Protein 2K3W (pdb70)

InterPro domains:
  IPR003593 AAA+ ATPase domain [SM00382] (159-295)
  IPR003959 ATPase, AAA-type, core [PF00004] (163-293)
  IPR003960 ATPase, AAA-type, conserved site [PS00674] (265-284)
  IPR007330 MIT domain [PF04212] (6-71)
  IPR007330 MIT domain [SM00745] (2-80)
  IPR015415 Spastin/Vps4, C-terminal [PF09336] (374-434)
  IPR027417 P-loop containing nucleoside triphosphate hydrolase [G3DSA:3.40.50.300] (122-426)
  IPR027417 P-loop containing nucleoside triphosphate hydrolase [SSF52540] (122-348)
  IPR036181 MIT domain superfamily [SSF116846] (2-92)
  IPR041569 AAA ATPase, AAA+ lid domain [PF17862] (316-354)
  IPR045253 Vacuolar protein sorting-associated protein 4, MIT domain [cd02678] (4-79)
  IPR050304 Microtubule-severing AAA ATPase [PTHR23074] (19-435)

GO terms:
  GO:0000916 actomyosin contractile ring contraction (P, TAS)
  GO:0030496 midbody (C, TAS)
  GO:0031468 nuclear membrane reassembly (P, TAS)
  GO:0006998 nuclear envelope organization (P, TAS)
  GO:0061640 cytoskeleton-dependent cytokinesis (P, TAS)
  GO:0030496 midbody (C, IDA)
  GO:0044878 mitotic cytokinesis checkpoint signaling (P, IMP)
  GO:0032466 negative regulation of cytokinesis (P, IMP)
  GO:0061952 midbody abscission (P, IMP)
  GO:0005515 protein binding (F, IPI)
  GO:0090148 membrane fission (P, IDA)
  GO:0140545 ATP-dependent protein disaggregase activity (F, IDA)
  GO:0016887 ATP hydrolysis activity (F, TAS)
  GO:0005829 cytosol (C, TAS)
  GO:0007084 mitotic nuclear membrane reassembly (P, TAS)
  GO:0046761 viral budding from plasma membrane (P, IMP)
  GO:0048471 perinuclear region of cytoplasm (C, IDA)
  GO:0090543 Flemming body (C, IDA)
  GO:0000922 spindle pole (C, IDA)
  GO:0005634 nucleus (C, IDA)

Radius of gyration: 12.52 Å; Cα contacts (8 Å, |Δi|>4): 95; chains: 2; bounding box: 37×22×20 Å

CATH classification: 1.20.58.80

Nearest PDB structures (foldseek):
  2k3w-assembly1_A  TM=1.014E+00  e=8.158E-10  Homo sapiens
  1yxr-assembly1_A  TM=9.457E-01  e=1.184E-08  Homo sapiens
  4u7y-assembly1_A  TM=9.764E-01  e=7.129E-07  Homo sapiens
  2cpt-assembly1_A  TM=9.613E-01  e=1.411E-06  Homo sapiens
  2jqk-assembly1_A  TM=9.575E-01  e=1.062E-06  Homo sapiens

Structure (mmCIF, N/CA/C/O backbone):
data_2K3W
#
_entry.id   2K3W
#
loop_
_entity.id
_entity.type
_entity.pdbx_description
1 polymer 'Vacuolar protein sorting-associating protein 4A'
2 polymer 'Charged multivesicular body protein 6'
#
loop_
_atom_site.group_PDB
_atom_site.id
_atom_site.type_symbol
_atom_site.label_atom_id
_atom_site.label_alt_id
_atom_site.label_comp_id
_atom_site.label_asym_id
_atom_site.label_entity_id
_atom_site.label_seq_id
_atom_site.pdbx_PDB_ins_code
_atom_site.Cartn_x
_atom_site.Cartn_y
_atom_site.Cartn_z
_atom_site.occupancy
_atom_site.B_iso_or_equiv
_atom_site.auth_seq_id
_atom_site.auth_comp_id
_atom_site.auth_asym_id
_atom_site.auth_atom_id
_atom_site.pdbx_PDB_model_num
ATOM 1 N N . THR A 1 3 ? 15.575 -12.740 -0.987 1.00 1.00 3 THR A N 1
ATOM 2 C CA . THR A 1 3 ? 15.034 -11.510 -1.568 1.00 1.00 3 THR A CA 1
ATOM 3 C C . THR A 1 3 ? 15.201 -10.340 -0.605 1.00 1.00 3 THR A C 1
ATOM 4 O O . THR A 1 3 ? 14.892 -10.450 0.582 1.00 1.00 3 THR A O 1
ATOM 15 N N . SER A 1 4 ? 15.694 -9.225 -1.126 1.00 1.00 4 SER A N 1
ATOM 16 C CA . SER A 1 4 ? 15.900 -8.035 -0.309 1.00 1.00 4 SER A CA 1
ATOM 17 C C . SER A 1 4 ? 14.576 -7.554 0.273 1.00 1.00 4 SER A C 1
ATOM 18 O O . SER A 1 4 ? 13.508 -7.793 -0.296 1.00 1.00 4 SER A O 1
ATOM 26 N N . THR A 1 5 ? 14.651 -6.881 1.415 1.00 1.00 5 THR A N 1
ATOM 27 C CA . THR A 1 5 ? 13.452 -6.382 2.073 1.00 1.00 5 THR A CA 1
ATOM 28 C C . THR A 1 5 ? 12.735 -5.387 1.174 1.00 1.00 5 THR A C 1
ATOM 29 O O . THR A 1 5 ? 11.510 -5.421 1.043 1.00 1.00 5 THR A O 1
ATOM 40 N N . LEU A 1 6 ? 13.500 -4.495 0.559 1.00 1.00 6 LEU A N 1
ATOM 41 C CA . LEU A 1 6 ? 12.912 -3.498 -0.316 1.00 1.00 6 LEU A CA 1
ATOM 42 C C . LEU A 1 6 ? 12.268 -4.165 -1.526 1.00 1.00 6 LEU A C 1
ATOM 43 O O . LEU A 1 6 ? 11.165 -3.802 -1.935 1.00 1.00 6 LEU A O 1
ATOM 59 N N . GLN A 1 7 ? 12.962 -5.145 -2.094 1.00 1.00 7 GLN A N 1
ATOM 60 C CA . GLN A 1 7 ? 12.444 -5.848 -3.257 1.00 1.00 7 GLN A CA 1
ATOM 61 C C . GLN A 1 7 ? 11.077 -6.430 -2.932 1.00 1.00 7 GLN A C 1
ATOM 62 O O . GLN A 1 7 ? 10.141 -6.333 -3.726 1.00 1.00 7 GLN A O 1
ATOM 76 N N . LYS A 1 8 ? 10.968 -7.018 -1.752 1.00 1.00 8 LYS A N 1
ATOM 77 C CA . LYS A 1 8 ? 9.703 -7.590 -1.317 1.00 1.00 8 LYS A CA 1
ATOM 78 C C . LYS A 1 8 ? 8.661 -6.482 -1.196 1.00 1.00 8 LYS A C 1
ATOM 79 O O . LYS A 1 8 ? 7.505 -6.662 -1.580 1.00 1.00 8 LYS A O 1
ATOM 98 N N . ALA A 1 9 ? 9.074 -5.338 -0.652 1.00 1.00 9 ALA A N 1
ATOM 99 C CA . ALA A 1 9 ? 8.155 -4.226 -0.482 1.00 1.00 9 ALA A CA 1
ATOM 100 C C . ALA A 1 9 ? 7.539 -3.837 -1.824 1.00 1.00 9 ALA A C 1
ATOM 101 O O . ALA A 1 9 ? 6.323 -3.680 -1.941 1.00 1.00 9 ALA A O 1
ATOM 108 N N . ILE A 1 10 ? 8.391 -3.697 -2.832 1.00 1.00 10 ILE A N 1
ATOM 109 C CA . ILE A 1 10 ? 7.930 -3.340 -4.166 1.00 1.00 10 ILE A CA 1
ATOM 110 C C . ILE A 1 10 ? 7.031 -4.452 -4.717 1.00 1.00 10 ILE A C 1
ATOM 111 O O . ILE A 1 10 ? 6.019 -4.210 -5.358 1.00 1.00 10 ILE A O 1
ATOM 127 N N . ASP A 1 11 ? 7.429 -5.684 -4.511 1.00 1.00 11 ASP A N 1
ATOM 128 C CA . ASP A 1 11 ? 6.647 -6.797 -5.025 1.00 1.00 11 ASP A CA 1
ATOM 129 C C . ASP A 1 11 ? 5.233 -6.765 -4.458 1.00 1.00 11 ASP A C 1
ATOM 130 O O . ASP A 1 11 ? 4.245 -6.898 -5.194 1.00 1.00 11 ASP A O 1
ATOM 139 N N . LEU A 1 12 ? 5.131 -6.605 -3.142 1.00 1.00 12 LEU A N 1
ATOM 140 C CA . LEU A 1 12 ? 3.835 -6.585 -2.485 1.00 1.00 12 LEU A CA 1
ATOM 141 C C . LEU A 1 12 ? 2.999 -5.399 -2.940 1.00 1.00 12 LEU A C 1
ATOM 142 O O . LEU A 1 12 ? 1.801 -5.535 -3.191 1.00 1.00 12 LEU A O 1
ATOM 158 N N . VAL A 1 13 ? 3.632 -4.238 -3.052 1.00 1.00 13 VAL A N 1
ATOM 159 C CA . VAL A 1 13 ? 2.922 -3.043 -3.479 1.00 1.00 13 VAL A CA 1
ATOM 160 C C . VAL A 1 13 ? 2.471 -3.176 -4.933 1.00 1.00 13 VAL A C 1
ATOM 161 O O . VAL A 1 13 ? 1.373 -2.755 -5.296 1.00 1.00 13 VAL A O 1
ATOM 174 N N . THR A 1 14 ? 3.339 -3.749 -5.767 1.00 1.00 14 THR A N 1
ATOM 175 C CA . THR A 1 14 ? 3.020 -3.907 -7.178 1.00 1.00 14 THR A CA 1
ATOM 176 C C . THR A 1 14 ? 1.715 -4.692 -7.311 1.00 1.00 14 THR A C 1
ATOM 177 O O . THR A 1 14 ? 0.768 -4.268 -7.986 1.00 1.00 14 THR A O 1
ATOM 188 N N . LYS A 1 15 ? 1.662 -5.832 -6.647 1.00 1.00 15 LYS A N 1
ATOM 189 C CA . LYS A 1 15 ? 0.457 -6.641 -6.691 1.00 1.00 15 LYS A CA 1
ATOM 190 C C . LYS A 1 15 ? -0.706 -5.840 -6.114 1.00 1.00 15 LYS A C 1
ATOM 191 O O . LYS A 1 15 ? -1.810 -5.863 -6.635 1.00 1.00 15 LYS A O 1
ATOM 210 N N . ALA A 1 16 ? -0.455 -5.125 -5.030 1.00 1.00 16 ALA A N 1
ATOM 211 C CA . ALA A 1 16 ? -1.504 -4.332 -4.408 1.00 1.00 16 ALA A CA 1
ATOM 212 C C . ALA A 1 16 ? -2.186 -3.436 -5.438 1.00 1.00 16 ALA A C 1
ATOM 213 O O . ALA A 1 16 ? -3.412 -3.318 -5.460 1.00 1.00 16 ALA A O 1
ATOM 220 N N . THR A 1 17 ? -1.386 -2.803 -6.286 1.00 1.00 17 THR A N 1
ATOM 221 C CA . THR A 1 17 ? -1.928 -1.915 -7.302 1.00 1.00 17 THR A CA 1
ATOM 222 C C . THR A 1 17 ? -2.773 -2.693 -8.299 1.00 1.00 17 THR A C 1
ATOM 223 O O . THR A 1 17 ? -3.836 -2.231 -8.724 1.00 1.00 17 THR A O 1
ATOM 234 N N . GLU A 1 18 ? -2.312 -3.883 -8.660 1.00 1.00 18 GLU A N 1
ATOM 235 C CA . GLU A 1 18 ? -3.062 -4.706 -9.604 1.00 1.00 18 GLU A CA 1
ATOM 236 C C . GLU A 1 18 ? -4.423 -5.088 -9.003 1.00 1.00 18 GLU A C 1
ATOM 237 O O . GLU A 1 18 ? -5.437 -5.139 -9.702 1.00 1.00 18 GLU A O 1
ATOM 249 N N . GLU A 1 19 ? -4.424 -5.377 -7.706 1.00 1.00 19 GLU A N 1
ATOM 250 C CA . GLU A 1 19 ? -5.643 -5.766 -7.026 1.00 1.00 19 GLU A CA 1
ATOM 251 C C . GLU A 1 19 ? -6.599 -4.586 -6.965 1.00 1.00 19 GLU A C 1
ATOM 252 O O . GLU A 1 19 ? -7.803 -4.735 -7.166 1.00 1.00 19 GLU A O 1
ATOM 264 N N . ASP A 1 20 ? -6.050 -3.409 -6.702 1.00 1.00 20 ASP A N 1
ATOM 265 C CA . ASP A 1 20 ? -6.866 -2.207 -6.627 1.00 1.00 20 ASP A CA 1
ATOM 266 C C . ASP A 1 20 ? -7.592 -1.994 -7.952 1.00 1.00 20 ASP A C 1
ATOM 267 O O . ASP A 1 20 ? -8.771 -1.639 -7.974 1.00 1.00 20 ASP A O 1
ATOM 276 N N . LYS A 1 21 ? -6.885 -2.225 -9.054 1.00 1.00 21 LYS A N 1
ATOM 277 C CA . LYS A 1 21 ? -7.484 -2.070 -10.370 1.00 1.00 21 LYS A CA 1
ATOM 278 C C . LYS A 1 21 ? -8.570 -3.118 -10.570 1.00 1.00 21 LYS A C 1
ATOM 279 O O . LYS A 1 21 ? -9.622 -2.837 -11.150 1.00 1.00 21 LYS A O 1
ATOM 298 N N . ALA A 1 22 ? -8.301 -4.333 -10.090 1.00 1.00 22 ALA A N 1
ATOM 299 C CA . ALA A 1 22 ? -9.261 -5.420 -10.220 1.00 1.00 22 ALA A CA 1
ATOM 300 C C . ALA A 1 22 ? -10.420 -5.217 -9.275 1.00 1.00 22 ALA A C 1
ATOM 301 O O . ALA A 1 22 ? -11.260 -6.101 -9.120 1.00 1.00 22 ALA A O 1
ATOM 308 N N . LYS A 1 23 ? -10.460 -4.047 -8.641 1.00 1.00 23 LYS A N 1
ATOM 309 C CA . LYS A 1 23 ? -11.520 -3.713 -7.698 1.00 1.00 23 LYS A CA 1
ATOM 310 C C . LYS A 1 23 ? -11.420 -4.566 -6.444 1.00 1.00 23 LYS A C 1
ATOM 311 O O . LYS A 1 23 ? -12.420 -4.843 -5.784 1.00 1.00 23 LYS A O 1
ATOM 330 N N . ASN A 1 24 ? -10.190 -4.972 -6.107 1.00 1.00 24 ASN A N 1
ATOM 331 C CA . ASN A 1 24 ? -9.969 -5.785 -4.913 1.00 1.00 24 ASN A CA 1
ATOM 332 C C . ASN A 1 24 ? -9.416 -4.908 -3.784 1.00 1.00 24 ASN A C 1
ATOM 333 O O . ASN A 1 24 ? -8.257 -5.026 -3.396 1.00 1.00 24 ASN A O 1
ATOM 344 N N . TYR A 1 25 ? -10.250 -4.027 -3.268 1.00 1.00 25 TYR A N 1
ATOM 345 C CA . TYR A 1 25 ? -9.828 -3.137 -2.198 1.00 1.00 25 TYR A CA 1
ATOM 346 C C . TYR A 1 25 ? -9.330 -3.940 -1.004 1.00 1.00 25 TYR A C 1
ATOM 347 O O . TYR A 1 25 ? -8.353 -3.567 -0.365 1.00 1.00 25 TYR A O 1
ATOM 365 N N . GLU A 1 26 ? -10.010 -5.036 -0.695 1.00 1.00 26 GLU A N 1
ATOM 366 C CA . GLU A 1 26 ? -9.612 -5.854 0.443 1.00 1.00 26 GLU A CA 1
ATOM 367 C C . GLU A 1 26 ? -8.210 -6.428 0.241 1.00 1.00 26 GLU A C 1
ATOM 368 O O . GLU A 1 26 ? -7.328 -6.257 1.089 1.00 1.00 26 GLU A O 1
ATOM 380 N N . GLU A 1 27 ? -8.013 -7.106 -0.880 1.00 1.00 27 GLU A N 1
ATOM 381 C CA . GLU A 1 27 ? -6.719 -7.702 -1.161 1.00 1.00 27 GLU A CA 1
ATOM 382 C C . GLU A 1 27 ? -5.666 -6.607 -1.303 1.00 1.00 27 GLU A C 1
ATOM 383 O O . GLU A 1 27 ? -4.569 -6.707 -0.750 1.00 1.00 27 GLU A O 1
ATOM 395 N N . ALA A 1 28 ? -6.013 -5.558 -2.043 1.00 1.00 28 ALA A N 1
ATOM 396 C CA . ALA A 1 28 ? -5.098 -4.450 -2.251 1.00 1.00 28 ALA A CA 1
ATOM 397 C C . ALA A 1 28 ? -4.707 -3.836 -0.920 1.00 1.00 28 ALA A C 1
ATOM 398 O O . ALA A 1 28 ? -3.537 -3.534 -0.691 1.00 1.00 28 ALA A O 1
ATOM 405 N N . LEU A 1 29 ? -5.682 -3.651 -0.033 1.00 1.00 29 LEU A N 1
ATOM 406 C CA . LEU A 1 29 ? -5.409 -3.062 1.263 1.00 1.00 29 LEU A CA 1
ATOM 407 C C . LEU A 1 29 ? -4.409 -3.891 2.046 1.00 1.00 29 LEU A C 1
ATOM 408 O O . LEU A 1 29 ? -3.473 -3.351 2.640 1.00 1.00 29 LEU A O 1
ATOM 424 N N . ARG A 1 30 ? -4.612 -5.198 2.060 1.00 1.00 30 ARG A N 1
ATOM 425 C CA . ARG A 1 30 ? -3.712 -6.073 2.796 1.00 1.00 30 ARG A CA 1
ATOM 426 C C . ARG A 1 30 ? -2.287 -5.956 2.259 1.00 1.00 30 ARG A C 1
ATOM 427 O O . ARG A 1 30 ? -1.319 -5.882 3.027 1.00 1.00 30 ARG A O 1
ATOM 448 N N . LEU A 1 31 ? -2.163 -5.937 0.940 1.00 1.00 31 LEU A N 1
ATOM 449 C CA . LEU A 1 31 ? -0.854 -5.828 0.311 1.00 1.00 31 LEU A CA 1
ATOM 450 C C . LEU A 1 31 ? -0.240 -4.461 0.584 1.00 1.00 31 LEU A C 1
ATOM 451 O O . LEU A 1 31 ? 0.965 -4.346 0.804 1.00 1.00 31 LEU A O 1
ATOM 467 N N . TYR A 1 32 ? -1.070 -3.426 0.560 1.00 1.00 32 TYR A N 1
ATOM 468 C CA . TYR A 1 32 ? -0.581 -2.075 0.795 1.00 1.00 32 TYR A CA 1
ATOM 469 C C . TYR A 1 32 ? 0.073 -1.972 2.171 1.00 1.00 32 TYR A C 1
ATOM 470 O O . TYR A 1 32 ? 1.177 -1.434 2.311 1.00 1.00 32 TYR A O 1
ATOM 488 N N . GLN A 1 33 ? -0.612 -2.485 3.178 1.00 1.00 33 GLN A N 1
ATOM 489 C CA . GLN A 1 33 ? -0.090 -2.435 4.534 1.00 1.00 33 GLN A CA 1
ATOM 490 C C . GLN A 1 33 ? 1.201 -3.242 4.636 1.00 1.00 33 GLN A C 1
ATOM 491 O O . GLN A 1 33 ? 2.163 -2.826 5.294 1.00 1.00 33 GLN A O 1
ATOM 505 N N . HIS A 1 34 ? 1.225 -4.391 3.973 1.00 1.00 34 HIS A N 1
ATOM 506 C CA . HIS A 1 34 ? 2.415 -5.239 4.002 1.00 1.00 34 HIS A CA 1
ATOM 507 C C . HIS A 1 34 ? 3.592 -4.540 3.314 1.00 1.00 34 HIS A C 1
ATOM 508 O O . HIS A 1 34 ? 4.687 -4.441 3.874 1.00 1.00 34 HIS A O 1
ATOM 523 N N . ALA A 1 35 ? 3.356 -4.055 2.103 1.00 1.00 35 ALA A N 1
ATOM 524 C CA . ALA A 1 35 ? 4.401 -3.376 1.353 1.00 1.00 35 ALA A CA 1
ATOM 525 C C . ALA A 1 35 ? 5.047 -2.291 2.211 1.00 1.00 35 ALA A C 1
ATOM 526 O O . ALA A 1 35 ? 6.271 -2.213 2.311 1.00 1.00 35 ALA A O 1
ATOM 533 N N . VAL A 1 36 ? 4.214 -1.462 2.825 1.00 1.00 36 VAL A N 1
ATOM 534 C CA . VAL A 1 36 ? 4.718 -0.380 3.663 1.00 1.00 36 VAL A CA 1
ATOM 535 C C . VAL A 1 36 ? 5.606 -0.928 4.769 1.00 1.00 36 VAL A C 1
ATOM 536 O O . VAL A 1 36 ? 6.667 -0.372 5.057 1.00 1.00 36 VAL A O 1
ATOM 549 N N . GLU A 1 37 ? 5.170 -2.011 5.385 1.00 1.00 37 GLU A N 1
ATOM 550 C CA . GLU A 1 37 ? 5.947 -2.612 6.463 1.00 1.00 37 GLU A CA 1
ATOM 551 C C . GLU A 1 37 ? 7.370 -2.923 6.004 1.00 1.00 37 GLU A C 1
ATOM 552 O O . GLU A 1 37 ? 8.342 -2.579 6.679 1.00 1.00 37 GLU A O 1
ATOM 564 N N . TYR A 1 38 ? 7.485 -3.577 4.857 1.00 1.00 38 TYR A N 1
ATOM 565 C CA . TYR A 1 38 ? 8.799 -3.930 4.328 1.00 1.00 38 TYR A CA 1
ATOM 566 C C . TYR A 1 38 ? 9.604 -2.677 3.983 1.00 1.00 38 TYR A C 1
ATOM 567 O O . TYR A 1 38 ? 10.814 -2.625 4.202 1.00 1.00 38 TYR A O 1
ATOM 585 N N . PHE A 1 39 ? 8.927 -1.676 3.443 1.00 1.00 39 PHE A N 1
ATOM 586 C CA . PHE A 1 39 ? 9.601 -0.438 3.067 1.00 1.00 39 PHE A CA 1
ATOM 587 C C . PHE A 1 39 ? 10.237 0.225 4.296 1.00 1.00 39 PHE A C 1
ATOM 588 O O . PHE A 1 39 ? 11.415 0.618 4.276 1.00 1.00 39 PHE A O 1
ATOM 605 N N . LEU A 1 40 ? 9.455 0.341 5.358 1.00 1.00 40 LEU A N 1
ATOM 606 C CA . LEU A 1 40 ? 9.930 0.958 6.586 1.00 1.00 40 LEU A CA 1
ATOM 607 C C . LEU A 1 40 ? 11.071 0.140 7.174 1.00 1.00 40 LEU A C 1
ATOM 608 O O . LEU A 1 40 ? 12.045 0.680 7.702 1.00 1.00 40 LEU A O 1
ATOM 624 N N . HIS A 1 41 ? 10.953 -1.171 7.068 1.00 1.00 41 HIS A N 1
ATOM 625 C CA . HIS A 1 41 ? 11.987 -2.056 7.587 1.00 1.00 41 HIS A CA 1
ATOM 626 C C . HIS A 1 41 ? 13.275 -1.911 6.776 1.00 1.00 41 HIS A C 1
ATOM 627 O O . HIS A 1 41 ? 14.369 -2.086 7.291 1.00 1.00 41 HIS A O 1
ATOM 642 N N . ALA A 1 42 ? 13.143 -1.605 5.500 1.00 1.00 42 ALA A N 1
ATOM 643 C CA . ALA A 1 42 ? 14.314 -1.460 4.652 1.00 1.00 42 ALA A CA 1
ATOM 644 C C . ALA A 1 42 ? 15.137 -0.235 5.033 1.00 1.00 42 ALA A C 1
ATOM 645 O O . ALA A 1 42 ? 16.340 -0.302 5.212 1.00 1.00 42 ALA A O 1
ATOM 652 N N . ILE A 1 43 ? 14.474 0.884 5.211 1.00 1.00 43 ILE A N 1
ATOM 653 C CA . ILE A 1 43 ? 15.185 2.101 5.591 1.00 1.00 43 ILE A CA 1
ATOM 654 C C . ILE A 1 43 ? 15.793 1.990 6.986 1.00 1.00 43 ILE A C 1
ATOM 655 O O . ILE A 1 43 ? 16.849 2.563 7.257 1.00 1.00 43 ILE A O 1
ATOM 671 N N . LYS A 1 44 ? 15.124 1.264 7.872 1.00 1.00 44 LYS A N 1
ATOM 672 C CA . LYS A 1 44 ? 15.626 1.104 9.237 1.00 1.00 44 LYS A CA 1
ATOM 673 C C . LYS A 1 44 ? 16.678 0.021 9.352 1.00 1.00 44 LYS A C 1
ATOM 674 O O . LYS A 1 44 ? 17.741 0.223 9.938 1.00 1.00 44 LYS A O 1
ATOM 693 N N . TYR A 1 45 ? 16.358 -1.142 8.807 1.00 1.00 45 TYR A N 1
ATOM 694 C CA . TYR A 1 45 ? 17.272 -2.283 8.884 1.00 1.00 45 TYR A CA 1
ATOM 695 C C . TYR A 1 45 ? 18.293 -2.281 7.751 1.00 1.00 45 TYR A C 1
ATOM 696 O O . TYR A 1 45 ? 19.302 -2.986 7.816 1.00 1.00 45 TYR A O 1
ATOM 714 N N . GLU A 1 46 ? 18.030 -1.493 6.709 1.00 1.00 46 GLU A N 1
ATOM 715 C CA . GLU A 1 46 ? 18.948 -1.407 5.565 1.00 1.00 46 GLU A CA 1
ATOM 716 C C . GLU A 1 46 ? 19.412 0.030 5.401 1.00 1.00 46 GLU A C 1
ATOM 717 O O . GLU A 1 46 ? 18.694 0.970 5.739 1.00 1.00 46 GLU A O 1
ATOM 729 N N . ALA A 1 47 ? 20.625 0.195 4.895 1.00 1.00 47 ALA A N 1
ATOM 730 C CA . ALA A 1 47 ? 21.206 1.526 4.702 1.00 1.00 47 ALA A CA 1
ATOM 731 C C . ALA A 1 47 ? 20.979 2.012 3.278 1.00 1.00 47 ALA A C 1
ATOM 732 O O . ALA A 1 47 ? 21.071 1.237 2.327 1.00 1.00 47 ALA A O 1
ATOM 739 N N . HIS A 1 48 ? 20.682 3.298 3.143 1.00 1.00 48 HIS A N 1
ATOM 740 C CA . HIS A 1 48 ? 20.439 3.888 1.832 1.00 1.00 48 HIS A CA 1
ATOM 741 C C . HIS A 1 48 ? 20.628 5.403 1.882 1.00 1.00 48 HIS A C 1
ATOM 742 O O . HIS A 1 48 ? 20.514 6.019 2.942 1.00 1.00 48 HIS A O 1
ATOM 757 N N . SER A 1 49 ? 20.935 5.998 0.734 1.00 1.00 49 SER A N 1
ATOM 758 C CA . SER A 1 49 ? 21.164 7.440 0.667 1.00 1.00 49 SER A CA 1
ATOM 759 C C . SER A 1 49 ? 19.950 8.211 1.184 1.00 1.00 49 SER A C 1
ATOM 760 O O . SER A 1 49 ? 18.878 7.651 1.381 1.00 1.00 49 SER A O 1
ATOM 768 N N . ASP A 1 50 ? 20.129 9.502 1.424 1.00 1.00 50 ASP A N 1
ATOM 769 C CA . ASP A 1 50 ? 19.033 10.314 1.934 1.00 1.00 50 ASP A CA 1
ATOM 770 C C . ASP A 1 50 ? 17.884 10.322 0.931 1.00 1.00 50 ASP A C 1
ATOM 771 O O . ASP A 1 50 ? 16.737 10.047 1.285 1.00 1.00 50 ASP A O 1
ATOM 780 N N . LYS A 1 51 ? 18.194 10.654 -0.319 1.00 1.00 51 LYS A N 1
ATOM 781 C CA . LYS A 1 51 ? 17.167 10.710 -1.351 1.00 1.00 51 LYS A CA 1
ATOM 782 C C . LYS A 1 51 ? 16.385 9.404 -1.369 1.00 1.00 51 LYS A C 1
ATOM 783 O O . LYS A 1 51 ? 15.177 9.392 -1.624 1.00 1.00 51 LYS A O 1
ATOM 802 N N . ALA A 1 52 ? 17.072 8.307 -1.077 1.00 1.00 52 ALA A N 1
ATOM 803 C CA . ALA A 1 52 ? 16.414 7.010 -1.041 1.00 1.00 52 ALA A CA 1
ATOM 804 C C . ALA A 1 52 ? 15.391 6.982 0.093 1.00 1.00 52 ALA A C 1
ATOM 805 O O . ALA A 1 52 ? 14.226 6.712 -0.132 1.00 1.00 52 ALA A O 1
ATOM 812 N N . LYS A 1 53 ? 15.839 7.287 1.308 1.00 1.00 53 LYS A N 1
ATOM 813 C CA . LYS A 1 53 ? 14.935 7.283 2.462 1.00 1.00 53 LYS A CA 1
ATOM 814 C C . LYS A 1 53 ? 13.721 8.167 2.192 1.00 1.00 53 LYS A C 1
ATOM 815 O O . LYS A 1 53 ? 12.581 7.745 2.385 1.00 1.00 53 LYS A O 1
ATOM 834 N N . GLU A 1 54 ? 13.971 9.386 1.744 1.00 1.00 54 GLU A N 1
ATOM 835 C CA . GLU A 1 54 ? 12.887 10.309 1.458 1.00 1.00 54 GLU A CA 1
ATOM 836 C C . GLU A 1 54 ? 11.913 9.671 0.482 1.00 1.00 54 GLU A C 1
ATOM 837 O O . GLU A 1 54 ? 10.700 9.834 0.608 1.00 1.00 54 GLU A O 1
ATOM 849 N N . SER A 1 55 ? 12.445 8.946 -0.490 1.00 1.00 55 SER A N 1
ATOM 850 C CA . SER A 1 55 ? 11.594 8.295 -1.468 1.00 1.00 55 SER A CA 1
ATOM 851 C C . SER A 1 55 ? 10.689 7.278 -0.778 1.00 1.00 55 SER A C 1
ATOM 852 O O . SER A 1 55 ? 9.501 7.193 -1.070 1.00 1.00 55 SER A O 1
ATOM 860 N N . ILE A 1 56 ? 11.262 6.495 0.128 1.00 1.00 56 ILE A N 1
ATOM 861 C CA . ILE A 1 56 ? 10.493 5.476 0.823 1.00 1.00 56 ILE A CA 1
ATOM 862 C C . ILE A 1 56 ? 9.466 6.125 1.744 1.00 1.00 56 ILE A C 1
ATOM 863 O O . ILE A 1 56 ? 8.317 5.714 1.790 1.00 1.00 56 ILE A O 1
ATOM 879 N N . ARG A 1 57 ? 9.909 7.137 2.480 1.00 1.00 57 ARG A N 1
ATOM 880 C CA . ARG A 1 57 ? 9.029 7.838 3.408 1.00 1.00 57 ARG A CA 1
ATOM 881 C C . ARG A 1 57 ? 7.878 8.513 2.662 1.00 1.00 57 ARG A C 1
ATOM 882 O O . ARG A 1 57 ? 6.744 8.541 3.147 1.00 1.00 57 ARG A O 1
ATOM 903 N N . ALA A 1 58 ? 8.175 9.032 1.470 1.00 1.00 58 ALA A N 1
ATOM 904 C CA . ALA A 1 58 ? 7.155 9.691 0.654 1.00 1.00 58 ALA A CA 1
ATOM 905 C C . ALA A 1 58 ? 6.152 8.667 0.105 1.00 1.00 58 ALA A C 1
ATOM 906 O O . ALA A 1 58 ? 4.935 8.813 0.228 1.00 1.00 58 ALA A O 1
ATOM 913 N N . LYS A 1 59 ? 6.666 7.619 -0.499 1.00 1.00 59 LYS A N 1
ATOM 914 C CA . LYS A 1 59 ? 5.801 6.586 -1.043 1.00 1.00 59 LYS A CA 1
ATOM 915 C C . LYS A 1 59 ? 5.078 5.856 0.080 1.00 1.00 59 LYS A C 1
ATOM 916 O O . LYS A 1 59 ? 3.923 5.457 -0.062 1.00 1.00 59 LYS A O 1
ATOM 935 N N . CYS A 1 60 ? 5.772 5.669 1.188 1.00 1.00 60 CYS A N 1
ATOM 936 C CA . CYS A 1 60 ? 5.193 4.977 2.328 1.00 1.00 60 CYS A CA 1
ATOM 937 C C . CYS A 1 60 ? 3.908 5.669 2.767 1.00 1.00 60 CYS A C 1
ATOM 938 O O . CYS A 1 60 ? 2.868 5.025 2.920 1.00 1.00 60 CYS A O 1
ATOM 946 N N . VAL A 1 61 ? 3.982 6.984 2.960 1.00 1.00 61 VAL A N 1
ATOM 947 C CA . VAL A 1 61 ? 2.808 7.745 3.374 1.00 1.00 61 VAL A CA 1
ATOM 948 C C . VAL A 1 61 ? 1.722 7.685 2.303 1.00 1.00 61 VAL A C 1
ATOM 949 O O . VAL A 1 61 ? 0.531 7.753 2.609 1.00 1.00 61 VAL A O 1
ATOM 962 N N . GLN A 1 62 ? 2.143 7.538 1.047 1.00 1.00 62 GLN A N 1
ATOM 963 C CA . GLN A 1 62 ? 1.187 7.444 -0.054 1.00 1.00 62 GLN A CA 1
ATOM 964 C C . GLN A 1 62 ? 0.451 6.106 -0.011 1.00 1.00 62 GLN A C 1
ATOM 965 O O . GLN A 1 62 ? -0.778 6.049 -0.140 1.00 1.00 62 GLN A O 1
ATOM 979 N N . TYR A 1 63 ? 1.208 5.030 0.177 1.00 1.00 63 TYR A N 1
ATOM 980 C CA . TYR A 1 63 ? 0.617 3.702 0.237 1.00 1.00 63 TYR A CA 1
ATOM 981 C C . TYR A 1 63 ? -0.329 3.592 1.418 1.00 1.00 63 TYR A C 1
ATOM 982 O O . TYR A 1 63 ? -1.456 3.117 1.274 1.00 1.00 63 TYR A O 1
ATOM 1000 N N . LEU A 1 64 ? 0.129 4.025 2.585 1.00 1.00 64 LEU A N 1
ATOM 1001 C CA . LEU A 1 64 ? -0.709 3.949 3.769 1.00 1.00 64 LEU A CA 1
ATOM 1002 C C . LEU A 1 64 ? -1.974 4.760 3.575 1.00 1.00 64 LEU A C 1
ATOM 1003 O O . LEU A 1 64 ? -3.070 4.263 3.814 1.00 1.00 64 LEU A O 1
ATOM 1019 N N . ASP A 1 65 ? -1.838 6.006 3.138 1.00 1.00 65 ASP A N 1
ATOM 1020 C CA . ASP A 1 65 ? -3.002 6.848 2.938 1.00 1.00 65 ASP A CA 1
ATOM 1021 C C . ASP A 1 65 ? -4.041 6.105 2.116 1.00 1.00 65 ASP A C 1
ATOM 1022 O O . ASP A 1 65 ? -5.228 6.097 2.455 1.00 1.00 65 ASP A O 1
ATOM 1031 N N . ARG A 1 66 ? -3.595 5.467 1.042 1.00 1.00 66 ARG A N 1
ATOM 1032 C CA . ARG A 1 66 ? -4.514 4.712 0.204 1.00 1.00 66 ARG A CA 1
ATOM 1033 C C . ARG A 1 66 ? -5.154 3.591 1.024 1.00 1.00 66 ARG A C 1
ATOM 1034 O O . ARG A 1 66 ? -6.354 3.339 0.938 1.00 1.00 66 ARG A O 1
ATOM 1055 N N . ALA A 1 67 ? -4.341 2.903 1.805 1.00 1.00 67 ALA A N 1
ATOM 1056 C CA . ALA A 1 67 ? -4.842 1.808 2.625 1.00 1.00 67 ALA A CA 1
ATOM 1057 C C . ALA A 1 67 ? -5.873 2.328 3.628 1.00 1.00 67 ALA A C 1
ATOM 1058 O O . ALA A 1 67 ? -6.855 1.651 3.933 1.00 1.00 67 ALA A O 1
ATOM 1065 N N . GLU A 1 68 ? -5.634 3.531 4.145 1.00 1.00 68 GLU A N 1
ATOM 1066 C CA . GLU A 1 68 ? -6.532 4.129 5.120 1.00 1.00 68 GLU A CA 1
ATOM 1067 C C . GLU A 1 68 ? -7.908 4.377 4.525 1.00 1.00 68 GLU A C 1
ATOM 1068 O O . GLU A 1 68 ? -8.912 3.910 5.058 1.00 1.00 68 GLU A O 1
ATOM 1080 N N . LYS A 1 69 ? -7.952 5.113 3.422 1.00 1.00 69 LYS A N 1
ATOM 1081 C CA . LYS A 1 69 ? -9.226 5.413 2.787 1.00 1.00 69 LYS A CA 1
ATOM 1082 C C . LYS A 1 69 ? -9.918 4.125 2.344 1.00 1.00 69 LYS A C 1
ATOM 1083 O O . LYS A 1 69 ? -11.140 4.005 2.419 1.00 1.00 69 LYS A O 1
ATOM 1102 N N . LEU A 1 70 ? -9.119 3.166 1.875 1.00 1.00 70 LEU A N 1
ATOM 1103 C CA . LEU A 1 70 ? -9.665 1.901 1.405 1.00 1.00 70 LEU A CA 1
ATOM 1104 C C . LEU A 1 70 ? -10.410 1.201 2.520 1.00 1.00 70 LEU A C 1
ATOM 1105 O O . LEU A 1 70 ? -11.550 0.774 2.354 1.00 1.00 70 LEU A O 1
ATOM 1121 N N . LYS A 1 71 ? -9.771 1.133 3.660 1.00 1.00 71 LYS A N 1
ATOM 1122 C CA . LYS A 1 71 ? -10.360 0.525 4.838 1.00 1.00 71 LYS A CA 1
ATOM 1123 C C . LYS A 1 71 ? -11.450 1.418 5.417 1.00 1.00 71 LYS A C 1
ATOM 1124 O O . LYS A 1 71 ? -12.330 0.947 6.150 1.00 1.00 71 LYS A O 1
ATOM 1143 N N . ASP A 1 72 ? -11.390 2.715 5.118 1.00 1.00 72 ASP A N 1
ATOM 1144 C CA . ASP A 1 72 ? -12.360 3.664 5.654 1.00 1.00 72 ASP A CA 1
ATOM 1145 C C . ASP A 1 72 ? -13.770 3.433 5.114 1.00 1.00 72 ASP A C 1
ATOM 1146 O O . ASP A 1 72 ? -14.720 3.215 5.874 1.00 1.00 72 ASP A O 1
ATOM 1155 N N . TYR A 1 73 ? -13.890 3.463 3.797 1.00 1.00 73 TYR A N 1
ATOM 1156 C CA . TYR A 1 73 ? -15.190 3.261 3.176 1.00 1.00 73 TYR A CA 1
ATOM 1157 C C . TYR A 1 73 ? -15.560 1.785 3.194 1.00 1.00 73 TYR A C 1
ATOM 1158 O O . TYR A 1 73 ? -16.730 1.435 3.244 1.00 1.00 73 TYR A O 1
ATOM 1176 N N . LEU A 1 74 ? -14.550 0.921 3.161 1.00 1.00 74 LEU A N 1
ATOM 1177 C CA . LEU A 1 74 ? -14.810 -0.512 3.191 1.00 1.00 74 LEU A CA 1
ATOM 1178 C C . LEU A 1 74 ? -15.530 -0.870 4.486 1.00 1.00 74 LEU A C 1
ATOM 1179 O O . LEU A 1 74 ? -16.530 -1.587 4.470 1.00 1.00 74 LEU A O 1
ATOM 1195 N N . ARG A 1 75 ? -15.020 -0.357 5.601 1.00 1.00 75 ARG A N 1
ATOM 1196 C CA . ARG A 1 75 ? -15.640 -0.619 6.886 1.00 1.00 75 ARG A CA 1
ATOM 1197 C C . ARG A 1 75 ? -17.050 -0.029 6.901 1.00 1.00 75 ARG A C 1
ATOM 1198 O O . ARG A 1 75 ? -18.000 -0.669 7.353 1.00 1.00 75 ARG A O 1
ATOM 1219 N N . ILE B 2 3 ? 16.872 3.537 -7.396 1.00 1.00 168 ILE B N 1
ATOM 1220 C CA . ILE B 2 3 ? 15.623 3.237 -6.689 1.00 1.00 168 ILE B CA 1
ATOM 1221 C C . ILE B 2 3 ? 14.433 3.680 -7.516 1.00 1.00 168 ILE B C 1
ATOM 1222 O O . ILE B 2 3 ? 14.235 4.874 -7.749 1.00 1.00 168 ILE B O 1
ATOM 1238 N N . GLU B 2 4 ? 13.632 2.711 -7.952 1.00 1.00 169 GLU B N 1
ATOM 1239 C CA . GLU B 2 4 ? 12.445 3.008 -8.754 1.00 1.00 169 GLU B CA 1
ATOM 1240 C C . GLU B 2 4 ? 11.216 2.386 -8.123 1.00 1.00 169 GLU B C 1
ATOM 1241 O O . GLU B 2 4 ? 11.058 1.163 -8.123 1.00 1.00 169 GLU B O 1
ATOM 1253 N N . LEU B 2 5 ? 10.342 3.229 -7.577 1.00 1.00 170 LEU B N 1
ATOM 1254 C CA . LEU B 2 5 ? 9.128 2.742 -6.932 1.00 1.00 170 LEU B CA 1
ATOM 1255 C C . LEU B 2 5 ? 7.906 2.966 -7.823 1.00 1.00 170 LEU B C 1
ATOM 1256 O O . LEU B 2 5 ? 7.941 3.786 -8.739 1.00 1.00 170 LEU B O 1
ATOM 1272 N N . PRO B 2 6 ? 6.833 2.263 -7.561 1.00 1.00 171 PRO B N 1
ATOM 1273 C CA . PRO B 2 6 ? 5.571 2.406 -8.352 1.00 1.00 171 PRO B CA 1
ATOM 1274 C C . PRO B 2 6 ? 4.656 3.481 -7.774 1.00 1.00 171 PRO B C 1
ATOM 1275 O O . PRO B 2 6 ? 4.851 3.938 -6.649 1.00 1.00 171 PRO B O 1
ATOM 1286 N N . GLU B 2 7 ? 3.649 3.874 -8.556 1.00 1.00 172 GLU B N 1
ATOM 1287 C CA . GLU B 2 7 ? 2.692 4.892 -8.118 1.00 1.00 172 GLU B CA 1
ATOM 1288 C C . GLU B 2 7 ? 1.301 4.288 -7.989 1.00 1.00 172 GLU B C 1
ATOM 1289 O O . GLU B 2 7 ? 0.789 3.670 -8.922 1.00 1.00 172 GLU B O 1
ATOM 1301 N N . VAL B 2 8 ? 0.702 4.463 -6.820 1.00 1.00 173 VAL B N 1
ATOM 1302 C CA . VAL B 2 8 ? -0.621 3.916 -6.572 1.00 1.00 173 VAL B CA 1
ATOM 1303 C C . VAL B 2 8 ? -1.594 4.319 -7.687 1.00 1.00 173 VAL B C 1
ATOM 1304 O O . VAL B 2 8 ? -1.536 5.440 -8.194 1.00 1.00 173 VAL B O 1
ATOM 1317 N N . PRO B 2 9 ? -2.489 3.435 -8.057 1.00 1.00 174 PRO B N 1
ATOM 1318 C CA . PRO B 2 9 ? -3.495 3.722 -9.121 1.00 1.00 174 PRO B CA 1
ATOM 1319 C C . PRO B 2 9 ? -4.610 4.633 -8.616 1.00 1.00 174 PRO B C 1
ATOM 1320 O O . PRO B 2 9 ? -5.321 4.294 -7.669 1.00 1.00 174 PRO B O 1
ATOM 1331 N N . SER B 2 10 ? -4.764 5.790 -9.256 1.00 1.00 175 SER B N 1
ATOM 1332 C CA . SER B 2 10 ? -5.800 6.731 -8.858 1.00 1.00 175 SER B CA 1
ATOM 1333 C C . SER B 2 10 ? -7.134 6.324 -9.461 1.00 1.00 175 SER B C 1
ATOM 1334 O O . SER B 2 10 ? -7.532 6.825 -10.510 1.00 1.00 175 SER B O 1
ATOM 1342 N N . GLU B 2 11 ? -7.827 5.412 -8.784 1.00 1.00 176 GLU B N 1
ATOM 1343 C CA . GLU B 2 11 ? -9.123 4.946 -9.261 1.00 1.00 176 GLU B CA 1
ATOM 1344 C C . GLU B 2 11 ? -10.240 5.856 -8.749 1.00 1.00 176 GLU B C 1
ATOM 1345 O O . GLU B 2 11 ? -10.040 6.649 -7.830 1.00 1.00 176 GLU B O 1
ATOM 1357 N N . PRO B 2 12 ? -11.430 5.740 -9.312 1.00 1.00 177 PRO B N 1
ATOM 1358 C CA . PRO B 2 12 ? -12.610 6.559 -8.885 1.00 1.00 177 PRO B CA 1
ATOM 1359 C C . PRO B 2 12 ? -13.440 5.850 -7.815 1.00 1.00 177 PRO B C 1
ATOM 1360 O O . PRO B 2 12 ? -14.660 5.732 -7.926 1.00 1.00 177 PRO B O 1
ATOM 1371 N N . LEU B 2 13 ? -12.770 5.364 -6.786 1.00 1.00 178 LEU B N 1
ATOM 1372 C CA . LEU B 2 13 ? -13.440 4.648 -5.707 1.00 1.00 178 LEU B CA 1
ATOM 1373 C C . LEU B 2 13 ? -13.900 5.631 -4.629 1.00 1.00 178 LEU B C 1
ATOM 1374 O O . LEU B 2 13 ? -13.330 6.716 -4.495 1.00 1.00 178 LEU B O 1
ATOM 1390 N N . PRO B 2 14 ? -14.890 5.259 -3.862 1.00 1.00 179 PRO B N 1
ATOM 1391 C CA . PRO B 2 14 ? -15.420 6.126 -2.770 1.00 1.00 179 PRO B CA 1
ATOM 1392 C C . PRO B 2 14 ? -14.330 6.962 -2.115 1.00 1.00 179 PRO B C 1
ATOM 1393 O O . PRO B 2 14 ? -13.250 6.459 -1.815 1.00 1.00 179 PRO B O 1
ATOM 1404 N N . THR A 1 3 ? 16.055 -11.900 -0.446 1.00 1.00 3 THR A N 2
ATOM 1405 C CA . THR A 1 3 ? 15.712 -10.700 -1.212 1.00 1.00 3 THR A CA 2
ATOM 1406 C C . THR A 1 3 ? 15.750 -9.470 -0.318 1.00 1.00 3 THR A C 2
ATOM 1407 O O . THR A 1 3 ? 15.289 -9.503 0.823 1.00 1.00 3 THR A O 2
ATOM 1418 N N . SER A 1 4 ? 16.297 -8.382 -0.848 1.00 1.00 4 SER A N 2
ATOM 1419 C CA . SER A 1 4 ? 16.385 -7.137 -0.092 1.00 1.00 4 SER A CA 2
ATOM 1420 C C . SER A 1 4 ? 15.002 -6.704 0.382 1.00 1.00 4 SER A C 2
ATOM 1421 O O . SER A 1 4 ? 13.994 -6.973 -0.273 1.00 1.00 4 SER A O 2
ATOM 1429 N N . THR A 1 5 ? 14.962 -6.039 1.531 1.00 1.00 5 THR A N 2
ATOM 1430 C CA . THR A 1 5 ? 13.697 -5.581 2.094 1.00 1.00 5 THR A CA 2
ATOM 1431 C C . THR A 1 5 ? 13.017 -4.614 1.135 1.00 1.00 5 THR A C 2
ATOM 1432 O O . THR A 1 5 ? 11.799 -4.660 0.956 1.00 1.00 5 THR A O 2
ATOM 1443 N N . LEU A 1 6 ? 13.805 -3.733 0.521 1.00 1.00 6 LEU A N 2
ATOM 1444 C CA . LEU A 1 6 ? 13.255 -2.764 -0.403 1.00 1.00 6 LEU A CA 2
ATOM 1445 C C . LEU A 1 6 ? 12.672 -3.460 -1.635 1.00 1.00 6 LEU A C 2
ATOM 1446 O O . LEU A 1 6 ? 11.573 -3.137 -2.087 1.00 1.00 6 LEU A O 2
ATOM 1462 N N . GLN A 1 7 ? 13.424 -4.408 -2.175 1.00 1.00 7 GLN A N 2
ATOM 1463 C CA . GLN A 1 7 ? 12.981 -5.127 -3.359 1.00 1.00 7 GLN A CA 2
ATOM 1464 C C . GLN A 1 7 ? 11.652 -5.824 -3.090 1.00 1.00 7 GLN A C 2
ATOM 1465 O O . GLN A 1 7 ? 10.743 -5.792 -3.921 1.00 1.00 7 GLN A O 2
ATOM 1479 N N . LYS A 1 8 ? 11.544 -6.448 -1.925 1.00 1.00 8 LYS A N 2
ATOM 1480 C CA . LYS A 1 8 ? 10.314 -7.136 -1.559 1.00 1.00 8 LYS A CA 2
ATOM 1481 C C . LYS A 1 8 ? 9.164 -6.147 -1.428 1.00 1.00 8 LYS A C 2
ATOM 1482 O O . LYS A 1 8 ? 8.058 -6.406 -1.902 1.00 1.00 8 LYS A O 2
ATOM 1501 N N . ALA A 1 9 ? 9.429 -5.025 -0.776 1.00 1.00 9 ALA A N 2
ATOM 1502 C CA . ALA A 1 9 ? 8.402 -4.011 -0.582 1.00 1.00 9 ALA A CA 2
ATOM 1503 C C . ALA A 1 9 ? 7.826 -3.577 -1.930 1.00 1.00 9 ALA A C 2
ATOM 1504 O O . ALA A 1 9 ? 6.608 -3.486 -2.098 1.00 1.00 9 ALA A O 2
ATOM 1511 N N . ILE A 1 10 ? 8.710 -3.313 -2.885 1.00 1.00 10 ILE A N 2
ATOM 1512 C CA . ILE A 1 10 ? 8.286 -2.895 -4.216 1.00 1.00 10 ILE A CA 2
ATOM 1513 C C . ILE A 1 10 ? 7.493 -4.022 -4.885 1.00 1.00 10 ILE A C 2
ATOM 1514 O O . ILE A 1 10 ? 6.491 -3.802 -5.545 1.00 1.00 10 ILE A O 2
ATOM 1530 N N . ASP A 1 11 ? 7.972 -5.241 -4.744 1.00 1.00 11 ASP A N 2
ATOM 1531 C CA . ASP A 1 11 ? 7.294 -6.380 -5.353 1.00 1.00 11 ASP A CA 2
ATOM 1532 C C . ASP A 1 11 ? 5.854 -6.484 -4.849 1.00 1.00 11 ASP A C 2
ATOM 1533 O O . ASP A 1 11 ? 4.922 -6.666 -5.638 1.00 1.00 11 ASP A O 2
ATOM 1542 N N . LEU A 1 12 ? 5.687 -6.394 -3.533 1.00 1.00 12 LEU A N 2
ATOM 1543 C CA . LEU A 1 12 ? 4.359 -6.514 -2.939 1.00 1.00 12 LEU A CA 2
ATOM 1544 C C . LEU A 1 12 ? 3.444 -5.387 -3.396 1.00 1.00 12 LEU A C 2
ATOM 1545 O O . LEU A 1 12 ? 2.283 -5.624 -3.739 1.00 1.00 12 LEU A O 2
ATOM 1561 N N . VAL A 1 13 ? 3.969 -4.170 -3.404 1.00 1.00 13 VAL A N 2
ATOM 1562 C CA . VAL A 1 13 ? 3.180 -3.016 -3.816 1.00 1.00 13 VAL A CA 2
ATOM 1563 C C . VAL A 1 13 ? 2.840 -3.095 -5.304 1.00 1.00 13 VAL A C 2
ATOM 1564 O O . VAL A 1 13 ? 1.738 -2.737 -5.719 1.00 1.00 13 VAL A O 2
ATOM 1577 N N . THR A 1 14 ? 3.805 -3.547 -6.102 1.00 1.00 14 THR A N 2
ATOM 1578 C CA . THR A 1 14 ? 3.595 -3.650 -7.542 1.00 1.00 14 THR A CA 2
ATOM 1579 C C . THR A 1 14 ? 2.376 -4.534 -7.816 1.00 1.00 14 THR A C 2
ATOM 1580 O O . THR A 1 14 ? 1.450 -4.149 -8.540 1.00 1.00 14 THR A O 2
ATOM 1591 N N . LYS A 1 15 ? 2.372 -5.718 -7.216 1.00 1.00 15 LYS A N 2
ATOM 1592 C CA . LYS A 1 15 ? 1.250 -6.629 -7.392 1.00 1.00 15 LYS A CA 2
ATOM 1593 C C . LYS A 1 15 ? -0.017 -5.989 -6.831 1.00 1.00 15 LYS A C 2
ATOM 1594 O O . LYS A 1 15 ? -1.085 -6.078 -7.418 1.00 1.00 15 LYS A O 2
ATOM 1613 N N . ALA A 1 16 ? 0.108 -5.336 -5.688 1.00 1.00 16 ALA A N 2
ATOM 1614 C CA . ALA A 1 16 ? -1.042 -4.683 -5.069 1.00 1.00 16 ALA A CA 2
ATOM 1615 C C . ALA A 1 16 ? -1.739 -3.769 -6.073 1.00 1.00 16 ALA A C 2
ATOM 1616 O O . ALA A 1 16 ? -2.967 -3.743 -6.152 1.00 1.00 16 ALA A O 2
ATOM 1623 N N . THR A 1 17 ? -0.948 -3.014 -6.827 1.00 1.00 17 THR A N 2
ATOM 1624 C CA . THR A 1 17 ? -1.506 -2.095 -7.809 1.00 1.00 17 THR A CA 2
ATOM 1625 C C . THR A 1 17 ? -2.220 -2.857 -8.915 1.00 1.00 17 THR A C 2
ATOM 1626 O O . THR A 1 17 ? -3.280 -2.436 -9.388 1.00 1.00 17 THR A O 2
ATOM 1637 N N . GLU A 1 18 ? -1.646 -3.980 -9.317 1.00 1.00 18 GLU A N 2
ATOM 1638 C CA . GLU A 1 18 ? -2.260 -4.793 -10.360 1.00 1.00 18 GLU A CA 2
ATOM 1639 C C . GLU A 1 18 ? -3.595 -5.367 -9.870 1.00 1.00 18 GLU A C 2
ATOM 1640 O O . GLU A 1 18 ? -4.555 -5.502 -10.630 1.00 1.00 18 GLU A O 2
ATOM 1652 N N . GLU A 1 19 ? -3.633 -5.738 -8.591 1.00 1.00 19 GLU A N 2
ATOM 1653 C CA . GLU A 1 19 ? -4.836 -6.304 -8.011 1.00 1.00 19 GLU A CA 2
ATOM 1654 C C . GLU A 1 19 ? -5.903 -5.228 -7.900 1.00 1.00 19 GLU A C 2
ATOM 1655 O O . GLU A 1 19 ? -7.074 -5.469 -8.181 1.00 1.00 19 GLU A O 2
ATOM 1667 N N . ASP A 1 20 ? -5.486 -4.031 -7.510 1.00 1.00 20 ASP A N 2
ATOM 1668 C CA . ASP A 1 20 ? -6.420 -2.915 -7.384 1.00 1.00 20 ASP A CA 2
ATOM 1669 C C . ASP A 1 20 ? -7.094 -2.638 -8.727 1.00 1.00 20 ASP A C 2
ATOM 1670 O O . ASP A 1 20 ? -8.300 -2.400 -8.789 1.00 1.00 20 ASP A O 2
ATOM 1679 N N . LYS A 1 21 ? -6.312 -2.697 -9.801 1.00 1.00 21 LYS A N 2
ATOM 1680 C CA . LYS A 1 21 ? -6.854 -2.480 -11.140 1.00 1.00 21 LYS A CA 2
ATOM 1681 C C . LYS A 1 21 ? -7.820 -3.601 -11.500 1.00 1.00 21 LYS A C 2
ATOM 1682 O O . LYS A 1 21 ? -8.860 -3.366 -12.120 1.00 1.00 21 LYS A O 2
ATOM 1701 N N . ALA A 1 22 ? -7.469 -4.827 -11.100 1.00 1.00 22 ALA A N 2
ATOM 1702 C CA . ALA A 1 22 ? -8.318 -5.979 -11.380 1.00 1.00 22 ALA A CA 2
ATOM 1703 C C . ALA A 1 22 ? -9.543 -5.971 -10.480 1.00 1.00 22 ALA A C 2
ATOM 1704 O O . ALA A 1 22 ? -10.290 -6.945 -10.430 1.00 1.00 22 ALA A O 2
ATOM 1711 N N . LYS A 1 23 ? -9.737 -4.864 -9.774 1.00 1.00 23 LYS A N 2
ATOM 1712 C CA . LYS A 1 23 ? -10.870 -4.728 -8.873 1.00 1.00 23 LYS A CA 2
ATOM 1713 C C . LYS A 1 23 ? -10.740 -5.682 -7.695 1.00 1.00 23 LYS A C 2
ATOM 1714 O O . LYS A 1 23 ? -11.740 -6.094 -7.108 1.00 1.00 23 LYS A O 2
ATOM 1733 N N . ASN A 1 24 ? -9.511 -6.021 -7.342 1.00 1.00 24 ASN A N 2
ATOM 1734 C CA . ASN A 1 24 ? -9.266 -6.918 -6.214 1.00 1.00 24 ASN A CA 2
ATOM 1735 C C . ASN A 1 24 ? -8.872 -6.106 -4.979 1.00 1.00 24 ASN A C 2
ATOM 1736 O O . ASN A 1 24 ? -7.741 -6.161 -4.517 1.00 1.00 24 ASN A O 2
ATOM 1747 N N . TYR A 1 25 ? -9.818 -5.354 -4.449 1.00 1.00 25 TYR A N 2
ATOM 1748 C CA . TYR A 1 25 ? -9.550 -4.536 -3.274 1.00 1.00 25 TYR A CA 2
ATOM 1749 C C . TYR A 1 25 ? -9.040 -5.393 -2.122 1.00 1.00 25 TYR A C 2
ATOM 1750 O O . TYR A 1 25 ? -8.105 -5.007 -1.427 1.00 1.00 25 TYR A O 2
ATOM 1768 N N . GLU A 1 26 ? -9.659 -6.549 -1.922 1.00 1.00 26 GLU A N 2
ATOM 1769 C CA . GLU A 1 26 ? -9.246 -7.433 -0.836 1.00 1.00 26 GLU A CA 2
ATOM 1770 C C . GLU A 1 26 ? -7.787 -7.855 -0.990 1.00 1.00 26 GLU A C 2
ATOM 1771 O O . GLU A 1 26 ? -6.968 -7.648 -0.084 1.00 1.00 26 GLU A O 2
ATOM 1783 N N . GLU A 1 27 ? -7.458 -8.428 -2.143 1.00 1.00 27 GLU A N 2
ATOM 1784 C CA . GLU A 1 27 ? -6.095 -8.870 -2.393 1.00 1.00 27 GLU A CA 2
ATOM 1785 C C . GLU A 1 27 ? -5.141 -7.675 -2.396 1.00 1.00 27 GLU A C 2
ATOM 1786 O O . GLU A 1 27 ? -4.068 -7.719 -1.790 1.00 1.00 27 GLU A O 2
ATOM 1798 N N . ALA A 1 28 ? -5.542 -6.608 -3.079 1.00 1.00 28 ALA A N 2
ATOM 1799 C CA . ALA A 1 28 ? -4.721 -5.408 -3.154 1.00 1.00 28 ALA A CA 2
ATOM 1800 C C . ALA A 1 28 ? -4.454 -4.864 -1.758 1.00 1.00 28 ALA A C 2
ATOM 1801 O O . ALA A 1 28 ? -3.325 -4.493 -1.444 1.00 1.00 28 ALA A O 2
ATOM 1808 N N . LEU A 1 29 ? -5.491 -4.818 -0.915 1.00 1.00 29 LEU A N 2
ATOM 1809 C CA . LEU A 1 29 ? -5.338 -4.306 0.423 1.00 1.00 29 LEU A CA 2
ATOM 1810 C C . LEU A 1 29 ? -4.288 -5.088 1.192 1.00 1.00 29 LEU A C 2
ATOM 1811 O O . LEU A 1 29 ? -3.427 -4.502 1.852 1.00 1.00 29 LEU A O 2
ATOM 1827 N N . ARG A 1 30 ? -4.362 -6.408 1.115 1.00 1.00 30 ARG A N 2
ATOM 1828 C CA . ARG A 1 30 ? -3.410 -7.244 1.840 1.00 1.00 30 ARG A CA 2
ATOM 1829 C C . ARG A 1 30 ? -1.985 -6.938 1.395 1.00 1.00 30 ARG A C 2
ATOM 1830 O O . ARG A 1 30 ? -1.068 -6.854 2.222 1.00 1.00 30 ARG A O 2
ATOM 1851 N N . LEU A 1 31 ? -1.802 -6.790 0.091 1.00 1.00 31 LEU A N 2
ATOM 1852 C CA . LEU A 1 31 ? -0.479 -6.506 -0.452 1.00 1.00 31 LEU A CA 2
ATOM 1853 C C . LEU A 1 31 ? -0.024 -5.113 -0.043 1.00 1.00 31 LEU A C 2
ATOM 1854 O O . LEU A 1 31 ? 1.151 -4.897 0.261 1.00 1.00 31 LEU A O 2
ATOM 1870 N N . TYR A 1 32 ? -0.955 -4.166 -0.043 1.00 1.00 32 TYR A N 2
ATOM 1871 C CA . TYR A 1 32 ? -0.624 -2.797 0.324 1.00 1.00 32 TYR A CA 2
ATOM 1872 C C . TYR A 1 32 ? -0.066 -2.730 1.741 1.00 1.00 32 TYR A C 2
ATOM 1873 O O . TYR A 1 32 ? 0.978 -2.117 1.979 1.00 1.00 32 TYR A O 2
ATOM 1891 N N . GLN A 1 33 ? -0.768 -3.358 2.675 1.00 1.00 33 GLN A N 2
ATOM 1892 C CA . GLN A 1 33 ? -0.336 -3.353 4.064 1.00 1.00 33 GLN A CA 2
ATOM 1893 C C . GLN A 1 33 ? 1.005 -4.063 4.213 1.00 1.00 33 GLN A C 2
ATOM 1894 O O . GLN A 1 33 ? 1.896 -3.597 4.936 1.00 1.00 33 GLN A O 2
ATOM 1908 N N . HIS A 1 34 ? 1.149 -5.188 3.524 1.00 1.00 34 HIS A N 2
ATOM 1909 C CA . HIS A 1 34 ? 2.394 -5.949 3.593 1.00 1.00 34 HIS A CA 2
ATOM 1910 C C . HIS A 1 34 ? 3.556 -5.138 3.021 1.00 1.00 34 HIS A C 2
ATOM 1911 O O . HIS A 1 34 ? 4.607 -5.011 3.648 1.00 1.00 34 HIS A O 2
ATOM 1926 N N . ALA A 1 35 ? 3.359 -4.596 1.827 1.00 1.00 35 ALA A N 2
ATOM 1927 C CA . ALA A 1 35 ? 4.399 -3.813 1.177 1.00 1.00 35 ALA A CA 2
ATOM 1928 C C . ALA A 1 35 ? 4.884 -2.698 2.095 1.00 1.00 35 ALA A C 2
ATOM 1929 O O . ALA A 1 35 ? 6.088 -2.494 2.258 1.00 1.00 35 ALA A O 2
ATOM 1936 N N . VAL A 1 36 ? 3.939 -1.986 2.696 1.00 1.00 36 VAL A N 2
ATOM 1937 C CA . VAL A 1 36 ? 4.278 -0.898 3.603 1.00 1.00 36 VAL A CA 2
ATOM 1938 C C . VAL A 1 36 ? 5.158 -1.409 4.738 1.00 1.00 36 VAL A C 2
ATOM 1939 O O . VAL A 1 36 ? 6.133 -0.761 5.121 1.00 1.00 36 VAL A O 2
ATOM 1952 N N . GLU A 1 37 ? 4.802 -2.568 5.275 1.00 1.00 37 GLU A N 2
ATOM 1953 C CA . GLU A 1 37 ? 5.570 -3.154 6.370 1.00 1.00 37 GLU A CA 2
ATOM 1954 C C . GLU A 1 37 ? 7.033 -3.310 5.970 1.00 1.00 37 GLU A C 2
ATOM 1955 O O . GLU A 1 37 ? 7.937 -2.916 6.708 1.00 1.00 37 GLU A O 2
ATOM 1967 N N . TYR A 1 38 ? 7.260 -3.880 4.793 1.00 1.00 38 TYR A N 2
ATOM 1968 C CA . TYR A 1 38 ? 8.625 -4.074 4.303 1.00 1.00 38 TYR A CA 2
ATOM 1969 C C . TYR A 1 38 ? 9.322 -2.729 4.110 1.00 1.00 38 TYR A C 2
ATOM 1970 O O . TYR A 1 38 ? 10.511 -2.585 4.401 1.00 1.00 38 TYR A O 2
ATOM 1988 N N . PHE A 1 39 ? 8.579 -1.748 3.618 1.00 1.00 39 PHE A N 2
ATOM 1989 C CA . PHE A 1 39 ? 9.149 -0.422 3.396 1.00 1.00 39 PHE A CA 2
ATOM 1990 C C . PHE A 1 39 ? 9.632 0.191 4.712 1.00 1.00 39 PHE A C 2
ATOM 1991 O O . PHE A 1 39 ? 10.782 0.642 4.825 1.00 1.00 39 PHE A O 2
ATOM 2008 N N . LEU A 1 40 ? 8.754 0.191 5.705 1.00 1.00 40 LEU A N 2
ATOM 2009 C CA . LEU A 1 40 ? 9.091 0.745 7.009 1.00 1.00 40 LEU A CA 2
ATOM 2010 C C . LEU A 1 40 ? 10.258 -0.028 7.616 1.00 1.00 40 LEU A C 2
ATOM 2011 O O . LEU A 1 40 ? 11.147 0.545 8.243 1.00 1.00 40 LEU A O 2
ATOM 2027 N N . HIS A 1 41 ? 10.252 -1.334 7.421 1.00 1.00 41 HIS A N 2
ATOM 2028 C CA . HIS A 1 41 ? 11.315 -2.173 7.954 1.00 1.00 41 HIS A CA 2
ATOM 2029 C C . HIS A 1 41 ? 12.647 -1.852 7.273 1.00 1.00 41 HIS A C 2
ATOM 2030 O O . HIS A 1 41 ? 13.707 -1.937 7.873 1.00 1.00 41 HIS A O 2
ATOM 2045 N N . ALA A 1 42 ? 12.582 -1.506 6.004 1.00 1.00 42 ALA A N 2
ATOM 2046 C CA . ALA A 1 42 ? 13.794 -1.203 5.249 1.00 1.00 42 ALA A CA 2
ATOM 2047 C C . ALA A 1 42 ? 14.493 0.046 5.786 1.00 1.00 42 ALA A C 2
ATOM 2048 O O . ALA A 1 42 ? 15.689 0.061 6.024 1.00 1.00 42 ALA A O 2
ATOM 2055 N N . ILE A 1 43 ? 13.727 1.086 6.013 1.00 1.00 43 ILE A N 2
ATOM 2056 C CA . ILE A 1 43 ? 14.299 2.334 6.515 1.00 1.00 43 ILE A CA 2
ATOM 2057 C C . ILE A 1 43 ? 14.835 2.175 7.935 1.00 1.00 43 ILE A C 2
ATOM 2058 O O . ILE A 1 43 ? 15.823 2.811 8.311 1.00 1.00 43 ILE A O 2
ATOM 2074 N N . LYS A 1 44 ? 14.173 1.334 8.722 1.00 1.00 44 LYS A N 2
ATOM 2075 C CA . LYS A 1 44 ? 14.599 1.115 10.099 1.00 1.00 44 LYS A CA 2
ATOM 2076 C C . LYS A 1 44 ? 15.714 0.083 10.197 1.00 1.00 44 LYS A C 2
ATOM 2077 O O . LYS A 1 44 ? 16.755 0.322 10.817 1.00 1.00 44 LYS A O 2
ATOM 2096 N N . TYR A 1 45 ? 15.491 -1.069 9.574 1.00 1.00 45 TYR A N 2
ATOM 2097 C CA . TYR A 1 45 ? 16.463 -2.155 9.630 1.00 1.00 45 TYR A CA 2
ATOM 2098 C C . TYR A 1 45 ? 17.541 -2.024 8.559 1.00 1.00 45 TYR A C 2
ATOM 2099 O O . TYR A 1 45 ? 18.601 -2.657 8.650 1.00 1.00 45 TYR A O 2
ATOM 2117 N N . GLU A 1 46 ? 17.273 -1.202 7.551 1.00 1.00 46 GLU A N 2
ATOM 2118 C CA . GLU A 1 46 ? 18.229 -0.982 6.466 1.00 1.00 46 GLU A CA 2
ATOM 2119 C C . GLU A 1 46 ? 18.576 0.496 6.378 1.00 1.00 46 GLU A C 2
ATOM 2120 O O . GLU A 1 46 ? 17.729 1.359 6.595 1.00 1.00 46 GLU A O 2
ATOM 2132 N N . ALA A 1 47 ? 19.830 0.779 6.070 1.00 1.00 47 ALA A N 2
ATOM 2133 C CA . ALA A 1 47 ? 20.299 2.164 5.972 1.00 1.00 47 ALA A CA 2
ATOM 2134 C C . ALA A 1 47 ? 20.108 2.698 4.558 1.00 1.00 47 ALA A C 2
ATOM 2135 O O . ALA A 1 47 ? 20.198 1.951 3.584 1.00 1.00 47 ALA A O 2
ATOM 2142 N N . HIS A 1 48 ? 19.846 3.997 4.453 1.00 1.00 48 HIS A N 2
ATOM 2143 C CA . HIS A 1 48 ? 19.645 4.625 3.154 1.00 1.00 48 HIS A CA 2
ATOM 2144 C C . HIS A 1 48 ? 19.932 6.119 3.229 1.00 1.00 48 HIS A C 2
ATOM 2145 O O . HIS A 1 48 ? 20.440 6.614 4.234 1.00 1.00 48 HIS A O 2
ATOM 2160 N N . SER A 1 49 ? 19.601 6.837 2.159 1.00 1.00 49 SER A N 2
ATOM 2161 C CA . SER A 1 49 ? 19.834 8.279 2.110 1.00 1.00 49 SER A CA 2
ATOM 2162 C C . SER A 1 49 ? 18.599 9.044 2.573 1.00 1.00 49 SER A C 2
ATOM 2163 O O . SER A 1 49 ? 17.467 8.610 2.363 1.00 1.00 49 SER A O 2
ATOM 2171 N N . ASP A 1 50 ? 18.822 10.193 3.203 1.00 1.00 50 ASP A N 2
ATOM 2172 C CA . ASP A 1 50 ? 17.718 11.012 3.688 1.00 1.00 50 ASP A CA 2
ATOM 2173 C C . ASP A 1 50 ? 16.659 11.173 2.599 1.00 1.00 50 ASP A C 2
ATOM 2174 O O . ASP A 1 50 ? 15.455 11.199 2.881 1.00 1.00 50 ASP A O 2
ATOM 2183 N N . LYS A 1 51 ? 17.113 11.252 1.352 1.00 1.00 51 LYS A N 2
ATOM 2184 C CA . LYS A 1 51 ? 16.197 11.379 0.224 1.00 1.00 51 LYS A CA 2
ATOM 2185 C C . LYS A 1 51 ? 15.377 10.097 0.073 1.00 1.00 51 LYS A C 2
ATOM 2186 O O . LYS A 1 51 ? 14.178 10.136 -0.234 1.00 1.00 51 LYS A O 2
ATOM 2205 N N . ALA A 1 52 ? 16.032 8.956 0.291 1.00 1.00 52 ALA A N 2
ATOM 2206 C CA . ALA A 1 52 ? 15.348 7.673 0.176 1.00 1.00 52 ALA A CA 2
ATOM 2207 C C . ALA A 1 52 ? 14.279 7.558 1.252 1.00 1.00 52 ALA A C 2
ATOM 2208 O O . ALA A 1 52 ? 13.115 7.368 0.948 1.00 1.00 52 ALA A O 2
ATOM 2215 N N . LYS A 1 53 ? 14.674 7.706 2.513 1.00 1.00 53 LYS A N 2
ATOM 2216 C CA . LYS A 1 53 ? 13.721 7.612 3.613 1.00 1.00 53 LYS A CA 2
ATOM 2217 C C . LYS A 1 53 ? 12.492 8.457 3.329 1.00 1.00 53 LYS A C 2
ATOM 2218 O O . LYS A 1 53 ? 11.367 7.962 3.391 1.00 1.00 53 LYS A O 2
ATOM 2237 N N . GLU A 1 54 ? 12.709 9.729 3.033 1.00 1.00 54 GLU A N 2
ATOM 2238 C CA . GLU A 1 54 ? 11.594 10.622 2.750 1.00 1.00 54 GLU A CA 2
ATOM 2239 C C . GLU A 1 54 ? 10.689 10.007 1.690 1.00 1.00 54 GLU A C 2
ATOM 2240 O O . GLU A 1 54 ? 9.462 10.093 1.785 1.00 1.00 54 GLU A O 2
ATOM 2252 N N . SER A 1 55 ? 11.298 9.390 0.683 1.00 1.00 55 SER A N 2
ATOM 2253 C CA . SER A 1 55 ? 10.523 8.760 -0.377 1.00 1.00 55 SER A CA 2
ATOM 2254 C C . SER A 1 55 ? 9.696 7.609 0.188 1.00 1.00 55 SER A C 2
ATOM 2255 O O . SER A 1 55 ? 8.531 7.433 -0.166 1.00 1.00 55 SER A O 2
ATOM 2263 N N . ILE A 1 56 ? 10.310 6.815 1.057 1.00 1.00 56 ILE A N 2
ATOM 2264 C CA . ILE A 1 56 ? 9.622 5.671 1.635 1.00 1.00 56 ILE A CA 2
ATOM 2265 C C . ILE A 1 56 ? 8.489 6.132 2.540 1.00 1.00 56 ILE A C 2
ATOM 2266 O O . ILE A 1 56 ? 7.388 5.605 2.476 1.00 1.00 56 ILE A O 2
ATOM 2282 N N . ARG A 1 57 ? 8.777 7.103 3.398 1.00 1.00 57 ARG A N 2
ATOM 2283 C CA . ARG A 1 57 ? 7.768 7.606 4.326 1.00 1.00 57 ARG A CA 2
ATOM 2284 C C . ARG A 1 57 ? 6.570 8.162 3.555 1.00 1.00 57 ARG A C 2
ATOM 2285 O O . ARG A 1 57 ? 5.438 7.713 3.731 1.00 1.00 57 ARG A O 2
ATOM 2306 N N . ALA A 1 58 ? 6.821 9.156 2.713 1.00 1.00 58 ALA A N 2
ATOM 2307 C CA . ALA A 1 58 ? 5.749 9.766 1.933 1.00 1.00 58 ALA A CA 2
ATOM 2308 C C . ALA A 1 58 ? 4.937 8.696 1.204 1.00 1.00 58 ALA A C 2
ATOM 2309 O O . ALA A 1 58 ? 3.704 8.645 1.316 1.00 1.00 58 ALA A O 2
ATOM 2316 N N . LYS A 1 59 ? 5.632 7.836 0.469 1.00 1.00 59 LYS A N 2
ATOM 2317 C CA . LYS A 1 59 ? 4.967 6.775 -0.267 1.00 1.00 59 LYS A CA 2
ATOM 2318 C C . LYS A 1 59 ? 4.241 5.828 0.673 1.00 1.00 59 LYS A C 2
ATOM 2319 O O . LYS A 1 59 ? 3.119 5.405 0.394 1.00 1.00 59 LYS A O 2
ATOM 2338 N N . CYS A 1 60 ? 4.885 5.501 1.777 1.00 1.00 60 CYS A N 2
ATOM 2339 C CA . CYS A 1 60 ? 4.295 4.605 2.761 1.00 1.00 60 CYS A CA 2
ATOM 2340 C C . CYS A 1 60 ? 2.909 5.106 3.147 1.00 1.00 60 CYS A C 2
ATOM 2341 O O . CYS A 1 60 ? 1.974 4.318 3.292 1.00 1.00 60 CYS A O 2
ATOM 2349 N N . VAL A 1 61 ? 2.782 6.418 3.299 1.00 1.00 61 VAL A N 2
ATOM 2350 C CA . VAL A 1 61 ? 1.494 7.010 3.648 1.00 1.00 61 VAL A CA 2
ATOM 2351 C C . VAL A 1 61 ? 0.500 6.790 2.515 1.00 1.00 61 VAL A C 2
ATOM 2352 O O . VAL A 1 61 ? -0.634 6.372 2.741 1.00 1.00 61 VAL A O 2
ATOM 2365 N N . GLN A 1 62 ? 0.928 7.097 1.290 1.00 1.00 62 GLN A N 2
ATOM 2366 C CA . GLN A 1 62 ? 0.051 6.937 0.128 1.00 1.00 62 GLN A CA 2
ATOM 2367 C C . GLN A 1 62 ? -0.489 5.510 0.058 1.00 1.00 62 GLN A C 2
ATOM 2368 O O . GLN A 1 62 ? -1.691 5.293 -0.137 1.00 1.00 62 GLN A O 2
ATOM 2382 N N . TYR A 1 63 ? 0.400 4.540 0.234 1.00 1.00 63 TYR A N 2
ATOM 2383 C CA . TYR A 1 63 ? -0.002 3.142 0.198 1.00 1.00 63 TYR A CA 2
ATOM 2384 C C . TYR A 1 63 ? -0.984 2.830 1.311 1.00 1.00 63 TYR A C 2
ATOM 2385 O O . TYR A 1 63 ? -2.048 2.252 1.064 1.00 1.00 63 TYR A O 2
ATOM 2403 N N . LEU A 1 64 ? -0.627 3.202 2.531 1.00 1.00 64 LEU A N 2
ATOM 2404 C CA . LEU A 1 64 ? -1.499 2.945 3.666 1.00 1.00 64 LEU A CA 2
ATOM 2405 C C . LEU A 1 64 ? -2.847 3.616 3.457 1.00 1.00 64 LEU A C 2
ATOM 2406 O O . LEU A 1 64 ? -3.886 2.979 3.617 1.00 1.00 64 LEU A O 2
ATOM 2422 N N . ASP A 1 65 ? -2.836 4.903 3.135 1.00 1.00 65 ASP A N 2
ATOM 2423 C CA . ASP A 1 65 ? -4.072 5.630 2.915 1.00 1.00 65 ASP A CA 2
ATOM 2424 C C . ASP A 1 65 ? -4.995 4.835 2.003 1.00 1.00 65 ASP A C 2
ATOM 2425 O O . ASP A 1 65 ? -6.175 4.652 2.308 1.00 1.00 65 ASP A O 2
ATOM 2434 N N . ARG A 1 66 ? -4.445 4.340 0.897 1.00 1.00 66 ARG A N 2
ATOM 2435 C CA . ARG A 1 66 ? -5.235 3.541 -0.030 1.00 1.00 66 ARG A CA 2
ATOM 2436 C C . ARG A 1 66 ? -5.784 2.305 0.679 1.00 1.00 66 ARG A C 2
ATOM 2437 O O . ARG A 1 66 ? -6.947 1.937 0.518 1.00 1.00 66 ARG A O 2
ATOM 2458 N N . ALA A 1 67 ? -4.932 1.651 1.451 1.00 1.00 67 ALA A N 2
ATOM 2459 C CA . ALA A 1 67 ? -5.347 0.459 2.178 1.00 1.00 67 ALA A CA 2
ATOM 2460 C C . ALA A 1 67 ? -6.476 0.793 3.153 1.00 1.00 67 ALA A C 2
ATOM 2461 O O . ALA A 1 67 ? -7.388 -0.004 3.364 1.00 1.00 67 ALA A O 2
ATOM 2468 N N . GLU A 1 68 ? -6.398 1.971 3.759 1.00 1.00 68 GLU A N 2
ATOM 2469 C CA . GLU A 1 68 ? -7.406 2.389 4.724 1.00 1.00 68 GLU A CA 2
ATOM 2470 C C . GLU A 1 68 ? -8.767 2.551 4.061 1.00 1.00 68 GLU A C 2
ATOM 2471 O O . GLU A 1 68 ? -9.741 1.928 4.479 1.00 1.00 68 GLU A O 2
ATOM 2483 N N . LYS A 1 69 ? -8.827 3.383 3.029 1.00 1.00 69 LYS A N 2
ATOM 2484 C CA . LYS A 1 69 ? -10.080 3.616 2.325 1.00 1.00 69 LYS A CA 2
ATOM 2485 C C . LYS A 1 69 ? -10.620 2.307 1.758 1.00 1.00 69 LYS A C 2
ATOM 2486 O O . LYS A 1 69 ? -11.840 2.072 1.749 1.00 1.00 69 LYS A O 2
ATOM 2505 N N . LEU A 1 70 ? -9.714 1.452 1.292 1.00 1.00 70 LEU A N 2
ATOM 2506 C CA . LEU A 1 70 ? -10.100 0.170 0.734 1.00 1.00 70 LEU A CA 2
ATOM 2507 C C . LEU A 1 70 ? -10.830 -0.663 1.769 1.00 1.00 70 LEU A C 2
ATOM 2508 O O . LEU A 1 70 ? -11.900 -1.210 1.500 1.00 1.00 70 LEU A O 2
ATOM 2524 N N . LYS A 1 71 ? -10.260 -0.722 2.948 1.00 1.00 71 LYS A N 2
ATOM 2525 C CA . LYS A 1 71 ? -10.850 -1.458 4.058 1.00 1.00 71 LYS A CA 2
ATOM 2526 C C . LYS A 1 71 ? -12.080 -0.718 4.588 1.00 1.00 71 LYS A C 2
ATOM 2527 O O . LYS A 1 71 ? -12.950 -1.295 5.239 1.00 1.00 71 LYS A O 2
ATOM 2546 N N . ASP A 1 72 ? -12.130 0.588 4.343 1.00 1.00 72 ASP A N 2
ATOM 2547 C CA . ASP A 1 72 ? -13.220 1.395 4.863 1.00 1.00 72 ASP A CA 2
ATOM 2548 C C . ASP A 1 72 ? -14.570 1.037 4.238 1.00 1.00 72 ASP A C 2
ATOM 2549 O O . ASP A 1 72 ? -15.530 0.663 4.936 1.00 1.00 72 ASP A O 2
ATOM 2558 N N . TYR A 1 73 ? -14.630 1.131 2.917 1.00 1.00 73 TYR A N 2
ATOM 2559 C CA . TYR A 1 73 ? -15.870 0.827 2.207 1.00 1.00 73 TYR A CA 2
ATOM 2560 C C . TYR A 1 73 ? -16.060 -0.677 2.092 1.00 1.00 73 TYR A C 2
ATOM 2561 O O . TYR A 1 73 ? -17.180 -1.157 2.017 1.00 1.00 73 TYR A O 2
ATOM 2579 N N . LEU A 1 74 ? -14.950 -1.411 2.078 1.00 1.00 74 LEU A N 2
ATOM 2580 C CA . LEU A 1 74 ? -15.020 -2.870 2.001 1.00 1.00 74 LEU A CA 2
ATOM 2581 C C . LEU A 1 74 ? -15.750 -3.411 3.223 1.00 1.00 74 LEU A C 2
ATOM 2582 O O . LEU A 1 74 ? -16.670 -4.215 3.096 1.00 1.00 74 LEU A O 2
ATOM 2598 N N . ARG A 1 75 ? -15.330 -2.959 4.403 1.00 1.00 75 ARG A N 2
ATOM 2599 C CA . ARG A 1 75 ? -15.960 -3.399 5.643 1.00 1.00 75 ARG A CA 2
ATOM 2600 C C . ARG A 1 75 ? -17.400 -2.925 5.697 1.00 1.00 75 ARG A C 2
ATOM 2601 O O . ARG A 1 75 ? -18.300 -3.675 6.089 1.00 1.00 75 ARG A O 2
ATOM 2622 N N . ILE B 2 3 ? 16.253 5.299 -6.373 1.00 1.00 168 ILE B N 2
ATOM 2623 C CA . ILE B 2 3 ? 15.046 4.671 -5.837 1.00 1.00 168 ILE B CA 2
ATOM 2624 C C . ILE B 2 3 ? 13.823 5.124 -6.617 1.00 1.00 168 ILE B C 2
ATOM 2625 O O . ILE B 2 3 ? 13.397 6.273 -6.510 1.00 1.00 168 ILE B O 2
ATOM 2641 N N . GLU B 2 4 ? 13.251 4.205 -7.390 1.00 1.00 169 GLU B N 2
ATOM 2642 C CA . GLU B 2 4 ? 12.060 4.512 -8.181 1.00 1.00 169 GLU B CA 2
ATOM 2643 C C . GLU B 2 4 ? 10.887 3.650 -7.739 1.00 1.00 169 GLU B C 2
ATOM 2644 O O . GLU B 2 4 ? 10.854 2.447 -7.999 1.00 1.00 169 GLU B O 2
ATOM 2656 N N . LEU B 2 5 ? 9.920 4.273 -7.066 1.00 1.00 170 LEU B N 2
ATOM 2657 C CA . LEU B 2 5 ? 8.753 3.549 -6.589 1.00 1.00 170 LEU B CA 2
ATOM 2658 C C . LEU B 2 5 ? 7.573 3.737 -7.541 1.00 1.00 170 LEU B C 2
ATOM 2659 O O . LEU B 2 5 ? 7.569 4.651 -8.365 1.00 1.00 170 LEU B O 2
ATOM 2675 N N . PRO B 2 6 ? 6.575 2.899 -7.431 1.00 1.00 171 PRO B N 2
ATOM 2676 C CA . PRO B 2 6 ? 5.359 2.988 -8.293 1.00 1.00 171 PRO B CA 2
ATOM 2677 C C . PRO B 2 6 ? 4.301 3.912 -7.703 1.00 1.00 171 PRO B C 2
ATOM 2678 O O . PRO B 2 6 ? 4.262 4.134 -6.494 1.00 1.00 171 PRO B O 2
ATOM 2689 N N . GLU B 2 7 ? 3.428 4.432 -8.563 1.00 1.00 172 GLU B N 2
ATOM 2690 C CA . GLU B 2 7 ? 2.359 5.314 -8.114 1.00 1.00 172 GLU B CA 2
ATOM 2691 C C . GLU B 2 7 ? 1.044 4.553 -8.006 1.00 1.00 172 GLU B C 2
ATOM 2692 O O . GLU B 2 7 ? 0.603 3.911 -8.959 1.00 1.00 172 GLU B O 2
ATOM 2704 N N . VAL B 2 8 ? 0.428 4.623 -6.836 1.00 1.00 173 VAL B N 2
ATOM 2705 C CA . VAL B 2 8 ? -0.824 3.930 -6.606 1.00 1.00 173 VAL B CA 2
ATOM 2706 C C . VAL B 2 8 ? -1.857 4.296 -7.677 1.00 1.00 173 VAL B C 2
ATOM 2707 O O . VAL B 2 8 ? -2.034 5.471 -7.998 1.00 1.00 173 VAL B O 2
ATOM 2720 N N . PRO B 2 9 ? -2.543 3.320 -8.217 1.00 1.00 174 PRO B N 2
ATOM 2721 C CA . PRO B 2 9 ? -3.579 3.555 -9.260 1.00 1.00 174 PRO B CA 2
ATOM 2722 C C . PRO B 2 9 ? -4.828 4.220 -8.696 1.00 1.00 174 PRO B C 2
ATOM 2723 O O . PRO B 2 9 ? -5.158 4.050 -7.523 1.00 1.00 174 PRO B O 2
ATOM 2734 N N . SER B 2 10 ? -5.527 4.968 -9.547 1.00 1.00 175 SER B N 2
ATOM 2735 C CA . SER B 2 10 ? -6.752 5.650 -9.130 1.00 1.00 175 SER B CA 2
ATOM 2736 C C . SER B 2 10 ? -7.962 5.053 -9.835 1.00 1.00 175 SER B C 2
ATOM 2737 O O . SER B 2 10 ? -8.388 5.539 -10.880 1.00 1.00 175 SER B O 2
ATOM 2745 N N . GLU B 2 11 ? -8.522 3.999 -9.247 1.00 1.00 176 GLU B N 2
ATOM 2746 C CA . GLU B 2 11 ? -9.691 3.354 -9.826 1.00 1.00 176 GLU B CA 2
ATOM 2747 C C . GLU B 2 11 ? -10.970 4.054 -9.369 1.00 1.00 176 GLU B C 2
ATOM 2748 O O . GLU B 2 11 ? -10.940 4.900 -8.475 1.00 1.00 176 GLU B O 2
ATOM 2760 N N . PRO B 2 12 ? -12.080 3.701 -9.959 1.00 1.00 177 PRO B N 2
ATOM 2761 C CA . PRO B 2 12 ? -13.400 4.296 -9.601 1.00 1.00 177 PRO B CA 2
ATOM 2762 C C . PRO B 2 12 ? -14.060 3.580 -8.422 1.00 1.00 177 PRO B C 2
ATOM 2763 O O . PRO B 2 12 ? -15.270 3.677 -8.224 1.00 1.00 177 PRO B O 2
ATOM 2774 N N . LEU B 2 13 ? -13.250 2.862 -7.657 1.00 1.00 178 LEU B N 2
ATOM 2775 C CA . LEU B 2 13 ? -13.770 2.126 -6.511 1.00 1.00 178 LEU B CA 2
ATOM 2776 C C . LEU B 2 13 ? -14.720 3.006 -5.696 1.00 1.00 178 LEU B C 2
ATOM 2777 O O . LEU B 2 13 ? -14.430 4.185 -5.473 1.00 1.00 178 LEU B O 2
ATOM 2793 N N . PRO B 2 14 ? -15.830 2.460 -5.253 1.00 1.00 179 PRO B N 2
ATOM 2794 C CA . PRO B 2 14 ? -16.830 3.217 -4.454 1.00 1.00 179 PRO B CA 2
ATOM 2795 C C . PRO B 2 14 ? -16.190 4.312 -3.606 1.00 1.00 179 PRO B C 2
ATOM 2796 O O . PRO B 2 14 ? -15.230 4.068 -2.889 1.00 1.00 179 PRO B O 2
ATOM 2807 N N . THR A 1 3 ? 15.904 -12.220 -0.610 1.00 1.00 3 THR A N 3
ATOM 2808 C CA . THR A 1 3 ? 15.600 -11.010 -1.382 1.00 1.00 3 THR A CA 3
ATOM 2809 C C . THR A 1 3 ? 15.754 -9.771 -0.516 1.00 1.00 3 THR A C 3
ATOM 2810 O O . THR A 1 3 ? 15.473 -9.796 0.683 1.00 1.00 3 THR A O 3
ATOM 2821 N N . SER A 1 4 ? 16.202 -8.685 -1.135 1.00 1.00 4 SER A N 3
ATOM 2822 C CA . SER A 1 4 ? 16.392 -7.429 -0.418 1.00 1.00 4 SER A CA 3
ATOM 2823 C C . SER A 1 4 ? 15.061 -6.928 0.129 1.00 1.00 4 SER A C 3
ATOM 2824 O O . SER A 1 4 ? 14.003 -7.197 -0.438 1.00 1.00 4 SER A O 3
ATOM 2832 N N . THR A 1 5 ? 15.123 -6.207 1.242 1.00 1.00 5 THR A N 3
ATOM 2833 C CA . THR A 1 5 ? 13.916 -5.687 1.864 1.00 1.00 5 THR A CA 3
ATOM 2834 C C . THR A 1 5 ? 13.207 -4.736 0.911 1.00 1.00 5 THR A C 3
ATOM 2835 O O . THR A 1 5 ? 11.983 -4.764 0.788 1.00 1.00 5 THR A O 3
ATOM 2846 N N . LEU A 1 6 ? 13.978 -3.876 0.251 1.00 1.00 6 LEU A N 3
ATOM 2847 C CA . LEU A 1 6 ? 13.396 -2.917 -0.669 1.00 1.00 6 LEU A CA 3
ATOM 2848 C C . LEU A 1 6 ? 12.754 -3.629 -1.858 1.00 1.00 6 LEU A C 3
ATOM 2849 O O . LEU A 1 6 ? 11.638 -3.306 -2.270 1.00 1.00 6 LEU A O 3
ATOM 2865 N N . GLN A 1 7 ? 13.469 -4.594 -2.412 1.00 1.00 7 GLN A N 3
ATOM 2866 C CA . GLN A 1 7 ? 12.961 -5.321 -3.560 1.00 1.00 7 GLN A CA 3
ATOM 2867 C C . GLN A 1 7 ? 11.645 -5.999 -3.217 1.00 1.00 7 GLN A C 3
ATOM 2868 O O . GLN A 1 7 ? 10.703 -5.993 -4.012 1.00 1.00 7 GLN A O 3
ATOM 2882 N N . LYS A 1 8 ? 11.583 -6.579 -2.032 1.00 1.00 8 LYS A N 3
ATOM 2883 C CA . LYS A 1 8 ? 10.376 -7.253 -1.597 1.00 1.00 8 LYS A CA 3
ATOM 2884 C C . LYS A 1 8 ? 9.233 -6.258 -1.444 1.00 1.00 8 LYS A C 3
ATOM 2885 O O . LYS A 1 8 ? 8.102 -6.530 -1.850 1.00 1.00 8 LYS A O 3
ATOM 2904 N N . ALA A 1 9 ? 9.528 -5.115 -0.844 1.00 1.00 9 ALA A N 3
ATOM 2905 C CA . ALA A 1 9 ? 8.504 -4.109 -0.633 1.00 1.00 9 ALA A CA 3
ATOM 2906 C C . ALA A 1 9 ? 7.879 -3.701 -1.967 1.00 1.00 9 ALA A C 3
ATOM 2907 O O . ALA A 1 9 ? 6.655 -3.619 -2.094 1.00 1.00 9 ALA A O 3
ATOM 2914 N N . ILE A 1 10 ? 8.731 -3.455 -2.957 1.00 1.00 10 ILE A N 3
ATOM 2915 C CA . ILE A 1 10 ? 8.262 -3.063 -4.278 1.00 1.00 10 ILE A CA 3
ATOM 2916 C C . ILE A 1 10 ? 7.428 -4.198 -4.886 1.00 1.00 10 ILE A C 3
ATOM 2917 O O . ILE A 1 10 ? 6.415 -3.982 -5.530 1.00 1.00 10 ILE A O 3
ATOM 2933 N N . ASP A 1 11 ? 7.884 -5.413 -4.728 1.00 1.00 11 ASP A N 3
ATOM 2934 C CA . ASP A 1 11 ? 7.162 -6.535 -5.302 1.00 1.00 11 ASP A CA 3
ATOM 2935 C C . ASP A 1 11 ? 5.739 -6.600 -4.748 1.00 1.00 11 ASP A C 3
ATOM 2936 O O . ASP A 1 11 ? 4.769 -6.751 -5.503 1.00 1.00 11 ASP A O 3
ATOM 2945 N N . LEU A 1 12 ? 5.622 -6.508 -3.426 1.00 1.00 12 LEU A N 3
ATOM 2946 C CA . LEU A 1 12 ? 4.324 -6.586 -2.771 1.00 1.00 12 LEU A CA 3
ATOM 2947 C C . LEU A 1 12 ? 3.424 -5.432 -3.188 1.00 1.00 12 LEU A C 3
ATOM 2948 O O . LEU A 1 12 ? 2.235 -5.622 -3.453 1.00 1.00 12 LEU A O 3
ATOM 2964 N N . VAL A 1 13 ? 3.993 -4.234 -3.246 1.00 1.00 13 VAL A N 3
ATOM 2965 C CA . VAL A 1 13 ? 3.218 -3.065 -3.630 1.00 1.00 13 VAL A CA 3
ATOM 2966 C C . VAL A 1 13 ? 2.778 -3.167 -5.090 1.00 1.00 13 VAL A C 3
ATOM 2967 O O . VAL A 1 13 ? 1.657 -2.792 -5.444 1.00 1.00 13 VAL A O 3
ATOM 2980 N N . THR A 1 14 ? 3.674 -3.663 -5.939 1.00 1.00 14 THR A N 3
ATOM 2981 C CA . THR A 1 14 ? 3.370 -3.786 -7.359 1.00 1.00 14 THR A CA 3
ATOM 2982 C C . THR A 1 14 ? 2.119 -4.641 -7.536 1.00 1.00 14 THR A C 3
ATOM 2983 O O . THR A 1 14 ? 1.154 -4.249 -8.203 1.00 1.00 14 THR A O 3
ATOM 2994 N N . LYS A 1 15 ? 2.132 -5.808 -6.920 1.00 1.00 15 LYS A N 3
ATOM 2995 C CA . LYS A 1 15 ? 0.983 -6.683 -7.017 1.00 1.00 15 LYS A CA 3
ATOM 2996 C C . LYS A 1 15 ? -0.230 -5.975 -6.424 1.00 1.00 15 LYS A C 3
ATOM 2997 O O . LYS A 1 15 ? -1.327 -6.056 -6.953 1.00 1.00 15 LYS A O 3
ATOM 3016 N N . ALA A 1 16 ? -0.035 -5.280 -5.318 1.00 1.00 16 ALA A N 3
ATOM 3017 C CA . ALA A 1 16 ? -1.139 -4.576 -4.688 1.00 1.00 16 ALA A CA 3
ATOM 3018 C C . ALA A 1 16 ? -1.858 -3.686 -5.694 1.00 1.00 16 ALA A C 3
ATOM 3019 O O . ALA A 1 16 ? -3.089 -3.633 -5.727 1.00 1.00 16 ALA A O 3
ATOM 3026 N N . THR A 1 17 ? -1.082 -2.971 -6.497 1.00 1.00 17 THR A N 3
ATOM 3027 C CA . THR A 1 17 ? -1.659 -2.073 -7.480 1.00 1.00 17 THR A CA 3
ATOM 3028 C C . THR A 1 17 ? -2.449 -2.846 -8.523 1.00 1.00 17 THR A C 3
ATOM 3029 O O . THR A 1 17 ? -3.543 -2.437 -8.916 1.00 1.00 17 THR A O 3
ATOM 3040 N N . GLU A 1 18 ? -1.911 -3.978 -8.958 1.00 1.00 18 GLU A N 3
ATOM 3041 C CA . GLU A 1 18 ? -2.612 -4.783 -9.955 1.00 1.00 18 GLU A CA 3
ATOM 3042 C C . GLU A 1 18 ? -3.957 -5.265 -9.398 1.00 1.00 18 GLU A C 3
ATOM 3043 O O . GLU A 1 18 ? -4.969 -5.293 -10.100 1.00 1.00 18 GLU A O 3
ATOM 3055 N N . GLU A 1 19 ? -3.953 -5.662 -8.130 1.00 1.00 19 GLU A N 3
ATOM 3056 C CA . GLU A 1 19 ? -5.158 -6.154 -7.493 1.00 1.00 19 GLU A CA 3
ATOM 3057 C C . GLU A 1 19 ? -6.183 -5.038 -7.400 1.00 1.00 19 GLU A C 3
ATOM 3058 O O . GLU A 1 19 ? -7.372 -5.251 -7.612 1.00 1.00 19 GLU A O 3
ATOM 3070 N N . ASP A 1 20 ? -5.709 -3.839 -7.107 1.00 1.00 20 ASP A N 3
ATOM 3071 C CA . ASP A 1 20 ? -6.599 -2.698 -7.011 1.00 1.00 20 ASP A CA 3
ATOM 3072 C C . ASP A 1 20 ? -7.309 -2.479 -8.344 1.00 1.00 20 ASP A C 3
ATOM 3073 O O . ASP A 1 20 ? -8.499 -2.165 -8.381 1.00 1.00 20 ASP A O 3
ATOM 3082 N N . LYS A 1 21 ? -6.575 -2.664 -9.439 1.00 1.00 21 LYS A N 3
ATOM 3083 C CA . LYS A 1 21 ? -7.158 -2.498 -10.760 1.00 1.00 21 LYS A CA 3
ATOM 3084 C C . LYS A 1 21 ? -8.211 -3.573 -11.000 1.00 1.00 21 LYS A C 3
ATOM 3085 O O . LYS A 1 21 ? -9.265 -3.311 -11.580 1.00 1.00 21 LYS A O 3
ATOM 3104 N N . ALA A 1 22 ? -7.909 -4.792 -10.550 1.00 1.00 22 ALA A N 3
ATOM 3105 C CA . ALA A 1 22 ? -8.832 -5.907 -10.720 1.00 1.00 22 ALA A CA 3
ATOM 3106 C C . ALA A 1 22 ? -10.000 -5.787 -9.765 1.00 1.00 22 ALA A C 3
ATOM 3107 O O . ALA A 1 22 ? -10.790 -6.719 -9.619 1.00 1.00 22 ALA A O 3
ATOM 3114 N N . LYS A 1 23 ? -10.100 -4.633 -9.109 1.00 1.00 23 LYS A N 3
ATOM 3115 C CA . LYS A 1 23 ? -11.170 -4.376 -8.151 1.00 1.00 23 LYS A CA 3
ATOM 3116 C C . LYS A 1 23 ? -11.030 -5.278 -6.935 1.00 1.00 23 LYS A C 3
ATOM 3117 O O . LYS A 1 23 ? -12.020 -5.604 -6.278 1.00 1.00 23 LYS A O 3
ATOM 3136 N N . ASN A 1 24 ? -9.801 -5.667 -6.629 1.00 1.00 24 ASN A N 3
ATOM 3137 C CA . ASN A 1 24 ? -9.540 -6.523 -5.473 1.00 1.00 24 ASN A CA 3
ATOM 3138 C C . ASN A 1 24 ? -9.048 -5.673 -4.296 1.00 1.00 24 ASN A C 3
ATOM 3139 O O . ASN A 1 24 ? -7.889 -5.736 -3.906 1.00 1.00 24 ASN A O 3
ATOM 3150 N N . TYR A 1 25 ? -9.938 -4.871 -3.745 1.00 1.00 25 TYR A N 3
ATOM 3151 C CA . TYR A 1 25 ? -9.579 -4.014 -2.624 1.00 1.00 25 TYR A CA 3
ATOM 3152 C C . TYR A 1 25 ? -9.071 -4.848 -1.454 1.00 1.00 25 TYR A C 3
ATOM 3153 O O . TYR A 1 25 ? -8.114 -4.469 -0.789 1.00 1.00 25 TYR A O 3
ATOM 3171 N N . GLU A 1 26 ? -9.714 -5.980 -1.201 1.00 1.00 26 GLU A N 3
ATOM 3172 C CA . GLU A 1 26 ? -9.295 -6.837 -0.097 1.00 1.00 26 GLU A CA 3
ATOM 3173 C C . GLU A 1 26 ? -7.862 -7.330 -0.292 1.00 1.00 26 GLU A C 3
ATOM 3174 O O . GLU A 1 26 ? -7.008 -7.170 0.591 1.00 1.00 26 GLU A O 3
ATOM 3186 N N . GLU A 1 27 ? -7.598 -7.921 -1.452 1.00 1.00 27 GLU A N 3
ATOM 3187 C CA . GLU A 1 27 ? -6.264 -8.431 -1.731 1.00 1.00 27 GLU A CA 3
ATOM 3188 C C . GLU A 1 27 ? -5.267 -7.277 -1.820 1.00 1.00 27 GLU A C 3
ATOM 3189 O O . GLU A 1 27 ? -4.179 -7.337 -1.250 1.00 1.00 27 GLU A O 3
ATOM 3201 N N . ALA A 1 28 ? -5.655 -6.225 -2.535 1.00 1.00 28 ALA A N 3
ATOM 3202 C CA . ALA A 1 28 ? -4.797 -5.066 -2.693 1.00 1.00 28 ALA A CA 3
ATOM 3203 C C . ALA A 1 28 ? -4.456 -4.470 -1.336 1.00 1.00 28 ALA A C 3
ATOM 3204 O O . ALA A 1 28 ? -3.307 -4.131 -1.084 1.00 1.00 28 ALA A O 3
ATOM 3211 N N . LEU A 1 29 ? -5.453 -4.352 -0.460 1.00 1.00 29 LEU A N 3
ATOM 3212 C CA . LEU A 1 29 ? -5.227 -3.786 0.856 1.00 1.00 29 LEU A CA 3
ATOM 3213 C C . LEU A 1 29 ? -4.196 -4.587 1.624 1.00 1.00 29 LEU A C 3
ATOM 3214 O O . LEU A 1 29 ? -3.294 -4.018 2.242 1.00 1.00 29 LEU A O 3
ATOM 3230 N N . ARG A 1 30 ? -4.331 -5.902 1.595 1.00 1.00 30 ARG A N 3
ATOM 3231 C CA . ARG A 1 30 ? -3.390 -6.739 2.321 1.00 1.00 30 ARG A CA 3
ATOM 3232 C C . ARG A 1 30 ? -1.969 -6.514 1.811 1.00 1.00 30 ARG A C 3
ATOM 3233 O O . ARG A 1 30 ? -1.022 -6.389 2.596 1.00 1.00 30 ARG A O 3
ATOM 3254 N N . LEU A 1 31 ? -1.827 -6.462 0.495 1.00 1.00 31 LEU A N 3
ATOM 3255 C CA . LEU A 1 31 ? -0.519 -6.255 -0.108 1.00 1.00 31 LEU A CA 3
ATOM 3256 C C . LEU A 1 31 ? 0.013 -4.865 0.219 1.00 1.00 31 LEU A C 3
ATOM 3257 O O . LEU A 1 31 ? 1.209 -4.691 0.462 1.00 1.00 31 LEU A O 3
ATOM 3273 N N . TYR A 1 32 ? -0.874 -3.874 0.216 1.00 1.00 32 TYR A N 3
ATOM 3274 C CA . TYR A 1 32 ? -0.463 -2.505 0.507 1.00 1.00 32 TYR A CA 3
ATOM 3275 C C . TYR A 1 32 ? 0.160 -2.412 1.897 1.00 1.00 32 TYR A C 3
ATOM 3276 O O . TYR A 1 32 ? 1.234 -1.825 2.072 1.00 1.00 32 TYR A O 3
ATOM 3294 N N . GLN A 1 33 ? -0.517 -2.986 2.878 1.00 1.00 33 GLN A N 3
ATOM 3295 C CA . GLN A 1 33 ? -0.021 -2.951 4.243 1.00 1.00 33 GLN A CA 3
ATOM 3296 C C . GLN A 1 33 ? 1.306 -3.696 4.350 1.00 1.00 33 GLN A C 3
ATOM 3297 O O . GLN A 1 33 ? 2.236 -3.247 5.030 1.00 1.00 33 GLN A O 3
ATOM 3311 N N . HIS A 1 34 ? 1.393 -4.833 3.672 1.00 1.00 34 HIS A N 3
ATOM 3312 C CA . HIS A 1 34 ? 2.620 -5.624 3.703 1.00 1.00 34 HIS A CA 3
ATOM 3313 C C . HIS A 1 34 ? 3.773 -4.848 3.062 1.00 1.00 34 HIS A C 3
ATOM 3314 O O . HIS A 1 34 ? 4.854 -4.729 3.637 1.00 1.00 34 HIS A O 3
ATOM 3329 N N . ALA A 1 35 ? 3.530 -4.316 1.874 1.00 1.00 35 ALA A N 3
ATOM 3330 C CA . ALA A 1 35 ? 4.551 -3.557 1.166 1.00 1.00 35 ALA A CA 3
ATOM 3331 C C . ALA A 1 35 ? 5.122 -2.471 2.075 1.00 1.00 35 ALA A C 3
ATOM 3332 O O . ALA A 1 35 ? 6.339 -2.327 2.196 1.00 1.00 35 ALA A O 3
ATOM 3339 N N . VAL A 1 36 ? 4.233 -1.709 2.704 1.00 1.00 36 VAL A N 3
ATOM 3340 C CA . VAL A 1 36 ? 4.663 -0.633 3.585 1.00 1.00 36 VAL A CA 3
ATOM 3341 C C . VAL A 1 36 ? 5.553 -1.180 4.696 1.00 1.00 36 VAL A C 3
ATOM 3342 O O . VAL A 1 36 ? 6.584 -0.591 5.028 1.00 1.00 36 VAL A O 3
ATOM 3355 N N . GLU A 1 37 ? 5.152 -2.303 5.265 1.00 1.00 37 GLU A N 3
ATOM 3356 C CA . GLU A 1 37 ? 5.927 -2.910 6.340 1.00 1.00 37 GLU A CA 3
ATOM 3357 C C . GLU A 1 37 ? 7.371 -3.136 5.904 1.00 1.00 37 GLU A C 3
ATOM 3358 O O . GLU A 1 37 ? 8.311 -2.763 6.607 1.00 1.00 37 GLU A O 3
ATOM 3370 N N . TYR A 1 38 ? 7.540 -3.745 4.738 1.00 1.00 38 TYR A N 3
ATOM 3371 C CA . TYR A 1 38 ? 8.882 -4.012 4.222 1.00 1.00 38 TYR A CA 3
ATOM 3372 C C . TYR A 1 38 ? 9.630 -2.709 3.955 1.00 1.00 38 TYR A C 3
ATOM 3373 O O . TYR A 1 38 ? 10.836 -2.615 4.187 1.00 1.00 38 TYR A O 3
ATOM 3391 N N . PHE A 1 39 ? 8.913 -1.711 3.460 1.00 1.00 39 PHE A N 3
ATOM 3392 C CA . PHE A 1 39 ? 9.533 -0.426 3.162 1.00 1.00 39 PHE A CA 3
ATOM 3393 C C . PHE A 1 39 ? 10.111 0.203 4.433 1.00 1.00 39 PHE A C 3
ATOM 3394 O O . PHE A 1 39 ? 11.270 0.652 4.465 1.00 1.00 39 PHE A O 3
ATOM 3411 N N . LEU A 1 40 ? 9.299 0.228 5.477 1.00 1.00 40 LEU A N 3
ATOM 3412 C CA . LEU A 1 40 ? 9.713 0.797 6.736 1.00 1.00 40 LEU A CA 3
ATOM 3413 C C . LEU A 1 40 ? 10.877 0.004 7.295 1.00 1.00 40 LEU A C 3
ATOM 3414 O O . LEU A 1 40 ? 11.823 0.565 7.802 1.00 1.00 40 LEU A O 3
ATOM 3430 N N . HIS A 1 41 ? 10.821 -1.304 7.163 1.00 1.00 41 HIS A N 3
ATOM 3431 C CA . HIS A 1 41 ? 11.901 -2.146 7.662 1.00 1.00 41 HIS A CA 3
ATOM 3432 C C . HIS A 1 41 ? 13.198 -1.867 6.905 1.00 1.00 41 HIS A C 3
ATOM 3433 O O . HIS A 1 41 ? 14.284 -1.916 7.467 1.00 1.00 41 HIS A O 3
ATOM 3448 N N . ALA A 1 42 ? 13.088 -1.601 5.623 1.00 1.00 42 ALA A N 3
ATOM 3449 C CA . ALA A 1 42 ? 14.280 -1.347 4.818 1.00 1.00 42 ALA A CA 3
ATOM 3450 C C . ALA A 1 42 ? 15.020 -0.085 5.253 1.00 1.00 42 ALA A C 3
ATOM 3451 O O . ALA A 1 42 ? 16.228 -0.090 5.443 1.00 1.00 42 ALA A O 3
ATOM 3458 N N . ILE A 1 43 ? 14.297 0.992 5.455 1.00 1.00 43 ILE A N 3
ATOM 3459 C CA . ILE A 1 43 ? 14.934 2.222 5.880 1.00 1.00 43 ILE A CA 3
ATOM 3460 C C . ILE A 1 43 ? 15.587 2.077 7.257 1.00 1.00 43 ILE A C 3
ATOM 3461 O O . ILE A 1 43 ? 16.626 2.688 7.520 1.00 1.00 43 ILE A O 3
ATOM 3477 N N . LYS A 1 44 ? 14.990 1.262 8.128 1.00 1.00 44 LYS A N 3
ATOM 3478 C CA . LYS A 1 44 ? 15.560 1.055 9.472 1.00 1.00 44 LYS A CA 3
ATOM 3479 C C . LYS A 1 44 ? 16.637 -0.025 9.498 1.00 1.00 44 LYS A C 3
ATOM 3480 O O . LYS A 1 44 ? 17.691 0.148 10.114 1.00 1.00 44 LYS A O 3
ATOM 3499 N N . TYR A 1 45 ? 16.344 -1.157 8.851 1.00 1.00 45 TYR A N 3
ATOM 3500 C CA . TYR A 1 45 ? 17.267 -2.286 8.839 1.00 1.00 45 TYR A CA 3
ATOM 3501 C C . TYR A 1 45 ? 18.218 -2.224 7.654 1.00 1.00 45 TYR A C 3
ATOM 3502 O O . TYR A 1 45 ? 19.257 -2.888 7.656 1.00 1.00 45 TYR A O 3
ATOM 3520 N N . GLU A 1 46 ? 17.871 -1.417 6.648 1.00 1.00 46 GLU A N 3
ATOM 3521 C CA . GLU A 1 46 ? 18.722 -1.267 5.459 1.00 1.00 46 GLU A CA 3
ATOM 3522 C C . GLU A 1 46 ? 19.106 0.196 5.304 1.00 1.00 46 GLU A C 3
ATOM 3523 O O . GLU A 1 46 ? 18.261 1.085 5.378 1.00 1.00 46 GLU A O 3
ATOM 3535 N N . ALA A 1 47 ? 20.390 0.436 5.114 1.00 1.00 47 ALA A N 3
ATOM 3536 C CA . ALA A 1 47 ? 20.900 1.796 4.972 1.00 1.00 47 ALA A CA 3
ATOM 3537 C C . ALA A 1 47 ? 20.678 2.317 3.562 1.00 1.00 47 ALA A C 3
ATOM 3538 O O . ALA A 1 47 ? 20.865 1.592 2.585 1.00 1.00 47 ALA A O 3
ATOM 3545 N N . HIS A 1 48 ? 20.293 3.584 3.463 1.00 1.00 48 HIS A N 3
ATOM 3546 C CA . HIS A 1 48 ? 20.061 4.203 2.163 1.00 1.00 48 HIS A CA 3
ATOM 3547 C C . HIS A 1 48 ? 20.197 5.719 2.260 1.00 1.00 48 HIS A C 3
ATOM 3548 O O . HIS A 1 48 ? 20.090 6.294 3.343 1.00 1.00 48 HIS A O 3
ATOM 3563 N N . SER A 1 49 ? 20.457 6.363 1.126 1.00 1.00 49 SER A N 3
ATOM 3564 C CA . SER A 1 49 ? 20.634 7.808 1.109 1.00 1.00 49 SER A CA 3
ATOM 3565 C C . SER A 1 49 ? 19.403 8.499 1.690 1.00 1.00 49 SER A C 3
ATOM 3566 O O . SER A 1 49 ? 18.278 8.001 1.583 1.00 1.00 49 SER A O 3
ATOM 3574 N N . ASP A 1 50 ? 19.630 9.641 2.322 1.00 1.00 50 ASP A N 3
ATOM 3575 C CA . ASP A 1 50 ? 18.543 10.384 2.944 1.00 1.00 50 ASP A CA 3
ATOM 3576 C C . ASP A 1 50 ? 17.450 10.663 1.914 1.00 1.00 50 ASP A C 3
ATOM 3577 O O . ASP A 1 50 ? 16.265 10.745 2.250 1.00 1.00 50 ASP A O 3
ATOM 3586 N N . LYS A 1 51 ? 17.858 10.786 0.656 1.00 1.00 51 LYS A N 3
ATOM 3587 C CA . LYS A 1 51 ? 16.903 11.027 -0.415 1.00 1.00 51 LYS A CA 3
ATOM 3588 C C . LYS A 1 51 ? 15.978 9.826 -0.559 1.00 1.00 51 LYS A C 3
ATOM 3589 O O . LYS A 1 51 ? 14.764 9.969 -0.736 1.00 1.00 51 LYS A O 3
ATOM 3608 N N . ALA A 1 52 ? 16.558 8.633 -0.460 1.00 1.00 52 ALA A N 3
ATOM 3609 C CA . ALA A 1 52 ? 15.769 7.420 -0.565 1.00 1.00 52 ALA A CA 3
ATOM 3610 C C . ALA A 1 52 ? 14.772 7.358 0.578 1.00 1.00 52 ALA A C 3
ATOM 3611 O O . ALA A 1 52 ? 13.580 7.224 0.354 1.00 1.00 52 ALA A O 3
ATOM 3618 N N . LYS A 1 53 ? 15.254 7.487 1.814 1.00 1.00 53 LYS A N 3
ATOM 3619 C CA . LYS A 1 53 ? 14.349 7.437 2.953 1.00 1.00 53 LYS A CA 3
ATOM 3620 C C . LYS A 1 53 ? 13.146 8.330 2.722 1.00 1.00 53 LYS A C 3
ATOM 3621 O O . LYS A 1 53 ? 12.007 7.885 2.849 1.00 1.00 53 LYS A O 3
ATOM 3640 N N . GLU A 1 54 ? 13.392 9.582 2.391 1.00 1.00 54 GLU A N 3
ATOM 3641 C CA . GLU A 1 54 ? 12.295 10.494 2.159 1.00 1.00 54 GLU A CA 3
ATOM 3642 C C . GLU A 1 54 ? 11.341 9.897 1.140 1.00 1.00 54 GLU A C 3
ATOM 3643 O O . GLU A 1 54 ? 10.121 10.000 1.282 1.00 1.00 54 GLU A O 3
ATOM 3655 N N . SER A 1 55 ? 11.897 9.256 0.122 1.00 1.00 55 SER A N 3
ATOM 3656 C CA . SER A 1 55 ? 11.063 8.638 -0.890 1.00 1.00 55 SER A CA 3
ATOM 3657 C C . SER A 1 55 ? 10.224 7.516 -0.280 1.00 1.00 55 SER A C 3
ATOM 3658 O O . SER A 1 55 ? 9.042 7.371 -0.591 1.00 1.00 55 SER A O 3
ATOM 3666 N N . ILE A 1 56 ? 10.849 6.705 0.570 1.00 1.00 56 ILE A N 3
ATOM 3667 C CA . ILE A 1 56 ? 10.149 5.588 1.181 1.00 1.00 56 ILE A CA 3
ATOM 3668 C C . ILE A 1 56 ? 9.080 6.091 2.144 1.00 1.00 56 ILE A C 3
ATOM 3669 O O . ILE A 1 56 ? 7.957 5.612 2.137 1.00 1.00 56 ILE A O 3
ATOM 3685 N N . ARG A 1 57 ? 9.452 7.049 2.982 1.00 1.00 57 ARG A N 3
ATOM 3686 C CA . ARG A 1 57 ? 8.512 7.597 3.955 1.00 1.00 57 ARG A CA 3
ATOM 3687 C C . ARG A 1 57 ? 7.314 8.218 3.234 1.00 1.00 57 ARG A C 3
ATOM 3688 O O . ARG A 1 57 ? 6.169 7.832 3.458 1.00 1.00 57 ARG A O 3
ATOM 3709 N N . ALA A 1 58 ? 7.581 9.186 2.371 1.00 1.00 58 ALA A N 3
ATOM 3710 C CA . ALA A 1 58 ? 6.509 9.851 1.637 1.00 1.00 58 ALA A CA 3
ATOM 3711 C C . ALA A 1 58 ? 5.617 8.820 0.945 1.00 1.00 58 ALA A C 3
ATOM 3712 O O . ALA A 1 58 ? 4.382 8.845 1.067 1.00 1.00 58 ALA A O 3
ATOM 3719 N N . LYS A 1 59 ? 6.246 7.906 0.222 1.00 1.00 59 LYS A N 3
ATOM 3720 C CA . LYS A 1 59 ? 5.500 6.875 -0.477 1.00 1.00 59 LYS A CA 3
ATOM 3721 C C . LYS A 1 59 ? 4.752 5.982 0.500 1.00 1.00 59 LYS A C 3
ATOM 3722 O O . LYS A 1 59 ? 3.602 5.617 0.262 1.00 1.00 59 LYS A O 3
ATOM 3741 N N . CYS A 1 60 ? 5.410 5.633 1.587 1.00 1.00 60 CYS A N 3
ATOM 3742 C CA . CYS A 1 60 ? 4.800 4.779 2.591 1.00 1.00 60 CYS A CA 3
ATOM 3743 C C . CYS A 1 60 ? 3.456 5.369 2.993 1.00 1.00 60 CYS A C 3
ATOM 3744 O O . CYS A 1 60 ? 2.480 4.645 3.183 1.00 1.00 60 CYS A O 3
ATOM 3752 N N . VAL A 1 61 ? 3.405 6.692 3.089 1.00 1.00 61 VAL A N 3
ATOM 3753 C CA . VAL A 1 61 ? 2.159 7.360 3.438 1.00 1.00 61 VAL A CA 3
ATOM 3754 C C . VAL A 1 61 ? 1.140 7.152 2.327 1.00 1.00 61 VAL A C 3
ATOM 3755 O O . VAL A 1 61 ? -0.008 6.805 2.587 1.00 1.00 61 VAL A O 3
ATOM 3768 N N . GLN A 1 62 ? 1.565 7.379 1.084 1.00 1.00 62 GLN A N 3
ATOM 3769 C CA . GLN A 1 62 ? 0.658 7.217 -0.053 1.00 1.00 62 GLN A CA 3
ATOM 3770 C C . GLN A 1 62 ? 0.059 5.813 -0.056 1.00 1.00 62 GLN A C 3
ATOM 3771 O O . GLN A 1 62 ? -1.159 5.641 -0.201 1.00 1.00 62 GLN A O 3
ATOM 3785 N N . TYR A 1 63 ? 0.916 4.811 0.115 1.00 1.00 63 TYR A N 3
ATOM 3786 C CA . TYR A 1 63 ? 0.452 3.430 0.136 1.00 1.00 63 TYR A CA 3
ATOM 3787 C C . TYR A 1 63 ? -0.504 3.202 1.294 1.00 1.00 63 TYR A C 3
ATOM 3788 O O . TYR A 1 63 ? -1.596 2.657 1.111 1.00 1.00 63 TYR A O 3
ATOM 3806 N N . LEU A 1 64 ? -0.094 3.612 2.484 1.00 1.00 64 LEU A N 3
ATOM 3807 C CA . LEU A 1 64 ? -0.944 3.428 3.648 1.00 1.00 64 LEU A CA 3
ATOM 3808 C C . LEU A 1 64 ? -2.266 4.150 3.458 1.00 1.00 64 LEU A C 3
ATOM 3809 O O . LEU A 1 64 ? -3.323 3.576 3.696 1.00 1.00 64 LEU A O 3
ATOM 3825 N N . ASP A 1 65 ? -2.218 5.403 3.035 1.00 1.00 65 ASP A N 3
ATOM 3826 C CA . ASP A 1 65 ? -3.435 6.168 2.839 1.00 1.00 65 ASP A CA 3
ATOM 3827 C C . ASP A 1 65 ? -4.405 5.379 1.981 1.00 1.00 65 ASP A C 3
ATOM 3828 O O . ASP A 1 65 ? -5.591 5.279 2.297 1.00 1.00 65 ASP A O 3
ATOM 3837 N N . ARG A 1 66 ? -3.895 4.792 0.906 1.00 1.00 66 ARG A N 3
ATOM 3838 C CA . ARG A 1 66 ? -4.745 3.994 0.042 1.00 1.00 66 ARG A CA 3
ATOM 3839 C C . ARG A 1 66 ? -5.331 2.822 0.830 1.00 1.00 66 ARG A C 3
ATOM 3840 O O . ARG A 1 66 ? -6.514 2.510 0.722 1.00 1.00 66 ARG A O 3
ATOM 3861 N N . ALA A 1 67 ? -4.493 2.170 1.612 1.00 1.00 67 ALA A N 3
ATOM 3862 C CA . ALA A 1 67 ? -4.946 1.037 2.404 1.00 1.00 67 ALA A CA 3
ATOM 3863 C C . ALA A 1 67 ? -6.024 1.476 3.398 1.00 1.00 67 ALA A C 3
ATOM 3864 O O . ALA A 1 67 ? -6.969 0.738 3.675 1.00 1.00 67 ALA A O 3
ATOM 3871 N N . GLU A 1 68 ? -5.870 2.676 3.937 1.00 1.00 68 GLU A N 3
ATOM 3872 C CA . GLU A 1 68 ? -6.824 3.204 4.903 1.00 1.00 68 GLU A CA 3
ATOM 3873 C C . GLU A 1 68 ? -8.195 3.392 4.278 1.00 1.00 68 GLU A C 3
ATOM 3874 O O . GLU A 1 68 ? -9.188 2.877 4.786 1.00 1.00 68 GLU A O 3
ATOM 3886 N N . LYS A 1 69 ? -8.250 4.136 3.181 1.00 1.00 69 LYS A N 3
ATOM 3887 C CA . LYS A 1 69 ? -9.523 4.380 2.522 1.00 1.00 69 LYS A CA 3
ATOM 3888 C C . LYS A 1 69 ? -10.130 3.060 2.042 1.00 1.00 69 LYS A C 3
ATOM 3889 O O . LYS A 1 69 ? -11.350 2.873 2.078 1.00 1.00 69 LYS A O 3
ATOM 3908 N N . LEU A 1 70 ? -9.265 2.148 1.583 1.00 1.00 70 LEU A N 3
ATOM 3909 C CA . LEU A 1 70 ? -9.730 0.863 1.085 1.00 1.00 70 LEU A CA 3
ATOM 3910 C C . LEU A 1 70 ? -10.460 0.106 2.171 1.00 1.00 70 LEU A C 3
ATOM 3911 O O . LEU A 1 70 ? -11.580 -0.369 1.975 1.00 1.00 70 LEU A O 3
ATOM 3927 N N . LYS A 1 71 ? -9.836 0.050 3.320 1.00 1.00 71 LYS A N 3
ATOM 3928 C CA . LYS A 1 71 ? -10.400 -0.605 4.479 1.00 1.00 71 LYS A CA 3
ATOM 3929 C C . LYS A 1 71 ? -11.560 0.214 5.058 1.00 1.00 71 LYS A C 3
ATOM 3930 O O . LYS A 1 71 ? -12.420 -0.319 5.762 1.00 1.00 71 LYS A O 3
ATOM 3949 N N . ASP A 1 72 ? -11.560 1.520 4.782 1.00 1.00 72 ASP A N 3
ATOM 3950 C CA . ASP A 1 72 ? -12.590 2.409 5.311 1.00 1.00 72 ASP A CA 3
ATOM 3951 C C . ASP A 1 72 ? -13.970 2.101 4.755 1.00 1.00 72 ASP A C 3
ATOM 3952 O O . ASP A 1 72 ? -14.920 1.847 5.508 1.00 1.00 72 ASP A O 3
ATOM 3961 N N . TYR A 1 73 ? -14.080 2.122 3.432 1.00 1.00 73 TYR A N 3
ATOM 3962 C CA . TYR A 1 73 ? -15.370 1.845 2.810 1.00 1.00 73 TYR A CA 3
ATOM 3963 C C . TYR A 1 73 ? -15.640 0.354 2.803 1.00 1.00 73 TYR A C 3
ATOM 3964 O O . TYR A 1 73 ? -16.800 -0.065 2.850 1.00 1.00 73 TYR A O 3
ATOM 3982 N N . LEU A 1 74 ? -14.580 -0.448 2.755 1.00 1.00 74 LEU A N 3
ATOM 3983 C CA . LEU A 1 74 ? -14.750 -1.903 2.750 1.00 1.00 74 LEU A CA 3
ATOM 3984 C C . LEU A 1 74 ? -15.450 -2.352 4.024 1.00 1.00 74 LEU A C 3
ATOM 3985 O O . LEU A 1 74 ? -16.420 -3.111 3.977 1.00 1.00 74 LEU A O 3
ATOM 4001 N N . ARG A 1 75 ? -14.970 -1.870 5.162 1.00 1.00 75 ARG A N 3
ATOM 4002 C CA . ARG A 1 75 ? -15.580 -2.223 6.429 1.00 1.00 75 ARG A CA 3
ATOM 4003 C C . ARG A 1 75 ? -16.950 -1.565 6.559 1.00 1.00 75 ARG A C 3
ATOM 4004 O O . ARG A 1 75 ? -17.910 -2.191 7.006 1.00 1.00 75 ARG A O 3
ATOM 4025 N N . ILE B 2 3 ? 16.920 4.535 -6.509 1.00 1.00 168 ILE B N 3
ATOM 4026 C CA . ILE B 2 3 ? 15.670 3.946 -6.018 1.00 1.00 168 ILE B CA 3
ATOM 4027 C C . ILE B 2 3 ? 14.565 4.160 -7.017 1.00 1.00 168 ILE B C 3
ATOM 4028 O O . ILE B 2 3 ? 14.397 5.250 -7.564 1.00 1.00 168 ILE B O 3
ATOM 4044 N N . GLU B 2 4 ? 13.805 3.103 -7.238 1.00 1.00 169 GLU B N 3
ATOM 4045 C CA . GLU B 2 4 ? 12.685 3.159 -8.172 1.00 1.00 169 GLU B CA 3
ATOM 4046 C C . GLU B 2 4 ? 11.435 2.577 -7.540 1.00 1.00 169 GLU B C 3
ATOM 4047 O O . GLU B 2 4 ? 11.402 1.396 -7.193 1.00 1.00 169 GLU B O 3
ATOM 4059 N N . LEU B 2 5 ? 10.406 3.412 -7.385 1.00 1.00 170 LEU B N 3
ATOM 4060 C CA . LEU B 2 5 ? 9.154 2.965 -6.779 1.00 1.00 170 LEU B CA 3
ATOM 4061 C C . LEU B 2 5 ? 7.981 3.143 -7.751 1.00 1.00 170 LEU B C 3
ATOM 4062 O O . LEU B 2 5 ? 8.056 3.942 -8.685 1.00 1.00 170 LEU B O 3
ATOM 4078 N N . PRO B 2 6 ? 6.897 2.429 -7.540 1.00 1.00 171 PRO B N 3
ATOM 4079 C CA . PRO B 2 6 ? 5.683 2.537 -8.412 1.00 1.00 171 PRO B CA 3
ATOM 4080 C C . PRO B 2 6 ? 4.685 3.556 -7.875 1.00 1.00 171 PRO B C 3
ATOM 4081 O O . PRO B 2 6 ? 4.810 4.017 -6.744 1.00 1.00 171 PRO B O 3
ATOM 4092 N N . GLU B 2 7 ? 3.682 3.886 -8.690 1.00 1.00 172 GLU B N 3
ATOM 4093 C CA . GLU B 2 7 ? 2.653 4.840 -8.287 1.00 1.00 172 GLU B CA 3
ATOM 4094 C C . GLU B 2 7 ? 1.328 4.124 -8.076 1.00 1.00 172 GLU B C 3
ATOM 4095 O O . GLU B 2 7 ? 0.948 3.248 -8.857 1.00 1.00 172 GLU B O 3
ATOM 4107 N N . VAL B 2 8 ? 0.636 4.493 -7.008 1.00 1.00 173 VAL B N 3
ATOM 4108 C CA . VAL B 2 8 ? -0.637 3.871 -6.692 1.00 1.00 173 VAL B CA 3
ATOM 4109 C C . VAL B 2 8 ? -1.701 4.237 -7.743 1.00 1.00 173 VAL B C 3
ATOM 4110 O O . VAL B 2 8 ? -1.790 5.387 -8.169 1.00 1.00 173 VAL B O 3
ATOM 4123 N N . PRO B 2 9 ? -2.516 3.285 -8.147 1.00 1.00 174 PRO B N 3
ATOM 4124 C CA . PRO B 2 9 ? -3.598 3.533 -9.144 1.00 1.00 174 PRO B CA 3
ATOM 4125 C C . PRO B 2 9 ? -4.758 4.323 -8.540 1.00 1.00 174 PRO B C 3
ATOM 4126 O O . PRO B 2 9 ? -4.947 4.332 -7.324 1.00 1.00 174 PRO B O 3
ATOM 4137 N N . SER B 2 10 ? -5.539 4.972 -9.401 1.00 1.00 175 SER B N 3
ATOM 4138 C CA . SER B 2 10 ? -6.694 5.751 -8.949 1.00 1.00 175 SER B CA 3
ATOM 4139 C C . SER B 2 10 ? -7.943 5.285 -9.676 1.00 1.00 175 SER B C 3
ATOM 4140 O O . SER B 2 10 ? -8.337 5.863 -10.680 1.00 1.00 175 SER B O 3
ATOM 4148 N N . GLU B 2 11 ? -8.569 4.234 -9.152 1.00 1.00 176 GLU B N 3
ATOM 4149 C CA . GLU B 2 11 ? -9.778 3.699 -9.763 1.00 1.00 176 GLU B CA 3
ATOM 4150 C C . GLU B 2 11 ? -11.010 4.436 -9.237 1.00 1.00 176 GLU B C 3
ATOM 4151 O O . GLU B 2 11 ? -10.930 5.177 -8.258 1.00 1.00 176 GLU B O 3
ATOM 4163 N N . PRO B 2 12 ? -12.160 4.226 -9.849 1.00 1.00 177 PRO B N 3
ATOM 4164 C CA . PRO B 2 12 ? -13.430 4.866 -9.394 1.00 1.00 177 PRO B CA 3
ATOM 4165 C C . PRO B 2 12 ? -13.890 4.315 -8.046 1.00 1.00 177 PRO B C 3
ATOM 4166 O O . PRO B 2 12 ? -15.050 3.940 -7.878 1.00 1.00 177 PRO B O 3
ATOM 4177 N N . LEU B 2 13 ? -12.970 4.243 -7.102 1.00 1.00 178 LEU B N 3
ATOM 4178 C CA . LEU B 2 13 ? -13.280 3.709 -5.792 1.00 1.00 178 LEU B CA 3
ATOM 4179 C C . LEU B 2 13 ? -14.370 4.543 -5.119 1.00 1.00 178 LEU B C 3
ATOM 4180 O O . LEU B 2 13 ? -14.350 5.772 -5.202 1.00 1.00 178 LEU B O 3
ATOM 4196 N N . PRO B 2 14 ? -15.320 3.905 -4.461 1.00 1.00 179 PRO B N 3
ATOM 4197 C CA . PRO B 2 14 ? -16.430 4.624 -3.777 1.00 1.00 179 PRO B CA 3
ATOM 4198 C C . PRO B 2 14 ? -16.010 5.991 -3.242 1.00 1.00 179 PRO B C 3
ATOM 4199 O O . PRO B 2 14 ? -14.900 6.148 -2.729 1.00 1.00 179 PRO B O 3
ATOM 4210 N N . THR A 1 3 ? 16.005 -12.340 -1.210 1.00 1.00 3 THR A N 4
ATOM 4211 C CA . THR A 1 3 ? 15.482 -11.120 -1.824 1.00 1.00 3 THR A CA 4
ATOM 4212 C C . THR A 1 3 ? 15.722 -9.922 -0.921 1.00 1.00 3 THR A C 4
ATOM 4213 O O . THR A 1 3 ? 15.486 -9.982 0.286 1.00 1.00 3 THR A O 4
ATOM 4224 N N . SER A 1 4 ? 16.189 -8.828 -1.513 1.00 1.00 4 SER A N 4
ATOM 4225 C CA . SER A 1 4 ? 16.458 -7.612 -0.752 1.00 1.00 4 SER A CA 4
ATOM 4226 C C . SER A 1 4 ? 15.166 -7.062 -0.156 1.00 1.00 4 SER A C 4
ATOM 4227 O O . SER A 1 4 ? 14.079 -7.285 -0.690 1.00 1.00 4 SER A O 4
ATOM 4235 N N . THR A 1 5 ? 15.291 -6.353 0.961 1.00 1.00 5 THR A N 4
ATOM 4236 C CA . THR A 1 5 ? 14.125 -5.789 1.626 1.00 1.00 5 THR A CA 4
ATOM 4237 C C . THR A 1 5 ? 13.412 -4.809 0.704 1.00 1.00 5 THR A C 4
ATOM 4238 O O . THR A 1 5 ? 12.183 -4.820 0.603 1.00 1.00 5 THR A O 4
ATOM 4249 N N . LEU A 1 6 ? 14.184 -3.956 0.040 1.00 1.00 6 LEU A N 4
ATOM 4250 C CA . LEU A 1 6 ? 13.602 -2.976 -0.855 1.00 1.00 6 LEU A CA 4
ATOM 4251 C C . LEU A 1 6 ? 12.938 -3.651 -2.056 1.00 1.00 6 LEU A C 4
ATOM 4252 O O . LEU A 1 6 ? 11.820 -3.307 -2.450 1.00 1.00 6 LEU A O 4
ATOM 4268 N N . GLN A 1 7 ? 13.638 -4.611 -2.636 1.00 1.00 7 GLN A N 4
ATOM 4269 C CA . GLN A 1 7 ? 13.116 -5.310 -3.795 1.00 1.00 7 GLN A CA 4
ATOM 4270 C C . GLN A 1 7 ? 11.792 -5.990 -3.466 1.00 1.00 7 GLN A C 4
ATOM 4271 O O . GLN A 1 7 ? 10.826 -5.895 -4.227 1.00 1.00 7 GLN A O 4
ATOM 4285 N N . LYS A 1 8 ? 11.756 -6.686 -2.337 1.00 1.00 8 LYS A N 4
ATOM 4286 C CA . LYS A 1 8 ? 10.549 -7.388 -1.931 1.00 1.00 8 LYS A CA 4
ATOM 4287 C C . LYS A 1 8 ? 9.413 -6.400 -1.689 1.00 1.00 8 LYS A C 4
ATOM 4288 O O . LYS A 1 8 ? 8.277 -6.631 -2.107 1.00 1.00 8 LYS A O 4
ATOM 4307 N N . ALA A 1 9 ? 9.726 -5.300 -1.008 1.00 1.00 9 ALA A N 4
ATOM 4308 C CA . ALA A 1 9 ? 8.719 -4.287 -0.716 1.00 1.00 9 ALA A CA 4
ATOM 4309 C C . ALA A 1 9 ? 8.051 -3.812 -2.008 1.00 1.00 9 ALA A C 4
ATOM 4310 O O . ALA A 1 9 ? 6.824 -3.676 -2.078 1.00 1.00 9 ALA A O 4
ATOM 4317 N N . ILE A 1 10 ? 8.868 -3.578 -3.028 1.00 1.00 10 ILE A N 4
ATOM 4318 C CA . ILE A 1 10 ? 8.357 -3.134 -4.324 1.00 1.00 10 ILE A CA 4
ATOM 4319 C C . ILE A 1 10 ? 7.483 -4.238 -4.934 1.00 1.00 10 ILE A C 4
ATOM 4320 O O . ILE A 1 10 ? 6.455 -3.988 -5.539 1.00 1.00 10 ILE A O 4
ATOM 4336 N N . ASP A 1 11 ? 7.928 -5.472 -4.813 1.00 1.00 11 ASP A N 4
ATOM 4337 C CA . ASP A 1 11 ? 7.175 -6.586 -5.376 1.00 1.00 11 ASP A CA 4
ATOM 4338 C C . ASP A 1 11 ? 5.766 -6.638 -4.783 1.00 1.00 11 ASP A C 4
ATOM 4339 O O . ASP A 1 11 ? 4.783 -6.799 -5.512 1.00 1.00 11 ASP A O 4
ATOM 4348 N N . LEU A 1 12 ? 5.673 -6.530 -3.457 1.00 1.00 12 LEU A N 4
ATOM 4349 C CA . LEU A 1 12 ? 4.385 -6.599 -2.791 1.00 1.00 12 LEU A CA 4
ATOM 4350 C C . LEU A 1 12 ? 3.484 -5.446 -3.204 1.00 1.00 12 LEU A C 4
ATOM 4351 O O . LEU A 1 12 ? 2.306 -5.647 -3.502 1.00 1.00 12 LEU A O 4
ATOM 4367 N N . VAL A 1 13 ? 4.044 -4.246 -3.242 1.00 1.00 13 VAL A N 4
ATOM 4368 C CA . VAL A 1 13 ? 3.271 -3.073 -3.626 1.00 1.00 13 VAL A CA 4
ATOM 4369 C C . VAL A 1 13 ? 2.816 -3.163 -5.085 1.00 1.00 13 VAL A C 4
ATOM 4370 O O . VAL A 1 13 ? 1.698 -2.752 -5.436 1.00 1.00 13 VAL A O 4
ATOM 4383 N N . THR A 1 14 ? 3.696 -3.692 -5.934 1.00 1.00 14 THR A N 4
ATOM 4384 C CA . THR A 1 14 ? 3.378 -3.832 -7.350 1.00 1.00 14 THR A CA 4
ATOM 4385 C C . THR A 1 14 ? 2.131 -4.706 -7.503 1.00 1.00 14 THR A C 4
ATOM 4386 O O . THR A 1 14 ? 1.177 -4.352 -8.213 1.00 1.00 14 THR A O 4
ATOM 4397 N N . LYS A 1 15 ? 2.134 -5.843 -6.812 1.00 1.00 15 LYS A N 4
ATOM 4398 C CA . LYS A 1 15 ? 0.997 -6.737 -6.868 1.00 1.00 15 LYS A CA 4
ATOM 4399 C C . LYS A 1 15 ? -0.244 -6.008 -6.357 1.00 1.00 15 LYS A C 4
ATOM 4400 O O . LYS A 1 15 ? -1.330 -6.148 -6.894 1.00 1.00 15 LYS A O 4
ATOM 4419 N N . ALA A 1 16 ? -0.074 -5.231 -5.301 1.00 1.00 16 ALA A N 4
ATOM 4420 C CA . ALA A 1 16 ? -1.200 -4.500 -4.726 1.00 1.00 16 ALA A CA 4
ATOM 4421 C C . ALA A 1 16 ? -1.916 -3.692 -5.800 1.00 1.00 16 ALA A C 4
ATOM 4422 O O . ALA A 1 16 ? -3.147 -3.681 -5.865 1.00 1.00 16 ALA A O 4
ATOM 4429 N N . THR A 1 17 ? -1.138 -2.996 -6.621 1.00 1.00 17 THR A N 4
ATOM 4430 C CA . THR A 1 17 ? -1.717 -2.170 -7.665 1.00 1.00 17 THR A CA 4
ATOM 4431 C C . THR A 1 17 ? -2.482 -3.011 -8.672 1.00 1.00 17 THR A C 4
ATOM 4432 O O . THR A 1 17 ? -3.555 -2.612 -9.147 1.00 1.00 17 THR A O 4
ATOM 4443 N N . GLU A 1 18 ? -1.936 -4.176 -8.988 1.00 1.00 18 GLU A N 4
ATOM 4444 C CA . GLU A 1 18 ? -2.598 -5.070 -9.931 1.00 1.00 18 GLU A CA 4
ATOM 4445 C C . GLU A 1 18 ? -3.909 -5.593 -9.324 1.00 1.00 18 GLU A C 4
ATOM 4446 O O . GLU A 1 18 ? -4.902 -5.787 -10.030 1.00 1.00 18 GLU A O 4
ATOM 4458 N N . GLU A 1 19 ? -3.879 -5.872 -8.020 1.00 1.00 19 GLU A N 4
ATOM 4459 C CA . GLU A 1 19 ? -5.046 -6.399 -7.343 1.00 1.00 19 GLU A CA 4
ATOM 4460 C C . GLU A 1 19 ? -6.103 -5.315 -7.227 1.00 1.00 19 GLU A C 4
ATOM 4461 O O . GLU A 1 19 ? -7.269 -5.533 -7.536 1.00 1.00 19 GLU A O 4
ATOM 4473 N N . ASP A 1 20 ? -5.680 -4.135 -6.793 1.00 1.00 20 ASP A N 4
ATOM 4474 C CA . ASP A 1 20 ? -6.607 -3.020 -6.639 1.00 1.00 20 ASP A CA 4
ATOM 4475 C C . ASP A 1 20 ? -7.347 -2.769 -7.956 1.00 1.00 20 ASP A C 4
ATOM 4476 O O . ASP A 1 20 ? -8.568 -2.607 -7.971 1.00 1.00 20 ASP A O 4
ATOM 4485 N N . LYS A 1 21 ? -6.599 -2.752 -9.056 1.00 1.00 21 LYS A N 4
ATOM 4486 C CA . LYS A 1 21 ? -7.195 -2.541 -10.370 1.00 1.00 21 LYS A CA 4
ATOM 4487 C C . LYS A 1 21 ? -8.102 -3.711 -10.720 1.00 1.00 21 LYS A C 4
ATOM 4488 O O . LYS A 1 21 ? -9.150 -3.533 -11.350 1.00 1.00 21 LYS A O 4
ATOM 4507 N N . ALA A 1 22 ? -7.696 -4.910 -10.310 1.00 1.00 22 ALA A N 4
ATOM 4508 C CA . ALA A 1 22 ? -8.488 -6.103 -10.570 1.00 1.00 22 ALA A CA 4
ATOM 4509 C C . ALA A 1 22 ? -9.716 -6.124 -9.678 1.00 1.00 22 ALA A C 4
ATOM 4510 O O . ALA A 1 22 ? -10.420 -7.122 -9.628 1.00 1.00 22 ALA A O 4
ATOM 4517 N N . LYS A 1 23 ? -9.944 -5.018 -8.969 1.00 1.00 23 LYS A N 4
ATOM 4518 C CA . LYS A 1 23 ? -11.080 -4.911 -8.070 1.00 1.00 23 LYS A CA 4
ATOM 4519 C C . LYS A 1 23 ? -10.900 -5.819 -6.866 1.00 1.00 23 LYS A C 4
ATOM 4520 O O . LYS A 1 23 ? -11.890 -6.311 -6.308 1.00 1.00 23 LYS A O 4
ATOM 4539 N N . ASN A 1 24 ? -9.660 -6.033 -6.455 1.00 1.00 24 ASN A N 4
ATOM 4540 C CA . ASN A 1 24 ? -9.372 -6.878 -5.296 1.00 1.00 24 ASN A CA 4
ATOM 4541 C C . ASN A 1 24 ? -8.917 -6.008 -4.121 1.00 1.00 24 ASN A C 4
ATOM 4542 O O . ASN A 1 24 ? -7.762 -6.049 -3.706 1.00 1.00 24 ASN A O 4
ATOM 4553 N N . TYR A 1 25 ? -9.832 -5.221 -3.591 1.00 1.00 25 TYR A N 4
ATOM 4554 C CA . TYR A 1 25 ? -9.506 -4.346 -2.472 1.00 1.00 25 TYR A CA 4
ATOM 4555 C C . TYR A 1 25 ? -8.904 -5.132 -1.327 1.00 1.00 25 TYR A C 4
ATOM 4556 O O . TYR A 1 25 ? -7.932 -4.693 -0.732 1.00 1.00 25 TYR A O 4
ATOM 4574 N N . GLU A 1 26 ? -9.475 -6.288 -1.028 1.00 1.00 26 GLU A N 4
ATOM 4575 C CA . GLU A 1 26 ? -8.962 -7.101 0.071 1.00 1.00 26 GLU A CA 4
ATOM 4576 C C . GLU A 1 26 ? -7.518 -7.536 -0.170 1.00 1.00 26 GLU A C 4
ATOM 4577 O O . GLU A 1 26 ? -6.632 -7.283 0.662 1.00 1.00 26 GLU A O 4
ATOM 4589 N N . GLU A 1 27 ? -7.285 -8.180 -1.305 1.00 1.00 27 GLU A N 4
ATOM 4590 C CA . GLU A 1 27 ? -5.946 -8.650 -1.628 1.00 1.00 27 GLU A CA 4
ATOM 4591 C C . GLU A 1 27 ? -4.979 -7.468 -1.701 1.00 1.00 27 GLU A C 4
ATOM 4592 O O . GLU A 1 27 ? -3.868 -7.519 -1.160 1.00 1.00 27 GLU A O 4
ATOM 4604 N N . ALA A 1 28 ? -5.412 -6.405 -2.373 1.00 1.00 28 ALA A N 4
ATOM 4605 C CA . ALA A 1 28 ? -4.584 -5.217 -2.511 1.00 1.00 28 ALA A CA 4
ATOM 4606 C C . ALA A 1 28 ? -4.216 -4.673 -1.137 1.00 1.00 28 ALA A C 4
ATOM 4607 O O . ALA A 1 28 ? -3.086 -4.239 -0.920 1.00 1.00 28 ALA A O 4
ATOM 4614 N N . LEU A 1 29 ? -5.176 -4.687 -0.212 1.00 1.00 29 LEU A N 4
ATOM 4615 C CA . LEU A 1 29 ? -4.930 -4.169 1.123 1.00 1.00 29 LEU A CA 4
ATOM 4616 C C . LEU A 1 29 ? -3.811 -4.929 1.810 1.00 1.00 29 LEU A C 4
ATOM 4617 O O . LEU A 1 29 ? -2.920 -4.323 2.411 1.00 1.00 29 LEU A O 4
ATOM 4633 N N . ARG A 1 30 ? -3.862 -6.252 1.711 1.00 1.00 30 ARG A N 4
ATOM 4634 C CA . ARG A 1 30 ? -2.827 -7.078 2.337 1.00 1.00 30 ARG A CA 4
ATOM 4635 C C . ARG A 1 30 ? -1.454 -6.728 1.756 1.00 1.00 30 ARG A C 4
ATOM 4636 O O . ARG A 1 30 ? -0.470 -6.633 2.487 1.00 1.00 30 ARG A O 4
ATOM 4657 N N . LEU A 1 31 ? -1.381 -6.560 0.440 1.00 1.00 31 LEU A N 4
ATOM 4658 C CA . LEU A 1 31 ? -0.124 -6.229 -0.211 1.00 1.00 31 LEU A CA 4
ATOM 4659 C C . LEU A 1 31 ? 0.379 -4.885 0.222 1.00 1.00 31 LEU A C 4
ATOM 4660 O O . LEU A 1 31 ? 1.574 -4.725 0.469 1.00 1.00 31 LEU A O 4
ATOM 4676 N N . TYR A 1 32 ? -0.522 -3.926 0.308 1.00 1.00 32 TYR A N 4
ATOM 4677 C CA . TYR A 1 32 ? -0.128 -2.591 0.710 1.00 1.00 32 TYR A CA 4
ATOM 4678 C C . TYR A 1 32 ? 0.487 -2.585 2.101 1.00 1.00 32 TYR A C 4
ATOM 4679 O O . TYR A 1 32 ? 1.554 -2.003 2.314 1.00 1.00 32 TYR A O 4
ATOM 4697 N N . GLN A 1 33 ? -0.191 -3.225 3.040 1.00 1.00 33 GLN A N 4
ATOM 4698 C CA . GLN A 1 33 ? 0.298 -3.276 4.410 1.00 1.00 33 GLN A CA 4
ATOM 4699 C C . GLN A 1 33 ? 1.626 -4.023 4.492 1.00 1.00 33 GLN A C 4
ATOM 4700 O O . GLN A 1 33 ? 2.571 -3.576 5.156 1.00 1.00 33 GLN A O 4
ATOM 4714 N N . HIS A 1 34 ? 1.697 -5.158 3.812 1.00 1.00 34 HIS A N 4
ATOM 4715 C CA . HIS A 1 34 ? 2.917 -5.960 3.823 1.00 1.00 34 HIS A CA 4
ATOM 4716 C C . HIS A 1 34 ? 4.080 -5.178 3.213 1.00 1.00 34 HIS A C 4
ATOM 4717 O O . HIS A 1 34 ? 5.176 -5.114 3.786 1.00 1.00 34 HIS A O 4
ATOM 4732 N N . ALA A 1 35 ? 3.837 -4.587 2.050 1.00 1.00 35 ALA A N 4
ATOM 4733 C CA . ALA A 1 35 ? 4.869 -3.821 1.367 1.00 1.00 35 ALA A CA 4
ATOM 4734 C C . ALA A 1 35 ? 5.417 -2.729 2.276 1.00 1.00 35 ALA A C 4
ATOM 4735 O O . ALA A 1 35 ? 6.631 -2.570 2.411 1.00 1.00 35 ALA A O 4
ATOM 4742 N N . VAL A 1 36 ? 4.514 -1.988 2.906 1.00 1.00 36 VAL A N 4
ATOM 4743 C CA . VAL A 1 36 ? 4.917 -0.914 3.804 1.00 1.00 36 VAL A CA 4
ATOM 4744 C C . VAL A 1 36 ? 5.854 -1.446 4.882 1.00 1.00 36 VAL A C 4
ATOM 4745 O O . VAL A 1 36 ? 6.850 -0.805 5.224 1.00 1.00 36 VAL A O 4
ATOM 4758 N N . GLU A 1 37 ? 5.519 -2.609 5.421 1.00 1.00 37 GLU A N 4
ATOM 4759 C CA . GLU A 1 37 ? 6.343 -3.206 6.472 1.00 1.00 37 GLU A CA 4
ATOM 4760 C C . GLU A 1 37 ? 7.785 -3.369 5.994 1.00 1.00 37 GLU A C 4
ATOM 4761 O O . GLU A 1 37 ? 8.726 -2.943 6.669 1.00 1.00 37 GLU A O 4
ATOM 4773 N N . TYR A 1 38 ? 7.951 -3.973 4.823 1.00 1.00 38 TYR A N 4
ATOM 4774 C CA . TYR A 1 38 ? 9.292 -4.170 4.268 1.00 1.00 38 TYR A CA 4
ATOM 4775 C C . TYR A 1 38 ? 9.968 -2.825 3.997 1.00 1.00 38 TYR A C 4
ATOM 4776 O O . TYR A 1 38 ? 11.168 -2.653 4.237 1.00 1.00 38 TYR A O 4
ATOM 4794 N N . PHE A 1 39 ? 9.194 -1.873 3.498 1.00 1.00 39 PHE A N 4
ATOM 4795 C CA . PHE A 1 39 ? 9.740 -0.553 3.200 1.00 1.00 39 PHE A CA 4
ATOM 4796 C C . PHE A 1 39 ? 10.290 0.108 4.467 1.00 1.00 39 PHE A C 4
ATOM 4797 O O . PHE A 1 39 ? 11.425 0.608 4.488 1.00 1.00 39 PHE A O 4
ATOM 4814 N N . LEU A 1 40 ? 9.488 0.094 5.520 1.00 1.00 40 LEU A N 4
ATOM 4815 C CA . LEU A 1 40 ? 9.900 0.685 6.786 1.00 1.00 40 LEU A CA 4
ATOM 4816 C C . LEU A 1 40 ? 11.108 -0.062 7.349 1.00 1.00 40 LEU A C 4
ATOM 4817 O O . LEU A 1 40 ? 12.038 0.538 7.903 1.00 1.00 40 LEU A O 4
ATOM 4833 N N . HIS A 1 41 ? 11.097 -1.377 7.198 1.00 1.00 41 HIS A N 4
ATOM 4834 C CA . HIS A 1 41 ? 12.193 -2.195 7.698 1.00 1.00 41 HIS A CA 4
ATOM 4835 C C . HIS A 1 41 ? 13.464 -1.943 6.890 1.00 1.00 41 HIS A C 4
ATOM 4836 O O . HIS A 1 41 ? 14.557 -2.212 7.340 1.00 1.00 41 HIS A O 4
ATOM 4851 N N . ALA A 1 42 ? 13.309 -1.444 5.685 1.00 1.00 42 ALA A N 4
ATOM 4852 C CA . ALA A 1 42 ? 14.452 -1.172 4.835 1.00 1.00 42 ALA A CA 4
ATOM 4853 C C . ALA A 1 42 ? 15.178 0.093 5.274 1.00 1.00 42 ALA A C 4
ATOM 4854 O O . ALA A 1 42 ? 16.371 0.097 5.472 1.00 1.00 42 ALA A O 4
ATOM 4861 N N . ILE A 1 43 ? 14.434 1.159 5.469 1.00 1.00 43 ILE A N 4
ATOM 4862 C CA . ILE A 1 43 ? 15.041 2.428 5.892 1.00 1.00 43 ILE A CA 4
ATOM 4863 C C . ILE A 1 43 ? 15.669 2.319 7.272 1.00 1.00 43 ILE A C 4
ATOM 4864 O O . ILE A 1 43 ? 16.652 3.004 7.571 1.00 1.00 43 ILE A O 4
ATOM 4880 N N . LYS A 1 44 ? 15.103 1.460 8.113 1.00 1.00 44 LYS A N 4
ATOM 4881 C CA . LYS A 1 44 ? 15.637 1.280 9.459 1.00 1.00 44 LYS A CA 4
ATOM 4882 C C . LYS A 1 44 ? 16.823 0.327 9.467 1.00 1.00 44 LYS A C 4
ATOM 4883 O O . LYS A 1 44 ? 17.875 0.618 10.047 1.00 1.00 44 LYS A O 4
ATOM 4902 N N . TYR A 1 45 ? 16.648 -0.818 8.813 1.00 1.00 45 TYR A N 4
ATOM 4903 C CA . TYR A 1 45 ? 17.705 -1.826 8.766 1.00 1.00 45 TYR A CA 4
ATOM 4904 C C . TYR A 1 45 ? 18.649 -1.613 7.589 1.00 1.00 45 TYR A C 4
ATOM 4905 O O . TYR A 1 45 ? 19.650 -2.325 7.442 1.00 1.00 45 TYR A O 4
ATOM 4923 N N . GLU A 1 46 ? 18.332 -0.628 6.755 1.00 1.00 46 GLU A N 4
ATOM 4924 C CA . GLU A 1 46 ? 19.170 -0.314 5.589 1.00 1.00 46 GLU A CA 4
ATOM 4925 C C . GLU A 1 46 ? 19.477 1.177 5.568 1.00 1.00 46 GLU A C 4
ATOM 4926 O O . GLU A 1 46 ? 18.764 1.979 6.171 1.00 1.00 46 GLU A O 4
ATOM 4938 N N . ALA A 1 47 ? 20.558 1.530 4.894 1.00 1.00 47 ALA A N 4
ATOM 4939 C CA . ALA A 1 47 ? 20.988 2.925 4.818 1.00 1.00 47 ALA A CA 4
ATOM 4940 C C . ALA A 1 47 ? 20.246 3.670 3.745 1.00 1.00 47 ALA A C 4
ATOM 4941 O O . ALA A 1 47 ? 19.142 4.123 3.989 1.00 1.00 47 ALA A O 4
ATOM 4948 N N . HIS A 1 48 ? 20.873 3.808 2.584 1.00 1.00 48 HIS A N 4
ATOM 4949 C CA . HIS A 1 48 ? 20.282 4.527 1.452 1.00 1.00 48 HIS A CA 4
ATOM 4950 C C . HIS A 1 48 ? 20.583 6.017 1.572 1.00 1.00 48 HIS A C 4
ATOM 4951 O O . HIS A 1 48 ? 21.211 6.454 2.537 1.00 1.00 48 HIS A O 4
ATOM 4966 N N . SER A 1 49 ? 20.126 6.791 0.596 1.00 1.00 49 SER A N 4
ATOM 4967 C CA . SER A 1 49 ? 20.349 8.238 0.603 1.00 1.00 49 SER A CA 4
ATOM 4968 C C . SER A 1 49 ? 19.234 8.962 1.362 1.00 1.00 49 SER A C 4
ATOM 4969 O O . SER A 1 49 ? 18.265 8.342 1.804 1.00 1.00 49 SER A O 4
ATOM 4977 N N . ASP A 1 50 ? 19.374 10.277 1.496 1.00 1.00 50 ASP A N 4
ATOM 4978 C CA . ASP A 1 50 ? 18.366 11.074 2.189 1.00 1.00 50 ASP A CA 4
ATOM 4979 C C . ASP A 1 50 ? 17.091 11.137 1.353 1.00 1.00 50 ASP A C 4
ATOM 4980 O O . ASP A 1 50 ? 16.001 10.847 1.852 1.00 1.00 50 ASP A O 4
ATOM 4989 N N . LYS A 1 51 ? 17.234 11.475 0.072 1.00 1.00 51 LYS A N 4
ATOM 4990 C CA . LYS A 1 51 ? 16.082 11.534 -0.823 1.00 1.00 51 LYS A CA 4
ATOM 4991 C C . LYS A 1 51 ? 15.450 10.146 -0.940 1.00 1.00 51 LYS A C 4
ATOM 4992 O O . LYS A 1 51 ? 14.254 10.012 -1.214 1.00 1.00 51 LYS A O 4
ATOM 5011 N N . ALA A 1 52 ? 16.265 9.116 -0.726 1.00 1.00 52 ALA A N 4
ATOM 5012 C CA . ALA A 1 52 ? 15.777 7.742 -0.792 1.00 1.00 52 ALA A CA 4
ATOM 5013 C C . ALA A 1 52 ? 14.860 7.472 0.397 1.00 1.00 52 ALA A C 4
ATOM 5014 O O . ALA A 1 52 ? 13.748 7.005 0.223 1.00 1.00 52 ALA A O 4
ATOM 5021 N N . LYS A 1 53 ? 15.329 7.799 1.599 1.00 1.00 53 LYS A N 4
ATOM 5022 C CA . LYS A 1 53 ? 14.528 7.583 2.803 1.00 1.00 53 LYS A CA 4
ATOM 5023 C C . LYS A 1 53 ? 13.211 8.337 2.707 1.00 1.00 53 LYS A C 4
ATOM 5024 O O . LYS A 1 53 ? 12.148 7.772 2.968 1.00 1.00 53 LYS A O 4
ATOM 5043 N N . GLU A 1 54 ? 13.286 9.605 2.328 1.00 1.00 54 GLU A N 4
ATOM 5044 C CA . GLU A 1 54 ? 12.084 10.418 2.196 1.00 1.00 54 GLU A CA 4
ATOM 5045 C C . GLU A 1 54 ? 11.126 9.781 1.197 1.00 1.00 54 GLU A C 4
ATOM 5046 O O . GLU A 1 54 ? 9.908 9.838 1.374 1.00 1.00 54 GLU A O 4
ATOM 5058 N N . SER A 1 55 ? 11.682 9.168 0.157 1.00 1.00 55 SER A N 4
ATOM 5059 C CA . SER A 1 55 ? 10.856 8.518 -0.849 1.00 1.00 55 SER A CA 4
ATOM 5060 C C . SER A 1 55 ? 10.063 7.377 -0.220 1.00 1.00 55 SER A C 4
ATOM 5061 O O . SER A 1 55 ? 8.889 7.171 -0.532 1.00 1.00 55 SER A O 4
ATOM 5069 N N . ILE A 1 56 ? 10.722 6.620 0.653 1.00 1.00 56 ILE A N 4
ATOM 5070 C CA . ILE A 1 56 ? 10.067 5.489 1.293 1.00 1.00 56 ILE A CA 4
ATOM 5071 C C . ILE A 1 56 ? 9.003 5.985 2.265 1.00 1.00 56 ILE A C 4
ATOM 5072 O O . ILE A 1 56 ? 7.911 5.452 2.318 1.00 1.00 56 ILE A O 4
ATOM 5088 N N . ARG A 1 57 ? 9.351 6.996 3.053 1.00 1.00 57 ARG A N 4
ATOM 5089 C CA . ARG A 1 57 ? 8.423 7.539 4.038 1.00 1.00 57 ARG A CA 4
ATOM 5090 C C . ARG A 1 57 ? 7.205 8.162 3.361 1.00 1.00 57 ARG A C 4
ATOM 5091 O O . ARG A 1 57 ? 6.067 7.973 3.806 1.00 1.00 57 ARG A O 4
ATOM 5112 N N . ALA A 1 58 ? 7.449 8.887 2.269 1.00 1.00 58 ALA A N 4
ATOM 5113 C CA . ALA A 1 58 ? 6.366 9.528 1.528 1.00 1.00 58 ALA A CA 4
ATOM 5114 C C . ALA A 1 58 ? 5.457 8.481 0.874 1.00 1.00 58 ALA A C 4
ATOM 5115 O O . ALA A 1 58 ? 4.232 8.550 0.946 1.00 1.00 58 ALA A O 4
ATOM 5122 N N . LYS A 1 59 ? 6.061 7.502 0.237 1.00 1.00 59 LYS A N 4
ATOM 5123 C CA . LYS A 1 59 ? 5.294 6.445 -0.402 1.00 1.00 59 LYS A CA 4
ATOM 5124 C C . LYS A 1 59 ? 4.658 5.535 0.639 1.00 1.00 59 LYS A C 4
ATOM 5125 O O . LYS A 1 59 ? 3.560 5.017 0.449 1.00 1.00 59 LYS A O 4
ATOM 5144 N N . CYS A 1 60 ? 5.371 5.320 1.725 1.00 1.00 60 CYS A N 4
ATOM 5145 C CA . CYS A 1 60 ? 4.880 4.458 2.791 1.00 1.00 60 CYS A CA 4
ATOM 5146 C C . CYS A 1 60 ? 3.528 4.963 3.279 1.00 1.00 60 CYS A C 4
ATOM 5147 O O . CYS A 1 60 ? 2.584 4.186 3.426 1.00 1.00 60 CYS A O 4
ATOM 5155 N N . VAL A 1 61 ? 3.440 6.269 3.527 1.00 1.00 61 VAL A N 4
ATOM 5156 C CA . VAL A 1 61 ? 2.188 6.863 3.990 1.00 1.00 61 VAL A CA 4
ATOM 5157 C C . VAL A 1 61 ? 1.115 6.773 2.910 1.00 1.00 61 VAL A C 4
ATOM 5158 O O . VAL A 1 61 ? -0.078 6.651 3.213 1.00 1.00 61 VAL A O 4
ATOM 5171 N N . GLN A 1 62 ? 1.552 6.807 1.650 1.00 1.00 62 GLN A N 4
ATOM 5172 C CA . GLN A 1 62 ? 0.611 6.697 0.534 1.00 1.00 62 GLN A CA 4
ATOM 5173 C C . GLN A 1 62 ? -0.035 5.309 0.517 1.00 1.00 62 GLN A C 4
ATOM 5174 O O . GLN A 1 62 ? -1.257 5.171 0.351 1.00 1.00 62 GLN A O 4
ATOM 5188 N N . TYR A 1 63 ? 0.790 4.281 0.698 1.00 1.00 63 TYR A N 4
ATOM 5189 C CA . TYR A 1 63 ? 0.290 2.910 0.709 1.00 1.00 63 TYR A CA 4
ATOM 5190 C C . TYR A 1 63 ? -0.593 2.669 1.920 1.00 1.00 63 TYR A C 4
ATOM 5191 O O . TYR A 1 63 ? -1.653 2.046 1.811 1.00 1.00 63 TYR A O 4
ATOM 5209 N N . LEU A 1 64 ? -0.164 3.174 3.064 1.00 1.00 64 LEU A N 4
ATOM 5210 C CA . LEU A 1 64 ? -0.935 3.024 4.287 1.00 1.00 64 LEU A CA 4
ATOM 5211 C C . LEU A 1 64 ? -2.245 3.796 4.212 1.00 1.00 64 LEU A C 4
ATOM 5212 O O . LEU A 1 64 ? -3.232 3.411 4.840 1.00 1.00 64 LEU A O 4
ATOM 5228 N N . ASP A 1 65 ? -2.252 4.866 3.435 1.00 1.00 65 ASP A N 4
ATOM 5229 C CA . ASP A 1 65 ? -3.457 5.674 3.282 1.00 1.00 65 ASP A CA 4
ATOM 5230 C C . ASP A 1 65 ? -4.518 4.900 2.502 1.00 1.00 65 ASP A C 4
ATOM 5231 O O . ASP A 1 65 ? -5.683 4.828 2.914 1.00 1.00 65 ASP A O 4
ATOM 5240 N N . ARG A 1 66 ? -4.102 4.312 1.383 1.00 1.00 66 ARG A N 4
ATOM 5241 C CA . ARG A 1 66 ? -5.022 3.529 0.563 1.00 1.00 66 ARG A CA 4
ATOM 5242 C C . ARG A 1 66 ? -5.509 2.312 1.341 1.00 1.00 66 ARG A C 4
ATOM 5243 O O . ARG A 1 66 ? -6.672 1.924 1.265 1.00 1.00 66 ARG A O 4
ATOM 5264 N N . ALA A 1 67 ? -4.602 1.696 2.080 1.00 1.00 67 ALA A N 4
ATOM 5265 C CA . ALA A 1 67 ? -4.947 0.523 2.870 1.00 1.00 67 ALA A CA 4
ATOM 5266 C C . ALA A 1 67 ? -5.983 0.881 3.935 1.00 1.00 67 ALA A C 4
ATOM 5267 O O . ALA A 1 67 ? -6.883 0.092 4.241 1.00 1.00 67 ALA A O 4
ATOM 5274 N N . GLU A 1 68 ? -5.853 2.075 4.500 1.00 1.00 68 GLU A N 4
ATOM 5275 C CA . GLU A 1 68 ? -6.786 2.520 5.532 1.00 1.00 68 GLU A CA 4
ATOM 5276 C C . GLU A 1 68 ? -8.182 2.741 4.963 1.00 1.00 68 GLU A C 4
ATOM 5277 O O . GLU A 1 68 ? -9.148 2.134 5.426 1.00 1.00 68 GLU A O 4
ATOM 5289 N N . LYS A 1 69 ? -8.278 3.595 3.954 1.00 1.00 69 LYS A N 4
ATOM 5290 C CA . LYS A 1 69 ? -9.566 3.878 3.327 1.00 1.00 69 LYS A CA 4
ATOM 5291 C C . LYS A 1 69 ? -10.150 2.597 2.741 1.00 1.00 69 LYS A C 4
ATOM 5292 O O . LYS A 1 69 ? -11.370 2.383 2.773 1.00 1.00 69 LYS A O 4
ATOM 5311 N N . LEU A 1 70 ? -9.282 1.735 2.218 1.00 1.00 70 LEU A N 4
ATOM 5312 C CA . LEU A 1 70 ? -9.724 0.472 1.646 1.00 1.00 70 LEU A CA 4
ATOM 5313 C C . LEU A 1 70 ? -10.460 -0.345 2.690 1.00 1.00 70 LEU A C 4
ATOM 5314 O O . LEU A 1 70 ? -11.540 -0.856 2.432 1.00 1.00 70 LEU A O 4
ATOM 5330 N N . LYS A 1 71 ? -9.879 -0.429 3.860 1.00 1.00 71 LYS A N 4
ATOM 5331 C CA . LYS A 1 71 ? -10.470 -1.157 4.975 1.00 1.00 71 LYS A CA 4
ATOM 5332 C C . LYS A 1 71 ? -11.660 -0.379 5.530 1.00 1.00 71 LYS A C 4
ATOM 5333 O O . LYS A 1 71 ? -12.550 -0.933 6.183 1.00 1.00 71 LYS A O 4
ATOM 5352 N N . ASP A 1 72 ? -11.670 0.929 5.294 1.00 1.00 72 ASP A N 4
ATOM 5353 C CA . ASP A 1 72 ? -12.740 1.768 5.823 1.00 1.00 72 ASP A CA 4
ATOM 5354 C C . ASP A 1 72 ? -14.100 1.472 5.196 1.00 1.00 72 ASP A C 4
ATOM 5355 O O . ASP A 1 72 ? -15.070 1.127 5.889 1.00 1.00 72 ASP A O 4
ATOM 5364 N N . TYR A 1 73 ? -14.160 1.588 3.875 1.00 1.00 73 TYR A N 4
ATOM 5365 C CA . TYR A 1 73 ? -15.400 1.334 3.161 1.00 1.00 73 TYR A CA 4
ATOM 5366 C C . TYR A 1 73 ? -15.650 -0.158 3.042 1.00 1.00 73 TYR A C 4
ATOM 5367 O O . TYR A 1 73 ? -16.790 -0.592 2.965 1.00 1.00 73 TYR A O 4
ATOM 5385 N N . LEU A 1 74 ? -14.570 -0.932 3.012 1.00 1.00 74 LEU A N 4
ATOM 5386 C CA . LEU A 1 74 ? -14.700 -2.385 2.905 1.00 1.00 74 LEU A CA 4
ATOM 5387 C C . LEU A 1 74 ? -15.440 -2.920 4.123 1.00 1.00 74 LEU A C 4
ATOM 5388 O O . LEU A 1 74 ? -16.370 -3.716 3.989 1.00 1.00 74 LEU A O 4
ATOM 5404 N N . ARG A 1 75 ? -15.030 -2.472 5.307 1.00 1.00 75 ARG A N 4
ATOM 5405 C CA . ARG A 1 75 ? -15.670 -2.905 6.540 1.00 1.00 75 ARG A CA 4
ATOM 5406 C C . ARG A 1 75 ? -17.080 -2.334 6.637 1.00 1.00 75 ARG A C 4
ATOM 5407 O O . ARG A 1 75 ? -18.020 -3.023 7.042 1.00 1.00 75 ARG A O 4
ATOM 5428 N N . ILE B 2 3 ? 16.097 4.887 -7.036 1.00 1.00 168 ILE B N 4
ATOM 5429 C CA . ILE B 2 3 ? 14.882 4.442 -6.357 1.00 1.00 168 ILE B CA 4
ATOM 5430 C C . ILE B 2 3 ? 13.653 5.020 -7.038 1.00 1.00 168 ILE B C 4
ATOM 5431 O O . ILE B 2 3 ? 13.407 6.225 -6.981 1.00 1.00 168 ILE B O 4
ATOM 5447 N N . GLU B 2 4 ? 12.863 4.148 -7.658 1.00 1.00 169 GLU B N 4
ATOM 5448 C CA . GLU B 2 4 ? 11.639 4.576 -8.332 1.00 1.00 169 GLU B CA 4
ATOM 5449 C C . GLU B 2 4 ? 10.469 3.688 -7.940 1.00 1.00 169 GLU B C 4
ATOM 5450 O O . GLU B 2 4 ? 10.343 2.561 -8.421 1.00 1.00 169 GLU B O 4
ATOM 5462 N N . LEU B 2 5 ? 9.611 4.198 -7.058 1.00 1.00 170 LEU B N 4
ATOM 5463 C CA . LEU B 2 5 ? 8.461 3.435 -6.605 1.00 1.00 170 LEU B CA 4
ATOM 5464 C C . LEU B 2 5 ? 7.251 3.699 -7.497 1.00 1.00 170 LEU B C 4
ATOM 5465 O O . LEU B 2 5 ? 7.220 4.678 -8.244 1.00 1.00 170 LEU B O 4
ATOM 5481 N N . PRO B 2 6 ? 6.253 2.857 -7.419 1.00 1.00 171 PRO B N 4
ATOM 5482 C CA . PRO B 2 6 ? 5.006 3.018 -8.227 1.00 1.00 171 PRO B CA 4
ATOM 5483 C C . PRO B 2 6 ? 3.984 3.908 -7.527 1.00 1.00 171 PRO B C 4
ATOM 5484 O O . PRO B 2 6 ? 4.075 4.150 -6.326 1.00 1.00 171 PRO B O 4
ATOM 5495 N N . GLU B 2 7 ? 2.994 4.371 -8.286 1.00 1.00 172 GLU B N 4
ATOM 5496 C CA . GLU B 2 7 ? 1.941 5.217 -7.733 1.00 1.00 172 GLU B CA 4
ATOM 5497 C C . GLU B 2 7 ? 0.654 4.420 -7.549 1.00 1.00 172 GLU B C 4
ATOM 5498 O O . GLU B 2 7 ? 0.164 3.780 -8.481 1.00 1.00 172 GLU B O 4
ATOM 5510 N N . VAL B 2 8 ? 0.120 4.455 -6.338 1.00 1.00 173 VAL B N 4
ATOM 5511 C CA . VAL B 2 8 ? -1.090 3.729 -6.038 1.00 1.00 173 VAL B CA 4
ATOM 5512 C C . VAL B 2 8 ? -2.180 4.042 -7.067 1.00 1.00 173 VAL B C 4
ATOM 5513 O O . VAL B 2 8 ? -2.298 5.172 -7.534 1.00 1.00 173 VAL B O 4
ATOM 5526 N N . PRO B 2 9 ? -2.977 3.067 -7.405 1.00 1.00 174 PRO B N 4
ATOM 5527 C CA . PRO B 2 9 ? -4.086 3.247 -8.390 1.00 1.00 174 PRO B CA 4
ATOM 5528 C C . PRO B 2 9 ? -5.234 4.078 -7.819 1.00 1.00 174 PRO B C 4
ATOM 5529 O O . PRO B 2 9 ? -5.420 4.142 -6.605 1.00 1.00 174 PRO B O 4
ATOM 5540 N N . SER B 2 10 ? -6.017 4.693 -8.706 1.00 1.00 175 SER B N 4
ATOM 5541 C CA . SER B 2 10 ? -7.162 5.501 -8.277 1.00 1.00 175 SER B CA 4
ATOM 5542 C C . SER B 2 10 ? -8.435 5.018 -8.953 1.00 1.00 175 SER B C 4
ATOM 5543 O O . SER B 2 10 ? -8.842 5.543 -9.989 1.00 1.00 175 SER B O 4
ATOM 5551 N N . GLU B 2 11 ? -9.074 4.014 -8.350 1.00 1.00 176 GLU B N 4
ATOM 5552 C CA . GLU B 2 11 ? -10.300 3.475 -8.898 1.00 1.00 176 GLU B CA 4
ATOM 5553 C C . GLU B 2 11 ? -11.510 4.267 -8.392 1.00 1.00 176 GLU B C 4
ATOM 5554 O O . GLU B 2 11 ? -11.400 5.024 -7.424 1.00 1.00 176 GLU B O 4
ATOM 5566 N N . PRO B 2 12 ? -12.660 4.078 -8.995 1.00 1.00 177 PRO B N 4
ATOM 5567 C CA . PRO B 2 12 ? -13.910 4.770 -8.569 1.00 1.00 177 PRO B CA 4
ATOM 5568 C C . PRO B 2 12 ? -14.390 4.294 -7.199 1.00 1.00 177 PRO B C 4
ATOM 5569 O O . PRO B 2 12 ? -15.510 3.810 -7.059 1.00 1.00 177 PRO B O 4
ATOM 5580 N N . LEU B 2 13 ? -13.520 4.422 -6.197 1.00 1.00 178 LEU B N 4
ATOM 5581 C CA . LEU B 2 13 ? -13.860 3.990 -4.845 1.00 1.00 178 LEU B CA 4
ATOM 5582 C C . LEU B 2 13 ? -13.630 5.131 -3.855 1.00 1.00 178 LEU B C 4
ATOM 5583 O O . LEU B 2 13 ? -12.700 5.920 -4.018 1.00 1.00 178 LEU B O 4
ATOM 5599 N N . PRO B 2 14 ? -14.450 5.227 -2.842 1.00 1.00 179 PRO B N 4
ATOM 5600 C CA . PRO B 2 14 ? -14.330 6.299 -1.811 1.00 1.00 179 PRO B CA 4
ATOM 5601 C C . PRO B 2 14 ? -12.890 6.745 -1.605 1.00 1.00 179 PRO B C 4
ATOM 5602 O O . PRO B 2 14 ? -12.000 5.926 -1.372 1.00 1.00 179 PRO B O 4
ATOM 5613 N N . THR A 1 3 ? 15.219 -12.430 -1.190 1.00 1.00 3 THR A N 5
ATOM 5614 C CA . THR A 1 3 ? 14.802 -11.140 -1.740 1.00 1.00 3 THR A CA 5
ATOM 5615 C C . THR A 1 3 ? 15.072 -10.010 -0.744 1.00 1.00 3 THR A C 5
ATOM 5616 O O . THR A 1 3 ? 14.762 -10.130 0.441 1.00 1.00 3 THR A O 5
ATOM 5627 N N . SER A 1 4 ? 15.650 -8.927 -1.237 1.00 1.00 4 SER A N 5
ATOM 5628 C CA . SER A 1 4 ? 15.957 -7.784 -0.384 1.00 1.00 4 SER A CA 5
ATOM 5629 C C . SER A 1 4 ? 14.681 -7.243 0.246 1.00 1.00 4 SER A C 5
ATOM 5630 O O . SER A 1 4 ? 13.587 -7.424 -0.288 1.00 1.00 4 SER A O 5
ATOM 5638 N N . THR A 1 5 ? 14.825 -6.589 1.393 1.00 1.00 5 THR A N 5
ATOM 5639 C CA . THR A 1 5 ? 13.671 -6.042 2.092 1.00 1.00 5 THR A CA 5
ATOM 5640 C C . THR A 1 5 ? 12.967 -5.017 1.216 1.00 1.00 5 THR A C 5
ATOM 5641 O O . THR A 1 5 ? 11.738 -5.013 1.108 1.00 1.00 5 THR A O 5
ATOM 5652 N N . LEU A 1 6 ? 13.746 -4.137 0.595 1.00 1.00 6 LEU A N 5
ATOM 5653 C CA . LEU A 1 6 ? 13.164 -3.115 -0.249 1.00 1.00 6 LEU A CA 5
ATOM 5654 C C . LEU A 1 6 ? 12.553 -3.723 -1.502 1.00 1.00 6 LEU A C 5
ATOM 5655 O O . LEU A 1 6 ? 11.458 -3.346 -1.924 1.00 1.00 6 LEU A O 5
ATOM 5671 N N . GLN A 1 7 ? 13.270 -4.662 -2.096 1.00 1.00 7 GLN A N 5
ATOM 5672 C CA . GLN A 1 7 ? 12.790 -5.307 -3.302 1.00 1.00 7 GLN A CA 5
ATOM 5673 C C . GLN A 1 7 ? 11.450 -5.964 -3.032 1.00 1.00 7 GLN A C 5
ATOM 5674 O O . GLN A 1 7 ? 10.500 -5.824 -3.807 1.00 1.00 7 GLN A O 5
ATOM 5688 N N . LYS A 1 8 ? 11.378 -6.677 -1.928 1.00 1.00 8 LYS A N 5
ATOM 5689 C CA . LYS A 1 8 ? 10.150 -7.349 -1.570 1.00 1.00 8 LYS A CA 5
ATOM 5690 C C . LYS A 1 8 ? 9.057 -6.320 -1.380 1.00 1.00 8 LYS A C 5
ATOM 5691 O O . LYS A 1 8 ? 7.904 -6.555 -1.737 1.00 1.00 8 LYS A O 5
ATOM 5710 N N . ALA A 1 9 ? 9.420 -5.173 -0.806 1.00 1.00 9 ALA A N 5
ATOM 5711 C CA . ALA A 1 9 ? 8.436 -4.129 -0.572 1.00 1.00 9 ALA A CA 5
ATOM 5712 C C . ALA A 1 9 ? 7.802 -3.697 -1.898 1.00 1.00 9 ALA A C 5
ATOM 5713 O O . ALA A 1 9 ? 6.587 -3.496 -1.997 1.00 1.00 9 ALA A O 5
ATOM 5720 N N . ILE A 1 10 ? 8.646 -3.565 -2.912 1.00 1.00 10 ILE A N 5
ATOM 5721 C CA . ILE A 1 10 ? 8.182 -3.163 -4.238 1.00 1.00 10 ILE A CA 5
ATOM 5722 C C . ILE A 1 10 ? 7.264 -4.237 -4.820 1.00 1.00 10 ILE A C 5
ATOM 5723 O O . ILE A 1 10 ? 6.262 -3.955 -5.474 1.00 1.00 10 ILE A O 5
ATOM 5739 N N . ASP A 1 11 ? 7.640 -5.481 -4.629 1.00 1.00 11 ASP A N 5
ATOM 5740 C CA . ASP A 1 11 ? 6.849 -6.577 -5.167 1.00 1.00 11 ASP A CA 5
ATOM 5741 C C . ASP A 1 11 ? 5.461 -6.604 -4.524 1.00 1.00 11 ASP A C 5
ATOM 5742 O O . ASP A 1 11 ? 4.446 -6.805 -5.203 1.00 1.00 11 ASP A O 5
ATOM 5751 N N . LEU A 1 12 ? 5.423 -6.418 -3.206 1.00 1.00 12 LEU A N 5
ATOM 5752 C CA . LEU A 1 12 ? 4.161 -6.445 -2.476 1.00 1.00 12 LEU A CA 5
ATOM 5753 C C . LEU A 1 12 ? 3.239 -5.308 -2.901 1.00 1.00 12 LEU A C 5
ATOM 5754 O O . LEU A 1 12 ? 2.044 -5.516 -3.114 1.00 1.00 12 LEU A O 5
ATOM 5770 N N . VAL A 1 13 ? 3.790 -4.111 -3.018 1.00 1.00 13 VAL A N 5
ATOM 5771 C CA . VAL A 1 13 ? 2.983 -2.966 -3.413 1.00 1.00 13 VAL A CA 5
ATOM 5772 C C . VAL A 1 13 ? 2.545 -3.094 -4.870 1.00 1.00 13 VAL A C 5
ATOM 5773 O O . VAL A 1 13 ? 1.445 -2.675 -5.237 1.00 1.00 13 VAL A O 5
ATOM 5786 N N . THR A 1 14 ? 3.404 -3.680 -5.701 1.00 1.00 14 THR A N 5
ATOM 5787 C CA . THR A 1 14 ? 3.081 -3.850 -7.109 1.00 1.00 14 THR A CA 5
ATOM 5788 C C . THR A 1 14 ? 1.801 -4.680 -7.235 1.00 1.00 14 THR A C 5
ATOM 5789 O O . THR A 1 14 ? 0.844 -4.308 -7.938 1.00 1.00 14 THR A O 5
ATOM 5800 N N . LYS A 1 15 ? 1.762 -5.790 -6.511 1.00 1.00 15 LYS A N 5
ATOM 5801 C CA . LYS A 1 15 ? 0.575 -6.629 -6.528 1.00 1.00 15 LYS A CA 5
ATOM 5802 C C . LYS A 1 15 ? -0.604 -5.852 -5.951 1.00 1.00 15 LYS A C 5
ATOM 5803 O O . LYS A 1 15 ? -1.714 -5.908 -6.461 1.00 1.00 15 LYS A O 5
ATOM 5822 N N . ALA A 1 16 ? -0.360 -5.118 -4.878 1.00 1.00 16 ALA A N 5
ATOM 5823 C CA . ALA A 1 16 ? -1.422 -4.342 -4.256 1.00 1.00 16 ALA A CA 5
ATOM 5824 C C . ALA A 1 16 ? -2.134 -3.471 -5.280 1.00 1.00 16 ALA A C 5
ATOM 5825 O O . ALA A 1 16 ? -3.358 -3.367 -5.280 1.00 1.00 16 ALA A O 5
ATOM 5832 N N . THR A 1 17 ? -1.358 -2.839 -6.146 1.00 1.00 17 THR A N 5
ATOM 5833 C CA . THR A 1 17 ? -1.934 -1.970 -7.155 1.00 1.00 17 THR A CA 5
ATOM 5834 C C . THR A 1 17 ? -2.751 -2.780 -8.150 1.00 1.00 17 THR A C 5
ATOM 5835 O O . THR A 1 17 ? -3.806 -2.334 -8.612 1.00 1.00 17 THR A O 5
ATOM 5846 N N . GLU A 1 18 ? -2.283 -3.978 -8.457 1.00 1.00 18 GLU A N 5
ATOM 5847 C CA . GLU A 1 18 ? -3.020 -4.831 -9.383 1.00 1.00 18 GLU A CA 5
ATOM 5848 C C . GLU A 1 18 ? -4.351 -5.256 -8.743 1.00 1.00 18 GLU A C 5
ATOM 5849 O O . GLU A 1 18 ? -5.393 -5.314 -9.404 1.00 1.00 18 GLU A O 5
ATOM 5861 N N . GLU A 1 19 ? -4.300 -5.558 -7.452 1.00 1.00 19 GLU A N 5
ATOM 5862 C CA . GLU A 1 19 ? -5.484 -5.990 -6.734 1.00 1.00 19 GLU A CA 5
ATOM 5863 C C . GLU A 1 19 ? -6.449 -4.832 -6.572 1.00 1.00 19 GLU A C 5
ATOM 5864 O O . GLU A 1 19 ? -7.659 -4.979 -6.755 1.00 1.00 19 GLU A O 5
ATOM 5876 N N . ASP A 1 20 ? -5.902 -3.673 -6.250 1.00 1.00 20 ASP A N 5
ATOM 5877 C CA . ASP A 1 20 ? -6.720 -2.486 -6.076 1.00 1.00 20 ASP A CA 5
ATOM 5878 C C . ASP A 1 20 ? -7.511 -2.218 -7.349 1.00 1.00 20 ASP A C 5
ATOM 5879 O O . ASP A 1 20 ? -8.707 -1.934 -7.300 1.00 1.00 20 ASP A O 5
ATOM 5888 N N . LYS A 1 21 ? -6.839 -2.334 -8.488 1.00 1.00 21 LYS A N 5
ATOM 5889 C CA . LYS A 1 21 ? -7.501 -2.124 -9.769 1.00 1.00 21 LYS A CA 5
ATOM 5890 C C . LYS A 1 21 ? -8.530 -3.215 -10.000 1.00 1.00 21 LYS A C 5
ATOM 5891 O O . LYS A 1 21 ? -9.608 -2.960 -10.540 1.00 1.00 21 LYS A O 5
ATOM 5910 N N . ALA A 1 22 ? -8.189 -4.433 -9.600 1.00 1.00 22 ALA A N 5
ATOM 5911 C CA . ALA A 1 22 ? -9.092 -5.560 -9.770 1.00 1.00 22 ALA A CA 5
ATOM 5912 C C . ALA A 1 22 ? -10.250 -5.459 -8.797 1.00 1.00 22 ALA A C 5
ATOM 5913 O O . ALA A 1 22 ? -11.020 -6.403 -8.630 1.00 1.00 22 ALA A O 5
ATOM 5920 N N . LYS A 1 23 ? -10.370 -4.294 -8.173 1.00 1.00 23 LYS A N 5
ATOM 5921 C CA . LYS A 1 23 ? -11.460 -4.057 -7.228 1.00 1.00 23 LYS A CA 5
ATOM 5922 C C . LYS A 1 23 ? -11.310 -4.949 -6.007 1.00 1.00 23 LYS A C 5
ATOM 5923 O O . LYS A 1 23 ? -12.280 -5.213 -5.294 1.00 1.00 23 LYS A O 5
ATOM 5942 N N . ASN A 1 24 ? -10.090 -5.398 -5.760 1.00 1.00 24 ASN A N 5
ATOM 5943 C CA . ASN A 1 24 ? -9.819 -6.255 -4.613 1.00 1.00 24 ASN A CA 5
ATOM 5944 C C . ASN A 1 24 ? -9.310 -5.412 -3.441 1.00 1.00 24 ASN A C 5
ATOM 5945 O O . ASN A 1 24 ? -8.148 -5.478 -3.061 1.00 1.00 24 ASN A O 5
ATOM 5956 N N . TYR A 1 25 ? -10.190 -4.614 -2.876 1.00 1.00 25 TYR A N 5
ATOM 5957 C CA . TYR A 1 25 ? -9.814 -3.765 -1.760 1.00 1.00 25 TYR A CA 5
ATOM 5958 C C . TYR A 1 25 ? -9.214 -4.591 -0.633 1.00 1.00 25 TYR A C 5
ATOM 5959 O O . TYR A 1 25 ? -8.199 -4.216 -0.078 1.00 1.00 25 TYR A O 5
ATOM 5977 N N . GLU A 1 26 ? -9.850 -5.704 -0.294 1.00 1.00 26 GLU A N 5
ATOM 5978 C CA . GLU A 1 26 ? -9.351 -6.540 0.797 1.00 1.00 26 GLU A CA 5
ATOM 5979 C C . GLU A 1 26 ? -7.919 -7.028 0.529 1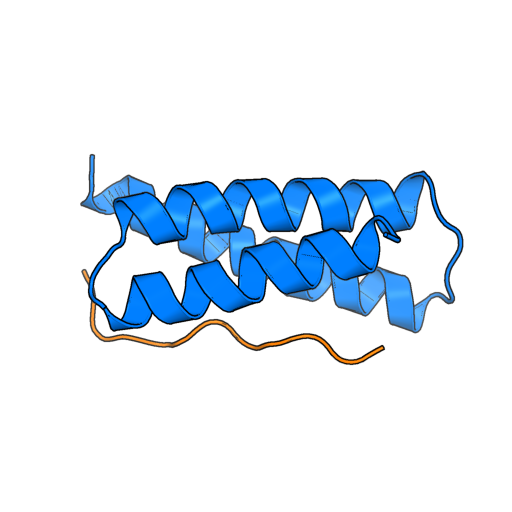.00 1.00 26 GLU A C 5
ATOM 5980 O O . GLU A 1 26 ? -7.014 -6.835 1.352 1.00 1.00 26 GLU A O 5
ATOM 5992 N N . GLU A 1 27 ? -7.720 -7.655 -0.620 1.00 1.00 27 GLU A N 5
ATOM 5993 C CA . GLU A 1 27 ? -6.404 -8.172 -0.955 1.00 1.00 27 GLU A CA 5
ATOM 5994 C C . GLU A 1 27 ? -5.409 -7.024 -1.088 1.00 1.00 27 GLU A C 5
ATOM 5995 O O . GLU A 1 27 ? -4.297 -7.077 -0.555 1.00 1.00 27 GLU A O 5
ATOM 6007 N N . ALA A 1 28 ? -5.819 -5.985 -1.804 1.00 1.00 28 ALA A N 5
ATOM 6008 C CA . ALA A 1 28 ? -4.964 -4.831 -2.010 1.00 1.00 28 ALA A CA 5
ATOM 6009 C C . ALA A 1 28 ? -4.514 -4.257 -0.677 1.00 1.00 28 ALA A C 5
ATOM 6010 O O . ALA A 1 28 ? -3.343 -3.929 -0.505 1.00 1.00 28 ALA A O 5
ATOM 6017 N N . LEU A 1 29 ? -5.443 -4.130 0.264 1.00 1.00 29 LEU A N 5
ATOM 6018 C CA . LEU A 1 29 ? -5.112 -3.571 1.573 1.00 1.00 29 LEU A CA 5
ATOM 6019 C C . LEU A 1 29 ? -4.036 -4.394 2.258 1.00 1.00 29 LEU A C 5
ATOM 6020 O O . LEU A 1 29 ? -3.080 -3.845 2.804 1.00 1.00 29 LEU A O 5
ATOM 6036 N N . ARG A 1 30 ? -4.204 -5.705 2.249 1.00 1.00 30 ARG A N 5
ATOM 6037 C CA . ARG A 1 30 ? -3.225 -6.562 2.898 1.00 1.00 30 ARG A CA 5
ATOM 6038 C C . ARG A 1 30 ? -1.842 -6.345 2.287 1.00 1.00 30 ARG A C 5
ATOM 6039 O O . ARG A 1 30 ? -0.835 -6.263 2.998 1.00 1.00 30 ARG A O 5
ATOM 6060 N N . LEU A 1 31 ? -1.800 -6.251 0.965 1.00 1.00 31 LEU A N 5
ATOM 6061 C CA . LEU A 1 31 ? -0.539 -6.046 0.269 1.00 1.00 31 LEU A CA 5
ATOM 6062 C C . LEU A 1 31 ? 0.039 -4.674 0.593 1.00 1.00 31 LEU A C 5
ATOM 6063 O O . LEU A 1 31 ? 1.248 -4.529 0.776 1.00 1.00 31 LEU A O 5
ATOM 6079 N N . TYR A 1 32 ? -0.825 -3.666 0.651 1.00 1.00 32 TYR A N 5
ATOM 6080 C CA . TYR A 1 32 ? -0.375 -2.310 0.937 1.00 1.00 32 TYR A CA 5
ATOM 6081 C C . TYR A 1 32 ? 0.311 -2.243 2.298 1.00 1.00 32 TYR A C 5
ATOM 6082 O O . TYR A 1 32 ? 1.408 -1.695 2.427 1.00 1.00 32 TYR A O 5
ATOM 6100 N N . GLN A 1 33 ? -0.341 -2.790 3.309 1.00 1.00 33 GLN A N 5
ATOM 6101 C CA . GLN A 1 33 ? 0.217 -2.771 4.651 1.00 1.00 33 GLN A CA 5
ATOM 6102 C C . GLN A 1 33 ? 1.547 -3.509 4.685 1.00 1.00 33 GLN A C 5
ATOM 6103 O O . GLN A 1 33 ? 2.525 -3.030 5.267 1.00 1.00 33 GLN A O 5
ATOM 6117 N N . HIS A 1 34 ? 1.582 -4.677 4.060 1.00 1.00 34 HIS A N 5
ATOM 6118 C CA . HIS A 1 34 ? 2.808 -5.467 4.036 1.00 1.00 34 HIS A CA 5
ATOM 6119 C C . HIS A 1 34 ? 3.934 -4.678 3.365 1.00 1.00 34 HIS A C 5
ATOM 6120 O O . HIS A 1 34 ? 5.035 -4.562 3.900 1.00 1.00 34 HIS A O 5
ATOM 6135 N N . ALA A 1 35 ? 3.644 -4.127 2.202 1.00 1.00 35 ALA A N 5
ATOM 6136 C CA . ALA A 1 35 ? 4.641 -3.351 1.474 1.00 1.00 35 ALA A CA 5
ATOM 6137 C C . ALA A 1 35 ? 5.234 -2.265 2.369 1.00 1.00 35 ALA A C 5
ATOM 6138 O O . ALA A 1 35 ? 6.453 -2.120 2.460 1.00 1.00 35 ALA A O 5
ATOM 6145 N N . VAL A 1 36 ? 4.364 -1.503 3.023 1.00 1.00 36 VAL A N 5
ATOM 6146 C CA . VAL A 1 36 ? 4.820 -0.420 3.884 1.00 1.00 36 VAL A CA 5
ATOM 6147 C C . VAL A 1 36 ? 5.777 -0.951 4.941 1.00 1.00 36 VAL A C 5
ATOM 6148 O O . VAL A 1 36 ? 6.826 -0.359 5.191 1.00 1.00 36 VAL A O 5
ATOM 6161 N N . GLU A 1 37 ? 5.411 -2.057 5.560 1.00 1.00 37 GLU A N 5
ATOM 6162 C CA . GLU A 1 37 ? 6.256 -2.637 6.594 1.00 1.00 37 GLU A CA 5
ATOM 6163 C C . GLU A 1 37 ? 7.660 -2.897 6.060 1.00 1.00 37 GLU A C 5
ATOM 6164 O O . GLU A 1 37 ? 8.656 -2.517 6.674 1.00 1.00 37 GLU A O 5
ATOM 6176 N N . TYR A 1 38 ? 7.733 -3.548 4.905 1.00 1.00 38 TYR A N 5
ATOM 6177 C CA . TYR A 1 38 ? 9.021 -3.852 4.306 1.00 1.00 38 TYR A CA 5
ATOM 6178 C C . TYR A 1 38 ? 9.763 -2.569 3.937 1.00 1.00 38 TYR A C 5
ATOM 6179 O O . TYR A 1 38 ? 10.973 -2.468 4.124 1.00 1.00 38 TYR A O 5
ATOM 6197 N N . PHE A 1 39 ? 9.036 -1.595 3.418 1.00 1.00 39 PHE A N 5
ATOM 6198 C CA . PHE A 1 39 ? 9.657 -0.333 3.031 1.00 1.00 39 PHE A CA 5
ATOM 6199 C C . PHE A 1 39 ? 10.281 0.348 4.257 1.00 1.00 39 PHE A C 5
ATOM 6200 O O . PHE A 1 39 ? 11.454 0.759 4.242 1.00 1.00 39 PHE A O 5
ATOM 6217 N N . LEU A 1 40 ? 9.492 0.465 5.315 1.00 1.00 40 LEU A N 5
ATOM 6218 C CA . LEU A 1 40 ? 9.959 1.098 6.530 1.00 1.00 40 LEU A CA 5
ATOM 6219 C C . LEU A 1 40 ? 11.106 0.303 7.118 1.00 1.00 40 LEU A C 5
ATOM 6220 O O . LEU A 1 40 ? 12.109 0.863 7.544 1.00 1.00 40 LEU A O 5
ATOM 6236 N N . HIS A 1 41 ? 10.958 -1.012 7.109 1.00 1.00 41 HIS A N 5
ATOM 6237 C CA . HIS A 1 41 ? 11.995 -1.887 7.641 1.00 1.00 41 HIS A CA 5
ATOM 6238 C C . HIS A 1 41 ? 13.280 -1.782 6.822 1.00 1.00 41 HIS A C 5
ATOM 6239 O O . HIS A 1 41 ? 14.365 -2.017 7.331 1.00 1.00 41 HIS A O 5
ATOM 6254 N N . ALA A 1 42 ? 13.144 -1.452 5.549 1.00 1.00 42 ALA A N 5
ATOM 6255 C CA . ALA A 1 42 ? 14.295 -1.339 4.670 1.00 1.00 42 ALA A CA 5
ATOM 6256 C C . ALA A 1 42 ? 15.113 -0.086 4.952 1.00 1.00 42 ALA A C 5
ATOM 6257 O O . ALA A 1 42 ? 16.316 -0.148 5.068 1.00 1.00 42 ALA A O 5
ATOM 6264 N N . ILE A 1 43 ? 14.460 1.051 5.084 1.00 1.00 43 ILE A N 5
ATOM 6265 C CA . ILE A 1 43 ? 15.183 2.279 5.356 1.00 1.00 43 ILE A CA 5
ATOM 6266 C C . ILE A 1 43 ? 15.976 2.176 6.655 1.00 1.00 43 ILE A C 5
ATOM 6267 O O . ILE A 1 43 ? 17.028 2.796 6.801 1.00 1.00 43 ILE A O 5
ATOM 6283 N N . LYS A 1 44 ? 15.477 1.374 7.588 1.00 1.00 44 LYS A N 5
ATOM 6284 C CA . LYS A 1 44 ? 16.184 1.183 8.878 1.00 1.00 44 LYS A CA 5
ATOM 6285 C C . LYS A 1 44 ? 17.281 0.121 8.789 1.00 1.00 44 LYS A C 5
ATOM 6286 O O . LYS A 1 44 ? 18.355 0.275 9.371 1.00 1.00 44 LYS A O 5
ATOM 6305 N N . TYR A 1 45 ? 16.984 -0.975 8.095 1.00 1.00 45 TYR A N 5
ATOM 6306 C CA . TYR A 1 45 ? 17.928 -2.089 7.976 1.00 1.00 45 TYR A CA 5
ATOM 6307 C C . TYR A 1 45 ? 18.737 -1.992 6.692 1.00 1.00 45 TYR A C 5
ATOM 6308 O O . TYR A 1 45 ? 19.718 -2.711 6.518 1.00 1.00 45 TYR A O 5
ATOM 6326 N N . GLU A 1 46 ? 18.324 -1.105 5.797 1.00 1.00 46 GLU A N 5
ATOM 6327 C CA . GLU A 1 46 ? 19.030 -0.925 4.525 1.00 1.00 46 GLU A CA 5
ATOM 6328 C C . GLU A 1 46 ? 19.452 0.517 4.353 1.00 1.00 46 GLU A C 5
ATOM 6329 O O . GLU A 1 46 ? 19.495 1.006 3.222 1.00 1.00 46 GLU A O 5
ATOM 6341 N N . ALA A 1 47 ? 19.771 1.178 5.477 1.00 1.00 47 ALA A N 5
ATOM 6342 C CA . ALA A 1 47 ? 20.218 2.592 5.481 1.00 1.00 47 ALA A CA 5
ATOM 6343 C C . ALA A 1 47 ? 20.671 3.029 4.089 1.00 1.00 47 ALA A C 5
ATOM 6344 O O . ALA A 1 47 ? 21.854 2.979 3.761 1.00 1.00 47 ALA A O 5
ATOM 6351 N N . HIS A 1 48 ? 19.705 3.435 3.273 1.00 1.00 48 HIS A N 5
ATOM 6352 C CA . HIS A 1 48 ? 19.979 3.859 1.907 1.00 1.00 48 HIS A CA 5
ATOM 6353 C C . HIS A 1 48 ? 20.515 5.292 1.902 1.00 1.00 48 HIS A C 5
ATOM 6354 O O . HIS A 1 48 ? 21.251 5.685 2.808 1.00 1.00 48 HIS A O 5
ATOM 6369 N N . SER A 1 49 ? 20.132 6.076 0.895 1.00 1.00 49 SER A N 5
ATOM 6370 C CA . SER A 1 49 ? 20.559 7.464 0.794 1.00 1.00 49 SER A CA 5
ATOM 6371 C C . SER A 1 49 ? 19.415 8.384 1.208 1.00 1.00 49 SER A C 5
ATOM 6372 O O . SER A 1 49 ? 18.242 8.019 1.109 1.00 1.00 49 SER A O 5
ATOM 6380 N N . ASP A 1 50 ? 19.763 9.574 1.667 1.00 1.00 50 ASP A N 5
ATOM 6381 C CA . ASP A 1 50 ? 18.761 10.539 2.093 1.00 1.00 50 ASP A CA 5
ATOM 6382 C C . ASP A 1 50 ? 17.666 10.669 1.037 1.00 1.00 50 ASP A C 5
ATOM 6383 O O . ASP A 1 50 ? 16.477 10.773 1.362 1.00 1.00 50 ASP A O 5
ATOM 6392 N N . LYS A 1 51 ? 18.070 10.648 -0.229 1.00 1.00 51 LYS A N 5
ATOM 6393 C CA . LYS A 1 51 ? 17.119 10.758 -1.325 1.00 1.00 51 LYS A CA 5
ATOM 6394 C C . LYS A 1 51 ? 16.183 9.551 -1.322 1.00 1.00 51 LYS A C 5
ATOM 6395 O O . LYS A 1 51 ? 14.964 9.678 -1.515 1.00 1.00 51 LYS A O 5
ATOM 6414 N N . ALA A 1 52 ? 16.754 8.368 -1.091 1.00 1.00 52 ALA A N 5
ATOM 6415 C CA . ALA A 1 52 ? 15.953 7.154 -1.064 1.00 1.00 52 ALA A CA 5
ATOM 6416 C C . ALA A 1 52 ? 14.948 7.207 0.074 1.00 1.00 52 ALA A C 5
ATOM 6417 O O . ALA A 1 52 ? 13.757 7.098 -0.141 1.00 1.00 52 ALA A O 5
ATOM 6424 N N . LYS A 1 53 ? 15.439 7.410 1.288 1.00 1.00 53 LYS A N 5
ATOM 6425 C CA . LYS A 1 53 ? 14.546 7.463 2.437 1.00 1.00 53 LYS A CA 5
ATOM 6426 C C . LYS A 1 53 ? 13.368 8.377 2.160 1.00 1.00 53 LYS A C 5
ATOM 6427 O O . LYS A 1 53 ? 12.221 7.973 2.310 1.00 1.00 53 LYS A O 5
ATOM 6446 N N . GLU A 1 54 ? 13.644 9.595 1.751 1.00 1.00 54 GLU A N 5
ATOM 6447 C CA . GLU A 1 54 ? 12.568 10.517 1.477 1.00 1.00 54 GLU A CA 5
ATOM 6448 C C . GLU A 1 54 ? 11.580 9.878 0.520 1.00 1.00 54 GLU A C 5
ATOM 6449 O O . GLU A 1 54 ? 10.366 10.005 0.692 1.00 1.00 54 GLU A O 5
ATOM 6461 N N . SER A 1 55 ? 12.096 9.185 -0.480 1.00 1.00 55 SER A N 5
ATOM 6462 C CA . SER A 1 55 ? 11.222 8.535 -1.434 1.00 1.00 55 SER A CA 5
ATOM 6463 C C . SER A 1 55 ? 10.377 7.465 -0.746 1.00 1.00 55 SER A C 5
ATOM 6464 O O . SER A 1 55 ? 9.187 7.342 -1.007 1.00 1.00 55 SER A O 5
ATOM 6472 N N . ILE A 1 56 ? 11.008 6.671 0.114 1.00 1.00 56 ILE A N 5
ATOM 6473 C CA . ILE A 1 56 ? 10.299 5.597 0.789 1.00 1.00 56 ILE A CA 5
ATOM 6474 C C . ILE A 1 56 ? 9.285 6.156 1.782 1.00 1.00 56 ILE A C 5
ATOM 6475 O O . ILE A 1 56 ? 8.155 5.693 1.858 1.00 1.00 56 ILE A O 5
ATOM 6491 N N . ARG A 1 57 ? 9.713 7.150 2.541 1.00 1.00 57 ARG A N 5
ATOM 6492 C CA . ARG A 1 57 ? 8.848 7.770 3.535 1.00 1.00 57 ARG A CA 5
ATOM 6493 C C . ARG A 1 57 ? 7.632 8.416 2.868 1.00 1.00 57 ARG A C 5
ATOM 6494 O O . ARG A 1 57 ? 6.512 8.335 3.387 1.00 1.00 57 ARG A O 5
ATOM 6515 N N . ALA A 1 58 ? 7.850 9.026 1.704 1.00 1.00 58 ALA A N 5
ATOM 6516 C CA . ALA A 1 58 ? 6.756 9.656 0.968 1.00 1.00 58 ALA A CA 5
ATOM 6517 C C . ALA A 1 58 ? 5.787 8.592 0.426 1.00 1.00 58 ALA A C 5
ATOM 6518 O O . ALA A 1 58 ? 4.568 8.677 0.582 1.00 1.00 58 ALA A O 5
ATOM 6525 N N . LYS A 1 59 ? 6.329 7.582 -0.209 1.00 1.00 59 LYS A N 5
ATOM 6526 C CA . LYS A 1 59 ? 5.491 6.527 -0.749 1.00 1.00 59 LYS A CA 5
ATOM 6527 C C . LYS A 1 59 ? 4.824 5.751 0.373 1.00 1.00 59 LYS A C 5
ATOM 6528 O O . LYS A 1 59 ? 3.677 5.315 0.263 1.00 1.00 59 LYS A O 5
ATOM 6547 N N . CYS A 1 60 ? 5.558 5.566 1.446 1.00 1.00 60 CYS A N 5
ATOM 6548 C CA . CYS A 1 60 ? 5.048 4.828 2.595 1.00 1.00 60 CYS A CA 5
ATOM 6549 C C . CYS A 1 60 ? 3.746 5.448 3.080 1.00 1.00 60 CYS A C 5
ATOM 6550 O O . CYS A 1 60 ? 2.739 4.753 3.238 1.00 1.00 60 CYS A O 5
ATOM 6558 N N . VAL A 1 61 ? 3.765 6.759 3.302 1.00 1.00 61 VAL A N 5
ATOM 6559 C CA . VAL A 1 61 ? 2.566 7.454 3.757 1.00 1.00 61 VAL A CA 5
ATOM 6560 C C . VAL A 1 61 ? 1.463 7.380 2.704 1.00 1.00 61 VAL A C 5
ATOM 6561 O O . VAL A 1 61 ? 0.279 7.378 3.037 1.00 1.00 61 VAL A O 5
ATOM 6574 N N . GLN A 1 62 ? 1.859 7.297 1.437 1.00 1.00 62 GLN A N 5
ATOM 6575 C CA . GLN A 1 62 ? 0.877 7.194 0.358 1.00 1.00 62 GLN A CA 5
ATOM 6576 C C . GLN A 1 62 ? 0.173 5.841 0.396 1.00 1.00 62 GLN A C 5
ATOM 6577 O O . GLN A 1 62 ? -1.058 5.758 0.292 1.00 1.00 62 GLN A O 5
ATOM 6591 N N . TYR A 1 63 ? 0.955 4.781 0.545 1.00 1.00 63 TYR A N 5
ATOM 6592 C CA . TYR A 1 63 ? 0.391 3.443 0.590 1.00 1.00 63 TYR A CA 5
ATOM 6593 C C . TYR A 1 63 ? -0.541 3.294 1.776 1.00 1.00 63 TYR A C 5
ATOM 6594 O O . TYR A 1 63 ? -1.665 2.814 1.630 1.00 1.00 63 TYR A O 5
ATOM 6612 N N . LEU A 1 64 ? -0.078 3.699 2.949 1.00 1.00 64 LEU A N 5
ATOM 6613 C CA . LEU A 1 64 ? -0.913 3.583 4.129 1.00 1.00 64 LEU A CA 5
ATOM 6614 C C . LEU A 1 64 ? -2.183 4.393 3.941 1.00 1.00 64 LEU A C 5
ATOM 6615 O O . LEU A 1 64 ? -3.279 3.886 4.163 1.00 1.00 64 LEU A O 5
ATOM 6631 N N . ASP A 1 65 ? -2.053 5.656 3.550 1.00 1.00 65 ASP A N 5
ATOM 6632 C CA . ASP A 1 65 ? -3.223 6.488 3.377 1.00 1.00 65 ASP A CA 5
ATOM 6633 C C . ASP A 1 65 ? -4.245 5.745 2.542 1.00 1.00 65 ASP A C 5
ATOM 6634 O O . ASP A 1 65 ? -5.436 5.789 2.809 1.00 1.00 65 ASP A O 5
ATOM 6643 N N . ARG A 1 66 ? -3.776 5.070 1.516 1.00 1.00 66 ARG A N 5
ATOM 6644 C CA . ARG A 1 66 ? -4.689 4.320 0.677 1.00 1.00 66 ARG A CA 5
ATOM 6645 C C . ARG A 1 66 ? -5.279 3.134 1.437 1.00 1.00 66 ARG A C 5
ATOM 6646 O O . ARG A 1 66 ? -6.477 2.855 1.378 1.00 1.00 66 ARG A O 5
ATOM 6667 N N . ALA A 1 67 ? -4.412 2.400 2.120 1.00 1.00 67 ALA A N 5
ATOM 6668 C CA . ALA A 1 67 ? -4.839 1.209 2.851 1.00 1.00 67 ALA A CA 5
ATOM 6669 C C . ALA A 1 67 ? -5.852 1.556 3.945 1.00 1.00 67 ALA A C 5
ATOM 6670 O O . ALA A 1 67 ? -6.812 0.820 4.168 1.00 1.00 67 ALA A O 5
ATOM 6677 N N . GLU A 1 68 ? -5.622 2.657 4.634 1.00 1.00 68 GLU A N 5
ATOM 6678 C CA . GLU A 1 68 ? -6.502 3.061 5.706 1.00 1.00 68 GLU A CA 5
ATOM 6679 C C . GLU A 1 68 ? -7.902 3.402 5.199 1.00 1.00 68 GLU A C 5
ATOM 6680 O O . GLU A 1 68 ? -8.893 2.942 5.765 1.00 1.00 68 GLU A O 5
ATOM 6692 N N . LYS A 1 69 ? -7.989 4.200 4.141 1.00 1.00 69 LYS A N 5
ATOM 6693 C CA . LYS A 1 69 ? -9.288 4.572 3.625 1.00 1.00 69 LYS A CA 5
ATOM 6694 C C . LYS A 1 69 ? -10.020 3.326 3.138 1.00 1.00 69 LYS A C 5
ATOM 6695 O O . LYS A 1 69 ? -11.250 3.230 3.230 1.00 1.00 69 LYS A O 5
ATOM 6714 N N . LEU A 1 70 ? -9.251 2.375 2.613 1.00 1.00 70 LEU A N 5
ATOM 6715 C CA . LEU A 1 70 ? -9.824 1.147 2.092 1.00 1.00 70 LEU A CA 5
ATOM 6716 C C . LEU A 1 70 ? -10.520 0.412 3.202 1.00 1.00 70 LEU A C 5
ATOM 6717 O O . LEU A 1 70 ? -11.660 -0.033 3.060 1.00 1.00 70 LEU A O 5
ATOM 6733 N N . LYS A 1 71 ? -9.841 0.346 4.319 1.00 1.00 71 LYS A N 5
ATOM 6734 C CA . LYS A 1 71 ? -10.360 -0.289 5.524 1.00 1.00 71 LYS A CA 5
ATOM 6735 C C . LYS A 1 71 ? -11.470 0.547 6.130 1.00 1.00 71 LYS A C 5
ATOM 6736 O O . LYS A 1 71 ? -12.310 0.045 6.871 1.00 1.00 71 LYS A O 5
ATOM 6755 N N . ASP A 1 72 ? -11.470 1.837 5.831 1.00 1.00 72 ASP A N 5
ATOM 6756 C CA . ASP A 1 72 ? -12.490 2.724 6.399 1.00 1.00 72 ASP A CA 5
ATOM 6757 C C . ASP A 1 72 ? -13.890 2.429 5.878 1.00 1.00 72 ASP A C 5
ATOM 6758 O O . ASP A 1 72 ? -14.830 2.158 6.645 1.00 1.00 72 ASP A O 5
ATOM 6767 N N . TYR A 1 73 ? -14.040 2.484 4.568 1.00 1.00 73 TYR A N 5
ATOM 6768 C CA . TYR A 1 73 ? -15.350 2.229 3.987 1.00 1.00 73 TYR A CA 5
ATOM 6769 C C . TYR A 1 73 ? -15.650 0.739 4.004 1.00 1.00 73 TYR A C 5
ATOM 6770 O O . TYR A 1 73 ? -16.800 0.345 4.127 1.00 1.00 73 TYR A O 5
ATOM 6788 N N . LEU A 1 74 ? -14.600 -0.083 3.916 1.00 1.00 74 LEU A N 5
ATOM 6789 C CA . LEU A 1 74 ? -14.790 -1.528 3.944 1.00 1.00 74 LEU A CA 5
ATOM 6790 C C . LEU A 1 74 ? -15.430 -1.949 5.254 1.00 1.00 74 LEU A C 5
ATOM 6791 O O . LEU A 1 74 ? -16.400 -2.718 5.268 1.00 1.00 74 LEU A O 5
ATOM 6807 N N . ARG A 1 75 ? -14.890 -1.444 6.352 1.00 1.00 75 ARG A N 5
ATOM 6808 C CA . ARG A 1 75 ? -15.420 -1.777 7.660 1.00 1.00 75 ARG A CA 5
ATOM 6809 C C . ARG A 1 75 ? -16.830 -1.241 7.797 1.00 1.00 75 ARG A C 5
ATOM 6810 O O . ARG A 1 75 ? -17.720 -1.930 8.294 1.00 1.00 75 ARG A O 5
ATOM 6831 N N . ILE B 2 3 ? 16.363 4.480 -7.820 1.00 1.00 168 ILE B N 5
ATOM 6832 C CA . ILE B 2 3 ? 15.163 4.042 -7.093 1.00 1.00 168 ILE B CA 5
ATOM 6833 C C . ILE B 2 3 ? 13.914 4.486 -7.828 1.00 1.00 168 ILE B C 5
ATOM 6834 O O . ILE B 2 3 ? 13.638 5.680 -7.940 1.00 1.00 168 ILE B O 5
ATOM 6850 N N . GLU B 2 4 ? 13.151 3.514 -8.316 1.00 1.00 169 GLU B N 5
ATOM 6851 C CA . GLU B 2 4 ? 11.913 3.809 -9.030 1.00 1.00 169 GLU B CA 5
ATOM 6852 C C . GLU B 2 4 ? 10.784 2.950 -8.498 1.00 1.00 169 GLU B C 5
ATOM 6853 O O . GLU B 2 4 ? 10.763 1.738 -8.711 1.00 1.00 169 GLU B O 5
ATOM 6865 N N . LEU B 2 5 ? 9.841 3.581 -7.800 1.00 1.00 170 LEU B N 5
ATOM 6866 C CA . LEU B 2 5 ? 8.708 2.852 -7.234 1.00 1.00 170 LEU B CA 5
ATOM 6867 C C . LEU B 2 5 ? 7.426 3.122 -8.019 1.00 1.00 170 LEU B C 5
ATOM 6868 O O . LEU B 2 5 ? 7.350 4.082 -8.786 1.00 1.00 170 LEU B O 5
ATOM 6884 N N . PRO B 2 6 ? 6.418 2.303 -7.825 1.00 1.00 171 PRO B N 5
ATOM 6885 C CA . PRO B 2 6 ? 5.107 2.480 -8.520 1.00 1.00 171 PRO B CA 5
ATOM 6886 C C . PRO B 2 6 ? 4.197 3.456 -7.777 1.00 1.00 171 PRO B C 5
ATOM 6887 O O . PRO B 2 6 ? 4.427 3.774 -6.611 1.00 1.00 171 PRO B O 5
ATOM 6898 N N . GLU B 2 7 ? 3.153 3.919 -8.464 1.00 1.00 172 GLU B N 5
ATOM 6899 C CA . GLU B 2 7 ? 2.193 4.850 -7.869 1.00 1.00 172 GLU B CA 5
ATOM 6900 C C . GLU B 2 7 ? 0.871 4.153 -7.615 1.00 1.00 172 GLU B C 5
ATOM 6901 O O . GLU B 2 7 ? 0.447 3.293 -8.387 1.00 1.00 172 GLU B O 5
ATOM 6913 N N . VAL B 2 8 ? 0.229 4.518 -6.516 1.00 1.00 173 VAL B N 5
ATOM 6914 C CA . VAL B 2 8 ? -1.037 3.900 -6.161 1.00 1.00 173 VAL B CA 5
ATOM 6915 C C . VAL B 2 8 ? -2.140 4.288 -7.165 1.00 1.00 173 VAL B C 5
ATOM 6916 O O . VAL B 2 8 ? -2.277 5.462 -7.517 1.00 1.00 173 VAL B O 5
ATOM 6929 N N . PRO B 2 9 ? -2.930 3.338 -7.612 1.00 1.00 174 PRO B N 5
ATOM 6930 C CA . PRO B 2 9 ? -4.040 3.617 -8.567 1.00 1.00 174 PRO B CA 5
ATOM 6931 C C . PRO B 2 9 ? -5.196 4.359 -7.893 1.00 1.00 174 PRO B C 5
ATOM 6932 O O . PRO B 2 9 ? -5.593 4.023 -6.777 1.00 1.00 174 PRO B O 5
ATOM 6943 N N . SER B 2 10 ? -5.740 5.363 -8.581 1.00 1.00 175 SER B N 5
ATOM 6944 C CA . SER B 2 10 ? -6.861 6.138 -8.038 1.00 1.00 175 SER B CA 5
ATOM 6945 C C . SER B 2 10 ? -8.128 5.839 -8.815 1.00 1.00 175 SER B C 5
ATOM 6946 O O . SER B 2 10 ? -8.481 6.560 -9.750 1.00 1.00 175 SER B O 5
ATOM 6954 N N . GLU B 2 11 ? -8.817 4.771 -8.421 1.00 1.00 176 GLU B N 5
ATOM 6955 C CA . GLU B 2 11 ? -10.050 4.391 -9.096 1.00 1.00 176 GLU B CA 5
ATOM 6956 C C . GLU B 2 11 ? -11.250 5.124 -8.478 1.00 1.00 176 GLU B C 5
ATOM 6957 O O . GLU B 2 11 ? -11.120 5.758 -7.432 1.00 1.00 176 GLU B O 5
ATOM 6969 N N . PRO B 2 12 ? -12.410 5.022 -9.089 1.00 1.00 177 PRO B N 5
ATOM 6970 C CA . PRO B 2 12 ? -13.650 5.667 -8.552 1.00 1.00 177 PRO B CA 5
ATOM 6971 C C . PRO B 2 12 ? -14.140 4.971 -7.291 1.00 1.00 177 PRO B C 5
ATOM 6972 O O . PRO B 2 12 ? -15.330 4.668 -7.170 1.00 1.00 177 PRO B O 5
ATOM 6983 N N . LEU B 2 13 ? -13.230 4.700 -6.363 1.00 1.00 178 LEU B N 5
ATOM 6984 C CA . LEU B 2 13 ? -13.580 4.016 -5.121 1.00 1.00 178 LEU B CA 5
ATOM 6985 C C . LEU B 2 13 ? -13.610 5.014 -3.957 1.00 1.00 178 LEU B C 5
ATOM 6986 O O . LEU B 2 13 ? -12.850 5.982 -3.950 1.00 1.00 178 LEU B O 5
ATOM 7002 N N . PRO B 2 14 ? -14.460 4.797 -2.985 1.00 1.00 179 PRO B N 5
ATOM 7003 C CA . PRO B 2 14 ? -14.580 5.711 -1.807 1.00 1.00 179 PRO B CA 5
ATOM 7004 C C . PRO B 2 14 ? -13.220 6.300 -1.406 1.00 1.00 179 PRO B C 5
ATOM 7005 O O . PRO B 2 14 ? -12.210 5.609 -1.434 1.00 1.00 179 PRO B O 5
ATOM 7016 N N . THR A 1 3 ? 15.208 -12.720 -0.146 1.00 1.00 3 THR A N 6
ATOM 7017 C CA . THR A 1 3 ? 14.927 -11.560 -0.988 1.00 1.00 3 THR A CA 6
ATOM 7018 C C . THR A 1 3 ? 15.110 -10.270 -0.199 1.00 1.00 3 THR A C 6
ATOM 7019 O O . THR A 1 3 ? 14.738 -10.190 0.972 1.00 1.00 3 THR A O 6
ATOM 7030 N N . SER A 1 4 ? 15.692 -9.272 -0.848 1.00 1.00 4 SER A N 6
ATOM 7031 C CA . SER A 1 4 ? 15.926 -7.990 -0.197 1.00 1.00 4 SER A CA 6
ATOM 7032 C C . SER A 1 4 ? 14.613 -7.401 0.304 1.00 1.00 4 SER A C 6
ATOM 7033 O O . SER A 1 4 ? 13.556 -7.608 -0.296 1.00 1.00 4 SER A O 6
ATOM 7041 N N . THR A 1 5 ? 14.687 -6.672 1.409 1.00 1.00 5 THR A N 6
ATOM 7042 C CA . THR A 1 5 ? 13.501 -6.063 1.987 1.00 1.00 5 THR A CA 6
ATOM 7043 C C . THR A 1 5 ? 12.877 -5.085 1.005 1.00 1.00 5 THR A C 6
ATOM 7044 O O . THR A 1 5 ? 11.657 -5.030 0.864 1.00 1.00 5 THR A O 6
ATOM 7055 N N . LEU A 1 6 ? 13.715 -4.305 0.333 1.00 1.00 6 LEU A N 6
ATOM 7056 C CA . LEU A 1 6 ? 13.213 -3.332 -0.621 1.00 1.00 6 LEU A CA 6
ATOM 7057 C C . LEU A 1 6 ? 12.526 -4.026 -1.797 1.00 1.00 6 LEU A C 6
ATOM 7058 O O . LEU A 1 6 ? 11.439 -3.636 -2.222 1.00 1.00 6 LEU A O 6
ATOM 7074 N N . GLN A 1 7 ? 13.171 -5.057 -2.322 1.00 1.00 7 GLN A N 6
ATOM 7075 C CA . GLN A 1 7 ? 12.613 -5.777 -3.453 1.00 1.00 7 GLN A CA 6
ATOM 7076 C C . GLN A 1 7 ? 11.242 -6.331 -3.105 1.00 1.00 7 GLN A C 6
ATOM 7077 O O . GLN A 1 7 ? 10.300 -6.223 -3.893 1.00 1.00 7 GLN A O 6
ATOM 7091 N N . LYS A 1 8 ? 11.132 -6.915 -1.923 1.00 1.00 8 LYS A N 6
ATOM 7092 C CA . LYS A 1 8 ? 9.865 -7.475 -1.485 1.00 1.00 8 LYS A CA 6
ATOM 7093 C C . LYS A 1 8 ? 8.813 -6.378 -1.357 1.00 1.00 8 LYS A C 6
ATOM 7094 O O . LYS A 1 8 ? 7.667 -6.554 -1.773 1.00 1.00 8 LYS A O 6
ATOM 7113 N N . ALA A 1 9 ? 9.205 -5.255 -0.774 1.00 1.00 9 ALA A N 6
ATOM 7114 C CA . ALA A 1 9 ? 8.279 -4.151 -0.593 1.00 1.00 9 ALA A CA 6
ATOM 7115 C C . ALA A 1 9 ? 7.683 -3.735 -1.938 1.00 1.00 9 ALA A C 6
ATOM 7116 O O . ALA A 1 9 ? 6.470 -3.572 -2.068 1.00 1.00 9 ALA A O 6
ATOM 7123 N N . ILE A 1 10 ? 8.548 -3.575 -2.931 1.00 1.00 10 ILE A N 6
ATOM 7124 C CA . ILE A 1 10 ? 8.106 -3.190 -4.264 1.00 1.00 10 ILE A CA 6
ATOM 7125 C C . ILE A 1 10 ? 7.215 -4.288 -4.852 1.00 1.00 10 ILE A C 6
ATOM 7126 O O . ILE A 1 10 ? 6.220 -4.030 -5.511 1.00 1.00 10 ILE A O 6
ATOM 7142 N N . ASP A 1 11 ? 7.604 -5.525 -4.667 1.00 1.00 11 ASP A N 6
ATOM 7143 C CA . ASP A 1 11 ? 6.829 -6.620 -5.222 1.00 1.00 11 ASP A CA 6
ATOM 7144 C C . ASP A 1 11 ? 5.407 -6.609 -4.672 1.00 1.00 11 ASP A C 6
ATOM 7145 O O . ASP A 1 11 ? 4.433 -6.730 -5.425 1.00 1.00 11 ASP A O 6
ATOM 7154 N N . LEU A 1 12 ? 5.290 -6.476 -3.356 1.00 1.00 12 LEU A N 6
ATOM 7155 C CA . LEU A 1 12 ? 3.989 -6.473 -2.710 1.00 1.00 12 LEU A CA 6
ATOM 7156 C C . LEU A 1 12 ? 3.164 -5.271 -3.142 1.00 1.00 12 LEU A C 6
ATOM 7157 O O . LEU A 1 12 ? 1.966 -5.385 -3.401 1.00 1.00 12 LEU A O 6
ATOM 7173 N N . VAL A 1 13 ? 3.808 -4.111 -3.213 1.00 1.00 13 VAL A N 6
ATOM 7174 C CA . VAL A 1 13 ? 3.106 -2.897 -3.606 1.00 1.00 13 VAL A CA 6
ATOM 7175 C C . VAL A 1 13 ? 2.663 -2.988 -5.066 1.00 1.00 13 VAL A C 6
ATOM 7176 O O . VAL A 1 13 ? 1.568 -2.553 -5.423 1.00 1.00 13 VAL A O 6
ATOM 7189 N N . THR A 1 14 ? 3.531 -3.553 -5.903 1.00 1.00 14 THR A N 6
ATOM 7190 C CA . THR A 1 14 ? 3.221 -3.686 -7.320 1.00 1.00 14 THR A CA 6
ATOM 7191 C C . THR A 1 14 ? 1.945 -4.508 -7.486 1.00 1.00 14 THR A C 6
ATOM 7192 O O . THR A 1 14 ? 1.014 -4.117 -8.198 1.00 1.00 14 THR A O 6
ATOM 7203 N N . LYS A 1 15 ? 1.900 -5.639 -6.808 1.00 1.00 15 LYS A N 6
ATOM 7204 C CA . LYS A 1 15 ? 0.724 -6.485 -6.873 1.00 1.00 15 LYS A CA 6
ATOM 7205 C C . LYS A 1 15 ? -0.476 -5.711 -6.343 1.00 1.00 15 LYS A C 6
ATOM 7206 O O . LYS A 1 15 ? -1.569 -5.790 -6.881 1.00 1.00 15 LYS A O 6
ATOM 7225 N N . ALA A 1 16 ? -0.274 -4.960 -5.275 1.00 1.00 16 ALA A N 6
ATOM 7226 C CA . ALA A 1 16 ? -1.367 -4.196 -4.698 1.00 1.00 16 ALA A CA 6
ATOM 7227 C C . ALA A 1 16 ? -2.007 -3.285 -5.738 1.00 1.00 16 ALA A C 6
ATOM 7228 O O . ALA A 1 16 ? -3.233 -3.159 -5.800 1.00 1.00 16 ALA A O 6
ATOM 7235 N N . THR A 1 17 ? -1.176 -2.641 -6.542 1.00 1.00 17 THR A N 6
ATOM 7236 C CA . THR A 1 17 ? -1.677 -1.734 -7.558 1.00 1.00 17 THR A CA 6
ATOM 7237 C C . THR A 1 17 ? -2.483 -2.479 -8.610 1.00 1.00 17 THR A C 6
ATOM 7238 O O . THR A 1 17 ? -3.545 -2.022 -9.028 1.00 1.00 17 THR A O 6
ATOM 7249 N N . GLU A 1 18 ? -1.996 -3.645 -9.021 1.00 1.00 18 GLU A N 6
ATOM 7250 C CA . GLU A 1 18 ? -2.714 -4.423 -10.020 1.00 1.00 18 GLU A CA 6
ATOM 7251 C C . GLU A 1 18 ? -4.081 -4.856 -9.481 1.00 1.00 18 GLU A C 6
ATOM 7252 O O . GLU A 1 18 ? -5.087 -4.841 -10.190 1.00 1.00 18 GLU A O 6
ATOM 7264 N N . GLU A 1 19 ? -4.096 -5.267 -8.219 1.00 1.00 19 GLU A N 6
ATOM 7265 C CA . GLU A 1 19 ? -5.324 -5.724 -7.594 1.00 1.00 19 GLU A CA 6
ATOM 7266 C C . GLU A 1 19 ? -6.316 -4.577 -7.532 1.00 1.00 19 GLU A C 6
ATOM 7267 O O . GLU A 1 19 ? -7.509 -4.754 -7.764 1.00 1.00 19 GLU A O 6
ATOM 7279 N N . ASP A 1 20 ? -5.810 -3.391 -7.240 1.00 1.00 20 ASP A N 6
ATOM 7280 C CA . ASP A 1 20 ? -6.664 -2.222 -7.171 1.00 1.00 20 ASP A CA 6
ATOM 7281 C C . ASP A 1 20 ? -7.341 -1.997 -8.520 1.00 1.00 20 ASP A C 6
ATOM 7282 O O . ASP A 1 20 ? -8.519 -1.645 -8.581 1.00 1.00 20 ASP A O 6
ATOM 7291 N N . LYS A 1 21 ? -6.592 -2.213 -9.600 1.00 1.00 21 LYS A N 6
ATOM 7292 C CA . LYS A 1 21 ? -7.144 -2.041 -10.940 1.00 1.00 21 LYS A CA 6
ATOM 7293 C C . LYS A 1 21 ? -8.241 -3.071 -11.180 1.00 1.00 21 LYS A C 6
ATOM 7294 O O . LYS A 1 21 ? -9.274 -2.766 -11.770 1.00 1.00 21 LYS A O 6
ATOM 7313 N N . ALA A 1 22 ? -7.999 -4.296 -10.710 1.00 1.00 22 ALA A N 6
ATOM 7314 C CA . ALA A 1 22 ? -8.967 -5.370 -10.890 1.00 1.00 22 ALA A CA 6
ATOM 7315 C C . ALA A 1 22 ? -10.140 -5.190 -9.949 1.00 1.00 22 ALA A C 6
ATOM 7316 O O . ALA A 1 22 ? -10.970 -6.091 -9.802 1.00 1.00 22 ALA A O 6
ATOM 7323 N N . LYS A 1 23 ? -10.210 -4.025 -9.312 1.00 1.00 23 LYS A N 6
ATOM 7324 C CA . LYS A 1 23 ? -11.280 -3.712 -8.375 1.00 1.00 23 LYS A CA 6
ATOM 7325 C C . LYS A 1 23 ? -11.200 -4.602 -7.146 1.00 1.00 23 LYS A C 6
ATOM 7326 O O . LYS A 1 23 ? -12.210 -4.880 -6.499 1.00 1.00 23 LYS A O 6
ATOM 7345 N N . ASN A 1 24 ? -9.990 -5.043 -6.818 1.00 1.00 24 ASN A N 6
ATOM 7346 C CA . ASN A 1 24 ? -9.784 -5.898 -5.651 1.00 1.00 24 ASN A CA 6
ATOM 7347 C C . ASN A 1 24 ? -9.286 -5.058 -4.471 1.00 1.00 24 ASN A C 6
ATOM 7348 O O . ASN A 1 24 ? -8.140 -5.158 -4.059 1.00 1.00 24 ASN A O 6
ATOM 7359 N N . TYR A 1 25 ? -10.150 -4.223 -3.938 1.00 1.00 25 TYR A N 6
ATOM 7360 C CA . TYR A 1 25 ? -9.789 -3.372 -2.816 1.00 1.00 25 TYR A CA 6
ATOM 7361 C C . TYR A 1 25 ? -9.300 -4.210 -1.642 1.00 1.00 25 TYR A C 6
ATOM 7362 O O . TYR A 1 25 ? -8.322 -3.857 -0.988 1.00 1.00 25 TYR A O 6
ATOM 7380 N N . GLU A 1 26 ? -9.983 -5.312 -1.366 1.00 1.00 26 GLU A N 6
ATOM 7381 C CA . GLU A 1 26 ? -9.588 -6.167 -0.252 1.00 1.00 26 GLU A CA 6
ATOM 7382 C C . GLU A 1 26 ? -8.162 -6.694 -0.443 1.00 1.00 26 GLU A C 6
ATOM 7383 O O . GLU A 1 26 ? -7.303 -6.545 0.440 1.00 1.00 26 GLU A O 6
ATOM 7395 N N . GLU A 1 27 ? -7.910 -7.302 -1.596 1.00 1.00 27 GLU A N 6
ATOM 7396 C CA . GLU A 1 27 ? -6.586 -7.843 -1.878 1.00 1.00 27 GLU A CA 6
ATOM 7397 C C . GLU A 1 27 ? -5.575 -6.705 -1.994 1.00 1.00 27 GLU A C 6
ATOM 7398 O O . GLU A 1 27 ? -4.463 -6.776 -1.494 1.00 1.00 27 GLU A O 6
ATOM 7410 N N . ALA A 1 28 ? -5.951 -5.654 -2.681 1.00 1.00 28 ALA A N 6
ATOM 7411 C CA . ALA A 1 28 ? -5.046 -4.538 -2.850 1.00 1.00 28 ALA A CA 6
ATOM 7412 C C . ALA A 1 28 ? -4.673 -3.945 -1.503 1.00 1.00 28 ALA A C 6
ATOM 7413 O O . ALA A 1 28 ? -3.506 -3.640 -1.257 1.00 1.00 28 ALA A O 6
ATOM 7420 N N . LEU A 1 29 ? -5.660 -3.774 -0.629 1.00 1.00 29 LEU A N 6
ATOM 7421 C CA . LEU A 1 29 ? -5.416 -3.191 0.679 1.00 1.00 29 LEU A CA 6
ATOM 7422 C C . LEU A 1 29 ? -4.412 -3.986 1.493 1.00 1.00 29 LEU A C 6
ATOM 7423 O O . LEU A 1 29 ? -3.486 -3.411 2.075 1.00 1.00 29 LEU A O 6
ATOM 7439 N N . ARG A 1 30 ? -4.602 -5.293 1.567 1.00 1.00 30 ARG A N 6
ATOM 7440 C CA . ARG A 1 30 ? -3.700 -6.105 2.367 1.00 1.00 30 ARG A CA 6
ATOM 7441 C C . ARG A 1 30 ? -2.281 -5.990 1.833 1.00 1.00 30 ARG A C 6
ATOM 7442 O O . ARG A 1 30 ? -1.314 -5.909 2.596 1.00 1.00 30 ARG A O 6
ATOM 7463 N N . LEU A 1 31 ? -2.167 -5.989 0.514 1.00 1.00 31 LEU A N 6
ATOM 7464 C CA . LEU A 1 31 ? -0.858 -5.885 -0.113 1.00 1.00 31 LEU A CA 6
ATOM 7465 C C . LEU A 1 31 ? -0.229 -4.534 0.200 1.00 1.00 31 LEU A C 6
ATOM 7466 O O . LEU A 1 31 ? 0.975 -4.437 0.440 1.00 1.00 31 LEU A O 6
ATOM 7482 N N . TYR A 1 32 ? -1.052 -3.491 0.188 1.00 1.00 32 TYR A N 6
ATOM 7483 C CA . TYR A 1 32 ? -0.557 -2.145 0.464 1.00 1.00 32 TYR A CA 6
ATOM 7484 C C . TYR A 1 32 ? 0.059 -2.072 1.859 1.00 1.00 32 TYR A C 6
ATOM 7485 O O . TYR A 1 32 ? 1.164 -1.550 2.037 1.00 1.00 32 TYR A O 6
ATOM 7503 N N . GLN A 1 33 ? -0.659 -2.595 2.838 1.00 1.00 33 GLN A N 6
ATOM 7504 C CA . GLN A 1 33 ? -0.176 -2.574 4.207 1.00 1.00 33 GLN A CA 6
ATOM 7505 C C . GLN A 1 33 ? 1.120 -3.370 4.329 1.00 1.00 33 GLN A C 6
ATOM 7506 O O . GLN A 1 33 ? 2.070 -2.940 4.993 1.00 1.00 33 GLN A O 6
ATOM 7520 N N . HIS A 1 34 ? 1.160 -4.527 3.681 1.00 1.00 34 HIS A N 6
ATOM 7521 C CA . HIS A 1 34 ? 2.353 -5.368 3.730 1.00 1.00 34 HIS A CA 6
ATOM 7522 C C . HIS A 1 34 ? 3.540 -4.648 3.085 1.00 1.00 34 HIS A C 6
ATOM 7523 O O . HIS A 1 34 ? 4.626 -4.570 3.664 1.00 1.00 34 HIS A O 6
ATOM 7538 N N . ALA A 1 35 ? 3.323 -4.120 1.890 1.00 1.00 35 ALA A N 6
ATOM 7539 C CA . ALA A 1 35 ? 4.378 -3.414 1.176 1.00 1.00 35 ALA A CA 6
ATOM 7540 C C . ALA A 1 35 ? 4.992 -2.347 2.072 1.00 1.00 35 ALA A C 6
ATOM 7541 O O . ALA A 1 35 ? 6.215 -2.257 2.202 1.00 1.00 35 ALA A O 6
ATOM 7548 N N . VAL A 1 36 ? 4.138 -1.542 2.683 1.00 1.00 36 VAL A N 6
ATOM 7549 C CA . VAL A 1 36 ? 4.614 -0.481 3.555 1.00 1.00 36 VAL A CA 6
ATOM 7550 C C . VAL A 1 36 ? 5.464 -1.061 4.674 1.00 1.00 36 VAL A C 6
ATOM 7551 O O . VAL A 1 36 ? 6.535 -0.564 4.967 1.00 1.00 36 VAL A O 6
ATOM 7564 N N . GLU A 1 37 ? 4.998 -2.125 5.280 1.00 1.00 37 GLU A N 6
ATOM 7565 C CA . GLU A 1 37 ? 5.753 -2.736 6.365 1.00 1.00 37 GLU A CA 6
ATOM 7566 C C . GLU A 1 37 ? 7.186 -3.041 5.933 1.00 1.00 37 GLU A C 6
ATOM 7567 O O . GLU A 1 37 ? 8.142 -2.699 6.629 1.00 1.00 37 GLU A O 6
ATOM 7579 N N . TYR A 1 38 ? 7.323 -3.686 4.786 1.00 1.00 38 TYR A N 6
ATOM 7580 C CA . TYR A 1 38 ? 8.649 -4.030 4.282 1.00 1.00 38 TYR A CA 6
ATOM 7581 C C . TYR A 1 38 ? 9.469 -2.766 4.026 1.00 1.00 38 TYR A C 6
ATOM 7582 O O . TYR A 1 38 ? 10.675 -2.738 4.271 1.00 1.00 38 TYR A O 6
ATOM 7600 N N . PHE A 1 39 ? 8.811 -1.729 3.529 1.00 1.00 39 PHE A N 6
ATOM 7601 C CA . PHE A 1 39 ? 9.501 -0.475 3.245 1.00 1.00 39 PHE A CA 6
ATOM 7602 C C . PHE A 1 39 ? 10.091 0.131 4.525 1.00 1.00 39 PHE A C 6
ATOM 7603 O O . PHE A 1 39 ? 11.276 0.480 4.571 1.00 1.00 39 PHE A O 6
ATOM 7620 N N . LEU A 1 40 ? 9.268 0.235 5.561 1.00 1.00 40 LEU A N 6
ATOM 7621 C CA . LEU A 1 40 ? 9.716 0.777 6.824 1.00 1.00 40 LEU A CA 6
ATOM 7622 C C . LEU A 1 40 ? 10.832 -0.081 7.399 1.00 1.00 40 LEU A C 6
ATOM 7623 O O . LEU A 1 40 ? 11.812 0.427 7.948 1.00 1.00 40 LEU A O 6
ATOM 7639 N N . HIS A 1 41 ? 10.693 -1.384 7.252 1.00 1.00 41 HIS A N 6
ATOM 7640 C CA . HIS A 1 41 ? 11.704 -2.294 7.751 1.00 1.00 41 HIS A CA 6
ATOM 7641 C C . HIS A 1 41 ? 13.000 -2.124 6.958 1.00 1.00 41 HIS A C 6
ATOM 7642 O O . HIS A 1 41 ? 14.086 -2.338 7.466 1.00 1.00 41 HIS A O 6
ATOM 7657 N N . ALA A 1 42 ? 12.887 -1.754 5.704 1.00 1.00 42 ALA A N 6
ATOM 7658 C CA . ALA A 1 42 ? 14.068 -1.580 4.882 1.00 1.00 42 ALA A CA 6
ATOM 7659 C C . ALA A 1 42 ? 14.871 -0.358 5.316 1.00 1.00 42 ALA A C 6
ATOM 7660 O O . ALA A 1 42 ? 16.070 -0.427 5.533 1.00 1.00 42 ALA A O 6
ATOM 7667 N N . ILE A 1 43 ? 14.198 0.756 5.501 1.00 1.00 43 ILE A N 6
ATOM 7668 C CA . ILE A 1 43 ? 14.891 1.961 5.934 1.00 1.00 43 ILE A CA 6
ATOM 7669 C C . ILE A 1 43 ? 15.491 1.784 7.326 1.00 1.00 43 ILE A C 6
ATOM 7670 O O . ILE A 1 43 ? 16.533 2.353 7.630 1.00 1.00 43 ILE A O 6
ATOM 7686 N N . LYS A 1 44 ? 14.837 0.997 8.176 1.00 1.00 44 LYS A N 6
ATOM 7687 C CA . LYS A 1 44 ? 15.355 0.773 9.530 1.00 1.00 44 LYS A CA 6
ATOM 7688 C C . LYS A 1 44 ? 16.422 -0.298 9.566 1.00 1.00 44 LYS A C 6
ATOM 7689 O O . LYS A 1 44 ? 17.471 -0.132 10.190 1.00 1.00 44 LYS A O 6
ATOM 7708 N N . TYR A 1 45 ? 16.128 -1.423 8.921 1.00 1.00 45 TYR A N 6
ATOM 7709 C CA . TYR A 1 45 ? 17.062 -2.549 8.924 1.00 1.00 45 TYR A CA 6
ATOM 7710 C C . TYR A 1 45 ? 18.040 -2.481 7.761 1.00 1.00 45 TYR A C 6
ATOM 7711 O O . TYR A 1 45 ? 19.007 -3.245 7.716 1.00 1.00 45 TYR A O 6
ATOM 7729 N N . GLU A 1 46 ? 17.792 -1.569 6.817 1.00 1.00 46 GLU A N 6
ATOM 7730 C CA . GLU A 1 46 ? 18.687 -1.428 5.661 1.00 1.00 46 GLU A CA 6
ATOM 7731 C C . GLU A 1 46 ? 19.084 0.022 5.471 1.00 1.00 46 GLU A C 6
ATOM 7732 O O . GLU A 1 46 ? 19.388 0.430 4.357 1.00 1.00 46 GLU A O 6
ATOM 7744 N N . ALA A 1 47 ? 19.088 0.783 6.579 1.00 1.00 47 ALA A N 6
ATOM 7745 C CA . ALA A 1 47 ? 19.461 2.211 6.574 1.00 1.00 47 ALA A CA 6
ATOM 7746 C C . ALA A 1 47 ? 20.013 2.638 5.222 1.00 1.00 47 ALA A C 6
ATOM 7747 O O . ALA A 1 47 ? 21.167 2.366 4.899 1.00 1.00 47 ALA A O 6
ATOM 7754 N N . HIS A 1 48 ? 19.169 3.276 4.421 1.00 1.00 48 HIS A N 6
ATOM 7755 C CA . HIS A 1 48 ? 19.564 3.710 3.087 1.00 1.00 48 HIS A CA 6
ATOM 7756 C C . HIS A 1 48 ? 19.898 5.196 3.098 1.00 1.00 48 HIS A C 6
ATOM 7757 O O . HIS A 1 48 ? 19.664 5.886 4.091 1.00 1.00 48 HIS A O 6
ATOM 7772 N N . SER A 1 49 ? 20.463 5.682 2.000 1.00 1.00 49 SER A N 6
ATOM 7773 C CA . SER A 1 49 ? 20.846 7.084 1.918 1.00 1.00 49 SER A CA 6
ATOM 7774 C C . SER A 1 49 ? 19.640 7.970 2.202 1.00 1.00 49 SER A C 6
ATOM 7775 O O . SER A 1 49 ? 18.498 7.527 2.113 1.00 1.00 49 SER A O 6
ATOM 7783 N N . ASP A 1 50 ? 19.907 9.216 2.571 1.00 1.00 50 ASP A N 6
ATOM 7784 C CA . ASP A 1 50 ? 18.833 10.145 2.898 1.00 1.00 50 ASP A CA 6
ATOM 7785 C C . ASP A 1 50 ? 17.899 10.322 1.706 1.00 1.00 50 ASP A C 6
ATOM 7786 O O . ASP A 1 50 ? 16.684 10.420 1.865 1.00 1.00 50 ASP A O 6
ATOM 7795 N N . LYS A 1 51 ? 18.475 10.340 0.511 1.00 1.00 51 LYS A N 6
ATOM 7796 C CA . LYS A 1 51 ? 17.676 10.489 -0.697 1.00 1.00 51 LYS A CA 6
ATOM 7797 C C . LYS A 1 51 ? 16.749 9.283 -0.861 1.00 1.00 51 LYS A C 6
ATOM 7798 O O . LYS A 1 51 ? 15.541 9.427 -1.088 1.00 1.00 51 LYS A O 6
ATOM 7817 N N . ALA A 1 52 ? 17.318 8.094 -0.710 1.00 1.00 52 ALA A N 6
ATOM 7818 C CA . ALA A 1 52 ? 16.535 6.875 -0.816 1.00 1.00 52 ALA A CA 6
ATOM 7819 C C . ALA A 1 52 ? 15.487 6.840 0.289 1.00 1.00 52 ALA A C 6
ATOM 7820 O O . ALA A 1 52 ? 14.316 6.639 0.033 1.00 1.00 52 ALA A O 6
ATOM 7827 N N . LYS A 1 53 ? 15.923 7.035 1.524 1.00 1.00 53 LYS A N 6
ATOM 7828 C CA . LYS A 1 53 ? 15.003 6.997 2.646 1.00 1.00 53 LYS A CA 6
ATOM 7829 C C . LYS A 1 53 ? 13.818 7.923 2.404 1.00 1.00 53 LYS A C 6
ATOM 7830 O O . LYS A 1 53 ? 12.664 7.514 2.522 1.00 1.00 53 LYS A O 6
ATOM 7849 N N . GLU A 1 54 ? 14.110 9.170 2.073 1.00 1.00 54 GLU A N 6
ATOM 7850 C CA . GLU A 1 54 ? 13.059 10.137 1.833 1.00 1.00 54 GLU A CA 6
ATOM 7851 C C . GLU A 1 54 ? 12.077 9.587 0.816 1.00 1.00 54 GLU A C 6
ATOM 7852 O O . GLU A 1 54 ? 10.863 9.764 0.953 1.00 1.00 54 GLU A O 6
ATOM 7864 N N . SER A 1 55 ? 12.597 8.908 -0.194 1.00 1.00 55 SER A N 6
ATOM 7865 C CA . SER A 1 55 ? 11.727 8.337 -1.203 1.00 1.00 55 SER A CA 6
ATOM 7866 C C . SER A 1 55 ? 10.793 7.304 -0.578 1.00 1.00 55 SER A C 6
ATOM 7867 O O . SER A 1 55 ? 9.601 7.268 -0.884 1.00 1.00 55 SER A O 6
ATOM 7875 N N . ILE A 1 56 ? 11.342 6.451 0.285 1.00 1.00 56 ILE A N 6
ATOM 7876 C CA . ILE A 1 56 ? 10.543 5.411 0.915 1.00 1.00 56 ILE A CA 6
ATOM 7877 C C . ILE A 1 56 ? 9.475 6.020 1.821 1.00 1.00 56 ILE A C 6
ATOM 7878 O O . ILE A 1 56 ? 8.311 5.656 1.750 1.00 1.00 56 ILE A O 6
ATOM 7894 N N . ARG A 1 57 ? 9.893 6.945 2.676 1.00 1.00 57 ARG A N 6
ATOM 7895 C CA . ARG A 1 57 ? 8.957 7.584 3.597 1.00 1.00 57 ARG A CA 6
ATOM 7896 C C . ARG A 1 57 ? 7.780 8.180 2.826 1.00 1.00 57 ARG A C 6
ATOM 7897 O O . ARG A 1 57 ? 6.620 7.847 3.084 1.00 1.00 57 ARG A O 6
ATOM 7918 N N . ALA A 1 58 ? 8.073 9.076 1.897 1.00 1.00 58 ALA A N 6
ATOM 7919 C CA . ALA A 1 58 ? 7.020 9.714 1.124 1.00 1.00 58 ALA A CA 6
ATOM 7920 C C . ALA A 1 58 ? 6.088 8.666 0.515 1.00 1.00 58 ALA A C 6
ATOM 7921 O O . ALA A 1 58 ? 4.861 8.742 0.659 1.00 1.00 58 ALA A O 6
ATOM 7928 N N . LYS A 1 59 ? 6.673 7.686 -0.166 1.00 1.00 59 LYS A N 6
ATOM 7929 C CA . LYS A 1 59 ? 5.880 6.640 -0.804 1.00 1.00 59 LYS A CA 6
ATOM 7930 C C . LYS A 1 59 ? 5.065 5.868 0.228 1.00 1.00 59 LYS A C 6
ATOM 7931 O O . LYS A 1 59 ? 3.899 5.545 0.008 1.00 1.00 59 LYS A O 6
ATOM 7950 N N . CYS A 1 60 ? 5.700 5.570 1.342 1.00 1.00 60 CYS A N 6
ATOM 7951 C CA . CYS A 1 60 ? 5.044 4.822 2.409 1.00 1.00 60 CYS A CA 6
ATOM 7952 C C . CYS A 1 60 ? 3.735 5.491 2.782 1.00 1.00 60 CYS A C 6
ATOM 7953 O O . CYS A 1 60 ? 2.717 4.823 2.959 1.00 1.00 60 CYS A O 6
ATOM 7961 N N . VAL A 1 61 ? 3.760 6.812 2.882 1.00 1.00 61 VAL A N 6
ATOM 7962 C CA . VAL A 1 61 ? 2.550 7.546 3.214 1.00 1.00 61 VAL A CA 6
ATOM 7963 C C . VAL A 1 61 ? 1.515 7.361 2.112 1.00 1.00 61 VAL A C 6
ATOM 7964 O O . VAL A 1 61 ? 0.352 7.067 2.381 1.00 1.00 61 VAL A O 6
ATOM 7977 N N . GLN A 1 62 ? 1.940 7.557 0.864 1.00 1.00 62 GLN A N 6
ATOM 7978 C CA . GLN A 1 62 ? 1.021 7.422 -0.266 1.00 1.00 62 GLN A CA 6
ATOM 7979 C C . GLN A 1 62 ? 0.341 6.056 -0.237 1.00 1.00 62 GLN A C 6
ATOM 7980 O O . GLN A 1 62 ? -0.882 5.950 -0.389 1.00 1.00 62 GLN A O 6
ATOM 7994 N N . TYR A 1 63 ? 1.136 5.012 -0.031 1.00 1.00 63 TYR A N 6
ATOM 7995 C CA . TYR A 1 63 ? 0.594 3.661 0.021 1.00 1.00 63 TYR A CA 6
ATOM 7996 C C . TYR A 1 63 ? -0.379 3.516 1.179 1.00 1.00 63 TYR A C 6
ATOM 7997 O O . TYR A 1 63 ? -1.498 3.026 1.002 1.00 1.00 63 TYR A O 6
ATOM 8015 N N . LEU A 1 64 ? 0.045 3.930 2.361 1.00 1.00 64 LEU A N 6
ATOM 8016 C CA . LEU A 1 64 ? -0.821 3.818 3.522 1.00 1.00 64 LEU A CA 6
ATOM 8017 C C . LEU A 1 64 ? -2.100 4.605 3.309 1.00 1.00 64 LEU A C 6
ATOM 8018 O O . LEU A 1 64 ? -3.190 4.087 3.540 1.00 1.00 64 LEU A O 6
ATOM 8034 N N . ASP A 1 65 ? -1.983 5.849 2.872 1.00 1.00 65 ASP A N 6
ATOM 8035 C CA . ASP A 1 65 ? -3.159 6.667 2.661 1.00 1.00 65 ASP A CA 6
ATOM 8036 C C . ASP A 1 65 ? -4.164 5.917 1.810 1.00 1.00 65 ASP A C 6
ATOM 8037 O O . ASP A 1 65 ? -5.354 5.870 2.132 1.00 1.00 65 ASP A O 6
ATOM 8046 N N . ARG A 1 66 ? -3.680 5.305 0.739 1.00 1.00 66 ARG A N 6
ATOM 8047 C CA . ARG A 1 66 ? -4.563 4.545 -0.121 1.00 1.00 66 ARG A CA 6
ATOM 8048 C C . ARG A 1 66 ? -5.221 3.420 0.667 1.00 1.00 66 ARG A C 6
ATOM 8049 O O . ARG A 1 66 ? -6.428 3.199 0.567 1.00 1.00 66 ARG A O 6
ATOM 8070 N N . ALA A 1 67 ? -4.421 2.711 1.444 1.00 1.00 67 ALA A N 6
ATOM 8071 C CA . ALA A 1 67 ? -4.934 1.604 2.241 1.00 1.00 67 ALA A CA 6
ATOM 8072 C C . ALA A 1 67 ? -5.993 2.094 3.230 1.00 1.00 67 ALA A C 6
ATOM 8073 O O . ALA A 1 67 ? -6.973 1.402 3.503 1.00 1.00 67 ALA A O 6
ATOM 8080 N N . GLU A 1 68 ? -5.782 3.282 3.774 1.00 1.00 68 GLU A N 6
ATOM 8081 C CA . GLU A 1 68 ? -6.714 3.853 4.739 1.00 1.00 68 GLU A CA 6
ATOM 8082 C C . GLU A 1 68 ? -8.078 4.085 4.116 1.00 1.00 68 GLU A C 6
ATOM 8083 O O . GLU A 1 68 ? -9.084 3.610 4.630 1.00 1.00 68 GLU A O 6
ATOM 8095 N N . LYS A 1 69 ? -8.113 4.816 3.009 1.00 1.00 69 LYS A N 6
ATOM 8096 C CA . LYS A 1 69 ? -9.382 5.091 2.353 1.00 1.00 69 LYS A CA 6
ATOM 8097 C C . LYS A 1 69 ? -10.040 3.789 1.888 1.00 1.00 69 LYS A C 6
ATOM 8098 O O . LYS A 1 69 ? -11.270 3.651 1.925 1.00 1.00 69 LYS A O 6
ATOM 8117 N N . LEU A 1 70 ? -9.211 2.843 1.437 1.00 1.00 70 LEU A N 6
ATOM 8118 C CA . LEU A 1 70 ? -9.718 1.574 0.945 1.00 1.00 70 LEU A CA 6
ATOM 8119 C C . LEU A 1 70 ? -10.470 0.855 2.038 1.00 1.00 70 LEU A C 6
ATOM 8120 O O . LEU A 1 70 ? -11.620 0.435 1.855 1.00 1.00 70 LEU A O 6
ATOM 8136 N N . LYS A 1 71 ? -9.847 0.777 3.182 1.00 1.00 71 LYS A N 6
ATOM 8137 C CA . LYS A 1 71 ? -10.450 0.159 4.345 1.00 1.00 71 LYS A CA 6
ATOM 8138 C C . LYS A 1 71 ? -11.580 1.030 4.884 1.00 1.00 71 LYS A C 6
ATOM 8139 O O . LYS A 1 71 ? -12.490 0.544 5.559 1.00 1.00 71 LYS A O 6
ATOM 8158 N N . ASP A 1 72 ? -11.510 2.329 4.631 1.00 1.00 72 ASP A N 6
ATOM 8159 C CA . ASP A 1 72 ? -12.520 3.248 5.154 1.00 1.00 72 ASP A CA 6
ATOM 8160 C C . ASP A 1 72 ? -13.910 2.990 4.589 1.00 1.00 72 ASP A C 6
ATOM 8161 O O . ASP A 1 72 ? -14.870 2.785 5.336 1.00 1.00 72 ASP A O 6
ATOM 8170 N N . TYR A 1 73 ? -14.000 2.999 3.270 1.00 1.00 73 TYR A N 6
ATOM 8171 C CA . TYR A 1 73 ? -15.290 2.765 2.636 1.00 1.00 73 TYR A CA 6
ATOM 8172 C C . TYR A 1 73 ? -15.620 1.284 2.626 1.00 1.00 73 TYR A C 6
ATOM 8173 O O . TYR A 1 73 ? -16.780 0.916 2.658 1.00 1.00 73 TYR A O 6
ATOM 8191 N N . LEU A 1 74 ? -14.590 0.444 2.566 1.00 1.00 74 LEU A N 6
ATOM 8192 C CA . LEU A 1 74 ? -14.810 -1.000 2.540 1.00 1.00 74 LEU A CA 6
ATOM 8193 C C . LEU A 1 74 ? -15.520 -1.446 3.809 1.00 1.00 74 LEU A C 6
ATOM 8194 O O . LEU A 1 74 ? -16.520 -2.162 3.758 1.00 1.00 74 LEU A O 6
ATOM 8210 N N . ARG A 1 75 ? -15.000 -1.016 4.948 1.00 1.00 75 ARG A N 6
ATOM 8211 C CA . ARG A 1 75 ? -15.600 -1.367 6.223 1.00 1.00 75 ARG A CA 6
ATOM 8212 C C . ARG A 1 75 ? -16.870 -0.560 6.456 1.00 1.00 75 ARG A C 6
ATOM 8213 O O . ARG A 1 75 ? -17.860 -1.073 6.983 1.00 1.00 75 ARG A O 6
ATOM 8234 N N . ILE B 2 3 ? 16.642 4.201 -7.236 1.00 1.00 168 ILE B N 6
ATOM 8235 C CA . ILE B 2 3 ? 15.410 3.708 -6.616 1.00 1.00 168 ILE B CA 6
ATOM 8236 C C . ILE B 2 3 ? 14.204 4.273 -7.336 1.00 1.00 168 ILE B C 6
ATOM 8237 O O . ILE B 2 3 ? 13.929 5.470 -7.260 1.00 1.00 168 ILE B O 6
ATOM 8253 N N . GLU B 2 4 ? 13.472 3.399 -8.020 1.00 1.00 169 GLU B N 6
ATOM 8254 C CA . GLU B 2 4 ? 12.273 3.811 -8.745 1.00 1.00 169 GLU B CA 6
ATOM 8255 C C . GLU B 2 4 ? 11.060 3.059 -8.228 1.00 1.00 169 GLU B C 6
ATOM 8256 O O . GLU B 2 4 ? 10.922 1.856 -8.450 1.00 1.00 169 GLU B O 6
ATOM 8268 N N . LEU B 2 5 ? 10.183 3.770 -7.530 1.00 1.00 170 LEU B N 6
ATOM 8269 C CA . LEU B 2 5 ? 8.984 3.151 -6.975 1.00 1.00 170 LEU B CA 6
ATOM 8270 C C . LEU B 2 5 ? 7.789 3.330 -7.911 1.00 1.00 170 LEU B C 6
ATOM 8271 O O . LEU B 2 5 ? 7.815 4.172 -8.807 1.00 1.00 170 LEU B O 6
ATOM 8287 N N . PRO B 2 6 ? 6.744 2.567 -7.706 1.00 1.00 171 PRO B N 6
ATOM 8288 C CA . PRO B 2 6 ? 5.507 2.669 -8.544 1.00 1.00 171 PRO B CA 6
ATOM 8289 C C . PRO B 2 6 ? 4.549 3.738 -8.022 1.00 1.00 171 PRO B C 6
ATOM 8290 O O . PRO B 2 6 ? 4.631 4.147 -6.863 1.00 1.00 171 PRO B O 6
ATOM 8301 N N . GLU B 2 7 ? 3.629 4.173 -8.881 1.00 1.00 172 GLU B N 6
ATOM 8302 C CA . GLU B 2 7 ? 2.643 5.182 -8.498 1.00 1.00 172 GLU B CA 6
ATOM 8303 C C . GLU B 2 7 ? 1.284 4.534 -8.298 1.00 1.00 172 GLU B C 6
ATOM 8304 O O . GLU B 2 7 ? 0.734 3.917 -9.211 1.00 1.00 172 GLU B O 6
ATOM 8316 N N . VAL B 2 8 ? 0.750 4.673 -7.095 1.00 1.00 173 VAL B N 6
ATOM 8317 C CA . VAL B 2 8 ? -0.540 4.085 -6.777 1.00 1.00 173 VAL B CA 6
ATOM 8318 C C . VAL B 2 8 ? -1.596 4.487 -7.824 1.00 1.00 173 VAL B C 6
ATOM 8319 O O . VAL B 2 8 ? -1.696 5.659 -8.188 1.00 1.00 173 VAL B O 6
ATOM 8332 N N . PRO B 2 9 ? -2.387 3.545 -8.291 1.00 1.00 174 PRO B N 6
ATOM 8333 C CA . PRO B 2 9 ? -3.456 3.828 -9.293 1.00 1.00 174 PRO B CA 6
ATOM 8334 C C . PRO B 2 9 ? -4.636 4.573 -8.677 1.00 1.00 174 PRO B C 6
ATOM 8335 O O . PRO B 2 9 ? -4.812 4.582 -7.457 1.00 1.00 174 PRO B O 6
ATOM 8346 N N . SER B 2 10 ? -5.449 5.191 -9.529 1.00 1.00 175 SER B N 6
ATOM 8347 C CA . SER B 2 10 ? -6.624 5.929 -9.065 1.00 1.00 175 SER B CA 6
ATOM 8348 C C . SER B 2 10 ? -7.841 5.524 -9.880 1.00 1.00 175 SER B C 6
ATOM 8349 O O . SER B 2 10 ? -8.182 6.171 -10.870 1.00 1.00 175 SER B O 6
ATOM 8357 N N . GLU B 2 11 ? -8.499 4.449 -9.457 1.00 1.00 176 GLU B N 6
ATOM 8358 C CA . GLU B 2 11 ? -9.682 3.969 -10.160 1.00 1.00 176 GLU B CA 6
ATOM 8359 C C . GLU B 2 11 ? -10.930 4.708 -9.674 1.00 1.00 176 GLU B C 6
ATOM 8360 O O . GLU B 2 11 ? -10.890 5.419 -8.672 1.00 1.00 176 GLU B O 6
ATOM 8372 N N . PRO B 2 12 ? -12.050 4.526 -10.340 1.00 1.00 177 PRO B N 6
ATOM 8373 C CA . PRO B 2 12 ? -13.340 5.170 -9.940 1.00 1.00 177 PRO B CA 6
ATOM 8374 C C . PRO B 2 12 ? -13.870 4.643 -8.605 1.00 1.00 177 PRO B C 6
ATOM 8375 O O . PRO B 2 12 ? -15.060 4.750 -8.305 1.00 1.00 177 PRO B O 6
ATOM 8386 N N . LEU B 2 13 ? -12.980 4.066 -7.828 1.00 1.00 178 LEU B N 6
ATOM 8387 C CA . LEU B 2 13 ? -13.340 3.502 -6.533 1.00 1.00 178 LEU B CA 6
ATOM 8388 C C . LEU B 2 13 ? -13.690 4.620 -5.545 1.00 1.00 178 LEU B C 6
ATOM 8389 O O . LEU B 2 13 ? -13.100 5.696 -5.571 1.00 1.00 178 LEU B O 6
ATOM 8405 N N . PRO B 2 14 ? -14.650 4.383 -4.683 1.00 1.00 179 PRO B N 6
ATOM 8406 C CA . PRO B 2 14 ? -15.080 5.406 -3.680 1.00 1.00 179 PRO B CA 6
ATOM 8407 C C . PRO B 2 14 ? -13.900 5.918 -2.841 1.00 1.00 179 PRO B C 6
ATOM 8408 O O . PRO B 2 14 ? -13.310 5.168 -2.068 1.00 1.00 179 PRO B O 6
ATOM 8419 N N . THR A 1 3 ? 14.611 -12.740 1.026 1.00 1.00 3 THR A N 7
ATOM 8420 C CA . THR A 1 3 ? 14.261 -11.590 0.189 1.00 1.00 3 THR A CA 7
ATOM 8421 C C . THR A 1 3 ? 14.486 -10.290 0.948 1.00 1.00 3 THR A C 7
ATOM 8422 O O . THR A 1 3 ? 14.057 -10.140 2.093 1.00 1.00 3 THR A O 7
ATOM 8433 N N . SER A 1 4 ? 15.162 -9.349 0.302 1.00 1.00 4 SER A N 7
ATOM 8434 C CA . SER A 1 4 ? 15.439 -8.059 0.924 1.00 1.00 4 SER A CA 7
ATOM 8435 C C . SER A 1 4 ? 14.137 -7.371 1.317 1.00 1.00 4 SER A C 7
ATOM 8436 O O . SER A 1 4 ? 13.102 -7.567 0.679 1.00 1.00 4 SER A O 7
ATOM 8444 N N . THR A 1 5 ? 14.195 -6.571 2.375 1.00 1.00 5 THR A N 7
ATOM 8445 C CA . THR A 1 5 ? 13.011 -5.868 2.849 1.00 1.00 5 THR A CA 7
ATOM 8446 C C . THR A 1 5 ? 12.480 -4.945 1.765 1.00 1.00 5 THR A C 7
ATOM 8447 O O . THR A 1 5 ? 11.273 -4.872 1.534 1.00 1.00 5 THR A O 7
ATOM 8458 N N . LEU A 1 6 ? 13.382 -4.227 1.104 1.00 1.00 6 LEU A N 7
ATOM 8459 C CA . LEU A 1 6 ? 12.975 -3.308 0.057 1.00 1.00 6 LEU A CA 7
ATOM 8460 C C . LEU A 1 6 ? 12.378 -4.066 -1.131 1.00 1.00 6 LEU A C 7
ATOM 8461 O O . LEU A 1 6 ? 11.347 -3.686 -1.687 1.00 1.00 6 LEU A O 7
ATOM 8477 N N . GLN A 1 7 ? 13.039 -5.146 -1.513 1.00 1.00 7 GLN A N 7
ATOM 8478 C CA . GLN A 1 7 ? 12.573 -5.937 -2.637 1.00 1.00 7 GLN A CA 7
ATOM 8479 C C . GLN A 1 7 ? 11.190 -6.501 -2.354 1.00 1.00 7 GLN A C 7
ATOM 8480 O O . GLN A 1 7 ? 10.316 -6.495 -3.222 1.00 1.00 7 GLN A O 7
ATOM 8494 N N . LYS A 1 8 ? 10.998 -6.997 -1.142 1.00 1.00 8 LYS A N 7
ATOM 8495 C CA . LYS A 1 8 ? 9.717 -7.572 -0.770 1.00 1.00 8 LYS A CA 7
ATOM 8496 C C . LYS A 1 8 ? 8.633 -6.504 -0.759 1.00 1.00 8 LYS A C 7
ATOM 8497 O O . LYS A 1 8 ? 7.525 -6.726 -1.245 1.00 1.00 8 LYS A O 7
ATOM 8516 N N . ALA A 1 9 ? 8.957 -5.350 -0.188 1.00 1.00 9 ALA A N 7
ATOM 8517 C CA . ALA A 1 9 ? 7.995 -4.258 -0.107 1.00 1.00 9 ALA A CA 7
ATOM 8518 C C . ALA A 1 9 ? 7.498 -3.887 -1.505 1.00 1.00 9 ALA A C 7
ATOM 8519 O O . ALA A 1 9 ? 6.299 -3.687 -1.725 1.00 1.00 9 ALA A O 7
ATOM 8526 N N . ILE A 1 10 ? 8.431 -3.818 -2.447 1.00 1.00 10 ILE A N 7
ATOM 8527 C CA . ILE A 1 10 ? 8.090 -3.494 -3.830 1.00 1.00 10 ILE A CA 7
ATOM 8528 C C . ILE A 1 10 ? 7.217 -4.607 -4.418 1.00 1.00 10 ILE A C 7
ATOM 8529 O O . ILE A 1 10 ? 6.290 -4.371 -5.177 1.00 1.00 10 ILE A O 7
ATOM 8545 N N . ASP A 1 11 ? 7.552 -5.840 -4.104 1.00 1.00 11 ASP A N 7
ATOM 8546 C CA . ASP A 1 11 ? 6.795 -6.962 -4.634 1.00 1.00 11 ASP A CA 7
ATOM 8547 C C . ASP A 1 11 ? 5.338 -6.883 -4.181 1.00 1.00 11 ASP A C 7
ATOM 8548 O O . ASP A 1 11 ? 4.408 -7.101 -4.972 1.00 1.00 11 ASP A O 7
ATOM 8557 N N . LEU A 1 12 ? 5.138 -6.588 -2.896 1.00 1.00 12 LEU A N 7
ATOM 8558 C CA . LEU A 1 12 ? 3.787 -6.508 -2.347 1.00 1.00 12 LEU A CA 7
ATOM 8559 C C . LEU A 1 12 ? 3.000 -5.363 -2.968 1.00 1.00 12 LEU A C 7
ATOM 8560 O O . LEU A 1 12 ? 1.830 -5.521 -3.323 1.00 1.00 12 LEU A O 7
ATOM 8576 N N . VAL A 1 13 ? 3.645 -4.211 -3.102 1.00 1.00 13 VAL A N 7
ATOM 8577 C CA . VAL A 1 13 ? 2.983 -3.051 -3.684 1.00 1.00 13 VAL A CA 7
ATOM 8578 C C . VAL A 1 13 ? 2.720 -3.265 -5.173 1.00 1.00 13 VAL A C 7
ATOM 8579 O O . VAL A 1 13 ? 1.694 -2.837 -5.697 1.00 1.00 13 VAL A O 7
ATOM 8592 N N . THR A 1 14 ? 3.659 -3.919 -5.848 1.00 1.00 14 THR A N 7
ATOM 8593 C CA . THR A 1 14 ? 3.515 -4.167 -7.276 1.00 1.00 14 THR A CA 7
ATOM 8594 C C . THR A 1 14 ? 2.212 -4.932 -7.524 1.00 1.00 14 THR A C 7
ATOM 8595 O O . THR A 1 14 ? 1.375 -4.540 -8.353 1.00 1.00 14 THR A O 7
ATOM 8606 N N . LYS A 1 15 ? 2.028 -6.016 -6.782 1.00 1.00 15 LYS A N 7
ATOM 8607 C CA . LYS A 1 15 ? 0.809 -6.796 -6.920 1.00 1.00 15 LYS A CA 7
ATOM 8608 C C . LYS A 1 15 ? -0.387 -5.950 -6.492 1.00 1.00 15 LYS A C 7
ATOM 8609 O O . LYS A 1 15 ? -1.435 -5.969 -7.116 1.00 1.00 15 LYS A O 7
ATOM 8628 N N . ALA A 1 16 ? -0.229 -5.201 -5.413 1.00 1.00 16 ALA A N 7
ATOM 8629 C CA . ALA A 1 16 ? -1.315 -4.364 -4.925 1.00 1.00 16 ALA A CA 7
ATOM 8630 C C . ALA A 1 16 ? -1.862 -3.488 -6.046 1.00 1.00 16 ALA A C 7
ATOM 8631 O O . ALA A 1 16 ? -3.076 -3.343 -6.201 1.00 1.00 16 ALA A O 7
ATOM 8638 N N . THR A 1 17 ? -0.962 -2.895 -6.818 1.00 1.00 17 THR A N 7
ATOM 8639 C CA . THR A 1 17 ? -1.369 -2.026 -7.909 1.00 1.00 17 THR A CA 7
ATOM 8640 C C . THR A 1 17 ? -2.119 -2.811 -8.972 1.00 1.00 17 THR A C 7
ATOM 8641 O O . THR A 1 17 ? -3.108 -2.330 -9.527 1.00 1.00 17 THR A O 7
ATOM 8652 N N . GLU A 1 18 ? -1.672 -4.030 -9.229 1.00 1.00 18 GLU A N 7
ATOM 8653 C CA . GLU A 1 18 ? -2.348 -4.863 -10.220 1.00 1.00 18 GLU A CA 7
ATOM 8654 C C . GLU A 1 18 ? -3.765 -5.225 -9.740 1.00 1.00 18 GLU A C 7
ATOM 8655 O O . GLU A 1 18 ? -4.711 -5.288 -10.530 1.00 1.00 18 GLU A O 7
ATOM 8667 N N . GLU A 1 19 ? -3.888 -5.490 -8.442 1.00 1.00 19 GLU A N 7
ATOM 8668 C CA . GLU A 1 19 ? -5.167 -5.863 -7.873 1.00 1.00 19 GLU A CA 7
ATOM 8669 C C . GLU A 1 19 ? -6.121 -4.681 -7.943 1.00 1.00 19 GLU A C 7
ATOM 8670 O O . GLU A 1 19 ? -7.300 -4.836 -8.249 1.00 1.00 19 GLU A O 7
ATOM 8682 N N . ASP A 1 20 ? -5.592 -3.494 -7.677 1.00 1.00 20 ASP A N 7
ATOM 8683 C CA . ASP A 1 20 ? -6.406 -2.289 -7.724 1.00 1.00 20 ASP A CA 7
ATOM 8684 C C . ASP A 1 20 ? -7.017 -2.132 -9.114 1.00 1.00 20 ASP A C 7
ATOM 8685 O O . ASP A 1 20 ? -8.189 -1.778 -9.250 1.00 1.00 20 ASP A O 7
ATOM 8694 N N . LYS A 1 21 ? -6.220 -2.410 -10.140 1.00 1.00 21 LYS A N 7
ATOM 8695 C CA . LYS A 1 21 ? -6.709 -2.305 -11.520 1.00 1.00 21 LYS A CA 7
ATOM 8696 C C . LYS A 1 21 ? -7.794 -3.353 -11.750 1.00 1.00 21 LYS A C 7
ATOM 8697 O O . LYS A 1 21 ? -8.795 -3.085 -12.420 1.00 1.00 21 LYS A O 7
ATOM 8716 N N . ALA A 1 22 ? -7.579 -4.555 -11.210 1.00 1.00 22 ALA A N 7
ATOM 8717 C CA . ALA A 1 22 ? -8.542 -5.638 -11.380 1.00 1.00 22 ALA A CA 7
ATOM 8718 C C . ALA A 1 22 ? -9.774 -5.401 -10.510 1.00 1.00 22 ALA A C 7
ATOM 8719 O O . ALA A 1 22 ? -10.590 -6.295 -10.340 1.00 1.00 22 ALA A O 7
ATOM 8726 N N . LYS A 1 23 ? -9.885 -4.190 -9.981 1.00 1.00 23 LYS A N 7
ATOM 8727 C CA . LYS A 1 23 ? -11.010 -3.828 -9.138 1.00 1.00 23 LYS A CA 7
ATOM 8728 C C . LYS A 1 23 ? -11.010 -4.645 -7.854 1.00 1.00 23 LYS A C 7
ATOM 8729 O O . LYS A 1 23 ? -12.070 -4.899 -7.268 1.00 1.00 23 LYS A O 7
ATOM 8748 N N . ASN A 1 24 ? -9.829 -5.046 -7.412 1.00 1.00 24 ASN A N 7
ATOM 8749 C CA . ASN A 1 24 ? -9.701 -5.826 -6.181 1.00 1.00 24 ASN A CA 7
ATOM 8750 C C . ASN A 1 24 ? -9.261 -4.915 -5.031 1.00 1.00 24 ASN A C 7
ATOM 8751 O O . ASN A 1 24 ? -8.159 -5.035 -4.510 1.00 1.00 24 ASN A O 7
ATOM 8762 N N . TYR A 1 25 ? -10.130 -4.003 -4.642 1.00 1.00 25 TYR A N 7
ATOM 8763 C CA . TYR A 1 25 ? -9.814 -3.082 -3.560 1.00 1.00 25 TYR A CA 7
ATOM 8764 C C . TYR A 1 25 ? -9.444 -3.849 -2.296 1.00 1.00 25 TYR A C 7
ATOM 8765 O O . TYR A 1 25 ? -8.491 -3.495 -1.608 1.00 1.00 25 TYR A O 7
ATOM 8783 N N . GLU A 1 26 ? -10.200 -4.895 -1.991 1.00 1.00 26 GLU A N 7
ATOM 8784 C CA . GLU A 1 26 ? -9.924 -5.685 -0.794 1.00 1.00 26 GLU A CA 7
ATOM 8785 C C . GLU A 1 26 ? -8.515 -6.273 -0.833 1.00 1.00 26 GLU A C 7
ATOM 8786 O O . GLU A 1 26 ? -7.723 -6.087 0.101 1.00 1.00 26 GLU A O 7
ATOM 8798 N N . GLU A 1 27 ? -8.202 -6.975 -1.915 1.00 1.00 27 GLU A N 7
ATOM 8799 C CA . GLU A 1 27 ? -6.887 -7.584 -2.048 1.00 1.00 27 GLU A CA 7
ATOM 8800 C C . GLU A 1 27 ? -5.809 -6.504 -2.138 1.00 1.00 27 GLU A C 7
ATOM 8801 O O . GLU A 1 27 ? -4.777 -6.583 -1.469 1.00 1.00 27 GLU A O 7
ATOM 8813 N N . ALA A 1 28 ? -6.058 -5.496 -2.967 1.00 1.00 28 ALA A N 7
ATOM 8814 C CA . ALA A 1 28 ? -5.109 -4.412 -3.141 1.00 1.00 28 ALA A CA 7
ATOM 8815 C C . ALA A 1 28 ? -4.818 -3.751 -1.807 1.00 1.00 28 ALA A C 7
ATOM 8816 O O . ALA A 1 28 ? -3.662 -3.483 -1.484 1.00 1.00 28 ALA A O 7
ATOM 8823 N N . LEU A 1 29 ? -5.863 -3.483 -1.026 1.00 1.00 29 LEU A N 7
ATOM 8824 C CA . LEU A 1 29 ? -5.685 -2.839 0.259 1.00 1.00 29 LEU A CA 7
ATOM 8825 C C . LEU A 1 29 ? -4.777 -3.652 1.162 1.00 1.00 29 LEU A C 7
ATOM 8826 O O . LEU A 1 29 ? -3.865 -3.107 1.785 1.00 1.00 29 LEU A O 7
ATOM 8842 N N . ARG A 1 30 ? -5.036 -4.949 1.247 1.00 1.00 30 ARG A N 7
ATOM 8843 C CA . ARG A 1 30 ? -4.225 -5.803 2.105 1.00 1.00 30 ARG A CA 7
ATOM 8844 C C . ARG A 1 30 ? -2.754 -5.731 1.700 1.00 1.00 30 ARG A C 7
ATOM 8845 O O . ARG A 1 30 ? -1.860 -5.648 2.553 1.00 1.00 30 ARG A O 7
ATOM 8866 N N . LEU A 1 31 ? -2.508 -5.760 0.397 1.00 1.00 31 LEU A N 7
ATOM 8867 C CA . LEU A 1 31 ? -1.145 -5.695 -0.110 1.00 1.00 31 LEU A CA 7
ATOM 8868 C C . LEU A 1 31 ? -0.531 -4.328 0.163 1.00 1.00 31 LEU A C 7
ATOM 8869 O O . LEU A 1 31 ? 0.651 -4.223 0.491 1.00 1.00 31 LEU A O 7
ATOM 8885 N N . TYR A 1 32 ? -1.335 -3.281 0.017 1.00 1.00 32 TYR A N 7
ATOM 8886 C CA . TYR A 1 32 ? -0.844 -1.929 0.241 1.00 1.00 32 TYR A CA 7
ATOM 8887 C C . TYR A 1 32 ? -0.324 -1.767 1.668 1.00 1.00 32 TYR A C 7
ATOM 8888 O O . TYR A 1 32 ? 0.778 -1.257 1.886 1.00 1.00 32 TYR A O 7
ATOM 8906 N N . GLN A 1 33 ? -1.124 -2.197 2.630 1.00 1.00 33 GLN A N 7
ATOM 8907 C CA . GLN A 1 33 ? -0.739 -2.081 4.028 1.00 1.00 33 GLN A CA 7
ATOM 8908 C C . GLN A 1 33 ? 0.516 -2.899 4.309 1.00 1.00 33 GLN A C 7
ATOM 8909 O O . GLN A 1 33 ? 1.441 -2.434 4.985 1.00 1.00 33 GLN A O 7
ATOM 8923 N N . HIS A 1 34 ? 0.548 -4.117 3.782 1.00 1.00 34 HIS A N 7
ATOM 8924 C CA . HIS A 1 34 ? 1.704 -4.985 3.993 1.00 1.00 34 HIS A CA 7
ATOM 8925 C C . HIS A 1 34 ? 2.969 -4.352 3.410 1.00 1.00 34 HIS A C 7
ATOM 8926 O O . HIS A 1 34 ? 4.003 -4.268 4.075 1.00 1.00 34 HIS A O 7
ATOM 8941 N N . ALA A 1 35 ? 2.876 -3.907 2.170 1.00 1.00 35 ALA A N 7
ATOM 8942 C CA . ALA A 1 35 ? 4.018 -3.295 1.508 1.00 1.00 35 ALA A CA 7
ATOM 8943 C C . ALA A 1 35 ? 4.579 -2.154 2.346 1.00 1.00 35 ALA A C 7
ATOM 8944 O O . ALA A 1 35 ? 5.786 -2.082 2.580 1.00 1.00 35 ALA A O 7
ATOM 8951 N N . VAL A 1 36 ? 3.697 -1.275 2.802 1.00 1.00 36 VAL A N 7
ATOM 8952 C CA . VAL A 1 36 ? 4.122 -0.141 3.615 1.00 1.00 36 VAL A CA 7
ATOM 8953 C C . VAL A 1 36 ? 4.915 -0.622 4.824 1.00 1.00 36 VAL A C 7
ATOM 8954 O O . VAL A 1 36 ? 5.954 -0.052 5.162 1.00 1.00 36 VAL A O 7
ATOM 8967 N N . GLU A 1 37 ? 4.415 -1.659 5.475 1.00 1.00 37 GLU A N 7
ATOM 8968 C CA . GLU A 1 37 ? 5.090 -2.190 6.655 1.00 1.00 37 GLU A CA 7
ATOM 8969 C C . GLU A 1 37 ? 6.538 -2.543 6.328 1.00 1.00 37 GLU A C 7
ATOM 8970 O O . GLU A 1 37 ? 7.462 -2.152 7.042 1.00 1.00 37 GLU A O 7
ATOM 8982 N N . TYR A 1 38 ? 6.728 -3.280 5.240 1.00 1.00 38 TYR A N 7
ATOM 8983 C CA . TYR A 1 38 ? 8.076 -3.670 4.832 1.00 1.00 38 TYR A CA 7
ATOM 8984 C C . TYR A 1 38 ? 8.914 -2.437 4.495 1.00 1.00 38 TYR A C 7
ATOM 8985 O O . TYR A 1 38 ? 10.102 -2.376 4.811 1.00 1.00 38 TYR A O 7
ATOM 9003 N N . PHE A 1 39 ? 8.293 -1.462 3.849 1.00 1.00 39 PHE A N 7
ATOM 9004 C CA . PHE A 1 39 ? 9.007 -0.243 3.477 1.00 1.00 39 PHE A CA 7
ATOM 9005 C C . PHE A 1 39 ? 9.533 0.480 4.725 1.00 1.00 39 PHE A C 7
ATOM 9006 O O . PHE A 1 39 ? 10.724 0.836 4.818 1.00 1.00 39 PHE A O 7
ATOM 9023 N N . LEU A 1 40 ? 8.643 0.684 5.683 1.00 1.00 40 LEU A N 7
ATOM 9024 C CA . LEU A 1 40 ? 9.007 1.357 6.912 1.00 1.00 40 LEU A CA 7
ATOM 9025 C C . LEU A 1 40 ? 10.053 0.545 7.649 1.00 1.00 40 LEU A C 7
ATOM 9026 O O . LEU A 1 40 ? 11.001 1.081 8.177 1.00 1.00 40 LEU A O 7
ATOM 9042 N N . HIS A 1 41 ? 9.883 -0.760 7.664 1.00 1.00 41 HIS A N 7
ATOM 9043 C CA . HIS A 1 41 ? 10.838 -1.630 8.342 1.00 1.00 41 HIS A CA 7
ATOM 9044 C C . HIS A 1 41 ? 12.217 -1.534 7.697 1.00 1.00 41 HIS A C 7
ATOM 9045 O O . HIS A 1 41 ? 13.236 -1.649 8.362 1.00 1.00 41 HIS A O 7
ATOM 9060 N N . ALA A 1 42 ? 12.244 -1.348 6.393 1.00 1.00 42 ALA A N 7
ATOM 9061 C CA . ALA A 1 42 ? 13.515 -1.270 5.685 1.00 1.00 42 ALA A CA 7
ATOM 9062 C C . ALA A 1 42 ? 14.334 -0.047 6.085 1.00 1.00 42 ALA A C 7
ATOM 9063 O O . ALA A 1 42 ? 15.512 -0.137 6.392 1.00 1.00 42 ALA A O 7
ATOM 9070 N N . ILE A 1 43 ? 13.698 1.096 6.128 1.00 1.00 43 ILE A N 7
ATOM 9071 C CA . ILE A 1 43 ? 14.403 2.316 6.508 1.00 1.00 43 ILE A CA 7
ATOM 9072 C C . ILE A 1 43 ? 14.926 2.250 7.939 1.00 1.00 43 ILE A C 7
ATOM 9073 O O . ILE A 1 43 ? 15.982 2.808 8.247 1.00 1.00 43 ILE A O 7
ATOM 9089 N N . LYS A 1 44 ? 14.185 1.582 8.811 1.00 1.00 44 LYS A N 7
ATOM 9090 C CA . LYS A 1 44 ? 14.607 1.462 10.208 1.00 1.00 44 LYS A CA 7
ATOM 9091 C C . LYS A 1 44 ? 15.580 0.308 10.430 1.00 1.00 44 LYS A C 7
ATOM 9092 O O . LYS A 1 44 ? 16.601 0.459 11.101 1.00 1.00 44 LYS A O 7
ATOM 9111 N N . TYR A 1 45 ? 15.234 -0.859 9.881 1.00 1.00 45 TYR A N 7
ATOM 9112 C CA . TYR A 1 45 ? 16.053 -2.054 10.053 1.00 1.00 45 TYR A CA 7
ATOM 9113 C C . TYR A 1 45 ? 17.091 -2.197 8.951 1.00 1.00 45 TYR A C 7
ATOM 9114 O O . TYR A 1 45 ? 18.067 -2.931 9.108 1.00 1.00 45 TYR A O 7
ATOM 9132 N N . GLU A 1 46 ? 16.881 -1.495 7.841 1.00 1.00 46 GLU A N 7
ATOM 9133 C CA . GLU A 1 46 ? 17.815 -1.548 6.713 1.00 1.00 46 GLU A CA 7
ATOM 9134 C C . GLU A 1 46 ? 18.362 -0.152 6.436 1.00 1.00 46 GLU A C 7
ATOM 9135 O O . GLU A 1 46 ? 17.619 0.777 6.128 1.00 1.00 46 GLU A O 7
ATOM 9147 N N . ALA A 1 47 ? 19.668 -0.011 6.557 1.00 1.00 47 ALA A N 7
ATOM 9148 C CA . ALA A 1 47 ? 20.322 1.276 6.332 1.00 1.00 47 ALA A CA 7
ATOM 9149 C C . ALA A 1 47 ? 20.300 1.640 4.855 1.00 1.00 47 ALA A C 7
ATOM 9150 O O . ALA A 1 47 ? 20.382 0.769 3.989 1.00 1.00 47 ALA A O 7
ATOM 9157 N N . HIS A 1 48 ? 20.189 2.934 4.573 1.00 1.00 48 HIS A N 7
ATOM 9158 C CA . HIS A 1 48 ? 20.154 3.405 3.194 1.00 1.00 48 HIS A CA 7
ATOM 9159 C C . HIS A 1 48 ? 20.616 4.855 3.110 1.00 1.00 48 HIS A C 7
ATOM 9160 O O . HIS A 1 48 ? 21.223 5.379 4.045 1.00 1.00 48 HIS A O 7
ATOM 9175 N N . SER A 1 49 ? 20.329 5.503 1.984 1.00 1.00 49 SER A N 7
ATOM 9176 C CA . SER A 1 49 ? 20.721 6.897 1.784 1.00 1.00 49 SER A CA 7
ATOM 9177 C C . SER A 1 49 ? 19.572 7.843 2.126 1.00 1.00 49 SER A C 7
ATOM 9178 O O . SER A 1 49 ? 18.404 7.518 1.925 1.00 1.00 49 SER A O 7
ATOM 9186 N N . ASP A 1 50 ? 19.911 9.021 2.637 1.00 1.00 50 ASP A N 7
ATOM 9187 C CA . ASP A 1 50 ? 18.896 10.007 2.994 1.00 1.00 50 ASP A CA 7
ATOM 9188 C C . ASP A 1 50 ? 17.894 10.161 1.853 1.00 1.00 50 ASP A C 7
ATOM 9189 O O . ASP A 1 50 ? 16.692 10.339 2.084 1.00 1.00 50 ASP A O 7
ATOM 9198 N N . LYS A 1 51 ? 18.389 10.068 0.623 1.00 1.00 51 LYS A N 7
ATOM 9199 C CA . LYS A 1 51 ? 17.526 10.176 -0.545 1.00 1.00 51 LYS A CA 7
ATOM 9200 C C . LYS A 1 51 ? 16.549 9.001 -0.572 1.00 1.00 51 LYS A C 7
ATOM 9201 O O . LYS A 1 51 ? 15.376 9.154 -0.929 1.00 1.00 51 LYS A O 7
ATOM 9220 N N . ALA A 1 52 ? 17.040 7.821 -0.187 1.00 1.00 52 ALA A N 7
ATOM 9221 C CA . ALA A 1 52 ? 16.194 6.637 -0.172 1.00 1.00 52 ALA A CA 7
ATOM 9222 C C . ALA A 1 52 ? 15.084 6.799 0.855 1.00 1.00 52 ALA A C 7
ATOM 9223 O O . ALA A 1 52 ? 13.913 6.742 0.512 1.00 1.00 52 ALA A O 7
ATOM 9230 N N . LYS A 1 53 ? 15.459 7.048 2.111 1.00 1.00 53 LYS A N 7
ATOM 9231 C CA . LYS A 1 53 ? 14.467 7.221 3.171 1.00 1.00 53 LYS A CA 7
ATOM 9232 C C . LYS A 1 53 ? 13.366 8.158 2.713 1.00 1.00 53 LYS A C 7
ATOM 9233 O O . LYS A 1 53 ? 12.190 7.808 2.765 1.00 1.00 53 LYS A O 7
ATOM 9252 N N . GLU A 1 54 ? 13.743 9.345 2.267 1.00 1.00 54 GLU A N 7
ATOM 9253 C CA . GLU A 1 54 ? 12.751 10.308 1.817 1.00 1.00 54 GLU A CA 7
ATOM 9254 C C . GLU A 1 54 ? 11.847 9.661 0.774 1.00 1.00 54 GLU A C 7
ATOM 9255 O O . GLU A 1 54 ? 10.633 9.869 0.777 1.00 1.00 54 GLU A O 7
ATOM 9267 N N . SER A 1 55 ? 12.445 8.882 -0.117 1.00 1.00 55 SER A N 7
ATOM 9268 C CA . SER A 1 55 ? 11.670 8.214 -1.145 1.00 1.00 55 SER A CA 7
ATOM 9269 C C . SER A 1 55 ? 10.679 7.244 -0.508 1.00 1.00 55 SER A C 7
ATOM 9270 O O . SER A 1 55 ? 9.522 7.172 -0.904 1.00 1.00 55 SER A O 7
ATOM 9278 N N . ILE A 1 56 ? 11.148 6.484 0.477 1.00 1.00 56 ILE A N 7
ATOM 9279 C CA . ILE A 1 56 ? 10.296 5.507 1.136 1.00 1.00 56 ILE A CA 7
ATOM 9280 C C . ILE A 1 56 ? 9.203 6.209 1.934 1.00 1.00 56 ILE A C 7
ATOM 9281 O O . ILE A 1 56 ? 8.048 5.812 1.898 1.00 1.00 56 ILE A O 7
ATOM 9297 N N . ARG A 1 57 ? 9.587 7.245 2.664 1.00 1.00 57 ARG A N 7
ATOM 9298 C CA . ARG A 1 57 ? 8.634 7.990 3.478 1.00 1.00 57 ARG A CA 7
ATOM 9299 C C . ARG A 1 57 ? 7.570 8.654 2.602 1.00 1.00 57 ARG A C 7
ATOM 9300 O O . ARG A 1 57 ? 6.381 8.682 2.954 1.00 1.00 57 ARG A O 7
ATOM 9321 N N . ALA A 1 58 ? 7.995 9.163 1.448 1.00 1.00 58 ALA A N 7
ATOM 9322 C CA . ALA A 1 58 ? 7.065 9.806 0.523 1.00 1.00 58 ALA A CA 7
ATOM 9323 C C . ALA A 1 58 ? 6.117 8.770 -0.092 1.00 1.00 58 ALA A C 7
ATOM 9324 O O . ALA A 1 58 ? 4.903 8.922 -0.082 1.00 1.00 58 ALA A O 7
ATOM 9331 N N . LYS A 1 59 ? 6.676 7.704 -0.622 1.00 1.00 59 LYS A N 7
ATOM 9332 C CA . LYS A 1 59 ? 5.859 6.657 -1.217 1.00 1.00 59 LYS A CA 7
ATOM 9333 C C . LYS A 1 59 ? 5.008 5.979 -0.155 1.00 1.00 59 LYS A C 7
ATOM 9334 O O . LYS A 1 59 ? 3.863 5.609 -0.399 1.00 1.00 59 LYS A O 7
ATOM 9353 N N . CYS A 1 60 ? 5.582 5.807 1.019 1.00 1.00 60 CYS A N 7
ATOM 9354 C CA . CYS A 1 60 ? 4.875 5.162 2.113 1.00 1.00 60 CYS A CA 7
ATOM 9355 C C . CYS A 1 60 ? 3.557 5.880 2.376 1.00 1.00 60 CYS A C 7
ATOM 9356 O O . CYS A 1 60 ? 2.502 5.249 2.454 1.00 1.00 60 CYS A O 7
ATOM 9364 N N . VAL A 1 61 ? 3.620 7.202 2.515 1.00 1.00 61 VAL A N 7
ATOM 9365 C CA . VAL A 1 61 ? 2.413 7.978 2.773 1.00 1.00 61 VAL A CA 7
ATOM 9366 C C . VAL A 1 61 ? 1.437 7.861 1.598 1.00 1.00 61 VAL A C 7
ATOM 9367 O O . VAL A 1 61 ? 0.220 7.941 1.778 1.00 1.00 61 VAL A O 7
ATOM 9380 N N . GLN A 1 62 ? 1.985 7.673 0.399 1.00 1.00 62 GLN A N 7
ATOM 9381 C CA . GLN A 1 62 ? 1.149 7.541 -0.793 1.00 1.00 62 GLN A CA 7
ATOM 9382 C C . GLN A 1 62 ? 0.392 6.217 -0.766 1.00 1.00 62 GLN A C 7
ATOM 9383 O O . GLN A 1 62 ? -0.820 6.171 -1.009 1.00 1.00 62 GLN A O 7
ATOM 9397 N N . TYR A 1 63 ? 1.109 5.143 -0.461 1.00 1.00 63 TYR A N 7
ATOM 9398 C CA . TYR A 1 63 ? 0.495 3.826 -0.403 1.00 1.00 63 TYR A CA 7
ATOM 9399 C C . TYR A 1 63 ? -0.569 3.782 0.675 1.00 1.00 63 TYR A C 7
ATOM 9400 O O . TYR A 1 63 ? -1.685 3.318 0.432 1.00 1.00 63 TYR A O 7
ATOM 9418 N N . LEU A 1 64 ? -0.225 4.259 1.865 1.00 1.00 64 LEU A N 7
ATOM 9419 C CA . LEU A 1 64 ? -1.181 4.246 2.956 1.00 1.00 64 LEU A CA 7
ATOM 9420 C C . LEU A 1 64 ? -2.405 5.060 2.591 1.00 1.00 64 LEU A C 7
ATOM 9421 O O . LEU A 1 64 ? -3.528 4.582 2.718 1.00 1.00 64 LEU A O 7
ATOM 9437 N N . ASP A 1 65 ? -2.201 6.291 2.138 1.00 1.00 65 ASP A N 7
ATOM 9438 C CA . ASP A 1 65 ? -3.324 7.146 1.785 1.00 1.00 65 ASP A CA 7
ATOM 9439 C C . ASP A 1 65 ? -4.292 6.377 0.896 1.00 1.00 65 ASP A C 7
ATOM 9440 O O . ASP A 1 65 ? -5.505 6.382 1.128 1.00 1.00 65 ASP A O 7
ATOM 9449 N N . ARG A 1 66 ? -3.752 5.695 -0.106 1.00 1.00 66 ARG A N 7
ATOM 9450 C CA . ARG A 1 66 ? -4.595 4.910 -0.995 1.00 1.00 66 ARG A CA 7
ATOM 9451 C C . ARG A 1 66 ? -5.325 3.830 -0.199 1.00 1.00 66 ARG A C 7
ATOM 9452 O O . ARG A 1 66 ? -6.517 3.592 -0.388 1.00 1.00 66 ARG A O 7
ATOM 9473 N N . ALA A 1 67 ? -4.595 3.164 0.676 1.00 1.00 67 ALA A N 7
ATOM 9474 C CA . ALA A 1 67 ? -5.177 2.105 1.486 1.00 1.00 67 ALA A CA 7
ATOM 9475 C C . ALA A 1 67 ? -6.296 2.662 2.366 1.00 1.00 67 ALA A C 7
ATOM 9476 O O . ALA A 1 67 ? -7.281 1.976 2.646 1.00 1.00 67 ALA A O 7
ATOM 9483 N N . GLU A 1 68 ? -6.131 3.901 2.815 1.00 1.00 68 GLU A N 7
ATOM 9484 C CA . GLU A 1 68 ? -7.120 4.531 3.674 1.00 1.00 68 GLU A CA 7
ATOM 9485 C C . GLU A 1 68 ? -8.427 4.761 2.937 1.00 1.00 68 GLU A C 7
ATOM 9486 O O . GLU A 1 68 ? -9.480 4.310 3.383 1.00 1.00 68 GLU A O 7
ATOM 9498 N N . LYS A 1 69 ? -8.361 5.460 1.811 1.00 1.00 69 LYS A N 7
ATOM 9499 C CA . LYS A 1 69 ? -9.566 5.735 1.040 1.00 1.00 69 LYS A CA 7
ATOM 9500 C C . LYS A 1 69 ? -10.220 4.426 0.600 1.00 1.00 69 LYS A C 7
ATOM 9501 O O . LYS A 1 69 ? -11.450 4.313 0.563 1.00 1.00 69 LYS A O 7
ATOM 9520 N N . LEU A 1 70 ? -9.387 3.442 0.260 1.00 1.00 70 LEU A N 7
ATOM 9521 C CA . LEU A 1 70 ? -9.886 2.154 -0.191 1.00 1.00 70 LEU A CA 7
ATOM 9522 C C . LEU A 1 70 ? -10.720 1.504 0.891 1.00 1.00 70 LEU A C 7
ATOM 9523 O O . LEU A 1 70 ? -11.840 1.066 0.651 1.00 1.00 70 LEU A O 7
ATOM 9539 N N . LYS A 1 71 ? -10.170 1.492 2.078 1.00 1.00 71 LYS A N 7
ATOM 9540 C CA . LYS A 1 71 ? -10.850 0.939 3.232 1.00 1.00 71 LYS A CA 7
ATOM 9541 C C . LYS A 1 71 ? -12.010 1.842 3.652 1.00 1.00 71 LYS A C 7
ATOM 9542 O O . LYS A 1 71 ? -12.950 1.405 4.320 1.00 1.00 71 LYS A O 7
ATOM 9561 N N . ASP A 1 72 ? -11.940 3.115 3.289 1.00 1.00 72 ASP A N 7
ATOM 9562 C CA . ASP A 1 72 ? -12.970 4.056 3.692 1.00 1.00 72 ASP A CA 7
ATOM 9563 C C . ASP A 1 72 ? -14.330 3.770 3.037 1.00 1.00 72 ASP A C 7
ATOM 9564 O O . ASP A 1 72 ? -15.340 3.551 3.721 1.00 1.00 72 ASP A O 7
ATOM 9573 N N . TYR A 1 73 ? -14.330 3.760 1.716 1.00 1.00 73 TYR A N 7
ATOM 9574 C CA . TYR A 1 73 ? -15.570 3.506 0.989 1.00 1.00 73 TYR A CA 7
ATOM 9575 C C . TYR A 1 73 ? -15.910 2.027 1.047 1.00 1.00 73 TYR A C 7
ATOM 9576 O O . TYR A 1 73 ? -17.080 1.658 1.009 1.00 1.00 73 TYR A O 7
ATOM 9594 N N . LEU A 1 74 ? -14.880 1.183 1.140 1.00 1.00 74 LEU A N 7
ATOM 9595 C CA . LEU A 1 74 ? -15.110 -0.255 1.211 1.00 1.00 74 LEU A CA 7
ATOM 9596 C C . LEU A 1 74 ? -15.930 -0.575 2.451 1.00 1.00 74 LEU A C 7
ATOM 9597 O O . LEU A 1 74 ? -16.930 -1.293 2.380 1.00 1.00 74 LEU A O 7
ATOM 9613 N N . ARG A 1 75 ? -15.520 -0.024 3.591 1.00 1.00 75 ARG A N 7
ATOM 9614 C CA . ARG A 1 75 ? -16.240 -0.250 4.835 1.00 1.00 75 ARG A CA 7
ATOM 9615 C C . ARG A 1 75 ? -17.650 0.306 4.717 1.00 1.00 75 ARG A C 7
ATOM 9616 O O . ARG A 1 75 ? -18.610 -0.334 5.135 1.00 1.00 75 ARG A O 7
ATOM 9637 N N . ILE B 2 3 ? 17.105 3.493 -6.496 1.00 1.00 168 ILE B N 7
ATOM 9638 C CA . ILE B 2 3 ? 15.800 3.152 -5.923 1.00 1.00 168 ILE B CA 7
ATOM 9639 C C . ILE B 2 3 ? 14.682 3.671 -6.811 1.00 1.00 168 ILE B C 7
ATOM 9640 O O . ILE B 2 3 ? 14.465 4.878 -6.908 1.00 1.00 168 ILE B O 7
ATOM 9656 N N . GLU B 2 4 ? 13.960 2.748 -7.444 1.00 1.00 169 GLU B N 7
ATOM 9657 C CA . GLU B 2 4 ? 12.848 3.121 -8.310 1.00 1.00 169 GLU B CA 7
ATOM 9658 C C . GLU B 2 4 ? 11.604 2.340 -7.929 1.00 1.00 169 GLU B C 7
ATOM 9659 O O . GLU B 2 4 ? 11.545 1.122 -8.109 1.00 1.00 169 GLU B O 7
ATOM 9671 N N . LEU B 2 5 ? 10.605 3.047 -7.404 1.00 1.00 170 LEU B N 7
ATOM 9672 C CA . LEU B 2 5 ? 9.359 2.406 -7.001 1.00 1.00 170 LEU B CA 7
ATOM 9673 C C . LEU B 2 5 ? 8.236 2.719 -7.986 1.00 1.00 170 LEU B C 7
ATOM 9674 O O . LEU B 2 5 ? 8.343 3.647 -8.787 1.00 1.00 170 LEU B O 7
ATOM 9690 N N . PRO B 2 6 ? 7.166 1.968 -7.929 1.00 1.00 171 PRO B N 7
ATOM 9691 C CA . PRO B 2 6 ? 5.989 2.183 -8.827 1.00 1.00 171 PRO B CA 7
ATOM 9692 C C . PRO B 2 6 ? 5.060 3.275 -8.306 1.00 1.00 171 PRO B C 7
ATOM 9693 O O . PRO B 2 6 ? 5.124 3.649 -7.135 1.00 1.00 171 PRO B O 7
ATOM 9704 N N . GLU B 2 7 ? 4.185 3.773 -9.180 1.00 1.00 172 GLU B N 7
ATOM 9705 C CA . GLU B 2 7 ? 3.233 4.812 -8.798 1.00 1.00 172 GLU B CA 7
ATOM 9706 C C . GLU B 2 7 ? 1.834 4.226 -8.674 1.00 1.00 172 GLU B C 7
ATOM 9707 O O . GLU B 2 7 ? 1.332 3.576 -9.593 1.00 1.00 172 GLU B O 7
ATOM 9719 N N . VAL B 2 8 ? 1.213 4.450 -7.526 1.00 1.00 173 VAL B N 7
ATOM 9720 C CA . VAL B 2 8 ? -0.119 3.929 -7.282 1.00 1.00 173 VAL B CA 7
ATOM 9721 C C . VAL B 2 8 ? -1.069 4.302 -8.429 1.00 1.00 173 VAL B C 7
ATOM 9722 O O . VAL B 2 8 ? -1.075 5.444 -8.890 1.00 1.00 173 VAL B O 7
ATOM 9735 N N . PRO B 2 9 ? -1.878 3.370 -8.877 1.00 1.00 174 PRO B N 7
ATOM 9736 C CA . PRO B 2 9 ? -2.856 3.625 -9.972 1.00 1.00 174 PRO B CA 7
ATOM 9737 C C . PRO B 2 9 ? -4.038 4.463 -9.497 1.00 1.00 174 PRO B C 7
ATOM 9738 O O . PRO B 2 9 ? -4.543 4.271 -8.390 1.00 1.00 174 PRO B O 7
ATOM 9749 N N . SER B 2 10 ? -4.487 5.387 -10.340 1.00 1.00 175 SER B N 7
ATOM 9750 C CA . SER B 2 10 ? -5.625 6.241 -10.000 1.00 1.00 175 SER B CA 7
ATOM 9751 C C . SER B 2 10 ? -6.845 5.837 -10.810 1.00 1.00 175 SER B C 7
ATOM 9752 O O . SER B 2 10 ? -7.124 6.408 -11.860 1.00 1.00 175 SER B O 7
ATOM 9760 N N . GLU B 2 11 ? -7.576 4.845 -10.300 1.00 1.00 176 GLU B N 7
ATOM 9761 C CA . GLU B 2 11 ? -8.768 4.373 -10.990 1.00 1.00 176 GLU B CA 7
ATOM 9762 C C . GLU B 2 11 ? -9.995 5.205 -10.580 1.00 1.00 176 GLU B C 7
ATOM 9763 O O . GLU B 2 11 ? -10.030 5.757 -9.484 1.00 1.00 176 GLU B O 7
ATOM 9775 N N . PRO B 2 12 ? -11.000 5.280 -11.420 1.00 1.00 177 PRO B N 7
ATOM 9776 C CA . PRO B 2 12 ? -12.250 6.037 -11.110 1.00 1.00 177 PRO B CA 7
ATOM 9777 C C . PRO B 2 12 ? -13.080 5.329 -10.050 1.00 1.00 177 PRO B C 7
ATOM 9778 O O . PRO B 2 12 ? -14.250 5.017 -10.270 1.00 1.00 177 PRO B O 7
ATOM 9789 N N . LEU B 2 13 ? -12.470 5.061 -8.902 1.00 1.00 178 LEU B N 7
ATOM 9790 C CA . LEU B 2 13 ? -13.170 4.370 -7.817 1.00 1.00 178 LEU B CA 7
ATOM 9791 C C . LEU B 2 13 ? -13.520 5.358 -6.702 1.00 1.00 178 LEU B C 7
ATOM 9792 O O . LEU B 2 13 ? -12.780 6.311 -6.458 1.00 1.00 178 LEU B O 7
ATOM 9808 N N . PRO B 2 14 ? -14.620 5.142 -6.029 1.00 1.00 179 PRO B N 7
ATOM 9809 C CA . PRO B 2 14 ? -15.070 6.036 -4.921 1.00 1.00 179 PRO B CA 7
ATOM 9810 C C . PRO B 2 14 ? -13.900 6.677 -4.180 1.00 1.00 179 PRO B C 7
ATOM 9811 O O . PRO B 2 14 ? -12.880 6.027 -3.921 1.00 1.00 179 PRO B O 7
ATOM 9822 N N . THR A 1 3 ? 15.371 -12.380 -0.495 1.00 1.00 3 THR A N 8
ATOM 9823 C CA . THR A 1 3 ? 14.917 -11.110 -1.067 1.00 1.00 3 THR A CA 8
ATOM 9824 C C . THR A 1 3 ? 15.088 -9.975 -0.062 1.00 1.00 3 THR A C 8
ATOM 9825 O O . THR A 1 3 ? 14.665 -10.070 1.090 1.00 1.00 3 THR A O 8
ATOM 9836 N N . SER A 1 4 ? 15.706 -8.889 -0.515 1.00 1.00 4 SER A N 8
ATOM 9837 C CA . SER A 1 4 ? 15.931 -7.732 0.343 1.00 1.00 4 SER A CA 8
ATOM 9838 C C . SER A 1 4 ? 14.602 -7.161 0.814 1.00 1.00 4 SER A C 8
ATOM 9839 O O . SER A 1 4 ? 13.562 -7.391 0.197 1.00 1.00 4 SER A O 8
ATOM 9847 N N . THR A 1 5 ? 14.644 -6.417 1.910 1.00 1.00 5 THR A N 8
ATOM 9848 C CA . THR A 1 5 ? 13.433 -5.827 2.455 1.00 1.00 5 THR A CA 8
ATOM 9849 C C . THR A 1 5 ? 12.816 -4.868 1.451 1.00 1.00 5 THR A C 8
ATOM 9850 O O . THR A 1 5 ? 11.603 -4.869 1.242 1.00 1.00 5 THR A O 8
ATOM 9861 N N . LEU A 1 6 ? 13.650 -4.044 0.826 1.00 1.00 6 LEU A N 8
ATOM 9862 C CA . LEU A 1 6 ? 13.153 -3.081 -0.148 1.00 1.00 6 LEU A CA 8
ATOM 9863 C C . LEU A 1 6 ? 12.597 -3.794 -1.380 1.00 1.00 6 LEU A C 8
ATOM 9864 O O . LEU A 1 6 ? 11.512 -3.481 -1.868 1.00 1.00 6 LEU A O 8
ATOM 9880 N N . GLN A 1 7 ? 13.350 -4.757 -1.881 1.00 1.00 7 GLN A N 8
ATOM 9881 C CA . GLN A 1 7 ? 12.923 -5.480 -3.062 1.00 1.00 7 GLN A CA 8
ATOM 9882 C C . GLN A 1 7 ? 11.577 -6.139 -2.824 1.00 1.00 7 GLN A C 8
ATOM 9883 O O . GLN A 1 7 ? 10.686 -6.082 -3.671 1.00 1.00 7 GLN A O 8
ATOM 9897 N N . LYS A 1 8 ? 11.436 -6.768 -1.669 1.00 1.00 8 LYS A N 8
ATOM 9898 C CA . LYS A 1 8 ? 10.193 -7.441 -1.338 1.00 1.00 8 LYS A CA 8
ATOM 9899 C C . LYS A 1 8 ? 9.056 -6.430 -1.243 1.00 1.00 8 LYS A C 8
ATOM 9900 O O . LYS A 1 8 ? 7.955 -6.670 -1.737 1.00 1.00 8 LYS A O 8
ATOM 9919 N N . ALA A 1 9 ? 9.330 -5.297 -0.601 1.00 1.00 9 ALA A N 8
ATOM 9920 C CA . ALA A 1 9 ? 8.317 -4.268 -0.446 1.00 1.00 9 ALA A CA 8
ATOM 9921 C C . ALA A 1 9 ? 7.779 -3.855 -1.814 1.00 1.00 9 ALA A C 8
ATOM 9922 O O . ALA A 1 9 ? 6.569 -3.717 -2.005 1.00 1.00 9 ALA A O 8
ATOM 9929 N N . ILE A 1 10 ? 8.692 -3.672 -2.759 1.00 1.00 10 ILE A N 8
ATOM 9930 C CA . ILE A 1 10 ? 8.313 -3.289 -4.115 1.00 1.00 10 ILE A CA 8
ATOM 9931 C C . ILE A 1 10 ? 7.500 -4.411 -4.758 1.00 1.00 10 ILE A C 8
ATOM 9932 O O . ILE A 1 10 ? 6.538 -4.187 -5.482 1.00 1.00 10 ILE A O 8
ATOM 9948 N N . ASP A 1 11 ? 7.930 -5.629 -4.554 1.00 1.00 11 ASP A N 8
ATOM 9949 C CA . ASP A 1 11 ? 7.234 -6.748 -5.156 1.00 1.00 11 ASP A CA 8
ATOM 9950 C C . ASP A 1 11 ? 5.784 -6.807 -4.687 1.00 1.00 11 ASP A C 8
ATOM 9951 O O . ASP A 1 11 ? 4.857 -6.947 -5.496 1.00 1.00 11 ASP A O 8
ATOM 9960 N N . LEU A 1 12 ? 5.592 -6.711 -3.381 1.00 1.00 12 LEU A N 8
ATOM 9961 C CA . LEU A 1 12 ? 4.259 -6.778 -2.796 1.00 1.00 12 LEU A CA 8
ATOM 9962 C C . LEU A 1 12 ? 3.396 -5.621 -3.272 1.00 1.00 12 LEU A C 8
ATOM 9963 O O . LEU A 1 12 ? 2.226 -5.802 -3.603 1.00 1.00 12 LEU A O 8
ATOM 9979 N N . VAL A 1 13 ? 3.973 -4.428 -3.299 1.00 1.00 13 VAL A N 8
ATOM 9980 C CA . VAL A 1 13 ? 3.223 -3.258 -3.730 1.00 1.00 13 VAL A CA 8
ATOM 9981 C C . VAL A 1 13 ? 2.895 -3.351 -5.220 1.00 1.00 13 VAL A C 8
ATOM 9982 O O . VAL A 1 13 ? 1.802 -2.985 -5.650 1.00 1.00 13 VAL A O 8
ATOM 9995 N N . THR A 1 14 ? 3.853 -3.840 -6.003 1.00 1.00 14 THR A N 8
ATOM 9996 C CA . THR A 1 14 ? 3.645 -3.958 -7.436 1.00 1.00 14 THR A CA 8
ATOM 9997 C C . THR A 1 14 ? 2.409 -4.800 -7.699 1.00 1.00 14 THR A C 8
ATOM 9998 O O . THR A 1 14 ? 1.498 -4.406 -8.438 1.00 1.00 14 THR A O 8
ATOM 10009 N N . LYS A 1 15 ? 2.366 -5.949 -7.076 1.00 1.00 15 LYS A N 8
ATOM 10010 C CA . LYS A 1 15 ? 1.219 -6.808 -7.250 1.00 1.00 15 LYS A CA 8
ATOM 10011 C C . LYS A 1 15 ? -0.025 -6.089 -6.754 1.00 1.00 15 LYS A C 8
ATOM 10012 O O . LYS A 1 15 ? -1.080 -6.156 -7.369 1.00 1.00 15 LYS A O 8
ATOM 10031 N N . ALA A 1 16 ? 0.100 -5.384 -5.646 1.00 1.00 16 ALA A N 8
ATOM 10032 C CA . ALA A 1 16 ? -1.040 -4.667 -5.103 1.00 1.00 16 ALA A CA 8
ATOM 10033 C C . ALA A 1 16 ? -1.676 -3.784 -6.165 1.00 1.00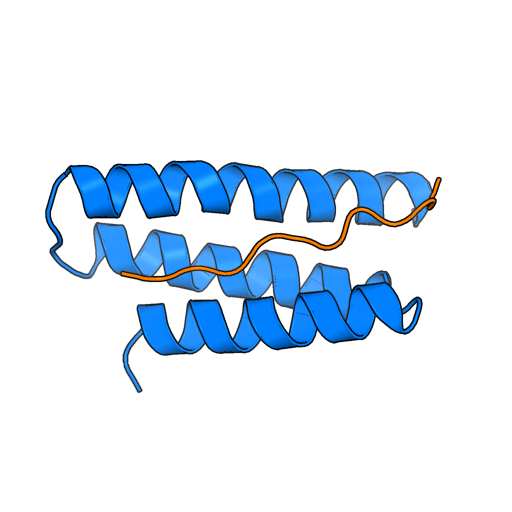 16 ALA A C 8
ATOM 10034 O O . ALA A 1 16 ? -2.902 -3.709 -6.272 1.00 1.00 16 ALA A O 8
ATOM 10041 N N . THR A 1 17 ? -0.845 -3.113 -6.945 1.00 1.00 17 THR A N 8
ATOM 10042 C CA . THR A 1 17 ? -1.350 -2.232 -7.982 1.00 1.00 17 THR A CA 8
ATOM 10043 C C . THR A 1 17 ? -2.061 -3.031 -9.065 1.00 1.00 17 THR A C 8
ATOM 10044 O O . THR A 1 17 ? -3.108 -2.622 -9.566 1.00 1.00 17 THR A O 8
ATOM 10055 N N . GLU A 1 18 ? -1.501 -4.180 -9.419 1.00 1.00 18 GLU A N 8
ATOM 10056 C CA . GLU A 1 18 ? -2.120 -5.007 -10.440 1.00 1.00 18 GLU A CA 8
ATOM 10057 C C . GLU A 1 18 ? -3.503 -5.469 -9.973 1.00 1.00 18 GLU A C 8
ATOM 10058 O O . GLU A 1 18 ? -4.463 -5.510 -10.740 1.00 1.00 18 GLU A O 8
ATOM 10070 N N . GLU A 1 19 ? -3.582 -5.836 -8.703 1.00 1.00 19 GLU A N 8
ATOM 10071 C CA . GLU A 1 19 ? -4.832 -6.313 -8.137 1.00 1.00 19 GLU A CA 8
ATOM 10072 C C . GLU A 1 19 ? -5.858 -5.195 -8.118 1.00 1.00 19 GLU A C 8
ATOM 10073 O O . GLU A 1 19 ? -7.030 -5.398 -8.439 1.00 1.00 19 GLU A O 8
ATOM 10085 N N . ASP A 1 20 ? -5.412 -4.010 -7.754 1.00 1.00 20 ASP A N 8
ATOM 10086 C CA . ASP A 1 20 ? -6.302 -2.870 -7.707 1.00 1.00 20 ASP A CA 8
ATOM 10087 C C . ASP A 1 20 ? -6.913 -2.640 -9.082 1.00 1.00 20 ASP A C 8
ATOM 10088 O O . ASP A 1 20 ? -8.105 -2.363 -9.205 1.00 1.00 20 ASP A O 8
ATOM 10097 N N . LYS A 1 21 ? -6.092 -2.771 -10.110 1.00 1.00 21 LYS A N 8
ATOM 10098 C CA . LYS A 1 21 ? -6.573 -2.592 -11.470 1.00 1.00 21 LYS A CA 8
ATOM 10099 C C . LYS A 1 21 ? -7.560 -3.696 -11.820 1.00 1.00 21 LYS A C 8
ATOM 10100 O O . LYS A 1 21 ? -8.565 -3.457 -12.490 1.00 1.00 21 LYS A O 8
ATOM 10119 N N . ALA A 1 22 ? -7.259 -4.907 -11.360 1.00 1.00 22 ALA A N 8
ATOM 10120 C CA . ALA A 1 22 ? -8.119 -6.050 -11.620 1.00 1.00 22 ALA A CA 8
ATOM 10121 C C . ALA A 1 22 ? -9.379 -5.969 -10.780 1.00 1.00 22 ALA A C 8
ATOM 10122 O O . ALA A 1 22 ? -10.150 -6.924 -10.710 1.00 1.00 22 ALA A O 8
ATOM 10129 N N . LYS A 1 23 ? -9.586 -4.811 -10.170 1.00 1.00 23 LYS A N 8
ATOM 10130 C CA . LYS A 1 23 ? -10.760 -4.590 -9.364 1.00 1.00 23 LYS A CA 8
ATOM 10131 C C . LYS A 1 23 ? -10.740 -5.485 -8.132 1.00 1.00 23 LYS A C 8
ATOM 10132 O O . LYS A 1 23 ? -11.790 -5.871 -7.610 1.00 1.00 23 LYS A O 8
ATOM 10151 N N . ASN A 1 24 ? -9.545 -5.807 -7.666 1.00 1.00 24 ASN A N 8
ATOM 10152 C CA . ASN A 1 24 ? -9.384 -6.652 -6.487 1.00 1.00 24 ASN A CA 8
ATOM 10153 C C . ASN A 1 24 ? -9.012 -5.794 -5.274 1.00 1.00 24 ASN A C 8
ATOM 10154 O O . ASN A 1 24 ? -7.881 -5.820 -4.792 1.00 1.00 24 ASN A O 8
ATOM 10165 N N . TYR A 1 25 ? -9.974 -5.025 -4.792 1.00 1.00 25 TYR A N 8
ATOM 10166 C CA . TYR A 1 25 ? -9.734 -4.163 -3.647 1.00 1.00 25 TYR A CA 8
ATOM 10167 C C . TYR A 1 25 ? -9.269 -4.979 -2.453 1.00 1.00 25 TYR A C 8
ATOM 10168 O O . TYR A 1 25 ? -8.337 -4.590 -1.778 1.00 1.00 25 TYR A O 8
ATOM 10186 N N . GLU A 1 26 ? -9.908 -6.112 -2.206 1.00 1.00 26 GLU A N 8
ATOM 10187 C CA . GLU A 1 26 ? -9.521 -6.945 -1.071 1.00 1.00 26 GLU A CA 8
ATOM 10188 C C . GLU A 1 26 ? -8.068 -7.419 -1.170 1.00 1.00 26 GLU A C 8
ATOM 10189 O O . GLU A 1 26 ? -7.274 -7.240 -0.237 1.00 1.00 26 GLU A O 8
ATOM 10201 N N . GLU A 1 27 ? -7.720 -8.025 -2.293 1.00 1.00 27 GLU A N 8
ATOM 10202 C CA . GLU A 1 27 ? -6.366 -8.529 -2.468 1.00 1.00 27 GLU A CA 8
ATOM 10203 C C . GLU A 1 27 ? -5.369 -7.376 -2.484 1.00 1.00 27 GLU A C 8
ATOM 10204 O O . GLU A 1 27 ? -4.319 -7.428 -1.840 1.00 1.00 27 GLU A O 8
ATOM 10216 N N . ALA A 1 28 ? -5.713 -6.329 -3.221 1.00 1.00 28 ALA A N 8
ATOM 10217 C CA . ALA A 1 28 ? -4.848 -5.168 -3.319 1.00 1.00 28 ALA A CA 8
ATOM 10218 C C . ALA A 1 28 ? -4.595 -4.564 -1.947 1.00 1.00 28 ALA A C 8
ATOM 10219 O O . ALA A 1 28 ? -3.470 -4.176 -1.632 1.00 1.00 28 ALA A O 8
ATOM 10226 N N . LEU A 1 29 ? -5.639 -4.475 -1.131 1.00 1.00 29 LEU A N 8
ATOM 10227 C CA . LEU A 1 29 ? -5.512 -3.883 0.202 1.00 1.00 29 LEU A CA 8
ATOM 10228 C C . LEU A 1 29 ? -4.536 -4.674 1.058 1.00 1.00 29 LEU A C 8
ATOM 10229 O O . LEU A 1 29 ? -3.682 -4.101 1.740 1.00 1.00 29 LEU A O 8
ATOM 10245 N N . ARG A 1 30 ? -4.659 -5.991 1.023 1.00 1.00 30 ARG A N 8
ATOM 10246 C CA . ARG A 1 30 ? -3.764 -6.817 1.815 1.00 1.00 30 ARG A CA 8
ATOM 10247 C C . ARG A 1 30 ? -2.317 -6.595 1.383 1.00 1.00 30 ARG A C 8
ATOM 10248 O O . ARG A 1 30 ? -1.413 -6.469 2.215 1.00 1.00 30 ARG A O 8
ATOM 10269 N N . LEU A 1 31 ? -2.103 -6.547 0.074 1.00 1.00 31 LEU A N 8
ATOM 10270 C CA . LEU A 1 31 ? -0.764 -6.344 -0.460 1.00 1.00 31 LEU A CA 8
ATOM 10271 C C . LEU A 1 31 ? -0.238 -4.962 -0.088 1.00 1.00 31 LEU A C 8
ATOM 10272 O O . LEU A 1 31 ? 0.940 -4.804 0.229 1.00 1.00 31 LEU A O 8
ATOM 10288 N N . TYR A 1 32 ? -1.112 -3.961 -0.143 1.00 1.00 32 TYR A N 8
ATOM 10289 C CA . TYR A 1 32 ? -0.707 -2.594 0.177 1.00 1.00 32 TYR A CA 8
ATOM 10290 C C . TYR A 1 32 ? -0.183 -2.508 1.612 1.00 1.00 32 TYR A C 8
ATOM 10291 O O . TYR A 1 32 ? 0.867 -1.914 1.871 1.00 1.00 32 TYR A O 8
ATOM 10309 N N . GLN A 1 33 ? -0.921 -3.098 2.539 1.00 1.00 33 GLN A N 8
ATOM 10310 C CA . GLN A 1 33 ? -0.521 -3.068 3.935 1.00 1.00 33 GLN A CA 8
ATOM 10311 C C . GLN A 1 33 ? 0.801 -3.798 4.135 1.00 1.00 33 GLN A C 8
ATOM 10312 O O . GLN A 1 33 ? 1.681 -3.331 4.865 1.00 1.00 33 GLN A O 8
ATOM 10326 N N . HIS A 1 34 ? 0.943 -4.939 3.479 1.00 1.00 34 HIS A N 8
ATOM 10327 C CA . HIS A 1 34 ? 2.172 -5.719 3.605 1.00 1.00 34 HIS A CA 8
ATOM 10328 C C . HIS A 1 34 ? 3.364 -4.939 3.036 1.00 1.00 34 HIS A C 8
ATOM 10329 O O . HIS A 1 34 ? 4.395 -4.778 3.699 1.00 1.00 34 HIS A O 8
ATOM 10344 N N . ALA A 1 35 ? 3.205 -4.448 1.817 1.00 1.00 35 ALA A N 8
ATOM 10345 C CA . ALA A 1 35 ? 4.264 -3.690 1.168 1.00 1.00 35 ALA A CA 8
ATOM 10346 C C . ALA A 1 35 ? 4.755 -2.575 2.086 1.00 1.00 35 ALA A C 8
ATOM 10347 O O . ALA A 1 35 ? 5.960 -2.401 2.285 1.00 1.00 35 ALA A O 8
ATOM 10354 N N . VAL A 1 36 ? 3.812 -1.826 2.639 1.00 1.00 36 VAL A N 8
ATOM 10355 C CA . VAL A 1 36 ? 4.157 -0.720 3.522 1.00 1.00 36 VAL A CA 8
ATOM 10356 C C . VAL A 1 36 ? 4.977 -1.218 4.705 1.00 1.00 36 VAL A C 8
ATOM 10357 O O . VAL A 1 36 ? 5.958 -0.589 5.096 1.00 1.00 36 VAL A O 8
ATOM 10370 N N . GLU A 1 37 ? 4.566 -2.335 5.273 1.00 1.00 37 GLU A N 8
ATOM 10371 C CA . GLU A 1 37 ? 5.276 -2.886 6.419 1.00 1.00 37 GLU A CA 8
ATOM 10372 C C . GLU A 1 37 ? 6.753 -3.091 6.089 1.00 1.00 37 GLU A C 8
ATOM 10373 O O . GLU A 1 37 ? 7.634 -2.672 6.842 1.00 1.00 37 GLU A O 8
ATOM 10385 N N . TYR A 1 38 ? 7.015 -3.739 4.961 1.00 1.00 38 TYR A N 8
ATOM 10386 C CA . TYR A 1 38 ? 8.392 -3.997 4.555 1.00 1.00 38 TYR A CA 8
ATOM 10387 C C . TYR A 1 38 ? 9.136 -2.689 4.304 1.00 1.00 38 TYR A C 8
ATOM 10388 O O . TYR A 1 38 ? 10.317 -2.566 4.622 1.00 1.00 38 TYR A O 8
ATOM 10406 N N . PHE A 1 39 ? 8.444 -1.720 3.727 1.00 1.00 39 PHE A N 8
ATOM 10407 C CA . PHE A 1 39 ? 9.064 -0.436 3.436 1.00 1.00 39 PHE A CA 8
ATOM 10408 C C . PHE A 1 39 ? 9.536 0.247 4.729 1.00 1.00 39 PHE A C 8
ATOM 10409 O O . PHE A 1 39 ? 10.679 0.724 4.830 1.00 1.00 39 PHE A O 8
ATOM 10426 N N . LEU A 1 40 ? 8.656 0.283 5.713 1.00 1.00 40 LEU A N 8
ATOM 10427 C CA . LEU A 1 40 ? 8.971 0.898 6.983 1.00 1.00 40 LEU A CA 8
ATOM 10428 C C . LEU A 1 40 ? 10.117 0.147 7.640 1.00 1.00 40 LEU A C 8
ATOM 10429 O O . LEU A 1 40 ? 11.020 0.738 8.229 1.00 1.00 40 LEU A O 8
ATOM 10445 N N . HIS A 1 41 ? 10.093 -1.162 7.510 1.00 1.00 41 HIS A N 8
ATOM 10446 C CA . HIS A 1 41 ? 11.150 -1.971 8.084 1.00 1.00 41 HIS A CA 8
ATOM 10447 C C . HIS A 1 41 ? 12.489 -1.657 7.414 1.00 1.00 41 HIS A C 8
ATOM 10448 O O . HIS A 1 41 ? 13.532 -1.678 8.050 1.00 1.00 41 HIS A O 8
ATOM 10463 N N . ALA A 1 42 ? 12.460 -1.374 6.125 1.00 1.00 42 ALA A N 8
ATOM 10464 C CA . ALA A 1 42 ? 13.697 -1.078 5.406 1.00 1.00 42 ALA A CA 8
ATOM 10465 C C . ALA A 1 42 ? 14.353 0.212 5.891 1.00 1.00 42 ALA A C 8
ATOM 10466 O O . ALA A 1 42 ? 15.544 0.265 6.175 1.00 1.00 42 ALA A O 8
ATOM 10473 N N . ILE A 1 43 ? 13.578 1.253 6.038 1.00 1.00 43 ILE A N 8
ATOM 10474 C CA . ILE A 1 43 ? 14.149 2.502 6.511 1.00 1.00 43 ILE A CA 8
ATOM 10475 C C . ILE A 1 43 ? 14.678 2.369 7.943 1.00 1.00 43 ILE A C 8
ATOM 10476 O O . ILE A 1 43 ? 15.687 2.977 8.291 1.00 1.00 43 ILE A O 8
ATOM 10492 N N . LYS A 1 44 ? 14.004 1.561 8.770 1.00 1.00 44 LYS A N 8
ATOM 10493 C CA . LYS A 1 44 ? 14.450 1.372 10.163 1.00 1.00 44 LYS A CA 8
ATOM 10494 C C . LYS A 1 44 ? 15.532 0.329 10.311 1.00 1.00 44 LYS A C 8
ATOM 10495 O O . LYS A 1 44 ? 16.515 0.534 11.022 1.00 1.00 44 LYS A O 8
ATOM 10514 N N . TYR A 1 45 ? 15.314 -0.820 9.679 1.00 1.00 45 TYR A N 8
ATOM 10515 C CA . TYR A 1 45 ? 16.263 -1.933 9.795 1.00 1.00 45 TYR A CA 8
ATOM 10516 C C . TYR A 1 45 ? 17.317 -1.894 8.692 1.00 1.00 45 TYR A C 8
ATOM 10517 O O . TYR A 1 45 ? 18.354 -2.548 8.797 1.00 1.00 45 TYR A O 8
ATOM 10535 N N . GLU A 1 46 ? 17.058 -1.117 7.628 1.00 1.00 46 GLU A N 8
ATOM 10536 C CA . GLU A 1 46 ? 18.018 -0.996 6.517 1.00 1.00 46 GLU A CA 8
ATOM 10537 C C . GLU A 1 46 ? 18.429 0.461 6.363 1.00 1.00 46 GLU A C 8
ATOM 10538 O O . GLU A 1 46 ? 17.620 1.371 6.551 1.00 1.00 46 GLU A O 8
ATOM 10550 N N . ALA A 1 47 ? 19.699 0.669 6.036 1.00 1.00 47 ALA A N 8
ATOM 10551 C CA . ALA A 1 47 ? 20.243 2.016 5.873 1.00 1.00 47 ALA A CA 8
ATOM 10552 C C . ALA A 1 47 ? 20.119 2.466 4.427 1.00 1.00 47 ALA A C 8
ATOM 10553 O O . ALA A 1 47 ? 20.208 1.659 3.504 1.00 1.00 47 ALA A O 8
ATOM 10560 N N . HIS A 1 48 ? 19.908 3.761 4.239 1.00 1.00 48 HIS A N 8
ATOM 10561 C CA . HIS A 1 48 ? 19.766 4.314 2.903 1.00 1.00 48 HIS A CA 8
ATOM 10562 C C . HIS A 1 48 ? 20.073 5.815 2.910 1.00 1.00 48 HIS A C 8
ATOM 10563 O O . HIS A 1 48 ? 20.534 6.360 3.914 1.00 1.00 48 HIS A O 8
ATOM 10578 N N . SER A 1 49 ? 19.820 6.472 1.782 1.00 1.00 49 SER A N 8
ATOM 10579 C CA . SER A 1 49 ? 20.073 7.909 1.656 1.00 1.00 49 SER A CA 8
ATOM 10580 C C . SER A 1 49 ? 18.849 8.712 2.083 1.00 1.00 49 SER A C 8
ATOM 10581 O O . SER A 1 49 ? 17.715 8.283 1.881 1.00 1.00 49 SER A O 8
ATOM 10589 N N . ASP A 1 50 ? 19.085 9.880 2.671 1.00 1.00 50 ASP A N 8
ATOM 10590 C CA . ASP A 1 50 ? 17.993 10.731 3.123 1.00 1.00 50 ASP A CA 8
ATOM 10591 C C . ASP A 1 50 ? 16.941 10.875 2.026 1.00 1.00 50 ASP A C 8
ATOM 10592 O O . ASP A 1 50 ? 15.738 10.903 2.300 1.00 1.00 50 ASP A O 8
ATOM 10601 N N . LYS A 1 51 ? 17.401 10.923 0.782 1.00 1.00 51 LYS A N 8
ATOM 10602 C CA . LYS A 1 51 ? 16.493 11.029 -0.351 1.00 1.00 51 LYS A CA 8
ATOM 10603 C C . LYS A 1 51 ? 15.666 9.754 -0.490 1.00 1.00 51 LYS A C 8
ATOM 10604 O O . LYS A 1 51 ? 14.453 9.796 -0.745 1.00 1.00 51 LYS A O 8
ATOM 10623 N N . ALA A 1 52 ? 16.321 8.620 -0.274 1.00 1.00 52 ALA A N 8
ATOM 10624 C CA . ALA A 1 52 ? 15.641 7.341 -0.341 1.00 1.00 52 ALA A CA 8
ATOM 10625 C C . ALA A 1 52 ? 14.607 7.247 0.777 1.00 1.00 52 ALA A C 8
ATOM 10626 O O . ALA A 1 52 ? 13.490 6.821 0.547 1.00 1.00 52 ALA A O 8
ATOM 10633 N N . LYS A 1 53 ? 14.984 7.650 1.984 1.00 1.00 53 LYS A N 8
ATOM 10634 C CA . LYS A 1 53 ? 14.058 7.577 3.111 1.00 1.00 53 LYS A CA 8
ATOM 10635 C C . LYS A 1 53 ? 12.793 8.376 2.819 1.00 1.00 53 LYS A C 8
ATOM 10636 O O . LYS A 1 53 ? 11.682 7.857 2.925 1.00 1.00 53 LYS A O 8
ATOM 10655 N N . GLU A 1 54 ? 12.966 9.629 2.439 1.00 1.00 54 GLU A N 8
ATOM 10656 C CA . GLU A 1 54 ? 11.826 10.465 2.140 1.00 1.00 54 GLU A CA 8
ATOM 10657 C C . GLU A 1 54 ? 10.946 9.791 1.112 1.00 1.00 54 GLU A C 8
ATOM 10658 O O . GLU A 1 54 ? 9.721 9.870 1.183 1.00 1.00 54 GLU A O 8
ATOM 10670 N N . SER A 1 55 ? 11.568 9.119 0.161 1.00 1.00 55 SER A N 8
ATOM 10671 C CA . SER A 1 55 ? 10.800 8.439 -0.859 1.00 1.00 55 SER A CA 8
ATOM 10672 C C . SER A 1 55 ? 9.922 7.357 -0.237 1.00 1.00 55 SER A C 8
ATOM 10673 O O . SER A 1 55 ? 8.759 7.200 -0.607 1.00 1.00 55 SER A O 8
ATOM 10681 N N . ILE A 1 56 ? 10.487 6.597 0.696 1.00 1.00 56 ILE A N 8
ATOM 10682 C CA . ILE A 1 56 ? 9.732 5.518 1.325 1.00 1.00 56 ILE A CA 8
ATOM 10683 C C . ILE A 1 56 ? 8.578 6.072 2.161 1.00 1.00 56 ILE A C 8
ATOM 10684 O O . ILE A 1 56 ? 7.461 5.582 2.090 1.00 1.00 56 ILE A O 8
ATOM 10700 N N . ARG A 1 57 ? 8.876 7.084 2.975 1.00 1.00 57 ARG A N 8
ATOM 10701 C CA . ARG A 1 57 ? 7.854 7.669 3.836 1.00 1.00 57 ARG A CA 8
ATOM 10702 C C . ARG A 1 57 ? 6.707 8.226 2.998 1.00 1.00 57 ARG A C 8
ATOM 10703 O O . ARG A 1 57 ? 5.554 7.842 3.175 1.00 1.00 57 ARG A O 8
ATOM 10724 N N . ALA A 1 58 ? 7.022 9.149 2.096 1.00 1.00 58 ALA A N 8
ATOM 10725 C CA . ALA A 1 58 ? 5.996 9.751 1.256 1.00 1.00 58 ALA A CA 8
ATOM 10726 C C . ALA A 1 58 ? 5.169 8.662 0.575 1.00 1.00 58 ALA A C 8
ATOM 10727 O O . ALA A 1 58 ? 3.940 8.678 0.583 1.00 1.00 58 ALA A O 8
ATOM 10734 N N . LYS A 1 59 ? 5.842 7.703 -0.011 1.00 1.00 59 LYS A N 8
ATOM 10735 C CA . LYS A 1 59 ? 5.136 6.628 -0.681 1.00 1.00 59 LYS A CA 8
ATOM 10736 C C . LYS A 1 59 ? 4.363 5.771 0.316 1.00 1.00 59 LYS A C 8
ATOM 10737 O O . LYS A 1 59 ? 3.250 5.318 0.043 1.00 1.00 59 LYS A O 8
ATOM 10756 N N . CYS A 1 60 ? 4.964 5.522 1.460 1.00 1.00 60 CYS A N 8
ATOM 10757 C CA . CYS A 1 60 ? 4.329 4.699 2.475 1.00 1.00 60 CYS A CA 8
ATOM 10758 C C . CYS A 1 60 ? 2.959 5.263 2.837 1.00 1.00 60 CYS A C 8
ATOM 10759 O O . CYS A 1 60 ? 1.965 4.537 2.854 1.00 1.00 60 CYS A O 8
ATOM 10767 N N . VAL A 1 61 ? 2.915 6.561 3.112 1.00 1.00 61 VAL A N 8
ATOM 10768 C CA . VAL A 1 61 ? 1.659 7.210 3.461 1.00 1.00 61 VAL A CA 8
ATOM 10769 C C . VAL A 1 61 ? 0.688 7.159 2.286 1.00 1.00 61 VAL A C 8
ATOM 10770 O O . VAL A 1 61 ? -0.523 7.092 2.478 1.00 1.00 61 VAL A O 8
ATOM 10783 N N . GLN A 1 62 ? 1.228 7.153 1.068 1.00 1.00 62 GLN A N 8
ATOM 10784 C CA . GLN A 1 62 ? 0.377 7.069 -0.114 1.00 1.00 62 GLN A CA 8
ATOM 10785 C C . GLN A 1 62 ? -0.254 5.684 -0.219 1.00 1.00 62 GLN A C 8
ATOM 10786 O O . GLN A 1 62 ? -1.461 5.551 -0.455 1.00 1.00 62 GLN A O 8
ATOM 10800 N N . TYR A 1 63 ? 0.565 4.655 -0.045 1.00 1.00 63 TYR A N 8
ATOM 10801 C CA . TYR A 1 63 ? 0.071 3.293 -0.131 1.00 1.00 63 TYR A CA 8
ATOM 10802 C C . TYR A 1 63 ? -0.988 3.047 0.937 1.00 1.00 63 TYR A C 8
ATOM 10803 O O . TYR A 1 63 ? -2.064 2.519 0.650 1.00 1.00 63 TYR A O 8
ATOM 10821 N N . LEU A 1 64 ? -0.679 3.427 2.163 1.00 1.00 64 LEU A N 8
ATOM 10822 C CA . LEU A 1 64 ? -1.626 3.223 3.241 1.00 1.00 64 LEU A CA 8
ATOM 10823 C C . LEU A 1 64 ? -2.912 3.976 2.952 1.00 1.00 64 LEU A C 8
ATOM 10824 O O . LEU A 1 64 ? -3.995 3.411 3.060 1.00 1.00 64 LEU A O 8
ATOM 10840 N N . ASP A 1 65 ? -2.814 5.245 2.585 1.00 1.00 65 ASP A N 8
ATOM 10841 C CA . ASP A 1 65 ? -4.006 6.018 2.315 1.00 1.00 65 ASP A CA 8
ATOM 10842 C C . ASP A 1 65 ? -4.912 5.262 1.364 1.00 1.00 65 ASP A C 8
ATOM 10843 O O . ASP A 1 65 ? -6.120 5.168 1.583 1.00 1.00 65 ASP A O 8
ATOM 10852 N N . ARG A 1 66 ? -4.331 4.706 0.318 1.00 1.00 66 ARG A N 8
ATOM 10853 C CA . ARG A 1 66 ? -5.129 3.952 -0.627 1.00 1.00 66 ARG A CA 8
ATOM 10854 C C . ARG A 1 66 ? -5.787 2.772 0.073 1.00 1.00 66 ARG A C 8
ATOM 10855 O O . ARG A 1 66 ? -6.965 2.480 -0.136 1.00 1.00 66 ARG A O 8
ATOM 10876 N N . ALA A 1 67 ? -5.010 2.072 0.880 1.00 1.00 67 ALA A N 8
ATOM 10877 C CA . ALA A 1 67 ? -5.535 0.910 1.580 1.00 1.00 67 ALA A CA 8
ATOM 10878 C C . ALA A 1 67 ? -6.666 1.314 2.529 1.00 1.00 67 ALA A C 8
ATOM 10879 O O . ALA A 1 67 ? -7.623 0.564 2.733 1.00 1.00 67 ALA A O 8
ATOM 10886 N N . GLU A 1 68 ? -6.550 2.505 3.105 1.00 1.00 68 GLU A N 8
ATOM 10887 C CA . GLU A 1 68 ? -7.556 3.006 4.030 1.00 1.00 68 GLU A CA 8
ATOM 10888 C C . GLU A 1 68 ? -8.886 3.237 3.328 1.00 1.00 68 GLU A C 8
ATOM 10889 O O . GLU A 1 68 ? -9.917 2.715 3.748 1.00 1.00 68 GLU A O 8
ATOM 10901 N N . LYS A 1 69 ? -8.868 4.018 2.257 1.00 1.00 69 LYS A N 8
ATOM 10902 C CA . LYS A 1 69 ? -10.100 4.293 1.536 1.00 1.00 69 LYS A CA 8
ATOM 10903 C C . LYS A 1 69 ? -10.690 2.989 1.006 1.00 1.00 69 LYS A C 8
ATOM 10904 O O . LYS A 1 69 ? -11.920 2.829 0.942 1.00 1.00 69 LYS A O 8
ATOM 10923 N N . LEU A 1 70 ? -9.819 2.064 0.609 1.00 1.00 70 LEU A N 8
ATOM 10924 C CA . LEU A 1 70 ? -10.270 0.794 0.061 1.00 1.00 70 LEU A CA 8
ATOM 10925 C C . LEU A 1 70 ? -11.100 0.056 1.082 1.00 1.00 70 LEU A C 8
ATOM 10926 O O . LEU A 1 70 ? -12.200 -0.421 0.792 1.00 1.00 70 LEU A O 8
ATOM 10942 N N . LYS A 1 71 ? -10.580 0.013 2.284 1.00 1.00 71 LYS A N 8
ATOM 10943 C CA . LYS A 1 71 ? -11.260 -0.628 3.395 1.00 1.00 71 LYS A CA 8
ATOM 10944 C C . LYS A 1 71 ? -12.470 0.176 3.837 1.00 1.00 71 LYS A C 8
ATOM 10945 O O . LYS A 1 71 ? -13.390 -0.366 4.445 1.00 1.00 71 LYS A O 8
ATOM 10964 N N . ASP A 1 72 ? -12.450 1.477 3.564 1.00 1.00 72 ASP A N 8
ATOM 10965 C CA . ASP A 1 72 ? -13.530 2.362 3.981 1.00 1.00 72 ASP A CA 8
ATOM 10966 C C . ASP A 1 72 ? -14.840 2.060 3.266 1.00 1.00 72 ASP A C 8
ATOM 10967 O O . ASP A 1 72 ? -15.870 1.806 3.896 1.00 1.00 72 ASP A O 8
ATOM 10976 N N . TYR A 1 73 ? -14.800 2.079 1.940 1.00 1.00 73 TYR A N 8
ATOM 10977 C CA . TYR A 1 73 ? -16.020 1.806 1.186 1.00 1.00 73 TYR A CA 8
ATOM 10978 C C . TYR A 1 73 ? -16.290 0.311 1.164 1.00 1.00 73 TYR A C 8
ATOM 10979 O O . TYR A 1 73 ? -17.440 -0.107 1.087 1.00 1.00 73 TYR A O 8
ATOM 10997 N N . LEU A 1 74 ? -15.230 -0.493 1.230 1.00 1.00 74 LEU A N 8
ATOM 10998 C CA . LEU A 1 74 ? -15.410 -1.936 1.214 1.00 1.00 74 LEU A CA 8
ATOM 10999 C C . LEU A 1 74 ? -16.290 -2.351 2.391 1.00 1.00 74 LEU A C 8
ATOM 11000 O O . LEU A 1 74 ? -17.250 -3.107 2.228 1.00 1.00 74 LEU A O 8
ATOM 11016 N N . ARG A 1 75 ? -15.960 -1.840 3.565 1.00 1.00 75 ARG A N 8
ATOM 11017 C CA . ARG A 1 75 ? -16.740 -2.158 4.742 1.00 1.00 75 ARG A CA 8
ATOM 11018 C C . ARG A 1 75 ? -18.110 -1.503 4.658 1.00 1.00 75 ARG A C 8
ATOM 11019 O O . ARG A 1 75 ? -19.120 -2.122 4.979 1.00 1.00 75 ARG A O 8
ATOM 11040 N N . ILE B 2 3 ? 16.317 5.155 -5.663 1.00 1.00 168 ILE B N 8
ATOM 11041 C CA . ILE B 2 3 ? 15.168 4.300 -5.363 1.00 1.00 168 ILE B CA 8
ATOM 11042 C C . ILE B 2 3 ? 14.005 4.656 -6.262 1.00 1.00 168 ILE B C 8
ATOM 11043 O O . ILE B 2 3 ? 13.578 5.809 -6.320 1.00 1.00 168 ILE B O 8
ATOM 11059 N N . GLU B 2 4 ? 13.473 3.647 -6.941 1.00 1.00 169 GLU B N 8
ATOM 11060 C CA . GLU B 2 4 ? 12.327 3.842 -7.819 1.00 1.00 169 GLU B CA 8
ATOM 11061 C C . GLU B 2 4 ? 11.149 3.037 -7.307 1.00 1.00 169 GLU B C 8
ATOM 11062 O O . GLU B 2 4 ? 11.268 1.835 -7.073 1.00 1.00 169 GLU B O 8
ATOM 11074 N N . LEU B 2 5 ? 10.009 3.703 -7.125 1.00 1.00 170 LEU B N 8
ATOM 11075 C CA . LEU B 2 5 ? 8.804 3.031 -6.629 1.00 1.00 170 LEU B CA 8
ATOM 11076 C C . LEU B 2 5 ? 7.621 3.219 -7.591 1.00 1.00 170 LEU B C 8
ATOM 11077 O O . LEU B 2 5 ? 7.536 4.237 -8.275 1.00 1.00 170 LEU B O 8
ATOM 11093 N N . PRO B 2 6 ? 6.694 2.284 -7.628 1.00 1.00 171 PRO B N 8
ATOM 11094 C CA . PRO B 2 6 ? 5.486 2.397 -8.500 1.00 1.00 171 PRO B CA 8
ATOM 11095 C C . PRO B 2 6 ? 4.537 3.495 -8.026 1.00 1.00 171 PRO B C 8
ATOM 11096 O O . PRO B 2 6 ? 4.636 3.965 -6.894 1.00 1.00 171 PRO B O 8
ATOM 11107 N N . GLU B 2 7 ? 3.607 3.887 -8.898 1.00 1.00 172 GLU B N 8
ATOM 11108 C CA . GLU B 2 7 ? 2.629 4.913 -8.555 1.00 1.00 172 GLU B CA 8
ATOM 11109 C C . GLU B 2 7 ? 1.270 4.270 -8.369 1.00 1.00 172 GLU B C 8
ATOM 11110 O O . GLU B 2 7 ? 0.732 3.640 -9.279 1.00 1.00 172 GLU B O 8
ATOM 11122 N N . VAL B 2 8 ? 0.725 4.425 -7.174 1.00 1.00 173 VAL B N 8
ATOM 11123 C CA . VAL B 2 8 ? -0.569 3.831 -6.860 1.00 1.00 173 VAL B CA 8
ATOM 11124 C C . VAL B 2 8 ? -1.608 4.184 -7.946 1.00 1.00 173 VAL B C 8
ATOM 11125 O O . VAL B 2 8 ? -1.764 5.354 -8.303 1.00 1.00 173 VAL B O 8
ATOM 11138 N N . PRO B 2 9 ? -2.318 3.200 -8.462 1.00 1.00 174 PRO B N 8
ATOM 11139 C CA . PRO B 2 9 ? -3.362 3.437 -9.504 1.00 1.00 174 PRO B CA 8
ATOM 11140 C C . PRO B 2 9 ? -4.608 4.116 -8.929 1.00 1.00 174 PRO B C 8
ATOM 11141 O O . PRO B 2 9 ? -4.929 3.959 -7.750 1.00 1.00 174 PRO B O 8
ATOM 11152 N N . SER B 2 10 ? -5.313 4.865 -9.776 1.00 1.00 175 SER B N 8
ATOM 11153 C CA . SER B 2 10 ? -6.533 5.559 -9.364 1.00 1.00 175 SER B CA 8
ATOM 11154 C C . SER B 2 10 ? -7.703 5.065 -10.190 1.00 1.00 175 SER B C 8
ATOM 11155 O O . SER B 2 10 ? -8.038 5.653 -11.220 1.00 1.00 175 SER B O 8
ATOM 11163 N N . GLU B 2 11 ? -8.320 3.974 -9.757 1.00 1.00 176 GLU B N 8
ATOM 11164 C CA . GLU B 2 11 ? -9.450 3.405 -10.480 1.00 1.00 176 GLU B CA 8
ATOM 11165 C C . GLU B 2 11 ? -10.750 4.145 -10.140 1.00 1.00 176 GLU B C 8
ATOM 11166 O O . GLU B 2 11 ? -10.780 4.925 -9.192 1.00 1.00 176 GLU B O 8
ATOM 11178 N N . PRO B 2 12 ? -11.820 3.894 -10.870 1.00 1.00 177 PRO B N 8
ATOM 11179 C CA . PRO B 2 12 ? -13.130 4.542 -10.580 1.00 1.00 177 PRO B CA 8
ATOM 11180 C C . PRO B 2 12 ? -13.730 4.058 -9.264 1.00 1.00 177 PRO B C 8
ATOM 11181 O O . PRO B 2 12 ? -14.720 3.335 -9.250 1.00 1.00 177 PRO B O 8
ATOM 11192 N N . LEU B 2 13 ? -13.120 4.449 -8.150 1.00 1.00 178 LEU B N 8
ATOM 11193 C CA . LEU B 2 13 ? -13.610 4.028 -6.838 1.00 1.00 178 LEU B CA 8
ATOM 11194 C C . LEU B 2 13 ? -13.480 5.182 -5.840 1.00 1.00 178 LEU B C 8
ATOM 11195 O O . LEU B 2 13 ? -12.590 6.013 -5.960 1.00 1.00 178 LEU B O 8
ATOM 11211 N N . PRO B 2 14 ? -14.370 5.248 -4.867 1.00 1.00 179 PRO B N 8
ATOM 11212 C CA . PRO B 2 14 ? -14.340 6.339 -3.847 1.00 1.00 179 PRO B CA 8
ATOM 11213 C C . PRO B 2 14 ? -12.910 6.753 -3.492 1.00 1.00 179 PRO B C 8
ATOM 11214 O O . PRO B 2 14 ? -12.060 5.910 -3.182 1.00 1.00 179 PRO B O 8
ATOM 11225 N N . THR A 1 3 ? 16.848 -11.740 -2.719 1.00 1.00 3 THR A N 9
ATOM 11226 C CA . THR A 1 3 ? 16.098 -10.510 -2.984 1.00 1.00 3 THR A CA 9
ATOM 11227 C C . THR A 1 3 ? 16.308 -9.503 -1.865 1.00 1.00 3 THR A C 9
ATOM 11228 O O . THR A 1 3 ? 16.254 -9.844 -0.683 1.00 1.00 3 THR A O 9
ATOM 11239 N N . SER A 1 4 ? 16.548 -8.250 -2.247 1.00 1.00 4 SER A N 9
ATOM 11240 C CA . SER A 1 4 ? 16.764 -7.189 -1.270 1.00 1.00 4 SER A CA 9
ATOM 11241 C C . SER A 1 4 ? 15.457 -6.833 -0.574 1.00 1.00 4 SER A C 9
ATOM 11242 O O . SER A 1 4 ? 14.370 -7.115 -1.083 1.00 1.00 4 SER A O 9
ATOM 11250 N N . THR A 1 5 ? 15.566 -6.222 0.598 1.00 1.00 5 THR A N 9
ATOM 11251 C CA . THR A 1 5 ? 14.382 -5.853 1.358 1.00 1.00 5 THR A CA 9
ATOM 11252 C C . THR A 1 5 ? 13.534 -4.861 0.573 1.00 1.00 5 THR A C 9
ATOM 11253 O O . THR A 1 5 ? 12.312 -5.004 0.477 1.00 1.00 5 THR A O 9
ATOM 11264 N N . LEU A 1 6 ? 14.183 -3.851 0.017 1.00 1.00 6 LEU A N 9
ATOM 11265 C CA . LEU A 1 6 ? 13.465 -2.843 -0.741 1.00 1.00 6 LEU A CA 9
ATOM 11266 C C . LEU A 1 6 ? 12.841 -3.464 -1.981 1.00 1.00 6 LEU A C 9
ATOM 11267 O O . LEU A 1 6 ? 11.692 -3.185 -2.317 1.00 1.00 6 LEU A O 9
ATOM 11283 N N . GLN A 1 7 ? 13.596 -4.319 -2.656 1.00 1.00 7 GLN A N 9
ATOM 11284 C CA . GLN A 1 7 ? 13.082 -4.959 -3.848 1.00 1.00 7 GLN A CA 9
ATOM 11285 C C . GLN A 1 7 ? 11.772 -5.645 -3.532 1.00 1.00 7 GLN A C 9
ATOM 11286 O O . GLN A 1 7 ? 10.772 -5.448 -4.226 1.00 1.00 7 GLN A O 9
ATOM 11300 N N . LYS A 1 8 ? 11.780 -6.457 -2.498 1.00 1.00 8 LYS A N 9
ATOM 11301 C CA . LYS A 1 8 ? 10.576 -7.172 -2.136 1.00 1.00 8 LYS A CA 9
ATOM 11302 C C . LYS A 1 8 ? 9.462 -6.173 -1.870 1.00 1.00 8 LYS A C 9
ATOM 11303 O O . LYS A 1 8 ? 8.314 -6.399 -2.244 1.00 1.00 8 LYS A O 9
ATOM 11322 N N . ALA A 1 9 ? 9.802 -5.068 -1.213 1.00 1.00 9 ALA A N 9
ATOM 11323 C CA . ALA A 1 9 ? 8.799 -4.080 -0.898 1.00 1.00 9 ALA A CA 9
ATOM 11324 C C . ALA A 1 9 ? 8.096 -3.608 -2.169 1.00 1.00 9 ALA A C 9
ATOM 11325 O O . ALA A 1 9 ? 6.866 -3.563 -2.240 1.00 1.00 9 ALA A O 9
ATOM 11332 N N . ILE A 1 10 ? 8.895 -3.274 -3.169 1.00 1.00 10 ILE A N 9
ATOM 11333 C CA . ILE A 1 10 ? 8.360 -2.823 -4.448 1.00 1.00 10 ILE A CA 9
ATOM 11334 C C . ILE A 1 10 ? 7.593 -3.965 -5.118 1.00 1.00 10 ILE A C 9
ATOM 11335 O O . ILE A 1 10 ? 6.550 -3.782 -5.729 1.00 1.00 10 ILE A O 9
ATOM 11351 N N . ASP A 1 11 ? 8.139 -5.151 -5.060 1.00 1.00 11 ASP A N 9
ATOM 11352 C CA . ASP A 1 11 ? 7.478 -6.269 -5.700 1.00 1.00 11 ASP A CA 9
ATOM 11353 C C . ASP A 1 11 ? 6.081 -6.480 -5.113 1.00 1.00 11 ASP A C 9
ATOM 11354 O O . ASP A 1 11 ? 5.096 -6.658 -5.846 1.00 1.00 11 ASP A O 9
ATOM 11363 N N . LEU A 1 12 ? 6.000 -6.464 -3.789 1.00 1.00 12 LEU A N 9
ATOM 11364 C CA . LEU A 1 12 ? 4.733 -6.667 -3.101 1.00 1.00 12 LEU A CA 9
ATOM 11365 C C . LEU A 1 12 ? 3.751 -5.547 -3.406 1.00 1.00 12 LEU A C 9
ATOM 11366 O O . LEU A 1 12 ? 2.569 -5.795 -3.633 1.00 1.00 12 LEU A O 9
ATOM 11382 N N . VAL A 1 13 ? 4.242 -4.319 -3.406 1.00 1.00 13 VAL A N 9
ATOM 11383 C CA . VAL A 1 13 ? 3.378 -3.183 -3.678 1.00 1.00 13 VAL A CA 9
ATOM 11384 C C . VAL A 1 13 ? 2.902 -3.214 -5.131 1.00 1.00 13 VAL A C 9
ATOM 11385 O O . VAL A 1 13 ? 1.753 -2.885 -5.422 1.00 1.00 13 VAL A O 9
ATOM 11398 N N . THR A 1 14 ? 3.795 -3.602 -6.039 1.00 1.00 14 THR A N 9
ATOM 11399 C CA . THR A 1 14 ? 3.445 -3.648 -7.448 1.00 1.00 14 THR A CA 9
ATOM 11400 C C . THR A 1 14 ? 2.241 -4.564 -7.632 1.00 1.00 14 THR A C 9
ATOM 11401 O O . THR A 1 14 ? 1.224 -4.199 -8.244 1.00 1.00 14 THR A O 9
ATOM 11412 N N . LYS A 1 15 ? 2.340 -5.752 -7.080 1.00 1.00 15 LYS A N 9
ATOM 11413 C CA . LYS A 1 15 ? 1.236 -6.682 -7.185 1.00 1.00 15 LYS A CA 9
ATOM 11414 C C . LYS A 1 15 ? 0.011 -6.085 -6.512 1.00 1.00 15 LYS A C 9
ATOM 11415 O O . LYS A 1 15 ? -1.099 -6.183 -7.014 1.00 1.00 15 LYS A O 9
ATOM 11434 N N . ALA A 1 16 ? 0.210 -5.459 -5.367 1.00 1.00 16 ALA A N 9
ATOM 11435 C CA . ALA A 1 16 ? -0.907 -4.863 -4.654 1.00 1.00 16 ALA A CA 9
ATOM 11436 C C . ALA A 1 16 ? -1.703 -3.924 -5.555 1.00 1.00 16 ALA A C 9
ATOM 11437 O O . ALA A 1 16 ? -2.936 -3.935 -5.552 1.00 1.00 16 ALA A O 9
ATOM 11444 N N . THR A 1 17 ? -0.989 -3.104 -6.315 1.00 1.00 17 THR A N 9
ATOM 11445 C CA . THR A 1 17 ? -1.637 -2.152 -7.196 1.00 1.00 17 THR A CA 9
ATOM 11446 C C . THR A 1 17 ? -2.440 -2.874 -8.266 1.00 1.00 17 THR A C 9
ATOM 11447 O O . THR A 1 17 ? -3.564 -2.483 -8.576 1.00 1.00 17 THR A O 9
ATOM 11458 N N . GLU A 1 18 ? -1.884 -3.943 -8.810 1.00 1.00 18 GLU A N 9
ATOM 11459 C CA . GLU A 1 18 ? -2.603 -4.688 -9.834 1.00 1.00 18 GLU A CA 9
ATOM 11460 C C . GLU A 1 18 ? -3.912 -5.248 -9.256 1.00 1.00 18 GLU A C 9
ATOM 11461 O O . GLU A 1 18 ? -4.954 -5.261 -9.920 1.00 1.00 18 GLU A O 9
ATOM 11473 N N . GLU A 1 19 ? -3.840 -5.727 -8.024 1.00 1.00 19 GLU A N 9
ATOM 11474 C CA . GLU A 1 19 ? -5.001 -6.303 -7.376 1.00 1.00 19 GLU A CA 9
ATOM 11475 C C . GLU A 1 19 ? -6.064 -5.244 -7.187 1.00 1.00 19 GLU A C 9
ATOM 11476 O O . GLU A 1 19 ? -7.257 -5.490 -7.381 1.00 1.00 19 GLU A O 9
ATOM 11488 N N . ASP A 1 20 ? -5.624 -4.053 -6.825 1.00 1.00 20 ASP A N 9
ATOM 11489 C CA . ASP A 1 20 ? -6.548 -2.957 -6.623 1.00 1.00 20 ASP A CA 9
ATOM 11490 C C . ASP A 1 20 ? -7.322 -2.696 -7.910 1.00 1.00 20 ASP A C 9
ATOM 11491 O O . ASP A 1 20 ? -8.525 -2.438 -7.881 1.00 1.00 20 ASP A O 9
ATOM 11500 N N . LYS A 1 21 ? -6.623 -2.774 -9.040 1.00 1.00 21 LYS A N 9
ATOM 11501 C CA . LYS A 1 21 ? -7.265 -2.550 -10.330 1.00 1.00 21 LYS A CA 9
ATOM 11502 C C . LYS A 1 21 ? -8.277 -3.654 -10.600 1.00 1.00 21 LYS A C 9
ATOM 11503 O O . LYS A 1 21 ? -9.363 -3.407 -11.120 1.00 1.00 21 LYS A O 9
ATOM 11522 N N . ALA A 1 22 ? -7.900 -4.881 -10.240 1.00 1.00 22 ALA A N 9
ATOM 11523 C CA . ALA A 1 22 ? -8.773 -6.030 -10.450 1.00 1.00 22 ALA A CA 9
ATOM 11524 C C . ALA A 1 22 ? -9.911 -6.040 -9.443 1.00 1.00 22 ALA A C 9
ATOM 11525 O O . ALA A 1 22 ? -10.630 -7.025 -9.330 1.00 1.00 22 ALA A O 9
ATOM 11532 N N . LYS A 1 23 ? -10.050 -4.933 -8.720 1.00 1.00 23 LYS A N 9
ATOM 11533 C CA . LYS A 1 23 ? -11.090 -4.792 -7.716 1.00 1.00 23 LYS A CA 9
ATOM 11534 C C . LYS A 1 23 ? -10.870 -5.754 -6.559 1.00 1.00 23 LYS A C 9
ATOM 11535 O O . LYS A 1 23 ? -11.820 -6.197 -5.913 1.00 1.00 23 LYS A O 9
ATOM 11554 N N . ASN A 1 24 ? -9.605 -6.070 -6.294 1.00 1.00 24 ASN A N 9
ATOM 11555 C CA . ASN A 1 24 ? -9.256 -6.979 -5.201 1.00 1.00 24 ASN A CA 9
ATOM 11556 C C . ASN A 1 24 ? -8.746 -6.179 -3.998 1.00 1.00 24 ASN A C 9
ATOM 11557 O O . ASN A 1 24 ? -7.567 -6.214 -3.660 1.00 1.00 24 ASN A O 9
ATOM 11568 N N . TYR A 1 25 ? -9.645 -5.449 -3.361 1.00 1.00 25 TYR A N 9
ATOM 11569 C CA . TYR A 1 25 ? -9.272 -4.646 -2.207 1.00 1.00 25 TYR A CA 9
ATOM 11570 C C . TYR A 1 25 ? -8.663 -5.528 -1.123 1.00 1.00 25 TYR A C 9
ATOM 11571 O O . TYR A 1 25 ? -7.703 -5.137 -0.471 1.00 1.00 25 TYR A O 9
ATOM 11589 N N . GLU A 1 26 ? -9.226 -6.712 -0.926 1.00 1.00 26 GLU A N 9
ATOM 11590 C CA . GLU A 1 26 ? -8.705 -7.614 0.095 1.00 1.00 26 GLU A CA 9
ATOM 11591 C C . GLU A 1 26 ? -7.268 -8.036 -0.219 1.00 1.00 26 GLU A C 9
ATOM 11592 O O . GLU A 1 26 ? -6.369 -7.906 0.623 1.00 1.00 26 GLU A O 9
ATOM 11604 N N . GLU A 1 27 ? -7.052 -8.531 -1.430 1.00 1.00 27 GLU A N 9
ATOM 11605 C CA . GLU A 1 27 ? -5.718 -8.967 -1.822 1.00 1.00 27 GLU A CA 9
ATOM 11606 C C . GLU A 1 27 ? -4.780 -7.757 -1.881 1.00 1.00 27 GLU A C 9
ATOM 11607 O O . GLU A 1 27 ? -3.632 -7.799 -1.454 1.00 1.00 27 GLU A O 9
ATOM 11619 N N . ALA A 1 28 ? -5.258 -6.675 -2.445 1.00 1.00 28 ALA A N 9
ATOM 11620 C CA . ALA A 1 28 ? -4.425 -5.501 -2.553 1.00 1.00 28 ALA A CA 9
ATOM 11621 C C . ALA A 1 28 ? -4.054 -4.986 -1.174 1.00 1.00 28 ALA A C 9
ATOM 11622 O O . ALA A 1 28 ? -2.910 -4.602 -0.938 1.00 1.00 28 ALA A O 9
ATOM 11629 N N . LEU A 1 29 ? -5.019 -4.976 -0.258 1.00 1.00 29 LEU A N 9
ATOM 11630 C CA . LEU A 1 29 ? -4.774 -4.483 1.088 1.00 1.00 29 LEU A CA 9
ATOM 11631 C C . LEU A 1 29 ? -3.680 -5.256 1.803 1.00 1.00 29 LEU A C 9
ATOM 11632 O O . LEU A 1 29 ? -2.797 -4.658 2.418 1.00 1.00 29 LEU A O 9
ATOM 11648 N N . ARG A 1 30 ? -3.754 -6.573 1.761 1.00 1.00 30 ARG A N 9
ATOM 11649 C CA . ARG A 1 30 ? -2.762 -7.369 2.459 1.00 1.00 30 ARG A CA 9
ATOM 11650 C C . ARG A 1 30 ? -1.380 -7.085 1.889 1.00 1.00 30 ARG A C 9
ATOM 11651 O O . ARG A 1 30 ? -0.399 -6.941 2.627 1.00 1.00 30 ARG A O 9
ATOM 11672 N N . LEU A 1 31 ? -1.311 -7.002 0.571 1.00 1.00 31 LEU A N 9
ATOM 11673 C CA . LEU A 1 31 ? -0.044 -6.737 -0.083 1.00 1.00 31 LEU A CA 9
ATOM 11674 C C . LEU A 1 31 ? 0.467 -5.359 0.299 1.00 1.00 31 LEU A C 9
ATOM 11675 O O . LEU A 1 31 ? 1.667 -5.161 0.496 1.00 1.00 31 LEU A O 9
ATOM 11691 N N . TYR A 1 32 ? -0.448 -4.403 0.394 1.00 1.00 32 TYR A N 9
ATOM 11692 C CA . TYR A 1 32 ? -0.069 -3.035 0.740 1.00 1.00 32 TYR A CA 9
ATOM 11693 C C . TYR A 1 32 ? 0.619 -2.997 2.103 1.00 1.00 32 TYR A C 9
ATOM 11694 O O . TYR A 1 32 ? 1.670 -2.371 2.274 1.00 1.00 32 TYR A O 9
ATOM 11712 N N . GLN A 1 33 ? 0.018 -3.668 3.068 1.00 1.00 33 GLN A N 9
ATOM 11713 C CA . GLN A 1 33 ? 0.573 -3.696 4.409 1.00 1.00 33 GLN A CA 9
ATOM 11714 C C . GLN A 1 33 ? 1.943 -4.372 4.405 1.00 1.00 33 GLN A C 9
ATOM 11715 O O . GLN A 1 33 ? 2.880 -3.919 5.071 1.00 1.00 33 GLN A O 9
ATOM 11729 N N . HIS A 1 34 ? 2.061 -5.449 3.644 1.00 1.00 34 HIS A N 9
ATOM 11730 C CA . HIS A 1 34 ? 3.328 -6.171 3.568 1.00 1.00 34 HIS A CA 9
ATOM 11731 C C . HIS A 1 34 ? 4.414 -5.290 2.939 1.00 1.00 34 HIS A C 9
ATOM 11732 O O . HIS A 1 34 ? 5.507 -5.130 3.495 1.00 1.00 34 HIS A O 9
ATOM 11747 N N . ALA A 1 35 ? 4.097 -4.708 1.790 1.00 1.00 35 ALA A N 9
ATOM 11748 C CA . ALA A 1 35 ? 5.045 -3.850 1.096 1.00 1.00 35 ALA A CA 9
ATOM 11749 C C . ALA A 1 35 ? 5.595 -2.796 2.053 1.00 1.00 35 ALA A C 9
ATOM 11750 O O . ALA A 1 35 ? 6.805 -2.584 2.133 1.00 1.00 35 ALA A O 9
ATOM 11757 N N . VAL A 1 36 ? 4.693 -2.144 2.775 1.00 1.00 36 VAL A N 9
ATOM 11758 C CA . VAL A 1 36 ? 5.099 -1.105 3.716 1.00 1.00 36 VAL A CA 9
ATOM 11759 C C . VAL A 1 36 ? 6.077 -1.666 4.740 1.00 1.00 36 VAL A C 9
ATOM 11760 O O . VAL A 1 36 ? 7.083 -1.034 5.061 1.00 1.00 36 VAL A O 9
ATOM 11773 N N . GLU A 1 37 ? 5.778 -2.845 5.248 1.00 1.00 37 GLU A N 9
ATOM 11774 C CA . GLU A 1 37 ? 6.647 -3.465 6.238 1.00 1.00 37 GLU A CA 9
ATOM 11775 C C . GLU A 1 37 ? 8.077 -3.564 5.716 1.00 1.00 37 GLU A C 9
ATOM 11776 O O . GLU A 1 37 ? 9.030 -3.187 6.397 1.00 1.00 37 GLU A O 9
ATOM 11788 N N . TYR A 1 38 ? 8.221 -4.082 4.504 1.00 1.00 38 TYR A N 9
ATOM 11789 C CA . TYR A 1 38 ? 9.547 -4.231 3.912 1.00 1.00 38 TYR A CA 9
ATOM 11790 C C . TYR A 1 38 ? 10.204 -2.871 3.685 1.00 1.00 38 TYR A C 9
ATOM 11791 O O . TYR A 1 38 ? 11.406 -2.716 3.877 1.00 1.00 38 TYR A O 9
ATOM 11809 N N . PHE A 1 39 ? 9.412 -1.894 3.272 1.00 1.00 39 PHE A N 9
ATOM 11810 C CA . PHE A 1 39 ? 9.946 -0.560 3.015 1.00 1.00 39 PHE A CA 9
ATOM 11811 C C . PHE A 1 39 ? 10.537 0.039 4.300 1.00 1.00 39 PHE A C 9
ATOM 11812 O O . PHE A 1 39 ? 11.677 0.545 4.324 1.00 1.00 39 PHE A O 9
ATOM 11829 N N . LEU A 1 40 ? 9.759 -0.026 5.369 1.00 1.00 40 LEU A N 9
ATOM 11830 C CA . LEU A 1 40 ? 10.187 0.508 6.638 1.00 1.00 40 LEU A CA 9
ATOM 11831 C C . LEU A 1 40 ? 11.406 -0.248 7.116 1.00 1.00 40 LEU A C 9
ATOM 11832 O O . LEU A 1 40 ? 12.350 0.338 7.601 1.00 1.00 40 LEU A O 9
ATOM 11848 N N . HIS A 1 41 ? 11.404 -1.550 6.924 1.00 1.00 41 HIS A N 9
ATOM 11849 C CA . HIS A 1 41 ? 12.548 -2.359 7.330 1.00 1.00 41 HIS A CA 9
ATOM 11850 C C . HIS A 1 41 ? 13.800 -1.974 6.539 1.00 1.00 41 HIS A C 9
ATOM 11851 O O . HIS A 1 41 ? 14.908 -2.024 7.048 1.00 1.00 41 HIS A O 9
ATOM 11866 N N . ALA A 1 42 ? 13.620 -1.613 5.286 1.00 1.00 42 ALA A N 9
ATOM 11867 C CA . ALA A 1 42 ? 14.764 -1.251 4.456 1.00 1.00 42 ALA A CA 9
ATOM 11868 C C . ALA A 1 42 ? 15.464 0.013 4.943 1.00 1.00 42 ALA A C 9
ATOM 11869 O O . ALA A 1 42 ? 16.674 0.058 5.098 1.00 1.00 42 ALA A O 9
ATOM 11876 N N . ILE A 1 43 ? 14.697 1.031 5.235 1.00 1.00 43 ILE A N 9
ATOM 11877 C CA . ILE A 1 43 ? 15.299 2.268 5.719 1.00 1.00 43 ILE A CA 9
ATOM 11878 C C . ILE A 1 43 ? 16.025 2.059 7.052 1.00 1.00 43 ILE A C 9
ATOM 11879 O O . ILE A 1 43 ? 17.041 2.695 7.312 1.00 1.00 43 ILE A O 9
ATOM 11895 N N . LYS A 1 44 ? 15.516 1.157 7.888 1.00 1.00 44 LYS A N 9
ATOM 11896 C CA . LYS A 1 44 ? 16.171 0.891 9.189 1.00 1.00 44 LYS A CA 9
ATOM 11897 C C . LYS A 1 44 ? 17.313 -0.111 9.086 1.00 1.00 44 LYS A C 9
ATOM 11898 O O . LYS A 1 44 ? 18.368 0.073 9.690 1.00 1.00 44 LYS A O 9
ATOM 11917 N N . TYR A 1 45 ? 17.070 -1.200 8.354 1.00 1.00 45 TYR A N 9
ATOM 11918 C CA . TYR A 1 45 ? 18.062 -2.262 8.218 1.00 1.00 45 TYR A CA 9
ATOM 11919 C C . TYR A 1 45 ? 18.948 -2.045 6.993 1.00 1.00 45 TYR A C 9
ATOM 11920 O O . TYR A 1 45 ? 20.007 -2.658 6.873 1.00 1.00 45 TYR A O 9
ATOM 11938 N N . GLU A 1 46 ? 18.518 -1.161 6.088 1.00 1.00 46 GLU A N 9
ATOM 11939 C CA . GLU A 1 46 ? 19.299 -0.862 4.882 1.00 1.00 46 GLU A CA 9
ATOM 11940 C C . GLU A 1 46 ? 19.622 0.625 4.854 1.00 1.00 46 GLU A C 9
ATOM 11941 O O . GLU A 1 46 ? 18.769 1.466 5.133 1.00 1.00 46 GLU A O 9
ATOM 11953 N N . ALA A 1 47 ? 20.870 0.936 4.529 1.00 1.00 47 ALA A N 9
ATOM 11954 C CA . ALA A 1 47 ? 21.331 2.324 4.479 1.00 1.00 47 ALA A CA 9
ATOM 11955 C C . ALA A 1 47 ? 21.004 2.950 3.130 1.00 1.00 47 ALA A C 9
ATOM 11956 O O . ALA A 1 47 ? 21.126 2.300 2.093 1.00 1.00 47 ALA A O 9
ATOM 11963 N N . HIS A 1 48 ? 20.590 4.212 3.161 1.00 1.00 48 HIS A N 9
ATOM 11964 C CA . HIS A 1 48 ? 20.245 4.929 1.940 1.00 1.00 48 HIS A CA 9
ATOM 11965 C C . HIS A 1 48 ? 20.283 6.442 2.174 1.00 1.00 48 HIS A C 9
ATOM 11966 O O . HIS A 1 48 ? 20.138 6.911 3.303 1.00 1.00 48 HIS A O 9
ATOM 11981 N N . SER A 1 49 ? 20.509 7.202 1.108 1.00 1.00 49 SER A N 9
ATOM 11982 C CA . SER A 1 49 ? 20.594 8.656 1.220 1.00 1.00 49 SER A CA 9
ATOM 11983 C C . SER A 1 49 ? 19.315 9.236 1.826 1.00 1.00 49 SER A C 9
ATOM 11984 O O . SER A 1 49 ? 18.301 8.559 1.937 1.00 1.00 49 SER A O 9
ATOM 11992 N N . ASP A 1 50 ? 19.375 10.487 2.240 1.00 1.00 50 ASP A N 9
ATOM 11993 C CA . ASP A 1 50 ? 18.202 11.107 2.843 1.00 1.00 50 ASP A CA 9
ATOM 11994 C C . ASP A 1 50 ? 17.042 11.102 1.852 1.00 1.00 50 ASP A C 9
ATOM 11995 O O . ASP A 1 50 ? 15.931 10.685 2.183 1.00 1.00 50 ASP A O 9
ATOM 12004 N N . LYS A 1 51 ? 17.296 11.605 0.648 1.00 1.00 51 LYS A N 9
ATOM 12005 C CA . LYS A 1 51 ? 16.252 11.681 -0.363 1.00 1.00 51 LYS A CA 9
ATOM 12006 C C . LYS A 1 51 ? 15.594 10.319 -0.521 1.00 1.00 51 LYS A C 9
ATOM 12007 O O . LYS A 1 51 ? 14.380 10.218 -0.722 1.00 1.00 51 LYS A O 9
ATOM 12026 N N . ALA A 1 52 ? 16.390 9.271 -0.392 1.00 1.00 52 ALA A N 9
ATOM 12027 C CA . ALA A 1 52 ? 15.852 7.929 -0.489 1.00 1.00 52 ALA A CA 9
ATOM 12028 C C . ALA A 1 52 ? 14.884 7.676 0.664 1.00 1.00 52 ALA A C 9
ATOM 12029 O O . ALA A 1 52 ? 13.747 7.307 0.450 1.00 1.00 52 ALA A O 9
ATOM 12036 N N . LYS A 1 53 ? 15.345 7.897 1.890 1.00 1.00 53 LYS A N 9
ATOM 12037 C CA . LYS A 1 53 ? 14.488 7.670 3.060 1.00 1.00 53 LYS A CA 9
ATOM 12038 C C . LYS A 1 53 ? 13.182 8.448 2.915 1.00 1.00 53 LYS A C 9
ATOM 12039 O O . LYS A 1 53 ? 12.096 7.893 3.084 1.00 1.00 53 LYS A O 9
ATOM 12058 N N . GLU A 1 54 ? 13.293 9.723 2.593 1.00 1.00 54 GLU A N 9
ATOM 12059 C CA . GLU A 1 54 ? 12.117 10.548 2.429 1.00 1.00 54 GLU A CA 9
ATOM 12060 C C . GLU A 1 54 ? 11.175 9.908 1.432 1.00 1.00 54 GLU A C 9
ATOM 12061 O O . GLU A 1 54 ? 9.960 9.922 1.616 1.00 1.00 54 GLU A O 9
ATOM 12073 N N . SER A 1 55 ? 11.734 9.340 0.378 1.00 1.00 55 SER A N 9
ATOM 12074 C CA . SER A 1 55 ? 10.905 8.699 -0.619 1.00 1.00 55 SER A CA 9
ATOM 12075 C C . SER A 1 55 ? 10.156 7.522 -0.005 1.00 1.00 55 SER A C 9
ATOM 12076 O O . SER A 1 55 ? 8.979 7.316 -0.275 1.00 1.00 55 SER A O 9
ATOM 12084 N N . ILE A 1 56 ? 10.853 6.731 0.802 1.00 1.00 56 ILE A N 9
ATOM 12085 C CA . ILE A 1 56 ? 10.229 5.562 1.405 1.00 1.00 56 ILE A CA 9
ATOM 12086 C C . ILE A 1 56 ? 9.183 5.985 2.430 1.00 1.00 56 ILE A C 9
ATOM 12087 O O . ILE A 1 56 ? 8.089 5.440 2.475 1.00 1.00 56 ILE A O 9
ATOM 12103 N N . ARG A 1 57 ? 9.545 6.960 3.251 1.00 1.00 57 ARG A N 9
ATOM 12104 C CA . ARG A 1 57 ? 8.642 7.456 4.282 1.00 1.00 57 ARG A CA 9
ATOM 12105 C C . ARG A 1 57 ? 7.401 8.100 3.658 1.00 1.00 57 ARG A C 9
ATOM 12106 O O . ARG A 1 57 ? 6.284 7.938 4.161 1.00 1.00 57 ARG A O 9
ATOM 12127 N N . ALA A 1 58 ? 7.599 8.798 2.540 1.00 1.00 58 ALA A N 9
ATOM 12128 C CA . ALA A 1 58 ? 6.490 9.437 1.834 1.00 1.00 58 ALA A CA 9
ATOM 12129 C C . ALA A 1 58 ? 5.592 8.382 1.177 1.00 1.00 58 ALA A C 9
ATOM 12130 O O . ALA A 1 58 ? 4.365 8.395 1.297 1.00 1.00 58 ALA A O 9
ATOM 12137 N N . LYS A 1 59 ? 6.201 7.458 0.480 1.00 1.00 59 LYS A N 9
ATOM 12138 C CA . LYS A 1 59 ? 5.427 6.421 -0.168 1.00 1.00 59 LYS A CA 9
ATOM 12139 C C . LYS A 1 59 ? 4.795 5.507 0.868 1.00 1.00 59 LYS A C 9
ATOM 12140 O O . LYS A 1 59 ? 3.673 5.025 0.700 1.00 1.00 59 LYS A O 9
ATOM 12159 N N . CYS A 1 60 ? 5.528 5.258 1.931 1.00 1.00 60 CYS A N 9
ATOM 12160 C CA . CYS A 1 60 ? 5.044 4.392 2.995 1.00 1.00 60 CYS A CA 9
ATOM 12161 C C . CYS A 1 60 ? 3.706 4.901 3.514 1.00 1.00 60 CYS A C 9
ATOM 12162 O O . CYS A 1 60 ? 2.741 4.144 3.608 1.00 1.00 60 CYS A O 9
ATOM 12170 N N . VAL A 1 61 ? 3.651 6.192 3.835 1.00 1.00 61 VAL A N 9
ATOM 12171 C CA . VAL A 1 61 ? 2.411 6.778 4.329 1.00 1.00 61 VAL A CA 9
ATOM 12172 C C . VAL A 1 61 ? 1.322 6.717 3.258 1.00 1.00 61 VAL A C 9
ATOM 12173 O O . VAL A 1 61 ? 0.140 6.603 3.574 1.00 1.00 61 VAL A O 9
ATOM 12186 N N . GLN A 1 62 ? 1.730 6.765 1.991 1.00 1.00 62 GLN A N 9
ATOM 12187 C CA . GLN A 1 62 ? 0.761 6.680 0.898 1.00 1.00 62 GLN A CA 9
ATOM 12188 C C . GLN A 1 62 ? 0.155 5.280 0.816 1.00 1.00 62 GLN A C 9
ATOM 12189 O O . GLN A 1 62 ? -1.069 5.118 0.710 1.00 1.00 62 GLN A O 9
ATOM 12203 N N . TYR A 1 63 ? 1.013 4.271 0.864 1.00 1.00 63 TYR A N 9
ATOM 12204 C CA . TYR A 1 63 ? 0.551 2.895 0.787 1.00 1.00 63 TYR A CA 9
ATOM 12205 C C . TYR A 1 63 ? -0.352 2.567 1.960 1.00 1.00 63 TYR A C 9
ATOM 12206 O O . TYR A 1 63 ? -1.431 2.004 1.781 1.00 1.00 63 TYR A O 9
ATOM 12224 N N . LEU A 1 64 ? 0.086 2.912 3.157 1.00 1.00 64 LEU A N 9
ATOM 12225 C CA . LEU A 1 64 ? -0.719 2.624 4.325 1.00 1.00 64 LEU A CA 9
ATOM 12226 C C . LEU A 1 64 ? -2.060 3.324 4.219 1.00 1.00 64 LEU A C 9
ATOM 12227 O O . LEU A 1 64 ? -3.096 2.703 4.430 1.00 1.00 64 LEU A O 9
ATOM 12243 N N . ASP A 1 65 ? -2.062 4.613 3.903 1.00 1.00 65 ASP A N 9
ATOM 12244 C CA . ASP A 1 65 ? -3.307 5.334 3.801 1.00 1.00 65 ASP A CA 9
ATOM 12245 C C . ASP A 1 65 ? -4.282 4.568 2.926 1.00 1.00 65 ASP A C 9
ATOM 12246 O O . ASP A 1 65 ? -5.455 4.411 3.272 1.00 1.00 65 ASP A O 9
ATOM 12255 N N . ARG A 1 66 ? -3.796 4.084 1.796 1.00 1.00 66 ARG A N 9
ATOM 12256 C CA . ARG A 1 66 ? -4.655 3.329 0.906 1.00 1.00 66 ARG A CA 9
ATOM 12257 C C . ARG A 1 66 ? -5.173 2.084 1.624 1.00 1.00 66 ARG A C 9
ATOM 12258 O O . ARG A 1 66 ? -6.346 1.726 1.530 1.00 1.00 66 ARG A O 9
ATOM 12279 N N . ALA A 1 67 ? -4.277 1.405 2.318 1.00 1.00 67 ALA A N 9
ATOM 12280 C CA . ALA A 1 67 ? -4.651 0.188 3.032 1.00 1.00 67 ALA A CA 9
ATOM 12281 C C . ALA A 1 67 ? -5.711 0.497 4.094 1.00 1.00 67 ALA A C 9
ATOM 12282 O O . ALA A 1 67 ? -6.610 -0.307 4.343 1.00 1.00 67 ALA A O 9
ATOM 12289 N N . GLU A 1 68 ? -5.590 1.661 4.719 1.00 1.00 68 GLU A N 9
ATOM 12290 C CA . GLU A 1 68 ? -6.529 2.067 5.755 1.00 1.00 68 GLU A CA 9
ATOM 12291 C C . GLU A 1 68 ? -7.929 2.252 5.194 1.00 1.00 68 GLU A C 9
ATOM 12292 O O . GLU A 1 68 ? -8.879 1.651 5.686 1.00 1.00 68 GLU A O 9
ATOM 12304 N N . LYS A 1 69 ? -8.060 3.080 4.167 1.00 1.00 69 LYS A N 9
ATOM 12305 C CA . LYS A 1 69 ? -9.369 3.312 3.587 1.00 1.00 69 LYS A CA 9
ATOM 12306 C C . LYS A 1 69 ? -9.940 2.001 3.046 1.00 1.00 69 LYS A C 9
ATOM 12307 O O . LYS A 1 69 ? -11.150 1.759 3.111 1.00 1.00 69 LYS A O 9
ATOM 12326 N N . LEU A 1 70 ? -9.058 1.162 2.494 1.00 1.00 70 LEU A N 9
ATOM 12327 C CA . LEU A 1 70 ? -9.493 -0.100 1.913 1.00 1.00 70 LEU A CA 9
ATOM 12328 C C . LEU A 1 70 ? -10.150 -0.953 2.962 1.00 1.00 70 LEU A C 9
ATOM 12329 O O . LEU A 1 70 ? -11.260 -1.448 2.771 1.00 1.00 70 LEU A O 9
ATOM 12345 N N . LYS A 1 71 ? -9.483 -1.059 4.080 1.00 1.00 71 LYS A N 9
ATOM 12346 C CA . LYS A 1 71 ? -9.992 -1.802 5.220 1.00 1.00 71 LYS A CA 9
ATOM 12347 C C . LYS A 1 71 ? -11.170 -1.075 5.858 1.00 1.00 71 LYS A C 9
ATOM 12348 O O . LYS A 1 71 ? -12.000 -1.691 6.527 1.00 1.00 71 LYS A O 9
ATOM 12367 N N . ASP A 1 72 ? -11.240 0.242 5.689 1.00 1.00 72 ASP A N 9
ATOM 12368 C CA . ASP A 1 72 ? -12.300 1.022 6.310 1.00 1.00 72 ASP A CA 9
ATOM 12369 C C . ASP A 1 72 ? -13.680 0.684 5.765 1.00 1.00 72 ASP A C 9
ATOM 12370 O O . ASP A 1 72 ? -14.600 0.308 6.504 1.00 1.00 72 ASP A O 9
ATOM 12379 N N . TYR A 1 73 ? -13.830 0.800 4.458 1.00 1.00 73 TYR A N 9
ATOM 12380 C CA . TYR A 1 73 ? -15.100 0.488 3.860 1.00 1.00 73 TYR A CA 9
ATOM 12381 C C . TYR A 1 73 ? -15.260 -1.018 3.743 1.00 1.00 73 TYR A C 9
ATOM 12382 O O . TYR A 1 73 ? -16.360 -1.522 3.795 1.00 1.00 73 TYR A O 9
ATOM 12400 N N . LEU A 1 74 ? -14.170 -1.743 3.596 1.00 1.00 74 LEU A N 9
ATOM 12401 C CA . LEU A 1 74 ? -14.280 -3.187 3.484 1.00 1.00 74 LEU A CA 9
ATOM 12402 C C . LEU A 1 74 ? -14.950 -3.751 4.731 1.00 1.00 74 LEU A C 9
ATOM 12403 O O . LEU A 1 74 ? -15.890 -4.550 4.644 1.00 1.00 74 LEU A O 9
ATOM 12419 N N . ARG A 1 75 ? -14.460 -3.326 5.881 1.00 1.00 75 ARG A N 9
ATOM 12420 C CA . ARG A 1 75 ? -15.020 -3.786 7.133 1.00 1.00 75 ARG A CA 9
ATOM 12421 C C . ARG A 1 75 ? -16.450 -3.281 7.279 1.00 1.00 75 ARG A C 9
ATOM 12422 O O . ARG A 1 75 ? -17.340 -4.019 7.694 1.00 1.00 75 ARG A O 9
ATOM 12443 N N . ILE B 2 3 ? 16.162 5.440 -7.255 1.00 1.00 168 ILE B N 9
ATOM 12444 C CA . ILE B 2 3 ? 14.998 4.955 -6.504 1.00 1.00 168 ILE B CA 9
ATOM 12445 C C . ILE B 2 3 ? 13.720 5.399 -7.180 1.00 1.00 168 ILE B C 9
ATOM 12446 O O . ILE B 2 3 ? 13.272 6.532 -6.998 1.00 1.00 168 ILE B O 9
ATOM 12462 N N . GLU B 2 4 ? 13.125 4.493 -7.951 1.00 1.00 169 GLU B N 9
ATOM 12463 C CA . GLU B 2 4 ? 11.877 4.791 -8.651 1.00 1.00 169 GLU B CA 9
ATOM 12464 C C . GLU B 2 4 ? 10.789 3.830 -8.217 1.00 1.00 169 GLU B C 9
ATOM 12465 O O . GLU B 2 4 ? 10.766 2.673 -8.633 1.00 1.00 169 GLU B O 9
ATOM 12477 N N . LEU B 2 5 ? 9.885 4.313 -7.372 1.00 1.00 170 LEU B N 9
ATOM 12478 C CA . LEU B 2 5 ? 8.795 3.475 -6.879 1.00 1.00 170 LEU B CA 9
ATOM 12479 C C . LEU B 2 5 ? 7.516 3.696 -7.683 1.00 1.00 170 LEU B C 9
ATOM 12480 O O . LEU B 2 5 ? 7.392 4.685 -8.405 1.00 1.00 170 LEU B O 9
ATOM 12496 N N . PRO B 2 6 ? 6.564 2.799 -7.556 1.00 1.00 171 PRO B N 9
ATOM 12497 C CA . PRO B 2 6 ? 5.257 2.921 -8.274 1.00 1.00 171 PRO B CA 9
ATOM 12498 C C . PRO B 2 6 ? 4.276 3.820 -7.523 1.00 1.00 171 PRO B C 9
ATOM 12499 O O . PRO B 2 6 ? 4.494 4.159 -6.360 1.00 1.00 171 PRO B O 9
ATOM 12510 N N . GLU B 2 7 ? 3.189 4.193 -8.202 1.00 1.00 172 GLU B N 9
ATOM 12511 C CA . GLU B 2 7 ? 2.155 5.048 -7.608 1.00 1.00 172 GLU B CA 9
ATOM 12512 C C . GLU B 2 7 ? 0.870 4.266 -7.416 1.00 1.00 172 GLU B C 9
ATOM 12513 O O . GLU B 2 7 ? 0.448 3.503 -8.283 1.00 1.00 172 GLU B O 9
ATOM 12525 N N . VAL B 2 8 ? 0.265 4.459 -6.259 1.00 1.00 173 VAL B N 9
ATOM 12526 C CA . VAL B 2 8 ? -0.960 3.751 -5.949 1.00 1.00 173 VAL B CA 9
ATOM 12527 C C . VAL B 2 8 ? -2.080 4.151 -6.929 1.00 1.00 173 VAL B C 9
ATOM 12528 O O . VAL B 2 8 ? -2.266 5.337 -7.213 1.00 1.00 173 VAL B O 9
ATOM 12541 N N . PRO B 2 9 ? -2.829 3.194 -7.429 1.00 1.00 174 PRO B N 9
ATOM 12542 C CA . PRO B 2 9 ? -3.953 3.476 -8.370 1.00 1.00 174 PRO B CA 9
ATOM 12543 C C . PRO B 2 9 ? -5.141 4.134 -7.667 1.00 1.00 174 PRO B C 9
ATOM 12544 O O . PRO B 2 9 ? -5.347 3.953 -6.467 1.00 1.00 174 PRO B O 9
ATOM 12555 N N . SER B 2 10 ? -5.927 4.896 -8.428 1.00 1.00 175 SER B N 9
ATOM 12556 C CA . SER B 2 10 ? -7.103 5.572 -7.878 1.00 1.00 175 SER B CA 9
ATOM 12557 C C . SER B 2 10 ? -8.323 5.271 -8.731 1.00 1.00 175 SER B C 9
ATOM 12558 O O . SER B 2 10 ? -8.674 6.041 -9.627 1.00 1.00 175 SER B O 9
ATOM 12566 N N . GLU B 2 11 ? -8.969 4.146 -8.444 1.00 1.00 176 GLU B N 9
ATOM 12567 C CA . GLU B 2 11 ? -10.160 3.746 -9.191 1.00 1.00 176 GLU B CA 9
ATOM 12568 C C . GLU B 2 11 ? -11.410 4.366 -8.567 1.00 1.00 176 GLU B C 9
ATOM 12569 O O . GLU B 2 11 ? -11.340 4.999 -7.512 1.00 1.00 176 GLU B O 9
ATOM 12581 N N . PRO B 2 12 ? -12.560 4.168 -9.185 1.00 1.00 177 PRO B N 9
ATOM 12582 C CA . PRO B 2 12 ? -13.850 4.694 -8.657 1.00 1.00 177 PRO B CA 9
ATOM 12583 C C . PRO B 2 12 ? -14.230 4.045 -7.332 1.00 1.00 177 PRO B C 9
ATOM 12584 O O . PRO B 2 12 ? -15.400 3.863 -7.027 1.00 1.00 177 PRO B O 9
ATOM 12595 N N . LEU B 2 13 ? -13.220 3.678 -6.564 1.00 1.00 178 LEU B N 9
ATOM 12596 C CA . LEU B 2 13 ? -13.450 3.020 -5.294 1.00 1.00 178 LEU B CA 9
ATOM 12597 C C . LEU B 2 13 ? -14.580 3.699 -4.527 1.00 1.00 178 LEU B C 9
ATOM 12598 O O . LEU B 2 13 ? -14.830 4.892 -4.706 1.00 1.00 178 LEU B O 9
ATOM 12614 N N . PRO B 2 14 ? -15.280 2.963 -3.691 1.00 1.00 179 PRO B N 9
ATOM 12615 C CA . PRO B 2 14 ? -16.420 3.542 -2.914 1.00 1.00 179 PRO B CA 9
ATOM 12616 C C . PRO B 2 14 ? -16.010 4.792 -2.130 1.00 1.00 179 PRO B C 9
ATOM 12617 O O . PRO B 2 14 ? -14.900 4.873 -1.610 1.00 1.00 179 PRO B O 9
ATOM 12628 N N . THR A 1 3 ? 14.099 -13.160 0.478 1.00 1.00 3 THR A N 10
ATOM 12629 C CA . THR A 1 3 ? 13.638 -11.930 -0.191 1.00 1.00 3 THR A CA 10
ATOM 12630 C C . THR A 1 3 ? 13.943 -10.700 0.656 1.00 1.00 3 THR A C 10
ATOM 12631 O O . THR A 1 3 ? 13.637 -10.660 1.848 1.00 1.00 3 THR A O 10
ATOM 12642 N N . SER A 1 4 ? 14.544 -9.701 0.026 1.00 1.00 4 SER A N 10
ATOM 12643 C CA . SER A 1 4 ? 14.882 -8.466 0.721 1.00 1.00 4 SER A CA 10
ATOM 12644 C C . SER A 1 4 ? 13.619 -7.751 1.177 1.00 1.00 4 SER A C 10
ATOM 12645 O O . SER A 1 4 ? 12.549 -7.925 0.595 1.00 1.00 4 SER A O 10
ATOM 12653 N N . THR A 1 5 ? 13.750 -6.949 2.225 1.00 1.00 5 THR A N 10
ATOM 12654 C CA . THR A 1 5 ? 12.611 -6.216 2.756 1.00 1.00 5 THR A CA 10
ATOM 12655 C C . THR A 1 5 ? 12.042 -5.295 1.687 1.00 1.00 5 THR A C 10
ATOM 12656 O O . THR A 1 5 ? 10.826 -5.179 1.542 1.00 1.00 5 THR A O 10
ATOM 12667 N N . LEU A 1 6 ? 12.923 -4.636 0.942 1.00 1.00 6 LEU A N 10
ATOM 12668 C CA . LEU A 1 6 ? 12.479 -3.728 -0.100 1.00 1.00 6 LEU A CA 10
ATOM 12669 C C . LEU A 1 6 ? 11.751 -4.487 -1.210 1.00 1.00 6 LEU A C 10
ATOM 12670 O O . LEU A 1 6 ? 10.697 -4.065 -1.691 1.00 1.00 6 LEU A O 10
ATOM 12686 N N . GLN A 1 7 ? 12.321 -5.610 -1.613 1.00 1.00 7 GLN A N 10
ATOM 12687 C CA . GLN A 1 7 ? 11.723 -6.399 -2.672 1.00 1.00 7 GLN A CA 10
ATOM 12688 C C . GLN A 1 7 ? 10.341 -6.882 -2.264 1.00 1.00 7 GLN A C 10
ATOM 12689 O O . GLN A 1 7 ? 9.412 -6.900 -3.073 1.00 1.00 7 GLN A O 10
ATOM 12703 N N . LYS A 1 8 ? 10.207 -7.263 -1.003 1.00 1.00 8 LYS A N 10
ATOM 12704 C CA . LYS A 1 8 ? 8.930 -7.741 -0.504 1.00 1.00 8 LYS A CA 10
ATOM 12705 C C . LYS A 1 8 ? 7.901 -6.610 -0.490 1.00 1.00 8 LYS A C 10
ATOM 12706 O O . LYS A 1 8 ? 6.749 -6.799 -0.885 1.00 1.00 8 LYS A O 10
ATOM 12725 N N . ALA A 1 9 ? 8.325 -5.441 -0.025 1.00 1.00 9 ALA A N 10
ATOM 12726 C CA . ALA A 1 9 ? 7.430 -4.296 0.046 1.00 1.00 9 ALA A CA 10
ATOM 12727 C C . ALA A 1 9 ? 6.872 -3.982 -1.340 1.00 1.00 9 ALA A C 10
ATOM 12728 O O . ALA A 1 9 ? 5.673 -3.752 -1.507 1.00 1.00 9 ALA A O 10
ATOM 12735 N N . ILE A 1 10 ? 7.751 -3.992 -2.333 1.00 1.00 10 ILE A N 10
ATOM 12736 C CA . ILE A 1 10 ? 7.345 -3.721 -3.705 1.00 1.00 10 ILE A CA 10
ATOM 12737 C C . ILE A 1 10 ? 6.366 -4.800 -4.179 1.00 1.00 10 ILE A C 10
ATOM 12738 O O . ILE A 1 10 ? 5.401 -4.534 -4.881 1.00 1.00 10 ILE A O 10
ATOM 12754 N N . ASP A 1 11 ? 6.640 -6.035 -3.840 1.00 1.00 11 ASP A N 10
ATOM 12755 C CA . ASP A 1 11 ? 5.767 -7.111 -4.275 1.00 1.00 11 ASP A CA 10
ATOM 12756 C C . ASP A 1 11 ? 4.346 -6.903 -3.747 1.00 1.00 11 ASP A C 10
ATOM 12757 O O . ASP A 1 11 ? 3.363 -7.073 -4.483 1.00 1.00 11 ASP A O 10
ATOM 12766 N N . LEU A 1 12 ? 4.238 -6.550 -2.469 1.00 1.00 12 LEU A N 10
ATOM 12767 C CA . LEU A 1 12 ? 2.936 -6.345 -1.846 1.00 1.00 12 LEU A CA 10
ATOM 12768 C C . LEU A 1 12 ? 2.205 -5.157 -2.452 1.00 1.00 12 LEU A C 10
ATOM 12769 O O . LEU A 1 12 ? 1.004 -5.224 -2.712 1.00 1.00 12 LEU A O 10
ATOM 12785 N N . VAL A 1 13 ? 2.931 -4.070 -2.679 1.00 1.00 13 VAL A N 10
ATOM 12786 C CA . VAL A 1 13 ? 2.322 -2.879 -3.255 1.00 1.00 13 VAL A CA 10
ATOM 12787 C C . VAL A 1 13 ? 1.900 -3.142 -4.701 1.00 1.00 13 VAL A C 10
ATOM 12788 O O . VAL A 1 13 ? 0.850 -2.680 -5.146 1.00 1.00 13 VAL A O 10
ATOM 12801 N N . THR A 1 14 ? 2.732 -3.885 -5.432 1.00 1.00 14 THR A N 10
ATOM 12802 C CA . THR A 1 14 ? 2.430 -4.190 -6.825 1.00 1.00 14 THR A CA 10
ATOM 12803 C C . THR A 1 14 ? 1.078 -4.901 -6.905 1.00 1.00 14 THR A C 10
ATOM 12804 O O . THR A 1 14 ? 0.196 -4.521 -7.687 1.00 1.00 14 THR A O 10
ATOM 12815 N N . LYS A 1 15 ? 0.909 -5.908 -6.067 1.00 1.00 15 LYS A N 10
ATOM 12816 C CA . LYS A 1 15 ? -0.351 -6.626 -6.036 1.00 1.00 15 LYS A CA 10
ATOM 12817 C C . LYS A 1 15 ? -1.462 -5.677 -5.601 1.00 1.00 15 LYS A C 10
ATOM 12818 O O . LYS A 1 15 ? -2.552 -5.685 -6.152 1.00 1.00 15 LYS A O 10
ATOM 12837 N N . ALA A 1 16 ? -1.184 -4.853 -4.610 1.00 1.00 16 ALA A N 10
ATOM 12838 C CA . ALA A 1 16 ? -2.184 -3.917 -4.126 1.00 1.00 16 ALA A CA 10
ATOM 12839 C C . ALA A 1 16 ? -2.761 -3.094 -5.268 1.00 1.00 16 ALA A C 10
ATOM 12840 O O . ALA A 1 16 ? -3.974 -2.876 -5.337 1.00 1.00 16 ALA A O 10
ATOM 12847 N N . THR A 1 17 ? -1.894 -2.630 -6.152 1.00 1.00 17 THR A N 10
ATOM 12848 C CA . THR A 1 17 ? -2.334 -1.820 -7.268 1.00 1.00 17 THR A CA 10
ATOM 12849 C C . THR A 1 17 ? -3.208 -2.627 -8.214 1.00 1.00 17 THR A C 10
ATOM 12850 O O . THR A 1 17 ? -4.224 -2.138 -8.705 1.00 1.00 17 THR A O 10
ATOM 12861 N N . GLU A 1 18 ? -2.833 -3.876 -8.450 1.00 1.00 18 GLU A N 10
ATOM 12862 C CA . GLU A 1 18 ? -3.626 -4.717 -9.342 1.00 1.00 18 GLU A CA 10
ATOM 12863 C C . GLU A 1 18 ? -5.027 -4.945 -8.755 1.00 1.00 18 GLU A C 10
ATOM 12864 O O . GLU A 1 18 ? -6.032 -4.945 -9.476 1.00 1.00 18 GLU A O 10
ATOM 12876 N N . GLU A 1 19 ? -5.079 -5.157 -7.445 1.00 1.00 19 GLU A N 10
ATOM 12877 C CA . GLU A 1 19 ? -6.341 -5.405 -6.776 1.00 1.00 19 GLU A CA 10
ATOM 12878 C C . GLU A 1 19 ? -7.211 -4.162 -6.841 1.00 1.00 19 GLU A C 10
ATOM 12879 O O . GLU A 1 19 ? -8.421 -4.244 -7.043 1.00 1.00 19 GLU A O 10
ATOM 12891 N N . ASP A 1 20 ? -6.584 -3.011 -6.689 1.00 1.00 20 ASP A N 10
ATOM 12892 C CA . ASP A 1 20 ? -7.313 -1.761 -6.747 1.00 1.00 20 ASP A CA 10
ATOM 12893 C C . ASP A 1 20 ? -8.010 -1.629 -8.097 1.00 1.00 20 ASP A C 10
ATOM 12894 O O . ASP A 1 20 ? -9.156 -1.186 -8.172 1.00 1.00 20 ASP A O 10
ATOM 12903 N N . LYS A 1 21 ? -7.316 -2.029 -9.160 1.00 1.00 21 LYS A N 10
ATOM 12904 C CA . LYS A 1 21 ? -7.896 -1.960 -10.490 1.00 1.00 21 LYS A CA 10
ATOM 12905 C C . LYS A 1 21 ? -9.074 -2.919 -10.590 1.00 1.00 21 LYS A C 10
ATOM 12906 O O . LYS A 1 21 ? -10.100 -2.602 -11.200 1.00 1.00 21 LYS A O 10
ATOM 12925 N N . ALA A 1 22 ? -8.915 -4.099 -9.996 1.00 1.00 22 ALA A N 10
ATOM 12926 C CA . ALA A 1 22 ? -9.970 -5.102 -10.020 1.00 1.00 22 ALA A CA 10
ATOM 12927 C C . ALA A 1 22 ? -11.110 -4.704 -9.097 1.00 1.00 22 ALA A C 10
ATOM 12928 O O . ALA A 1 22 ? -12.000 -5.509 -8.818 1.00 1.00 22 ALA A O 10
ATOM 12935 N N . LYS A 1 23 ? -11.070 -3.460 -8.626 1.00 1.00 23 LYS A N 10
ATOM 12936 C CA . LYS A 1 23 ? -12.100 -2.943 -7.729 1.00 1.00 23 LYS A CA 10
ATOM 12937 C C . LYS A 1 23 ? -12.060 -3.664 -6.390 1.00 1.00 23 LYS A C 10
ATOM 12938 O O . LYS A 1 23 ? -13.050 -3.698 -5.664 1.00 1.00 23 LYS A O 10
ATOM 12957 N N . ASN A 1 24 ? -10.910 -4.231 -6.066 1.00 1.00 24 ASN A N 10
ATOM 12958 C CA . ASN A 1 24 ? -10.740 -4.945 -4.803 1.00 1.00 24 ASN A CA 10
ATOM 12959 C C . ASN A 1 24 ? -10.150 -4.009 -3.744 1.00 1.00 24 ASN A C 10
ATOM 12960 O O . ASN A 1 24 ? -9.018 -4.172 -3.311 1.00 1.00 24 ASN A O 10
ATOM 12971 N N . TYR A 1 25 ? -10.930 -3.023 -3.335 1.00 1.00 25 TYR A N 10
ATOM 12972 C CA . TYR A 1 25 ? -10.460 -2.073 -2.333 1.00 1.00 25 TYR A CA 10
ATOM 12973 C C . TYR A 1 25 ? -10.060 -2.801 -1.054 1.00 1.00 25 TYR A C 10
ATOM 12974 O O . TYR A 1 25 ? -9.060 -2.468 -0.438 1.00 1.00 25 TYR A O 10
ATOM 12992 N N . GLU A 1 26 ? -10.850 -3.790 -0.656 1.00 1.00 26 GLU A N 10
ATOM 12993 C CA . GLU A 1 26 ? -10.540 -4.538 0.558 1.00 1.00 26 GLU A CA 10
ATOM 12994 C C . GLU A 1 26 ? -9.187 -5.223 0.455 1.00 1.00 26 GLU A C 10
ATOM 12995 O O . GLU A 1 26 ? -8.321 -5.054 1.324 1.00 1.00 26 GLU A O 10
ATOM 13007 N N . GLU A 1 27 ? -8.996 -5.992 -0.607 1.00 1.00 27 GLU A N 10
ATOM 13008 C CA . GLU A 1 27 ? -7.735 -6.695 -0.791 1.00 1.00 27 GLU A CA 10
ATOM 13009 C C . GLU A 1 27 ? -6.605 -5.691 -1.005 1.00 1.00 27 GLU A C 10
ATOM 13010 O O . GLU A 1 27 ? -5.535 -5.802 -0.406 1.00 1.00 27 GLU A O 10
ATOM 13022 N N . ALA A 1 28 ? -6.858 -4.706 -1.863 1.00 1.00 28 ALA A N 10
ATOM 13023 C CA . ALA A 1 28 ? -5.867 -3.687 -2.153 1.00 1.00 28 ALA A CA 10
ATOM 13024 C C . ALA A 1 28 ? -5.436 -2.990 -0.875 1.00 1.00 28 ALA A C 10
ATOM 13025 O O . ALA A 1 28 ? -4.244 -2.791 -0.651 1.00 1.00 28 ALA A O 10
ATOM 13032 N N . LEU A 1 29 ? -6.399 -2.625 -0.037 1.00 1.00 29 LEU A N 10
ATOM 13033 C CA . LEU A 1 29 ? -6.089 -1.946 1.207 1.00 1.00 29 LEU A CA 10
ATOM 13034 C C . LEU A 1 29 ? -5.177 -2.787 2.075 1.00 1.00 29 LEU A C 10
ATOM 13035 O O . LEU A 1 29 ? -4.197 -2.283 2.628 1.00 1.00 29 LEU A O 10
ATOM 13051 N N . ARG A 1 30 ? -5.500 -4.062 2.213 1.00 1.00 30 ARG A N 10
ATOM 13052 C CA . ARG A 1 30 ? -4.688 -4.929 3.048 1.00 1.00 30 ARG A CA 10
ATOM 13053 C C . ARG A 1 30 ? -3.250 -4.965 2.540 1.00 1.00 30 ARG A C 10
ATOM 13054 O O . ARG A 1 30 ? -2.293 -4.906 3.319 1.00 1.00 30 ARG A O 10
ATOM 13075 N N . LEU A 1 31 ? -3.104 -5.059 1.227 1.00 1.00 31 LEU A N 10
ATOM 13076 C CA . LEU A 1 31 ? -1.781 -5.102 0.620 1.00 1.00 31 LEU A CA 10
ATOM 13077 C C . LEU A 1 31 ? -1.059 -3.771 0.802 1.00 1.00 31 LEU A C 10
ATOM 13078 O O . LEU A 1 31 ? 0.149 -3.739 1.039 1.00 1.00 31 LEU A O 10
ATOM 13094 N N . TYR A 1 32 ? -1.800 -2.673 0.677 1.00 1.00 32 TYR A N 10
ATOM 13095 C CA . TYR A 1 32 ? -1.202 -1.351 0.819 1.00 1.00 32 TYR A CA 10
ATOM 13096 C C . TYR A 1 32 ? -0.580 -1.175 2.203 1.00 1.00 32 TYR A C 10
ATOM 13097 O O . TYR A 1 32 ? 0.569 -0.742 2.330 1.00 1.00 32 TYR A O 10
ATOM 13115 N N . GLN A 1 33 ? -1.345 -1.502 3.231 1.00 1.00 33 GLN A N 10
ATOM 13116 C CA . GLN A 1 33 ? -0.861 -1.362 4.593 1.00 1.00 33 GLN A CA 10
ATOM 13117 C C . GLN A 1 33 ? 0.336 -2.275 4.835 1.00 1.00 33 GLN A C 10
ATOM 13118 O O . GLN A 1 33 ? 1.328 -1.875 5.454 1.00 1.00 33 GLN A O 10
ATOM 13132 N N . HIS A 1 34 ? 0.245 -3.501 4.336 1.00 1.00 34 HIS A N 10
ATOM 13133 C CA . HIS A 1 34 ? 1.335 -4.456 4.510 1.00 1.00 34 HIS A CA 10
ATOM 13134 C C . HIS A 1 34 ? 2.601 -3.960 3.806 1.00 1.00 34 HIS A C 10
ATOM 13135 O O . HIS A 1 34 ? 3.684 -3.922 4.394 1.00 1.00 34 HIS A O 10
ATOM 13150 N N . ALA A 1 35 ? 2.454 -3.582 2.549 1.00 1.00 35 ALA A N 10
ATOM 13151 C CA . ALA A 1 35 ? 3.588 -3.106 1.776 1.00 1.00 35 ALA A CA 10
ATOM 13152 C C . ALA A 1 35 ? 4.293 -1.968 2.498 1.00 1.00 35 ALA A C 10
ATOM 13153 O O . ALA A 1 35 ? 5.520 -1.960 2.617 1.00 1.00 35 ALA A O 10
ATOM 13160 N N . VAL A 1 36 ? 3.512 -1.015 2.984 1.00 1.00 36 VAL A N 10
ATOM 13161 C CA . VAL A 1 36 ? 4.078 0.121 3.693 1.00 1.00 36 VAL A CA 10
ATOM 13162 C C . VAL A 1 36 ? 4.903 -0.362 4.882 1.00 1.00 36 VAL A C 10
ATOM 13163 O O . VAL A 1 36 ? 6.005 0.131 5.123 1.00 1.00 36 VAL A O 10
ATOM 13176 N N . GLU A 1 37 ? 4.365 -1.320 5.616 1.00 1.00 37 GLU A N 10
ATOM 13177 C CA . GLU A 1 37 ? 5.071 -1.848 6.777 1.00 1.00 37 GLU A CA 10
ATOM 13178 C C . GLU A 1 37 ? 6.467 -2.317 6.384 1.00 1.00 37 GLU A C 10
ATOM 13179 O O . GLU A 1 37 ? 7.455 -1.969 7.031 1.00 1.00 37 GLU A O 10
ATOM 13191 N N . TYR A 1 38 ? 6.539 -3.107 5.322 1.00 1.00 38 TYR A N 10
ATOM 13192 C CA . TYR A 1 38 ? 7.830 -3.612 4.862 1.00 1.00 38 TYR A CA 10
ATOM 13193 C C . TYR A 1 38 ? 8.737 -2.464 4.431 1.00 1.00 38 TYR A C 10
ATOM 13194 O O . TYR A 1 38 ? 9.944 -2.494 4.666 1.00 1.00 38 TYR A O 10
ATOM 13212 N N . PHE A 1 39 ? 8.157 -1.458 3.792 1.00 1.00 39 PHE A N 10
ATOM 13213 C CA . PHE A 1 39 ? 8.942 -0.318 3.332 1.00 1.00 39 PHE A CA 10
ATOM 13214 C C . PHE A 1 39 ? 9.600 0.397 4.514 1.00 1.00 39 PHE A C 10
ATOM 13215 O O . PHE A 1 39 ? 10.809 0.663 4.504 1.00 1.00 39 PHE A O 10
ATOM 13232 N N . LEU A 1 40 ? 8.798 0.699 5.522 1.00 1.00 40 LEU A N 10
ATOM 13233 C CA . LEU A 1 40 ? 9.292 1.383 6.699 1.00 1.00 40 LEU A CA 10
ATOM 13234 C C . LEU A 1 40 ? 10.318 0.521 7.407 1.00 1.00 40 LEU A C 10
ATOM 13235 O O . LEU A 1 40 ? 11.347 1.007 7.847 1.00 1.00 40 LEU A O 10
ATOM 13251 N N . HIS A 1 41 ? 10.048 -0.768 7.486 1.00 1.00 41 HIS A N 10
ATOM 13252 C CA . HIS A 1 41 ? 10.972 -1.688 8.140 1.00 1.00 41 HIS A CA 10
ATOM 13253 C C . HIS A 1 41 ? 12.285 -1.793 7.362 1.00 1.00 41 HIS A C 10
ATOM 13254 O O . HIS A 1 41 ? 13.334 -2.040 7.928 1.00 1.00 41 HIS A O 10
ATOM 13269 N N . ALA A 1 42 ? 12.216 -1.629 6.060 1.00 1.00 42 ALA A N 10
ATOM 13270 C CA . ALA A 1 42 ? 13.398 -1.730 5.218 1.00 1.00 42 ALA A CA 10
ATOM 13271 C C . ALA A 1 42 ? 14.346 -0.568 5.438 1.00 1.00 42 ALA A C 10
ATOM 13272 O O . ALA A 1 42 ? 15.523 -0.764 5.660 1.00 1.00 42 ALA A O 10
ATOM 13279 N N . ILE A 1 43 ? 13.816 0.636 5.427 1.00 1.00 43 ILE A N 10
ATOM 13280 C CA . ILE A 1 43 ? 14.656 1.815 5.633 1.00 1.00 43 ILE A CA 10
ATOM 13281 C C . ILE A 1 43 ? 15.371 1.785 6.980 1.00 1.00 43 ILE A C 10
ATOM 13282 O O . ILE A 1 43 ? 16.479 2.302 7.113 1.00 1.00 43 ILE A O 10
ATOM 13298 N N . LYS A 1 44 ? 14.737 1.176 7.978 1.00 1.00 44 LYS A N 10
ATOM 13299 C CA . LYS A 1 44 ? 15.354 1.092 9.322 1.00 1.00 44 LYS A CA 10
ATOM 13300 C C . LYS A 1 44 ? 16.314 -0.087 9.462 1.00 1.00 44 LYS A C 10
ATOM 13301 O O . LYS A 1 44 ? 17.374 0.028 10.077 1.00 1.00 44 LYS A O 10
ATOM 13320 N N . TYR A 1 45 ? 15.910 -1.240 8.920 1.00 1.00 45 TYR A N 10
ATOM 13321 C CA . TYR A 1 45 ? 16.710 -2.457 9.032 1.00 1.00 45 TYR A CA 10
ATOM 13322 C C . TYR A 1 45 ? 17.716 -2.568 7.902 1.00 1.00 45 TYR A C 10
ATOM 13323 O O . TYR A 1 45 ? 18.688 -3.322 7.996 1.00 1.00 45 TYR A O 10
ATOM 13341 N N . GLU A 1 46 ? 17.500 -1.811 6.826 1.00 1.00 46 GLU A N 10
ATOM 13342 C CA . GLU A 1 46 ? 18.431 -1.848 5.693 1.00 1.00 46 GLU A CA 10
ATOM 13343 C C . GLU A 1 46 ? 19.588 -0.878 5.909 1.00 1.00 46 GLU A C 10
ATOM 13344 O O . GLU A 1 46 ? 20.302 -0.961 6.909 1.00 1.00 46 GLU A O 10
ATOM 13356 N N . ALA A 1 47 ? 19.764 0.036 4.964 1.00 1.00 47 ALA A N 10
ATOM 13357 C CA . ALA A 1 47 ? 20.836 1.022 5.042 1.00 1.00 47 ALA A CA 10
ATOM 13358 C C . ALA A 1 47 ? 20.891 1.857 3.767 1.00 1.00 47 ALA A C 10
ATOM 13359 O O . ALA A 1 47 ? 21.879 2.540 3.501 1.00 1.00 47 ALA A O 10
ATOM 13366 N N . HIS A 1 48 ? 19.823 1.801 2.985 1.00 1.00 48 HIS A N 10
ATOM 13367 C CA . HIS A 1 48 ? 19.761 2.559 1.742 1.00 1.00 48 HIS A CA 10
ATOM 13368 C C . HIS A 1 48 ? 20.196 4.004 1.980 1.00 1.00 48 HIS A C 10
ATOM 13369 O O . HIS A 1 48 ? 20.047 4.532 3.083 1.00 1.00 48 HIS A O 10
ATOM 13384 N N . SER A 1 49 ? 20.741 4.634 0.945 1.00 1.00 49 SER A N 10
ATOM 13385 C CA . SER A 1 49 ? 21.204 6.013 1.058 1.00 1.00 49 SER A CA 10
ATOM 13386 C C . SER A 1 49 ? 20.058 6.936 1.460 1.00 1.00 49 SER A C 10
ATOM 13387 O O . SER A 1 49 ? 18.896 6.536 1.466 1.00 1.00 49 SER A O 10
ATOM 13395 N N . ASP A 1 50 ? 20.398 8.174 1.801 1.00 1.00 50 ASP A N 10
ATOM 13396 C CA . ASP A 1 50 ? 19.393 9.147 2.212 1.00 1.00 50 ASP A CA 10
ATOM 13397 C C . ASP A 1 50 ? 18.429 9.438 1.066 1.00 1.00 50 ASP A C 10
ATOM 13398 O O . ASP A 1 50 ? 17.237 9.666 1.283 1.00 1.00 50 ASP A O 10
ATOM 13407 N N . LYS A 1 51 ? 18.945 9.414 -0.157 1.00 1.00 51 LYS A N 10
ATOM 13408 C CA . LYS A 1 51 ? 18.111 9.665 -1.327 1.00 1.00 51 LYS A CA 10
ATOM 13409 C C . LYS A 1 51 ? 17.041 8.576 -1.466 1.00 1.00 51 LYS A C 10
ATOM 13410 O O . LYS A 1 51 ? 15.850 8.862 -1.670 1.00 1.00 51 LYS A O 10
ATO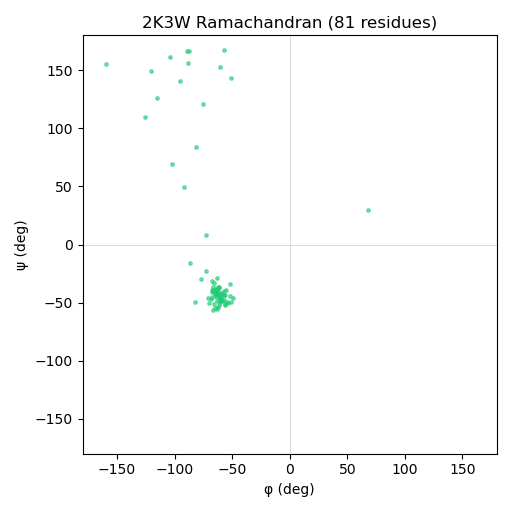M 13429 N N . ALA A 1 52 ? 17.466 7.329 -1.324 1.00 1.00 52 ALA A N 10
ATOM 13430 C CA . ALA A 1 52 ? 16.540 6.213 -1.413 1.00 1.00 52 ALA A CA 10
ATOM 13431 C C . ALA A 1 52 ? 15.523 6.300 -0.283 1.00 1.00 52 ALA A C 10
ATOM 13432 O O . ALA A 1 52 ? 14.328 6.187 -0.501 1.00 1.00 52 ALA A O 10
ATOM 13439 N N . LYS A 1 53 ? 16.002 6.516 0.926 1.00 1.00 53 LYS A N 10
ATOM 13440 C CA . LYS A 1 53 ? 15.101 6.615 2.061 1.00 1.00 53 LYS A CA 10
ATOM 13441 C C . LYS A 1 53 ? 13.982 7.605 1.770 1.00 1.00 53 LYS A C 10
ATOM 13442 O O . LYS A 1 53 ? 12.806 7.299 1.967 1.00 1.00 53 LYS A O 10
ATOM 13461 N N . GLU A 1 54 ? 14.352 8.788 1.317 1.00 1.00 54 GLU A N 10
ATOM 13462 C CA . GLU A 1 54 ? 13.364 9.805 1.026 1.00 1.00 54 GLU A CA 10
ATOM 13463 C C . GLU A 1 54 ? 12.326 9.254 0.066 1.00 1.00 54 GLU A C 10
ATOM 13464 O O . GLU A 1 54 ? 11.131 9.517 0.209 1.00 1.00 54 GLU A O 10
ATOM 13476 N N . SER A 1 55 ? 12.785 8.477 -0.904 1.00 1.00 55 SER A N 10
ATOM 13477 C CA . SER A 1 55 ? 11.862 7.895 -1.861 1.00 1.00 55 SER A CA 10
ATOM 13478 C C . SER A 1 55 ? 10.856 6.992 -1.153 1.00 1.00 55 SER A C 10
ATOM 13479 O O . SER A 1 55 ? 9.666 7.008 -1.462 1.00 1.00 55 SER A O 10
ATOM 13487 N N . ILE A 1 56 ? 11.342 6.182 -0.218 1.00 1.00 56 ILE A N 10
ATOM 13488 C CA . ILE A 1 56 ? 10.468 5.259 0.490 1.00 1.00 56 ILE A CA 10
ATOM 13489 C C . ILE A 1 56 ? 9.475 6.031 1.356 1.00 1.00 56 ILE A C 10
ATOM 13490 O O . ILE A 1 56 ? 8.295 5.715 1.391 1.00 1.00 56 ILE A O 10
ATOM 13506 N N . ARG A 1 57 ? 9.975 7.037 2.068 1.00 1.00 57 ARG A N 10
ATOM 13507 C CA . ARG A 1 57 ? 9.114 7.839 2.937 1.00 1.00 57 ARG A CA 10
ATOM 13508 C C . ARG A 1 57 ? 8.011 8.501 2.110 1.00 1.00 57 ARG A C 10
ATOM 13509 O O . ARG A 1 57 ? 6.824 8.319 2.375 1.00 1.00 57 ARG A O 10
ATOM 13530 N N . ALA A 1 58 ? 8.405 9.288 1.119 1.00 1.00 58 ALA A N 10
ATOM 13531 C CA . ALA A 1 58 ? 7.429 9.969 0.278 1.00 1.00 58 ALA A CA 10
ATOM 13532 C C . ALA A 1 58 ? 6.403 8.968 -0.257 1.00 1.00 58 ALA A C 10
ATOM 13533 O O . ALA A 1 58 ? 5.201 9.164 -0.168 1.00 1.00 58 ALA A O 10
ATOM 13540 N N . LYS A 1 59 ? 6.876 7.880 -0.811 1.00 1.00 59 LYS A N 10
ATOM 13541 C CA . LYS A 1 59 ? 5.966 6.880 -1.338 1.00 1.00 59 LYS A CA 10
ATOM 13542 C C . LYS A 1 59 ? 5.129 6.257 -0.227 1.00 1.00 59 LYS A C 10
ATOM 13543 O O . LYS A 1 59 ? 3.941 5.991 -0.399 1.00 1.00 59 LYS A O 10
ATOM 13562 N N . CYS A 1 60 ? 5.755 6.005 0.899 1.00 1.00 60 CYS A N 10
ATOM 13563 C CA . CYS A 1 60 ? 5.060 5.395 2.019 1.00 1.00 60 CYS A CA 10
ATOM 13564 C C . CYS A 1 60 ? 3.814 6.201 2.366 1.00 1.00 60 CYS A C 10
ATOM 13565 O O . CYS A 1 60 ? 2.745 5.637 2.600 1.00 1.00 60 CYS A O 10
ATOM 13573 N N . VAL A 1 61 ? 3.957 7.520 2.392 1.00 1.00 61 VAL A N 10
ATOM 13574 C CA . VAL A 1 61 ? 2.832 8.388 2.709 1.00 1.00 61 VAL A CA 10
ATOM 13575 C C . VAL A 1 61 ? 1.777 8.318 1.601 1.00 1.00 61 VAL A C 10
ATOM 13576 O O . VAL A 1 61 ? 0.580 8.471 1.853 1.00 1.00 61 VAL A O 10
ATOM 13589 N N . GLN A 1 62 ? 2.237 8.076 0.373 1.00 1.00 62 GLN A N 10
ATOM 13590 C CA . GLN A 1 62 ? 1.321 7.975 -0.763 1.00 1.00 62 GLN A CA 10
ATOM 13591 C C . GLN A 1 62 ? 0.482 6.705 -0.653 1.00 1.00 62 GLN A C 10
ATOM 13592 O O . GLN A 1 62 ? -0.747 6.736 -0.799 1.00 1.00 62 GLN A O 10
ATOM 13606 N N . TYR A 1 63 ? 1.152 5.592 -0.385 1.00 1.00 63 TYR A N 10
ATOM 13607 C CA . TYR A 1 63 ? 0.460 4.322 -0.253 1.00 1.00 63 TYR A CA 10
ATOM 13608 C C . TYR A 1 63 ? -0.522 4.372 0.903 1.00 1.00 63 TYR A C 10
ATOM 13609 O O . TYR A 1 63 ? -1.682 3.986 0.757 1.00 1.00 63 TYR A O 10
ATOM 13627 N N . LEU A 1 64 ? -0.055 4.843 2.048 1.00 1.00 64 LEU A N 10
ATOM 13628 C CA . LEU A 1 64 ? -0.928 4.920 3.204 1.00 1.00 64 LEU A CA 10
ATOM 13629 C C . LEU A 1 64 ? -2.124 5.802 2.897 1.00 1.00 64 LEU A C 10
ATOM 13630 O O . LEU A 1 64 ? -3.259 5.413 3.160 1.00 1.00 64 LEU A O 10
ATOM 13646 N N . ASP A 1 65 ? -1.885 6.983 2.350 1.00 1.00 65 ASP A N 10
ATOM 13647 C CA . ASP A 1 65 ? -2.977 7.885 2.045 1.00 1.00 65 ASP A CA 10
ATOM 13648 C C . ASP A 1 65 ? -4.054 7.145 1.271 1.00 1.00 65 ASP A C 10
ATOM 13649 O O . ASP A 1 65 ? -5.245 7.253 1.578 1.00 1.00 65 ASP A O 10
ATOM 13658 N N . ARG A 1 66 ? -3.637 6.369 0.282 1.00 1.00 66 ARG A N 10
ATOM 13659 C CA . ARG A 1 66 ? -4.595 5.605 -0.493 1.00 1.00 66 ARG A CA 10
ATOM 13660 C C . ARG A 1 66 ? -5.332 4.624 0.412 1.00 1.00 66 ARG A C 10
ATOM 13661 O O . ARG A 1 66 ? -6.551 4.463 0.324 1.00 1.00 66 ARG A O 10
ATOM 13682 N N . ALA A 1 67 ? -4.586 3.954 1.268 1.00 1.00 67 ALA A N 10
ATOM 13683 C CA . ALA A 1 67 ? -5.184 2.987 2.175 1.00 1.00 67 ALA A CA 10
ATOM 13684 C C . ALA A 1 67 ? -6.192 3.671 3.097 1.00 1.00 67 ALA A C 10
ATOM 13685 O O . ALA A 1 67 ? -7.209 3.087 3.469 1.00 1.00 67 ALA A O 10
ATOM 13692 N N . GLU A 1 68 ? -5.894 4.907 3.477 1.00 1.00 68 GLU A N 10
ATOM 13693 C CA . GLU A 1 68 ? -6.768 5.658 4.364 1.00 1.00 68 GLU A CA 10
ATOM 13694 C C . GLU A 1 68 ? -8.110 5.937 3.710 1.00 1.00 68 GLU A C 10
ATOM 13695 O O . GLU A 1 68 ? -9.154 5.599 4.262 1.00 1.00 68 GLU A O 10
ATOM 13707 N N . LYS A 1 69 ? -8.083 6.551 2.534 1.00 1.00 69 LYS A N 10
ATOM 13708 C CA . LYS A 1 69 ? -9.323 6.865 1.841 1.00 1.00 69 LYS A CA 10
ATOM 13709 C C . LYS A 1 69 ? -10.090 5.583 1.510 1.00 1.00 69 LYS A C 10
ATOM 13710 O O . LYS A 1 69 ? -11.330 5.549 1.568 1.00 1.00 69 LYS A O 10
ATOM 13729 N N . LEU A 1 70 ? -9.350 4.527 1.155 1.00 1.00 70 LEU A N 10
ATOM 13730 C CA . LEU A 1 70 ? -9.977 3.261 0.803 1.00 1.00 70 LEU A CA 10
ATOM 13731 C C . LEU A 1 70 ? -10.770 2.719 1.970 1.00 1.00 70 LEU A C 10
ATOM 13732 O O . LEU A 1 70 ? -11.950 2.377 1.838 1.00 1.00 70 LEU A O 10
ATOM 13748 N N . LYS A 1 71 ? -10.130 2.697 3.108 1.00 1.00 71 LYS A N 10
ATOM 13749 C CA . LYS A 1 71 ? -10.750 2.245 4.340 1.00 1.00 71 LYS A CA 10
ATOM 13750 C C . LYS A 1 71 ? -11.790 3.250 4.823 1.00 1.00 71 LYS A C 10
ATOM 13751 O O . LYS A 1 71 ? -12.670 2.909 5.612 1.00 1.00 71 LYS A O 10
ATOM 13770 N N . ASP A 1 72 ? -11.660 4.503 4.384 1.00 1.00 72 ASP A N 10
ATOM 13771 C CA . ASP A 1 72 ? -12.580 5.553 4.824 1.00 1.00 72 ASP A CA 10
ATOM 13772 C C . ASP A 1 72 ? -14.000 5.352 4.296 1.00 1.00 72 ASP A C 10
ATOM 13773 O O . ASP A 1 72 ? -14.970 5.259 5.062 1.00 1.00 72 ASP A O 10
ATOM 13782 N N . TYR A 1 73 ? -14.120 5.274 2.978 1.00 1.00 73 TYR A N 10
ATOM 13783 C CA . TYR A 1 73 ? -15.440 5.088 2.387 1.00 1.00 73 TYR A CA 10
ATOM 13784 C C . TYR A 1 73 ? -15.890 3.642 2.555 1.00 1.00 73 TYR A C 10
ATOM 13785 O O . TYR A 1 73 ? -17.080 3.365 2.673 1.00 1.00 73 TYR A O 10
ATOM 13803 N N . LEU A 1 74 ? -14.930 2.722 2.586 1.00 1.00 74 LEU A N 10
ATOM 13804 C CA . LEU A 1 74 ? -15.260 1.314 2.766 1.00 1.00 74 LEU A CA 10
ATOM 13805 C C . LEU A 1 74 ? -15.980 1.137 4.102 1.00 1.00 74 LEU A C 10
ATOM 13806 O O . LEU A 1 74 ? -17.020 0.491 4.176 1.00 1.00 74 LEU A O 10
ATOM 13822 N N . ARG A 1 75 ? -15.420 1.722 5.148 1.00 1.00 75 ARG A N 10
ATOM 13823 C CA . ARG A 1 75 ? -16.040 1.624 6.455 1.00 1.00 75 ARG A CA 10
ATOM 13824 C C . ARG A 1 75 ? -17.410 2.273 6.413 1.00 1.00 75 ARG A C 10
ATOM 13825 O O . ARG A 1 75 ? -18.380 1.732 6.949 1.00 1.00 75 ARG A O 10
ATOM 13846 N N . ILE B 2 3 ? 16.896 2.100 -6.714 1.00 1.00 168 ILE B N 10
ATOM 13847 C CA . ILE B 2 3 ? 15.552 1.893 -6.165 1.00 1.00 168 ILE B CA 10
ATOM 13848 C C . ILE B 2 3 ? 14.519 1.944 -7.257 1.00 1.00 168 ILE B C 10
ATOM 13849 O O . ILE B 2 3 ? 14.552 2.806 -8.137 1.00 1.00 168 ILE B O 10
ATOM 13865 N N . GLU B 2 4 ? 13.590 1.012 -7.183 1.00 1.00 169 GLU B N 10
ATOM 13866 C CA . GLU B 2 4 ? 12.511 0.934 -8.165 1.00 1.00 169 GLU B CA 10
ATOM 13867 C C . GLU B 2 4 ? 11.169 0.758 -7.482 1.00 1.00 169 GLU B C 10
ATOM 13868 O O . GLU B 2 4 ? 10.944 -0.232 -6.786 1.00 1.00 169 GLU B O 10
ATOM 13880 N N . LEU B 2 5 ? 10.275 1.729 -7.679 1.00 1.00 170 LEU B N 10
ATOM 13881 C CA . LEU B 2 5 ? 8.950 1.670 -7.064 1.00 1.00 170 LEU B CA 10
ATOM 13882 C C . LEU B 2 5 ? 7.846 1.918 -8.101 1.00 1.00 170 LEU B C 10
ATOM 13883 O O . LEU B 2 5 ? 8.090 2.538 -9.139 1.00 1.00 170 LEU B O 10
ATOM 13899 N N . PRO B 2 6 ? 6.639 1.468 -7.832 1.00 1.00 171 PRO B N 10
ATOM 13900 C CA . PRO B 2 6 ? 5.484 1.676 -8.760 1.00 1.00 171 PRO B CA 10
ATOM 13901 C C . PRO B 2 6 ? 4.692 2.928 -8.396 1.00 1.00 171 PRO B C 10
ATOM 13902 O O . PRO B 2 6 ? 5.165 3.771 -7.639 1.00 1.00 171 PRO B O 10
ATOM 13913 N N . GLU B 2 7 ? 3.481 3.035 -8.938 1.00 1.00 172 GLU B N 10
ATOM 13914 C CA . GLU B 2 7 ? 2.615 4.182 -8.665 1.00 1.00 172 GLU B CA 10
ATOM 13915 C C . GLU B 2 7 ? 1.198 3.716 -8.373 1.00 1.00 172 GLU B C 10
ATOM 13916 O O . GLU B 2 7 ? 0.690 2.794 -9.012 1.00 1.00 172 GLU B O 10
ATOM 13928 N N . VAL B 2 8 ? 0.566 4.353 -7.399 1.00 1.00 173 VAL B N 10
ATOM 13929 C CA . VAL B 2 8 ? -0.787 3.982 -7.027 1.00 1.00 173 VAL B CA 10
ATOM 13930 C C . VAL B 2 8 ? -1.781 4.353 -8.146 1.00 1.00 173 VAL B C 10
ATOM 13931 O O . VAL B 2 8 ? -1.770 5.482 -8.635 1.00 1.00 173 VAL B O 10
ATOM 13944 N N . PRO B 2 9 ? -2.641 3.438 -8.540 1.00 1.00 174 PRO B N 10
ATOM 13945 C CA . PRO B 2 9 ? -3.653 3.707 -9.605 1.00 1.00 174 PRO B CA 10
ATOM 13946 C C . PRO B 2 9 ? -4.808 4.566 -9.087 1.00 1.00 174 PRO B C 10
ATOM 13947 O O . PRO B 2 9 ? -5.783 4.047 -8.547 1.00 1.00 174 PRO B O 10
ATOM 13958 N N . SER B 2 10 ? -4.692 5.882 -9.254 1.00 1.00 175 SER B N 10
ATOM 13959 C CA . SER B 2 10 ? -5.740 6.783 -8.793 1.00 1.00 175 SER B CA 10
ATOM 13960 C C . SER B 2 10 ? -6.922 6.732 -9.744 1.00 1.00 175 SER B C 10
ATOM 13961 O O . SER B 2 10 ? -7.051 7.569 -10.630 1.00 1.00 175 SER B O 10
ATOM 13969 N N . GLU B 2 11 ? -7.792 5.746 -9.546 1.00 1.00 176 GLU B N 10
ATOM 13970 C CA . GLU B 2 11 ? -8.969 5.599 -10.390 1.00 1.00 176 GLU B CA 10
ATOM 13971 C C . GLU B 2 11 ? -10.150 6.415 -9.843 1.00 1.00 176 GLU B C 10
ATOM 13972 O O . GLU B 2 11 ? -10.080 6.936 -8.731 1.00 1.00 176 GLU B O 10
ATOM 13984 N N . PRO B 2 12 ? -11.230 6.496 -10.580 1.00 1.00 177 PRO B N 10
ATOM 13985 C CA . PRO B 2 12 ? -12.460 7.229 -10.120 1.00 1.00 177 PRO B CA 10
ATOM 13986 C C . PRO B 2 12 ? -13.200 6.462 -9.029 1.00 1.00 177 PRO B C 10
ATOM 13987 O O . PRO B 2 12 ? -14.420 6.294 -9.090 1.00 1.00 177 PRO B O 10
ATOM 13998 N N . LEU B 2 13 ? -12.450 5.985 -8.047 1.00 1.00 178 LEU B N 10
ATOM 13999 C CA . LEU B 2 13 ? -13.030 5.215 -6.947 1.00 1.00 178 LEU B CA 10
ATOM 14000 C C . LEU B 2 13 ? -13.520 6.159 -5.844 1.00 1.00 178 LEU B C 10
ATOM 14001 O O . LEU B 2 13 ? -12.950 7.229 -5.633 1.00 1.00 178 LEU B O 10
ATOM 14017 N N . PRO B 2 14 ? -14.550 5.777 -5.144 1.00 1.00 179 PRO B N 10
ATOM 14018 C CA . PRO B 2 14 ? -15.120 6.616 -4.047 1.00 1.00 179 PRO B CA 10
ATOM 14019 C C . PRO B 2 14 ? -14.080 6.932 -2.978 1.00 1.00 179 PRO B C 10
ATOM 14020 O O . PRO B 2 14 ? -13.230 6.097 -2.653 1.00 1.00 179 PRO B O 10
ATOM 14031 N N . THR A 1 3 ? 14.745 -13.090 0.442 1.00 1.00 3 THR A N 11
ATOM 14032 C CA . THR A 1 3 ? 14.361 -11.890 -0.299 1.00 1.00 3 THR A CA 11
ATOM 14033 C C . THR A 1 3 ? 14.638 -10.640 0.525 1.00 1.00 3 THR A C 11
ATOM 14034 O O . THR A 1 3 ? 14.367 -10.600 1.725 1.00 1.00 3 THR A O 11
ATOM 14045 N N . SER A 1 4 ? 15.178 -9.617 -0.130 1.00 1.00 4 SER A N 11
ATOM 14046 C CA . SER A 1 4 ? 15.485 -8.366 0.550 1.00 1.00 4 SER A CA 11
ATOM 14047 C C . SER A 1 4 ? 14.205 -7.684 1.010 1.00 1.00 4 SER A C 11
ATOM 14048 O O . SER A 1 4 ? 13.145 -7.864 0.412 1.00 1.00 4 SER A O 11
ATOM 14056 N N . THR A 1 5 ? 14.308 -6.911 2.081 1.00 1.00 5 THR A N 11
ATOM 14057 C CA . THR A 1 5 ? 13.149 -6.213 2.615 1.00 1.00 5 THR A CA 11
ATOM 14058 C C . THR A 1 5 ? 12.577 -5.267 1.574 1.00 1.00 5 THR A C 11
ATOM 14059 O O . THR A 1 5 ? 11.364 -5.190 1.391 1.00 1.00 5 THR A O 11
ATOM 14070 N N . LEU A 1 6 ? 13.454 -4.537 0.897 1.00 1.00 6 LEU A N 11
ATOM 14071 C CA . LEU A 1 6 ? 13.010 -3.588 -0.115 1.00 1.00 6 LEU A CA 11
ATOM 14072 C C . LEU A 1 6 ? 12.356 -4.318 -1.287 1.00 1.00 6 LEU A C 11
ATOM 14073 O O . LEU A 1 6 ? 11.302 -3.919 -1.783 1.00 1.00 6 LEU A O 11
ATOM 14089 N N . GLN A 1 7 ? 12.987 -5.392 -1.727 1.00 1.00 7 GLN A N 11
ATOM 14090 C CA . GLN A 1 7 ? 12.458 -6.141 -2.850 1.00 1.00 7 GLN A CA 11
ATOM 14091 C C . GLN A 1 7 ? 11.059 -6.646 -2.547 1.00 1.00 7 GLN A C 11
ATOM 14092 O O . GLN A 1 7 ? 10.151 -6.525 -3.370 1.00 1.00 7 GLN A O 11
ATOM 14106 N N . LYS A 1 8 ? 10.890 -7.213 -1.365 1.00 1.00 8 LYS A N 11
ATOM 14107 C CA . LYS A 1 8 ? 9.594 -7.740 -0.976 1.00 1.00 8 LYS A CA 11
ATOM 14108 C C . LYS A 1 8 ? 8.566 -6.618 -0.890 1.00 1.00 8 LYS A C 11
ATOM 14109 O O . LYS A 1 8 ? 7.431 -6.766 -1.339 1.00 1.00 8 LYS A O 11
ATOM 14128 N N . ALA A 1 9 ? 8.972 -5.493 -0.305 1.00 1.00 9 ALA A N 11
ATOM 14129 C CA . ALA A 1 9 ? 8.074 -4.360 -0.163 1.00 1.00 9 ALA A CA 11
ATOM 14130 C C . ALA A 1 9 ? 7.520 -3.964 -1.531 1.00 1.00 9 ALA A C 11
ATOM 14131 O O . ALA A 1 9 ? 6.321 -3.742 -1.696 1.00 1.00 9 ALA A O 11
ATOM 14138 N N . ILE A 1 10 ? 8.405 -3.899 -2.512 1.00 1.00 10 ILE A N 11
ATOM 14139 C CA . ILE A 1 10 ? 8.005 -3.551 -3.870 1.00 1.00 10 ILE A CA 11
ATOM 14140 C C . ILE A 1 10 ? 7.064 -4.623 -4.424 1.00 1.00 10 ILE A C 11
ATOM 14141 O O . ILE A 1 10 ? 6.106 -4.339 -5.132 1.00 1.00 10 ILE A O 11
ATOM 14157 N N . ASP A 1 11 ? 7.371 -5.866 -4.154 1.00 1.00 11 ASP A N 11
ATOM 14158 C CA . ASP A 1 11 ? 6.542 -6.937 -4.665 1.00 1.00 11 ASP A CA 11
ATOM 14159 C C . ASP A 1 11 ? 5.105 -6.814 -4.152 1.00 1.00 11 ASP A C 11
ATOM 14160 O O . ASP A 1 11 ? 4.142 -6.926 -4.922 1.00 1.00 11 ASP A O 11
ATOM 14169 N N . LEU A 1 12 ? 4.965 -6.594 -2.848 1.00 1.00 12 LEU A N 11
ATOM 14170 C CA . LEU A 1 12 ? 3.650 -6.483 -2.227 1.00 1.00 12 LEU A CA 11
ATOM 14171 C C . LEU A 1 12 ? 2.881 -5.289 -2.770 1.00 1.00 12 LEU A C 11
ATOM 14172 O O . LEU A 1 12 ? 1.690 -5.387 -3.064 1.00 1.00 12 LEU A O 11
ATOM 14188 N N . VAL A 1 13 ? 3.558 -4.156 -2.901 1.00 1.00 13 VAL A N 11
ATOM 14189 C CA . VAL A 1 13 ? 2.898 -2.958 -3.406 1.00 1.00 13 VAL A CA 11
ATOM 14190 C C . VAL A 1 13 ? 2.532 -3.128 -4.880 1.00 1.00 13 VAL A C 11
ATOM 14191 O O . VAL A 1 13 ? 1.479 -2.672 -5.324 1.00 1.00 13 VAL A O 11
ATOM 14204 N N . THR A 1 14 ? 3.409 -3.788 -5.634 1.00 1.00 14 THR A N 11
ATOM 14205 C CA . THR A 1 14 ? 3.152 -3.997 -7.051 1.00 1.00 14 THR A CA 11
ATOM 14206 C C . THR A 1 14 ? 1.827 -4.729 -7.223 1.00 1.00 14 THR A C 11
ATOM 14207 O O . THR A 1 14 ? 0.944 -4.298 -7.972 1.00 1.00 14 THR A O 11
ATOM 14218 N N . LYS A 1 15 ? 1.681 -5.821 -6.511 1.00 1.00 15 LYS A N 11
ATOM 14219 C CA . LYS A 1 15 ? 0.445 -6.566 -6.594 1.00 1.00 15 LYS A CA 11
ATOM 14220 C C . LYS A 1 15 ? -0.704 -5.698 -6.101 1.00 1.00 15 LYS A C 11
ATOM 14221 O O . LYS A 1 15 ? -1.782 -5.691 -6.679 1.00 1.00 15 LYS A O 11
ATOM 14240 N N . ALA A 1 16 ? -0.475 -4.954 -5.036 1.00 1.00 16 ALA A N 11
ATOM 14241 C CA . ALA A 1 16 ? -1.521 -4.099 -4.503 1.00 1.00 16 ALA A CA 11
ATOM 14242 C C . ALA A 1 16 ? -2.108 -3.219 -5.598 1.00 1.00 16 ALA A C 11
ATOM 14243 O O . ALA A 1 16 ? -3.325 -3.042 -5.686 1.00 1.00 16 ALA A O 11
ATOM 14250 N N . THR A 1 17 ? -1.235 -2.666 -6.420 1.00 1.00 17 THR A N 11
ATOM 14251 C CA . THR A 1 17 ? -1.680 -1.798 -7.490 1.00 1.00 17 THR A CA 11
ATOM 14252 C C . THR A 1 17 ? -2.487 -2.585 -8.511 1.00 1.00 17 THR A C 11
ATOM 14253 O O . THR A 1 17 ? -3.508 -2.114 -9.001 1.00 1.00 17 THR A O 11
ATOM 14264 N N . GLU A 1 18 ? -2.056 -3.805 -8.804 1.00 1.00 18 GLU A N 11
ATOM 14265 C CA . GLU A 1 18 ? -2.786 -4.622 -9.764 1.00 1.00 18 GLU A CA 11
ATOM 14266 C C . GLU A 1 18 ? -4.187 -4.944 -9.226 1.00 1.00 18 GLU A C 11
ATOM 14267 O O . GLU A 1 18 ? -5.173 -4.935 -9.964 1.00 1.00 18 GLU A O 11
ATOM 14279 N N . GLU A 1 19 ? -4.256 -5.241 -7.937 1.00 1.00 19 GLU A N 11
ATOM 14280 C CA . GLU A 1 19 ? -5.523 -5.575 -7.311 1.00 1.00 19 GLU A CA 11
ATOM 14281 C C . GLU A 1 19 ? -6.452 -4.377 -7.342 1.00 1.00 19 GLU A C 11
ATOM 14282 O O . GLU A 1 19 ? -7.654 -4.505 -7.584 1.00 1.00 19 GLU A O 11
ATOM 14294 N N . ASP A 1 20 ? -5.887 -3.210 -7.109 1.00 1.00 20 ASP A N 11
ATOM 14295 C CA . ASP A 1 20 ? -6.671 -1.999 -7.129 1.00 1.00 20 ASP A CA 11
ATOM 14296 C C . ASP A 1 20 ? -7.312 -1.825 -8.501 1.00 1.00 20 ASP A C 11
ATOM 14297 O O . ASP A 1 20 ? -8.471 -1.425 -8.609 1.00 1.00 20 ASP A O 11
ATOM 14306 N N . LYS A 1 21 ? -6.551 -2.133 -9.548 1.00 1.00 21 LYS A N 11
ATOM 14307 C CA . LYS A 1 21 ? -7.068 -2.017 -10.900 1.00 1.00 21 LYS A CA 11
ATOM 14308 C C . LYS A 1 21 ? -8.193 -3.023 -11.110 1.00 1.00 21 LYS A C 11
ATOM 14309 O O . LYS A 1 21 ? -9.198 -2.725 -11.760 1.00 1.00 21 LYS A O 11
ATOM 14328 N N . ALA A 1 22 ? -8.004 -4.221 -10.560 1.00 1.00 22 ALA A N 11
ATOM 14329 C CA . ALA A 1 22 ? -8.999 -5.273 -10.690 1.00 1.00 22 ALA A CA 11
ATOM 14330 C C . ALA A 1 22 ? -10.200 -4.985 -9.804 1.00 1.00 22 ALA A C 11
ATOM 14331 O O . ALA A 1 22 ? -11.060 -5.842 -9.623 1.00 1.00 22 ALA A O 11
ATOM 14338 N N . LYS A 1 23 ? -10.230 -3.777 -9.256 1.00 1.00 23 LYS A N 11
ATOM 14339 C CA . LYS A 1 23 ? -11.320 -3.356 -8.384 1.00 1.00 23 LYS A CA 11
ATOM 14340 C C . LYS A 1 23 ? -11.320 -4.172 -7.102 1.00 1.00 23 LYS A C 11
ATOM 14341 O O . LYS A 1 23 ? -12.380 -4.432 -6.526 1.00 1.00 23 LYS A O 11
ATOM 14360 N N . ASN A 1 24 ? -10.140 -4.577 -6.647 1.00 1.00 24 ASN A N 11
ATOM 14361 C CA . ASN A 1 24 ? -10.020 -5.361 -5.420 1.00 1.00 24 ASN A CA 11
ATOM 14362 C C . ASN A 1 24 ? -9.510 -4.471 -4.281 1.00 1.00 24 ASN A C 11
ATOM 14363 O O . ASN A 1 24 ? -8.374 -4.599 -3.826 1.00 1.00 24 ASN A O 11
ATOM 14374 N N . TYR A 1 25 ? -10.350 -3.558 -3.833 1.00 1.00 25 TYR A N 11
ATOM 14375 C CA . TYR A 1 25 ? -9.973 -2.655 -2.762 1.00 1.00 25 TYR A CA 11
ATOM 14376 C C . TYR A 1 25 ? -9.564 -3.443 -1.526 1.00 1.00 25 TYR A C 11
ATOM 14377 O O . TYR A 1 25 ? -8.571 -3.129 -0.900 1.00 1.00 25 TYR A O 11
ATOM 14395 N N . GLU A 1 26 ? -10.320 -4.471 -1.183 1.00 1.00 26 GLU A N 11
ATOM 14396 C CA . GLU A 1 26 ? -10.000 -5.264 0.001 1.00 1.00 26 GLU A CA 11
ATOM 14397 C C . GLU A 1 26 ? -8.598 -5.874 -0.088 1.00 1.00 26 GLU A C 11
ATOM 14398 O O . GLU A 1 26 ? -7.771 -5.706 0.819 1.00 1.00 26 GLU A O 11
ATOM 14410 N N . GLU A 1 27 ? -8.328 -6.577 -1.174 1.00 1.00 27 GLU A N 11
ATOM 14411 C CA . GLU A 1 27 ? -7.025 -7.207 -1.348 1.00 1.00 27 GLU A CA 11
ATOM 14412 C C . GLU A 1 27 ? -5.946 -6.144 -1.509 1.00 1.00 27 GLU A C 11
ATOM 14413 O O . GLU A 1 27 ? -4.891 -6.215 -0.885 1.00 1.00 27 GLU A O 11
ATOM 14425 N N . ALA A 1 28 ? -6.224 -5.148 -2.340 1.00 1.00 28 ALA A N 11
ATOM 14426 C CA . ALA A 1 28 ? -5.269 -4.081 -2.564 1.00 1.00 28 ALA A CA 11
ATOM 14427 C C . ALA A 1 28 ? -4.903 -3.407 -1.254 1.00 1.00 28 ALA A C 11
ATOM 14428 O O . ALA A 1 28 ? -3.732 -3.131 -0.997 1.00 1.00 28 ALA A O 11
ATOM 14435 N N . LEU A 1 29 ? -5.899 -3.134 -0.425 1.00 1.00 29 LEU A N 11
ATOM 14436 C CA . LEU A 1 29 ? -5.664 -2.466 0.855 1.00 1.00 29 LEU A CA 11
ATOM 14437 C C . LEU A 1 29 ? -4.755 -3.278 1.756 1.00 1.00 29 LEU A C 11
ATOM 14438 O O . LEU A 1 29 ? -3.797 -2.757 2.332 1.00 1.00 29 LEU A O 11
ATOM 14454 N N . ARG A 1 30 ? -5.038 -4.562 1.868 1.00 1.00 30 ARG A N 11
ATOM 14455 C CA . ARG A 1 30 ? -4.235 -5.396 2.709 1.00 1.00 30 ARG A CA 11
ATOM 14456 C C . ARG A 1 30 ? -2.790 -5.400 2.208 1.00 1.00 30 ARG A C 11
ATOM 14457 O O . ARG A 1 30 ? -1.844 -5.346 2.998 1.00 1.00 30 ARG A O 11
ATOM 14478 N N . LEU A 1 31 ? -2.626 -5.456 0.892 1.00 1.00 31 LEU A N 11
ATOM 14479 C CA . LEU A 1 31 ? -1.290 -5.461 0.308 1.00 1.00 31 LEU A CA 11
ATOM 14480 C C . LEU A 1 31 ? -0.575 -4.140 0.576 1.00 1.00 31 LEU A C 11
ATOM 14481 O O . LEU A 1 31 ? 0.625 -4.124 0.854 1.00 1.00 31 LEU A O 11
ATOM 14497 N N . TYR A 1 32 ? -1.310 -3.039 0.477 1.00 1.00 32 TYR A N 11
ATOM 14498 C CA . TYR A 1 32 ? -0.722 -1.722 0.698 1.00 1.00 32 TYR A CA 11
ATOM 14499 C C . TYR A 1 32 ? -0.142 -1.623 2.108 1.00 1.00 32 TYR A C 11
ATOM 14500 O O . TYR A 1 32 ? 0.983 -1.156 2.299 1.00 1.00 32 TYR A O 11
ATOM 14518 N N . GLN A 1 33 ? -0.909 -2.063 3.091 1.00 1.00 33 GLN A N 11
ATOM 14519 C CA . GLN A 1 33 ? -0.451 -2.010 4.469 1.00 1.00 33 GLN A CA 11
ATOM 14520 C C . GLN A 1 33 ? 0.774 -2.898 4.668 1.00 1.00 33 GLN A C 11
ATOM 14521 O O . GLN A 1 33 ? 1.735 -2.513 5.341 1.00 1.00 33 GLN A O 11
ATOM 14535 N N . HIS A 1 34 ? 0.740 -4.087 4.079 1.00 1.00 34 HIS A N 11
ATOM 14536 C CA . HIS A 1 34 ? 1.858 -5.018 4.213 1.00 1.00 34 HIS A CA 11
ATOM 14537 C C . HIS A 1 34 ? 3.123 -4.443 3.569 1.00 1.00 34 HIS A C 11
ATOM 14538 O O . HIS A 1 34 ? 4.192 -4.384 4.190 1.00 1.00 34 HIS A O 11
ATOM 14553 N N . ALA A 1 35 ? 2.991 -4.019 2.326 1.00 1.00 35 ALA A N 11
ATOM 14554 C CA . ALA A 1 35 ? 4.121 -3.469 1.602 1.00 1.00 35 ALA A CA 11
ATOM 14555 C C . ALA A 1 35 ? 4.747 -2.318 2.373 1.00 1.00 35 ALA A C 11
ATOM 14556 O O . ALA A 1 35 ? 5.970 -2.236 2.499 1.00 1.00 35 ALA A O 11
ATOM 14563 N N . VAL A 1 36 ? 3.905 -1.438 2.892 1.00 1.00 36 VAL A N 11
ATOM 14564 C CA . VAL A 1 36 ? 4.397 -0.299 3.647 1.00 1.00 36 VAL A CA 11
ATOM 14565 C C . VAL A 1 36 ? 5.223 -0.777 4.833 1.00 1.00 36 VAL A C 11
ATOM 14566 O O . VAL A 1 36 ? 6.292 -0.236 5.114 1.00 1.00 36 VAL A O 11
ATOM 14579 N N . GLU A 1 37 ? 4.729 -1.792 5.521 1.00 1.00 37 GLU A N 11
ATOM 14580 C CA . GLU A 1 37 ? 5.449 -2.323 6.670 1.00 1.00 37 GLU A CA 11
ATOM 14581 C C . GLU A 1 37 ? 6.879 -2.691 6.285 1.00 1.00 37 GLU A C 11
ATOM 14582 O O . GLU A 1 37 ? 7.831 -2.312 6.966 1.00 1.00 37 GLU A O 11
ATOM 14594 N N . TYR A 1 38 ? 7.018 -3.437 5.198 1.00 1.00 38 TYR A N 11
ATOM 14595 C CA . TYR A 1 38 ? 8.342 -3.851 4.752 1.00 1.00 38 TYR A CA 11
ATOM 14596 C C . TYR A 1 38 ? 9.198 -2.639 4.389 1.00 1.00 38 TYR A C 11
ATOM 14597 O O . TYR A 1 38 ? 10.397 -2.606 4.667 1.00 1.00 38 TYR A O 11
ATOM 14615 N N . PHE A 1 39 ? 8.582 -1.647 3.765 1.00 1.00 39 PHE A N 11
ATOM 14616 C CA . PHE A 1 39 ? 9.308 -0.448 3.367 1.00 1.00 39 PHE A CA 11
ATOM 14617 C C . PHE A 1 39 ? 9.900 0.259 4.593 1.00 1.00 39 PHE A C 11
ATOM 14618 O O . PHE A 1 39 ? 11.093 0.608 4.631 1.00 1.00 39 PHE A O 11
ATOM 14635 N N . LEU A 1 40 ? 9.063 0.458 5.594 1.00 1.00 40 LEU A N 11
ATOM 14636 C CA . LEU A 1 40 ? 9.491 1.111 6.805 1.00 1.00 40 LEU A CA 11
ATOM 14637 C C . LEU A 1 40 ? 10.564 0.283 7.477 1.00 1.00 40 LEU A C 11
ATOM 14638 O O . LEU A 1 40 ? 11.569 0.802 7.933 1.00 1.00 40 LEU A O 11
ATOM 14654 N N . HIS A 1 41 ? 10.386 -1.024 7.480 1.00 1.00 41 HIS A N 11
ATOM 14655 C CA . HIS A 1 41 ? 11.374 -1.894 8.088 1.00 1.00 41 HIS A CA 11
ATOM 14656 C C . HIS A 1 41 ? 12.715 -1.779 7.364 1.00 1.00 41 HIS A C 11
ATOM 14657 O O . HIS A 1 41 ? 13.771 -1.915 7.970 1.00 1.00 41 HIS A O 11
ATOM 14672 N N . ALA A 1 42 ? 12.678 -1.542 6.066 1.00 1.00 42 ALA A N 11
ATOM 14673 C CA . ALA A 1 42 ? 13.914 -1.442 5.301 1.00 1.00 42 ALA A CA 11
ATOM 14674 C C . ALA A 1 42 ? 14.743 -0.218 5.683 1.00 1.00 42 ALA A C 11
ATOM 14675 O O . ALA A 1 42 ? 15.941 -0.304 5.937 1.00 1.00 42 ALA A O 11
ATOM 14682 N N . ILE A 1 43 ? 14.106 0.923 5.769 1.00 1.00 43 ILE A N 11
ATOM 14683 C CA . ILE A 1 43 ? 14.840 2.129 6.130 1.00 1.00 43 ILE A CA 11
ATOM 14684 C C . ILE A 1 43 ? 15.441 2.018 7.534 1.00 1.00 43 ILE A C 11
ATOM 14685 O O . ILE A 1 43 ? 16.528 2.530 7.784 1.00 1.00 43 ILE A O 11
ATOM 14701 N N . LYS A 1 44 ? 14.742 1.338 8.448 1.00 1.00 44 LYS A N 11
ATOM 14702 C CA . LYS A 1 44 ? 15.265 1.183 9.827 1.00 1.00 44 LYS A CA 11
ATOM 14703 C C . LYS A 1 44 ? 16.239 0.028 9.970 1.00 1.00 44 LYS A C 11
ATOM 14704 O O . LYS A 1 44 ? 17.273 0.152 10.621 1.00 1.00 44 LYS A O 11
ATOM 14723 N N . TYR A 1 45 ? 15.868 -1.119 9.395 1.00 1.00 45 TYR A N 11
ATOM 14724 C CA . TYR A 1 45 ? 16.690 -2.327 9.513 1.00 1.00 45 TYR A CA 11
ATOM 14725 C C . TYR A 1 45 ? 17.642 -2.473 8.334 1.00 1.00 45 TYR A C 11
ATOM 14726 O O . TYR A 1 45 ? 18.576 -3.274 8.379 1.00 1.00 45 TYR A O 11
ATOM 14744 N N . GLU A 1 46 ? 17.415 -1.690 7.271 1.00 1.00 46 GLU A N 11
ATOM 14745 C CA . GLU A 1 46 ? 18.289 -1.744 6.086 1.00 1.00 46 GLU A CA 11
ATOM 14746 C C . GLU A 1 46 ? 18.847 -0.356 5.805 1.00 1.00 46 GLU A C 11
ATOM 14747 O O . GLU A 1 46 ? 18.181 0.654 6.046 1.00 1.00 46 GLU A O 11
ATOM 14759 N N . ALA A 1 47 ? 20.076 -0.315 5.311 1.00 1.00 47 ALA A N 11
ATOM 14760 C CA . ALA A 1 47 ? 20.744 0.951 5.011 1.00 1.00 47 ALA A CA 11
ATOM 14761 C C . ALA A 1 47 ? 20.488 1.360 3.568 1.00 1.00 47 ALA A C 11
ATOM 14762 O O . ALA A 1 47 ? 20.276 0.513 2.700 1.00 1.00 47 ALA A O 11
ATOM 14769 N N . HIS A 1 48 ? 20.505 2.666 3.323 1.00 1.00 48 HIS A N 11
ATOM 14770 C CA . HIS A 1 48 ? 20.268 3.189 1.983 1.00 1.00 48 HIS A CA 11
ATOM 14771 C C . HIS A 1 48 ? 20.773 4.627 1.867 1.00 1.00 48 HIS A C 11
ATOM 14772 O O . HIS A 1 48 ? 21.386 5.160 2.793 1.00 1.00 48 HIS A O 11
ATOM 14787 N N . SER A 1 49 ? 20.508 5.250 0.722 1.00 1.00 49 SER A N 11
ATOM 14788 C CA . SER A 1 49 ? 20.932 6.628 0.488 1.00 1.00 49 SER A CA 11
ATOM 14789 C C . SER A 1 49 ? 19.948 7.603 1.131 1.00 1.00 49 SER A C 11
ATOM 14790 O O . SER A 1 49 ? 18.893 7.203 1.619 1.00 1.00 49 SER A O 11
ATOM 14798 N N . ASP A 1 50 ? 20.296 8.881 1.124 1.00 1.00 50 ASP A N 11
ATOM 14799 C CA . ASP A 1 50 ? 19.425 9.892 1.701 1.00 1.00 50 ASP A CA 11
ATOM 14800 C C . ASP A 1 50 ? 18.165 10.056 0.854 1.00 1.00 50 ASP A C 11
ATOM 14801 O O . ASP A 1 50 ? 17.046 10.035 1.376 1.00 1.00 50 ASP A O 11
ATOM 14810 N N . LYS A 1 51 ? 18.347 10.208 -0.451 1.00 1.00 51 LYS A N 11
ATOM 14811 C CA . LYS A 1 51 ? 17.215 10.359 -1.350 1.00 1.00 51 LYS A CA 11
ATOM 14812 C C . LYS A 1 51 ? 16.401 9.082 -1.366 1.00 1.00 51 LYS A C 11
ATOM 14813 O O . LYS A 1 51 ? 15.192 9.092 -1.615 1.00 1.00 51 LYS A O 11
ATOM 14832 N N . ALA A 1 52 ? 17.069 7.985 -1.048 1.00 1.00 52 ALA A N 11
ATOM 14833 C CA . ALA A 1 52 ? 16.401 6.705 -0.985 1.00 1.00 52 ALA A CA 11
ATOM 14834 C C . ALA A 1 52 ? 15.455 6.677 0.209 1.00 1.00 52 ALA A C 11
ATOM 14835 O O . ALA A 1 52 ? 14.290 6.339 0.064 1.00 1.00 52 ALA A O 11
ATOM 14842 N N . LYS A 1 53 ? 15.959 7.060 1.377 1.00 1.00 53 LYS A N 11
ATOM 14843 C CA . LYS A 1 53 ? 15.134 7.075 2.578 1.00 1.00 53 LYS A CA 11
ATOM 14844 C C . LYS A 1 53 ? 13.916 7.971 2.382 1.00 1.00 53 LYS A C 11
ATOM 14845 O O . LYS A 1 53 ? 12.787 7.576 2.681 1.00 1.00 53 LYS A O 11
ATOM 14864 N N . GLU A 1 54 ? 14.148 9.162 1.874 1.00 1.00 54 GLU A N 11
ATOM 14865 C CA . GLU A 1 54 ? 13.059 10.083 1.642 1.00 1.00 54 GLU A CA 11
ATOM 14866 C C . GLU A 1 54 ? 12.068 9.481 0.666 1.00 1.00 54 GLU A C 11
ATOM 14867 O O . GLU A 1 54 ? 10.863 9.709 0.772 1.00 1.00 54 GLU A O 11
ATOM 14879 N N . SER A 1 55 ? 12.574 8.705 -0.272 1.00 1.00 55 SER A N 11
ATOM 14880 C CA . SER A 1 55 ? 11.705 8.076 -1.245 1.00 1.00 55 SER A CA 11
ATOM 14881 C C . SER A 1 55 ? 10.756 7.098 -0.561 1.00 1.00 55 SER A C 11
ATOM 14882 O O . SER A 1 55 ? 9.576 7.022 -0.904 1.00 1.00 55 SER A O 11
ATOM 14890 N N . ILE A 1 56 ? 11.282 6.328 0.390 1.00 1.00 56 ILE A N 11
ATOM 14891 C CA . ILE A 1 56 ? 10.465 5.338 1.079 1.00 1.00 56 ILE A CA 11
ATOM 14892 C C . ILE A 1 56 ? 9.417 6.023 1.952 1.00 1.00 56 ILE A C 11
ATOM 14893 O O . ILE A 1 56 ? 8.254 5.640 1.967 1.00 1.00 56 ILE A O 11
ATOM 14909 N N . ARG A 1 57 ? 9.855 7.032 2.702 1.00 1.00 57 ARG A N 11
ATOM 14910 C CA . ARG A 1 57 ? 8.949 7.747 3.587 1.00 1.00 57 ARG A CA 11
ATOM 14911 C C . ARG A 1 57 ? 7.821 8.383 2.781 1.00 1.00 57 ARG A C 11
ATOM 14912 O O . ARG A 1 57 ? 6.643 8.119 3.022 1.00 1.00 57 ARG A O 11
ATOM 14933 N N . ALA A 1 58 ? 8.182 9.233 1.825 1.00 1.00 58 ALA A N 11
ATOM 14934 C CA . ALA A 1 58 ? 7.184 9.902 1.002 1.00 1.00 58 ALA A CA 11
ATOM 14935 C C . ALA A 1 58 ? 6.237 8.884 0.375 1.00 1.00 58 ALA A C 11
ATOM 14936 O O . ALA A 1 58 ? 5.013 9.008 0.461 1.00 1.00 58 ALA A O 11
ATOM 14943 N N . LYS A 1 59 ? 6.810 7.871 -0.249 1.00 1.00 59 LYS A N 11
ATOM 14944 C CA . LYS A 1 59 ? 6.009 6.842 -0.890 1.00 1.00 59 LYS A CA 11
ATOM 14945 C C . LYS A 1 59 ? 5.153 6.107 0.128 1.00 1.00 59 LYS A C 11
ATOM 14946 O O . LYS A 1 59 ? 3.977 5.827 -0.113 1.00 1.00 59 LYS A O 11
ATOM 14965 N N . CYS A 1 60 ? 5.750 5.794 1.259 1.00 1.00 60 CYS A N 11
ATOM 14966 C CA . CYS A 1 60 ? 5.040 5.092 2.310 1.00 1.00 60 CYS A CA 11
ATOM 14967 C C . CYS A 1 60 ? 3.750 5.837 2.629 1.00 1.00 60 CYS A C 11
ATOM 14968 O O . CYS A 1 60 ? 2.705 5.223 2.849 1.00 1.00 60 CYS A O 11
ATOM 14976 N N . VAL A 1 61 ? 3.828 7.161 2.641 1.00 1.00 61 VAL A N 11
ATOM 14977 C CA . VAL A 1 61 ? 2.652 7.967 2.913 1.00 1.00 61 VAL A CA 11
ATOM 14978 C C . VAL A 1 61 ? 1.626 7.775 1.805 1.00 1.00 61 VAL A C 11
ATOM 14979 O O . VAL A 1 61 ? 0.444 7.569 2.072 1.00 1.00 61 VAL A O 11
ATOM 14992 N N . GLN A 1 62 ? 2.081 7.862 0.558 1.00 1.00 62 GLN A N 11
ATOM 14993 C CA . GLN A 1 62 ? 1.178 7.705 -0.578 1.00 1.00 62 GLN A CA 11
ATOM 14994 C C . GLN A 1 62 ? 0.449 6.369 -0.498 1.00 1.00 62 GLN A C 11
ATOM 14995 O O . GLN A 1 62 ? -0.770 6.299 -0.679 1.00 1.00 62 GLN A O 11
ATOM 15009 N N . TYR A 1 63 ? 1.199 5.309 -0.225 1.00 1.00 63 TYR A N 11
ATOM 15010 C CA . TYR A 1 63 ? 0.608 3.982 -0.129 1.00 1.00 63 TYR A CA 11
ATOM 15011 C C . TYR A 1 63 ? -0.388 3.921 1.021 1.00 1.00 63 TYR A C 11
ATOM 15012 O O . TYR A 1 63 ? -1.522 3.475 0.848 1.00 1.00 63 TYR A O 11
ATOM 15030 N N . LEU A 1 64 ? 0.035 4.361 2.191 1.00 1.00 64 LEU A N 11
ATOM 15031 C CA . LEU A 1 64 ? -0.854 4.325 3.337 1.00 1.00 64 LEU A CA 11
ATOM 15032 C C . LEU A 1 64 ? -2.089 5.171 3.077 1.00 1.00 64 LEU A C 11
ATOM 15033 O O . LEU A 1 64 ? -3.207 4.721 3.307 1.00 1.00 64 LEU A O 11
ATOM 15049 N N . ASP A 1 65 ? -1.903 6.385 2.593 1.00 1.00 65 ASP A N 11
ATOM 15050 C CA . ASP A 1 65 ? -3.036 7.248 2.339 1.00 1.00 65 ASP A CA 11
ATOM 15051 C C . ASP A 1 65 ? -4.056 6.528 1.479 1.00 1.00 65 ASP A C 11
ATOM 15052 O O . ASP A 1 65 ? -5.254 6.561 1.761 1.00 1.00 65 ASP A O 11
ATOM 15061 N N . ARG A 1 66 ? -3.583 5.864 0.440 1.00 1.00 66 ARG A N 11
ATOM 15062 C CA . ARG A 1 66 ? -4.491 5.140 -0.425 1.00 1.00 66 ARG A CA 11
ATOM 15063 C C . ARG A 1 66 ? -5.222 4.080 0.383 1.00 1.00 66 ARG A C 11
ATOM 15064 O O . ARG A 1 66 ? -6.432 3.891 0.246 1.00 1.00 66 ARG A O 11
ATOM 15085 N N . ALA A 1 67 ? -4.481 3.373 1.211 1.00 1.00 67 ALA A N 11
ATOM 15086 C CA . ALA A 1 67 ? -5.084 2.328 2.020 1.00 1.00 67 ALA A CA 11
ATOM 15087 C C . ALA A 1 67 ? -6.118 2.912 2.983 1.00 1.00 67 ALA A C 11
ATOM 15088 O O . ALA A 1 67 ? -7.145 2.293 3.263 1.00 1.00 67 ALA A O 11
ATOM 15095 N N . GLU A 1 68 ? -5.845 4.106 3.489 1.00 1.00 68 GLU A N 11
ATOM 15096 C CA . GLU A 1 68 ? -6.753 4.761 4.422 1.00 1.00 68 GLU A CA 11
ATOM 15097 C C . GLU A 1 68 ? -8.082 5.090 3.761 1.00 1.00 68 GLU A C 11
ATOM 15098 O O . GLU A 1 68 ? -9.141 4.703 4.251 1.00 1.00 68 GLU A O 11
ATOM 15110 N N . LYS A 1 69 ? -8.031 5.807 2.649 1.00 1.00 69 LYS A N 11
ATOM 15111 C CA . LYS A 1 69 ? -9.260 6.170 1.969 1.00 1.00 69 LYS A CA 11
ATOM 15112 C C . LYS A 1 69 ? -10.000 4.911 1.525 1.00 1.00 69 LYS A C 11
ATOM 15113 O O . LYS A 1 69 ? -11.230 4.873 1.513 1.00 1.00 69 LYS A O 11
ATOM 15132 N N . LEU A 1 70 ? -9.240 3.882 1.144 1.00 1.00 70 LEU A N 11
ATOM 15133 C CA . LEU A 1 70 ? -9.843 2.637 0.682 1.00 1.00 70 LEU A CA 11
ATOM 15134 C C . LEU A 1 70 ? -10.710 2.048 1.770 1.00 1.00 70 LEU A C 11
ATOM 15135 O O . LEU A 1 70 ? -11.870 1.696 1.541 1.00 1.00 70 LEU A O 11
ATOM 15151 N N . LYS A 1 71 ? -10.150 2.001 2.954 1.00 1.00 71 LYS A N 11
ATOM 15152 C CA . LYS A 1 71 ? -10.850 1.505 4.126 1.00 1.00 71 LYS A CA 11
ATOM 15153 C C . LYS A 1 71 ? -11.960 2.458 4.548 1.00 1.00 71 LYS A C 11
ATOM 15154 O O . LYS A 1 71 ? -12.930 2.051 5.198 1.00 1.00 71 LYS A O 11
ATOM 15173 N N . ASP A 1 72 ? -11.810 3.734 4.204 1.00 1.00 72 ASP A N 11
ATOM 15174 C CA . ASP A 1 72 ? -12.780 4.754 4.594 1.00 1.00 72 ASP A CA 11
ATOM 15175 C C . ASP A 1 72 ? -14.140 4.557 3.929 1.00 1.00 72 ASP A C 11
ATOM 15176 O O . ASP A 1 72 ? -15.170 4.457 4.596 1.00 1.00 72 ASP A O 11
ATOM 15185 N N . TYR A 1 73 ? -14.130 4.499 2.605 1.00 1.00 73 TYR A N 11
ATOM 15186 C CA . TYR A 1 73 ? -15.390 4.326 1.892 1.00 1.00 73 TYR A CA 11
ATOM 15187 C C . TYR A 1 73 ? -15.830 2.871 1.965 1.00 1.00 73 TYR A C 11
ATOM 15188 O O . TYR A 1 73 ? -17.020 2.583 1.950 1.00 1.00 73 TYR A O 11
ATOM 15206 N N . LEU A 1 74 ? -14.860 1.958 2.037 1.00 1.00 74 LEU A N 11
ATOM 15207 C CA . LEU A 1 74 ? -15.200 0.544 2.106 1.00 1.00 74 LEU A CA 11
ATOM 15208 C C . LEU A 1 74 ? -16.080 0.283 3.322 1.00 1.00 74 LEU A C 11
ATOM 15209 O O . LEU A 1 74 ? -17.110 -0.369 3.228 1.00 1.00 74 LEU A O 11
ATOM 15225 N N . ARG A 1 75 ? -15.660 0.799 4.458 1.00 1.00 75 ARG A N 11
ATOM 15226 C CA . ARG A 1 75 ? -16.430 0.623 5.666 1.00 1.00 75 ARG A CA 11
ATOM 15227 C C . ARG A 1 75 ? -17.720 1.429 5.587 1.00 1.00 75 ARG A C 11
ATOM 15228 O O . ARG A 1 75 ? -18.780 0.967 6.012 1.00 1.00 75 ARG A O 11
ATOM 15249 N N . ILE B 2 3 ? 17.469 2.846 -6.246 1.00 1.00 168 ILE B N 11
ATOM 15250 C CA . ILE B 2 3 ? 16.133 2.500 -5.752 1.00 1.00 168 ILE B CA 11
ATOM 15251 C C . ILE B 2 3 ? 15.103 2.776 -6.809 1.00 1.00 168 ILE B C 11
ATOM 15252 O O . ILE B 2 3 ? 15.093 3.834 -7.441 1.00 1.00 168 ILE B O 11
ATOM 15268 N N . GLU B 2 4 ? 14.235 1.806 -6.985 1.00 1.00 169 GLU B N 11
ATOM 15269 C CA . GLU B 2 4 ? 13.165 1.915 -7.968 1.00 1.00 169 GLU B CA 11
ATOM 15270 C C . GLU B 2 4 ? 11.835 1.503 -7.364 1.00 1.00 169 GLU B C 11
ATOM 15271 O O . GLU B 2 4 ? 11.662 0.353 -6.957 1.00 1.00 169 GLU B O 11
ATOM 15283 N N . LEU B 2 5 ? 10.894 2.444 -7.305 1.00 1.00 170 LEU B N 11
ATOM 15284 C CA . LEU B 2 5 ? 9.572 2.159 -6.740 1.00 1.00 170 LEU B CA 11
ATOM 15285 C C . LEU B 2 5 ? 8.465 2.402 -7.776 1.00 1.00 170 LEU B C 11
ATOM 15286 O O . LEU B 2 5 ? 8.673 3.107 -8.762 1.00 1.00 170 LEU B O 11
ATOM 15302 N N . PRO B 2 6 ? 7.292 1.846 -7.558 1.00 1.00 171 PRO B N 11
ATOM 15303 C CA . PRO B 2 6 ? 6.134 2.035 -8.488 1.00 1.00 171 PRO B CA 11
ATOM 15304 C C . PRO B 2 6 ? 5.259 3.216 -8.069 1.00 1.00 171 PRO B C 11
ATOM 15305 O O . PRO B 2 6 ? 5.560 3.910 -7.100 1.00 1.00 171 PRO B O 11
ATOM 15316 N N . GLU B 2 7 ? 4.173 3.430 -8.809 1.00 1.00 172 GLU B N 11
ATOM 15317 C CA . GLU B 2 7 ? 3.243 4.522 -8.517 1.00 1.00 172 GLU B CA 11
ATOM 15318 C C . GLU B 2 7 ? 1.846 3.972 -8.301 1.00 1.00 172 GLU B C 11
ATOM 15319 O O . GLU B 2 7 ? 1.398 3.079 -9.020 1.00 1.00 172 GLU B O 11
ATOM 15331 N N . VAL B 2 8 ? 1.166 4.502 -7.299 1.00 1.00 173 VAL B N 11
ATOM 15332 C CA . VAL B 2 8 ? -0.180 4.039 -6.987 1.00 1.00 173 VAL B CA 11
ATOM 15333 C C . VAL B 2 8 ? -1.163 4.428 -8.105 1.00 1.00 173 VAL B C 11
ATOM 15334 O O . VAL B 2 8 ? -1.123 5.551 -8.609 1.00 1.00 173 VAL B O 11
ATOM 15347 N N . PRO B 2 9 ? -2.047 3.529 -8.485 1.00 1.00 174 PRO B N 11
ATOM 15348 C CA . PRO B 2 9 ? -3.057 3.818 -9.547 1.00 1.00 174 PRO B CA 11
ATOM 15349 C C . PRO B 2 9 ? -4.130 4.799 -9.067 1.00 1.00 174 PRO B C 11
ATOM 15350 O O . PRO B 2 9 ? -4.523 4.783 -7.898 1.00 1.00 174 PRO B O 11
ATOM 15361 N N . SER B 2 10 ? -4.608 5.650 -9.976 1.00 1.00 175 SER B N 11
ATOM 15362 C CA . SER B 2 10 ? -5.643 6.625 -9.637 1.00 1.00 175 SER B CA 11
ATOM 15363 C C . SER B 2 10 ? -6.970 6.206 -10.250 1.00 1.00 175 SER B C 11
ATOM 15364 O O . SER B 2 10 ? -7.327 6.648 -11.340 1.00 1.00 175 SER B O 11
ATOM 15372 N N . GLU B 2 11 ? -7.697 5.349 -9.542 1.00 1.00 176 GLU B N 11
ATOM 15373 C CA . GLU B 2 11 ? -8.995 4.872 -10.020 1.00 1.00 176 GLU B CA 11
ATOM 15374 C C . GLU B 2 11 ? -10.110 5.831 -9.604 1.00 1.00 176 GLU B C 11
ATOM 15375 O O . GLU B 2 11 ? -9.903 6.710 -8.769 1.00 1.00 176 GLU B O 11
ATOM 15387 N N . PRO B 2 12 ? -11.290 5.664 -10.150 1.00 1.00 177 PRO B N 11
ATOM 15388 C CA . PRO B 2 12 ? -12.470 6.526 -9.803 1.00 1.00 177 PRO B CA 11
ATOM 15389 C C . PRO B 2 12 ? -13.240 5.947 -8.618 1.00 1.00 177 PRO B C 11
ATOM 15390 O O . PRO B 2 12 ? -14.460 5.794 -8.666 1.00 1.00 177 PRO B O 11
ATOM 15401 N N . LEU B 2 13 ? -12.520 5.612 -7.558 1.00 1.00 178 LEU B N 11
ATOM 15402 C CA . LEU B 2 13 ? -13.160 5.027 -6.385 1.00 1.00 178 LEU B CA 11
ATOM 15403 C C . LEU B 2 13 ? -14.460 5.764 -6.043 1.00 1.00 178 LEU B C 11
ATOM 15404 O O . LEU B 2 13 ? -14.520 6.989 -6.142 1.00 1.00 178 LEU B O 11
ATOM 15420 N N . PRO B 2 14 ? -15.500 5.047 -5.652 1.00 1.00 179 PRO B N 11
ATOM 15421 C CA . PRO B 2 14 ? -16.810 5.689 -5.311 1.00 1.00 179 PRO B CA 11
ATOM 15422 C C . PRO B 2 14 ? -16.630 7.028 -4.592 1.00 1.00 179 PRO B C 11
ATOM 15423 O O . PRO B 2 14 ? -15.910 7.119 -3.600 1.00 1.00 179 PRO B O 11
ATOM 15434 N N . THR A 1 3 ? 15.988 -12.180 -0.948 1.00 1.00 3 THR A N 12
ATOM 15435 C CA . THR A 1 3 ? 15.276 -10.970 -1.359 1.00 1.00 3 THR A CA 12
ATOM 15436 C C . THR A 1 3 ? 15.422 -9.886 -0.302 1.00 1.00 3 THR A C 12
ATOM 15437 O O . THR A 1 3 ? 15.141 -10.100 0.876 1.00 1.00 3 THR A O 12
ATOM 15448 N N . SER A 1 4 ? 15.864 -8.708 -0.734 1.00 1.00 4 SER A N 12
ATOM 15449 C CA . SER A 1 4 ? 16.045 -7.587 0.180 1.00 1.00 4 SER A CA 12
ATOM 15450 C C . SER A 1 4 ? 14.696 -7.055 0.641 1.00 1.00 4 SER A C 12
ATOM 15451 O O . SER A 1 4 ? 13.663 -7.318 0.022 1.00 1.00 4 SER A O 12
ATOM 15459 N N . THR A 1 5 ? 14.712 -6.304 1.734 1.00 1.00 5 THR A N 12
ATOM 15460 C CA . THR A 1 5 ? 13.487 -5.741 2.274 1.00 1.00 5 THR A CA 12
ATOM 15461 C C . THR A 1 5 ? 12.848 -4.814 1.255 1.00 1.00 5 THR A C 12
ATOM 15462 O O . THR A 1 5 ? 11.629 -4.814 1.082 1.00 1.00 5 THR A O 12
ATOM 15473 N N . LEU A 1 6 ? 13.669 -4.011 0.590 1.00 1.00 6 LEU A N 12
ATOM 15474 C CA . LEU A 1 6 ? 13.154 -3.074 -0.394 1.00 1.00 6 LEU A CA 12
ATOM 15475 C C . LEU A 1 6 ? 12.544 -3.811 -1.587 1.00 1.00 6 LEU A C 12
ATOM 15476 O O . LEU A 1 6 ? 11.473 -3.462 -2.082 1.00 1.00 6 LEU A O 12
ATOM 15492 N N . GLN A 1 7 ? 13.245 -4.827 -2.054 1.00 1.00 7 GLN A N 12
ATOM 15493 C CA . GLN A 1 7 ? 12.774 -5.576 -3.202 1.00 1.00 7 GLN A CA 12
ATOM 15494 C C . GLN A 1 7 ? 11.414 -6.192 -2.920 1.00 1.00 7 GLN A C 12
ATOM 15495 O O . GLN A 1 7 ? 10.504 -6.121 -3.748 1.00 1.00 7 GLN A O 12
ATOM 15509 N N . LYS A 1 8 ? 11.280 -6.803 -1.753 1.00 1.00 8 LYS A N 12
ATOM 15510 C CA . LYS A 1 8 ? 10.026 -7.436 -1.392 1.00 1.00 8 LYS A CA 12
ATOM 15511 C C . LYS A 1 8 ? 8.916 -6.396 -1.277 1.00 1.00 8 LYS A C 12
ATOM 15512 O O . LYS A 1 8 ? 7.793 -6.622 -1.726 1.00 1.00 8 LYS A O 12
ATOM 15531 N N . ALA A 1 9 ? 9.235 -5.258 -0.667 1.00 1.00 9 ALA A N 12
ATOM 15532 C CA . ALA A 1 9 ? 8.248 -4.206 -0.492 1.00 1.00 9 ALA A CA 12
ATOM 15533 C C . ALA A 1 9 ? 7.677 -3.793 -1.848 1.00 1.00 9 ALA A C 12
ATOM 15534 O O . ALA A 1 9 ? 6.460 -3.633 -2.006 1.00 1.00 9 ALA A O 12
ATOM 15541 N N . ILE A 1 10 ? 8.572 -3.639 -2.821 1.00 1.00 10 ILE A N 12
ATOM 15542 C CA . ILE A 1 10 ? 8.170 -3.248 -4.171 1.00 1.00 10 ILE A CA 12
ATOM 15543 C C . ILE A 1 10 ? 7.281 -4.320 -4.790 1.00 1.00 10 ILE A C 12
ATOM 15544 O O . ILE A 1 10 ? 6.296 -4.026 -5.467 1.00 1.00 10 ILE A O 12
ATOM 15560 N N . ASP A 1 11 ? 7.659 -5.572 -4.586 1.00 1.00 11 ASP A N 12
ATOM 15561 C CA . ASP A 1 11 ? 6.899 -6.678 -5.149 1.00 1.00 11 ASP A CA 12
ATOM 15562 C C . ASP A 1 11 ? 5.472 -6.704 -4.601 1.00 1.00 11 ASP A C 12
ATOM 15563 O O . ASP A 1 11 ? 4.508 -6.911 -5.352 1.00 1.00 11 ASP A O 12
ATOM 15572 N N . LEU A 1 12 ? 5.336 -6.517 -3.288 1.00 1.00 12 LEU A N 12
ATOM 15573 C CA . LEU A 1 12 ? 4.024 -6.549 -2.652 1.00 1.00 12 LEU A CA 12
ATOM 15574 C C . LEU A 1 12 ? 3.125 -5.423 -3.153 1.00 1.00 12 LEU A C 12
ATOM 15575 O O . LEU A 1 12 ? 1.952 -5.645 -3.460 1.00 1.00 12 LEU A O 12
ATOM 15591 N N . VAL A 1 13 ? 3.674 -4.222 -3.246 1.00 1.00 13 VAL A N 12
ATOM 15592 C CA . VAL A 1 13 ? 2.886 -3.091 -3.720 1.00 1.00 13 VAL A CA 12
ATOM 15593 C C . VAL A 1 13 ? 2.578 -3.231 -5.208 1.00 1.00 13 VAL A C 12
ATOM 15594 O O . VAL A 1 13 ? 1.502 -2.850 -5.663 1.00 1.00 13 VAL A O 12
ATOM 15607 N N . THR A 1 14 ? 3.523 -3.782 -5.969 1.00 1.00 14 THR A N 12
ATOM 15608 C CA . THR A 1 14 ? 3.317 -3.952 -7.400 1.00 1.00 14 THR A CA 12
ATOM 15609 C C . THR A 1 14 ? 2.053 -4.781 -7.636 1.00 1.00 14 THR A C 12
ATOM 15610 O O . THR A 1 14 ? 1.143 -4.395 -8.393 1.00 1.00 14 THR A O 12
ATOM 15621 N N . LYS A 1 15 ? 1.972 -5.910 -6.963 1.00 1.00 15 LYS A N 12
ATOM 15622 C CA . LYS A 1 15 ? 0.796 -6.744 -7.106 1.00 1.00 15 LYS A CA 12
ATOM 15623 C C . LYS A 1 15 ? -0.420 -5.990 -6.591 1.00 1.00 15 LYS A C 12
ATOM 15624 O O . LYS A 1 15 ? -1.491 -6.046 -7.176 1.00 1.00 15 LYS A O 12
ATOM 15643 N N . ALA A 1 16 ? -0.254 -5.277 -5.493 1.00 1.00 16 ALA A N 12
ATOM 15644 C CA . ALA A 1 16 ? -1.365 -4.531 -4.933 1.00 1.00 16 ALA A CA 12
ATOM 15645 C C . ALA A 1 16 ? -2.009 -3.633 -5.987 1.00 1.00 16 ALA A C 12
ATOM 15646 O O . ALA A 1 16 ? -3.234 -3.531 -6.063 1.00 1.00 16 ALA A O 12
ATOM 15653 N N . THR A 1 17 ? -1.179 -2.977 -6.788 1.00 1.00 17 THR A N 12
ATOM 15654 C CA . THR A 1 17 ? -1.684 -2.081 -7.813 1.00 1.00 17 THR A CA 12
ATOM 15655 C C . THR A 1 17 ? -2.452 -2.864 -8.865 1.00 1.00 17 THR A C 12
ATOM 15656 O O . THR A 1 17 ? -3.482 -2.406 -9.369 1.00 1.00 17 THR A O 12
ATOM 15667 N N . GLU A 1 18 ? -1.969 -4.055 -9.176 1.00 1.00 18 GLU A N 12
ATOM 15668 C CA . GLU A 1 18 ? -2.659 -4.882 -10.160 1.00 1.00 18 GLU A CA 12
ATOM 15669 C C . GLU A 1 18 ? -4.043 -5.278 -9.621 1.00 1.00 18 GLU A C 12
ATOM 15670 O O . GLU A 1 18 ? -5.033 -5.319 -10.350 1.00 1.00 18 GLU A O 12
ATOM 15682 N N . GLU A 1 19 ? -4.095 -5.577 -8.328 1.00 1.00 19 GLU A N 12
ATOM 15683 C CA . GLU A 1 19 ? -5.336 -5.981 -7.701 1.00 1.00 19 GLU A CA 12
ATOM 15684 C C . GLU A 1 19 ? -6.298 -4.811 -7.629 1.00 1.00 19 GLU A C 12
ATOM 15685 O O . GLU A 1 19 ? -7.492 -4.948 -7.904 1.00 1.00 19 GLU A O 12
ATOM 15697 N N . ASP A 1 20 ? -5.766 -3.653 -7.273 1.00 1.00 20 ASP A N 12
ATOM 15698 C CA . ASP A 1 20 ? -6.583 -2.457 -7.175 1.00 1.00 20 ASP A CA 12
ATOM 15699 C C . ASP A 1 20 ? -7.284 -2.205 -8.501 1.00 1.00 20 ASP A C 12
ATOM 15700 O O . ASP A 1 20 ? -8.480 -1.918 -8.537 1.00 1.00 20 ASP A O 12
ATOM 15709 N N . LYS A 1 21 ? -6.539 -2.334 -9.591 1.00 1.00 21 LYS A N 12
ATOM 15710 C CA . LYS A 1 21 ? -7.114 -2.138 -10.910 1.00 1.00 21 LYS A CA 12
ATOM 15711 C C . LYS A 1 21 ? -8.117 -3.239 -11.220 1.00 1.00 21 LYS A C 12
ATOM 15712 O O . LYS A 1 21 ? -9.148 -2.997 -11.840 1.00 1.00 21 LYS A O 12
ATOM 15731 N N . ALA A 1 22 ? -7.805 -4.450 -10.760 1.00 1.00 22 ALA A N 12
ATOM 15732 C CA . ALA A 1 22 ? -8.684 -5.585 -11.000 1.00 1.00 22 ALA A CA 12
ATOM 15733 C C . ALA A 1 22 ? -9.920 -5.491 -10.120 1.00 1.00 22 ALA A C 12
ATOM 15734 O O . ALA A 1 22 ? -10.680 -6.445 -10.030 1.00 1.00 22 ALA A O 12
ATOM 15741 N N . LYS A 1 23 ? -10.090 -4.332 -9.486 1.00 1.00 23 LYS A N 12
ATOM 15742 C CA . LYS A 1 23 ? -11.230 -4.092 -8.606 1.00 1.00 23 LYS A CA 12
ATOM 15743 C C . LYS A 1 23 ? -11.140 -4.953 -7.355 1.00 1.00 23 LYS A C 12
ATOM 15744 O O . LYS A 1 23 ? -12.140 -5.188 -6.675 1.00 1.00 23 LYS A O 12
ATOM 15763 N N . ASN A 1 24 ? -9.935 -5.414 -7.048 1.00 1.00 24 ASN A N 12
ATOM 15764 C CA . ASN A 1 24 ? -9.716 -6.245 -5.868 1.00 1.00 24 ASN A CA 12
ATOM 15765 C C . ASN A 1 24 ? -9.262 -5.379 -4.690 1.00 1.00 24 ASN A C 12
ATOM 15766 O O . ASN A 1 24 ? -8.122 -5.452 -4.250 1.00 1.00 24 ASN A O 12
ATOM 15777 N N . TYR A 1 25 ? -10.160 -4.552 -4.194 1.00 1.00 25 TYR A N 12
ATOM 15778 C CA . TYR A 1 25 ? -9.839 -3.677 -3.077 1.00 1.00 25 TYR A CA 12
ATOM 15779 C C . TYR A 1 25 ? -9.353 -4.494 -1.883 1.00 1.00 25 TYR A C 12
ATOM 15780 O O . TYR A 1 25 ? -8.391 -4.119 -1.223 1.00 1.00 25 TYR A O 12
ATOM 15798 N N . GLU A 1 26 ? -10.020 -5.603 -1.602 1.00 1.00 26 GLU A N 12
ATOM 15799 C CA . GLU A 1 26 ? -9.626 -6.438 -0.472 1.00 1.00 26 GLU A CA 12
ATOM 15800 C C . GLU A 1 26 ? -8.203 -6.968 -0.648 1.00 1.00 26 GLU A C 12
ATOM 15801 O O . GLU A 1 26 ? -7.348 -6.804 0.234 1.00 1.00 26 GLU A O 12
ATOM 15813 N N . GLU A 1 27 ? -7.947 -7.595 -1.788 1.00 1.00 27 GLU A N 12
ATOM 15814 C CA . GLU A 1 27 ? -6.623 -8.142 -2.047 1.00 1.00 27 GLU A CA 12
ATOM 15815 C C . GLU A 1 27 ? -5.605 -7.001 -2.138 1.00 1.00 27 GLU A C 12
ATOM 15816 O O . GLU A 1 27 ? -4.515 -7.054 -1.586 1.00 1.00 27 GLU A O 12
ATOM 15828 N N . ALA A 1 28 ? -5.958 -5.968 -2.865 1.00 1.00 28 ALA A N 12
ATOM 15829 C CA . ALA A 1 28 ? -5.051 -4.849 -3.023 1.00 1.00 28 ALA A CA 12
ATOM 15830 C C . ALA A 1 28 ? -4.724 -4.238 -1.674 1.00 1.00 28 ALA A C 12
ATOM 15831 O O . ALA A 1 28 ? -3.570 -3.904 -1.406 1.00 1.00 28 ALA A O 12
ATOM 15838 N N . LEU A 1 29 ? -5.734 -4.081 -0.823 1.00 1.00 29 LEU A N 12
ATOM 15839 C CA . LEU A 1 29 ? -5.527 -3.486 0.485 1.00 1.00 29 LEU A CA 12
ATOM 15840 C C . LEU A 1 29 ? -4.518 -4.253 1.321 1.00 1.00 29 LEU A C 12
ATOM 15841 O O . LEU A 1 29 ? -3.610 -3.656 1.901 1.00 1.00 29 LEU A O 12
ATOM 15857 N N . ARG A 1 30 ? -4.695 -5.559 1.424 1.00 1.00 30 ARG A N 12
ATOM 15858 C CA . ARG A 1 30 ? -3.792 -6.344 2.249 1.00 1.00 30 ARG A CA 12
ATOM 15859 C C . ARG A 1 30 ? -2.364 -6.199 1.737 1.00 1.00 30 ARG A C 12
ATOM 15860 O O . ARG A 1 30 ? -1.414 -6.081 2.516 1.00 1.00 30 ARG A O 12
ATOM 15881 N N . LEU A 1 31 ? -2.224 -6.205 0.420 1.00 1.00 31 LEU A N 12
ATOM 15882 C CA . LEU A 1 31 ? -0.908 -6.075 -0.181 1.00 1.00 31 LEU A CA 12
ATOM 15883 C C . LEU A 1 31 ? -0.317 -4.711 0.135 1.00 1.00 31 LEU A C 12
ATOM 15884 O O . LEU A 1 31 ? 0.879 -4.589 0.399 1.00 1.00 31 LEU A O 12
ATOM 15900 N N . TYR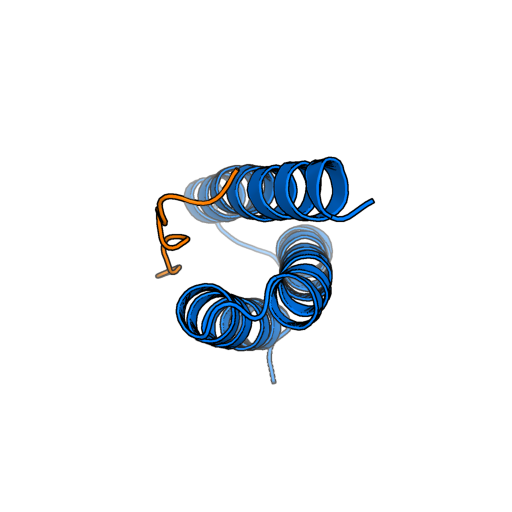 A 1 32 ? -1.157 -3.689 0.096 1.00 1.00 32 TYR A N 12
ATOM 15901 C CA . TYR A 1 32 ? -0.697 -2.330 0.366 1.00 1.00 32 TYR A CA 12
ATOM 15902 C C . TYR A 1 32 ? -0.109 -2.225 1.772 1.00 1.00 32 TYR A C 12
ATOM 15903 O O . TYR A 1 32 ? 0.980 -1.678 1.970 1.00 1.00 32 TYR A O 12
ATOM 15921 N N . GLN A 1 33 ? -0.842 -2.740 2.744 1.00 1.00 33 GLN A N 12
ATOM 15922 C CA . GLN A 1 33 ? -0.391 -2.684 4.125 1.00 1.00 33 GLN A CA 12
ATOM 15923 C C . GLN A 1 33 ? 0.912 -3.459 4.298 1.00 1.00 33 GLN A C 12
ATOM 15924 O O . GLN A 1 33 ? 1.849 -2.993 4.955 1.00 1.00 33 GLN A O 12
ATOM 15938 N N . HIS A 1 34 ? 0.971 -4.643 3.705 1.00 1.00 34 HIS A N 12
ATOM 15939 C CA . HIS A 1 34 ? 2.168 -5.472 3.811 1.00 1.00 34 HIS A CA 12
ATOM 15940 C C . HIS A 1 34 ? 3.376 -4.751 3.209 1.00 1.00 34 HIS A C 12
ATOM 15941 O O . HIS A 1 34 ? 4.437 -4.647 3.837 1.00 1.00 34 HIS A O 12
ATOM 15956 N N . ALA A 1 35 ? 3.202 -4.242 2.001 1.00 1.00 35 ALA A N 12
ATOM 15957 C CA . ALA A 1 35 ? 4.281 -3.542 1.328 1.00 1.00 35 ALA A CA 12
ATOM 15958 C C . ALA A 1 35 ? 4.819 -2.416 2.197 1.00 1.00 35 ALA A C 12
ATOM 15959 O O . ALA A 1 35 ? 6.032 -2.269 2.350 1.00 1.00 35 ALA A O 12
ATOM 15966 N N . VAL A 1 36 ? 3.915 -1.630 2.771 1.00 1.00 36 VAL A N 12
ATOM 15967 C CA . VAL A 1 36 ? 4.323 -0.519 3.616 1.00 1.00 36 VAL A CA 12
ATOM 15968 C C . VAL A 1 36 ? 5.199 -1.018 4.757 1.00 1.00 36 VAL A C 12
ATOM 15969 O O . VAL A 1 36 ? 6.230 -0.421 5.069 1.00 1.00 36 VAL A O 12
ATOM 15982 N N . GLU A 1 37 ? 4.784 -2.106 5.381 1.00 1.00 37 GLU A N 12
ATOM 15983 C CA . GLU A 1 37 ? 5.546 -2.657 6.491 1.00 1.00 37 GLU A CA 12
ATOM 15984 C C . GLU A 1 37 ? 6.988 -2.917 6.069 1.00 1.00 37 GLU A C 12
ATOM 15985 O O . GLU A 1 37 ? 7.933 -2.527 6.757 1.00 1.00 37 GLU A O 12
ATOM 15997 N N . TYR A 1 38 ? 7.149 -3.579 4.930 1.00 1.00 38 TYR A N 12
ATOM 15998 C CA . TYR A 1 38 ? 8.484 -3.884 4.436 1.00 1.00 38 TYR A CA 12
ATOM 15999 C C . TYR A 1 38 ? 9.248 -2.598 4.129 1.00 1.00 38 TYR A C 12
ATOM 16000 O O . TYR A 1 38 ? 10.443 -2.497 4.398 1.00 1.00 38 TYR A O 12
ATOM 16018 N N . PHE A 1 39 ? 8.554 -1.618 3.570 1.00 1.00 39 PHE A N 12
ATOM 16019 C CA . PHE A 1 39 ? 9.194 -0.354 3.237 1.00 1.00 39 PHE A CA 12
ATOM 16020 C C . PHE A 1 39 ? 9.736 0.318 4.501 1.00 1.00 39 PHE A C 12
ATOM 16021 O O . PHE A 1 39 ? 10.904 0.734 4.558 1.00 1.00 39 PHE A O 12
ATOM 16038 N N . LEU A 1 40 ? 8.885 0.415 5.513 1.00 1.00 40 LEU A N 12
ATOM 16039 C CA . LEU A 1 40 ? 9.272 1.033 6.758 1.00 1.00 40 LEU A CA 12
ATOM 16040 C C . LEU A 1 40 ? 10.385 0.228 7.404 1.00 1.00 40 LEU A C 12
ATOM 16041 O O . LEU A 1 40 ? 11.370 0.774 7.872 1.00 1.00 40 LEU A O 12
ATOM 16057 N N . HIS A 1 41 ? 10.245 -1.084 7.377 1.00 1.00 41 HIS A N 12
ATOM 16058 C CA . HIS A 1 41 ? 11.263 -1.953 7.955 1.00 1.00 41 HIS A CA 12
ATOM 16059 C C . HIS A 1 41 ? 12.582 -1.840 7.193 1.00 1.00 41 HIS A C 12
ATOM 16060 O O . HIS A 1 41 ? 13.640 -2.108 7.728 1.00 1.00 41 HIS A O 12
ATOM 16075 N N . ALA A 1 42 ? 12.512 -1.461 5.938 1.00 1.00 42 ALA A N 12
ATOM 16076 C CA . ALA A 1 42 ? 13.708 -1.338 5.128 1.00 1.00 42 ALA A CA 12
ATOM 16077 C C . ALA A 1 42 ? 14.514 -0.111 5.487 1.00 1.00 42 ALA A C 12
ATOM 16078 O O . ALA A 1 42 ? 15.696 -0.199 5.722 1.00 1.00 42 ALA A O 12
ATOM 16085 N N . ILE A 1 43 ? 13.852 1.022 5.574 1.00 1.00 43 ILE A N 12
ATOM 16086 C CA . ILE A 1 43 ? 14.545 2.266 5.926 1.00 1.00 43 ILE A CA 12
ATOM 16087 C C . ILE A 1 43 ? 15.203 2.196 7.305 1.00 1.00 43 ILE A C 12
ATOM 16088 O O . ILE A 1 43 ? 16.247 2.805 7.527 1.00 1.00 43 ILE A O 12
ATOM 16104 N N . LYS A 1 44 ? 14.598 1.455 8.224 1.00 1.00 44 LYS A N 12
ATOM 16105 C CA . LYS A 1 44 ? 15.176 1.331 9.579 1.00 1.00 44 LYS A CA 12
ATOM 16106 C C . LYS A 1 44 ? 16.245 0.252 9.691 1.00 1.00 44 LYS A C 12
ATOM 16107 O O . LYS A 1 44 ? 17.278 0.455 10.327 1.00 1.00 44 LYS A O 12
ATOM 16126 N N . TYR A 1 45 ? 15.970 -0.912 9.102 1.00 1.00 45 TYR A N 12
ATOM 16127 C CA . TYR A 1 45 ? 16.897 -2.036 9.178 1.00 1.00 45 TYR A CA 12
ATOM 16128 C C . TYR A 1 45 ? 17.973 -1.961 8.101 1.00 1.00 45 TYR A C 12
ATOM 16129 O O . TYR A 1 45 ? 19.017 -2.598 8.222 1.00 1.00 45 TYR A O 12
ATOM 16147 N N . GLU A 1 46 ? 17.731 -1.184 7.046 1.00 1.00 46 GLU A N 12
ATOM 16148 C CA . GLU A 1 46 ? 18.721 -1.055 5.973 1.00 1.00 46 GLU A CA 12
ATOM 16149 C C . GLU A 1 46 ? 19.738 0.028 6.300 1.00 1.00 46 GLU A C 12
ATOM 16150 O O . GLU A 1 46 ? 20.456 -0.066 7.292 1.00 1.00 46 GLU A O 12
ATOM 16162 N N . ALA A 1 47 ? 19.788 1.048 5.451 1.00 1.00 47 ALA A N 12
ATOM 16163 C CA . ALA A 1 47 ? 20.719 2.160 5.630 1.00 1.00 47 ALA A CA 12
ATOM 16164 C C . ALA A 1 47 ? 20.824 2.975 4.338 1.00 1.00 47 ALA A C 12
ATOM 16165 O O . ALA A 1 47 ? 21.883 3.517 4.018 1.00 1.00 47 ALA A O 12
ATOM 16172 N N . HIS A 1 48 ? 19.725 3.058 3.598 1.00 1.00 48 HIS A N 12
ATOM 16173 C CA . HIS A 1 48 ? 19.718 3.809 2.348 1.00 1.00 48 HIS A CA 12
ATOM 16174 C C . HIS A 1 48 ? 20.203 5.242 2.577 1.00 1.00 48 HIS A C 12
ATOM 16175 O O . HIS A 1 48 ? 20.835 5.541 3.590 1.00 1.00 48 HIS A O 12
ATOM 16190 N N . SER A 1 49 ? 19.904 6.130 1.634 1.00 1.00 49 SER A N 12
ATOM 16191 C CA . SER A 1 49 ? 20.311 7.531 1.744 1.00 1.00 49 SER A CA 12
ATOM 16192 C C . SER A 1 49 ? 19.120 8.399 2.141 1.00 1.00 49 SER A C 12
ATOM 16193 O O . SER A 1 49 ? 17.969 7.999 1.982 1.00 1.00 49 SER A O 12
ATOM 16201 N N . ASP A 1 50 ? 19.410 9.585 2.659 1.00 1.00 50 ASP A N 12
ATOM 16202 C CA . ASP A 1 50 ? 18.358 10.500 3.082 1.00 1.00 50 ASP A CA 12
ATOM 16203 C C . ASP A 1 50 ? 17.368 10.718 1.938 1.00 1.00 50 ASP A C 12
ATOM 16204 O O . ASP A 1 50 ? 16.155 10.787 2.155 1.00 1.00 50 ASP A O 12
ATOM 16213 N N . LYS A 1 51 ? 17.887 10.817 0.722 1.00 1.00 51 LYS A N 12
ATOM 16214 C CA . LYS A 1 51 ? 17.031 11.022 -0.439 1.00 1.00 51 LYS A CA 12
ATOM 16215 C C . LYS A 1 51 ? 16.109 9.817 -0.640 1.00 1.00 51 LYS A C 12
ATOM 16216 O O . LYS A 1 51 ? 14.895 9.958 -0.863 1.00 1.00 51 LYS A O 12
ATOM 16235 N N . ALA A 1 52 ? 16.685 8.625 -0.531 1.00 1.00 52 ALA A N 12
ATOM 16236 C CA . ALA A 1 52 ? 15.904 7.412 -0.684 1.00 1.00 52 ALA A CA 12
ATOM 16237 C C . ALA A 1 52 ? 14.876 7.319 0.434 1.00 1.00 52 ALA A C 12
ATOM 16238 O O . ALA A 1 52 ? 13.702 7.108 0.185 1.00 1.00 52 ALA A O 12
ATOM 16245 N N . LYS A 1 53 ? 15.319 7.483 1.664 1.00 1.00 53 LYS A N 12
ATOM 16246 C CA . LYS A 1 53 ? 14.399 7.392 2.787 1.00 1.00 53 LYS A CA 12
ATOM 16247 C C . LYS A 1 53 ? 13.169 8.253 2.541 1.00 1.00 53 LYS A C 12
ATOM 16248 O O . LYS A 1 53 ? 12.040 7.777 2.641 1.00 1.00 53 LYS A O 12
ATOM 16267 N N . GLU A 1 54 ? 13.395 9.512 2.216 1.00 1.00 54 GLU A N 12
ATOM 16268 C CA . GLU A 1 54 ? 12.291 10.414 1.977 1.00 1.00 54 GLU A CA 12
ATOM 16269 C C . GLU A 1 54 ? 11.363 9.814 0.937 1.00 1.00 54 GLU A C 12
ATOM 16270 O O . GLU A 1 54 ? 10.141 9.915 1.051 1.00 1.00 54 GLU A O 12
ATOM 16282 N N . SER A 1 55 ? 11.943 9.178 -0.068 1.00 1.00 55 SER A N 12
ATOM 16283 C CA . SER A 1 55 ? 11.127 8.565 -1.101 1.00 1.00 55 SER A CA 12
ATOM 16284 C C . SER A 1 55 ? 10.226 7.491 -0.496 1.00 1.00 55 SER A C 12
ATOM 16285 O O . SER A 1 55 ? 9.047 7.395 -0.832 1.00 1.00 55 SER A O 12
ATOM 16293 N N . ILE A 1 56 ? 10.793 6.676 0.384 1.00 1.00 56 ILE A N 12
ATOM 16294 C CA . ILE A 1 56 ? 10.029 5.600 1.004 1.00 1.00 56 ILE A CA 12
ATOM 16295 C C . ILE A 1 56 ? 8.940 6.168 1.910 1.00 1.00 56 ILE A C 12
ATOM 16296 O O . ILE A 1 56 ? 7.805 5.715 1.891 1.00 1.00 56 ILE A O 12
ATOM 16312 N N . ARG A 1 57 ? 9.309 7.156 2.709 1.00 1.00 57 ARG A N 12
ATOM 16313 C CA . ARG A 1 57 ? 8.359 7.774 3.629 1.00 1.00 57 ARG A CA 12
ATOM 16314 C C . ARG A 1 57 ? 7.209 8.436 2.864 1.00 1.00 57 ARG A C 12
ATOM 16315 O O . ARG A 1 57 ? 6.051 8.376 3.288 1.00 1.00 57 ARG A O 12
ATOM 16336 N N . ALA A 1 58 ? 7.534 9.044 1.724 1.00 1.00 58 ALA A N 12
ATOM 16337 C CA . ALA A 1 58 ? 6.515 9.691 0.897 1.00 1.00 58 ALA A CA 12
ATOM 16338 C C . ALA A 1 58 ? 5.576 8.642 0.285 1.00 1.00 58 ALA A C 12
ATOM 16339 O O . ALA A 1 58 ? 4.350 8.737 0.356 1.00 1.00 58 ALA A O 12
ATOM 16346 N N . LYS A 1 59 ? 6.150 7.629 -0.315 1.00 1.00 59 LYS A N 12
ATOM 16347 C CA . LYS A 1 59 ? 5.341 6.587 -0.914 1.00 1.00 59 LYS A CA 12
ATOM 16348 C C . LYS A 1 59 ? 4.603 5.804 0.160 1.00 1.00 59 LYS A C 12
ATOM 16349 O O . LYS A 1 59 ? 3.467 5.371 -0.031 1.00 1.00 59 LYS A O 12
ATOM 16368 N N . CYS A 1 60 ? 5.262 5.614 1.281 1.00 1.00 60 CYS A N 12
ATOM 16369 C CA . CYS A 1 60 ? 4.671 4.872 2.377 1.00 1.00 60 CYS A CA 12
ATOM 16370 C C . CYS A 1 60 ? 3.337 5.491 2.765 1.00 1.00 60 CYS A C 12
ATOM 16371 O O . CYS A 1 60 ? 2.326 4.793 2.859 1.00 1.00 60 CYS A O 12
ATOM 16379 N N . VAL A 1 61 ? 3.332 6.806 2.979 1.00 1.00 61 VAL A N 12
ATOM 16380 C CA . VAL A 1 61 ? 2.100 7.495 3.344 1.00 1.00 61 VAL A CA 12
ATOM 16381 C C . VAL A 1 61 ? 1.080 7.414 2.210 1.00 1.00 61 VAL A C 12
ATOM 16382 O O . VAL A 1 61 ? -0.126 7.396 2.451 1.00 1.00 61 VAL A O 12
ATOM 16395 N N . GLN A 1 62 ? 1.572 7.341 0.974 1.00 1.00 62 GLN A N 12
ATOM 16396 C CA . GLN A 1 62 ? 0.674 7.233 -0.176 1.00 1.00 62 GLN A CA 12
ATOM 16397 C C . GLN A 1 62 ? -0.017 5.872 -0.190 1.00 1.00 62 GLN A C 12
ATOM 16398 O O . GLN A 1 62 ? -1.237 5.778 -0.369 1.00 1.00 62 GLN A O 12
ATOM 16412 N N . TYR A 1 63 ? 0.768 4.820 0.004 1.00 1.00 63 TYR A N 12
ATOM 16413 C CA . TYR A 1 63 ? 0.223 3.473 0.010 1.00 1.00 63 TYR A CA 12
ATOM 16414 C C . TYR A 1 63 ? -0.777 3.316 1.136 1.00 1.00 63 TYR A C 12
ATOM 16415 O O . TYR A 1 63 ? -1.880 2.811 0.927 1.00 1.00 63 TYR A O 12
ATOM 16433 N N . LEU A 1 64 ? -0.392 3.738 2.328 1.00 1.00 64 LEU A N 12
ATOM 16434 C CA . LEU A 1 64 ? -1.291 3.610 3.453 1.00 1.00 64 LEU A CA 12
ATOM 16435 C C . LEU A 1 64 ? -2.570 4.377 3.183 1.00 1.00 64 LEU A C 12
ATOM 16436 O O . LEU A 1 64 ? -3.657 3.840 3.350 1.00 1.00 64 LEU A O 12
ATOM 16452 N N . ASP A 1 65 ? -2.457 5.636 2.775 1.00 1.00 65 ASP A N 12
ATOM 16453 C CA . ASP A 1 65 ? -3.639 6.432 2.523 1.00 1.00 65 ASP A CA 12
ATOM 16454 C C . ASP A 1 65 ? -4.607 5.652 1.649 1.00 1.00 65 ASP A C 12
ATOM 16455 O O . ASP A 1 65 ? -5.805 5.577 1.940 1.00 1.00 65 ASP A O 12
ATOM 16464 N N . ARG A 1 66 ? -4.092 5.056 0.587 1.00 1.00 66 ARG A N 12
ATOM 16465 C CA . ARG A 1 66 ? -4.950 4.278 -0.287 1.00 1.00 66 ARG A CA 12
ATOM 16466 C C . ARG A 1 66 ? -5.562 3.116 0.494 1.00 1.00 66 ARG A C 12
ATOM 16467 O O . ARG A 1 66 ? -6.744 2.806 0.366 1.00 1.00 66 ARG A O 12
ATOM 16488 N N . ALA A 1 67 ? -4.743 2.455 1.284 1.00 1.00 67 ALA A N 12
ATOM 16489 C CA . ALA A 1 67 ? -5.220 1.319 2.063 1.00 1.00 67 ALA A CA 12
ATOM 16490 C C . ALA A 1 67 ? -6.310 1.762 3.044 1.00 1.00 67 ALA A C 12
ATOM 16491 O O . ALA A 1 67 ? -7.230 1.003 3.355 1.00 1.00 67 ALA A O 12
ATOM 16498 N N . GLU A 1 68 ? -6.192 2.991 3.537 1.00 1.00 68 GLU A N 12
ATOM 16499 C CA . GLU A 1 68 ? -7.156 3.518 4.486 1.00 1.00 68 GLU A CA 12
ATOM 16500 C C . GLU A 1 68 ? -8.516 3.717 3.843 1.00 1.00 68 GLU A C 12
ATOM 16501 O O . GLU A 1 68 ? -9.513 3.198 4.330 1.00 1.00 68 GLU A O 12
ATOM 16513 N N . LYS A 1 69 ? -8.554 4.469 2.751 1.00 1.00 69 LYS A N 12
ATOM 16514 C CA . LYS A 1 69 ? -9.820 4.720 2.078 1.00 1.00 69 LYS A CA 12
ATOM 16515 C C . LYS A 1 69 ? -10.430 3.405 1.598 1.00 1.00 69 LYS A C 12
ATOM 16516 O O . LYS A 1 69 ? -11.660 3.224 1.632 1.00 1.00 69 LYS A O 12
ATOM 16535 N N . LEU A 1 70 ? -9.574 2.490 1.148 1.00 1.00 70 LEU A N 12
ATOM 16536 C CA . LEU A 1 70 ? -10.040 1.204 0.648 1.00 1.00 70 LEU A CA 12
ATOM 16537 C C . LEU A 1 70 ? -10.780 0.447 1.726 1.00 1.00 70 LEU A C 12
ATOM 16538 O O . LEU A 1 70 ? -11.900 -0.012 1.533 1.00 1.00 70 LEU A O 12
ATOM 16554 N N . LYS A 1 71 ? -10.140 0.376 2.867 1.00 1.00 71 LYS A N 12
ATOM 16555 C CA . LYS A 1 71 ? -10.710 -0.281 4.028 1.00 1.00 71 LYS A CA 12
ATOM 16556 C C . LYS A 1 71 ? -11.870 0.532 4.609 1.00 1.00 71 LYS A C 12
ATOM 16557 O O . LYS A 1 71 ? -12.710 -0.005 5.336 1.00 1.00 71 LYS A O 12
ATOM 16576 N N . ASP A 1 72 ? -11.900 1.835 4.315 1.00 1.00 72 ASP A N 12
ATOM 16577 C CA . ASP A 1 72 ? -12.940 2.709 4.853 1.00 1.00 72 ASP A CA 12
ATOM 16578 C C . ASP A 1 72 ? -14.320 2.416 4.262 1.00 1.00 72 ASP A C 12
ATOM 16579 O O . ASP A 1 72 ? -15.280 2.121 4.980 1.00 1.00 72 ASP A O 12
ATOM 16588 N N . TYR A 1 73 ? -14.410 2.494 2.946 1.00 1.00 73 TYR A N 12
ATOM 16589 C CA . TYR A 1 73 ? -15.680 2.240 2.294 1.00 1.00 73 TYR A CA 12
ATOM 16590 C C . TYR A 1 73 ? -15.960 0.744 2.275 1.00 1.00 73 TYR A C 12
ATOM 16591 O O . TYR A 1 73 ? -17.110 0.329 2.306 1.00 1.00 73 TYR A O 12
ATOM 16609 N N . LEU A 1 74 ? -14.900 -0.065 2.246 1.00 1.00 74 LEU A N 12
ATOM 16610 C CA . LEU A 1 74 ? -15.090 -1.506 2.244 1.00 1.00 74 LEU A CA 12
ATOM 16611 C C . LEU A 1 74 ? -15.830 -1.926 3.509 1.00 1.00 74 LEU A C 12
ATOM 16612 O O . LEU A 1 74 ? -16.790 -2.697 3.456 1.00 1.00 74 LEU A O 12
ATOM 16628 N N . ARG A 1 75 ? -15.380 -1.411 4.643 1.00 1.00 75 ARG A N 12
ATOM 16629 C CA . ARG A 1 75 ? -16.020 -1.741 5.900 1.00 1.00 75 ARG A CA 12
ATOM 16630 C C . ARG A 1 75 ? -17.440 -1.218 5.894 1.00 1.00 75 ARG A C 12
ATOM 16631 O O . ARG A 1 75 ? -18.380 -1.921 6.281 1.00 1.00 75 ARG A O 12
ATOM 16652 N N . ILE B 2 3 ? 16.792 3.525 -5.366 1.00 1.00 168 ILE B N 12
ATOM 16653 C CA . ILE B 2 3 ? 15.407 3.256 -4.974 1.00 1.00 168 ILE B CA 12
ATOM 16654 C C . ILE B 2 3 ? 14.488 3.356 -6.181 1.00 1.00 168 ILE B C 12
ATOM 16655 O O . ILE B 2 3 ? 14.490 4.353 -6.902 1.00 1.00 168 ILE B O 12
ATOM 16671 N N . GLU B 2 4 ? 13.692 2.318 -6.376 1.00 1.00 169 GLU B N 12
ATOM 16672 C CA . GLU B 2 4 ? 12.739 2.282 -7.481 1.00 1.00 169 GLU B CA 12
ATOM 16673 C C . GLU B 2 4 ? 11.385 1.847 -6.968 1.00 1.00 169 GLU B C 12
ATOM 16674 O O . GLU B 2 4 ? 11.232 0.729 -6.484 1.00 1.00 169 GLU B O 12
ATOM 16686 N N . LEU B 2 5 ? 10.399 2.741 -7.059 1.00 1.00 170 LEU B N 12
ATOM 16687 C CA . LEU B 2 5 ? 9.052 2.435 -6.574 1.00 1.00 170 LEU B CA 12
ATOM 16688 C C . LEU B 2 5 ? 7.998 2.680 -7.662 1.00 1.00 170 LEU B C 12
ATOM 16689 O O . LEU B 2 5 ? 8.253 3.396 -8.631 1.00 1.00 170 LEU B O 12
ATOM 16705 N N . PRO B 2 6 ? 6.816 2.129 -7.501 1.00 1.00 171 PRO B N 12
ATOM 16706 C CA . PRO B 2 6 ? 5.705 2.331 -8.482 1.00 1.00 171 PRO B CA 12
ATOM 16707 C C . PRO B 2 6 ? 4.779 3.463 -8.043 1.00 1.00 171 PRO B C 12
ATOM 16708 O O . PRO B 2 6 ? 5.013 4.105 -7.019 1.00 1.00 171 PRO B O 12
ATOM 16719 N N . GLU B 2 7 ? 3.718 3.696 -8.821 1.00 1.00 172 GLU B N 12
ATOM 16720 C CA . GLU B 2 7 ? 2.749 4.740 -8.509 1.00 1.00 172 GLU B CA 12
ATOM 16721 C C . GLU B 2 7 ? 1.365 4.134 -8.354 1.00 1.00 172 GLU B C 12
ATOM 16722 O O . GLU B 2 7 ? 0.867 3.448 -9.249 1.00 1.00 172 GLU B O 12
ATOM 16734 N N . VAL B 2 8 ? 0.759 4.380 -7.205 1.00 1.00 173 VAL B N 12
ATOM 16735 C CA . VAL B 2 8 ? -0.563 3.837 -6.929 1.00 1.00 173 VAL B CA 12
ATOM 16736 C C . VAL B 2 8 ? -1.549 4.214 -8.050 1.00 1.00 173 VAL B C 12
ATOM 16737 O O . VAL B 2 8 ? -1.582 5.365 -8.491 1.00 1.00 173 VAL B O 12
ATOM 16750 N N . PRO B 2 9 ? -2.355 3.280 -8.502 1.00 1.00 174 PRO B N 12
ATOM 16751 C CA . PRO B 2 9 ? -3.357 3.553 -9.575 1.00 1.00 174 PRO B CA 12
ATOM 16752 C C . PRO B 2 9 ? -4.535 4.383 -9.060 1.00 1.00 174 PRO B C 12
ATOM 16753 O O . PRO B 2 9 ? -5.073 4.114 -7.987 1.00 1.00 174 PRO B O 12
ATOM 16764 N N . SER B 2 10 ? -4.940 5.387 -9.837 1.00 1.00 175 SER B N 12
ATOM 16765 C CA . SER B 2 10 ? -6.065 6.235 -9.446 1.00 1.00 175 SER B CA 12
ATOM 16766 C C . SER B 2 10 ? -7.330 5.768 -10.140 1.00 1.00 175 SER B C 12
ATOM 16767 O O . SER B 2 10 ? -7.708 6.297 -11.180 1.00 1.00 175 SER B O 12
ATOM 16775 N N . GLU B 2 11 ? -7.985 4.771 -9.553 1.00 1.00 176 GLU B N 12
ATOM 16776 C CA . GLU B 2 11 ? -9.219 4.237 -10.120 1.00 1.00 176 GLU B CA 12
ATOM 16777 C C . GLU B 2 11 ? -10.440 5.016 -9.609 1.00 1.00 176 GLU B C 12
ATOM 16778 O O . GLU B 2 11 ? -10.340 5.750 -8.626 1.00 1.00 176 GLU B O 12
ATOM 16790 N N . PRO B 2 12 ? -11.580 4.850 -10.230 1.00 1.00 177 PRO B N 12
ATOM 16791 C CA . PRO B 2 12 ? -12.840 5.541 -9.802 1.00 1.00 177 PRO B CA 12
ATOM 16792 C C . PRO B 2 12 ? -13.670 4.666 -8.859 1.00 1.00 177 PRO B C 12
ATOM 16793 O O . PRO B 2 12 ? -14.900 4.616 -8.945 1.00 1.00 177 PRO B O 12
ATOM 16804 N N . LEU B 2 13 ? -12.990 3.975 -7.968 1.00 1.00 178 LEU B N 12
ATOM 16805 C CA . LEU B 2 13 ? -13.660 3.092 -7.019 1.00 1.00 178 LEU B CA 12
ATOM 16806 C C . LEU B 2 13 ? -14.340 3.919 -5.926 1.00 1.00 178 LEU B C 12
ATOM 16807 O O . LEU B 2 13 ? -13.850 4.975 -5.533 1.00 1.00 178 LEU B O 12
ATOM 16823 N N . PRO B 2 14 ? -15.470 3.457 -5.433 1.00 1.00 179 PRO B N 12
ATOM 16824 C CA . PRO B 2 14 ? -16.220 4.179 -4.363 1.00 1.00 179 PRO B CA 12
ATOM 16825 C C . PRO B 2 14 ? -15.360 4.448 -3.138 1.00 1.00 179 PRO B C 12
ATOM 16826 O O . PRO B 2 14 ? -14.550 3.608 -2.735 1.00 1.00 179 PRO B O 12
ATOM 16837 N N . THR A 1 3 ? 14.216 -13.200 0.486 1.00 1.00 3 THR A N 13
ATOM 16838 C CA . THR A 1 3 ? 13.915 -12.030 -0.332 1.00 1.00 3 THR A CA 13
ATOM 16839 C C . THR A 1 3 ? 14.252 -10.750 0.422 1.00 1.00 3 THR A C 13
ATOM 16840 O O . THR A 1 3 ? 13.957 -10.620 1.609 1.00 1.00 3 THR A O 13
ATOM 16851 N N . SER A 1 4 ? 14.870 -9.807 -0.278 1.00 1.00 4 SER A N 13
ATOM 16852 C CA . SER A 1 4 ? 15.241 -8.539 0.337 1.00 1.00 4 SER A CA 13
ATOM 16853 C C . SER A 1 4 ? 14.000 -7.813 0.835 1.00 1.00 4 SER A C 13
ATOM 16854 O O . SER A 1 4 ? 12.911 -7.978 0.287 1.00 1.00 4 SER A O 13
ATOM 16862 N N . THR A 1 5 ? 14.168 -7.022 1.884 1.00 1.00 5 THR A N 13
ATOM 16863 C CA . THR A 1 5 ? 13.048 -6.291 2.454 1.00 1.00 5 THR A CA 13
ATOM 16864 C C . THR A 1 5 ? 12.464 -5.339 1.419 1.00 1.00 5 THR A C 13
ATOM 16865 O O . THR A 1 5 ? 11.246 -5.223 1.287 1.00 1.00 5 THR A O 13
ATOM 16876 N N . LEU A 1 6 ? 13.336 -4.644 0.693 1.00 1.00 6 LEU A N 13
ATOM 16877 C CA . LEU A 1 6 ? 12.884 -3.697 -0.317 1.00 1.00 6 LEU A CA 13
ATOM 16878 C C . LEU A 1 6 ? 12.174 -4.421 -1.461 1.00 1.00 6 LEU A C 13
ATOM 16879 O O . LEU A 1 6 ? 11.115 -4.001 -1.920 1.00 1.00 6 LEU A O 13
ATOM 16895 N N . GLN A 1 7 ? 12.774 -5.511 -1.919 1.00 1.00 7 GLN A N 13
ATOM 16896 C CA . GLN A 1 7 ? 12.196 -6.264 -3.017 1.00 1.00 7 GLN A CA 13
ATOM 16897 C C . GLN A 1 7 ? 10.807 -6.755 -2.653 1.00 1.00 7 GLN A C 13
ATOM 16898 O O . GLN A 1 7 ? 9.879 -6.679 -3.460 1.00 1.00 7 GLN A O 13
ATOM 16912 N N . LYS A 1 8 ? 10.664 -7.265 -1.441 1.00 1.00 8 LYS A N 13
ATOM 16913 C CA . LYS A 1 8 ? 9.377 -7.770 -1.000 1.00 1.00 8 LYS A CA 13
ATOM 16914 C C . LYS A 1 8 ? 8.363 -6.632 -0.909 1.00 1.00 8 LYS A C 13
ATOM 16915 O O . LYS A 1 8 ? 7.211 -6.782 -1.312 1.00 1.00 8 LYS A O 13
ATOM 16934 N N . ALA A 1 9 ? 8.800 -5.499 -0.367 1.00 1.00 9 ALA A N 13
ATOM 16935 C CA . ALA A 1 9 ? 7.914 -4.354 -0.218 1.00 1.00 9 ALA A CA 13
ATOM 16936 C C . ALA A 1 9 ? 7.334 -3.967 -1.577 1.00 1.00 9 ALA A C 13
ATOM 16937 O O . ALA A 1 9 ? 6.134 -3.715 -1.708 1.00 1.00 9 ALA A O 13
ATOM 16944 N N . ILE A 1 10 ? 8.197 -3.949 -2.585 1.00 1.00 10 ILE A N 13
ATOM 16945 C CA . ILE A 1 10 ? 7.772 -3.615 -3.940 1.00 1.00 10 ILE A CA 13
ATOM 16946 C C . ILE A 1 10 ? 6.800 -4.679 -4.451 1.00 1.00 10 ILE A C 13
ATOM 16947 O O . ILE A 1 10 ? 5.833 -4.393 -5.139 1.00 1.00 10 ILE A O 13
ATOM 16963 N N . ASP A 1 11 ? 7.091 -5.923 -4.170 1.00 1.00 11 ASP A N 13
ATOM 16964 C CA . ASP A 1 11 ? 6.232 -6.987 -4.647 1.00 1.00 11 ASP A CA 13
ATOM 16965 C C . ASP A 1 11 ? 4.813 -6.820 -4.096 1.00 1.00 11 ASP A C 13
ATOM 16966 O O . ASP A 1 11 ? 3.827 -6.945 -4.835 1.00 1.00 11 ASP A O 13
ATOM 16975 N N . LEU A 1 12 ? 4.710 -6.552 -2.793 1.00 1.00 12 LEU A N 13
ATOM 16976 C CA . LEU A 1 12 ? 3.414 -6.393 -2.143 1.00 1.00 12 LEU A CA 13
ATOM 16977 C C . LEU A 1 12 ? 2.660 -5.188 -2.688 1.00 1.00 12 LEU A C 13
ATOM 16978 O O . LEU A 1 12 ? 1.454 -5.260 -2.932 1.00 1.00 12 LEU A O 13
ATOM 16994 N N . VAL A 1 13 ? 3.367 -4.079 -2.871 1.00 1.00 13 VAL A N 13
ATOM 16995 C CA . VAL A 1 13 ? 2.728 -2.871 -3.385 1.00 1.00 13 VAL A CA 13
ATOM 16996 C C . VAL A 1 13 ? 2.277 -3.076 -4.830 1.00 1.00 13 VAL A C 13
ATOM 16997 O O . VAL A 1 13 ? 1.210 -2.611 -5.233 1.00 1.00 13 VAL A O 13
ATOM 17010 N N . THR A 1 14 ? 3.098 -3.780 -5.604 1.00 1.00 14 THR A N 13
ATOM 17011 C CA . THR A 1 14 ? 2.771 -4.037 -7.002 1.00 1.00 14 THR A CA 13
ATOM 17012 C C . THR A 1 14 ? 1.437 -4.769 -7.083 1.00 1.00 14 THR A C 13
ATOM 17013 O O . THR A 1 14 ? 0.528 -4.380 -7.832 1.00 1.00 14 THR A O 13
ATOM 17024 N N . LYS A 1 15 ? 1.305 -5.817 -6.285 1.00 1.00 15 LYS A N 13
ATOM 17025 C CA . LYS A 1 15 ? 0.062 -6.562 -6.269 1.00 1.00 15 LYS A CA 13
ATOM 17026 C C . LYS A 1 15 ? -1.064 -5.654 -5.793 1.00 1.00 15 LYS A C 13
ATOM 17027 O O . LYS A 1 15 ? -2.163 -5.676 -6.324 1.00 1.00 15 LYS A O 13
ATOM 17046 N N . ALA A 1 16 ? -0.794 -4.857 -4.772 1.00 1.00 16 ALA A N 13
ATOM 17047 C CA . ALA A 1 16 ? -1.814 -3.970 -4.241 1.00 1.00 16 ALA A CA 13
ATOM 17048 C C . ALA A 1 16 ? -2.428 -3.121 -5.342 1.00 1.00 16 ALA A C 13
ATOM 17049 O O . ALA A 1 16 ? -3.642 -2.922 -5.387 1.00 1.00 16 ALA A O 13
ATOM 17056 N N . THR A 1 17 ? -1.582 -2.604 -6.218 1.00 1.00 17 THR A N 13
ATOM 17057 C CA . THR A 1 17 ? -2.061 -1.761 -7.295 1.00 1.00 17 THR A CA 13
ATOM 17058 C C . THR A 1 17 ? -2.928 -2.556 -8.260 1.00 1.00 17 THR A C 13
ATOM 17059 O O . THR A 1 17 ? -3.962 -2.068 -8.730 1.00 1.00 17 THR A O 13
ATOM 17070 N N . GLU A 1 18 ? -2.527 -3.792 -8.539 1.00 1.00 18 GLU A N 13
ATOM 17071 C CA . GLU A 1 18 ? -3.309 -4.618 -9.448 1.00 1.00 18 GLU A CA 13
ATOM 17072 C C . GLU A 1 18 ? -4.692 -4.898 -8.850 1.00 1.00 18 GLU A C 13
ATOM 17073 O O . GLU A 1 18 ? -5.705 -4.861 -9.556 1.00 1.00 18 GLU A O 13
ATOM 17085 N N . GLU A 1 19 ? -4.724 -5.174 -7.547 1.00 1.00 19 GLU A N 13
ATOM 17086 C CA . GLU A 1 19 ? -5.974 -5.459 -6.867 1.00 1.00 19 GLU A CA 13
ATOM 17087 C C . GLU A 1 19 ? -6.873 -4.231 -6.873 1.00 1.00 19 GLU A C 13
ATOM 17088 O O . GLU A 1 19 ? -8.086 -4.334 -7.051 1.00 1.00 19 GLU A O 13
ATOM 17100 N N . ASP A 1 20 ? -6.275 -3.067 -6.695 1.00 1.00 20 ASP A N 13
ATOM 17101 C CA . ASP A 1 20 ? -7.043 -1.837 -6.697 1.00 1.00 20 ASP A CA 13
ATOM 17102 C C . ASP A 1 20 ? -7.754 -1.686 -8.037 1.00 1.00 20 ASP A C 13
ATOM 17103 O O . ASP A 1 20 ? -8.907 -1.263 -8.097 1.00 1.00 20 ASP A O 13
ATOM 17112 N N . LYS A 1 21 ? -7.061 -2.052 -9.113 1.00 1.00 21 LYS A N 13
ATOM 17113 C CA . LYS A 1 21 ? -7.653 -1.965 -10.440 1.00 1.00 21 LYS A CA 13
ATOM 17114 C C . LYS A 1 21 ? -8.819 -2.937 -10.550 1.00 1.00 21 LYS A C 13
ATOM 17115 O O . LYS A 1 21 ? -9.858 -2.620 -11.130 1.00 1.00 21 LYS A O 13
ATOM 17134 N N . ALA A 1 22 ? -8.628 -4.134 -10.000 1.00 1.00 22 ALA A N 13
ATOM 17135 C CA . ALA A 1 22 ? -9.666 -5.158 -10.050 1.00 1.00 22 ALA A CA 13
ATOM 17136 C C . ALA A 1 22 ? -10.800 -4.823 -9.095 1.00 1.00 22 ALA A C 13
ATOM 17137 O O . ALA A 1 22 ? -11.680 -5.653 -8.844 1.00 1.00 22 ALA A O 13
ATOM 17144 N N . LYS A 1 23 ? -10.770 -3.603 -8.568 1.00 1.00 23 LYS A N 13
ATOM 17145 C CA . LYS A 1 23 ? -11.800 -3.132 -7.634 1.00 1.00 23 LYS A CA 13
ATOM 17146 C C . LYS A 1 23 ? -11.730 -3.914 -6.330 1.00 1.00 23 LYS A C 13
ATOM 17147 O O . LYS A 1 23 ? -12.740 -4.060 -5.631 1.00 1.00 23 LYS A O 13
ATOM 17166 N N . ASN A 1 24 ? -10.550 -4.414 -6.005 1.00 1.00 24 ASN A N 13
ATOM 17167 C CA . ASN A 1 24 ? -10.350 -5.181 -4.775 1.00 1.00 24 ASN A CA 13
ATOM 17168 C C . ASN A 1 24 ? -9.769 -4.283 -3.680 1.00 1.00 24 ASN A C 13
ATOM 17169 O O . ASN A 1 24 ? -8.626 -4.447 -3.273 1.00 1.00 24 ASN A O 13
ATOM 17180 N N . TYR A 1 25 ? -10.550 -3.327 -3.222 1.00 1.00 25 TYR A N 13
ATOM 17181 C CA . TYR A 1 25 ? -10.090 -2.408 -2.188 1.00 1.00 25 TYR A CA 13
ATOM 17182 C C . TYR A 1 25 ? -9.653 -3.177 -0.948 1.00 1.00 25 TYR A C 13
ATOM 17183 O O . TYR A 1 25 ? -8.652 -2.832 -0.324 1.00 1.00 25 TYR A O 13
ATOM 17201 N N . GLU A 1 26 ? -10.390 -4.212 -0.590 1.00 1.00 26 GLU A N 13
ATOM 17202 C CA . GLU A 1 26 ? -10.050 -5.004 0.584 1.00 1.00 26 GLU A CA 13
ATOM 17203 C C . GLU A 1 26 ? -8.678 -5.651 0.430 1.00 1.00 26 GLU A C 13
ATOM 17204 O O . GLU A 1 26 ? -7.811 -5.510 1.302 1.00 1.00 26 GLU A O 13
ATOM 17216 N N . GLU A 1 27 ? -8.479 -6.355 -0.676 1.00 1.00 27 GLU A N 13
ATOM 17217 C CA . GLU A 1 27 ? -7.203 -7.014 -0.905 1.00 1.00 27 GLU A CA 13
ATOM 17218 C C . GLU A 1 27 ? -6.108 -5.971 -1.099 1.00 1.00 27 GLU A C 13
ATOM 17219 O O . GLU A 1 27 ? -5.032 -6.069 -0.516 1.00 1.00 27 GLU A O 13
ATOM 17231 N N . ALA A 1 28 ? -6.400 -4.969 -1.924 1.00 1.00 28 ALA A N 13
ATOM 17232 C CA . ALA A 1 28 ? -5.441 -3.914 -2.196 1.00 1.00 28 ALA A CA 13
ATOM 17233 C C . ALA A 1 28 ? -5.003 -3.252 -0.898 1.00 1.00 28 ALA A C 13
ATOM 17234 O O . ALA A 1 28 ? -3.813 -3.030 -0.683 1.00 1.00 28 ALA A O 13
ATOM 17241 N N . LEU A 1 29 ? -5.959 -2.941 -0.028 1.00 1.00 29 LEU A N 13
ATOM 17242 C CA . LEU A 1 29 ? -5.648 -2.299 1.238 1.00 1.00 29 LEU A CA 13
ATOM 17243 C C . LEU A 1 29 ? -4.710 -3.151 2.063 1.00 1.00 29 LEU A C 13
ATOM 17244 O O . LEU A 1 29 ? -3.738 -2.649 2.629 1.00 1.00 29 LEU A O 13
ATOM 17260 N N . ARG A 1 30 ? -5.005 -4.433 2.149 1.00 1.00 30 ARG A N 13
ATOM 17261 C CA . ARG A 1 30 ? -4.164 -5.307 2.940 1.00 1.00 30 ARG A CA 13
ATOM 17262 C C . ARG A 1 30 ? -2.734 -5.287 2.409 1.00 1.00 30 ARG A C 13
ATOM 17263 O O . ARG A 1 30 ? -1.771 -5.219 3.178 1.00 1.00 30 ARG A O 13
ATOM 17284 N N . LEU A 1 31 ? -2.605 -5.342 1.091 1.00 1.00 31 LEU A N 13
ATOM 17285 C CA . LEU A 1 31 ? -1.292 -5.333 0.462 1.00 1.00 31 LEU A CA 13
ATOM 17286 C C . LEU A 1 31 ? -0.592 -3.993 0.678 1.00 1.00 31 LEU A C 13
ATOM 17287 O O . LEU A 1 31 ? 0.618 -3.946 0.906 1.00 1.00 31 LEU A O 13
ATOM 17303 N N . TYR A 1 32 ? -1.354 -2.902 0.594 1.00 1.00 32 TYR A N 13
ATOM 17304 C CA . TYR A 1 32 ? -0.779 -1.572 0.771 1.00 1.00 32 TYR A CA 13
ATOM 17305 C C . TYR A 1 32 ? -0.145 -1.433 2.154 1.00 1.00 32 TYR A C 13
ATOM 17306 O O . TYR A 1 32 ? 0.993 -0.979 2.285 1.00 1.00 32 TYR A O 13
ATOM 17324 N N . GLN A 1 33 ? -0.890 -1.817 3.179 1.00 1.00 33 GLN A N 13
ATOM 17325 C CA . GLN A 1 33 ? -0.393 -1.716 4.541 1.00 1.00 33 GLN A CA 13
ATOM 17326 C C . GLN A 1 33 ? 0.818 -2.621 4.741 1.00 1.00 33 GLN A C 13
ATOM 17327 O O . GLN A 1 33 ? 1.806 -2.234 5.376 1.00 1.00 33 GLN A O 13
ATOM 17341 N N . HIS A 1 34 ? 0.743 -3.826 4.191 1.00 1.00 34 HIS A N 13
ATOM 17342 C CA . HIS A 1 34 ? 1.845 -4.776 4.317 1.00 1.00 34 HIS A CA 13
ATOM 17343 C C . HIS A 1 34 ? 3.101 -4.237 3.631 1.00 1.00 34 HIS A C 13
ATOM 17344 O O . HIS A 1 34 ? 4.183 -4.197 4.223 1.00 1.00 34 HIS A O 13
ATOM 17359 N N . ALA A 1 35 ? 2.944 -3.813 2.387 1.00 1.00 35 ALA A N 13
ATOM 17360 C CA . ALA A 1 35 ? 4.067 -3.282 1.632 1.00 1.00 35 ALA A CA 13
ATOM 17361 C C . ALA A 1 35 ? 4.741 -2.145 2.390 1.00 1.00 35 ALA A C 13
ATOM 17362 O O . ALA A 1 35 ? 5.966 -2.106 2.501 1.00 1.00 35 ALA A O 13
ATOM 17369 N N . VAL A 1 36 ? 3.936 -1.230 2.918 1.00 1.00 36 VAL A N 13
ATOM 17370 C CA . VAL A 1 36 ? 4.481 -0.106 3.665 1.00 1.00 36 VAL A CA 13
ATOM 17371 C C . VAL A 1 36 ? 5.315 -0.615 4.834 1.00 1.00 36 VAL A C 13
ATOM 17372 O O . VAL A 1 36 ? 6.414 -0.117 5.088 1.00 1.00 36 VAL A O 13
ATOM 17385 N N . GLU A 1 37 ? 4.795 -1.605 5.540 1.00 1.00 37 GLU A N 13
ATOM 17386 C CA . GLU A 1 37 ? 5.516 -2.162 6.676 1.00 1.00 37 GLU A CA 13
ATOM 17387 C C . GLU A 1 37 ? 6.920 -2.592 6.259 1.00 1.00 37 GLU A C 13
ATOM 17388 O O . GLU A 1 37 ? 7.905 -2.256 6.917 1.00 1.00 37 GLU A O 13
ATOM 17400 N N . TYR A 1 38 ? 7.002 -3.345 5.167 1.00 1.00 38 TYR A N 13
ATOM 17401 C CA . TYR A 1 38 ? 8.301 -3.816 4.688 1.00 1.00 38 TYR A CA 13
ATOM 17402 C C . TYR A 1 38 ? 9.193 -2.648 4.293 1.00 1.00 38 TYR A C 13
ATOM 17403 O O . TYR A 1 38 ? 10.401 -2.675 4.521 1.00 1.00 38 TYR A O 13
ATOM 17421 N N . PHE A 1 39 ? 8.597 -1.629 3.695 1.00 1.00 39 PHE A N 13
ATOM 17422 C CA . PHE A 1 39 ? 9.365 -0.466 3.271 1.00 1.00 39 PHE A CA 13
ATOM 17423 C C . PHE A 1 39 ? 10.035 0.198 4.475 1.00 1.00 39 PHE A C 13
ATOM 17424 O O . PHE A 1 39 ? 11.239 0.480 4.456 1.00 1.00 39 PHE A O 13
ATOM 17441 N N . LEU A 1 40 ? 9.250 0.434 5.517 1.00 1.00 40 LEU A N 13
ATOM 17442 C CA . LEU A 1 40 ? 9.756 1.059 6.730 1.00 1.00 40 LEU A CA 13
ATOM 17443 C C . LEU A 1 40 ? 10.808 0.163 7.376 1.00 1.00 40 LEU A C 13
ATOM 17444 O O . LEU A 1 40 ? 11.841 0.627 7.855 1.00 1.00 40 LEU A O 13
ATOM 17460 N N . HIS A 1 41 ? 10.557 -1.134 7.352 1.00 1.00 41 HIS A N 13
ATOM 17461 C CA . HIS A 1 41 ? 11.499 -2.083 7.919 1.00 1.00 41 HIS A CA 13
ATOM 17462 C C . HIS A 1 41 ? 12.785 -2.116 7.095 1.00 1.00 41 HIS A C 13
ATOM 17463 O O . HIS A 1 41 ? 13.846 -2.450 7.591 1.00 1.00 41 HIS A O 13
ATOM 17478 N N . ALA A 1 42 ? 12.685 -1.789 5.827 1.00 1.00 42 ALA A N 13
ATOM 17479 C CA . ALA A 1 42 ? 13.850 -1.808 4.963 1.00 1.00 42 ALA A CA 13
ATOM 17480 C C . ALA A 1 42 ? 14.784 -0.653 5.269 1.00 1.00 42 ALA A C 13
ATOM 17481 O O . ALA A 1 42 ? 15.968 -0.848 5.433 1.00 1.00 42 ALA A O 13
ATOM 17488 N N . ILE A 1 43 ? 14.240 0.541 5.387 1.00 1.00 43 ILE A N 13
ATOM 17489 C CA . ILE A 1 43 ? 15.066 1.708 5.690 1.00 1.00 43 ILE A CA 13
ATOM 17490 C C . ILE A 1 43 ? 15.667 1.651 7.101 1.00 1.00 43 ILE A C 13
ATOM 17491 O O . ILE A 1 43 ? 16.773 2.152 7.318 1.00 1.00 43 ILE A O 13
ATOM 17507 N N . LYS A 1 44 ? 14.942 1.055 8.055 1.00 1.00 44 LYS A N 13
ATOM 17508 C CA . LYS A 1 44 ? 15.444 0.973 9.434 1.00 1.00 44 LYS A CA 13
ATOM 17509 C C . LYS A 1 44 ? 16.398 -0.174 9.658 1.00 1.00 44 LYS A C 13
ATOM 17510 O O . LYS A 1 44 ? 17.439 -0.015 10.299 1.00 1.00 44 LYS A O 13
ATOM 17529 N N . TYR A 1 45 ? 16.004 -1.349 9.190 1.00 1.00 45 TYR A N 13
ATOM 17530 C CA . TYR A 1 45 ? 16.812 -2.537 9.416 1.00 1.00 45 TYR A CA 13
ATOM 17531 C C . TYR A 1 45 ? 17.964 -2.648 8.427 1.00 1.00 45 TYR A C 13
ATOM 17532 O O . TYR A 1 45 ? 18.977 -3.284 8.723 1.00 1.00 45 TYR A O 13
ATOM 17550 N N . GLU A 1 46 ? 17.816 -2.047 7.245 1.00 1.00 46 GLU A N 13
ATOM 17551 C CA . GLU A 1 46 ? 18.878 -2.125 6.237 1.00 1.00 46 GLU A CA 13
ATOM 17552 C C . GLU A 1 46 ? 19.944 -1.061 6.472 1.00 1.00 46 GLU A C 13
ATOM 17553 O O . GLU A 1 46 ? 20.669 -1.105 7.465 1.00 1.00 46 GLU A O 13
ATOM 17565 N N . ALA A 1 47 ? 20.023 -0.110 5.549 1.00 1.00 47 ALA A N 13
ATOM 17566 C CA . ALA A 1 47 ? 20.988 0.984 5.632 1.00 1.00 47 ALA A CA 13
ATOM 17567 C C . ALA A 1 47 ? 21.207 1.598 4.247 1.00 1.00 47 ALA A C 13
ATOM 17568 O O . ALA A 1 47 ? 22.309 1.544 3.701 1.00 1.00 47 ALA A O 13
ATOM 17575 N N . HIS A 1 48 ? 20.155 2.181 3.680 1.00 1.00 48 HIS A N 13
ATOM 17576 C CA . HIS A 1 48 ? 20.257 2.800 2.360 1.00 1.00 48 HIS A CA 13
ATOM 17577 C C . HIS A 1 48 ? 20.822 4.214 2.481 1.00 1.00 48 HIS A C 13
ATOM 17578 O O . HIS A 1 48 ? 21.451 4.553 3.483 1.00 1.00 48 HIS A O 13
ATOM 17593 N N . SER A 1 49 ? 20.608 5.034 1.451 1.00 1.00 49 SER A N 13
ATOM 17594 C CA . SER A 1 49 ? 21.104 6.413 1.455 1.00 1.00 49 SER A CA 13
ATOM 17595 C C . SER A 1 49 ? 19.965 7.382 1.754 1.00 1.00 49 SER A C 13
ATOM 17596 O O . SER A 1 49 ? 18.797 6.994 1.772 1.00 1.00 49 SER A O 13
ATOM 17604 N N . ASP A 1 50 ? 20.308 8.642 1.988 1.00 1.00 50 ASP A N 13
ATOM 17605 C CA . ASP A 1 50 ? 19.303 9.652 2.291 1.00 1.00 50 ASP A CA 13
ATOM 17606 C C . ASP A 1 50 ? 18.327 9.798 1.129 1.00 1.00 50 ASP A C 13
ATOM 17607 O O . ASP A 1 50 ? 17.132 10.005 1.335 1.00 1.00 50 ASP A O 13
ATOM 17616 N N . LYS A 1 51 ? 18.843 9.685 -0.087 1.00 1.00 51 LYS A N 13
ATOM 17617 C CA . LYS A 1 51 ? 17.999 9.800 -1.268 1.00 1.00 51 LYS A CA 13
ATOM 17618 C C . LYS A 1 51 ? 16.997 8.651 -1.314 1.00 1.00 51 LYS A C 13
ATOM 17619 O O . LYS A 1 51 ? 15.797 8.856 -1.531 1.00 1.00 51 LYS A O 13
ATOM 17638 N N . ALA A 1 52 ? 17.489 7.443 -1.075 1.00 1.00 52 ALA A N 13
ATOM 17639 C CA . ALA A 1 52 ? 16.625 6.277 -1.069 1.00 1.00 52 ALA A CA 13
ATOM 17640 C C . ALA A 1 52 ? 15.574 6.421 0.023 1.00 1.00 52 ALA A C 13
ATOM 17641 O O . ALA A 1 52 ? 14.386 6.326 -0.234 1.00 1.00 52 ALA A O 13
ATOM 17648 N N . LYS A 1 53 ? 16.035 6.663 1.249 1.00 1.00 53 LYS A N 13
ATOM 17649 C CA . LYS A 1 53 ? 15.118 6.800 2.377 1.00 1.00 53 LYS A CA 13
ATOM 17650 C C . LYS A 1 53 ? 14.011 7.785 2.035 1.00 1.00 53 LYS A C 13
ATOM 17651 O O . LYS A 1 53 ? 12.832 7.480 2.199 1.00 1.00 53 LYS A O 13
ATOM 17670 N N . GLU A 1 54 ? 14.386 8.957 1.560 1.00 1.00 54 GLU A N 13
ATOM 17671 C CA . GLU A 1 54 ? 13.392 9.951 1.210 1.00 1.00 54 GLU A CA 13
ATOM 17672 C C . GLU A 1 54 ? 12.380 9.349 0.257 1.00 1.00 54 GLU A C 13
ATOM 17673 O O . GLU A 1 54 ? 11.178 9.583 0.386 1.00 1.00 54 GLU A O 13
ATOM 17685 N N . SER A 1 55 ? 12.860 8.567 -0.691 1.00 1.00 55 SER A N 13
ATOM 17686 C CA . SER A 1 55 ? 11.957 7.943 -1.638 1.00 1.00 55 SER A CA 13
ATOM 17687 C C . SER A 1 55 ? 10.992 6.999 -0.924 1.00 1.00 55 SER A C 13
ATOM 17688 O O . SER A 1 55 ? 9.799 6.968 -1.233 1.00 1.00 55 SER A O 13
ATOM 17696 N N . ILE A 1 56 ? 11.520 6.210 0.012 1.00 1.00 56 ILE A N 13
ATOM 17697 C CA . ILE A 1 56 ? 10.696 5.248 0.732 1.00 1.00 56 ILE A CA 13
ATOM 17698 C C . ILE A 1 56 ? 9.690 5.965 1.632 1.00 1.00 56 ILE A C 13
ATOM 17699 O O . ILE A 1 56 ? 8.524 5.602 1.682 1.00 1.00 56 ILE A O 13
ATOM 17715 N N . ARG A 1 57 ? 10.170 6.967 2.358 1.00 1.00 57 ARG A N 13
ATOM 17716 C CA . ARG A 1 57 ? 9.305 7.710 3.268 1.00 1.00 57 ARG A CA 13
ATOM 17717 C C . ARG A 1 57 ? 8.188 8.388 2.483 1.00 1.00 57 ARG A C 13
ATOM 17718 O O . ARG A 1 57 ? 7.002 8.163 2.737 1.00 1.00 57 ARG A O 13
ATOM 17739 N N . ALA A 1 58 ? 8.569 9.226 1.531 1.00 1.00 58 ALA A N 13
ATOM 17740 C CA . ALA A 1 58 ? 7.587 9.935 0.729 1.00 1.00 58 ALA A CA 13
ATOM 17741 C C . ALA A 1 58 ? 6.572 8.954 0.150 1.00 1.00 58 ALA A C 13
ATOM 17742 O O . ALA A 1 58 ? 5.358 9.132 0.292 1.00 1.00 58 ALA A O 13
ATOM 17749 N N . LYS A 1 59 ? 7.072 7.913 -0.497 1.00 1.00 59 LYS A N 13
ATOM 17750 C CA . LYS A 1 59 ? 6.194 6.918 -1.088 1.00 1.00 59 LYS A CA 13
ATOM 17751 C C . LYS A 1 59 ? 5.364 6.218 -0.025 1.00 1.00 59 LYS A C 13
ATOM 17752 O O . LYS A 1 59 ? 4.176 5.966 -0.221 1.00 1.00 59 LYS A O 13
ATOM 17771 N N . CYS A 1 60 ? 5.993 5.897 1.093 1.00 1.00 60 CYS A N 13
ATOM 17772 C CA . CYS A 1 60 ? 5.296 5.212 2.168 1.00 1.00 60 CYS A CA 13
ATOM 17773 C C . CYS A 1 60 ? 4.023 5.983 2.495 1.00 1.00 60 CYS A C 13
ATOM 17774 O O . CYS A 1 60 ? 2.977 5.390 2.762 1.00 1.00 60 CYS A O 13
ATOM 17782 N N . VAL A 1 61 ? 4.107 7.305 2.429 1.00 1.00 61 VAL A N 13
ATOM 17783 C CA . VAL A 1 61 ? 2.933 8.131 2.676 1.00 1.00 61 VAL A CA 13
ATOM 17784 C C . VAL A 1 61 ? 1.911 7.916 1.562 1.00 1.00 61 VAL A C 13
ATOM 17785 O O . VAL A 1 61 ? 0.726 7.738 1.824 1.00 1.00 61 VAL A O 13
ATOM 17798 N N . GLN A 1 62 ? 2.383 7.940 0.313 1.00 1.00 62 GLN A N 13
ATOM 17799 C CA . GLN A 1 62 ? 1.483 7.755 -0.829 1.00 1.00 62 GLN A CA 13
ATOM 17800 C C . GLN A 1 62 ? 0.683 6.464 -0.678 1.00 1.00 62 GLN A C 13
ATOM 17801 O O . GLN A 1 62 ? -0.550 6.456 -0.807 1.00 1.00 62 GLN A O 13
ATOM 17815 N N . TYR A 1 63 ? 1.389 5.372 -0.397 1.00 1.00 63 TYR A N 13
ATOM 17816 C CA . TYR A 1 63 ? 0.739 4.080 -0.230 1.00 1.00 63 TYR A CA 13
ATOM 17817 C C . TYR A 1 63 ? -0.212 4.102 0.955 1.00 1.00 63 TYR A C 13
ATOM 17818 O O . TYR A 1 63 ? -1.363 3.670 0.848 1.00 1.00 63 TYR A O 13
ATOM 17836 N N . LEU A 1 64 ? 0.267 4.595 2.085 1.00 1.00 64 LEU A N 13
ATOM 17837 C CA . LEU A 1 64 ? -0.579 4.637 3.263 1.00 1.00 64 LEU A CA 13
ATOM 17838 C C . LEU A 1 64 ? -1.811 5.484 3.000 1.00 1.00 64 LEU A C 13
ATOM 17839 O O . LEU A 1 64 ? -2.920 5.071 3.313 1.00 1.00 64 LEU A O 13
ATOM 17855 N N . ASP A 1 65 ? -1.632 6.667 2.437 1.00 1.00 65 ASP A N 13
ATOM 17856 C CA . ASP A 1 65 ? -2.760 7.535 2.172 1.00 1.00 65 ASP A CA 13
ATOM 17857 C C . ASP A 1 65 ? -3.826 6.781 1.405 1.00 1.00 65 ASP A C 13
ATOM 17858 O O . ASP A 1 65 ? -5.015 6.861 1.729 1.00 1.00 65 ASP A O 13
ATOM 17867 N N . ARG A 1 66 ? -3.401 6.035 0.399 1.00 1.00 66 ARG A N 13
ATOM 17868 C CA . ARG A 1 66 ? -4.351 5.266 -0.377 1.00 1.00 66 ARG A CA 13
ATOM 17869 C C . ARG A 1 66 ? -5.042 4.247 0.532 1.00 1.00 66 ARG A C 13
ATOM 17870 O O . ARG A 1 66 ? -6.250 4.043 0.458 1.00 1.00 66 ARG A O 13
ATOM 17891 N N . ALA A 1 67 ? -4.264 3.593 1.376 1.00 1.00 67 ALA A N 13
ATOM 17892 C CA . ALA A 1 67 ? -4.820 2.597 2.281 1.00 1.00 67 ALA A CA 13
ATOM 17893 C C . ALA A 1 67 ? -5.834 3.244 3.228 1.00 1.00 67 ALA A C 13
ATOM 17894 O O . ALA A 1 67 ? -6.850 2.641 3.571 1.00 1.00 67 ALA A O 13
ATOM 17901 N N . GLU A 1 68 ? -5.552 4.472 3.643 1.00 1.00 68 GLU A N 13
ATOM 17902 C CA . GLU A 1 68 ? -6.437 5.192 4.546 1.00 1.00 68 GLU A CA 13
ATOM 17903 C C . GLU A 1 68 ? -7.790 5.457 3.910 1.00 1.00 68 GLU A C 13
ATOM 17904 O O . GLU A 1 68 ? -8.821 5.103 4.473 1.00 1.00 68 GLU A O 13
ATOM 17916 N N . LYS A 1 69 ? -7.789 6.088 2.743 1.00 1.00 69 LYS A N 13
ATOM 17917 C CA . LYS A 1 69 ? -9.044 6.392 2.075 1.00 1.00 69 LYS A CA 13
ATOM 17918 C C . LYS A 1 69 ? -9.791 5.100 1.736 1.00 1.00 69 LYS A C 13
ATOM 17919 O O . LYS A 1 69 ? -11.030 5.051 1.794 1.00 1.00 69 LYS A O 13
ATOM 17938 N N . LEU A 1 70 ? -9.034 4.057 1.365 1.00 1.00 70 LEU A N 13
ATOM 17939 C CA . LEU A 1 70 ? -9.647 2.784 0.998 1.00 1.00 70 LEU A CA 13
ATOM 17940 C C . LEU A 1 70 ? -10.420 2.221 2.169 1.00 1.00 70 LEU A C 13
ATOM 17941 O O . LEU A 1 70 ? -11.600 1.865 2.047 1.00 1.00 70 LEU A O 13
ATOM 17957 N N . LYS A 1 71 ? -9.773 2.199 3.306 1.00 1.00 71 LYS A N 13
ATOM 17958 C CA . LYS A 1 71 ? -10.380 1.727 4.531 1.00 1.00 71 LYS A CA 13
ATOM 17959 C C . LYS A 1 71 ? -11.440 2.708 5.045 1.00 1.00 71 LYS A C 13
ATOM 17960 O O . LYS A 1 71 ? -12.340 2.318 5.792 1.00 1.00 71 LYS A O 13
ATOM 17979 N N . ASP A 1 72 ? -11.320 3.980 4.652 1.00 1.00 72 ASP A N 13
ATOM 17980 C CA . ASP A 1 72 ? -12.260 5.010 5.097 1.00 1.00 72 ASP A CA 13
ATOM 17981 C C . ASP A 1 72 ? -13.660 4.803 4.560 1.00 1.00 72 ASP A C 13
ATOM 17982 O O . ASP A 1 72 ? -14.630 4.722 5.332 1.00 1.00 72 ASP A O 13
ATOM 17991 N N . TYR A 1 73 ? -13.780 4.721 3.237 1.00 1.00 73 TYR A N 13
ATOM 17992 C CA . TYR A 1 73 ? -15.110 4.534 2.644 1.00 1.00 73 TYR A CA 13
ATOM 17993 C C . TYR A 1 73 ? -15.540 3.084 2.781 1.00 1.00 73 TYR A C 13
ATOM 17994 O O . TYR A 1 73 ? -16.720 2.791 2.879 1.00 1.00 73 TYR A O 13
ATOM 18012 N N . LEU A 1 74 ? -14.570 2.174 2.813 1.00 1.00 74 LEU A N 13
ATOM 18013 C CA . LEU A 1 74 ? -14.890 0.755 2.969 1.00 1.00 74 LEU A CA 13
ATOM 18014 C C . LEU A 1 74 ? -15.630 0.534 4.286 1.00 1.00 74 LEU A C 13
ATOM 18015 O O . LEU A 1 74 ? -16.670 -0.123 4.329 1.00 1.00 74 LEU A O 13
ATOM 18031 N N . ARG A 1 75 ? -15.090 1.080 5.359 1.00 1.00 75 ARG A N 13
ATOM 18032 C CA . ARG A 1 75 ? -15.730 0.927 6.647 1.00 1.00 75 ARG A CA 13
ATOM 18033 C C . ARG A 1 75 ? -17.030 1.714 6.683 1.00 1.00 75 ARG A C 13
ATOM 18034 O O . ARG A 1 75 ? -18.040 1.234 7.193 1.00 1.00 75 ARG A O 13
ATOM 18055 N N . ILE B 2 3 ? 16.888 2.875 -7.269 1.00 1.00 168 ILE B N 13
ATOM 18056 C CA . ILE B 2 3 ? 15.599 2.570 -6.642 1.00 1.00 168 ILE B CA 13
ATOM 18057 C C . ILE B 2 3 ? 14.469 3.103 -7.496 1.00 1.00 168 ILE B C 13
ATOM 18058 O O . ILE B 2 3 ? 14.371 4.308 -7.727 1.00 1.00 168 ILE B O 13
ATOM 18074 N N . GLU B 2 4 ? 13.608 2.201 -7.956 1.00 1.00 169 GLU B N 13
ATOM 18075 C CA . GLU B 2 4 ? 12.469 2.592 -8.778 1.00 1.00 169 GLU B CA 13
ATOM 18076 C C . GLU B 2 4 ? 11.196 1.991 -8.210 1.00 1.00 169 GLU B C 13
ATOM 18077 O O . GLU B 2 4 ? 11.004 0.776 -8.243 1.00 1.00 169 GLU B O 13
ATOM 18089 N N . LEU B 2 5 ? 10.327 2.845 -7.678 1.00 1.00 170 LEU B N 13
ATOM 18090 C CA . LEU B 2 5 ? 9.073 2.382 -7.091 1.00 1.00 170 LEU B CA 13
ATOM 18091 C C . LEU B 2 5 ? 7.906 2.585 -8.062 1.00 1.00 170 LEU B C 13
ATOM 18092 O O . LEU B 2 5 ? 8.003 3.372 -9.004 1.00 1.00 170 LEU B O 13
ATOM 18108 N N . PRO B 2 6 ? 6.804 1.908 -7.840 1.00 1.00 171 PRO B N 13
ATOM 18109 C CA . PRO B 2 6 ? 5.594 2.050 -8.712 1.00 1.00 171 PRO B CA 13
ATOM 18110 C C . PRO B 2 6 ? 4.690 3.193 -8.256 1.00 1.00 171 PRO B C 13
ATOM 18111 O O . PRO B 2 6 ? 4.800 3.676 -7.129 1.00 1.00 171 PRO B O 13
ATOM 18122 N N . GLU B 2 7 ? 3.783 3.607 -9.140 1.00 1.00 172 GLU B N 13
ATOM 18123 C CA . GLU B 2 7 ? 2.841 4.681 -8.828 1.00 1.00 172 GLU B CA 13
ATOM 18124 C C . GLU B 2 7 ? 1.453 4.105 -8.587 1.00 1.00 172 GLU B C 13
ATOM 18125 O O . GLU B 2 7 ? 0.931 3.343 -9.400 1.00 1.00 172 GLU B O 13
ATOM 18137 N N . VAL B 2 8 ? 0.868 4.457 -7.450 1.00 1.00 173 VAL B N 13
ATOM 18138 C CA . VAL B 2 8 ? -0.451 3.952 -7.101 1.00 1.00 173 VAL B CA 13
ATOM 18139 C C . VAL B 2 8 ? -1.473 4.301 -8.198 1.00 1.00 173 VAL B C 13
ATOM 18140 O O . VAL B 2 8 ? -1.428 5.390 -8.770 1.00 1.00 173 VAL B O 13
ATOM 18153 N N . PRO B 2 9 ? -2.388 3.403 -8.494 1.00 1.00 174 PRO B N 13
ATOM 18154 C CA . PRO B 2 9 ? -3.434 3.640 -9.535 1.00 1.00 174 PRO B CA 13
ATOM 18155 C C . PRO B 2 9 ? -4.465 4.669 -9.080 1.00 1.00 174 PRO B C 13
ATOM 18156 O O . PRO B 2 9 ? -4.735 4.802 -7.886 1.00 1.00 174 PRO B O 13
ATOM 18167 N N . SER B 2 10 ? -5.046 5.391 -10.030 1.00 1.00 175 SER B N 13
ATOM 18168 C CA . SER B 2 10 ? -6.061 6.400 -9.731 1.00 1.00 175 SER B CA 13
ATOM 18169 C C . SER B 2 10 ? -7.406 5.955 -10.280 1.00 1.00 175 SER B C 13
ATOM 18170 O O . SER B 2 10 ? -7.781 6.315 -11.390 1.00 1.00 175 SER B O 13
ATOM 18178 N N . GLU B 2 11 ? -8.128 5.163 -9.496 1.00 1.00 176 GLU B N 13
ATOM 18179 C CA . GLU B 2 11 ? -9.434 4.665 -9.922 1.00 1.00 176 GLU B CA 13
ATOM 18180 C C . GLU B 2 11 ? -10.530 5.679 -9.578 1.00 1.00 176 GLU B C 13
ATOM 18181 O O . GLU B 2 11 ? -10.310 6.603 -8.793 1.00 1.00 176 GLU B O 13
ATOM 18193 N N . PRO B 2 12 ? -11.710 5.515 -10.130 1.00 1.00 177 PRO B N 13
ATOM 18194 C CA . PRO B 2 12 ? -12.860 6.435 -9.859 1.00 1.00 177 PRO B CA 13
ATOM 18195 C C . PRO B 2 12 ? -13.740 5.935 -8.717 1.00 1.00 177 PRO B C 13
ATOM 18196 O O . PRO B 2 12 ? -14.860 6.408 -8.523 1.00 1.00 177 PRO B O 13
ATOM 18207 N N . LEU B 2 13 ? -13.230 4.971 -7.976 1.00 1.00 178 LEU B N 13
ATOM 18208 C CA . LEU B 2 13 ? -13.980 4.407 -6.864 1.00 1.00 178 LEU B CA 13
ATOM 18209 C C . LEU B 2 13 ? -14.430 5.515 -5.905 1.00 1.00 178 LEU B C 13
ATOM 18210 O O . LEU B 2 13 ? -13.700 6.479 -5.680 1.00 1.00 178 LEU B O 13
ATOM 18226 N N . PRO B 2 14 ? -15.620 5.406 -5.340 1.00 1.00 179 PRO B N 13
ATOM 18227 C CA . PRO B 2 14 ? -16.140 6.449 -4.398 1.00 1.00 179 PRO B CA 13
ATOM 18228 C C . PRO B 2 14 ? -15.040 7.052 -3.525 1.00 1.00 179 PRO B C 13
ATOM 18229 O O . PRO B 2 14 ? -14.220 6.328 -2.957 1.00 1.00 179 PRO B O 13
ATOM 18240 N N . THR A 1 3 ? 15.780 -12.530 -0.977 1.00 1.00 3 THR A N 14
ATOM 18241 C CA . THR A 1 3 ? 15.364 -11.290 -1.633 1.00 1.00 3 THR A CA 14
ATOM 18242 C C . THR A 1 3 ? 15.563 -10.100 -0.700 1.00 1.00 3 THR A C 14
ATOM 18243 O O . THR A 1 3 ? 15.559 -10.240 0.522 1.00 1.00 3 THR A O 14
ATOM 18254 N N . SER A 1 4 ? 15.742 -8.922 -1.286 1.00 1.00 4 SER A N 14
ATOM 18255 C CA . SER A 1 4 ? 15.944 -7.711 -0.499 1.00 1.00 4 SER A CA 14
ATOM 18256 C C . SER A 1 4 ? 14.627 -7.249 0.119 1.00 1.00 4 SER A C 14
ATOM 18257 O O . SER A 1 4 ? 13.551 -7.493 -0.426 1.00 1.00 4 SER A O 14
ATOM 18265 N N . THR A 1 5 ? 14.719 -6.580 1.262 1.00 1.00 5 THR A N 14
ATOM 18266 C CA . THR A 1 5 ? 13.526 -6.093 1.945 1.00 1.00 5 THR A CA 14
ATOM 18267 C C . THR A 1 5 ? 12.771 -5.110 1.061 1.00 1.00 5 THR A C 14
ATOM 18268 O O . THR A 1 5 ? 11.543 -5.169 0.958 1.00 1.00 5 THR A O 14
ATOM 18279 N N . LEU A 1 6 ? 13.505 -4.202 0.430 1.00 1.00 6 LEU A N 14
ATOM 18280 C CA . LEU A 1 6 ? 12.883 -3.218 -0.433 1.00 1.00 6 LEU A CA 14
ATOM 18281 C C . LEU A 1 6 ? 12.273 -3.878 -1.665 1.00 1.00 6 LEU A C 14
ATOM 18282 O O . LEU A 1 6 ? 11.168 -3.530 -2.088 1.00 1.00 6 LEU A O 14
ATOM 18298 N N . GLN A 1 7 ? 13.003 -4.828 -2.239 1.00 1.00 7 GLN A N 14
ATOM 18299 C CA . GLN A 1 7 ? 12.526 -5.528 -3.425 1.00 1.00 7 GLN A CA 14
ATOM 18300 C C . GLN A 1 7 ? 11.172 -6.167 -3.135 1.00 1.00 7 GLN A C 14
ATOM 18301 O O . GLN A 1 7 ? 10.233 -6.044 -3.923 1.00 1.00 7 GLN A O 14
ATOM 18315 N N . LYS A 1 8 ? 11.073 -6.825 -1.988 1.00 1.00 8 LYS A N 14
ATOM 18316 C CA . LYS A 1 8 ? 9.821 -7.448 -1.592 1.00 1.00 8 LYS A CA 14
ATOM 18317 C C . LYS A 1 8 ? 8.755 -6.376 -1.406 1.00 1.00 8 LYS A C 14
ATOM 18318 O O . LYS A 1 8 ? 7.596 -6.580 -1.774 1.00 1.00 8 LYS A O 14
ATOM 18337 N N . ALA A 1 9 ? 9.149 -5.242 -0.830 1.00 1.00 9 ALA A N 14
ATOM 18338 C CA . ALA A 1 9 ? 8.202 -4.160 -0.600 1.00 1.00 9 ALA A CA 14
ATOM 18339 C C . ALA A 1 9 ? 7.554 -3.724 -1.916 1.00 1.00 9 ALA A C 14
ATOM 18340 O O . ALA A 1 9 ? 6.332 -3.598 -2.011 1.00 1.00 9 ALA A O 14
ATOM 18347 N N . ILE A 1 10 ? 8.385 -3.513 -2.928 1.00 1.00 10 ILE A N 14
ATOM 18348 C CA . ILE A 1 10 ? 7.898 -3.104 -4.242 1.00 1.00 10 ILE A CA 14
ATOM 18349 C C . ILE A 1 10 ? 6.998 -4.201 -4.819 1.00 1.00 10 ILE A C 14
ATOM 18350 O O . ILE A 1 10 ? 5.983 -3.937 -5.443 1.00 1.00 10 ILE A O 14
ATOM 18366 N N . ASP A 1 11 ? 7.397 -5.442 -4.644 1.00 1.00 11 ASP A N 14
ATOM 18367 C CA . ASP A 1 11 ? 6.611 -6.548 -5.173 1.00 1.00 11 ASP A CA 14
ATOM 18368 C C . ASP A 1 11 ? 5.211 -6.554 -4.557 1.00 1.00 11 ASP A C 14
ATOM 18369 O O . ASP A 1 11 ? 4.211 -6.776 -5.255 1.00 1.00 11 ASP A O 14
ATOM 18378 N N . LEU A 1 12 ? 5.145 -6.330 -3.247 1.00 1.00 12 LEU A N 14
ATOM 18379 C CA . LEU A 1 12 ? 3.864 -6.333 -2.551 1.00 1.00 12 LEU A CA 14
ATOM 18380 C C . LEU A 1 12 ? 2.982 -5.178 -2.994 1.00 1.00 12 LEU A C 14
ATOM 18381 O O . LEU A 1 12 ? 1.783 -5.351 -3.220 1.00 1.00 12 LEU A O 14
ATOM 18397 N N . VAL A 1 13 ? 3.581 -4.002 -3.118 1.00 1.00 13 VAL A N 14
ATOM 18398 C CA . VAL A 1 13 ? 2.834 -2.823 -3.539 1.00 1.00 13 VAL A CA 14
ATOM 18399 C C . VAL A 1 13 ? 2.404 -2.941 -4.997 1.00 1.00 13 VAL A C 14
ATOM 18400 O O . VAL A 1 13 ? 1.305 -2.528 -5.369 1.00 1.00 13 VAL A O 14
ATOM 18413 N N . THR A 1 14 ? 3.285 -3.497 -5.825 1.00 1.00 14 THR A N 14
ATOM 18414 C CA . THR A 1 14 ? 2.985 -3.648 -7.246 1.00 1.00 14 THR A CA 14
ATOM 18415 C C . THR A 1 14 ? 1.695 -4.463 -7.405 1.00 1.00 14 THR A C 14
ATOM 18416 O O . THR A 1 14 ? 0.760 -4.062 -8.117 1.00 1.00 14 THR A O 14
ATOM 18427 N N . LYS A 1 15 ? 1.640 -5.599 -6.721 1.00 1.00 15 LYS A N 14
ATOM 18428 C CA . LYS A 1 15 ? 0.452 -6.436 -6.783 1.00 1.00 15 LYS A CA 14
ATOM 18429 C C . LYS A 1 15 ? -0.727 -5.688 -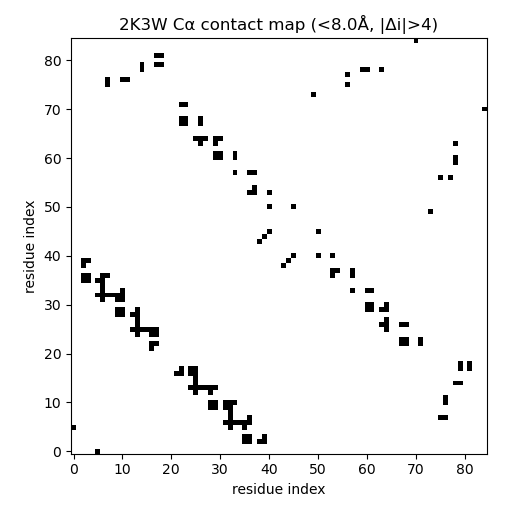6.161 1.00 1.00 15 LYS A C 14
ATOM 18430 O O . LYS A 1 15 ? -1.836 -5.724 -6.667 1.00 1.00 15 LYS A O 14
ATOM 18449 N N . ALA A 1 16 ? -0.478 -5.003 -5.061 1.00 1.00 16 ALA A N 14
ATOM 18450 C CA . ALA A 1 16 ? -1.538 -4.255 -4.391 1.00 1.00 16 ALA A CA 14
ATOM 18451 C C . ALA A 1 16 ? -2.242 -3.328 -5.379 1.00 1.00 16 ALA A C 14
ATOM 18452 O O . ALA A 1 16 ? -3.469 -3.221 -5.373 1.00 1.00 16 ALA A O 14
ATOM 18459 N N . THR A 1 17 ? -1.461 -2.655 -6.216 1.00 1.00 17 THR A N 14
ATOM 18460 C CA . THR A 1 17 ? -2.025 -1.737 -7.187 1.00 1.00 17 THR A CA 14
ATOM 18461 C C . THR A 1 17 ? -2.867 -2.479 -8.209 1.00 1.00 17 THR A C 14
ATOM 18462 O O . THR A 1 17 ? -3.933 -2.007 -8.616 1.00 1.00 17 THR A O 14
ATOM 18473 N N . GLU A 1 18 ? -2.404 -3.655 -8.606 1.00 1.00 18 GLU A N 14
ATOM 18474 C CA . GLU A 1 18 ? -3.159 -4.454 -9.574 1.00 1.00 18 GLU A CA 14
ATOM 18475 C C . GLU A 1 18 ? -4.493 -4.921 -8.966 1.00 1.00 18 GLU A C 14
ATOM 18476 O O . GLU A 1 18 ? -5.526 -4.977 -9.650 1.00 1.00 18 GLU A O 14
ATOM 18488 N N . GLU A 1 19 ? -4.451 -5.290 -7.687 1.00 1.00 19 GLU A N 14
ATOM 18489 C CA . GLU A 1 19 ? -5.636 -5.772 -7.008 1.00 1.00 19 GLU A CA 14
ATOM 18490 C C . GLU A 1 19 ? -6.640 -4.640 -6.878 1.00 1.00 19 GLU A C 14
ATOM 18491 O O . GLU A 1 19 ? -7.838 -4.835 -7.069 1.00 1.00 19 GLU A O 14
ATOM 18503 N N . ASP A 1 20 ? -6.141 -3.451 -6.574 1.00 1.00 20 ASP A N 14
ATOM 18504 C CA . ASP A 1 20 ? -7.007 -2.287 -6.436 1.00 1.00 20 ASP A CA 14
ATOM 18505 C C . ASP A 1 20 ? -7.783 -2.061 -7.732 1.00 1.00 20 ASP A C 14
ATOM 18506 O O . ASP A 1 20 ? -8.974 -1.747 -7.705 1.00 1.00 20 ASP A O 14
ATOM 18515 N N . LYS A 1 21 ? -7.107 -2.242 -8.864 1.00 1.00 21 LYS A N 14
ATOM 18516 C CA . LYS A 1 21 ? -7.759 -2.070 -10.160 1.00 1.00 21 LYS A CA 14
ATOM 18517 C C . LYS A 1 21 ? -8.845 -3.131 -10.340 1.00 1.00 21 LYS A C 14
ATOM 18518 O O . LYS A 1 21 ? -9.922 -2.850 -10.870 1.00 1.00 21 LYS A O 14
ATOM 18537 N N . ALA A 1 22 ? -8.551 -4.353 -9.890 1.00 1.00 22 ALA A N 14
ATOM 18538 C CA . ALA A 1 22 ? -9.514 -5.444 -10.000 1.00 1.00 22 ALA A CA 14
ATOM 18539 C C . ALA A 1 22 ? -10.630 -5.283 -8.982 1.00 1.00 22 ALA A C 14
ATOM 18540 O O . ALA A 1 22 ? -11.420 -6.202 -8.771 1.00 1.00 22 ALA A O 14
ATOM 18547 N N . LYS A 1 23 ? -10.680 -4.112 -8.355 1.00 1.00 23 LYS A N 14
ATOM 18548 C CA . LYS A 1 23 ? -11.710 -3.826 -7.356 1.00 1.00 23 LYS A CA 14
ATOM 18549 C C . LYS A 1 23 ? -11.520 -4.701 -6.126 1.00 1.00 23 LYS A C 14
ATOM 18550 O O . LYS A 1 23 ? -12.470 -5.001 -5.409 1.00 1.00 23 LYS A O 14
ATOM 18569 N N . ASN A 1 24 ? -10.280 -5.111 -5.887 1.00 1.00 24 ASN A N 14
ATOM 18570 C CA . ASN A 1 24 ? -9.974 -5.954 -4.733 1.00 1.00 24 ASN A CA 14
ATOM 18571 C C . ASN A 1 24 ? -9.447 -5.099 -3.577 1.00 1.00 24 ASN A C 14
ATOM 18572 O O . ASN A 1 24 ? -8.291 -5.189 -3.194 1.00 1.00 24 ASN A O 14
ATOM 18583 N N . TYR A 1 25 ? -10.300 -4.269 -3.027 1.00 1.00 25 TYR A N 14
ATOM 18584 C CA . TYR A 1 25 ? -9.906 -3.408 -1.923 1.00 1.00 25 TYR A CA 14
ATOM 18585 C C . TYR A 1 25 ? -9.357 -4.236 -0.767 1.00 1.00 25 TYR A C 14
ATOM 18586 O O . TYR A 1 25 ? -8.341 -3.882 -0.177 1.00 1.00 25 TYR A O 14
ATOM 18604 N N . GLU A 1 26 ? -10.030 -5.332 -0.448 1.00 1.00 26 GLU A N 14
ATOM 18605 C CA . GLU A 1 26 ? -9.585 -6.184 0.650 1.00 1.00 26 GLU A CA 14
ATOM 18606 C C . GLU A 1 26 ? -8.180 -6.720 0.400 1.00 1.00 26 GLU A C 14
ATOM 18607 O O . GLU A 1 26 ? -7.279 -6.560 1.237 1.00 1.00 26 GLU A O 14
ATOM 18619 N N . GLU A 1 27 ? -7.991 -7.353 -0.750 1.00 1.00 27 GLU A N 14
ATOM 18620 C CA . GLU A 1 27 ? -6.689 -7.909 -1.083 1.00 1.00 27 GLU A CA 14
ATOM 18621 C C . GLU A 1 27 ? -5.657 -6.799 -1.248 1.00 1.00 27 GLU A C 14
ATOM 18622 O O . GLU A 1 27 ? -4.553 -6.878 -0.715 1.00 1.00 27 GLU A O 14
ATOM 18634 N N . ALA A 1 28 ? -6.027 -5.760 -1.987 1.00 1.00 28 ALA A N 14
ATOM 18635 C CA . ALA A 1 28 ? -5.132 -4.636 -2.215 1.00 1.00 28 ALA A CA 14
ATOM 18636 C C . ALA A 1 28 ? -4.703 -4.031 -0.886 1.00 1.00 28 ALA A C 14
ATOM 18637 O O . ALA A 1 28 ? -3.526 -3.743 -0.696 1.00 1.00 28 ALA A O 14
ATOM 18644 N N . LEU A 1 29 ? -5.652 -3.846 0.020 1.00 1.00 29 LEU A N 14
ATOM 18645 C CA . LEU A 1 29 ? -5.342 -3.266 1.318 1.00 1.00 29 LEU A CA 14
ATOM 18646 C C . LEU A 1 29 ? -4.301 -4.096 2.050 1.00 1.00 29 LEU A C 14
ATOM 18647 O O . LEU A 1 29 ? -3.338 -3.551 2.594 1.00 1.00 29 LEU A O 14
ATOM 18663 N N . ARG A 1 30 ? -4.505 -5.405 2.082 1.00 1.00 30 ARG A N 14
ATOM 18664 C CA . ARG A 1 30 ? -3.566 -6.281 2.779 1.00 1.00 30 ARG A CA 14
ATOM 18665 C C . ARG A 1 30 ? -2.161 -6.128 2.205 1.00 1.00 30 ARG A C 14
ATOM 18666 O O . ARG A 1 30 ? -1.173 -6.062 2.948 1.00 1.00 30 ARG A O 14
ATOM 18687 N N . LEU A 1 31 ? -2.075 -6.069 0.881 1.00 1.00 31 LEU A N 14
ATOM 18688 C CA . LEU A 1 31 ? -0.785 -5.921 0.217 1.00 1.00 31 LEU A CA 14
ATOM 18689 C C . LEU A 1 31 ? -0.188 -4.550 0.505 1.00 1.00 31 LEU A C 14
ATOM 18690 O O . LEU A 1 31 ? 1.023 -4.415 0.695 1.00 1.00 31 LEU A O 14
ATOM 18706 N N . TYR A 1 32 ? -1.039 -3.531 0.525 1.00 1.00 32 TYR A N 14
ATOM 18707 C CA . TYR A 1 32 ? -0.568 -2.177 0.778 1.00 1.00 32 TYR A CA 14
ATOM 18708 C C . TYR A 1 32 ? 0.111 -2.075 2.140 1.00 1.00 32 TYR A C 14
ATOM 18709 O O . TYR A 1 32 ? 1.220 -1.549 2.253 1.00 1.00 32 TYR A O 14
ATOM 18727 N N . GLN A 1 33 ? -0.564 -2.574 3.165 1.00 1.00 33 GLN A N 14
ATOM 18728 C CA . GLN A 1 33 ? -0.020 -2.521 4.516 1.00 1.00 33 GLN A CA 14
ATOM 18729 C C . GLN A 1 33 ? 1.269 -3.326 4.609 1.00 1.00 33 GLN A C 14
ATOM 18730 O O . GLN A 1 33 ? 2.252 -2.888 5.219 1.00 1.00 33 GLN A O 14
ATOM 18744 N N . HIS A 1 34 ? 1.266 -4.506 3.997 1.00 1.00 34 HIS A N 14
ATOM 18745 C CA . HIS A 1 34 ? 2.450 -5.360 4.024 1.00 1.00 34 HIS A CA 14
ATOM 18746 C C . HIS A 1 34 ? 3.629 -4.668 3.337 1.00 1.00 34 HIS A C 14
ATOM 18747 O O . HIS A 1 34 ? 4.732 -4.614 3.876 1.00 1.00 34 HIS A O 14
ATOM 18762 N N . ALA A 1 35 ? 3.385 -4.148 2.145 1.00 1.00 35 ALA A N 14
ATOM 18763 C CA . ALA A 1 35 ? 4.434 -3.477 1.393 1.00 1.00 35 ALA A CA 14
ATOM 18764 C C . ALA A 1 35 ? 5.054 -2.355 2.214 1.00 1.00 35 ALA A C 14
ATOM 18765 O O . ALA A 1 35 ? 6.277 -2.219 2.274 1.00 1.00 35 ALA A O 14
ATOM 18772 N N . VAL A 1 36 ? 4.203 -1.555 2.846 1.00 1.00 36 VAL A N 14
ATOM 18773 C CA . VAL A 1 36 ? 4.682 -0.444 3.660 1.00 1.00 36 VAL A CA 14
ATOM 18774 C C . VAL A 1 36 ? 5.608 -0.952 4.759 1.00 1.00 36 VAL A C 14
ATOM 18775 O O . VAL A 1 36 ? 6.665 -0.371 5.008 1.00 1.00 36 VAL A O 14
ATOM 18788 N N . GLU A 1 37 ? 5.203 -2.028 5.416 1.00 1.00 37 GLU A N 14
ATOM 18789 C CA . GLU A 1 37 ? 6.012 -2.593 6.489 1.00 1.00 37 GLU A CA 14
ATOM 18790 C C . GLU A 1 37 ? 7.416 -2.917 5.985 1.00 1.00 37 GLU A C 14
ATOM 18791 O O . GLU A 1 37 ? 8.412 -2.582 6.627 1.00 1.00 37 GLU A O 14
ATOM 18803 N N . TYR A 1 38 ? 7.485 -3.571 4.832 1.00 1.00 38 TYR A N 14
ATOM 18804 C CA . TYR A 1 38 ? 8.778 -3.932 4.254 1.00 1.00 38 TYR A CA 14
ATOM 18805 C C . TYR A 1 38 ? 9.575 -2.680 3.900 1.00 1.00 38 TYR A C 14
ATOM 18806 O O . TYR A 1 38 ? 10.793 -2.631 4.081 1.00 1.00 38 TYR A O 14
ATOM 18824 N N . PHE A 1 39 ? 8.887 -1.670 3.387 1.00 1.00 39 PHE A N 14
ATOM 18825 C CA . PHE A 1 39 ? 9.555 -0.428 3.011 1.00 1.00 39 PHE A CA 14
ATOM 18826 C C . PHE A 1 39 ? 10.202 0.228 4.234 1.00 1.00 39 PHE A C 14
ATOM 18827 O O . PHE A 1 39 ? 11.388 0.587 4.212 1.00 1.00 39 PHE A O 14
ATOM 18844 N N . LEU A 1 40 ? 9.419 0.374 5.291 1.00 1.00 40 LEU A N 14
ATOM 18845 C CA . LEU A 1 40 ? 9.912 0.983 6.516 1.00 1.00 40 LEU A CA 14
ATOM 18846 C C . LEU A 1 40 ? 11.038 0.145 7.092 1.00 1.00 40 LEU A C 14
ATOM 18847 O O . LEU A 1 40 ? 12.035 0.674 7.548 1.00 1.00 40 LEU A O 14
ATOM 18863 N N . HIS A 1 41 ? 10.874 -1.164 7.053 1.00 1.00 41 HIS A N 14
ATOM 18864 C CA . HIS A 1 41 ? 11.898 -2.067 7.576 1.00 1.00 41 HIS A CA 14
ATOM 18865 C C . HIS A 1 41 ? 13.171 -1.999 6.742 1.00 1.00 41 HIS A C 14
ATOM 18866 O O . HIS A 1 41 ? 14.254 -2.254 7.228 1.00 1.00 41 HIS A O 14
ATOM 18881 N N . ALA A 1 42 ? 13.028 -1.684 5.474 1.00 1.00 42 ALA A N 14
ATOM 18882 C CA . ALA A 1 42 ? 14.171 -1.619 4.584 1.00 1.00 42 ALA A CA 14
ATOM 18883 C C . ALA A 1 42 ? 15.063 -0.429 4.885 1.00 1.00 42 ALA A C 14
ATOM 18884 O O . ALA A 1 42 ? 16.260 -0.566 5.009 1.00 1.00 42 ALA A O 14
ATOM 18891 N N . ILE A 1 43 ? 14.461 0.730 5.040 1.00 1.00 43 ILE A N 14
ATOM 18892 C CA . ILE A 1 43 ? 15.231 1.947 5.326 1.00 1.00 43 ILE A CA 14
ATOM 18893 C C . ILE A 1 43 ? 15.986 1.860 6.640 1.00 1.00 43 ILE A C 14
ATOM 18894 O O . ILE A 1 43 ? 17.049 2.468 6.803 1.00 1.00 43 ILE A O 14
ATOM 18910 N N . LYS A 1 44 ? 15.429 1.120 7.585 1.00 1.00 44 LYS A N 14
ATOM 18911 C CA . LYS A 1 44 ? 16.075 0.966 8.891 1.00 1.00 44 LYS A CA 14
ATOM 18912 C C . LYS A 1 44 ? 17.104 -0.159 8.925 1.00 1.00 44 LYS A C 14
ATOM 18913 O O . LYS A 1 44 ? 18.205 -0.009 9.463 1.00 1.00 44 LYS A O 14
ATOM 18932 N N . TYR A 1 45 ? 16.725 -1.306 8.354 1.00 1.00 45 TYR A N 14
ATOM 18933 C CA . TYR A 1 45 ? 17.592 -2.475 8.360 1.00 1.00 45 TYR A CA 14
ATOM 18934 C C . TYR A 1 45 ? 18.588 -2.458 7.224 1.00 1.00 45 TYR A C 14
ATOM 18935 O O . TYR A 1 45 ? 19.630 -3.117 7.287 1.00 1.00 45 TYR A O 14
ATOM 18953 N N . GLU A 1 46 ? 18.274 -1.704 6.172 1.00 1.00 46 GLU A N 14
ATOM 18954 C CA . GLU A 1 46 ? 19.167 -1.617 5.014 1.00 1.00 46 GLU A CA 14
ATOM 18955 C C . GLU A 1 46 ? 20.119 -0.435 5.161 1.00 1.00 46 GLU A C 14
ATOM 18956 O O . GLU A 1 46 ? 20.922 -0.381 6.094 1.00 1.00 46 GLU A O 14
ATOM 18968 N N . ALA A 1 47 ? 20.027 0.501 4.231 1.00 1.00 47 ALA A N 14
ATOM 18969 C CA . ALA A 1 47 ? 20.885 1.680 4.249 1.00 1.00 47 ALA A CA 14
ATOM 18970 C C . ALA A 1 47 ? 20.351 2.754 3.319 1.00 1.00 47 ALA A C 14
ATOM 18971 O O . ALA A 1 47 ? 19.568 3.593 3.730 1.00 1.00 47 ALA A O 14
ATOM 18978 N N . HIS A 1 48 ? 20.785 2.711 2.076 1.00 1.00 48 HIS A N 14
ATOM 18979 C CA . HIS A 1 48 ? 20.354 3.680 1.070 1.00 1.00 48 HIS A CA 14
ATOM 18980 C C . HIS A 1 48 ? 20.817 5.079 1.454 1.00 1.00 48 HIS A C 14
ATOM 18981 O O . HIS A 1 48 ? 21.467 5.262 2.481 1.00 1.00 48 HIS A O 14
ATOM 18996 N N . SER A 1 49 ? 20.477 6.065 0.628 1.00 1.00 49 SER A N 14
ATOM 18997 C CA . SER A 1 49 ? 20.864 7.452 0.893 1.00 1.00 49 SER A CA 14
ATOM 18998 C C . SER A 1 49 ? 19.673 8.253 1.412 1.00 1.00 49 SER A C 14
ATOM 18999 O O . SER A 1 49 ? 18.537 7.778 1.399 1.00 1.00 49 SER A O 14
ATOM 19007 N N . ASP A 1 50 ? 19.941 9.471 1.866 1.00 1.00 50 ASP A N 14
ATOM 19008 C CA . ASP A 1 50 ? 18.884 10.324 2.396 1.00 1.00 50 ASP A CA 14
ATOM 19009 C C . ASP A 1 50 ? 17.832 10.586 1.323 1.00 1.00 50 ASP A C 14
ATOM 19010 O O . ASP A 1 50 ? 16.638 10.673 1.622 1.00 1.00 50 ASP A O 14
ATOM 19019 N N . LYS A 1 51 ? 18.274 10.691 0.077 1.00 1.00 51 LYS A N 14
ATOM 19020 C CA . LYS A 1 51 ? 17.349 10.924 -1.027 1.00 1.00 51 LYS A CA 14
ATOM 19021 C C . LYS A 1 51 ? 16.422 9.717 -1.203 1.00 1.00 51 LYS A C 14
ATOM 19022 O O . LYS A 1 51 ? 15.202 9.863 -1.385 1.00 1.00 51 LYS A O 14
ATOM 19041 N N . ALA A 1 52 ? 17.004 8.524 -1.133 1.00 1.00 52 ALA A N 14
ATOM 19042 C CA . ALA A 1 52 ? 16.222 7.301 -1.271 1.00 1.00 52 ALA A CA 14
ATOM 19043 C C . ALA A 1 52 ? 15.260 7.171 -0.093 1.00 1.00 52 ALA A C 14
ATOM 19044 O O . ALA A 1 52 ? 14.077 6.955 -0.272 1.00 1.00 52 ALA A O 14
ATOM 19051 N N . LYS A 1 53 ? 15.778 7.311 1.115 1.00 1.00 53 LYS A N 14
ATOM 19052 C CA . LYS A 1 53 ? 14.937 7.198 2.300 1.00 1.00 53 LYS A CA 14
ATOM 19053 C C . LYS A 1 53 ? 13.713 8.088 2.160 1.00 1.00 53 LYS A C 14
ATOM 19054 O O . LYS A 1 53 ? 12.589 7.636 2.375 1.00 1.00 53 LYS A O 14
ATOM 19073 N N . GLU A 1 54 ? 13.936 9.345 1.807 1.00 1.00 54 GLU A N 14
ATOM 19074 C CA . GLU A 1 54 ? 12.834 10.279 1.639 1.00 1.00 54 GLU A CA 14
ATOM 19075 C C . GLU A 1 54 ? 11.816 9.713 0.662 1.00 1.00 54 GLU A C 14
ATOM 19076 O O . GLU A 1 54 ? 10.608 9.855 0.861 1.00 1.00 54 GLU A O 14
ATOM 19088 N N . SER A 1 55 ? 12.306 9.064 -0.390 1.00 1.00 55 SER A N 14
ATOM 19089 C CA . SER A 1 55 ? 11.411 8.473 -1.375 1.00 1.00 55 SER A CA 14
ATOM 19090 C C . SER A 1 55 ? 10.534 7.411 -0.713 1.00 1.00 55 SER A C 14
ATOM 19091 O O . SER A 1 55 ? 9.339 7.325 -0.975 1.00 1.00 55 SER A O 14
ATOM 19099 N N . ILE A 1 56 ? 11.140 6.590 0.133 1.00 1.00 56 ILE A N 14
ATOM 19100 C CA . ILE A 1 56 ? 10.401 5.529 0.801 1.00 1.00 56 ILE A CA 14
ATOM 19101 C C . ILE A 1 56 ? 9.405 6.128 1.788 1.00 1.00 56 ILE A C 14
ATOM 19102 O O . ILE A 1 56 ? 8.268 5.691 1.873 1.00 1.00 56 ILE A O 14
ATOM 19118 N N . ARG A 1 57 ? 9.860 7.114 2.550 1.00 1.00 57 ARG A N 14
ATOM 19119 C CA . ARG A 1 57 ? 9.003 7.756 3.541 1.00 1.00 57 ARG A CA 14
ATOM 19120 C C . ARG A 1 57 ? 7.828 8.469 2.870 1.00 1.00 57 ARG A C 14
ATOM 19121 O O . ARG A 1 57 ? 6.697 8.440 3.371 1.00 1.00 57 ARG A O 14
ATOM 19142 N N . ALA A 1 58 ? 8.098 9.086 1.718 1.00 1.00 58 ALA A N 14
ATOM 19143 C CA . ALA A 1 58 ? 7.059 9.796 0.974 1.00 1.00 58 ALA A CA 14
ATOM 19144 C C . ALA A 1 58 ? 6.041 8.809 0.387 1.00 1.00 58 ALA A C 14
ATOM 19145 O O . ALA A 1 58 ? 4.831 8.956 0.541 1.00 1.00 58 ALA A O 14
ATOM 19152 N N . LYS A 1 59 ? 6.534 7.790 -0.275 1.00 1.00 59 LYS A N 14
ATOM 19153 C CA . LYS A 1 59 ? 5.657 6.777 -0.847 1.00 1.00 59 LYS A CA 14
ATOM 19154 C C . LYS A 1 59 ? 4.970 5.982 0.248 1.00 1.00 59 LYS A C 14
ATOM 19155 O O . LYS A 1 59 ? 3.813 5.592 0.116 1.00 1.00 59 LYS A O 14
ATOM 19174 N N . CYS A 1 60 ? 5.695 5.735 1.322 1.00 1.00 60 CYS A N 14
ATOM 19175 C CA . CYS A 1 60 ? 5.152 4.972 2.435 1.00 1.00 60 CYS A CA 14
ATOM 19176 C C . CYS A 1 60 ? 3.860 5.616 2.929 1.00 1.00 60 CYS A C 14
ATOM 19177 O O . CYS A 1 60 ? 2.840 4.941 3.076 1.00 1.00 60 CYS A O 14
ATOM 19185 N N . VAL A 1 61 ? 3.913 6.923 3.177 1.00 1.00 61 VAL A N 14
ATOM 19186 C CA . VAL A 1 61 ? 2.732 7.642 3.649 1.00 1.00 61 VAL A CA 14
ATOM 19187 C C . VAL A 1 61 ? 1.631 7.625 2.595 1.00 1.00 61 VAL A C 14
ATOM 19188 O O . VAL A 1 61 ? 0.440 7.642 2.921 1.00 1.00 61 VAL A O 14
ATOM 19201 N N . GLN A 1 62 ? 2.039 7.567 1.326 1.00 1.00 62 GLN A N 14
ATOM 19202 C CA . GLN A 1 62 ? 1.066 7.523 0.231 1.00 1.00 62 GLN A CA 14
ATOM 19203 C C . GLN A 1 62 ? 0.334 6.182 0.220 1.00 1.00 62 GLN A C 14
ATOM 19204 O O . GLN A 1 62 ? -0.902 6.127 0.130 1.00 1.00 62 GLN A O 14
ATOM 19218 N N . TYR A 1 63 ? 1.099 5.100 0.325 1.00 1.00 63 TYR A N 14
ATOM 19219 C CA . TYR A 1 63 ? 0.510 3.768 0.333 1.00 1.00 63 TYR A CA 14
ATOM 19220 C C . TYR A 1 63 ? -0.433 3.609 1.510 1.00 1.00 63 TYR A C 14
ATOM 19221 O O . TYR A 1 63 ? -1.566 3.152 1.343 1.00 1.00 63 TYR A O 14
ATOM 19239 N N . LEU A 1 64 ? 0.031 3.993 2.695 1.00 1.00 64 LEU A N 14
ATOM 19240 C CA . LEU A 1 64 ? -0.806 3.878 3.877 1.00 1.00 64 LEU A CA 14
ATOM 19241 C C . LEU A 1 64 ? -2.075 4.692 3.695 1.00 1.00 64 LEU A C 14
ATOM 19242 O O . LEU A 1 64 ? -3.176 4.177 3.901 1.00 1.00 64 LEU A O 14
ATOM 19258 N N . ASP A 1 65 ? -1.928 5.950 3.308 1.00 1.00 65 ASP A N 14
ATOM 19259 C CA . ASP A 1 65 ? -3.086 6.816 3.122 1.00 1.00 65 ASP A CA 14
ATOM 19260 C C . ASP A 1 65 ? -4.143 6.065 2.324 1.00 1.00 65 ASP A C 14
ATOM 19261 O O . ASP A 1 65 ? -5.322 6.116 2.643 1.00 1.00 65 ASP A O 14
ATOM 19270 N N . ARG A 1 66 ? -3.717 5.366 1.288 1.00 1.00 66 ARG A N 14
ATOM 19271 C CA . ARG A 1 66 ? -4.655 4.588 0.491 1.00 1.00 66 ARG A CA 14
ATOM 19272 C C . ARG A 1 66 ? -5.245 3.439 1.307 1.00 1.00 66 ARG A C 14
ATOM 19273 O O . ARG A 1 66 ? -6.447 3.183 1.277 1.00 1.00 66 ARG A O 14
ATOM 19294 N N . ALA A 1 67 ? -4.382 2.732 2.018 1.00 1.00 67 ALA A N 14
ATOM 19295 C CA . ALA A 1 67 ? -4.824 1.601 2.814 1.00 1.00 67 ALA A CA 14
ATOM 19296 C C . ALA A 1 67 ? -5.839 2.017 3.869 1.00 1.00 67 ALA A C 14
ATOM 19297 O O . ALA A 1 67 ? -6.812 1.312 4.126 1.00 1.00 67 ALA A O 14
ATOM 19304 N N . GLU A 1 68 ? -5.593 3.150 4.507 1.00 1.00 68 GLU A N 14
ATOM 19305 C CA . GLU A 1 68 ? -6.478 3.623 5.557 1.00 1.00 68 GLU A CA 14
ATOM 19306 C C . GLU A 1 68 ? -7.877 3.905 5.036 1.00 1.00 68 GLU A C 14
ATOM 19307 O O . GLU A 1 68 ? -8.866 3.469 5.629 1.00 1.00 68 GLU A O 14
ATOM 19319 N N . LYS A 1 69 ? -7.961 4.640 3.927 1.00 1.00 69 LYS A N 14
ATOM 19320 C CA . LYS A 1 69 ? -9.252 4.979 3.349 1.00 1.00 69 LYS A CA 14
ATOM 19321 C C . LYS A 1 69 ? -9.950 3.714 2.862 1.00 1.00 69 LYS A C 14
ATOM 19322 O O . LYS A 1 69 ? -11.180 3.581 2.964 1.00 1.00 69 LYS A O 14
ATOM 19341 N N . LEU A 1 70 ? -9.151 2.780 2.331 1.00 1.00 70 LEU A N 14
ATOM 19342 C CA . LEU A 1 70 ? -9.689 1.530 1.830 1.00 1.00 70 LEU A CA 14
ATOM 19343 C C . LEU A 1 70 ? -10.350 0.761 2.956 1.00 1.00 70 LEU A C 14
ATOM 19344 O O . LEU A 1 70 ? -11.480 0.293 2.820 1.00 1.00 70 LEU A O 14
ATOM 19360 N N . LYS A 1 71 ? -9.652 0.673 4.059 1.00 1.00 71 LYS A N 14
ATOM 19361 C CA . LYS A 1 71 ? -10.150 -0.006 5.243 1.00 1.00 71 LYS A CA 14
ATOM 19362 C C . LYS A 1 71 ? -11.260 0.819 5.899 1.00 1.00 71 LYS A C 14
ATOM 19363 O O . LYS A 1 71 ? -12.060 0.300 6.678 1.00 1.00 71 LYS A O 14
ATOM 19382 N N . ASP A 1 72 ? -11.270 2.122 5.612 1.00 1.00 72 ASP A N 14
ATOM 19383 C CA . ASP A 1 72 ? -12.250 3.006 6.223 1.00 1.00 72 ASP A CA 14
ATOM 19384 C C . ASP A 1 72 ? -13.680 2.733 5.742 1.00 1.00 72 ASP A C 14
ATOM 19385 O O . ASP A 1 72 ? -14.580 2.420 6.536 1.00 1.00 72 ASP A O 14
ATOM 19394 N N . TYR A 1 73 ? -13.870 2.836 4.434 1.00 1.00 73 TYR A N 14
ATOM 19395 C CA . TYR A 1 73 ? -15.190 2.599 3.864 1.00 1.00 73 TYR A CA 14
ATOM 19396 C C . TYR A 1 73 ? -15.500 1.114 3.831 1.00 1.00 73 TYR A C 14
ATOM 19397 O O . TYR A 1 73 ? -16.660 0.713 3.908 1.00 1.00 73 TYR A O 14
ATOM 19415 N N . LEU A 1 74 ? -14.450 0.299 3.707 1.00 1.00 74 LEU A N 14
ATOM 19416 C CA . LEU A 1 74 ? -14.640 -1.150 3.667 1.00 1.00 74 LEU A CA 14
ATOM 19417 C C . LEU A 1 74 ? -15.300 -1.607 4.964 1.00 1.00 74 LEU A C 14
ATOM 19418 O O . LEU A 1 74 ? -16.300 -2.326 4.930 1.00 1.00 74 LEU A O 14
ATOM 19434 N N . ARG A 1 75 ? -14.740 -1.173 6.092 1.00 1.00 75 ARG A N 14
ATOM 19435 C CA . ARG A 1 75 ? -15.310 -1.534 7.386 1.00 1.00 75 ARG A CA 14
ATOM 19436 C C . ARG A 1 75 ? -16.730 -0.989 7.503 1.00 1.00 75 ARG A C 14
ATOM 19437 O O . ARG A 1 75 ? -17.630 -1.683 7.967 1.00 1.00 75 ARG A O 14
ATOM 19458 N N . ILE B 2 3 ? 16.596 3.533 -6.021 1.00 1.00 168 ILE B N 14
ATOM 19459 C CA . ILE B 2 3 ? 15.241 3.410 -5.494 1.00 1.00 168 ILE B CA 14
ATOM 19460 C C . ILE B 2 3 ? 14.218 3.779 -6.559 1.00 1.00 168 ILE B C 14
ATOM 19461 O O . ILE B 2 3 ? 14.225 4.890 -7.083 1.00 1.00 168 ILE B O 14
ATOM 19477 N N . GLU B 2 4 ? 13.308 2.856 -6.828 1.00 1.00 169 GLU B N 14
ATOM 19478 C CA . GLU B 2 4 ? 12.238 3.100 -7.798 1.00 1.00 169 GLU B CA 14
ATOM 19479 C C . GLU B 2 4 ? 10.893 2.652 -7.255 1.00 1.00 169 GLU B C 14
ATOM 19480 O O . GLU B 2 4 ? 10.661 1.461 -7.050 1.00 1.00 169 GLU B O 14
ATOM 19492 N N . LEU B 2 5 ? 10.004 3.614 -7.003 1.00 1.00 170 LEU B N 14
ATOM 19493 C CA . LEU B 2 5 ? 8.691 3.297 -6.466 1.00 1.00 170 LEU B CA 14
ATOM 19494 C C . LEU B 2 5 ? 7.611 3.471 -7.525 1.00 1.00 170 LEU B C 14
ATOM 19495 O O . LEU B 2 5 ? 7.791 4.218 -8.482 1.00 1.00 170 LEU B O 14
ATOM 19511 N N . PRO B 2 6 ? 6.485 2.817 -7.349 1.00 1.00 171 PRO B N 14
ATOM 19512 C CA . PRO B 2 6 ? 5.346 2.933 -8.301 1.00 1.00 171 PRO B CA 14
ATOM 19513 C C . PRO B 2 6 ? 4.338 3.972 -7.823 1.00 1.00 171 PRO B C 14
ATOM 19514 O O . PRO B 2 6 ? 4.563 4.654 -6.824 1.00 1.00 171 PRO B O 14
ATOM 19525 N N . GLU B 2 7 ? 3.219 4.083 -8.540 1.00 1.00 172 GLU B N 14
ATOM 19526 C CA . GLU B 2 7 ? 2.173 5.033 -8.182 1.00 1.00 172 GLU B CA 14
ATOM 19527 C C . GLU B 2 7 ? 0.885 4.304 -7.835 1.00 1.00 172 GLU B C 14
ATOM 19528 O O . GLU B 2 7 ? 0.537 3.293 -8.453 1.00 1.00 172 GLU B O 14
ATOM 19540 N N . VAL B 2 8 ? 0.174 4.825 -6.839 1.00 1.00 173 VAL B N 14
ATOM 19541 C CA . VAL B 2 8 ? -1.073 4.220 -6.415 1.00 1.00 173 VAL B CA 14
ATOM 19542 C C . VAL B 2 8 ? -2.210 4.598 -7.378 1.00 1.00 173 VAL B C 14
ATOM 19543 O O . VAL B 2 8 ? -2.367 5.769 -7.727 1.00 1.00 173 VAL B O 14
ATOM 19556 N N . PRO B 2 9 ? -3.003 3.641 -7.794 1.00 1.00 174 PRO B N 14
ATOM 19557 C CA . PRO B 2 9 ? -4.139 3.892 -8.724 1.00 1.00 174 PRO B CA 14
ATOM 19558 C C . PRO B 2 9 ? -5.304 4.587 -8.027 1.00 1.00 174 PRO B C 14
ATOM 19559 O O . PRO B 2 9 ? -5.916 4.028 -7.118 1.00 1.00 174 PRO B O 14
ATOM 19570 N N . SER B 2 10 ? -5.613 5.805 -8.466 1.00 1.00 175 SER B N 14
ATOM 19571 C CA . SER B 2 10 ? -6.718 6.558 -7.876 1.00 1.00 175 SER B CA 14
ATOM 19572 C C . SER B 2 10 ? -7.990 6.341 -8.681 1.00 1.00 175 SER B C 14
ATOM 19573 O O . SER B 2 10 ? -8.339 7.144 -9.547 1.00 1.00 175 SER B O 14
ATOM 19581 N N . GLU B 2 11 ? -8.691 5.250 -8.383 1.00 1.00 176 GLU B N 14
ATOM 19582 C CA . GLU B 2 11 ? -9.929 4.937 -9.079 1.00 1.00 176 GLU B CA 14
ATOM 19583 C C . GLU B 2 11 ? -11.120 5.612 -8.393 1.00 1.00 176 GLU B C 14
ATOM 19584 O O . GLU B 2 11 ? -10.990 6.126 -7.280 1.00 1.00 176 GLU B O 14
ATOM 19596 N N . PRO B 2 12 ? -12.270 5.576 -9.015 1.00 1.00 177 PRO B N 14
ATOM 19597 C CA . PRO B 2 12 ? -13.510 6.162 -8.435 1.00 1.00 177 PRO B CA 14
ATOM 19598 C C . PRO B 2 12 ? -13.930 5.450 -7.148 1.00 1.00 177 PRO B C 14
ATOM 19599 O O . PRO B 2 12 ? -15.110 5.370 -6.829 1.00 1.00 177 PRO B O 14
ATOM 19610 N N . LEU B 2 13 ? -12.950 4.915 -6.431 1.00 1.00 178 LEU B N 14
ATOM 19611 C CA . LEU B 2 13 ? -13.220 4.192 -5.206 1.00 1.00 178 LEU B CA 14
ATOM 19612 C C . LEU B 2 13 ? -14.280 4.919 -4.373 1.00 1.00 178 LEU B C 14
ATOM 19613 O O . LEU B 2 13 ? -14.250 6.146 -4.264 1.00 1.00 178 LEU B O 14
ATOM 19629 N N . PRO B 2 14 ? -15.200 4.191 -3.798 1.00 1.00 179 PRO B N 14
ATOM 19630 C CA . PRO B 2 14 ? -16.290 4.793 -2.973 1.00 1.00 179 PRO B CA 14
ATOM 19631 C C . PRO B 2 14 ? -15.740 5.622 -1.822 1.00 1.00 179 PRO B C 14
ATOM 19632 O O . PRO B 2 14 ? -14.700 5.295 -1.253 1.00 1.00 179 PRO B O 14
ATOM 19643 N N . THR A 1 3 ? 14.167 -13.290 0.066 1.00 1.00 3 THR A N 15
ATOM 19644 C CA . THR A 1 3 ? 13.917 -12.050 -0.667 1.00 1.00 3 THR A CA 15
ATOM 19645 C C . THR A 1 3 ? 14.271 -10.840 0.184 1.00 1.00 3 THR A C 15
ATOM 19646 O O . THR A 1 3 ? 13.990 -10.800 1.383 1.00 1.00 3 THR A O 15
ATOM 19657 N N . SER A 1 4 ? 14.887 -9.846 -0.445 1.00 1.00 4 SER A N 15
ATOM 19658 C CA . SER A 1 4 ? 15.275 -8.632 0.261 1.00 1.00 4 SER A CA 15
ATOM 19659 C C . SER A 1 4 ? 14.039 -7.903 0.769 1.00 1.00 4 SER A C 15
ATOM 19660 O O . SER A 1 4 ? 12.946 -8.059 0.225 1.00 1.00 4 SER A O 15
ATOM 19668 N N . THR A 1 5 ? 14.216 -7.118 1.823 1.00 1.00 5 THR A N 15
ATOM 19669 C CA . THR A 1 5 ? 13.099 -6.387 2.402 1.00 1.00 5 THR A CA 15
ATOM 19670 C C . THR A 1 5 ? 12.509 -5.428 1.377 1.00 1.00 5 THR A C 15
ATOM 19671 O O . THR A 1 5 ? 11.290 -5.346 1.220 1.00 1.00 5 THR A O 15
ATOM 19682 N N . LEU A 1 6 ? 13.378 -4.694 0.684 1.00 1.00 6 LEU A N 15
ATOM 19683 C CA . LEU A 1 6 ? 12.920 -3.737 -0.311 1.00 1.00 6 LEU A CA 15
ATOM 19684 C C . LEU A 1 6 ? 12.280 -4.456 -1.495 1.00 1.00 6 LEU A C 15
ATOM 19685 O O . LEU A 1 6 ? 11.224 -4.059 -1.984 1.00 1.00 6 LEU A O 15
ATOM 19701 N N . GLN A 1 7 ? 12.937 -5.509 -1.962 1.00 1.00 7 GLN A N 15
ATOM 19702 C CA . GLN A 1 7 ? 12.426 -6.251 -3.100 1.00 1.00 7 GLN A CA 15
ATOM 19703 C C . GLN A 1 7 ? 11.030 -6.769 -2.810 1.00 1.00 7 GLN A C 15
ATOM 19704 O O . GLN A 1 7 ? 10.132 -6.665 -3.647 1.00 1.00 7 GLN A O 15
ATOM 19718 N N . LYS A 1 8 ? 10.848 -7.326 -1.625 1.00 1.00 8 LYS A N 15
ATOM 19719 C CA . LYS A 1 8 ? 9.549 -7.854 -1.247 1.00 1.00 8 LYS A CA 15
ATOM 19720 C C . LYS A 1 8 ? 8.524 -6.729 -1.166 1.00 1.00 8 LYS A C 15
ATOM 19721 O O . LYS A 1 8 ? 7.387 -6.876 -1.615 1.00 1.00 8 LYS A O 15
ATOM 19740 N N . ALA A 1 9 ? 8.932 -5.606 -0.584 1.00 1.00 9 ALA A N 15
ATOM 19741 C CA . ALA A 1 9 ? 8.032 -4.473 -0.448 1.00 1.00 9 ALA A CA 15
ATOM 19742 C C . ALA A 1 9 ? 7.510 -4.057 -1.823 1.00 1.00 9 ALA A C 15
ATOM 19743 O O . ALA A 1 9 ? 6.315 -3.815 -2.000 1.00 1.00 9 ALA A O 15
ATOM 19750 N N . ILE A 1 10 ? 8.416 -4.000 -2.795 1.00 1.00 10 ILE A N 15
ATOM 19751 C CA . ILE A 1 10 ? 8.040 -3.635 -4.158 1.00 1.00 10 ILE A CA 15
ATOM 19752 C C . ILE A 1 10 ? 7.103 -4.695 -4.736 1.00 1.00 10 ILE A C 15
ATOM 19753 O O . ILE A 1 10 ? 6.151 -4.403 -5.443 1.00 1.00 10 ILE A O 15
ATOM 19769 N N . ASP A 1 11 ? 7.409 -5.941 -4.488 1.00 1.00 11 ASP A N 15
ATOM 19770 C CA . ASP A 1 11 ? 6.586 -7.003 -5.025 1.00 1.00 11 ASP A CA 15
ATOM 19771 C C . ASP A 1 11 ? 5.146 -6.876 -4.528 1.00 1.00 11 ASP A C 15
ATOM 19772 O O . ASP A 1 11 ? 4.194 -6.971 -5.314 1.00 1.00 11 ASP A O 15
ATOM 19781 N N . LEU A 1 12 ? 4.989 -6.676 -3.221 1.00 1.00 12 LEU A N 15
ATOM 19782 C CA . LEU A 1 12 ? 3.669 -6.561 -2.613 1.00 1.00 12 LEU A CA 15
ATOM 19783 C C . LEU A 1 12 ? 2.916 -5.347 -3.140 1.00 1.00 12 LEU A C 15
ATOM 19784 O O . LEU A 1 12 ? 1.722 -5.426 -3.427 1.00 1.00 12 LEU A O 15
ATOM 19800 N N . VAL A 1 13 ? 3.613 -4.225 -3.265 1.00 1.00 13 VAL A N 15
ATOM 19801 C CA . VAL A 1 13 ? 2.972 -3.013 -3.757 1.00 1.00 13 VAL A CA 15
ATOM 19802 C C . VAL A 1 13 ? 2.583 -3.171 -5.227 1.00 1.00 13 VAL A C 15
ATOM 19803 O O . VAL A 1 13 ? 1.518 -2.720 -5.648 1.00 1.00 13 VAL A O 15
ATOM 19816 N N . THR A 1 14 ? 3.460 -3.808 -6.002 1.00 1.00 14 THR A N 15
ATOM 19817 C CA . THR A 1 14 ? 3.194 -4.005 -7.425 1.00 1.00 14 THR A CA 15
ATOM 19818 C C . THR A 1 14 ? 1.876 -4.748 -7.596 1.00 1.00 14 THR A C 15
ATOM 19819 O O . THR A 1 14 ? 0.980 -4.310 -8.332 1.00 1.00 14 THR A O 15
ATOM 19830 N N . LYS A 1 15 ? 1.747 -5.859 -6.900 1.00 1.00 15 LYS A N 15
ATOM 19831 C CA . LYS A 1 15 ? 0.522 -6.619 -6.984 1.00 1.00 15 LYS A CA 15
ATOM 19832 C C . LYS A 1 15 ? -0.632 -5.773 -6.465 1.00 1.00 15 LYS A C 15
ATOM 19833 O O . LYS A 1 15 ? -1.718 -5.776 -7.027 1.00 1.00 15 LYS A O 15
ATOM 19852 N N . ALA A 1 16 ? -0.405 -5.044 -5.388 1.00 1.00 16 ALA A N 15
ATOM 19853 C CA . ALA A 1 16 ? -1.459 -4.217 -4.829 1.00 1.00 16 ALA A CA 15
ATOM 19854 C C . ALA A 1 16 ? -2.074 -3.324 -5.897 1.00 1.00 16 ALA A C 15
ATOM 19855 O O . ALA A 1 16 ? -3.293 -3.162 -5.958 1.00 1.00 16 ALA A O 15
ATOM 19862 N N . THR A 1 17 ? -1.227 -2.740 -6.729 1.00 1.00 17 THR A N 15
ATOM 19863 C CA . THR A 1 17 ? -1.715 -1.861 -7.774 1.00 1.00 17 THR A CA 15
ATOM 19864 C C . THR A 1 17 ? -2.518 -2.646 -8.803 1.00 1.00 17 THR A C 15
ATOM 19865 O O . THR A 1 17 ? -3.546 -2.172 -9.296 1.00 1.00 17 THR A O 15
ATOM 19876 N N . GLU A 1 18 ? -2.059 -3.857 -9.114 1.00 1.00 18 GLU A N 15
ATOM 19877 C CA . GLU A 1 18 ? -2.773 -4.680 -10.080 1.00 1.00 18 GLU A CA 15
ATOM 19878 C C . GLU A 1 18 ? -4.164 -5.021 -9.551 1.00 1.00 18 GLU A C 15
ATOM 19879 O O . GLU A 1 18 ? -5.147 -4.999 -10.290 1.00 1.00 18 GLU A O 15
ATOM 19891 N N . GLU A 1 19 ? -4.234 -5.333 -8.259 1.00 1.00 19 GLU A N 15
ATOM 19892 C CA . GLU A 1 19 ? -5.498 -5.675 -7.632 1.00 1.00 19 GLU A CA 15
ATOM 19893 C C . GLU A 1 19 ? -6.431 -4.472 -7.620 1.00 1.00 19 GLU A C 15
ATOM 19894 O O . GLU A 1 19 ? -7.629 -4.597 -7.867 1.00 1.00 19 GLU A O 15
ATOM 19906 N N . ASP A 1 20 ? -5.878 -3.304 -7.343 1.00 1.00 20 ASP A N 15
ATOM 19907 C CA . ASP A 1 20 ? -6.684 -2.099 -7.316 1.00 1.00 20 ASP A CA 15
ATOM 19908 C C . ASP A 1 20 ? -7.340 -1.895 -8.675 1.00 1.00 20 ASP A C 15
ATOM 19909 O O . ASP A 1 20 ? -8.512 -1.529 -8.763 1.00 1.00 20 ASP A O 15
ATOM 19918 N N . LYS A 1 21 ? -6.579 -2.153 -9.733 1.00 1.00 21 LYS A N 15
ATOM 19919 C CA . LYS A 1 21 ? -7.106 -2.014 -11.080 1.00 1.00 21 LYS A CA 15
ATOM 19920 C C . LYS A 1 21 ? -8.199 -3.046 -11.320 1.00 1.00 21 LYS A C 15
ATOM 19921 O O . LYS A 1 21 ? -9.214 -2.757 -11.950 1.00 1.00 21 LYS A O 15
ATOM 19940 N N . ALA A 1 22 ? -7.977 -4.255 -10.810 1.00 1.00 22 ALA A N 15
ATOM 19941 C CA . ALA A 1 22 ? -8.947 -5.330 -10.980 1.00 1.00 22 ALA A CA 15
ATOM 19942 C C . ALA A 1 22 ? -10.160 -5.101 -10.100 1.00 1.00 22 ALA A C 15
ATOM 19943 O O . ALA A 1 22 ? -11.030 -5.970 -9.985 1.00 1.00 22 ALA A O 15
ATOM 19950 N N . LYS A 1 23 ? -10.210 -3.924 -9.487 1.00 1.00 23 LYS A N 15
ATOM 19951 C CA . LYS A 1 23 ? -11.310 -3.544 -8.600 1.00 1.00 23 LYS A CA 15
ATOM 19952 C C . LYS A 1 23 ? -11.280 -4.370 -7.322 1.00 1.00 23 LYS A C 15
ATOM 19953 O O . LYS A 1 23 ? -12.310 -4.564 -6.672 1.00 1.00 23 LYS A O 15
ATOM 19972 N N . ASN A 1 24 ? -10.090 -4.844 -6.959 1.00 1.00 24 ASN A N 15
ATOM 19973 C CA . ASN A 1 24 ? -9.932 -5.642 -5.744 1.00 1.00 24 ASN A CA 15
ATOM 19974 C C . ASN A 1 24 ? -9.438 -4.754 -4.596 1.00 1.00 24 ASN A C 15
ATOM 19975 O O . ASN A 1 24 ? -8.296 -4.857 -4.154 1.00 1.00 24 ASN A O 15
ATOM 19986 N N . TYR A 1 25 ? -10.300 -3.872 -4.131 1.00 1.00 25 TYR A N 15
ATOM 19987 C CA . TYR A 1 25 ? -9.948 -2.964 -3.047 1.00 1.0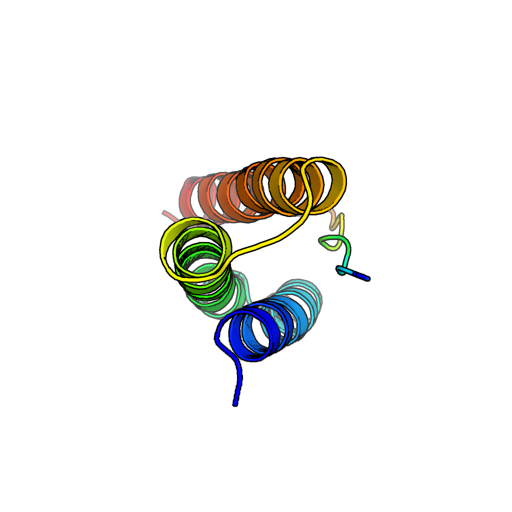0 25 TYR A CA 15
ATOM 19988 C C . TYR A 1 25 ? -9.508 -3.744 -1.820 1.00 1.00 25 TYR A C 15
ATOM 19989 O O . TYR A 1 25 ? -8.531 -3.388 -1.191 1.00 1.00 25 TYR A O 15
ATOM 20007 N N . GLU A 1 26 ? -10.220 -4.808 -1.491 1.00 1.00 26 GLU A N 15
ATOM 20008 C CA . GLU A 1 26 ? -9.884 -5.609 -0.320 1.00 1.00 26 GLU A CA 15
ATOM 20009 C C . GLU A 1 26 ? -8.478 -6.208 -0.436 1.00 1.00 26 GLU A C 15
ATOM 20010 O O . GLU A 1 26 ? -7.646 -6.052 0.469 1.00 1.00 26 GLU A O 15
ATOM 20022 N N . GLU A 1 27 ? -8.214 -6.891 -1.543 1.00 1.00 27 GLU A N 15
ATOM 20023 C CA . GLU A 1 27 ? -6.908 -7.509 -1.736 1.00 1.00 27 GLU A CA 15
ATOM 20024 C C . GLU A 1 27 ? -5.831 -6.436 -1.853 1.00 1.00 27 GLU A C 15
ATOM 20025 O O . GLU A 1 27 ? -4.775 -6.527 -1.228 1.00 1.00 27 GLU A O 15
ATOM 20037 N N . ALA A 1 28 ? -6.113 -5.414 -2.651 1.00 1.00 28 ALA A N 15
ATOM 20038 C CA . ALA A 1 28 ? -5.166 -4.329 -2.843 1.00 1.00 28 ALA A CA 15
ATOM 20039 C C . ALA A 1 28 ? -4.793 -3.693 -1.508 1.00 1.00 28 ALA A C 15
ATOM 20040 O O . ALA A 1 28 ? -3.619 -3.425 -1.253 1.00 1.00 28 ALA A O 15
ATOM 20047 N N . LEU A 1 29 ? -5.789 -3.447 -0.659 1.00 1.00 29 LEU A N 15
ATOM 20048 C CA . LEU A 1 29 ? -5.546 -2.825 0.640 1.00 1.00 29 LEU A CA 15
ATOM 20049 C C . LEU A 1 29 ? -4.617 -3.669 1.492 1.00 1.00 29 LEU A C 15
ATOM 20050 O O . LEU A 1 29 ? -3.688 -3.151 2.117 1.00 1.00 29 LEU A O 15
ATOM 20066 N N . ARG A 1 30 ? -4.865 -4.964 1.524 1.00 1.00 30 ARG A N 15
ATOM 20067 C CA . ARG A 1 30 ? -4.021 -5.833 2.322 1.00 1.00 30 ARG A CA 15
ATOM 20068 C C . ARG A 1 30 ? -2.578 -5.748 1.836 1.00 1.00 30 ARG A C 15
ATOM 20069 O O . ARG A 1 30 ? -1.641 -5.668 2.635 1.00 1.00 30 ARG A O 15
ATOM 20090 N N . LEU A 1 31 ? -2.404 -5.761 0.519 1.00 1.00 31 LEU A N 15
ATOM 20091 C CA . LEU A 1 31 ? -1.069 -5.687 -0.061 1.00 1.00 31 LEU A CA 15
ATOM 20092 C C . LEU A 1 31 ? -0.425 -4.326 0.214 1.00 1.00 31 LEU A C 15
ATOM 20093 O O . LEU A 1 31 ? 0.773 -4.245 0.485 1.00 1.00 31 LEU A O 15
ATOM 20109 N N . TYR A 1 32 ? -1.221 -3.259 0.136 1.00 1.00 32 TYR A N 15
ATOM 20110 C CA . TYR A 1 32 ? -0.697 -1.915 0.373 1.00 1.00 32 TYR A CA 15
ATOM 20111 C C . TYR A 1 32 ? -0.115 -1.802 1.782 1.00 1.00 32 TYR A C 15
ATOM 20112 O O . TYR A 1 32 ? 1.001 -1.311 1.967 1.00 1.00 32 TYR A O 15
ATOM 20130 N N . GLN A 1 33 ? -0.874 -2.254 2.768 1.00 1.00 33 GLN A N 15
ATOM 20131 C CA . GLN A 1 33 ? -0.420 -2.186 4.150 1.00 1.00 33 GLN A CA 15
ATOM 20132 C C . GLN A 1 33 ? 0.813 -3.058 4.362 1.00 1.00 33 GLN A C 15
ATOM 20133 O O . GLN A 1 33 ? 1.760 -2.661 5.046 1.00 1.00 33 GLN A O 15
ATOM 20147 N N . HIS A 1 34 ? 0.800 -4.242 3.765 1.00 1.00 34 HIS A N 15
ATOM 20148 C CA . HIS A 1 34 ? 1.929 -5.157 3.900 1.00 1.00 34 HIS A CA 15
ATOM 20149 C C . HIS A 1 34 ? 3.183 -4.564 3.260 1.00 1.00 34 HIS A C 15
ATOM 20150 O O . HIS A 1 34 ? 4.246 -4.498 3.882 1.00 1.00 34 HIS A O 15
ATOM 20165 N N . ALA A 1 35 ? 3.046 -4.127 2.019 1.00 1.00 35 ALA A N 15
ATOM 20166 C CA . ALA A 1 35 ? 4.172 -3.547 1.307 1.00 1.00 35 ALA A CA 15
ATOM 20167 C C . ALA A 1 35 ? 4.785 -2.409 2.109 1.00 1.00 35 ALA A C 15
ATOM 20168 O O . ALA A 1 35 ? 6.004 -2.333 2.263 1.00 1.00 35 ALA A O 15
ATOM 20175 N N . VAL A 1 36 ? 3.935 -1.532 2.627 1.00 1.00 36 VAL A N 15
ATOM 20176 C CA . VAL A 1 36 ? 4.418 -0.407 3.410 1.00 1.00 36 VAL A CA 15
ATOM 20177 C C . VAL A 1 36 ? 5.220 -0.906 4.607 1.00 1.00 36 VAL A C 15
ATOM 20178 O O . VAL A 1 36 ? 6.286 -0.373 4.914 1.00 1.00 36 VAL A O 15
ATOM 20191 N N . GLU A 1 37 ? 4.707 -1.927 5.276 1.00 1.00 37 GLU A N 15
ATOM 20192 C CA . GLU A 1 37 ? 5.399 -2.478 6.432 1.00 1.00 37 GLU A CA 15
ATOM 20193 C C . GLU A 1 37 ? 6.835 -2.849 6.071 1.00 1.00 37 GLU A C 15
ATOM 20194 O O . GLU A 1 37 ? 7.779 -2.481 6.773 1.00 1.00 37 GLU A O 15
ATOM 20206 N N . TYR A 1 38 ? 6.991 -3.587 4.978 1.00 1.00 38 TYR A N 15
ATOM 20207 C CA . TYR A 1 38 ? 8.324 -4.005 4.549 1.00 1.00 38 TYR A CA 15
ATOM 20208 C C . TYR A 1 38 ? 9.183 -2.800 4.192 1.00 1.00 38 TYR A C 15
ATOM 20209 O O . TYR A 1 38 ? 10.385 -2.785 4.457 1.00 1.00 38 TYR A O 15
ATOM 20227 N N . PHE A 1 39 ? 8.569 -1.798 3.586 1.00 1.00 39 PHE A N 15
ATOM 20228 C CA . PHE A 1 39 ? 9.305 -0.604 3.197 1.00 1.00 39 PHE A CA 15
ATOM 20229 C C . PHE A 1 39 ? 9.920 0.068 4.427 1.00 1.00 39 PHE A C 15
ATOM 20230 O O . PHE A 1 39 ? 11.112 0.390 4.442 1.00 1.00 39 PHE A O 15
ATOM 20247 N N . LEU A 1 40 ? 9.098 0.260 5.450 1.00 1.00 40 LEU A N 15
ATOM 20248 C CA . LEU A 1 40 ? 9.544 0.891 6.686 1.00 1.00 40 LEU A CA 15
ATOM 20249 C C . LEU A 1 40 ? 10.617 0.035 7.351 1.00 1.00 40 LEU A C 15
ATOM 20250 O O . LEU A 1 40 ? 11.608 0.543 7.876 1.00 1.00 40 LEU A O 15
ATOM 20266 N N . HIS A 1 41 ? 10.432 -1.270 7.295 1.00 1.00 41 HIS A N 15
ATOM 20267 C CA . HIS A 1 41 ? 11.400 -2.185 7.878 1.00 1.00 41 HIS A CA 15
ATOM 20268 C C . HIS A 1 41 ? 12.712 -2.144 7.097 1.00 1.00 41 HIS A C 15
ATOM 20269 O O . HIS A 1 41 ? 13.776 -2.398 7.637 1.00 1.00 41 HIS A O 15
ATOM 20284 N N . ALA A 1 42 ? 12.634 -1.846 5.817 1.00 1.00 42 ALA A N 15
ATOM 20285 C CA . ALA A 1 42 ? 13.822 -1.800 4.989 1.00 1.00 42 ALA A CA 15
ATOM 20286 C C . ALA A 1 42 ? 14.689 -0.595 5.322 1.00 1.00 42 ALA A C 15
ATOM 20287 O O . ALA A 1 42 ? 15.876 -0.729 5.515 1.00 1.00 42 ALA A O 15
ATOM 20294 N N . ILE A 1 43 ? 14.082 0.571 5.432 1.00 1.00 43 ILE A N 15
ATOM 20295 C CA . ILE A 1 43 ? 14.849 1.775 5.760 1.00 1.00 43 ILE A CA 15
ATOM 20296 C C . ILE A 1 43 ? 15.388 1.755 7.196 1.00 1.00 43 ILE A C 15
ATOM 20297 O O . ILE A 1 43 ? 16.459 2.302 7.460 1.00 1.00 43 ILE A O 15
ATOM 20313 N N . LYS A 1 44 ? 14.648 1.138 8.123 1.00 1.00 44 LYS A N 15
ATOM 20314 C CA . LYS A 1 44 ? 15.089 1.093 9.523 1.00 1.00 44 LYS A CA 15
ATOM 20315 C C . LYS A 1 44 ? 16.086 -0.001 9.792 1.00 1.00 44 LYS A C 15
ATOM 20316 O O . LYS A 1 44 ? 17.091 0.205 10.472 1.00 1.00 44 LYS A O 15
ATOM 20335 N N . TYR A 1 45 ? 15.768 -1.192 9.310 1.00 1.00 45 TYR A N 15
ATOM 20336 C CA . TYR A 1 45 ? 16.625 -2.341 9.569 1.00 1.00 45 TYR A CA 15
ATOM 20337 C C . TYR A 1 45 ? 17.830 -2.370 8.649 1.00 1.00 45 TYR A C 15
ATOM 20338 O O . TYR A 1 45 ? 18.865 -2.932 9.005 1.00 1.00 45 TYR A O 15
ATOM 20356 N N . GLU A 1 46 ? 17.707 -1.789 7.453 1.00 1.00 46 GLU A N 15
ATOM 20357 C CA . GLU A 1 46 ? 18.833 -1.807 6.510 1.00 1.00 46 GLU A CA 15
ATOM 20358 C C . GLU A 1 46 ? 19.762 -0.615 6.730 1.00 1.00 46 GLU A C 15
ATOM 20359 O O . GLU A 1 46 ? 20.457 -0.536 7.744 1.00 1.00 46 GLU A O 15
ATOM 20371 N N . ALA A 1 47 ? 19.752 0.306 5.773 1.00 1.00 47 ALA A N 15
ATOM 20372 C CA . ALA A 1 47 ? 20.580 1.514 5.833 1.00 1.00 47 ALA A CA 15
ATOM 20373 C C . ALA A 1 47 ? 20.815 2.063 4.424 1.00 1.00 47 ALA A C 15
ATOM 20374 O O . ALA A 1 47 ? 21.919 1.960 3.889 1.00 1.00 47 ALA A O 15
ATOM 20381 N N . HIS A 1 48 ? 19.780 2.644 3.828 1.00 1.00 48 HIS A N 15
ATOM 20382 C CA . HIS A 1 48 ? 19.900 3.204 2.482 1.00 1.00 48 HIS A CA 15
ATOM 20383 C C . HIS A 1 48 ? 20.423 4.640 2.546 1.00 1.00 48 HIS A C 15
ATOM 20384 O O . HIS A 1 48 ? 20.985 5.061 3.557 1.00 1.00 48 HIS A O 15
ATOM 20399 N N . SER A 1 49 ? 20.252 5.391 1.456 1.00 1.00 49 SER A N 15
ATOM 20400 C CA . SER A 1 49 ? 20.716 6.778 1.403 1.00 1.00 49 SER A CA 15
ATOM 20401 C C . SER A 1 49 ? 19.565 7.731 1.711 1.00 1.00 49 SER A C 15
ATOM 20402 O O . SER A 1 49 ? 18.395 7.365 1.594 1.00 1.00 49 SER A O 15
ATOM 20410 N N . ASP A 1 50 ? 19.903 8.952 2.102 1.00 1.00 50 ASP A N 15
ATOM 20411 C CA . ASP A 1 50 ? 18.891 9.949 2.425 1.00 1.00 50 ASP A CA 15
ATOM 20412 C C . ASP A 1 50 ? 17.879 10.073 1.293 1.00 1.00 50 ASP A C 15
ATOM 20413 O O . ASP A 1 50 ? 16.682 10.245 1.529 1.00 1.00 50 ASP A O 15
ATOM 20422 N N . LYS A 1 51 ? 18.366 9.983 0.062 1.00 1.00 51 LYS A N 15
ATOM 20423 C CA . LYS A 1 51 ? 17.493 10.086 -1.100 1.00 1.00 51 LYS A CA 15
ATOM 20424 C C . LYS A 1 51 ? 16.542 8.906 -1.154 1.00 1.00 51 LYS A C 15
ATOM 20425 O O . LYS A 1 51 ? 15.344 9.070 -1.384 1.00 1.00 51 LYS A O 15
ATOM 20444 N N . ALA A 1 52 ? 17.075 7.718 -0.919 1.00 1.00 52 ALA A N 15
ATOM 20445 C CA . ALA A 1 52 ? 16.253 6.526 -0.932 1.00 1.00 52 ALA A CA 15
ATOM 20446 C C . ALA A 1 52 ? 15.212 6.607 0.183 1.00 1.00 52 ALA A C 15
ATOM 20447 O O . ALA A 1 52 ? 14.020 6.485 -0.069 1.00 1.00 52 ALA A O 15
ATOM 20454 N N . LYS A 1 53 ? 15.674 6.831 1.415 1.00 1.00 53 LYS A N 15
ATOM 20455 C CA . LYS A 1 53 ? 14.760 6.914 2.551 1.00 1.00 53 LYS A CA 15
ATOM 20456 C C . LYS A 1 53 ? 13.617 7.866 2.250 1.00 1.00 53 LYS A C 15
ATOM 20457 O O . LYS A 1 53 ? 12.450 7.504 2.379 1.00 1.00 53 LYS A O 15
ATOM 20476 N N . GLU A 1 54 ? 13.943 9.077 1.843 1.00 1.00 54 GLU A N 15
ATOM 20477 C CA . GLU A 1 54 ? 12.907 10.037 1.533 1.00 1.00 54 GLU A CA 15
ATOM 20478 C C . GLU A 1 54 ? 11.953 9.442 0.522 1.00 1.00 54 GLU A C 15
ATOM 20479 O O . GLU A 1 54 ? 10.739 9.616 0.618 1.00 1.00 54 GLU A O 15
ATOM 20491 N N . SER A 1 55 ? 12.505 8.725 -0.438 1.00 1.00 55 SER A N 15
ATOM 20492 C CA . SER A 1 55 ? 11.677 8.103 -1.444 1.00 1.00 55 SER A CA 15
ATOM 20493 C C . SER A 1 55 ? 10.713 7.104 -0.791 1.00 1.00 55 SER A C 15
ATOM 20494 O O . SER A 1 55 ? 9.531 7.051 -1.141 1.00 1.00 55 SER A O 15
ATOM 20502 N N . ILE A 1 56 ? 11.229 6.305 0.147 1.00 1.00 56 ILE A N 15
ATOM 20503 C CA . ILE A 1 56 ? 10.410 5.300 0.822 1.00 1.00 56 ILE A CA 15
ATOM 20504 C C . ILE A 1 56 ? 9.362 5.970 1.709 1.00 1.00 56 ILE A C 15
ATOM 20505 O O . ILE A 1 56 ? 8.211 5.556 1.747 1.00 1.00 56 ILE A O 15
ATOM 20521 N N . ARG A 1 57 ? 9.791 6.987 2.451 1.00 1.00 57 ARG A N 15
ATOM 20522 C CA . ARG A 1 57 ? 8.882 7.678 3.357 1.00 1.00 57 ARG A CA 15
ATOM 20523 C C . ARG A 1 57 ? 7.743 8.317 2.577 1.00 1.00 57 ARG A C 15
ATOM 20524 O O . ARG A 1 57 ? 6.571 8.027 2.817 1.00 1.00 57 ARG A O 15
ATOM 20545 N N . ALA A 1 58 ? 8.089 9.193 1.643 1.00 1.00 58 ALA A N 15
ATOM 20546 C CA . ALA A 1 58 ? 7.080 9.872 0.844 1.00 1.00 58 ALA A CA 15
ATOM 20547 C C . ALA A 1 58 ? 6.139 8.859 0.197 1.00 1.00 58 ALA A C 15
ATOM 20548 O O . ALA A 1 58 ? 4.912 8.980 0.281 1.00 1.00 58 ALA A O 15
ATOM 20555 N N . LYS A 1 59 ? 6.721 7.856 -0.441 1.00 1.00 59 LYS A N 15
ATOM 20556 C CA . LYS A 1 59 ? 5.929 6.829 -1.098 1.00 1.00 59 LYS A CA 15
ATOM 20557 C C . LYS A 1 59 ? 5.093 6.058 -0.085 1.00 1.00 59 LYS A C 15
ATOM 20558 O O . LYS A 1 59 ? 3.919 5.768 -0.321 1.00 1.00 59 LYS A O 15
ATOM 20577 N N . CYS A 1 6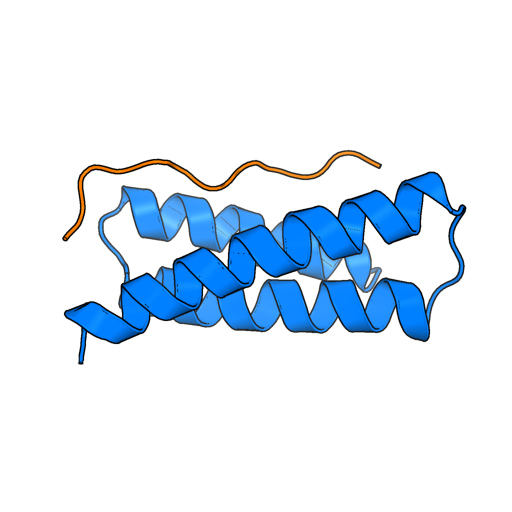0 ? 5.702 5.729 1.038 1.00 1.00 60 CYS A N 15
ATOM 20578 C CA . CYS A 1 60 ? 5.004 4.992 2.080 1.00 1.00 60 CYS A CA 15
ATOM 20579 C C . CYS A 1 60 ? 3.703 5.711 2.412 1.00 1.00 60 CYS A C 15
ATOM 20580 O O . CYS A 1 60 ? 2.670 5.078 2.624 1.00 1.00 60 CYS A O 15
ATOM 20588 N N . VAL A 1 61 ? 3.755 7.035 2.429 1.00 1.00 61 VAL A N 15
ATOM 20589 C CA . VAL A 1 61 ? 2.558 7.816 2.703 1.00 1.00 61 VAL A CA 15
ATOM 20590 C C . VAL A 1 61 ? 1.544 7.617 1.583 1.00 1.00 61 VAL A C 15
ATOM 20591 O O . VAL A 1 61 ? 0.365 7.377 1.836 1.00 1.00 61 VAL A O 15
ATOM 20604 N N . GLN A 1 62 ? 2.005 7.735 0.339 1.00 1.00 62 GLN A N 15
ATOM 20605 C CA . GLN A 1 62 ? 1.106 7.578 -0.804 1.00 1.00 62 GLN A CA 15
ATOM 20606 C C . GLN A 1 62 ? 0.393 6.232 -0.744 1.00 1.00 62 GLN A C 15
ATOM 20607 O O . GLN A 1 62 ? -0.830 6.153 -0.912 1.00 1.00 62 GLN A O 15
ATOM 20621 N N . TYR A 1 63 ? 1.159 5.174 -0.498 1.00 1.00 63 TYR A N 15
ATOM 20622 C CA . TYR A 1 63 ? 0.583 3.838 -0.418 1.00 1.00 63 TYR A CA 15
ATOM 20623 C C . TYR A 1 63 ? -0.418 3.754 0.726 1.00 1.00 63 TYR A C 15
ATOM 20624 O O . TYR A 1 63 ? -1.547 3.294 0.543 1.00 1.00 63 TYR A O 15
ATOM 20642 N N . LEU A 1 64 ? -0.005 4.193 1.905 1.00 1.00 64 LEU A N 15
ATOM 20643 C CA . LEU A 1 64 ? -0.899 4.139 3.049 1.00 1.00 64 LEU A CA 15
ATOM 20644 C C . LEU A 1 64 ? -2.148 4.961 2.776 1.00 1.00 64 LEU A C 15
ATOM 20645 O O . LEU A 1 64 ? -3.256 4.492 3.013 1.00 1.00 64 LEU A O 15
ATOM 20661 N N . ASP A 1 65 ? -1.986 6.177 2.284 1.00 1.00 65 ASP A N 15
ATOM 20662 C CA . ASP A 1 65 ? -3.136 7.018 2.012 1.00 1.00 65 ASP A CA 15
ATOM 20663 C C . ASP A 1 65 ? -4.146 6.269 1.171 1.00 1.00 65 ASP A C 15
ATOM 20664 O O . ASP A 1 65 ? -5.346 6.294 1.453 1.00 1.00 65 ASP A O 15
ATOM 20673 N N . ARG A 1 66 ? -3.665 5.595 0.142 1.00 1.00 66 ARG A N 15
ATOM 20674 C CA . ARG A 1 66 ? -4.563 4.844 -0.707 1.00 1.00 66 ARG A CA 15
ATOM 20675 C C . ARG A 1 66 ? -5.260 3.766 0.119 1.00 1.00 66 ARG A C 15
ATOM 20676 O O . ARG A 1 66 ? -6.462 3.539 -0.012 1.00 1.00 66 ARG A O 15
ATOM 20697 N N . ALA A 1 67 ? -4.496 3.076 0.948 1.00 1.00 67 ALA A N 15
ATOM 20698 C CA . ALA A 1 67 ? -5.068 2.016 1.761 1.00 1.00 67 ALA A CA 15
ATOM 20699 C C . ALA A 1 67 ? -6.133 2.578 2.714 1.00 1.00 67 ALA A C 15
ATOM 20700 O O . ALA A 1 67 ? -7.149 1.931 2.982 1.00 1.00 67 ALA A O 15
ATOM 20707 N N . GLU A 1 68 ? -5.892 3.785 3.218 1.00 1.00 68 GLU A N 15
ATOM 20708 C CA . GLU A 1 68 ? -6.817 4.444 4.138 1.00 1.00 68 GLU A CA 15
ATOM 20709 C C . GLU A 1 68 ? -8.154 4.749 3.477 1.00 1.00 68 GLU A C 15
ATOM 20710 O O . GLU A 1 68 ? -9.207 4.367 3.986 1.00 1.00 68 GLU A O 15
ATOM 20722 N N . LYS A 1 69 ? -8.118 5.450 2.350 1.00 1.00 69 LYS A N 15
ATOM 20723 C CA . LYS A 1 69 ? -9.357 5.793 1.670 1.00 1.00 69 LYS A CA 15
ATOM 20724 C C . LYS A 1 69 ? -10.090 4.518 1.252 1.00 1.00 69 LYS A C 15
ATOM 20725 O O . LYS A 1 69 ? -11.330 4.461 1.272 1.00 1.00 69 LYS A O 15
ATOM 20744 N N . LEU A 1 70 ? -9.320 3.493 0.870 1.00 1.00 70 LEU A N 15
ATOM 20745 C CA . LEU A 1 70 ? -9.912 2.230 0.442 1.00 1.00 70 LEU A CA 15
ATOM 20746 C C . LEU A 1 70 ? -10.730 1.635 1.571 1.00 1.00 70 LEU A C 15
ATOM 20747 O O . LEU A 1 70 ? -11.880 1.230 1.382 1.00 1.00 70 LEU A O 15
ATOM 20763 N N . LYS A 1 71 ? -10.140 1.633 2.744 1.00 1.00 71 LYS A N 15
ATOM 20764 C CA . LYS A 1 71 ? -10.790 1.129 3.946 1.00 1.00 71 LYS A CA 15
ATOM 20765 C C . LYS A 1 71 ? -11.900 2.067 4.396 1.00 1.00 71 LYS A C 15
ATOM 20766 O O . LYS A 1 71 ? -12.830 1.661 5.089 1.00 1.00 71 LYS A O 15
ATOM 20785 N N . ASP A 1 72 ? -11.790 3.334 4.022 1.00 1.00 72 ASP A N 15
ATOM 20786 C CA . ASP A 1 72 ? -12.780 4.323 4.425 1.00 1.00 72 ASP A CA 15
ATOM 20787 C C . ASP A 1 72 ? -14.150 4.060 3.824 1.00 1.00 72 ASP A C 15
ATOM 20788 O O . ASP A 1 72 ? -15.150 3.934 4.545 1.00 1.00 72 ASP A O 15
ATOM 20797 N N . TYR A 1 73 ? -14.210 3.982 2.495 1.00 1.00 73 TYR A N 15
ATOM 20798 C CA . TYR A 1 73 ? -15.490 3.747 1.854 1.00 1.00 73 TYR A CA 15
ATOM 20799 C C . TYR A 1 73 ? -15.880 2.283 1.962 1.00 1.00 73 TYR A C 15
ATOM 20800 O O . TYR A 1 73 ? -17.060 1.963 2.050 1.00 1.00 73 TYR A O 15
ATOM 20818 N N . LEU A 1 74 ? -14.870 1.403 1.979 1.00 1.00 74 LEU A N 15
ATOM 20819 C CA . LEU A 1 74 ? -15.150 -0.033 2.098 1.00 1.00 74 LEU A CA 15
ATOM 20820 C C . LEU A 1 74 ? -15.890 -0.316 3.399 1.00 1.00 74 LEU A C 15
ATOM 20821 O O . LEU A 1 74 ? -16.920 -0.994 3.406 1.00 1.00 74 LEU A O 15
ATOM 20837 N N . ARG A 1 75 ? -15.370 0.217 4.498 1.00 1.00 75 ARG A N 15
ATOM 20838 C CA . ARG A 1 75 ? -16.010 0.019 5.785 1.00 1.00 75 ARG A CA 15
ATOM 20839 C C . ARG A 1 75 ? -17.360 0.721 5.820 1.00 1.00 75 ARG A C 15
ATOM 20840 O O . ARG A 1 75 ? -18.350 0.163 6.292 1.00 1.00 75 ARG A O 15
ATOM 20861 N N . ILE B 2 3 ? 17.109 3.631 -6.063 1.00 1.00 168 ILE B N 15
ATOM 20862 C CA . ILE B 2 3 ? 15.846 2.962 -5.736 1.00 1.00 168 ILE B CA 15
ATOM 20863 C C . ILE B 2 3 ? 14.782 3.357 -6.733 1.00 1.00 168 ILE B C 15
ATOM 20864 O O . ILE B 2 3 ? 14.557 4.539 -6.990 1.00 1.00 168 ILE B O 15
ATOM 20880 N N . GLU B 2 4 ? 14.113 2.347 -7.276 1.00 1.00 169 GLU B N 15
ATOM 20881 C CA . GLU B 2 4 ? 13.038 2.574 -8.236 1.00 1.00 169 GLU B CA 15
ATOM 20882 C C . GLU B 2 4 ? 11.751 1.972 -7.700 1.00 1.00 169 GLU B C 15
ATOM 20883 O O . GLU B 2 4 ? 11.707 0.790 -7.357 1.00 1.00 169 GLU B O 15
ATOM 20895 N N . LEU B 2 5 ? 10.704 2.793 -7.608 1.00 1.00 170 LEU B N 15
ATOM 20896 C CA . LEU B 2 5 ? 9.415 2.332 -7.082 1.00 1.00 170 LEU B CA 15
ATOM 20897 C C . LEU B 2 5 ? 8.291 2.574 -8.094 1.00 1.00 170 LEU B C 15
ATOM 20898 O O . LEU B 2 5 ? 8.446 3.367 -9.023 1.00 1.00 170 LEU B O 15
ATOM 20914 N N . PRO B 2 6 ? 7.160 1.929 -7.915 1.00 1.00 171 PRO B N 15
ATOM 20915 C CA . PRO B 2 6 ? 5.986 2.120 -8.828 1.00 1.00 171 PRO B CA 15
ATOM 20916 C C . PRO B 2 6 ? 5.081 3.255 -8.356 1.00 1.00 171 PRO B C 15
ATOM 20917 O O . PRO B 2 6 ? 5.245 3.778 -7.253 1.00 1.00 171 PRO B O 15
ATOM 20928 N N . GLU B 2 7 ? 4.115 3.621 -9.197 1.00 1.00 172 GLU B N 15
ATOM 20929 C CA . GLU B 2 7 ? 3.169 4.685 -8.861 1.00 1.00 172 GLU B CA 15
ATOM 20930 C C . GLU B 2 7 ? 1.781 4.094 -8.656 1.00 1.00 172 GLU B C 15
ATOM 20931 O O . GLU B 2 7 ? 1.317 3.278 -9.452 1.00 1.00 172 GLU B O 15
ATOM 20943 N N . VAL B 2 8 ? 1.132 4.499 -7.573 1.00 1.00 173 VAL B N 15
ATOM 20944 C CA . VAL B 2 8 ? -0.196 3.988 -7.258 1.00 1.00 173 VAL B CA 15
ATOM 20945 C C . VAL B 2 8 ? -1.205 4.365 -8.358 1.00 1.00 173 VAL B C 15
ATOM 20946 O O . VAL B 2 8 ? -1.165 5.475 -8.886 1.00 1.00 173 VAL B O 15
ATOM 20959 N N . PRO B 2 9 ? -2.111 3.472 -8.692 1.00 1.00 174 PRO B N 15
ATOM 20960 C CA . PRO B 2 9 ? -3.148 3.748 -9.730 1.00 1.00 174 PRO B CA 15
ATOM 20961 C C . PRO B 2 9 ? -4.210 4.719 -9.219 1.00 1.00 174 PRO B C 15
ATOM 20962 O O . PRO B 2 9 ? -4.446 4.814 -8.013 1.00 1.00 174 PRO B O 15
ATOM 20973 N N . SER B 2 10 ? -4.853 5.437 -10.140 1.00 1.00 175 SER B N 15
ATOM 20974 C CA . SER B 2 10 ? -5.897 6.397 -9.775 1.00 1.00 175 SER B CA 15
ATOM 20975 C C . SER B 2 10 ? -7.233 5.951 -10.350 1.00 1.00 175 SER B C 15
ATOM 20976 O O . SER B 2 10 ? -7.617 6.369 -11.440 1.00 1.00 175 SER B O 15
ATOM 20984 N N . GLU B 2 11 ? -7.937 5.095 -9.616 1.00 1.00 176 GLU B N 15
ATOM 20985 C CA . GLU B 2 11 ? -9.233 4.596 -10.070 1.00 1.00 176 GLU B CA 15
ATOM 20986 C C . GLU B 2 11 ? -10.360 5.569 -9.680 1.00 1.00 176 GLU B C 15
ATOM 20987 O O . GLU B 2 11 ? -10.170 6.407 -8.796 1.00 1.00 176 GLU B O 15
ATOM 20999 N N . PRO B 2 12 ? -11.520 5.462 -10.300 1.00 1.00 177 PRO B N 15
ATOM 21000 C CA . PRO B 2 12 ? -12.680 6.350 -9.970 1.00 1.00 177 PRO B CA 15
ATOM 21001 C C . PRO B 2 12 ? -13.600 5.714 -8.922 1.00 1.00 177 PRO B C 15
ATOM 21002 O O . PRO B 2 12 ? -14.800 5.530 -9.150 1.00 1.00 177 PRO B O 15
ATOM 21013 N N . LEU B 2 13 ? -13.020 5.358 -7.779 1.00 1.00 178 LEU B N 15
ATOM 21014 C CA . LEU B 2 13 ? -13.790 4.719 -6.711 1.00 1.00 178 LEU B CA 15
ATOM 21015 C C . LEU B 2 13 ? -14.560 5.763 -5.899 1.00 1.00 178 LEU B C 15
ATOM 21016 O O . LEU B 2 13 ? -14.390 6.966 -6.092 1.00 1.00 178 LEU B O 15
ATOM 21032 N N . PRO B 2 14 ? -15.410 5.321 -4.999 1.00 1.00 179 PRO B N 15
ATOM 21033 C CA . PRO B 2 14 ? -16.220 6.256 -4.157 1.00 1.00 179 PRO B CA 15
ATOM 21034 C C . PRO B 2 14 ? -15.320 7.254 -3.422 1.00 1.00 179 PRO B C 15
ATOM 21035 O O . PRO B 2 14 ? -14.310 6.870 -2.834 1.00 1.00 179 PRO B O 15
ATOM 21046 N N . THR A 1 3 ? 16.446 -11.350 -3.079 1.00 1.00 3 THR A N 16
ATOM 21047 C CA . THR A 1 3 ? 15.616 -10.160 -3.207 1.00 1.00 3 THR A CA 16
ATOM 21048 C C . THR A 1 3 ? 15.815 -9.232 -2.011 1.00 1.00 3 THR A C 16
ATOM 21049 O O . THR A 1 3 ? 15.455 -9.569 -0.883 1.00 1.00 3 THR A O 16
ATOM 21060 N N . SER A 1 4 ? 16.384 -8.057 -2.265 1.00 1.00 4 SER A N 16
ATOM 21061 C CA . SER A 1 4 ? 16.616 -7.087 -1.199 1.00 1.00 4 SER A CA 16
ATOM 21062 C C . SER A 1 4 ? 15.307 -6.761 -0.499 1.00 1.00 4 SER A C 16
ATOM 21063 O O . SER A 1 4 ? 14.225 -7.022 -1.026 1.00 1.00 4 SER A O 16
ATOM 21071 N N . THR A 1 5 ? 15.412 -6.188 0.691 1.00 1.00 5 THR A N 16
ATOM 21072 C CA . THR A 1 5 ? 14.230 -5.830 1.455 1.00 1.00 5 THR A CA 16
ATOM 21073 C C . THR A 1 5 ? 13.391 -4.832 0.673 1.00 1.00 5 THR A C 16
ATOM 21074 O O . THR A 1 5 ? 12.171 -4.973 0.563 1.00 1.00 5 THR A O 16
ATOM 21085 N N . LEU A 1 6 ? 14.053 -3.818 0.135 1.00 1.00 6 LEU A N 16
ATOM 21086 C CA . LEU A 1 6 ? 13.362 -2.795 -0.627 1.00 1.00 6 LEU A CA 16
ATOM 21087 C C . LEU A 1 6 ? 12.803 -3.363 -1.923 1.00 1.00 6 LEU A C 16
ATOM 21088 O O . LEU A 1 6 ? 11.682 -3.048 -2.323 1.00 1.00 6 LEU A O 16
ATOM 21104 N N . GLN A 1 7 ? 13.600 -4.195 -2.578 1.00 1.00 7 GLN A N 16
ATOM 21105 C CA . GLN A 1 7 ? 13.181 -4.797 -3.830 1.00 1.00 7 GLN A CA 16
ATOM 21106 C C . GLN A 1 7 ? 11.899 -5.576 -3.609 1.00 1.00 7 GLN A C 16
ATOM 21107 O O . GLN A 1 7 ? 10.959 -5.501 -4.403 1.00 1.00 7 GLN A O 16
ATOM 21121 N N . LYS A 1 8 ? 11.864 -6.321 -2.516 1.00 1.00 8 LYS A N 16
ATOM 21122 C CA . LYS A 1 8 ? 10.685 -7.101 -2.195 1.00 1.00 8 LYS A CA 16
ATOM 21123 C C . LYS A 1 8 ? 9.520 -6.160 -1.921 1.00 1.00 8 LYS A C 16
ATOM 21124 O O . LYS A 1 8 ? 8.381 -6.445 -2.288 1.00 1.00 8 LYS A O 16
ATOM 21143 N N . ALA A 1 9 ? 9.807 -5.038 -1.257 1.00 1.00 9 ALA A N 16
ATOM 21144 C CA . ALA A 1 9 ? 8.754 -4.089 -0.943 1.00 1.00 9 ALA A CA 16
ATOM 21145 C C . ALA A 1 9 ? 8.095 -3.592 -2.229 1.00 1.00 9 ALA A C 16
ATOM 21146 O O . ALA A 1 9 ? 6.870 -3.477 -2.314 1.00 1.00 9 ALA A O 16
ATOM 21153 N N . ILE A 1 10 ? 8.921 -3.314 -3.230 1.00 1.00 10 ILE A N 16
ATOM 21154 C CA . ILE A 1 10 ? 8.425 -2.842 -4.518 1.00 1.00 10 ILE A CA 16
ATOM 21155 C C . ILE A 1 10 ? 7.588 -3.929 -5.189 1.00 1.00 10 ILE A C 16
ATOM 21156 O O . ILE A 1 10 ? 6.567 -3.667 -5.814 1.00 1.00 10 ILE A O 16
ATOM 21172 N N . ASP A 1 11 ? 8.047 -5.157 -5.111 1.00 1.00 11 ASP A N 16
ATOM 21173 C CA . ASP A 1 11 ? 7.325 -6.242 -5.745 1.00 1.00 11 ASP A CA 16
ATOM 21174 C C . ASP A 1 11 ? 5.923 -6.379 -5.143 1.00 1.00 11 ASP A C 16
ATOM 21175 O O . ASP A 1 11 ? 4.933 -6.551 -5.866 1.00 1.00 11 ASP A O 16
ATOM 21184 N N . LEU A 1 12 ? 5.842 -6.309 -3.813 1.00 1.00 12 LEU A N 16
ATOM 21185 C CA . LEU A 1 12 ? 4.567 -6.444 -3.115 1.00 1.00 12 LEU A CA 16
ATOM 21186 C C . LEU A 1 12 ? 3.616 -5.299 -3.454 1.00 1.00 12 LEU A C 16
ATOM 21187 O O . LEU A 1 12 ? 2.429 -5.520 -3.684 1.00 1.00 12 LEU A O 16
ATOM 21203 N N . VAL A 1 13 ? 4.140 -4.077 -3.480 1.00 1.00 13 VAL A N 16
ATOM 21204 C CA . VAL A 1 13 ? 3.305 -2.920 -3.789 1.00 1.00 13 VAL A CA 16
ATOM 21205 C C . VAL A 1 13 ? 2.853 -2.958 -5.247 1.00 1.00 13 VAL A C 16
ATOM 21206 O O . VAL A 1 13 ? 1.726 -2.581 -5.566 1.00 1.00 13 VAL A O 16
ATOM 21219 N N . THR A 1 14 ? 3.738 -3.420 -6.126 1.00 1.00 14 THR A N 16
ATOM 21220 C CA . THR A 1 14 ? 3.411 -3.510 -7.542 1.00 1.00 14 THR A CA 16
ATOM 21221 C C . THR A 1 14 ? 2.195 -4.410 -7.727 1.00 1.00 14 THR A C 16
ATOM 21222 O O . THR A 1 14 ? 1.220 -4.049 -8.406 1.00 1.00 14 THR A O 16
ATOM 21233 N N . LYS A 1 15 ? 2.229 -5.568 -7.086 1.00 1.00 15 LYS A N 16
ATOM 21234 C CA . LYS A 1 15 ? 1.101 -6.479 -7.164 1.00 1.00 15 LYS A CA 16
ATOM 21235 C C . LYS A 1 15 ? -0.122 -5.834 -6.523 1.00 1.00 15 LYS A C 16
ATOM 21236 O O . LYS A 1 15 ? -1.230 -5.926 -7.037 1.00 1.00 15 LYS A O 16
ATOM 21255 N N . ALA A 1 16 ? 0.076 -5.182 -5.388 1.00 1.00 16 ALA A N 16
ATOM 21256 C CA . ALA A 1 16 ? -1.032 -4.545 -4.701 1.00 1.00 16 ALA A CA 16
ATOM 21257 C C . ALA A 1 16 ? -1.804 -3.632 -5.643 1.00 1.00 16 ALA A C 16
ATOM 21258 O O . ALA A 1 16 ? -3.034 -3.605 -5.627 1.00 1.00 16 ALA A O 16
ATOM 21265 N N . THR A 1 17 ? -1.078 -2.878 -6.450 1.00 1.00 17 THR A N 16
ATOM 21266 C CA . THR A 1 17 ? -1.719 -1.960 -7.375 1.00 1.00 17 THR A CA 16
ATOM 21267 C C . THR A 1 17 ? -2.491 -2.726 -8.441 1.00 1.00 17 THR A C 16
ATOM 21268 O O . THR A 1 17 ? -3.582 -2.316 -8.842 1.00 1.00 17 THR A O 16
ATOM 21279 N N . GLU A 1 18 ? -1.940 -3.855 -8.880 1.00 1.00 18 GLU A N 16
ATOM 21280 C CA . GLU A 1 18 ? -2.628 -4.657 -9.889 1.00 1.00 18 GLU A CA 16
ATOM 21281 C C . GLU A 1 18 ? -3.929 -5.224 -9.312 1.00 1.00 18 GLU A C 16
ATOM 21282 O O . GLU A 1 18 ? -4.965 -5.242 -9.984 1.00 1.00 18 GLU A O 16
ATOM 21294 N N . GLU A 1 19 ? -3.872 -5.676 -8.059 1.00 1.00 19 GLU A N 16
ATOM 21295 C CA . GLU A 1 19 ? -5.041 -6.227 -7.398 1.00 1.00 19 GLU A CA 16
ATOM 21296 C C . GLU A 1 19 ? -6.087 -5.147 -7.166 1.00 1.00 19 GLU A C 16
ATOM 21297 O O . GLU A 1 19 ? -7.284 -5.376 -7.339 1.00 1.00 19 GLU A O 16
ATOM 21309 N N . ASP A 1 20 ? -5.635 -3.961 -6.782 1.00 1.00 20 ASP A N 16
ATOM 21310 C CA . ASP A 1 20 ? -6.555 -2.860 -6.543 1.00 1.00 20 ASP A CA 16
ATOM 21311 C C . ASP A 1 20 ? -7.353 -2.577 -7.806 1.00 1.00 20 ASP A C 16
ATOM 21312 O O . ASP A 1 20 ? -8.562 -2.348 -7.752 1.00 1.00 20 ASP A O 16
ATOM 21321 N N . LYS A 1 21 ? -6.673 -2.611 -8.946 1.00 1.00 21 LYS A N 16
ATOM 21322 C CA . LYS A 1 21 ? -7.343 -2.376 -10.210 1.00 1.00 21 LYS A CA 16
ATOM 21323 C C . LYS A 1 21 ? -8.339 -3.492 -10.490 1.00 1.00 21 LYS A C 16
ATOM 21324 O O . LYS A 1 21 ? -9.437 -3.251 -10.990 1.00 1.00 21 LYS A O 16
ATOM 21343 N N . ALA A 1 22 ? -7.945 -4.719 -10.160 1.00 1.00 22 ALA A N 16
ATOM 21344 C CA . ALA A 1 22 ? -8.812 -5.868 -10.380 1.00 1.00 22 ALA A CA 16
ATOM 21345 C C . ALA A 1 22 ? -9.958 -5.883 -9.376 1.00 1.00 22 ALA A C 16
ATOM 21346 O O . ALA A 1 22 ? -10.670 -6.874 -9.257 1.00 1.00 22 ALA A O 16
ATOM 21353 N N . LYS A 1 23 ? -10.100 -4.772 -8.655 1.00 1.00 23 LYS A N 16
ATOM 21354 C CA . LYS A 1 23 ? -11.160 -4.634 -7.649 1.00 1.00 23 LYS A CA 16
ATOM 21355 C C . LYS A 1 23 ? -10.920 -5.585 -6.486 1.00 1.00 23 LYS A C 16
ATOM 21356 O O . LYS A 1 23 ? -11.840 -5.930 -5.753 1.00 1.00 23 LYS A O 16
ATOM 21375 N N . ASN A 1 24 ? -9.673 -6.006 -6.319 1.00 1.00 24 ASN A N 16
ATOM 21376 C CA . ASN A 1 24 ? -9.316 -6.922 -5.236 1.00 1.00 24 ASN A CA 16
ATOM 21377 C C . ASN A 1 24 ? -8.807 -6.135 -4.021 1.00 1.00 24 ASN A C 16
ATOM 21378 O O . ASN A 1 24 ? -7.635 -6.205 -3.664 1.00 1.00 24 ASN A O 16
ATOM 21389 N N . TYR A 1 25 ? -9.694 -5.375 -3.402 1.00 1.00 25 TYR A N 16
ATOM 21390 C CA . TYR A 1 25 ? -9.313 -4.573 -2.241 1.00 1.00 25 TYR A CA 16
ATOM 21391 C C . TYR A 1 25 ? -8.718 -5.458 -1.153 1.00 1.00 25 TYR A C 16
ATOM 21392 O O . TYR A 1 25 ? -7.743 -5.082 -0.511 1.00 1.00 25 TYR A O 16
ATOM 21410 N N . GLU A 1 26 ? -9.307 -6.627 -0.941 1.00 1.00 26 GLU A N 16
ATOM 21411 C CA . GLU A 1 26 ? -8.807 -7.533 0.087 1.00 1.00 26 GLU A CA 16
ATOM 21412 C C . GLU A 1 26 ? -7.366 -7.948 -0.193 1.00 1.00 26 GLU A C 16
ATOM 21413 O O . GLU A 1 26 ? -6.491 -7.819 0.670 1.00 1.00 26 GLU A O 16
ATOM 21425 N N . GLU A 1 27 ? -7.118 -8.442 -1.400 1.00 1.00 27 GLU A N 16
ATOM 21426 C CA . GLU A 1 27 ? -5.776 -8.872 -1.758 1.00 1.00 27 GLU A CA 16
ATOM 21427 C C . GLU A 1 27 ? -4.844 -7.666 -1.801 1.00 1.00 27 GLU A C 16
ATOM 21428 O O . GLU A 1 27 ? -3.741 -7.696 -1.255 1.00 1.00 27 GLU A O 16
ATOM 21440 N N . ALA A 1 28 ? -5.306 -6.603 -2.454 1.00 1.00 28 ALA A N 16
ATOM 21441 C CA . ALA A 1 28 ? -4.518 -5.386 -2.569 1.00 1.00 28 ALA A CA 16
ATOM 21442 C C . ALA A 1 28 ? -4.115 -4.881 -1.190 1.00 1.00 28 ALA A C 16
ATOM 21443 O O . ALA A 1 28 ? -2.960 -4.521 -0.973 1.00 1.00 28 ALA A O 16
ATOM 21450 N N . LEU A 1 29 ? -5.066 -4.856 -0.263 1.00 1.00 29 LEU A N 16
ATOM 21451 C CA . LEU A 1 29 ? -4.792 -4.383 1.086 1.00 1.00 29 LEU A CA 16
ATOM 21452 C C . LEU A 1 29 ? -3.696 -5.202 1.731 1.00 1.00 29 LEU A C 16
ATOM 21453 O O . LEU A 1 29 ? -2.768 -4.653 2.327 1.00 1.00 29 LEU A O 16
ATOM 21469 N N . ARG A 1 30 ? -3.805 -6.512 1.627 1.00 1.00 30 ARG A N 16
ATOM 21470 C CA . ARG A 1 30 ? -2.804 -7.364 2.235 1.00 1.00 30 ARG A CA 16
ATOM 21471 C C . ARG A 1 30 ? -1.422 -7.037 1.678 1.00 1.00 30 ARG A C 16
ATOM 21472 O O . ARG A 1 30 ? -0.442 -6.938 2.424 1.00 1.00 30 ARG A O 16
ATOM 21493 N N . LEU A 1 31 ? -1.350 -6.863 0.366 1.00 1.00 31 LEU A N 16
ATOM 21494 C CA . LEU A 1 31 ? -0.088 -6.543 -0.283 1.00 1.00 31 LEU A CA 16
ATOM 21495 C C . LEU A 1 31 ? 0.414 -5.163 0.140 1.00 1.00 31 LEU A C 16
ATOM 21496 O O . LEU A 1 31 ? 1.612 -4.967 0.346 1.00 1.00 31 LEU A O 16
ATOM 21512 N N . TYR A 1 32 ? -0.504 -4.203 0.255 1.00 1.00 32 TYR A N 16
ATOM 21513 C CA . TYR A 1 32 ? -0.129 -2.843 0.639 1.00 1.00 32 TYR A CA 16
ATOM 21514 C C . TYR A 1 32 ? 0.546 -2.830 2.009 1.00 1.00 32 TYR A C 16
ATOM 21515 O O . TYR A 1 32 ? 1.612 -2.237 2.183 1.00 1.00 32 TYR A O 16
ATOM 21533 N N . GLN A 1 33 ? -0.086 -3.475 2.978 1.00 1.00 33 GLN A N 16
ATOM 21534 C CA . GLN A 1 33 ? 0.455 -3.512 4.330 1.00 1.00 33 GLN A CA 16
ATOM 21535 C C . GLN A 1 33 ? 1.802 -4.225 4.350 1.00 1.00 33 GLN A C 16
ATOM 21536 O O . GLN A 1 33 ? 2.752 -3.768 4.992 1.00 1.00 33 GLN A O 16
ATOM 21550 N N . HIS A 1 34 ? 1.881 -5.341 3.639 1.00 1.00 34 HIS A N 16
ATOM 21551 C CA . HIS A 1 34 ? 3.122 -6.105 3.588 1.00 1.00 34 HIS A CA 16
ATOM 21552 C C . HIS A 1 34 ? 4.240 -5.275 2.957 1.00 1.00 34 HIS A C 16
ATOM 21553 O O . HIS A 1 34 ? 5.327 -5.139 3.524 1.00 1.00 34 HIS A O 16
ATOM 21568 N N . ALA A 1 35 ? 3.959 -4.720 1.789 1.00 1.00 35 ALA A N 16
ATOM 21569 C CA . ALA A 1 35 ? 4.944 -3.914 1.082 1.00 1.00 35 ALA A CA 16
ATOM 21570 C C . ALA A 1 35 ? 5.490 -2.818 1.985 1.00 1.00 35 ALA A C 16
ATOM 21571 O O . ALA A 1 35 ? 6.701 -2.604 2.052 1.00 1.00 35 ALA A O 16
ATOM 21578 N N . VAL A 1 36 ? 4.597 -2.131 2.683 1.00 1.00 36 VAL A N 16
ATOM 21579 C CA . VAL A 1 36 ? 5.021 -1.065 3.575 1.00 1.00 36 VAL A CA 16
ATOM 21580 C C . VAL A 1 36 ? 5.988 -1.612 4.619 1.00 1.00 36 VAL A C 16
ATOM 21581 O O . VAL A 1 36 ? 7.010 -0.995 4.911 1.00 1.00 36 VAL A O 16
ATOM 21594 N N . GLU A 1 37 ? 5.657 -2.767 5.174 1.00 1.00 37 GLU A N 16
ATOM 21595 C CA . GLU A 1 37 ? 6.513 -3.379 6.181 1.00 1.00 37 GLU A CA 16
ATOM 21596 C C . GLU A 1 37 ? 7.940 -3.518 5.660 1.00 1.00 37 GLU A C 16
ATOM 21597 O O . GLU A 1 37 ? 8.899 -3.137 6.329 1.00 1.00 37 GLU A O 16
ATOM 21609 N N . TYR A 1 38 ? 8.069 -4.074 4.461 1.00 1.00 38 TYR A N 16
ATOM 21610 C CA . TYR A 1 38 ? 9.395 -4.266 3.868 1.00 1.00 38 TYR A CA 16
ATOM 21611 C C . TYR A 1 38 ? 10.085 -2.928 3.632 1.00 1.00 38 TYR A C 16
ATOM 21612 O O . TYR A 1 38 ? 11.291 -2.800 3.833 1.00 1.00 38 TYR A O 16
ATOM 21630 N N . PHE A 1 39 ? 9.317 -1.938 3.203 1.00 1.00 39 PHE A N 16
ATOM 21631 C CA . PHE A 1 39 ? 9.878 -0.614 2.942 1.00 1.00 39 PHE A CA 16
ATOM 21632 C C . PHE A 1 39 ? 10.478 -0.033 4.224 1.00 1.00 39 PHE A C 16
ATOM 21633 O O . PHE A 1 39 ? 11.630 0.421 4.246 1.00 1.00 39 PHE A O 16
ATOM 21650 N N . LEU A 1 40 ? 9.686 -0.055 5.289 1.00 1.00 40 LEU A N 16
ATOM 21651 C CA . LEU A 1 40 ? 10.128 0.468 6.566 1.00 1.00 40 LEU A CA 16
ATOM 21652 C C . LEU A 1 40 ? 11.318 -0.332 7.075 1.00 1.00 40 LEU A C 16
ATOM 21653 O O . LEU A 1 40 ? 12.293 0.230 7.541 1.00 1.00 40 LEU A O 16
ATOM 21669 N N . HIS A 1 41 ? 11.246 -1.646 6.943 1.00 1.00 41 HIS A N 16
ATOM 21670 C CA . HIS A 1 41 ? 12.341 -2.506 7.383 1.00 1.00 41 HIS A CA 16
ATOM 21671 C C . HIS A 1 41 ? 13.609 -2.253 6.564 1.00 1.00 41 HIS A C 16
ATOM 21672 O O . HIS A 1 41 ? 14.720 -2.449 7.040 1.00 1.00 41 HIS A O 16
ATOM 21687 N N . ALA A 1 42 ? 13.436 -1.826 5.324 1.00 1.00 42 ALA A N 16
ATOM 21688 C CA . ALA A 1 42 ? 14.561 -1.565 4.449 1.00 1.00 42 ALA A CA 16
ATOM 21689 C C . ALA A 1 42 ? 15.340 -0.337 4.877 1.00 1.00 42 ALA A C 16
ATOM 21690 O O . ALA A 1 42 ? 16.547 -0.390 5.009 1.00 1.00 42 ALA A O 16
ATOM 21697 N N . ILE A 1 43 ? 14.640 0.749 5.145 1.00 1.00 43 ILE A N 16
ATOM 21698 C CA . ILE A 1 43 ? 15.306 1.978 5.568 1.00 1.00 43 ILE A CA 16
ATOM 21699 C C . ILE A 1 43 ? 16.048 1.806 6.902 1.00 1.00 43 ILE A C 16
ATOM 21700 O O . ILE A 1 43 ? 17.070 2.450 7.125 1.00 1.00 43 ILE A O 16
ATOM 21716 N N . LYS A 1 44 ? 15.533 0.951 7.789 1.00 1.00 44 LYS A N 16
ATOM 21717 C CA . LYS A 1 44 ? 16.183 0.748 9.105 1.00 1.00 44 LYS A CA 16
ATOM 21718 C C . LYS A 1 44 ? 17.323 -0.256 9.053 1.00 1.00 44 LYS A C 16
ATOM 21719 O O . LYS A 1 44 ? 18.371 -0.049 9.661 1.00 1.00 44 LYS A O 16
ATOM 21738 N N . TYR A 1 45 ? 17.095 -1.368 8.363 1.00 1.00 45 TYR A N 16
ATOM 21739 C CA . TYR A 1 45 ? 18.092 -2.426 8.297 1.00 1.00 45 TYR A CA 16
ATOM 21740 C C . TYR A 1 45 ? 19.093 -2.178 7.183 1.00 1.00 45 TYR A C 16
ATOM 21741 O O . TYR A 1 45 ? 20.179 -2.754 7.190 1.00 1.00 45 TYR A O 16
ATOM 21759 N N . GLU A 1 46 ? 18.740 -1.325 6.224 1.00 1.00 46 GLU A N 16
ATOM 21760 C CA . GLU A 1 46 ? 19.659 -1.038 5.118 1.00 1.00 46 GLU A CA 16
ATOM 21761 C C . GLU A 1 46 ? 20.613 0.095 5.473 1.00 1.00 46 GLU A C 16
ATOM 21762 O O . GLU A 1 46 ? 21.376 -0.010 6.430 1.00 1.00 46 GLU A O 16
ATOM 21774 N N . ALA A 1 47 ? 20.567 1.165 4.693 1.00 1.00 47 ALA A N 16
ATOM 21775 C CA . ALA A 1 47 ? 21.446 2.317 4.916 1.00 1.00 47 ALA A CA 16
ATOM 21776 C C . ALA A 1 47 ? 21.459 3.212 3.676 1.00 1.00 47 ALA A C 16
ATOM 21777 O O . ALA A 1 47 ? 22.469 3.839 3.356 1.00 1.00 47 ALA A O 16
ATOM 21784 N N . HIS A 1 48 ? 20.331 3.261 2.985 1.00 1.00 48 HIS A N 16
ATOM 21785 C CA . HIS A 1 48 ? 20.219 4.073 1.781 1.00 1.00 48 HIS A CA 16
ATOM 21786 C C . HIS A 1 48 ? 20.606 5.523 2.075 1.00 1.00 48 HIS A C 16
ATOM 21787 O O . HIS A 1 48 ? 21.243 5.811 3.087 1.00 1.00 48 HIS A O 16
ATOM 21802 N N . SER A 1 49 ? 20.219 6.441 1.187 1.00 1.00 49 SER A N 16
ATOM 21803 C CA . SER A 1 49 ? 20.539 7.864 1.364 1.00 1.00 49 SER A CA 16
ATOM 21804 C C . SER A 1 49 ? 19.323 8.631 1.878 1.00 1.00 49 SER A C 16
ATOM 21805 O O . SER A 1 49 ? 18.190 8.181 1.739 1.00 1.00 49 SER A O 16
ATOM 21813 N N . ASP A 1 50 ? 19.572 9.796 2.467 1.00 1.00 50 ASP A N 16
ATOM 21814 C CA . ASP A 1 50 ? 18.491 10.620 3.008 1.00 1.00 50 ASP A CA 16
ATOM 21815 C C . ASP A 1 50 ? 17.381 10.793 1.975 1.00 1.00 50 ASP A C 16
ATOM 21816 O O . ASP A 1 50 ? 16.195 10.765 2.308 1.00 1.00 50 ASP A O 16
ATOM 21825 N N . LYS A 1 51 ? 17.780 10.950 0.718 1.00 1.00 51 LYS A N 16
ATOM 21826 C CA . LYS A 1 51 ? 16.820 11.100 -0.367 1.00 1.00 51 LYS A CA 16
ATOM 21827 C C . LYS A 1 51 ? 15.984 9.834 -0.494 1.00 1.00 51 LYS A C 16
ATOM 21828 O O . LYS A 1 51 ? 14.776 9.874 -0.735 1.00 1.00 51 LYS A O 16
ATOM 21847 N N . ALA A 1 52 ? 16.628 8.697 -0.345 1.00 1.00 52 ALA A N 16
ATOM 21848 C CA . ALA A 1 52 ? 15.900 7.451 -0.442 1.00 1.00 52 ALA A CA 16
ATOM 21849 C C . ALA A 1 52 ? 14.901 7.338 0.703 1.00 1.00 52 ALA A C 16
ATOM 21850 O O . ALA A 1 52 ? 13.713 7.176 0.481 1.00 1.00 52 ALA A O 16
ATOM 21857 N N . LYS A 1 53 ? 15.403 7.438 1.934 1.00 1.00 53 LYS A N 16
ATOM 21858 C CA . LYS A 1 53 ? 14.547 7.316 3.115 1.00 1.00 53 LYS A CA 16
ATOM 21859 C C . LYS A 1 53 ? 13.307 8.181 2.995 1.00 1.00 53 LYS A C 16
ATOM 21860 O O . LYS A 1 53 ? 12.191 7.683 3.107 1.00 1.00 53 LYS A O 16
ATOM 21879 N N . GLU A 1 54 ? 13.500 9.471 2.785 1.00 1.00 54 GLU A N 16
ATOM 21880 C CA . GLU A 1 54 ? 12.370 10.371 2.694 1.00 1.00 54 GLU A CA 16
ATOM 21881 C C . GLU A 1 54 ? 11.371 9.855 1.673 1.00 1.00 54 GLU A C 16
ATOM 21882 O O . GLU A 1 54 ? 10.163 9.894 1.897 1.00 1.00 54 GLU A O 16
ATOM 21894 N N . SER A 1 55 ? 11.883 9.362 0.553 1.00 1.00 55 SER A N 16
ATOM 21895 C CA . SER A 1 55 ? 11.008 8.832 -0.477 1.00 1.00 55 SER A CA 16
ATOM 21896 C C . SER A 1 55 ? 10.217 7.649 0.068 1.00 1.00 55 SER A C 16
ATOM 21897 O O . SER A 1 55 ? 9.025 7.501 -0.208 1.00 1.00 55 SER A O 16
ATOM 21905 N N . ILE A 1 56 ? 10.896 6.792 0.824 1.00 1.00 56 ILE A N 16
ATOM 21906 C CA . ILE A 1 56 ? 10.246 5.601 1.371 1.00 1.00 56 ILE A CA 16
ATOM 21907 C C . ILE A 1 56 ? 9.185 5.996 2.399 1.00 1.00 56 ILE A C 16
ATOM 21908 O O . ILE A 1 56 ? 8.086 5.453 2.408 1.00 1.00 56 ILE A O 16
ATOM 21924 N N . ARG A 1 57 ? 9.540 6.936 3.273 1.00 1.00 57 ARG A N 16
ATOM 21925 C CA . ARG A 1 57 ? 8.609 7.376 4.310 1.00 1.00 57 ARG A CA 16
ATOM 21926 C C . ARG A 1 57 ? 7.346 7.953 3.676 1.00 1.00 57 ARG A C 16
ATOM 21927 O O . ARG A 1 57 ? 6.239 7.483 3.935 1.00 1.00 57 ARG A O 16
ATOM 21948 N N . ALA A 1 58 ? 7.512 8.980 2.857 1.00 1.00 58 ALA A N 16
ATOM 21949 C CA . ALA A 1 58 ? 6.368 9.611 2.213 1.00 1.00 58 ALA A CA 16
ATOM 21950 C C . ALA A 1 58 ? 5.501 8.566 1.519 1.00 1.00 58 ALA A C 16
ATOM 21951 O O . ALA A 1 58 ? 4.285 8.509 1.723 1.00 1.00 58 ALA A O 16
ATOM 21958 N N . LYS A 1 59 ? 6.133 7.740 0.696 1.00 1.00 59 LYS A N 16
ATOM 21959 C CA . LYS A 1 59 ? 5.408 6.707 -0.027 1.00 1.00 59 LYS A CA 16
ATOM 21960 C C . LYS A 1 59 ? 4.768 5.725 0.942 1.00 1.00 59 LYS A C 16
ATOM 21961 O O . LYS A 1 59 ? 3.625 5.307 0.753 1.00 1.00 59 LYS A O 16
ATOM 21980 N N . CYS A 1 60 ? 5.505 5.355 1.974 1.00 1.00 60 CYS A N 16
ATOM 21981 C CA . CYS A 1 60 ? 4.987 4.416 2.958 1.00 1.00 60 CYS A CA 16
ATOM 21982 C C . CYS A 1 60 ? 3.638 4.912 3.461 1.00 1.00 60 CYS A C 16
ATOM 21983 O O . CYS A 1 60 ? 2.707 4.126 3.636 1.00 1.00 60 CYS A O 16
ATOM 21991 N N . VAL A 1 61 ? 3.528 6.219 3.671 1.00 1.00 61 VAL A N 16
ATOM 21992 C CA . VAL A 1 61 ? 2.269 6.792 4.128 1.00 1.00 61 VAL A CA 16
ATOM 21993 C C . VAL A 1 61 ? 1.197 6.623 3.057 1.00 1.00 61 VAL A C 16
ATOM 21994 O O . VAL A 1 61 ? 0.081 6.196 3.345 1.00 1.00 61 VAL A O 16
ATOM 22007 N N . GLN A 1 62 ? 1.537 6.980 1.821 1.00 1.00 62 GLN A N 16
ATOM 22008 C CA . GLN A 1 62 ? 0.573 6.877 0.726 1.00 1.00 62 GLN A CA 16
ATOM 22009 C C . GLN A 1 62 ? 0.009 5.463 0.647 1.00 1.00 62 GLN A C 16
ATOM 22010 O O . GLN A 1 62 ? -1.210 5.269 0.553 1.00 1.00 62 GLN A O 16
ATOM 22024 N N . TYR A 1 63 ? 0.895 4.477 0.697 1.00 1.00 63 TYR A N 16
ATOM 22025 C CA . TYR A 1 63 ? 0.468 3.086 0.636 1.00 1.00 63 TYR A CA 16
ATOM 22026 C C . TYR A 1 63 ? -0.410 2.749 1.831 1.00 1.00 63 TYR A C 16
ATOM 22027 O O . TYR A 1 63 ? -1.487 2.175 1.674 1.00 1.00 63 TYR A O 16
ATOM 22045 N N . LEU A 1 64 ? 0.051 3.099 3.027 1.00 1.00 64 LEU A N 16
ATOM 22046 C CA . LEU A 1 64 ? -0.731 2.797 4.213 1.00 1.00 64 LEU A CA 16
ATOM 22047 C C . LEU A 1 64 ? -2.089 3.476 4.135 1.00 1.00 64 LEU A C 16
ATOM 22048 O O . LEU A 1 64 ? -3.109 2.835 4.366 1.00 1.00 64 LEU A O 16
ATOM 22064 N N . ASP A 1 65 ? -2.115 4.762 3.816 1.00 1.00 65 ASP A N 16
ATOM 22065 C CA . ASP A 1 65 ? -3.373 5.482 3.735 1.00 1.00 65 ASP A CA 16
ATOM 22066 C C . ASP A 1 65 ? -4.357 4.717 2.869 1.00 1.00 65 ASP A C 16
ATOM 22067 O O . ASP A 1 65 ? -5.529 4.561 3.226 1.00 1.00 65 ASP A O 16
ATOM 22076 N N . ARG A 1 66 ? -3.883 4.230 1.736 1.00 1.00 66 ARG A N 16
ATOM 22077 C CA . ARG A 1 66 ? -4.748 3.467 0.859 1.00 1.00 66 ARG A CA 16
ATOM 22078 C C . ARG A 1 66 ? -5.231 2.214 1.588 1.00 1.00 66 ARG A C 16
ATOM 22079 O O . ARG A 1 66 ? -6.400 1.847 1.520 1.00 1.00 66 ARG A O 16
ATOM 22100 N N . ALA A 1 67 ? -4.317 1.545 2.270 1.00 1.00 67 ALA A N 16
ATOM 22101 C CA . ALA A 1 67 ? -4.671 0.333 2.999 1.00 1.00 67 ALA A CA 16
ATOM 22102 C C . ALA A 1 67 ? -5.714 0.642 4.076 1.00 1.00 67 ALA A C 16
ATOM 22103 O O . ALA A 1 67 ? -6.589 -0.176 4.361 1.00 1.00 67 ALA A O 16
ATOM 22110 N N . GLU A 1 68 ? -5.615 1.825 4.672 1.00 1.00 68 GLU A N 16
ATOM 22111 C CA . GLU A 1 68 ? -6.543 2.224 5.718 1.00 1.00 68 GLU A CA 16
ATOM 22112 C C . GLU A 1 68 ? -7.958 2.357 5.180 1.00 1.00 68 GLU A C 16
ATOM 22113 O O . GLU A 1 68 ? -8.882 1.744 5.706 1.00 1.00 68 GLU A O 16
ATOM 22125 N N . LYS A 1 69 ? -8.128 3.165 4.140 1.00 1.00 69 LYS A N 16
ATOM 22126 C CA . LYS A 1 69 ? -9.458 3.359 3.575 1.00 1.00 69 LYS A CA 16
ATOM 22127 C C . LYS A 1 69 ? -10.000 2.040 3.024 1.00 1.00 69 LYS A C 16
ATOM 22128 O O . LYS A 1 69 ? -11.200 1.770 3.103 1.00 1.00 69 LYS A O 16
ATOM 22147 N N . LEU A 1 70 ? -9.108 1.224 2.449 1.00 1.00 70 LEU A N 16
ATOM 22148 C CA . LEU A 1 70 ? -9.527 -0.051 1.874 1.00 1.00 70 LEU A CA 16
ATOM 22149 C C . LEU A 1 70 ? -10.130 -0.931 2.949 1.00 1.00 70 LEU A C 16
ATOM 22150 O O . LEU A 1 70 ? -11.240 -1.452 2.801 1.00 1.00 70 LEU A O 16
ATOM 22166 N N . LYS A 1 71 ? -9.424 -1.045 4.044 1.00 1.00 71 LYS A N 16
ATOM 22167 C CA . LYS A 1 71 ? -9.878 -1.819 5.184 1.00 1.00 71 LYS A CA 16
ATOM 22168 C C . LYS A 1 71 ? -11.040 -1.124 5.897 1.00 1.00 71 LYS A C 16
ATOM 22169 O O . LYS A 1 71 ? -11.800 -1.761 6.628 1.00 1.00 71 LYS A O 16
ATOM 22188 N N . ASP A 1 72 ? -11.150 0.193 5.705 1.00 1.00 72 ASP A N 16
ATOM 22189 C CA . ASP A 1 72 ? -12.200 0.969 6.364 1.00 1.00 72 ASP A CA 16
ATOM 22190 C C . ASP A 1 72 ? -13.590 0.627 5.842 1.00 1.00 72 ASP A C 16
ATOM 22191 O O . ASP A 1 72 ? -14.480 0.240 6.611 1.00 1.00 72 ASP A O 16
ATOM 22200 N N . TYR A 1 73 ? -13.790 0.772 4.531 1.00 1.00 73 TYR A N 16
ATOM 22201 C CA . TYR A 1 73 ? -15.100 0.478 3.959 1.00 1.00 73 TYR A CA 16
ATOM 22202 C C . TYR A 1 73 ? -15.280 -1.020 3.840 1.00 1.00 73 TYR A C 16
ATOM 22203 O O . TYR A 1 73 ? -16.390 -1.512 3.917 1.00 1.00 73 TYR A O 16
ATOM 22221 N N . LEU A 1 74 ? -14.180 -1.749 3.667 1.00 1.00 74 LEU A N 16
ATOM 22222 C CA . LEU A 1 74 ? -14.280 -3.201 3.585 1.00 1.00 74 LEU A CA 16
ATOM 22223 C C . LEU A 1 74 ? -14.850 -3.749 4.885 1.00 1.00 74 LEU A C 16
ATOM 22224 O O . LEU A 1 74 ? -15.780 -4.557 4.870 1.00 1.00 74 LEU A O 16
ATOM 22240 N N . ARG A 1 75 ? -14.300 -3.301 6.012 1.00 1.00 75 ARG A N 16
ATOM 22241 C CA . ARG A 1 75 ? -14.790 -3.759 7.304 1.00 1.00 75 ARG A CA 16
ATOM 22242 C C . ARG A 1 75 ? -16.240 -3.325 7.500 1.00 1.00 75 ARG A C 16
ATOM 22243 O O . ARG A 1 75 ? -17.080 -4.115 7.926 1.00 1.00 75 ARG A O 16
ATOM 22264 N N . ILE B 2 3 ? 16.153 5.227 -7.364 1.00 1.00 168 ILE B N 16
ATOM 22265 C CA . ILE B 2 3 ? 14.984 4.760 -6.611 1.00 1.00 168 ILE B CA 16
ATOM 22266 C C . ILE B 2 3 ? 13.715 5.263 -7.262 1.00 1.00 168 ILE B C 16
ATOM 22267 O O . ILE B 2 3 ? 13.321 6.413 -7.069 1.00 1.00 168 ILE B O 16
ATOM 22283 N N . GLU B 2 4 ? 13.070 4.391 -8.028 1.00 1.00 169 GLU B N 16
ATOM 22284 C CA . GLU B 2 4 ? 11.826 4.750 -8.705 1.00 1.00 169 GLU B CA 16
ATOM 22285 C C . GLU B 2 4 ? 10.690 3.885 -8.188 1.00 1.00 169 GLU B C 16
ATOM 22286 O O . GLU B 2 4 ? 10.596 2.704 -8.523 1.00 1.00 169 GLU B O 16
ATOM 22298 N N . LEU B 2 5 ? 9.831 4.477 -7.365 1.00 1.00 170 LEU B N 16
ATOM 22299 C CA . LEU B 2 5 ? 8.702 3.745 -6.793 1.00 1.00 170 LEU B CA 16
ATOM 22300 C C . LEU B 2 5 ? 7.433 3.968 -7.622 1.00 1.00 170 LEU B C 16
ATOM 22301 O O . LEU B 2 5 ? 7.341 4.937 -8.377 1.00 1.00 170 LEU B O 16
ATOM 22317 N N . PRO B 2 6 ? 6.457 3.103 -7.485 1.00 1.00 171 PRO B N 16
ATOM 22318 C CA . PRO B 2 6 ? 5.165 3.238 -8.229 1.00 1.00 171 PRO B CA 16
ATOM 22319 C C . PRO B 2 6 ? 4.150 4.084 -7.463 1.00 1.00 171 PRO B C 16
ATOM 22320 O O . PRO B 2 6 ? 4.281 4.286 -6.257 1.00 1.00 171 PRO B O 16
ATOM 22331 N N . GLU B 2 7 ? 3.131 4.562 -8.174 1.00 1.00 172 GLU B N 16
ATOM 22332 C CA . GLU B 2 7 ? 2.082 5.374 -7.558 1.00 1.00 172 GLU B CA 16
ATOM 22333 C C . GLU B 2 7 ? 0.792 4.570 -7.452 1.00 1.00 172 GLU B C 16
ATOM 22334 O O . GLU B 2 7 ? 0.400 3.878 -8.392 1.00 1.00 172 GLU B O 16
ATOM 22346 N N . VAL B 2 8 ? 0.150 4.645 -6.292 1.00 1.00 173 VAL B N 16
ATOM 22347 C CA . VAL B 2 8 ? -1.082 3.899 -6.067 1.00 1.00 173 VAL B CA 16
ATOM 22348 C C . VAL B 2 8 ? -2.153 4.292 -7.094 1.00 1.00 173 VAL B C 16
ATOM 22349 O O . VAL B 2 8 ? -2.303 5.470 -7.420 1.00 1.00 173 VAL B O 16
ATOM 22362 N N . PRO B 2 9 ? -2.900 3.334 -7.598 1.00 1.00 174 PRO B N 16
ATOM 22363 C CA . PRO B 2 9 ? -3.979 3.617 -8.594 1.00 1.00 174 PRO B CA 16
ATOM 22364 C C . PRO B 2 9 ? -5.187 4.294 -7.955 1.00 1.00 174 PRO B C 16
ATOM 22365 O O . PRO B 2 9 ? -5.446 4.127 -6.763 1.00 1.00 174 PRO B O 16
ATOM 22376 N N . SER B 2 10 ? -5.931 5.055 -8.757 1.00 1.00 175 SER B N 16
ATOM 22377 C CA . SER B 2 10 ? -7.123 5.747 -8.264 1.00 1.00 175 SER B CA 16
ATOM 22378 C C . SER B 2 10 ? -8.373 5.036 -8.761 1.00 1.00 175 SER B C 16
ATOM 22379 O O . SER B 2 10 ? -8.936 5.399 -9.794 1.00 1.00 175 SER B O 16
ATOM 22387 N N . GLU B 2 11 ? -8.799 4.013 -8.025 1.00 1.00 176 GLU B N 16
ATOM 22388 C CA . GLU B 2 11 ? -9.984 3.250 -8.407 1.00 1.00 176 GLU B CA 16
ATOM 22389 C C . GLU B 2 11 ? -11.250 3.923 -7.867 1.00 1.00 176 GLU B C 16
ATOM 22390 O O . GLU B 2 11 ? -11.180 4.801 -7.008 1.00 1.00 176 GLU B O 16
ATOM 22402 N N . PRO B 2 12 ? -12.400 3.518 -8.345 1.00 1.00 177 PRO B N 16
ATOM 22403 C CA . PRO B 2 12 ? -13.710 4.087 -7.880 1.00 1.00 177 PRO B CA 16
ATOM 22404 C C . PRO B 2 12 ? -14.240 3.347 -6.648 1.00 1.00 177 PRO B C 16
ATOM 22405 O O . PRO B 2 12 ? -15.400 2.951 -6.593 1.00 1.00 177 PRO B O 16
ATOM 22416 N N . LEU B 2 13 ? -13.360 3.147 -5.672 1.00 1.00 178 LEU B N 16
ATOM 22417 C CA . LEU B 2 13 ? -13.740 2.434 -4.458 1.00 1.00 178 LEU B CA 16
ATOM 22418 C C . LEU B 2 13 ? -15.110 2.911 -3.954 1.00 1.00 178 LEU B C 16
ATOM 22419 O O . LEU B 2 13 ? -15.530 4.030 -4.254 1.00 1.00 178 LEU B O 16
ATOM 22435 N N . PRO B 2 14 ? -15.820 2.091 -3.205 1.00 1.00 179 PRO B N 16
ATOM 22436 C CA . PRO B 2 14 ? -17.170 2.484 -2.688 1.00 1.00 179 PRO B CA 16
ATOM 22437 C C . PRO B 2 14 ? -17.140 3.798 -1.916 1.00 1.00 179 PRO B C 16
ATOM 22438 O O . PRO B 2 14 ? -16.220 4.600 -2.071 1.00 1.00 179 PRO B O 16
ATOM 22449 N N . THR A 1 3 ? 14.145 -13.190 0.807 1.00 1.00 3 THR A N 17
ATOM 22450 C CA . THR A 1 3 ? 13.870 -12.030 -0.034 1.00 1.00 3 THR A CA 17
ATOM 22451 C C . THR A 1 3 ? 14.083 -10.730 0.744 1.00 1.00 3 THR A C 17
ATOM 22452 O O . THR A 1 3 ? 13.782 -10.660 1.934 1.00 1.00 3 THR A O 17
ATOM 22463 N N . SER A 1 4 ? 14.607 -9.723 0.063 1.00 1.00 4 SER A N 17
ATOM 22464 C CA . SER A 1 4 ? 14.860 -8.435 0.701 1.00 1.00 4 SER A CA 17
ATOM 22465 C C . SER A 1 4 ? 13.560 -7.844 1.240 1.00 1.00 4 SER A C 17
ATOM 22466 O O . SER A 1 4 ? 12.485 -8.067 0.680 1.00 1.00 4 SER A O 17
ATOM 22474 N N . THR A 1 5 ? 13.665 -7.103 2.336 1.00 1.00 5 THR A N 17
ATOM 22475 C CA . THR A 1 5 ? 12.487 -6.500 2.951 1.00 1.00 5 THR A CA 17
ATOM 22476 C C . THR A 1 5 ? 11.826 -5.517 1.989 1.00 1.00 5 THR A C 17
ATOM 22477 O O . THR A 1 5 ? 10.605 -5.522 1.822 1.00 1.00 5 THR A O 17
ATOM 22488 N N . LEU A 1 6 ? 12.639 -4.676 1.359 1.00 1.00 6 LEU A N 17
ATOM 22489 C CA . LEU A 1 6 ? 12.121 -3.691 0.424 1.00 1.00 6 LEU A CA 17
ATOM 22490 C C . LEU A 1 6 ? 11.491 -4.374 -0.785 1.00 1.00 6 LEU A C 17
ATOM 22491 O O . LEU A 1 6 ? 10.429 -3.969 -1.258 1.00 1.00 6 LEU A O 17
ATOM 22507 N N . GLN A 1 7 ? 12.159 -5.412 -1.279 1.00 1.00 7 GLN A N 17
ATOM 22508 C CA . GLN A 1 7 ? 11.654 -6.152 -2.428 1.00 1.00 7 GLN A CA 17
ATOM 22509 C C . GLN A 1 7 ? 10.260 -6.692 -2.117 1.00 1.00 7 GLN A C 17
ATOM 22510 O O . GLN A 1 7 ? 9.361 -6.642 -2.958 1.00 1.00 7 GLN A O 17
ATOM 22524 N N . LYS A 1 8 ? 10.092 -7.206 -0.906 1.00 1.00 8 LYS A N 17
ATOM 22525 C CA . LYS A 1 8 ? 8.802 -7.736 -0.492 1.00 1.00 8 LYS A CA 17
ATOM 22526 C C . LYS A 1 8 ? 7.777 -6.606 -0.453 1.00 1.00 8 LYS A C 17
ATOM 22527 O O . LYS A 1 8 ? 6.626 -6.783 -0.863 1.00 1.00 8 LYS A O 17
ATOM 22546 N N . ALA A 1 9 ? 8.199 -5.443 0.051 1.00 1.00 9 ALA A N 17
ATOM 22547 C CA . ALA A 1 9 ? 7.298 -4.303 0.139 1.00 1.00 9 ALA A CA 17
ATOM 22548 C C . ALA A 1 9 ? 6.778 -3.925 -1.249 1.00 1.00 9 ALA A C 17
ATOM 22549 O O . ALA A 1 9 ? 5.596 -3.616 -1.423 1.00 1.00 9 ALA A O 17
ATOM 22556 N N . ILE A 1 10 ? 7.674 -3.953 -2.232 1.00 1.00 10 ILE A N 17
ATOM 22557 C CA . ILE A 1 10 ? 7.299 -3.618 -3.603 1.00 1.00 10 ILE A CA 17
ATOM 22558 C C . ILE A 1 10 ? 6.329 -4.674 -4.147 1.00 1.00 10 ILE A C 17
ATOM 22559 O O . ILE A 1 10 ? 5.351 -4.370 -4.809 1.00 1.00 10 ILE A O 17
ATOM 22575 N N . ASP A 1 11 ? 6.625 -5.931 -3.889 1.00 1.00 11 ASP A N 17
ATOM 22576 C CA . ASP A 1 11 ? 5.773 -7.006 -4.375 1.00 1.00 11 ASP A CA 17
ATOM 22577 C C . ASP A 1 11 ? 4.353 -6.832 -3.848 1.00 1.00 11 ASP A C 17
ATOM 22578 O O . ASP A 1 11 ? 3.379 -6.932 -4.606 1.00 1.00 11 ASP A O 17
ATOM 22587 N N . LEU A 1 12 ? 4.230 -6.595 -2.544 1.00 1.00 12 LEU A N 17
ATOM 22588 C CA . LEU A 1 12 ? 2.917 -6.442 -1.934 1.00 1.00 12 LEU A CA 17
ATOM 22589 C C . LEU A 1 12 ? 2.183 -5.227 -2.481 1.00 1.00 12 LEU A C 17
ATOM 22590 O O . LEU A 1 12 ? 0.988 -5.293 -2.777 1.00 1.00 12 LEU A O 17
ATOM 22606 N N . VAL A 1 13 ? 2.903 -4.119 -2.624 1.00 1.00 13 VAL A N 17
ATOM 22607 C CA . VAL A 1 13 ? 2.301 -2.894 -3.136 1.00 1.00 13 VAL A CA 17
ATOM 22608 C C . VAL A 1 13 ? 1.869 -3.070 -4.590 1.00 1.00 13 VAL A C 17
ATOM 22609 O O . VAL A 1 13 ? 0.812 -2.588 -4.998 1.00 1.00 13 VAL A O 17
ATOM 22622 N N . THR A 1 14 ? 2.708 -3.752 -5.370 1.00 1.00 14 THR A N 17
ATOM 22623 C CA . THR A 1 14 ? 2.404 -3.977 -6.780 1.00 1.00 14 THR A CA 17
ATOM 22624 C C . THR A 1 14 ? 1.062 -4.698 -6.898 1.00 1.00 14 THR A C 17
ATOM 22625 O O . THR A 1 14 ? 0.165 -4.273 -7.636 1.00 1.00 14 THR A O 17
ATOM 22636 N N . LYS A 1 15 ? 0.922 -5.784 -6.153 1.00 1.00 15 LYS A N 17
ATOM 22637 C CA . LYS A 1 15 ? -0.324 -6.533 -6.167 1.00 1.00 15 LYS A CA 17
ATOM 22638 C C . LYS A 1 15 ? -1.468 -5.630 -5.708 1.00 1.00 15 LYS A C 17
ATOM 22639 O O . LYS A 1 15 ? -2.556 -5.654 -6.264 1.00 1.00 15 LYS A O 17
ATOM 22658 N N . ALA A 1 16 ? -1.216 -4.831 -4.685 1.00 1.00 16 ALA A N 17
ATOM 22659 C CA . ALA A 1 16 ? -2.236 -3.925 -4.174 1.00 1.00 16 ALA A CA 17
ATOM 22660 C C . ALA A 1 16 ? -2.816 -3.078 -5.301 1.00 1.00 16 ALA A C 17
ATOM 22661 O O . ALA A 1 16 ? -4.032 -2.899 -5.394 1.00 1.00 16 ALA A O 17
ATOM 22668 N N . THR A 1 17 ? -1.942 -2.549 -6.146 1.00 1.00 17 THR A N 17
ATOM 22669 C CA . THR A 1 17 ? -2.381 -1.709 -7.247 1.00 1.00 17 THR A CA 17
ATOM 22670 C C . THR A 1 17 ? -3.250 -2.489 -8.218 1.00 1.00 17 THR A C 17
ATOM 22671 O O . THR A 1 17 ? -4.274 -1.992 -8.683 1.00 1.00 17 THR A O 17
ATOM 22682 N N . GLU A 1 18 ? -2.850 -3.720 -8.509 1.00 1.00 18 GLU A N 17
ATOM 22683 C CA . GLU A 1 18 ? -3.621 -4.553 -9.430 1.00 1.00 18 GLU A CA 17
ATOM 22684 C C . GLU A 1 18 ? -5.020 -4.830 -8.863 1.00 1.00 18 GLU A C 17
ATOM 22685 O O . GLU A 1 18 ? -6.009 -4.868 -9.602 1.00 1.00 18 GLU A O 17
ATOM 22697 N N . GLU A 1 19 ? -5.082 -5.060 -7.552 1.00 1.00 19 GLU A N 17
ATOM 22698 C CA . GLU A 1 19 ? -6.345 -5.351 -6.901 1.00 1.00 19 GLU A CA 17
ATOM 22699 C C . GLU A 1 19 ? -7.236 -4.119 -6.959 1.00 1.00 19 GLU A C 17
ATOM 22700 O O . GLU A 1 19 ? -8.439 -4.221 -7.190 1.00 1.00 19 GLU A O 17
ATOM 22712 N N . ASP A 1 20 ? -6.633 -2.951 -6.769 1.00 1.00 20 ASP A N 17
ATOM 22713 C CA . ASP A 1 20 ? -7.382 -1.703 -6.823 1.00 1.00 20 ASP A CA 17
ATOM 22714 C C . ASP A 1 20 ? -8.025 -1.543 -8.201 1.00 1.00 20 ASP A C 17
ATOM 22715 O O . ASP A 1 20 ? -9.157 -1.071 -8.320 1.00 1.00 20 ASP A O 17
ATOM 22724 N N . LYS A 1 21 ? -7.300 -1.953 -9.242 1.00 1.00 21 LYS A N 17
ATOM 22725 C CA . LYS A 1 21 ? -7.824 -1.870 -10.600 1.00 1.00 21 LYS A CA 17
ATOM 22726 C C . LYS A 1 21 ? -9.007 -2.823 -10.760 1.00 1.00 21 LYS A C 17
ATOM 22727 O O . LYS A 1 21 ? -10.000 -2.492 -11.400 1.00 1.00 21 LYS A O 17
ATOM 22746 N N . ALA A 1 22 ? -8.887 -4.013 -10.170 1.00 1.00 22 ALA A N 17
ATOM 22747 C CA . ALA A 1 22 ? -9.953 -5.003 -10.250 1.00 1.00 22 ALA A CA 17
ATOM 22748 C C . ALA A 1 22 ? -11.100 -4.628 -9.324 1.00 1.00 22 ALA A C 17
ATOM 22749 O O . ALA A 1 22 ? -12.020 -5.418 -9.124 1.00 1.00 22 ALA A O 17
ATOM 22756 N N . LYS A 1 23 ? -11.030 -3.423 -8.763 1.00 1.00 23 LYS A N 17
ATOM 22757 C CA . LYS A 1 23 ? -12.070 -2.945 -7.859 1.00 1.00 23 LYS A CA 17
ATOM 22758 C C . LYS A 1 23 ? -12.060 -3.741 -6.564 1.00 1.00 23 LYS A C 17
ATOM 22759 O O . LYS A 1 23 ? -13.090 -3.900 -5.917 1.00 1.00 23 LYS A O 17
ATOM 22778 N N . ASN A 1 24 ? -10.890 -4.236 -6.180 1.00 1.00 24 ASN A N 17
ATOM 22779 C CA . ASN A 1 24 ? -10.760 -5.006 -4.945 1.00 1.00 24 ASN A CA 17
ATOM 22780 C C . ASN A 1 24 ? -10.200 -4.116 -3.828 1.00 1.00 24 ASN A C 17
ATOM 22781 O O . ASN A 1 24 ? -9.078 -4.285 -3.384 1.00 1.00 24 ASN A O 17
ATOM 22792 N N . TYR A 1 25 ? -11.010 -3.172 -3.381 1.00 1.00 25 TYR A N 17
ATOM 22793 C CA . TYR A 1 25 ? -10.580 -2.266 -2.321 1.00 1.00 25 TYR A CA 17
ATOM 22794 C C . TYR A 1 25 ? -10.170 -3.044 -1.080 1.00 1.00 25 TYR A C 17
ATOM 22795 O O . TYR A 1 25 ? -9.183 -2.706 -0.432 1.00 1.00 25 TYR A O 17
ATOM 22813 N N . GLU A 1 26 ? -10.920 -4.081 -0.750 1.00 1.00 26 GLU A N 17
ATOM 22814 C CA . GLU A 1 26 ? -10.610 -4.885 0.429 1.00 1.00 26 GLU A CA 17
ATOM 22815 C C . GLU A 1 26 ? -9.236 -5.529 0.303 1.00 1.00 26 GLU A C 17
ATOM 22816 O O . GLU A 1 26 ? -8.380 -5.373 1.183 1.00 1.00 26 GLU A O 17
ATOM 22828 N N . GLU A 1 27 ? -9.025 -6.249 -0.792 1.00 1.00 27 GLU A N 17
ATOM 22829 C CA . GLU A 1 27 ? -7.747 -6.915 -1.010 1.00 1.00 27 GLU A CA 17
ATOM 22830 C C . GLU A 1 27 ? -6.629 -5.885 -1.172 1.00 1.00 27 GLU A C 17
ATOM 22831 O O . GLU A 1 27 ? -5.555 -6.019 -0.582 1.00 1.00 27 GLU A O 17
ATOM 22843 N N . ALA A 1 28 ? -6.893 -4.854 -1.975 1.00 1.00 28 ALA A N 17
ATOM 22844 C CA . ALA A 1 28 ? -5.910 -3.811 -2.206 1.00 1.00 28 ALA A CA 17
ATOM 22845 C C . ALA A 1 28 ? -5.517 -3.156 -0.891 1.00 1.00 28 ALA A C 17
ATOM 22846 O O . ALA A 1 28 ? -4.335 -2.914 -0.645 1.00 1.00 28 ALA A O 17
ATOM 22853 N N . LEU A 1 29 ? -6.502 -2.869 -0.049 1.00 1.00 29 LEU A N 17
ATOM 22854 C CA . LEU A 1 29 ? -6.232 -2.230 1.226 1.00 1.00 29 LEU A CA 17
ATOM 22855 C C . LEU A 1 29 ? -5.295 -3.073 2.074 1.00 1.00 29 LEU A C 17
ATOM 22856 O O . LEU A 1 29 ? -4.348 -2.549 2.670 1.00 1.00 29 LEU A O 17
ATOM 22872 N N . ARG A 1 30 ? -5.563 -4.370 2.138 1.00 1.00 30 ARG A N 17
ATOM 22873 C CA . ARG A 1 30 ? -4.730 -5.259 2.940 1.00 1.00 30 ARG A CA 17
ATOM 22874 C C . ARG A 1 30 ? -3.290 -5.250 2.434 1.00 1.00 30 ARG A C 17
ATOM 22875 O O . ARG A 1 30 ? -2.338 -5.227 3.223 1.00 1.00 30 ARG A O 17
ATOM 22896 N N . LEU A 1 31 ? -3.135 -5.268 1.115 1.00 1.00 31 LEU A N 17
ATOM 22897 C CA . LEU A 1 31 ? -1.807 -5.263 0.513 1.00 1.00 31 LEU A CA 17
ATOM 22898 C C . LEU A 1 31 ? -1.117 -3.926 0.752 1.00 1.00 31 LEU A C 17
ATOM 22899 O O . LEU A 1 31 ? 0.088 -3.872 1.005 1.00 1.00 31 LEU A O 17
ATOM 22915 N N . TYR A 1 32 ? -1.884 -2.845 0.663 1.00 1.00 32 TYR A N 17
ATOM 22916 C CA . TYR A 1 32 ? -1.324 -1.516 0.865 1.00 1.00 32 TYR A CA 17
ATOM 22917 C C . TYR A 1 32 ? -0.712 -1.389 2.258 1.00 1.00 32 TYR A C 17
ATOM 22918 O O . TYR A 1 32 ? 0.427 -0.934 2.407 1.00 1.00 32 TYR A O 17
ATOM 22936 N N . GLN A 1 33 ? -1.472 -1.791 3.266 1.00 1.00 33 GLN A N 17
ATOM 22937 C CA . GLN A 1 33 ? -0.995 -1.709 4.641 1.00 1.00 33 GLN A CA 17
ATOM 22938 C C . GLN A 1 33 ? 0.227 -2.598 4.841 1.00 1.00 33 GLN A C 17
ATOM 22939 O O . GLN A 1 33 ? 1.189 -2.217 5.521 1.00 1.00 33 GLN A O 17
ATOM 22953 N N . HIS A 1 34 ? 0.191 -3.782 4.240 1.00 1.00 34 HIS A N 17
ATOM 22954 C CA . HIS A 1 34 ? 1.311 -4.711 4.362 1.00 1.00 34 HIS A CA 17
ATOM 22955 C C . HIS A 1 34 ? 2.560 -4.137 3.690 1.00 1.00 34 HIS A C 17
ATOM 22956 O O . HIS A 1 34 ? 3.638 -4.102 4.285 1.00 1.00 34 HIS A O 17
ATOM 22971 N N . ALA A 1 35 ? 2.404 -3.689 2.453 1.00 1.00 35 ALA A N 17
ATOM 22972 C CA . ALA A 1 35 ? 3.527 -3.128 1.712 1.00 1.00 35 ALA A CA 17
ATOM 22973 C C . ALA A 1 35 ? 4.223 -2.049 2.535 1.00 1.00 35 ALA A C 17
ATOM 22974 O O . ALA A 1 35 ? 5.446 -2.051 2.672 1.00 1.00 35 ALA A O 17
ATOM 22981 N N . VAL A 1 36 ? 3.433 -1.127 3.073 1.00 1.00 36 VAL A N 17
ATOM 22982 C CA . VAL A 1 36 ? 3.984 -0.038 3.868 1.00 1.00 36 VAL A CA 17
ATOM 22983 C C . VAL A 1 36 ? 4.786 -0.583 5.042 1.00 1.00 36 VAL A C 17
ATOM 22984 O O . VAL A 1 36 ? 5.869 -0.081 5.355 1.00 1.00 36 VAL A O 17
ATOM 22997 N N . GLU A 1 37 ? 4.243 -1.600 5.696 1.00 1.00 37 GLU A N 17
ATOM 22998 C CA . GLU A 1 37 ? 4.921 -2.193 6.845 1.00 1.00 37 GLU A CA 17
ATOM 22999 C C . GLU A 1 37 ? 6.339 -2.626 6.476 1.00 1.00 37 GLU A C 17
ATOM 23000 O O . GLU A 1 37 ? 7.303 -2.290 7.167 1.00 1.00 37 GLU A O 17
ATOM 23012 N N . TYR A 1 38 ? 6.459 -3.367 5.380 1.00 1.00 38 TYR A N 17
ATOM 23013 C CA . TYR A 1 38 ? 7.770 -3.833 4.933 1.00 1.00 38 TYR A CA 17
ATOM 23014 C C . TYR A 1 38 ? 8.662 -2.657 4.548 1.00 1.00 38 TYR A C 17
ATOM 23015 O O . TYR A 1 38 ? 9.868 -2.667 4.801 1.00 1.00 38 TYR A O 17
ATOM 23033 N N . PHE A 1 39 ? 8.067 -1.647 3.932 1.00 1.00 39 PHE A N 17
ATOM 23034 C CA . PHE A 1 39 ? 8.831 -0.472 3.519 1.00 1.00 39 PHE A CA 17
ATOM 23035 C C . PHE A 1 39 ? 9.469 0.208 4.732 1.00 1.00 39 PHE A C 17
ATOM 23036 O O . PHE A 1 39 ? 10.672 0.503 4.733 1.00 1.00 39 PHE A O 17
ATOM 23053 N N . LEU A 1 40 ? 8.663 0.446 5.759 1.00 1.00 40 LEU A N 17
ATOM 23054 C CA . LEU A 1 40 ? 9.154 1.087 6.973 1.00 1.00 40 LEU A CA 17
ATOM 23055 C C . LEU A 1 40 ? 10.212 0.212 7.639 1.00 1.00 40 LEU A C 17
ATOM 23056 O O . LEU A 1 40 ? 11.191 0.708 8.205 1.00 1.00 40 LEU A O 17
ATOM 23072 N N . HIS A 1 41 ? 10.013 -1.096 7.564 1.00 1.00 41 HIS A N 17
ATOM 23073 C CA . HIS A 1 41 ? 10.958 -2.031 8.161 1.00 1.00 41 HIS A CA 17
ATOM 23074 C C . HIS A 1 41 ? 12.264 -2.058 7.367 1.00 1.00 41 HIS A C 17
ATOM 23075 O O . HIS A 1 41 ? 13.318 -2.373 7.896 1.00 1.00 41 HIS A O 17
ATOM 23090 N N . ALA A 1 42 ? 12.183 -1.739 6.091 1.00 1.00 42 ALA A N 17
ATOM 23091 C CA . ALA A 1 42 ? 13.361 -1.744 5.243 1.00 1.00 42 ALA A CA 17
ATOM 23092 C C . ALA A 1 42 ? 14.293 -0.588 5.586 1.00 1.00 42 ALA A C 17
ATOM 23093 O O . ALA A 1 42 ? 15.483 -0.767 5.767 1.00 1.00 42 ALA A O 17
ATOM 23100 N N . ILE A 1 43 ? 13.731 0.600 5.704 1.00 1.00 43 ILE A N 17
ATOM 23101 C CA . ILE A 1 43 ? 14.538 1.779 6.032 1.00 1.00 43 ILE A CA 17
ATOM 23102 C C . ILE A 1 43 ? 15.078 1.709 7.454 1.00 1.00 43 ILE A C 17
ATOM 23103 O O . ILE A 1 43 ? 16.165 2.220 7.741 1.00 1.00 43 ILE A O 17
ATOM 23119 N N . LYS A 1 44 ? 14.313 1.090 8.346 1.00 1.00 44 LYS A N 17
ATOM 23120 C CA . LYS A 1 44 ? 14.737 0.985 9.735 1.00 1.00 44 LYS A CA 17
ATOM 23121 C C . LYS A 1 44 ? 15.723 -0.149 9.962 1.00 1.00 44 LYS A C 17
ATOM 23122 O O . LYS A 1 44 ? 16.792 0.040 10.546 1.00 1.00 44 LYS A O 17
ATOM 23141 N N . TYR A 1 45 ? 15.356 -1.334 9.494 1.00 1.00 45 TYR A N 17
ATOM 23142 C CA . TYR A 1 45 ? 16.197 -2.512 9.683 1.00 1.00 45 TYR A CA 17
ATOM 23143 C C . TYR A 1 45 ? 17.274 -2.630 8.621 1.00 1.00 45 TYR A C 17
ATOM 23144 O O . TYR A 1 45 ? 18.221 -3.410 8.762 1.00 1.00 45 TYR A O 17
ATOM 23162 N N . GLU A 1 46 ? 17.124 -1.857 7.549 1.00 1.00 46 GLU A N 17
ATOM 23163 C CA . GLU A 1 46 ? 18.097 -1.877 6.453 1.00 1.00 46 GLU A CA 17
ATOM 23164 C C . GLU A 1 46 ? 18.650 -0.479 6.234 1.00 1.00 46 GLU A C 17
ATOM 23165 O O . GLU A 1 46 ? 18.093 0.505 6.720 1.00 1.00 46 GLU A O 17
ATOM 23177 N N . ALA A 1 47 ? 19.754 -0.398 5.509 1.00 1.00 47 ALA A N 17
ATOM 23178 C CA . ALA A 1 47 ? 20.405 0.888 5.241 1.00 1.00 47 ALA A CA 17
ATOM 23179 C C . ALA A 1 47 ? 20.223 1.293 3.785 1.00 1.00 47 ALA A C 17
ATOM 23180 O O . ALA A 1 47 ? 20.117 0.441 2.904 1.00 1.00 47 ALA A O 17
ATOM 23187 N N . HIS A 1 48 ? 20.188 2.599 3.543 1.00 1.00 48 HIS A N 17
ATOM 23188 C CA . HIS A 1 48 ? 20.015 3.113 2.189 1.00 1.00 48 HIS A CA 17
ATOM 23189 C C . HIS A 1 48 ? 20.467 4.569 2.103 1.00 1.00 48 HIS A C 17
ATOM 23190 O O . HIS A 1 48 ? 20.943 5.141 3.084 1.00 1.00 48 HIS A O 17
ATOM 23205 N N . SER A 1 49 ? 20.312 5.163 0.926 1.00 1.00 49 SER A N 17
ATOM 23206 C CA . SER A 1 49 ? 20.703 6.556 0.723 1.00 1.00 49 SER A CA 17
ATOM 23207 C C . SER A 1 49 ? 19.640 7.502 1.281 1.00 1.00 49 SER A C 17
ATOM 23208 O O . SER A 1 49 ? 18.585 7.068 1.740 1.00 1.00 49 SER A O 17
ATOM 23216 N N . ASP A 1 50 ? 19.929 8.800 1.248 1.00 1.00 50 ASP A N 17
ATOM 23217 C CA . ASP A 1 50 ? 18.978 9.785 1.753 1.00 1.00 50 ASP A CA 17
ATOM 23218 C C . ASP A 1 50 ? 17.762 9.838 0.838 1.00 1.00 50 ASP A C 17
ATOM 23219 O O . ASP A 1 50 ? 16.631 9.656 1.287 1.00 1.00 50 ASP A O 17
ATOM 23228 N N . LYS A 1 51 ? 17.994 10.079 -0.448 1.00 1.00 51 LYS A N 17
ATOM 23229 C CA . LYS A 1 51 ? 16.899 10.134 -1.409 1.00 1.00 51 LYS A CA 17
ATOM 23230 C C . LYS A 1 51 ? 16.119 8.827 -1.366 1.00 1.00 51 LYS A C 17
ATOM 23231 O O . LYS A 1 51 ? 14.927 8.800 -1.659 1.00 1.00 51 LYS A O 17
ATOM 23250 N N . ALA A 1 52 ? 16.800 7.747 -0.992 1.00 1.00 52 ALA A N 17
ATOM 23251 C CA . ALA A 1 52 ? 16.147 6.445 -0.902 1.00 1.00 52 ALA A CA 17
ATOM 23252 C C . ALA A 1 52 ? 15.143 6.456 0.248 1.00 1.00 52 ALA A C 17
ATOM 23253 O O . ALA A 1 52 ? 13.970 6.185 0.047 1.00 1.00 52 ALA A O 17
ATOM 23260 N N . LYS A 1 53 ? 15.612 6.798 1.446 1.00 1.00 53 LYS A N 17
ATOM 23261 C CA . LYS A 1 53 ? 14.731 6.848 2.611 1.00 1.00 53 LYS A CA 17
ATOM 23262 C C . LYS A 1 53 ? 13.563 7.789 2.355 1.00 1.00 53 LYS A C 17
ATOM 23263 O O . LYS A 1 53 ? 12.410 7.435 2.598 1.00 1.00 53 LYS A O 17
ATOM 23282 N N . GLU A 1 54 ? 13.865 8.979 1.857 1.00 1.00 54 GLU A N 17
ATOM 23283 C CA . GLU A 1 54 ? 12.826 9.953 1.564 1.00 1.00 54 GLU A CA 17
ATOM 23284 C C . GLU A 1 54 ? 11.810 9.365 0.595 1.00 1.00 54 GLU A C 17
ATOM 23285 O O . GLU A 1 54 ? 10.613 9.641 0.695 1.00 1.00 54 GLU A O 17
ATOM 23297 N N . SER A 1 55 ? 12.289 8.552 -0.342 1.00 1.00 55 SER A N 17
ATOM 23298 C CA . SER A 1 55 ? 11.404 7.930 -1.311 1.00 1.00 55 SER A CA 17
ATOM 23299 C C . SER A 1 55 ? 10.439 6.976 -0.610 1.00 1.00 55 SER A C 17
ATOM 23300 O O . SER A 1 55 ? 9.253 6.925 -0.931 1.00 1.00 55 SER A O 17
ATOM 23308 N N . ILE A 1 56 ? 10.960 6.205 0.337 1.00 1.00 56 ILE A N 17
ATOM 23309 C CA . ILE A 1 56 ? 10.133 5.244 1.052 1.00 1.00 56 ILE A CA 17
ATOM 23310 C C . ILE A 1 56 ? 9.125 5.969 1.937 1.00 1.00 56 ILE A C 17
ATOM 23311 O O . ILE A 1 56 ? 7.954 5.621 1.963 1.00 1.00 56 ILE A O 17
ATOM 23327 N N . ARG A 1 57 ? 9.605 6.965 2.671 1.00 1.00 57 ARG A N 17
ATOM 23328 C CA . ARG A 1 57 ? 8.731 7.721 3.566 1.00 1.00 57 ARG A CA 17
ATOM 23329 C C . ARG A 1 57 ? 7.614 8.392 2.770 1.00 1.00 57 ARG A C 17
ATOM 23330 O O . ARG A 1 57 ? 6.432 8.153 3.014 1.00 1.00 57 ARG A O 17
ATOM 23351 N N . ALA A 1 58 ? 7.993 9.234 1.820 1.00 1.00 58 ALA A N 17
ATOM 23352 C CA . ALA A 1 58 ? 7.009 9.937 1.002 1.00 1.00 58 ALA A CA 17
ATOM 23353 C C . ALA A 1 58 ? 6.013 8.951 0.394 1.00 1.00 58 ALA A C 17
ATOM 23354 O O . ALA A 1 58 ? 4.792 9.126 0.504 1.00 1.00 58 ALA A O 17
ATOM 23361 N N . LYS A 1 59 ? 6.538 7.908 -0.239 1.00 1.00 59 LYS A N 17
ATOM 23362 C CA . LYS A 1 59 ? 5.688 6.904 -0.857 1.00 1.00 59 LYS A CA 17
ATOM 23363 C C . LYS A 1 59 ? 4.828 6.201 0.178 1.00 1.00 59 LYS A C 17
ATOM 23364 O O . LYS A 1 59 ? 3.641 5.964 -0.047 1.00 1.00 59 LYS A O 17
ATOM 23383 N N . CYS A 1 60 ? 5.432 5.871 1.307 1.00 1.00 60 CYS A N 17
ATOM 23384 C CA . CYS A 1 60 ? 4.716 5.194 2.380 1.00 1.00 60 CYS A CA 17
ATOM 23385 C C . CYS A 1 60 ? 3.454 5.982 2.726 1.00 1.00 60 CYS A C 17
ATOM 23386 O O . CYS A 1 60 ? 2.393 5.401 2.956 1.00 1.00 60 CYS A O 17
ATOM 23394 N N . VAL A 1 61 ? 3.576 7.306 2.745 1.00 1.00 61 VAL A N 17
ATOM 23395 C CA . VAL A 1 61 ? 2.430 8.159 3.039 1.00 1.00 61 VAL A CA 17
ATOM 23396 C C . VAL A 1 61 ? 1.375 7.990 1.947 1.00 1.00 61 VAL A C 17
ATOM 23397 O O . VAL A 1 61 ? 0.191 7.822 2.235 1.00 1.00 61 VAL A O 17
ATOM 23410 N N . GLN A 1 62 ? 1.814 8.054 0.689 1.00 1.00 62 GLN A N 17
ATOM 23411 C CA . GLN A 1 62 ? 0.887 7.916 -0.434 1.00 1.00 62 GLN A CA 17
ATOM 23412 C C . GLN A 1 62 ? 0.114 6.602 -0.330 1.00 1.00 62 GLN A C 17
ATOM 23413 O O . GLN A 1 62 ? -1.113 6.573 -0.478 1.00 1.00 62 GLN A O 17
ATOM 23427 N N . TYR A 1 63 ? 0.837 5.519 -0.063 1.00 1.00 63 TYR A N 17
ATOM 23428 C CA . TYR A 1 63 ? 0.206 4.214 0.066 1.00 1.00 63 TYR A CA 17
ATOM 23429 C C . TYR A 1 63 ? -0.766 4.189 1.231 1.00 1.00 63 TYR A C 17
ATOM 23430 O O . TYR A 1 63 ? -1.919 3.780 1.076 1.00 1.00 63 TYR A O 17
ATOM 23448 N N . LEU A 1 64 ? -0.301 4.626 2.394 1.00 1.00 64 LEU A N 17
ATOM 23449 C CA . LEU A 1 64 ? -1.155 4.633 3.570 1.00 1.00 64 LEU A CA 17
ATOM 23450 C C . LEU A 1 64 ? -2.381 5.494 3.339 1.00 1.00 64 LEU A C 17
ATOM 23451 O O . LEU A 1 64 ? -3.501 5.062 3.604 1.00 1.00 64 LEU A O 17
ATOM 23467 N N . ASP A 1 65 ? -2.177 6.707 2.840 1.00 1.00 65 ASP A N 17
ATOM 23468 C CA . ASP A 1 65 ? -3.289 7.610 2.594 1.00 1.00 65 ASP A CA 17
ATOM 23469 C C . ASP A 1 65 ? -4.359 6.902 1.775 1.00 1.00 65 ASP A C 17
ATOM 23470 O O . ASP A 1 65 ? -5.546 6.958 2.110 1.00 1.00 65 ASP A O 17
ATOM 23479 N N . ARG A 1 66 ? -3.935 6.215 0.714 1.00 1.00 66 ARG A N 17
ATOM 23480 C CA . ARG A 1 66 ? -4.877 5.477 -0.121 1.00 1.00 66 ARG A CA 17
ATOM 23481 C C . ARG A 1 66 ? -5.605 4.427 0.710 1.00 1.00 66 ARG A C 17
ATOM 23482 O O . ARG A 1 66 ? -6.822 4.269 0.610 1.00 1.00 66 ARG A O 17
ATOM 23503 N N . ALA A 1 67 ? -4.850 3.703 1.523 1.00 1.00 67 ALA A N 17
ATOM 23504 C CA . ALA A 1 67 ? -5.435 2.670 2.367 1.00 1.00 67 ALA A CA 17
ATOM 23505 C C . ALA A 1 67 ? -6.453 3.284 3.327 1.00 1.00 67 ALA A C 17
ATOM 23506 O O . ALA A 1 67 ? -7.504 2.703 3.588 1.00 1.00 67 ALA A O 17
ATOM 23513 N N . GLU A 1 68 ? -6.128 4.455 3.857 1.00 1.00 68 GLU A N 17
ATOM 23514 C CA . GLU A 1 68 ? -7.014 5.129 4.795 1.00 1.00 68 GLU A CA 17
ATOM 23515 C C . GLU A 1 68 ? -8.363 5.421 4.159 1.00 1.00 68 GLU A C 17
ATOM 23516 O O . GLU A 1 68 ? -9.401 5.029 4.687 1.00 1.00 68 GLU A O 17
ATOM 23528 N N . LYS A 1 69 ? -8.342 6.111 3.023 1.00 1.00 69 LYS A N 17
ATOM 23529 C CA . LYS A 1 69 ? -9.579 6.451 2.331 1.00 1.00 69 LYS A CA 17
ATOM 23530 C C . LYS A 1 69 ? -10.320 5.187 1.909 1.00 1.00 69 LYS A C 17
ATOM 23531 O O . LYS A 1 69 ? -11.550 5.133 1.953 1.00 1.00 69 LYS A O 17
ATOM 23550 N N . LEU A 1 70 ? -9.563 4.172 1.499 1.00 1.00 70 LEU A N 17
ATOM 23551 C CA . LEU A 1 70 ? -10.150 2.917 1.071 1.00 1.00 70 LEU A CA 17
ATOM 23552 C C . LEU A 1 70 ? -10.970 2.309 2.193 1.00 1.00 70 LEU A C 17
ATOM 23553 O O . LEU A 1 70 ? -12.130 1.940 2.002 1.00 1.00 70 LEU A O 17
ATOM 23569 N N . LYS A 1 71 ? -10.380 2.238 3.360 1.00 1.00 71 LYS A N 17
ATOM 23570 C CA . LYS A 1 71 ? -11.050 1.706 4.534 1.00 1.00 71 LYS A CA 17
ATOM 23571 C C . LYS A 1 71 ? -12.100 2.690 5.036 1.00 1.00 71 LYS A C 17
ATOM 23572 O O . LYS A 1 71 ? -13.040 2.312 5.745 1.00 1.00 71 LYS A O 17
ATOM 23591 N N . ASP A 1 72 ? -11.930 3.964 4.697 1.00 1.00 72 ASP A N 17
ATOM 23592 C CA . ASP A 1 72 ? -12.840 4.995 5.165 1.00 1.00 72 ASP A CA 17
ATOM 23593 C C . ASP A 1 72 ? -14.250 4.831 4.600 1.00 1.00 72 ASP A C 17
ATOM 23594 O O . ASP A 1 72 ? -15.230 4.712 5.349 1.00 1.00 72 ASP A O 17
ATOM 23603 N N . TYR A 1 73 ? -14.340 4.810 3.274 1.00 1.00 73 TYR A N 17
ATOM 23604 C CA . TYR A 1 73 ? -15.640 4.667 2.618 1.00 1.00 73 TYR A CA 17
ATOM 23605 C C . TYR A 1 73 ? -16.100 3.221 2.649 1.00 1.00 73 TYR A C 17
ATOM 23606 O O . TYR A 1 73 ? -17.300 2.939 2.618 1.00 1.00 73 TYR A O 17
ATOM 23624 N N . LEU A 1 74 ? -15.140 2.298 2.676 1.00 1.00 74 LEU A N 17
ATOM 23625 C CA . LEU A 1 74 ? -15.480 0.881 2.705 1.00 1.00 74 LEU A CA 17
ATOM 23626 C C . LEU A 1 74 ? -16.290 0.584 3.962 1.00 1.00 74 LEU A C 17
ATOM 23627 O O . LEU A 1 74 ? -17.350 -0.036 3.888 1.00 1.00 74 LEU A O 17
ATOM 23643 N N . ARG A 1 75 ? -15.790 1.042 5.109 1.00 1.00 75 ARG A N 17
ATOM 23644 C CA . ARG A 1 75 ? -16.500 0.839 6.366 1.00 1.00 75 ARG A CA 17
ATOM 23645 C C . ARG A 1 75 ? -17.780 1.663 6.386 1.00 1.00 75 ARG A C 17
ATOM 23646 O O . ARG A 1 75 ? -18.840 1.185 6.810 1.00 1.00 75 ARG A O 17
ATOM 23667 N N . ILE B 2 3 ? 16.493 2.454 -7.045 1.00 1.00 168 ILE B N 17
ATOM 23668 C CA . ILE B 2 3 ? 15.219 2.369 -6.330 1.00 1.00 168 ILE B CA 17
ATOM 23669 C C . ILE B 2 3 ? 14.085 2.864 -7.211 1.00 1.00 168 ILE B C 17
ATOM 23670 O O . ILE B 2 3 ? 14.018 4.044 -7.553 1.00 1.00 168 ILE B O 17
ATOM 23686 N N . GLU B 2 4 ? 13.185 1.952 -7.572 1.00 1.00 169 GLU B N 17
ATOM 23687 C CA . GLU B 2 4 ? 12.040 2.304 -8.412 1.00 1.00 169 GLU B CA 17
ATOM 23688 C C . GLU B 2 4 ? 10.755 1.771 -7.809 1.00 1.00 169 GLU B C 17
ATOM 23689 O O . GLU B 2 4 ? 10.552 0.559 -7.724 1.00 1.00 169 GLU B O 17
ATOM 23701 N N . LEU B 2 5 ? 9.883 2.685 -7.384 1.00 1.00 170 LEU B N 17
ATOM 23702 C CA . LEU B 2 5 ? 8.617 2.295 -6.777 1.00 1.00 170 LEU B CA 17
ATOM 23703 C C . LEU B 2 5 ? 7.448 2.585 -7.716 1.00 1.00 170 LEU B C 17
ATOM 23704 O O . LEU B 2 5 ? 7.572 3.388 -8.643 1.00 1.00 170 LEU B O 17
ATOM 23720 N N . PRO B 2 6 ? 6.324 1.960 -7.488 1.00 1.00 171 PRO B N 17
ATOM 23721 C CA . PRO B 2 6 ? 5.108 2.171 -8.329 1.00 1.00 171 PRO B CA 17
ATOM 23722 C C . PRO B 2 6 ? 4.210 3.271 -7.773 1.00 1.00 171 PRO B C 17
ATOM 23723 O O . PRO B 2 6 ? 4.267 3.593 -6.588 1.00 1.00 171 PRO B O 17
ATOM 23734 N N . GLU B 2 7 ? 3.368 3.834 -8.638 1.00 1.00 172 GLU B N 17
ATOM 23735 C CA . GLU B 2 7 ? 2.445 4.888 -8.224 1.00 1.00 172 GLU B CA 17
ATOM 23736 C C . GLU B 2 7 ? 1.027 4.341 -8.120 1.00 1.00 172 GLU B C 17
ATOM 23737 O O . GLU B 2 7 ? 0.528 3.695 -9.043 1.00 1.00 172 GLU B O 17
ATOM 23749 N N . VAL B 2 8 ? 0.385 4.593 -6.985 1.00 1.00 173 VAL B N 17
ATOM 23750 C CA . VAL B 2 8 ? -0.965 4.108 -6.767 1.00 1.00 173 VAL B CA 17
ATOM 23751 C C . VAL B 2 8 ? -1.877 4.488 -7.935 1.00 1.00 173 VAL B C 17
ATOM 23752 O O . VAL B 2 8 ? -1.833 5.618 -8.421 1.00 1.00 173 VAL B O 17
ATOM 23765 N N . PRO B 2 9 ? -2.695 3.568 -8.383 1.00 1.00 174 PRO B N 17
ATOM 23766 C CA . PRO B 2 9 ? -3.632 3.819 -9.515 1.00 1.00 174 PRO B CA 17
ATOM 23767 C C . PRO B 2 9 ? -4.796 4.721 -9.126 1.00 1.00 174 PRO B C 17
ATOM 23768 O O . PRO B 2 9 ? -5.184 4.782 -7.960 1.00 1.00 174 PRO B O 17
ATOM 23779 N N . SER B 2 10 ? -5.362 5.408 -10.110 1.00 1.00 175 SER B N 17
ATOM 23780 C CA . SER B 2 10 ? -6.501 6.291 -9.874 1.00 1.00 175 SER B CA 17
ATOM 23781 C C . SER B 2 10 ? -7.758 5.714 -10.510 1.00 1.00 175 SER B C 17
ATOM 23782 O O . SER B 2 10 ? -8.119 6.068 -11.630 1.00 1.00 175 SER B O 17
ATOM 23790 N N . GLU B 2 11 ? -8.427 4.822 -9.785 1.00 1.00 176 GLU B N 17
ATOM 23791 C CA . GLU B 2 11 ? -9.643 4.202 -10.280 1.00 1.00 176 GLU B CA 17
ATOM 23792 C C . GLU B 2 11 ? -10.860 5.064 -9.961 1.00 1.00 176 GLU B C 17
ATOM 23793 O O . GLU B 2 11 ? -10.780 5.984 -9.145 1.00 1.00 176 GLU B O 17
ATOM 23805 N N . PRO B 2 12 ? -11.990 4.762 -10.550 1.00 1.00 177 PRO B N 17
ATOM 23806 C CA . PRO B 2 12 ? -13.260 5.503 -10.280 1.00 1.00 177 PRO B CA 17
ATOM 23807 C C . PRO B 2 12 ? -13.730 5.312 -8.848 1.00 1.00 177 PRO B C 17
ATOM 23808 O O . PRO B 2 12 ? -14.920 5.184 -8.587 1.00 1.00 177 PRO B O 17
ATOM 23819 N N . LEU B 2 13 ? -12.780 5.276 -7.919 1.00 1.00 178 LEU B N 17
ATOM 23820 C CA . LEU B 2 13 ? -13.100 5.081 -6.516 1.00 1.00 178 LEU B CA 17
ATOM 23821 C C . LEU B 2 13 ? -14.320 5.917 -6.130 1.00 1.00 178 LEU B C 17
ATOM 23822 O O . LEU B 2 13 ? -14.470 7.055 -6.578 1.00 1.00 178 LEU B O 17
ATOM 23838 N N . PRO B 2 14 ? -15.190 5.370 -5.324 1.00 1.00 179 PRO B N 17
ATOM 23839 C CA . PRO B 2 14 ? -16.430 6.076 -4.892 1.00 1.00 179 PRO B CA 17
ATOM 23840 C C . PRO B 2 14 ? -16.150 7.464 -4.327 1.00 1.00 179 PRO B C 17
ATOM 23841 O O . PRO B 2 14 ? -15.070 7.716 -3.795 1.00 1.00 179 PRO B O 17
ATOM 23852 N N . THR A 1 3 ? 15.372 -12.770 -0.707 1.00 1.00 3 THR A N 18
ATOM 23853 C CA . THR A 1 3 ? 14.827 -11.530 -1.265 1.00 1.00 3 THR A CA 18
ATOM 23854 C C . THR A 1 3 ? 15.102 -10.350 -0.338 1.00 1.00 3 THR A C 18
ATOM 23855 O O . THR A 1 3 ? 14.849 -10.420 0.866 1.00 1.00 3 THR A O 18
ATOM 23866 N N . SER A 1 4 ? 15.619 -9.274 -0.908 1.00 1.00 4 SER A N 18
ATOM 23867 C CA . SER A 1 4 ? 15.921 -8.080 -0.128 1.00 1.00 4 SER A CA 18
ATOM 23868 C C . SER A 1 4 ? 14.642 -7.463 0.412 1.00 1.00 4 SER A C 18
ATOM 23869 O O . SER A 1 4 ? 13.560 -7.675 -0.131 1.00 1.00 4 SER A O 18
ATOM 23877 N N . THR A 1 5 ? 14.774 -6.706 1.492 1.00 1.00 5 THR A N 18
ATOM 23878 C CA . THR A 1 5 ? 13.619 -6.072 2.104 1.00 1.00 5 THR A CA 18
ATOM 23879 C C . THR A 1 5 ? 12.966 -5.116 1.116 1.00 1.00 5 THR A C 18
ATOM 23880 O O . THR A 1 5 ? 11.743 -5.065 1.004 1.00 1.00 5 THR A O 18
ATOM 23891 N N . LEU A 1 6 ? 13.789 -4.351 0.403 1.00 1.00 6 LEU A N 18
ATOM 23892 C CA . LEU A 1 6 ? 13.271 -3.393 -0.562 1.00 1.00 6 LEU A CA 18
ATOM 23893 C C . LEU A 1 6 ? 12.569 -4.109 -1.713 1.00 1.00 6 LEU A C 18
ATOM 23894 O O . LEU A 1 6 ? 11.490 -3.709 -2.149 1.00 1.00 6 LEU A O 18
ATOM 23910 N N . GLN A 1 7 ? 13.191 -5.169 -2.203 1.00 1.00 7 GLN A N 18
ATOM 23911 C CA . GLN A 1 7 ? 12.615 -5.907 -3.310 1.00 1.00 7 GLN A CA 18
ATOM 23912 C C . GLN A 1 7 ? 11.259 -6.473 -2.926 1.00 1.00 7 GLN A C 18
ATOM 23913 O O . GLN A 1 7 ? 10.297 -6.388 -3.693 1.00 1.00 7 GLN A O 18
ATOM 23927 N N . LYS A 1 8 ? 11.187 -7.054 -1.742 1.00 1.00 8 LYS A N 18
ATOM 23928 C CA . LYS A 1 8 ? 9.939 -7.638 -1.282 1.00 1.00 8 LYS A CA 18
ATOM 23929 C C . LYS A 1 8 ? 8.876 -6.559 -1.118 1.00 1.00 8 LYS A C 18
ATOM 23930 O O . LYS A 1 8 ? 7.720 -6.748 -1.497 1.00 1.00 8 LYS A O 18
ATOM 23949 N N . ALA A 1 9 ? 9.275 -5.427 -0.547 1.00 1.00 9 ALA A N 18
ATOM 23950 C CA . ALA A 1 9 ? 8.345 -4.331 -0.333 1.00 1.00 9 ALA A CA 18
ATOM 23951 C C . ALA A 1 9 ? 7.714 -3.920 -1.661 1.00 1.00 9 ALA A C 18
ATOM 23952 O O . ALA A 1 9 ? 6.502 -3.713 -1.748 1.00 1.00 9 ALA A O 18
ATOM 23959 N N . ILE A 1 10 ? 8.553 -3.827 -2.693 1.00 1.00 10 ILE A N 18
ATOM 23960 C CA . ILE A 1 10 ? 8.084 -3.453 -4.024 1.00 1.00 10 ILE A CA 18
ATOM 23961 C C . ILE A 1 10 ? 7.103 -4.496 -4.552 1.00 1.00 10 ILE A C 18
ATOM 23962 O O . ILE A 1 10 ? 6.096 -4.165 -5.173 1.00 1.00 10 ILE A O 18
ATOM 23978 N N . ASP A 1 11 ? 7.425 -5.758 -4.330 1.00 1.00 11 ASP A N 18
ATOM 23979 C CA . ASP A 1 11 ? 6.575 -6.835 -4.806 1.00 1.00 11 ASP A CA 18
ATOM 23980 C C . ASP A 1 11 ? 5.183 -6.765 -4.176 1.00 1.00 11 ASP A C 18
ATOM 23981 O O . ASP A 1 11 ? 4.168 -6.913 -4.867 1.00 1.00 11 ASP A O 18
ATOM 23990 N N . LEU A 1 12 ? 5.137 -6.561 -2.856 1.00 1.00 12 LEU A N 18
ATOM 23991 C CA . LEU A 1 12 ? 3.868 -6.511 -2.136 1.00 1.00 12 LEU A CA 18
ATOM 23992 C C . LEU A 1 12 ? 3.005 -5.347 -2.609 1.00 1.00 12 LEU A C 18
ATOM 23993 O O . LEU A 1 12 ? 1.802 -5.505 -2.834 1.00 1.00 12 LEU A O 18
ATOM 24009 N N . VAL A 1 13 ? 3.611 -4.177 -2.762 1.00 1.00 13 VAL A N 18
ATOM 24010 C CA . VAL A 1 13 ? 2.852 -3.015 -3.209 1.00 1.00 13 VAL A CA 18
ATOM 24011 C C . VAL A 1 13 ? 2.439 -3.164 -4.671 1.00 1.00 13 VAL A C 18
ATOM 24012 O O . VAL A 1 13 ? 1.358 -2.729 -5.069 1.00 1.00 13 VAL A O 18
ATOM 24025 N N . THR A 1 14 ? 3.296 -3.790 -5.467 1.00 1.00 14 THR A N 18
ATOM 24026 C CA . THR A 1 14 ? 2.989 -3.995 -6.879 1.00 1.00 14 THR A CA 18
ATOM 24027 C C . THR A 1 14 ? 1.691 -4.779 -7.000 1.00 1.00 14 THR A C 18
ATOM 24028 O O . THR A 1 14 ? 0.760 -4.387 -7.717 1.00 1.00 14 THR A O 18
ATOM 24039 N N . LYS A 1 15 ? 1.613 -5.876 -6.274 1.00 1.00 15 LYS A N 18
ATOM 24040 C CA . LYS A 1 15 ? 0.406 -6.671 -6.304 1.00 1.00 15 LYS A CA 18
ATOM 24041 C C . LYS A 1 15 ? -0.751 -5.852 -5.759 1.00 1.00 15 LYS A C 18
ATOM 24042 O O . LYS A 1 15 ? -1.854 -5.894 -6.278 1.00 1.00 15 LYS A O 18
ATOM 24061 N N . ALA A 1 16 ? -0.498 -5.099 -4.708 1.00 1.00 16 ALA A N 18
ATOM 24062 C CA . ALA A 1 16 ? -1.548 -4.286 -4.122 1.00 1.00 16 ALA A CA 18
ATOM 24063 C C . ALA A 1 16 ? -2.211 -3.413 -5.175 1.00 1.00 16 ALA A C 18
ATOM 24064 O O . ALA A 1 16 ? -3.434 -3.271 -5.200 1.00 1.00 16 ALA A O 18
ATOM 24071 N N . THR A 1 17 ? -1.399 -2.820 -6.034 1.00 1.00 17 THR A N 18
ATOM 24072 C CA . THR A 1 17 ? -1.931 -1.951 -7.064 1.00 1.00 17 THR A CA 18
ATOM 24073 C C . THR A 1 17 ? -2.768 -2.747 -8.053 1.00 1.00 17 THR A C 18
ATOM 24074 O O . THR A 1 17 ? -3.815 -2.283 -8.515 1.00 1.00 17 THR A O 18
ATOM 24085 N N . GLU A 1 18 ? -2.331 -3.963 -8.355 1.00 1.00 18 GLU A N 18
ATOM 24086 C CA . GLU A 1 18 ? -3.089 -4.798 -9.279 1.00 1.00 18 GLU A CA 18
ATOM 24087 C C . GLU A 1 18 ? -4.441 -5.152 -8.661 1.00 1.00 18 GLU A C 18
ATOM 24088 O O . GLU A 1 18 ? -5.473 -5.149 -9.337 1.00 1.00 18 GLU A O 18
ATOM 24100 N N . GLU A 1 19 ? -4.423 -5.458 -7.367 1.00 1.00 19 GLU A N 18
ATOM 24101 C CA . GLU A 1 19 ? -5.638 -5.816 -6.658 1.00 1.00 19 GLU A CA 18
ATOM 24102 C C . GLU A 1 19 ? -6.585 -4.630 -6.585 1.00 1.00 19 GLU A C 18
ATOM 24103 O O . GLU A 1 19 ? -7.791 -4.772 -6.769 1.00 1.00 19 GLU A O 18
ATOM 24115 N N . ASP A 1 20 ? -6.031 -3.462 -6.332 1.00 1.00 20 ASP A N 18
ATOM 24116 C CA . ASP A 1 20 ? -6.839 -2.266 -6.254 1.00 1.00 20 ASP A CA 18
ATOM 24117 C C . ASP A 1 20 ? -7.578 -2.062 -7.567 1.00 1.00 20 ASP A C 18
ATOM 24118 O O . ASP A 1 20 ? -8.758 -1.717 -7.581 1.00 1.00 20 ASP A O 18
ATOM 24127 N N . LYS A 1 21 ? -6.880 -2.299 -8.673 1.00 1.00 21 LYS A N 18
ATOM 24128 C CA . LYS A 1 21 ? -7.497 -2.157 -9.984 1.00 1.00 21 LYS A CA 18
ATOM 24129 C C . LYS A 1 21 ? -8.583 -3.204 -10.170 1.00 1.00 21 LYS A C 18
ATOM 24130 O O . LYS A 1 21 ? -9.635 -2.932 -10.750 1.00 1.00 21 LYS A O 18
ATOM 24149 N N . ALA A 1 22 ? -8.315 -4.411 -9.678 1.00 1.00 22 ALA A N 18
ATOM 24150 C CA . ALA A 1 22 ? -9.271 -5.502 -9.801 1.00 1.00 22 ALA A CA 18
ATOM 24151 C C . ALA A 1 22 ? -10.440 -5.299 -8.851 1.00 1.00 22 ALA A C 18
ATOM 24152 O O . ALA A 1 22 ? -11.220 -6.215 -8.612 1.00 1.00 22 ALA A O 18
ATOM 24159 N N . LYS A 1 23 ? -10.540 -4.088 -8.313 1.00 1.00 23 LYS A N 18
ATOM 24160 C CA . LYS A 1 23 ? -11.620 -3.751 -7.385 1.00 1.00 23 LYS A CA 18
ATOM 24161 C C . LYS A 1 23 ? -11.500 -4.576 -6.112 1.00 1.00 23 LYS A C 18
ATOM 24162 O O . LYS A 1 23 ? -12.500 -4.879 -5.464 1.00 1.00 23 LYS A O 18
ATOM 24181 N N . ASN A 1 24 ? -10.270 -4.929 -5.749 1.00 1.00 24 ASN A N 18
ATOM 24182 C CA . ASN A 1 24 ? -10.030 -5.714 -4.540 1.00 1.00 24 ASN A CA 18
ATOM 24183 C C . ASN A 1 24 ? -9.482 -4.805 -3.437 1.00 1.00 24 ASN A C 18
ATOM 24184 O O . ASN A 1 24 ? -8.319 -4.897 -3.054 1.00 1.00 24 ASN A O 18
ATOM 24195 N N . TYR A 1 25 ? -10.320 -3.923 -2.940 1.00 1.00 25 TYR A N 18
ATOM 24196 C CA . TYR A 1 25 ? -9.911 -3.001 -1.898 1.00 1.00 25 TYR A CA 18
ATOM 24197 C C . TYR A 1 25 ? -9.384 -3.759 -0.692 1.00 1.00 25 TYR A C 18
ATOM 24198 O O . TYR A 1 25 ? -8.356 -3.401 -0.146 1.00 1.00 25 TYR A O 18
ATOM 24216 N N . GLU A 1 26 ? -10.090 -4.803 -0.282 1.00 1.00 26 GLU A N 18
ATOM 24217 C CA . GLU A 1 26 ? -9.664 -5.577 0.878 1.00 1.00 26 GLU A CA 18
ATOM 24218 C C . GLU A 1 26 ? -8.287 -6.201 0.675 1.00 1.00 26 GLU A C 18
ATOM 24219 O O . GLU A 1 26 ? -7.380 -6.019 1.494 1.00 1.00 26 GLU A O 18
ATOM 24231 N N . GLU A 1 27 ? -8.127 -6.937 -0.415 1.00 1.00 27 GLU A N 18
ATOM 24232 C CA . GLU A 1 27 ? -6.851 -7.584 -0.680 1.00 1.00 27 GLU A CA 18
ATOM 24233 C C . GLU A 1 27 ? -5.759 -6.538 -0.871 1.00 1.00 27 GLU A C 18
ATOM 24234 O O . GLU A 1 27 ? -4.662 -6.654 -0.319 1.00 1.00 27 GLU A O 18
ATOM 24246 N N . ALA A 1 28 ? -6.074 -5.515 -1.650 1.00 1.00 28 ALA A N 18
ATOM 24247 C CA . ALA A 1 28 ? -5.118 -4.450 -1.911 1.00 1.00 28 ALA A CA 18
ATOM 24248 C C . ALA A 1 28 ? -4.663 -3.816 -0.601 1.00 1.00 28 ALA A C 18
ATOM 24249 O O . ALA A 1 28 ? -3.481 -3.532 -0.424 1.00 1.00 28 ALA A O 18
ATOM 24256 N N . LEU A 1 29 ? -5.606 -3.592 0.314 1.00 1.00 29 LEU A N 18
ATOM 24257 C CA . LEU A 1 29 ? -5.287 -2.976 1.598 1.00 1.00 29 LEU A CA 18
ATOM 24258 C C . LEU A 1 29 ? -4.279 -3.815 2.369 1.00 1.00 29 LEU A C 18
ATOM 24259 O O . LEU A 1 29 ? -3.302 -3.288 2.908 1.00 1.00 29 LEU A O 18
ATOM 24275 N N . ARG A 1 30 ? -4.518 -5.112 2.429 1.00 1.00 30 ARG A N 18
ATOM 24276 C CA . ARG A 1 30 ? -3.598 -5.979 3.151 1.00 1.00 30 ARG A CA 18
ATOM 24277 C C . ARG A 1 30 ? -2.196 -5.871 2.543 1.00 1.00 30 ARG A C 18
ATOM 24278 O O . ARG A 1 30 ? -1.196 -5.777 3.263 1.00 1.00 30 ARG A O 18
ATOM 24299 N N . LEU A 1 31 ? -2.130 -5.892 1.222 1.00 1.00 31 LEU A N 18
ATOM 24300 C CA . LEU A 1 31 ? -0.849 -5.807 0.536 1.00 1.00 31 LEU A CA 18
ATOM 24301 C C . LEU A 1 31 ? -0.185 -4.451 0.783 1.00 1.00 31 LEU A C 18
ATOM 24302 O O . LEU A 1 31 ? 1.029 -4.374 0.981 1.00 1.00 31 LEU A O 18
ATOM 24318 N N . TYR A 1 32 ? -0.985 -3.385 0.760 1.00 1.00 32 TYR A N 18
ATOM 24319 C CA . TYR A 1 32 ? -0.457 -2.038 0.972 1.00 1.00 32 TYR A CA 18
ATOM 24320 C C . TYR A 1 32 ? 0.216 -1.919 2.340 1.00 1.00 32 TYR A C 18
ATOM 24321 O O . TYR A 1 32 ? 1.335 -1.411 2.454 1.00 1.00 32 TYR A O 18
ATOM 24339 N N . GLN A 1 33 ? -0.473 -2.384 3.372 1.00 1.00 33 GLN A N 18
ATOM 24340 C CA . GLN A 1 33 ? 0.066 -2.309 4.721 1.00 1.00 33 GLN A CA 18
ATOM 24341 C C . GLN A 1 33 ? 1.338 -3.143 4.846 1.00 1.00 33 GLN A C 18
ATOM 24342 O O . GLN A 1 33 ? 2.333 -2.704 5.436 1.00 1.00 33 GLN A O 18
ATOM 24356 N N . HIS A 1 34 ? 1.302 -4.345 4.290 1.00 1.00 34 HIS A N 18
ATOM 24357 C CA . HIS A 1 34 ? 2.460 -5.231 4.354 1.00 1.00 34 HIS A CA 18
ATOM 24358 C C . HIS A 1 34 ? 3.668 -4.589 3.665 1.00 1.00 34 HIS A C 18
ATOM 24359 O O . HIS A 1 34 ? 4.766 -4.528 4.229 1.00 1.00 34 HIS A O 18
ATOM 24374 N N . ALA A 1 35 ? 3.450 -4.100 2.454 1.00 1.00 35 ALA A N 18
ATOM 24375 C CA . ALA A 1 35 ? 4.522 -3.470 1.705 1.00 1.00 35 ALA A CA 18
ATOM 24376 C C . ALA A 1 35 ? 5.149 -2.337 2.507 1.00 1.00 35 ALA A C 18
ATOM 24377 O O . ALA A 1 35 ? 6.373 -2.223 2.579 1.00 1.00 35 ALA A O 18
ATOM 24384 N N . VAL A 1 36 ? 4.309 -1.506 3.115 1.00 1.00 36 VAL A N 18
ATOM 24385 C CA . VAL A 1 36 ? 4.810 -0.387 3.898 1.00 1.00 36 VAL A CA 18
ATOM 24386 C C . VAL A 1 36 ? 5.731 -0.891 5.001 1.00 1.00 36 VAL A C 18
ATOM 24387 O O . VAL A 1 36 ? 6.805 -0.332 5.232 1.00 1.00 36 VAL A O 18
ATOM 24400 N N . GLU A 1 37 ? 5.314 -1.948 5.678 1.00 1.00 37 GLU A N 18
ATOM 24401 C CA . GLU A 1 37 ? 6.128 -2.502 6.750 1.00 1.00 37 GLU A CA 18
ATOM 24402 C C . GLU A 1 37 ? 7.529 -2.826 6.242 1.00 1.00 37 GLU A C 18
ATOM 24403 O O . GLU A 1 37 ? 8.527 -2.456 6.859 1.00 1.00 37 GLU A O 18
ATOM 24415 N N . TYR A 1 38 ? 7.593 -3.529 5.117 1.00 1.00 38 TYR A N 18
ATOM 24416 C CA . TYR A 1 38 ? 8.886 -3.900 4.552 1.00 1.00 38 TYR A CA 18
ATOM 24417 C C . TYR A 1 38 ? 9.685 -2.662 4.159 1.00 1.00 38 TYR A C 18
ATOM 24418 O O . TYR A 1 38 ? 10.901 -2.613 4.348 1.00 1.00 38 TYR A O 18
ATOM 24436 N N . PHE A 1 39 ? 9.003 -1.670 3.604 1.00 1.00 39 PHE A N 18
ATOM 24437 C CA . PHE A 1 39 ? 9.672 -0.445 3.185 1.00 1.00 39 PHE A CA 18
ATOM 24438 C C . PHE A 1 39 ? 10.325 0.258 4.379 1.00 1.00 39 PHE A C 18
ATOM 24439 O O . PHE A 1 39 ? 11.508 0.623 4.342 1.00 1.00 39 PHE A O 18
ATOM 24456 N N . LEU A 1 40 ? 9.545 0.433 5.435 1.00 1.00 40 LEU A N 18
ATOM 24457 C CA . LEU A 1 40 ? 10.030 1.084 6.633 1.00 1.00 40 LEU A CA 18
ATOM 24458 C C . LEU A 1 40 ? 11.147 0.251 7.241 1.00 1.00 40 LEU A C 18
ATOM 24459 O O . LEU A 1 40 ? 12.165 0.771 7.679 1.00 1.00 40 LEU A O 18
ATOM 24475 N N . HIS A 1 41 ? 10.967 -1.051 7.241 1.00 1.00 41 HIS A N 18
ATOM 24476 C CA . HIS A 1 41 ? 11.982 -1.924 7.791 1.00 1.00 41 HIS A CA 18
ATOM 24477 C C . HIS A 1 41 ? 13.282 -1.797 6.995 1.00 1.00 41 HIS A C 18
ATOM 24478 O O . HIS A 1 41 ? 14.373 -1.860 7.550 1.00 1.00 41 HIS A O 18
ATOM 24493 N N . ALA A 1 42 ? 13.168 -1.637 5.690 1.00 1.00 42 ALA A N 18
ATOM 24494 C CA . ALA A 1 42 ? 14.360 -1.534 4.856 1.00 1.00 42 ALA A CA 18
ATOM 24495 C C . ALA A 1 42 ? 15.182 -0.285 5.151 1.00 1.00 42 ALA A C 18
ATOM 24496 O O . ALA A 1 42 ? 16.388 -0.353 5.335 1.00 1.00 42 ALA A O 18
ATOM 24503 N N . ILE A 1 43 ? 14.536 0.847 5.252 1.00 1.00 43 ILE A N 18
ATOM 24504 C CA . ILE A 1 43 ? 15.267 2.062 5.549 1.00 1.00 43 ILE A CA 18
ATOM 24505 C C . ILE A 1 43 ? 15.921 1.997 6.940 1.00 1.00 43 ILE A C 18
ATOM 24506 O O . ILE A 1 43 ? 17.020 2.520 7.129 1.00 1.00 43 ILE A O 18
ATOM 24522 N N . LYS A 1 44 ? 15.258 1.343 7.905 1.00 1.00 44 LYS A N 18
ATOM 24523 C CA . LYS A 1 44 ? 15.828 1.227 9.259 1.00 1.00 44 LYS A CA 18
ATOM 24524 C C . LYS A 1 44 ? 16.807 0.081 9.405 1.00 1.00 44 LYS A C 18
ATOM 24525 O O . LYS A 1 44 ? 17.875 0.236 9.999 1.00 1.00 44 LYS A O 18
ATOM 24544 N N . TYR A 1 45 ? 16.410 -1.087 8.903 1.00 1.00 45 TYR A N 18
ATOM 24545 C CA . TYR A 1 45 ? 17.246 -2.281 9.034 1.00 1.00 45 TYR A CA 18
ATOM 24546 C C . TYR A 1 45 ? 18.182 -2.458 7.842 1.00 1.00 45 TYR A C 18
ATOM 24547 O O . TYR A 1 45 ? 19.170 -3.191 7.937 1.00 1.00 45 TYR A O 18
ATOM 24565 N N . GLU A 1 46 ? 17.876 -1.791 6.721 1.00 1.00 46 GLU A N 18
ATOM 24566 C CA . GLU A 1 46 ? 18.722 -1.887 5.520 1.00 1.00 46 GLU A CA 18
ATOM 24567 C C . GLU A 1 46 ? 19.280 -0.512 5.177 1.00 1.00 46 GLU A C 18
ATOM 24568 O O . GLU A 1 46 ? 18.551 0.477 5.127 1.00 1.00 46 GLU A O 18
ATOM 24580 N N . ALA A 1 47 ? 20.584 -0.463 4.965 1.00 1.00 47 ALA A N 18
ATOM 24581 C CA . ALA A 1 47 ? 21.256 0.790 4.652 1.00 1.00 47 ALA A CA 18
ATOM 24582 C C . ALA A 1 47 ? 20.958 1.214 3.228 1.00 1.00 47 ALA A C 18
ATOM 24583 O O . ALA A 1 47 ? 20.846 0.376 2.333 1.00 1.00 47 ALA A O 18
ATOM 24590 N N . HIS A 1 48 ? 20.832 2.516 3.019 1.00 1.00 48 HIS A N 18
ATOM 24591 C CA . HIS A 1 48 ? 20.549 3.043 1.691 1.00 1.00 48 HIS A CA 18
ATOM 24592 C C . HIS A 1 48 ? 21.034 4.492 1.572 1.00 1.00 48 HIS A C 18
ATOM 24593 O O . HIS A 1 48 ? 21.753 4.988 2.441 1.00 1.00 48 HIS A O 18
ATOM 24608 N N . SER A 1 49 ? 20.641 5.164 0.488 1.00 1.00 49 SER A N 18
ATOM 24609 C CA . SER A 1 49 ? 21.044 6.556 0.252 1.00 1.00 49 SER A CA 18
ATOM 24610 C C . SER A 1 49 ? 19.965 7.519 0.747 1.00 1.00 49 SER A C 18
ATOM 24611 O O . SER A 1 49 ? 18.777 7.252 0.615 1.00 1.00 49 SER A O 18
ATOM 24619 N N . ASP A 1 50 ? 20.381 8.647 1.299 1.00 1.00 50 ASP A N 18
ATOM 24620 C CA . ASP A 1 50 ? 19.430 9.632 1.811 1.00 1.00 50 ASP A CA 18
ATOM 24621 C C . ASP A 1 50 ? 18.302 9.852 0.810 1.00 1.00 50 ASP A C 18
ATOM 24622 O O . ASP A 1 50 ? 17.133 9.996 1.188 1.00 1.00 50 ASP A O 18
ATOM 24631 N N . LYS A 1 51 ? 18.652 9.864 -0.466 1.00 1.00 51 LYS A N 18
ATOM 24632 C CA . LYS A 1 51 ? 17.655 10.047 -1.507 1.00 1.00 51 LYS A CA 18
ATOM 24633 C C . LYS A 1 51 ? 16.665 8.889 -1.490 1.00 1.00 51 LYS A C 18
ATOM 24634 O O . LYS A 1 51 ? 15.462 9.087 -1.663 1.00 1.00 51 LYS A O 18
ATOM 24653 N N . ALA A 1 52 ? 17.169 7.682 -1.253 1.00 1.00 52 ALA A N 18
ATOM 24654 C CA . ALA A 1 52 ? 16.301 6.524 -1.198 1.00 1.00 52 ALA A CA 18
ATOM 24655 C C . ALA A 1 52 ? 15.300 6.673 -0.064 1.00 1.00 52 ALA A C 18
ATOM 24656 O O . ALA A 1 52 ? 14.099 6.598 -0.280 1.00 1.00 52 ALA A O 18
ATOM 24663 N N . LYS A 1 53 ? 15.806 6.901 1.152 1.00 1.00 53 LYS A N 18
ATOM 24664 C CA . LYS A 1 53 ? 14.924 7.036 2.306 1.00 1.00 53 LYS A CA 18
ATOM 24665 C C . LYS A 1 53 ? 13.800 8.006 1.987 1.00 1.00 53 LYS A C 18
ATOM 24666 O O . LYS A 1 53 ? 12.625 7.681 2.149 1.00 1.00 53 LYS A O 18
ATOM 24685 N N . GLU A 1 54 ? 14.146 9.194 1.538 1.00 1.00 54 GLU A N 18
ATOM 24686 C CA . GLU A 1 54 ? 13.121 10.162 1.220 1.00 1.00 54 GLU A CA 18
ATOM 24687 C C . GLU A 1 54 ? 12.103 9.538 0.277 1.00 1.00 54 GLU A C 18
ATOM 24688 O O . GLU A 1 54 ? 10.895 9.721 0.440 1.00 1.00 54 GLU A O 18
ATOM 24700 N N . SER A 1 55 ? 12.587 8.790 -0.695 1.00 1.00 55 SER A N 18
ATOM 24701 C CA . SER A 1 55 ? 11.688 8.147 -1.631 1.00 1.00 55 SER A CA 18
ATOM 24702 C C . SER A 1 55 ? 10.778 7.155 -0.907 1.00 1.00 55 SER A C 18
ATOM 24703 O O . SER A 1 55 ? 9.583 7.083 -1.183 1.00 1.00 55 SER A O 18
ATOM 24711 N N . ILE A 1 56 ? 11.354 6.369 0.001 1.00 1.00 56 ILE A N 18
ATOM 24712 C CA . ILE A 1 56 ? 10.579 5.367 0.716 1.00 1.00 56 ILE A CA 18
ATOM 24713 C C . ILE A 1 56 ? 9.574 6.033 1.654 1.00 1.00 56 ILE A C 18
ATOM 24714 O O . ILE A 1 56 ? 8.425 5.623 1.740 1.00 1.00 56 ILE A O 18
ATOM 24730 N N . ARG A 1 57 ? 10.035 7.047 2.374 1.00 1.00 57 ARG A N 18
ATOM 24731 C CA . ARG A 1 57 ? 9.184 7.754 3.323 1.00 1.00 57 ARG A CA 18
ATOM 24732 C C . ARG A 1 57 ? 8.005 8.413 2.608 1.00 1.00 57 ARG A C 18
ATOM 24733 O O . ARG A 1 57 ? 6.874 8.385 3.101 1.00 1.00 57 ARG A O 18
ATOM 24754 N N . ALA A 1 58 ? 8.271 8.986 1.434 1.00 1.00 58 ALA A N 18
ATOM 24755 C CA . ALA A 1 58 ? 7.217 9.634 0.654 1.00 1.00 58 ALA A CA 18
ATOM 24756 C C . ALA A 1 58 ? 6.210 8.603 0.140 1.00 1.00 58 ALA A C 18
ATOM 24757 O O . ALA A 1 58 ? 4.997 8.747 0.294 1.00 1.00 58 ALA A O 18
ATOM 24764 N N . LYS A 1 59 ? 6.712 7.552 -0.469 1.00 1.00 59 LYS A N 18
ATOM 24765 C CA . LYS A 1 59 ? 5.835 6.522 -0.980 1.00 1.00 59 LYS A CA 18
ATOM 24766 C C . LYS A 1 59 ? 5.135 5.800 0.170 1.00 1.00 59 LYS A C 18
ATOM 24767 O O . LYS A 1 59 ? 3.970 5.419 0.063 1.00 1.00 59 LYS A O 18
ATOM 24786 N N . CYS A 1 60 ? 5.852 5.623 1.264 1.00 1.00 60 CYS A N 18
ATOM 24787 C CA . CYS A 1 60 ? 5.297 4.954 2.425 1.00 1.00 60 CYS A CA 18
ATOM 24788 C C . CYS A 1 60 ? 4.021 5.653 2.876 1.00 1.00 60 CYS A C 18
ATOM 24789 O O . CYS A 1 60 ? 2.985 5.011 3.058 1.00 1.00 60 CYS A O 18
ATOM 24797 N N . VAL A 1 61 ? 4.090 6.972 3.047 1.00 1.00 61 VAL A N 18
ATOM 24798 C CA . VAL A 1 61 ? 2.919 7.725 3.472 1.00 1.00 61 VAL A CA 18
ATOM 24799 C C . VAL A 1 61 ? 1.820 7.653 2.417 1.00 1.00 61 VAL A C 18
ATOM 24800 O O . VAL A 1 61 ? 0.632 7.691 2.744 1.00 1.00 61 VAL A O 18
ATOM 24813 N N . GLN A 1 62 ? 2.213 7.519 1.152 1.00 1.00 62 GLN A N 18
ATOM 24814 C CA . GLN A 1 62 ? 1.222 7.414 0.077 1.00 1.00 62 GLN A CA 18
ATOM 24815 C C . GLN A 1 62 ? 0.481 6.080 0.149 1.00 1.00 62 GLN A C 18
ATOM 24816 O O . GLN A 1 62 ? -0.748 6.030 0.043 1.00 1.00 62 GLN A O 18
ATOM 24830 N N . TYR A 1 63 ? 1.234 5.002 0.338 1.00 1.00 63 TYR A N 18
ATOM 24831 C CA . TYR A 1 63 ? 0.636 3.677 0.425 1.00 1.00 63 TYR A CA 18
ATOM 24832 C C . TYR A 1 63 ? -0.303 3.593 1.616 1.00 1.00 63 TYR A C 18
ATOM 24833 O O . TYR A 1 63 ? -1.438 3.131 1.493 1.00 1.00 63 TYR A O 18
ATOM 24851 N N . LEU A 1 64 ? 0.168 4.032 2.771 1.00 1.00 64 LEU A N 18
ATOM 24852 C CA . LEU A 1 64 ? -0.672 3.972 3.950 1.00 1.00 64 LEU A CA 18
ATOM 24853 C C . LEU A 1 64 ? -1.923 4.807 3.737 1.00 1.00 64 LEU A C 18
ATOM 24854 O O . LEU A 1 64 ? -3.028 4.335 3.980 1.00 1.00 64 LEU A O 18
ATOM 24870 N N . ASP A 1 65 ? -1.771 6.045 3.287 1.00 1.00 65 ASP A N 18
ATOM 24871 C CA . ASP A 1 65 ? -2.930 6.894 3.082 1.00 1.00 65 ASP A CA 18
ATOM 24872 C C . ASP A 1 65 ? -3.973 6.161 2.262 1.00 1.00 65 ASP A C 18
ATOM 24873 O O . ASP A 1 65 ? -5.163 6.178 2.588 1.00 1.00 65 ASP A O 18
ATOM 24882 N N . ARG A 1 66 ? -3.532 5.508 1.205 1.00 1.00 66 ARG A N 18
ATOM 24883 C CA . ARG A 1 66 ? -4.458 4.771 0.376 1.00 1.00 66 ARG A CA 18
ATOM 24884 C C . ARG A 1 66 ? -5.124 3.666 1.195 1.00 1.00 66 ARG A C 18
ATOM 24885 O O . ARG A 1 66 ? -6.332 3.452 1.114 1.00 1.00 66 ARG A O 18
ATOM 24906 N N . ALA A 1 67 ? -4.325 2.948 1.963 1.00 1.00 67 ALA A N 18
ATOM 24907 C CA . ALA A 1 67 ? -4.857 1.867 2.768 1.00 1.00 67 ALA A CA 18
ATOM 24908 C C . ALA A 1 67 ? -5.866 2.394 3.797 1.00 1.00 67 ALA A C 18
ATOM 24909 O O . ALA A 1 67 ? -6.831 1.707 4.152 1.00 1.00 67 ALA A O 18
ATOM 24916 N N . GLU A 1 68 ? -5.644 3.619 4.260 1.00 1.00 68 GLU A N 18
ATOM 24917 C CA . GLU A 1 68 ? -6.526 4.240 5.242 1.00 1.00 68 GLU A CA 18
ATOM 24918 C C . GLU A 1 68 ? -7.891 4.555 4.651 1.00 1.00 68 GLU A C 18
ATOM 24919 O O . GLU A 1 68 ? -8.920 4.139 5.184 1.00 1.00 68 GLU A O 18
ATOM 24931 N N . LYS A 1 69 ? -7.908 5.296 3.553 1.00 1.00 69 LYS A N 18
ATOM 24932 C CA . LYS A 1 69 ? -9.174 5.647 2.939 1.00 1.00 69 LYS A CA 18
ATOM 24933 C C . LYS A 1 69 ? -9.914 4.379 2.513 1.00 1.00 69 LYS A C 18
ATOM 24934 O O . LYS A 1 69 ? -11.150 4.310 2.579 1.00 1.00 69 LYS A O 18
ATOM 24953 N N . LEU A 1 70 ? -9.148 3.376 2.064 1.00 1.00 70 LEU A N 18
ATOM 24954 C CA . LEU A 1 70 ? -9.744 2.123 1.616 1.00 1.00 70 LEU A CA 18
ATOM 24955 C C . LEU A 1 70 ? -10.520 1.484 2.745 1.00 1.00 70 LEU A C 18
ATOM 24956 O O . LEU A 1 70 ? -11.680 1.095 2.583 1.00 1.00 70 LEU A O 18
ATOM 24972 N N . LYS A 1 71 ? -9.887 1.428 3.892 1.00 1.00 71 LYS A N 18
ATOM 24973 C CA . LYS A 1 71 ? -10.490 0.875 5.087 1.00 1.00 71 LYS A CA 18
ATOM 24974 C C . LYS A 1 71 ? -11.580 1.786 5.633 1.00 1.00 71 LYS A C 18
ATOM 24975 O O . LYS A 1 71 ? -12.470 1.332 6.358 1.00 1.00 71 LYS A O 18
ATOM 24994 N N . ASP A 1 72 ? -11.510 3.069 5.288 1.00 1.00 72 ASP A N 18
ATOM 24995 C CA . ASP A 1 72 ? -12.490 4.039 5.771 1.00 1.00 72 ASP A CA 18
ATOM 24996 C C . ASP A 1 72 ? -13.870 3.817 5.192 1.00 1.00 72 ASP A C 18
ATOM 24997 O O . ASP A 1 72 ? -14.860 3.649 5.929 1.00 1.00 72 ASP A O 18
ATOM 25006 N N . TYR A 1 73 ? -13.960 3.821 3.868 1.00 1.00 73 TYR A N 18
ATOM 25007 C CA . TYR A 1 73 ? -15.260 3.634 3.236 1.00 1.00 73 TYR A CA 18
ATOM 25008 C C . TYR A 1 73 ? -15.650 2.171 3.301 1.00 1.00 73 TYR A C 18
ATOM 25009 O O . TYR A 1 73 ? -16.840 1.851 3.381 1.00 1.00 73 TYR A O 18
ATOM 25027 N N . LEU A 1 74 ? -14.660 1.284 3.288 1.00 1.00 74 LEU A N 18
ATOM 25028 C CA . LEU A 1 74 ? -14.940 -0.151 3.357 1.00 1.00 74 LEU A CA 18
ATOM 25029 C C . LEU A 1 74 ? -15.710 -0.463 4.632 1.00 1.00 74 LEU A C 18
ATOM 25030 O O . LEU A 1 74 ? -16.730 -1.144 4.604 1.00 1.00 74 LEU A O 18
ATOM 25046 N N . ARG A 1 75 ? -15.230 0.054 5.753 1.00 1.00 75 ARG A N 18
ATOM 25047 C CA . ARG A 1 75 ? -15.900 -0.171 7.014 1.00 1.00 75 ARG A CA 18
ATOM 25048 C C . ARG A 1 75 ? -17.240 0.529 7.017 1.00 1.00 75 ARG A C 18
ATOM 25049 O O . ARG A 1 75 ? -18.250 -0.035 7.461 1.00 1.00 75 ARG A O 18
ATOM 25070 N N . ILE B 2 3 ? 16.562 3.421 -7.590 1.00 1.00 168 ILE B N 18
ATOM 25071 C CA . ILE B 2 3 ? 15.321 3.026 -6.920 1.00 1.00 168 ILE B CA 18
ATOM 25072 C C . ILE B 2 3 ? 14.125 3.527 -7.701 1.00 1.00 168 ILE B C 18
ATOM 25073 O O . ILE B 2 3 ? 13.888 4.732 -7.785 1.00 1.00 168 ILE B O 18
ATOM 25089 N N . GLU B 2 4 ? 13.362 2.591 -8.260 1.00 1.00 169 GLU B N 18
ATOM 25090 C CA . GLU B 2 4 ? 12.169 2.939 -9.025 1.00 1.00 169 GLU B CA 18
ATOM 25091 C C . GLU B 2 4 ? 10.944 2.304 -8.391 1.00 1.00 169 GLU B C 18
ATOM 25092 O O . GLU B 2 4 ? 10.717 1.103 -8.524 1.00 1.00 169 GLU B O 18
ATOM 25104 N N . LEU B 2 5 ? 10.160 3.112 -7.688 1.00 1.00 170 LEU B N 18
ATOM 25105 C CA . LEU B 2 5 ? 8.962 2.610 -7.019 1.00 1.00 170 LEU B CA 18
ATOM 25106 C C . LEU B 2 5 ? 7.719 2.798 -7.893 1.00 1.00 170 LEU B C 18
ATOM 25107 O O . LEU B 2 5 ? 7.726 3.601 -8.828 1.00 1.00 170 LEU B O 18
ATOM 25123 N N . PRO B 2 6 ? 6.652 2.091 -7.593 1.00 1.00 171 PRO B N 18
ATOM 25124 C CA . PRO B 2 6 ? 5.376 2.218 -8.367 1.00 1.00 171 PRO B CA 18
ATOM 25125 C C . PRO B 2 6 ? 4.484 3.338 -7.825 1.00 1.00 171 PRO B C 18
ATOM 25126 O O . PRO B 2 6 ? 4.645 3.779 -6.686 1.00 1.00 171 PRO B O 18
ATOM 25137 N N . GLU B 2 7 ? 3.530 3.775 -8.647 1.00 1.00 172 GLU B N 18
ATOM 25138 C CA . GLU B 2 7 ? 2.596 4.826 -8.247 1.00 1.00 172 GLU B CA 18
ATOM 25139 C C . GLU B 2 7 ? 1.221 4.230 -7.996 1.00 1.00 172 GLU B C 18
ATOM 25140 O O . GLU B 2 7 ? 0.658 3.554 -8.856 1.00 1.00 172 GLU B O 18
ATOM 25152 N N . VAL B 2 8 ? 0.694 4.477 -6.806 1.00 1.00 173 VAL B N 18
ATOM 25153 C CA . VAL B 2 8 ? -0.610 3.945 -6.440 1.00 1.00 173 VAL B CA 18
ATOM 25154 C C . VAL B 2 8 ? -1.678 4.332 -7.483 1.00 1.00 173 VAL B C 18
ATOM 25155 O O . VAL B 2 8 ? -1.729 5.480 -7.926 1.00 1.00 173 VAL B O 18
ATOM 25168 N N . PRO B 2 9 ? -2.540 3.409 -7.862 1.00 1.00 174 PRO B N 18
ATOM 25169 C CA . PRO B 2 9 ? -3.632 3.694 -8.843 1.00 1.00 174 PRO B CA 18
ATOM 25170 C C . PRO B 2 9 ? -4.741 4.543 -8.220 1.00 1.00 174 PRO B C 18
ATOM 25171 O O . PRO B 2 9 ? -4.933 4.536 -7.002 1.00 1.00 174 PRO B O 18
ATOM 25182 N N . SER B 2 10 ? -5.477 5.269 -9.060 1.00 1.00 175 SER B N 18
ATOM 25183 C CA . SER B 2 10 ? -6.573 6.112 -8.584 1.00 1.00 175 SER B CA 18
ATOM 25184 C C . SER B 2 10 ? -7.817 5.844 -9.415 1.00 1.00 175 SER B C 18
ATOM 25185 O O . SER B 2 10 ? -8.089 6.545 -10.380 1.00 1.00 175 SER B O 18
ATOM 25193 N N . GLU B 2 11 ? -8.574 4.821 -9.028 1.00 1.00 176 GLU B N 18
ATOM 25194 C CA . GLU B 2 11 ? -9.793 4.472 -9.755 1.00 1.00 176 GLU B CA 18
ATOM 25195 C C . GLU B 2 11 ? -10.980 5.290 -9.234 1.00 1.00 176 GLU B C 18
ATOM 25196 O O . GLU B 2 11 ? -10.870 5.972 -8.214 1.00 1.00 176 GLU B O 18
ATOM 25208 N N . PRO B 2 12 ? -12.120 5.213 -9.895 1.00 1.00 177 PRO B N 18
ATOM 25209 C CA . PRO B 2 12 ? -13.350 5.940 -9.444 1.00 1.00 177 PRO B CA 18
ATOM 25210 C C . PRO B 2 12 ? -13.930 5.329 -8.171 1.00 1.00 177 PRO B C 18
ATOM 25211 O O . PRO B 2 12 ? -15.140 5.132 -8.063 1.00 1.00 177 PRO B O 18
ATOM 25222 N N . LEU B 2 13 ? -13.050 5.010 -7.220 1.00 1.00 178 LEU B N 18
ATOM 25223 C CA . LEU B 2 13 ? -13.490 4.399 -5.965 1.00 1.00 178 LEU B CA 18
ATOM 25224 C C . LEU B 2 13 ? -13.640 5.474 -4.882 1.00 1.00 178 LEU B C 18
ATOM 25225 O O . LEU B 2 13 ? -12.930 6.478 -4.899 1.00 1.00 178 LEU B O 18
ATOM 25241 N N . PRO B 2 14 ? -14.560 5.286 -3.957 1.00 1.00 179 PRO B N 18
ATOM 25242 C CA . PRO B 2 14 ? -14.800 6.280 -2.864 1.00 1.00 179 PRO B CA 18
ATOM 25243 C C . PRO B 2 14 ? -13.510 6.969 -2.420 1.00 1.00 179 PRO B C 18
ATOM 25244 O O . PRO B 2 14 ? -12.450 6.342 -2.358 1.00 1.00 179 PRO B O 18
ATOM 25255 N N . THR A 1 3 ? 16.860 -10.900 -2.599 1.00 1.00 3 THR A N 19
ATOM 25256 C CA . THR A 1 3 ? 16.241 -9.641 -3.021 1.00 1.00 3 THR A CA 19
ATOM 25257 C C . THR A 1 3 ? 16.338 -8.600 -1.911 1.00 1.00 3 THR A C 19
ATOM 25258 O O . THR A 1 3 ? 16.025 -8.881 -0.753 1.00 1.00 3 THR A O 19
ATOM 25269 N N . SER A 1 4 ? 16.770 -7.396 -2.274 1.00 1.00 4 SER A N 19
ATOM 25270 C CA . SER A 1 4 ? 16.905 -6.317 -1.303 1.00 1.00 4 SER A CA 19
ATOM 25271 C C . SER A 1 4 ? 15.573 -6.071 -0.609 1.00 1.00 4 SER A C 19
ATOM 25272 O O . SER A 1 4 ? 14.513 -6.385 -1.150 1.00 1.00 4 SER A O 19
ATOM 25280 N N . THR A 1 5 ? 15.631 -5.528 0.599 1.00 1.00 5 THR A N 19
ATOM 25281 C CA . THR A 1 5 ? 14.418 -5.272 1.361 1.00 1.00 5 THR A CA 19
ATOM 25282 C C . THR A 1 5 ? 13.521 -4.295 0.616 1.00 1.00 5 THR A C 19
ATOM 25283 O O . THR A 1 5 ? 12.318 -4.522 0.468 1.00 1.00 5 THR A O 19
ATOM 25294 N N . LEU A 1 6 ? 14.110 -3.203 0.152 1.00 1.00 6 LEU A N 19
ATOM 25295 C CA . LEU A 1 6 ? 13.346 -2.200 -0.567 1.00 1.00 6 LEU A CA 19
ATOM 25296 C C . LEU A 1 6 ? 12.848 -2.749 -1.892 1.00 1.00 6 LEU A C 19
ATOM 25297 O O . LEU A 1 6 ? 11.704 -2.515 -2.284 1.00 1.00 6 LEU A O 19
ATOM 25313 N N . GLN A 1 7 ? 13.711 -3.482 -2.577 1.00 1.00 7 GLN A N 19
ATOM 25314 C CA . GLN A 1 7 ? 13.346 -4.056 -3.857 1.00 1.00 7 GLN A CA 19
ATOM 25315 C C . GLN A 1 7 ? 12.117 -4.924 -3.695 1.00 1.00 7 GLN A C 19
ATOM 25316 O O . GLN A 1 7 ? 11.180 -4.856 -4.491 1.00 1.00 7 GLN A O 19
ATOM 25330 N N . LYS A 1 8 ? 12.121 -5.734 -2.656 1.00 1.00 8 LYS A N 19
ATOM 25331 C CA . LYS A 1 8 ? 10.997 -6.603 -2.399 1.00 1.00 8 LYS A CA 19
ATOM 25332 C C . LYS A 1 8 ? 9.768 -5.767 -2.113 1.00 1.00 8 LYS A C 19
ATOM 25333 O O . LYS A 1 8 ? 8.661 -6.109 -2.528 1.00 1.00 8 LYS A O 19
ATOM 25352 N N . ALA A 1 9 ? 9.961 -4.672 -1.379 1.00 1.00 9 ALA A N 19
ATOM 25353 C CA . ALA A 1 9 ? 8.837 -3.828 -1.035 1.00 1.00 9 ALA A CA 19
ATOM 25354 C C . ALA A 1 9 ? 8.157 -3.312 -2.300 1.00 1.00 9 ALA A C 19
ATOM 25355 O O . ALA A 1 9 ? 6.930 -3.299 -2.404 1.00 1.00 9 ALA A O 19
ATOM 25362 N N . ILE A 1 10 ? 8.977 -2.902 -3.258 1.00 1.00 10 ILE A N 19
ATOM 25363 C CA . ILE A 1 10 ? 8.467 -2.395 -4.527 1.00 1.00 10 ILE A CA 19
ATOM 25364 C C . ILE A 1 10 ? 7.764 -3.515 -5.292 1.00 1.00 10 ILE A C 19
ATOM 25365 O O . ILE A 1 10 ? 6.747 -3.317 -5.939 1.00 1.00 10 ILE A O 19
ATOM 25381 N N . ASP A 1 11 ? 8.338 -4.688 -5.273 1.00 1.00 11 ASP A N 19
ATOM 25382 C CA . ASP A 1 11 ? 7.747 -5.789 -6.003 1.00 1.00 11 ASP A CA 19
ATOM 25383 C C . ASP A 1 11 ? 6.346 -6.085 -5.475 1.00 1.00 11 ASP A C 19
ATOM 25384 O O . ASP A 1 11 ? 5.399 -6.269 -6.248 1.00 1.00 11 ASP A O 19
ATOM 25393 N N . LEU A 1 12 ? 6.219 -6.136 -4.154 1.00 1.00 12 LEU A N 19
ATOM 25394 C CA . LEU A 1 12 ? 4.942 -6.422 -3.528 1.00 1.00 12 LEU A CA 19
ATOM 25395 C C . LEU A 1 12 ? 3.928 -5.323 -3.816 1.00 1.00 12 LEU A C 19
ATOM 25396 O O . LEU A 1 12 ? 2.772 -5.602 -4.124 1.00 1.00 12 LEU A O 19
ATOM 25412 N N . VAL A 1 13 ? 4.366 -4.071 -3.726 1.00 1.00 13 VAL A N 19
ATOM 25413 C CA . VAL A 1 13 ? 3.461 -2.956 -3.977 1.00 1.00 13 VAL A CA 19
ATOM 25414 C C . VAL A 1 13 ? 3.030 -2.925 -5.442 1.00 1.00 13 VAL A C 19
ATOM 25415 O O . VAL A 1 13 ? 1.870 -2.653 -5.761 1.00 1.00 13 VAL A O 19
ATOM 25428 N N . THR A 1 14 ? 3.975 -3.215 -6.329 1.00 1.00 14 THR A N 19
ATOM 25429 C CA . THR A 1 14 ? 3.684 -3.218 -7.755 1.00 1.00 14 THR A CA 19
ATOM 25430 C C . THR A 1 14 ? 2.568 -4.214 -8.046 1.00 1.00 14 THR A C 19
ATOM 25431 O O . THR A 1 14 ? 1.585 -3.902 -8.744 1.00 1.00 14 THR A O 19
ATOM 25442 N N . LYS A 1 15 ? 2.704 -5.413 -7.504 1.00 1.00 15 LYS A N 19
ATOM 25443 C CA . LYS A 1 15 ? 1.690 -6.407 -7.730 1.00 1.00 15 LYS A CA 19
ATOM 25444 C C . LYS A 1 15 ? 0.381 -5.927 -7.127 1.00 1.00 15 LYS A C 19
ATOM 25445 O O . LYS A 1 15 ? -0.683 -6.130 -7.688 1.00 1.00 15 LYS A O 19
ATOM 25464 N N . ALA A 1 16 ? 0.455 -5.282 -5.979 1.00 1.00 16 ALA A N 19
ATOM 25465 C CA . ALA A 1 16 ? -0.752 -4.793 -5.334 1.00 1.00 16 ALA A CA 19
ATOM 25466 C C . ALA A 1 16 ? -1.557 -3.927 -6.279 1.00 1.00 16 ALA A C 19
ATOM 25467 O O . ALA A 1 16 ? -2.782 -4.035 -6.347 1.00 1.00 16 ALA A O 19
ATOM 25474 N N . THR A 1 17 ? -0.875 -3.051 -6.990 1.00 1.00 17 THR A N 19
ATOM 25475 C CA . THR A 1 17 ? -1.560 -2.160 -7.893 1.00 1.00 17 THR A CA 19
ATOM 25476 C C . THR A 1 17 ? -2.243 -2.939 -9.005 1.00 1.00 17 THR A C 19
ATOM 25477 O O . THR A 1 17 ? -3.368 -2.619 -9.399 1.00 1.00 17 THR A O 19
ATOM 25488 N N . GLU A 1 18 ? -1.581 -3.982 -9.492 1.00 1.00 18 GLU A N 19
ATOM 25489 C CA . GLU A 1 18 ? -2.185 -4.785 -10.540 1.00 1.00 18 GLU A CA 19
ATOM 25490 C C . GLU A 1 18 ? -3.439 -5.489 -10.010 1.00 1.00 18 GLU A C 19
ATOM 25491 O O . GLU A 1 18 ? -4.451 -5.595 -10.710 1.00 1.00 18 GLU A O 19
ATOM 25503 N N . GLU A 1 19 ? -3.366 -5.969 -8.777 1.00 1.00 19 GLU A N 19
ATOM 25504 C CA . GLU A 1 19 ? -4.488 -6.663 -8.169 1.00 1.00 19 GLU A CA 19
ATOM 25505 C C . GLU A 1 19 ? -5.631 -5.699 -7.896 1.00 1.00 19 GLU A C 19
ATOM 25506 O O . GLU A 1 19 ? -6.798 -6.009 -8.142 1.00 1.00 19 GLU A O 19
ATOM 25518 N N . ASP A 1 20 ? -5.295 -4.522 -7.395 1.00 1.00 20 ASP A N 19
ATOM 25519 C CA . ASP A 1 20 ? -6.305 -3.525 -7.101 1.00 1.00 20 ASP A CA 19
ATOM 25520 C C . ASP A 1 20 ? -7.115 -3.241 -8.357 1.00 1.00 20 ASP A C 19
ATOM 25521 O O . ASP A 1 20 ? -8.341 -3.139 -8.307 1.00 1.00 20 ASP A O 19
ATOM 25530 N N . LYS A 1 21 ? -6.424 -3.135 -9.486 1.00 1.00 21 LYS A N 19
ATOM 25531 C CA . LYS A 1 21 ? -7.104 -2.886 -10.750 1.00 1.00 21 LYS A CA 19
ATOM 25532 C C . LYS A 1 21 ? -7.985 -4.074 -11.100 1.00 1.00 21 LYS A C 19
ATOM 25533 O O . LYS A 1 21 ? -9.100 -3.911 -11.590 1.00 1.00 21 LYS A O 19
ATOM 25552 N N . ALA A 1 22 ? -7.470 -5.274 -10.840 1.00 1.00 22 ALA A N 19
ATOM 25553 C CA . ALA A 1 22 ? -8.218 -6.486 -11.140 1.00 1.00 22 ALA A CA 19
ATOM 25554 C C . ALA A 1 22 ? -9.362 -6.675 -10.150 1.00 1.00 22 ALA A C 19
ATOM 25555 O O . ALA A 1 22 ? -9.983 -7.736 -10.100 1.00 1.00 22 ALA A O 19
ATOM 25562 N N . LYS A 1 23 ? -9.628 -5.629 -9.377 1.00 1.00 23 LYS A N 19
ATOM 25563 C CA . LYS A 1 23 ? -10.690 -5.654 -8.381 1.00 1.00 23 LYS A CA 19
ATOM 25564 C C . LYS A 1 23 ? -10.390 -6.662 -7.282 1.00 1.00 23 LYS A C 19
ATOM 25565 O O . LYS A 1 23 ? -11.290 -7.197 -6.644 1.00 1.00 23 LYS A O 19
ATOM 25584 N N . ASN A 1 24 ? -9.105 -6.916 -7.064 1.00 1.00 24 ASN A N 19
ATOM 25585 C CA . ASN A 1 24 ? -8.679 -7.864 -6.036 1.00 1.00 24 ASN A CA 19
ATOM 25586 C C . ASN A 1 24 ? -8.281 -7.115 -4.757 1.00 1.00 24 ASN A C 19
ATOM 25587 O O . ASN A 1 24 ? -7.118 -7.089 -4.368 1.00 1.00 24 ASN A O 19
ATOM 25598 N N . TYR A 1 25 ? -9.258 -6.498 -4.118 1.00 1.00 25 TYR A N 19
ATOM 25599 C CA . TYR A 1 25 ? -8.997 -5.745 -2.898 1.00 1.00 25 TYR A CA 19
ATOM 25600 C C . TYR A 1 25 ? -8.319 -6.630 -1.856 1.00 1.00 25 TYR A C 19
ATOM 25601 O O . TYR A 1 25 ? -7.409 -6.187 -1.160 1.00 1.00 25 TYR A O 19
ATOM 25619 N N . GLU A 1 26 ? -8.767 -7.872 -1.740 1.00 1.00 26 GLU A N 19
ATOM 25620 C CA . GLU A 1 26 ? -8.181 -8.782 -0.764 1.00 1.00 26 GLU A CA 19
ATOM 25621 C C . GLU A 1 26 ? -6.697 -9.024 -1.042 1.00 1.00 26 GLU A C 19
ATOM 25622 O O . GLU A 1 26 ? -5.848 -8.849 -0.159 1.00 1.00 26 GLU A O 19
ATOM 25634 N N . GLU A 1 27 ? -6.386 -9.424 -2.267 1.00 1.00 27 GLU A N 19
ATOM 25635 C CA . GLU A 1 27 ? -5.001 -9.690 -2.621 1.00 1.00 27 GLU A CA 19
ATOM 25636 C C . GLU A 1 27 ? -4.193 -8.397 -2.561 1.00 1.00 27 GLU A C 19
ATOM 25637 O O . GLU A 1 27 ? -3.100 -8.351 -1.985 1.00 1.00 27 GLU A O 19
ATOM 25649 N N . ALA A 1 28 ? -4.746 -7.344 -3.156 1.00 1.00 28 ALA A N 19
ATOM 25650 C CA . ALA A 1 28 ? -4.082 -6.051 -3.170 1.00 1.00 28 ALA A CA 19
ATOM 25651 C C . ALA A 1 28 ? -3.769 -5.606 -1.750 1.00 1.00 28 ALA A C 19
ATOM 25652 O O . ALA A 1 28 ? -2.665 -5.136 -1.472 1.00 1.00 28 ALA A O 19
ATOM 25659 N N . LEU A 1 29 ? -4.734 -5.757 -0.844 1.00 1.00 29 LEU A N 19
ATOM 25660 C CA . LEU A 1 29 ? -4.532 -5.356 0.537 1.00 1.00 29 LEU A CA 19
ATOM 25661 C C . LEU A 1 29 ? -3.354 -6.085 1.142 1.00 1.00 29 LEU A C 19
ATOM 25662 O O . LEU A 1 29 ? -2.510 -5.475 1.800 1.00 1.00 29 LEU A O 19
ATOM 25678 N N . ARG A 1 30 ? -3.294 -7.387 0.935 1.00 1.00 30 ARG A N 19
ATOM 25679 C CA . ARG A 1 30 ? -2.196 -8.152 1.498 1.00 1.00 30 ARG A CA 19
ATOM 25680 C C . ARG A 1 30 ? -0.853 -7.598 1.018 1.00 1.00 30 ARG A C 19
ATOM 25681 O O . ARG A 1 30 ? 0.055 -7.369 1.820 1.00 1.00 30 ARG A O 19
ATOM 25702 N N . LEU A 1 31 ? -0.731 -7.365 -0.284 1.00 1.00 31 LEU A N 19
ATOM 25703 C CA . LEU A 1 31 ? 0.484 -6.824 -0.844 1.00 1.00 31 LEU A CA 19
ATOM 25704 C C . LEU A 1 31 ? 0.775 -5.425 -0.304 1.00 1.00 31 LEU A C 19
ATOM 25705 O O . LEU A 1 31 ? 1.927 -5.079 -0.050 1.00 1.00 31 LEU A O 19
ATOM 25721 N N . TYR A 1 32 ? -0.259 -4.611 -0.149 1.00 1.00 32 TYR A N 19
ATOM 25722 C CA . TYR A 1 32 ? -0.047 -3.259 0.341 1.00 1.00 32 TYR A CA 19
ATOM 25723 C C . TYR A 1 32 ? 0.587 -3.282 1.731 1.00 1.00 32 TYR A C 19
ATOM 25724 O O . TYR A 1 32 ? 1.584 -2.601 1.983 1.00 1.00 32 TYR A O 19
ATOM 25742 N N . GLN A 1 33 ? 0.001 -4.058 2.629 1.00 1.00 33 GLN A N 19
ATOM 25743 C CA . GLN A 1 33 ? 0.513 -4.142 3.986 1.00 1.00 33 GLN A CA 19
ATOM 25744 C C . GLN A 1 33 ? 1.926 -4.716 3.991 1.00 1.00 33 GLN A C 19
ATOM 25745 O O . GLN A 1 33 ? 2.809 -4.225 4.701 1.00 1.00 33 GLN A O 19
ATOM 25759 N N . HIS A 1 34 ? 2.135 -5.753 3.194 1.00 1.00 34 HIS A N 19
ATOM 25760 C CA . HIS A 1 34 ? 3.445 -6.381 3.116 1.00 1.00 34 HIS A CA 19
ATOM 25761 C C . HIS A 1 34 ? 4.473 -5.391 2.568 1.00 1.00 34 HIS A C 19
ATOM 25762 O O . HIS A 1 34 ? 5.534 -5.190 3.155 1.00 1.00 34 HIS A O 19
ATOM 25777 N N . ALA A 1 35 ? 4.145 -4.767 1.446 1.00 1.00 35 ALA A N 19
ATOM 25778 C CA . ALA A 1 35 ? 5.048 -3.804 0.832 1.00 1.00 35 ALA A CA 19
ATOM 25779 C C . ALA A 1 35 ? 5.504 -2.779 1.862 1.00 1.00 35 ALA A C 19
ATOM 25780 O O . ALA A 1 35 ? 6.699 -2.517 2.002 1.00 1.00 35 ALA A O 19
ATOM 25787 N N . VAL A 1 36 ? 4.545 -2.203 2.576 1.00 1.00 36 VAL A N 19
ATOM 25788 C CA . VAL A 1 36 ? 4.864 -1.195 3.577 1.00 1.00 36 VAL A CA 19
ATOM 25789 C C . VAL A 1 36 ? 5.831 -1.759 4.610 1.00 1.00 36 VAL A C 19
ATOM 25790 O O . VAL A 1 36 ? 6.792 -1.097 4.998 1.00 1.00 36 VAL A O 19
ATOM 25803 N N . GLU A 1 37 ? 5.569 -2.973 5.057 1.00 1.00 37 GLU A N 19
ATOM 25804 C CA . GLU A 1 37 ? 6.428 -3.600 6.051 1.00 1.00 37 GLU A CA 19
ATOM 25805 C C . GLU A 1 37 ? 7.877 -3.617 5.577 1.00 1.00 37 GLU A C 19
ATOM 25806 O O . GLU A 1 37 ? 8.787 -3.224 6.307 1.00 1.00 37 GLU A O 19
ATOM 25818 N N . TYR A 1 38 ? 8.081 -4.081 4.353 1.00 1.00 38 TYR A N 19
ATOM 25819 C CA . TYR A 1 38 ? 9.432 -4.147 3.802 1.00 1.00 38 TYR A CA 19
ATOM 25820 C C . TYR A 1 38 ? 10.028 -2.747 3.655 1.00 1.00 38 TYR A C 19
ATOM 25821 O O . TYR A 1 38 ? 11.217 -2.542 3.898 1.00 1.00 38 TYR A O 19
ATOM 25839 N N . PHE A 1 39 ? 9.201 -1.789 3.257 1.00 1.00 39 PHE A N 19
ATOM 25840 C CA . PHE A 1 39 ? 9.676 -0.421 3.082 1.00 1.00 39 PHE A CA 19
ATOM 25841 C C . PHE A 1 39 ? 10.202 0.133 4.412 1.00 1.00 39 PHE A C 19
ATOM 25842 O O . PHE A 1 39 ? 11.297 0.707 4.476 1.00 1.00 39 PHE A O 19
ATOM 25859 N N . LEU A 1 40 ? 9.420 -0.050 5.467 1.00 1.00 40 LEU A N 19
ATOM 25860 C CA . LEU A 1 40 ? 9.799 0.426 6.786 1.00 1.00 40 LEU A CA 19
ATOM 25861 C C . LEU A 1 40 ? 11.057 -0.299 7.251 1.00 1.00 40 LEU A C 19
ATOM 25862 O O . LEU A 1 40 ? 11.965 0.298 7.832 1.00 1.00 40 LEU A O 19
ATOM 25878 N N . HIS A 1 41 ? 11.121 -1.586 6.958 1.00 1.00 41 HIS A N 19
ATOM 25879 C CA . HIS A 1 41 ? 12.281 -2.373 7.336 1.00 1.00 41 HIS A CA 19
ATOM 25880 C C . HIS A 1 41 ? 13.492 -1.953 6.508 1.00 1.00 41 HIS A C 19
ATOM 25881 O O . HIS A 1 41 ? 14.630 -2.162 6.900 1.00 1.00 41 HIS A O 19
ATOM 25896 N N . ALA A 1 42 ? 13.256 -1.365 5.354 1.00 1.00 42 ALA A N 19
ATOM 25897 C CA . ALA A 1 42 ? 14.363 -0.939 4.518 1.00 1.00 42 ALA A CA 19
ATOM 25898 C C . ALA A 1 42 ? 15.026 0.318 5.073 1.00 1.00 42 ALA A C 19
ATOM 25899 O O . ALA A 1 42 ? 16.237 0.385 5.228 1.00 1.00 42 ALA A O 19
ATOM 25906 N N . ILE A 1 43 ? 14.222 1.300 5.426 1.00 1.00 43 ILE A N 19
ATOM 25907 C CA . ILE A 1 43 ? 14.767 2.522 5.984 1.00 1.00 43 ILE A CA 19
ATOM 25908 C C . ILE A 1 43 ? 15.420 2.280 7.346 1.00 1.00 43 ILE A C 19
ATOM 25909 O O . ILE A 1 43 ? 16.392 2.952 7.696 1.00 1.00 43 ILE A O 19
ATOM 25925 N N . LYS A 1 44 ? 14.896 1.320 8.110 1.00 1.00 44 LYS A N 19
ATOM 25926 C CA . LYS A 1 44 ? 15.463 1.013 9.430 1.00 1.00 44 LYS A CA 19
ATOM 25927 C C . LYS A 1 44 ? 16.686 0.138 9.350 1.00 1.00 44 LYS A C 19
ATOM 25928 O O . LYS A 1 44 ? 17.689 0.386 10.020 1.00 1.00 44 LYS A O 19
ATOM 25947 N N . TYR A 1 45 ? 16.583 -0.924 8.562 1.00 1.00 45 TYR A N 19
ATOM 25948 C CA . TYR A 1 45 ? 17.689 -1.870 8.448 1.00 1.00 45 TYR A CA 19
ATOM 25949 C C . TYR A 1 45 ? 18.582 -1.560 7.251 1.00 1.00 45 TYR A C 19
ATOM 25950 O O . TYR A 1 45 ? 19.702 -2.063 7.167 1.00 1.00 45 TYR A O 19
ATOM 25968 N N . GLU A 1 46 ? 18.084 -0.737 6.318 1.00 1.00 46 GLU A N 19
ATOM 25969 C CA . GLU A 1 46 ? 18.866 -0.373 5.124 1.00 1.00 46 GLU A CA 19
ATOM 25970 C C . GLU A 1 46 ? 18.991 1.136 5.006 1.00 1.00 46 GLU A C 19
ATOM 25971 O O . GLU A 1 46 ? 18.986 1.672 3.901 1.00 1.00 46 GLU A O 19
ATOM 25983 N N . ALA A 1 47 ? 19.116 1.803 6.161 1.00 1.00 47 ALA A N 19
ATOM 25984 C CA . ALA A 1 47 ? 19.263 3.267 6.231 1.00 1.00 47 ALA A CA 19
ATOM 25985 C C . ALA A 1 47 ? 19.749 3.822 4.902 1.00 1.00 47 ALA A C 19
ATOM 25986 O O . ALA A 1 47 ? 20.705 3.311 4.320 1.00 1.00 47 ALA A O 19
ATOM 25993 N N . HIS A 1 48 ? 19.060 4.835 4.404 1.00 1.00 48 HIS A N 19
ATOM 25994 C CA . HIS A 1 48 ? 19.390 5.430 3.112 1.00 1.00 48 HIS A CA 19
ATOM 25995 C C . HIS A 1 48 ? 19.677 6.934 3.280 1.00 1.00 48 HIS A C 19
ATOM 25996 O O . HIS A 1 48 ? 20.231 7.354 4.296 1.00 1.00 48 HIS A O 19
ATOM 26011 N N . SER A 1 49 ? 19.277 7.739 2.302 1.00 1.00 49 SER A N 19
ATOM 26012 C CA . SER A 1 49 ? 19.465 9.179 2.361 1.00 1.00 49 SER A CA 19
ATOM 26013 C C . SER A 1 49 ? 18.202 9.840 2.909 1.00 1.00 49 SER A C 19
ATOM 26014 O O . SER A 1 49 ? 17.100 9.324 2.736 1.00 1.00 49 SER A O 19
ATOM 26022 N N . ASP A 1 50 ? 18.366 10.972 3.572 1.00 1.00 50 ASP A N 19
ATOM 26023 C CA . ASP A 1 50 ? 17.228 11.681 4.146 1.00 1.00 50 ASP A CA 19
ATOM 26024 C C . ASP A 1 50 ? 16.113 11.830 3.113 1.00 1.00 50 ASP A C 19
ATOM 26025 O O . ASP A 1 50 ? 14.930 11.668 3.424 1.00 1.00 50 ASP A O 19
ATOM 26034 N N . LYS A 1 51 ? 16.507 12.119 1.881 1.00 1.00 51 LYS A N 19
ATOM 26035 C CA . LYS A 1 51 ? 15.544 12.274 0.804 1.00 1.00 51 LYS A CA 19
ATOM 26036 C C . LYS A 1 51 ? 14.827 10.956 0.556 1.00 1.00 51 LYS A C 19
ATOM 26037 O O . LYS A 1 51 ? 13.608 10.920 0.361 1.00 1.00 51 LYS A O 19
ATOM 26056 N N . ALA A 1 52 ? 15.584 9.870 0.586 1.00 1.00 52 ALA A N 19
ATOM 26057 C CA . ALA A 1 52 ? 15.003 8.559 0.378 1.00 1.00 52 ALA A CA 19
ATOM 26058 C C . ALA A 1 52 ? 13.992 8.250 1.473 1.00 1.00 52 ALA A C 19
ATOM 26059 O O . ALA A 1 52 ? 12.840 7.962 1.190 1.00 1.00 52 ALA A O 19
ATOM 26066 N N . LYS A 1 53 ? 14.426 8.339 2.727 1.00 1.00 53 LYS A N 19
ATOM 26067 C CA . LYS A 1 53 ? 13.524 8.055 3.835 1.00 1.00 53 LYS A CA 19
ATOM 26068 C C . LYS A 1 53 ? 12.216 8.812 3.657 1.00 1.00 53 LYS A C 19
ATOM 26069 O O . LYS A 1 53 ? 11.138 8.222 3.707 1.00 1.00 53 LYS A O 19
ATOM 26088 N N . GLU A 1 54 ? 12.306 10.109 3.445 1.00 1.00 54 GLU A N 19
ATOM 26089 C CA . GLU A 1 54 ? 11.105 10.893 3.270 1.00 1.00 54 GLU A CA 19
ATOM 26090 C C . GLU A 1 54 ? 10.238 10.270 2.188 1.00 1.00 54 GLU A C 19
ATOM 26091 O O . GLU A 1 54 ? 9.019 10.181 2.335 1.00 1.00 54 GLU A O 19
ATOM 26103 N N . SER A 1 55 ? 10.863 9.833 1.111 1.00 1.00 55 SER A N 19
ATOM 26104 C CA . SER A 1 55 ? 10.108 9.219 0.036 1.00 1.00 55 SER A CA 19
ATOM 26105 C C . SER A 1 55 ? 9.405 7.950 0.519 1.00 1.00 55 SER A C 19
ATOM 26106 O O . SER A 1 55 ? 8.240 7.714 0.200 1.00 1.00 55 SER A O 19
ATOM 26114 N N . ILE A 1 56 ? 10.127 7.120 1.268 1.00 1.00 56 ILE A N 19
ATOM 26115 C CA . ILE A 1 56 ? 9.561 5.871 1.749 1.00 1.00 56 ILE A CA 19
ATOM 26116 C C . ILE A 1 56 ? 8.438 6.138 2.745 1.00 1.00 56 ILE A C 19
ATOM 26117 O O . ILE A 1 56 ? 7.389 5.514 2.689 1.00 1.00 56 ILE A O 19
ATOM 26133 N N . ARG A 1 57 ? 8.686 7.056 3.667 1.00 1.00 57 ARG A N 19
ATOM 26134 C CA . ARG A 1 57 ? 7.687 7.376 4.678 1.00 1.00 57 ARG A CA 19
ATOM 26135 C C . ARG A 1 57 ? 6.410 7.879 4.011 1.00 1.00 57 ARG A C 19
ATOM 26136 O O . ARG A 1 57 ? 5.333 7.320 4.205 1.00 1.00 57 ARG A O 19
ATOM 26157 N N . ALA A 1 58 ? 6.526 8.947 3.238 1.00 1.00 58 ALA A N 19
ATOM 26158 C CA . ALA A 1 58 ? 5.359 9.510 2.578 1.00 1.00 58 ALA A CA 19
ATOM 26159 C C . ALA A 1 58 ? 4.586 8.422 1.832 1.00 1.00 58 ALA A C 19
ATOM 26160 O O . ALA A 1 58 ? 3.376 8.248 2.030 1.00 1.00 58 ALA A O 19
ATOM 26167 N N . LYS A 1 59 ? 5.292 7.684 0.987 1.00 1.00 59 LYS A N 19
ATOM 26168 C CA . LYS A 1 59 ? 4.667 6.619 0.219 1.00 1.00 59 LYS A CA 19
ATOM 26169 C C . LYS A 1 59 ? 4.107 5.540 1.137 1.00 1.00 59 LYS A C 19
ATOM 26170 O O . LYS A 1 59 ? 3.021 5.009 0.900 1.00 1.00 59 LYS A O 19
ATOM 26189 N N . CYS A 1 60 ? 4.846 5.209 2.179 1.00 1.00 60 CYS A N 19
ATOM 26190 C CA . CYS A 1 60 ? 4.400 4.191 3.107 1.00 1.00 60 CYS A CA 19
ATOM 26191 C C . CYS A 1 60 ? 2.995 4.528 3.591 1.00 1.00 60 CYS A C 19
ATOM 26192 O O . CYS A 1 60 ? 2.144 3.648 3.713 1.00 1.00 60 CYS A O 19
ATOM 26200 N N . VAL A 1 61 ? 2.752 5.809 3.851 1.00 1.00 61 VAL A N 19
ATOM 26201 C CA . VAL A 1 61 ? 1.430 6.232 4.299 1.00 1.00 61 VAL A CA 19
ATOM 26202 C C . VAL A 1 61 ? 0.403 6.013 3.195 1.00 1.00 61 VAL A C 19
ATOM 26203 O O . VAL A 1 61 ? -0.673 5.471 3.437 1.00 1.00 61 VAL A O 19
ATOM 26216 N N . GLN A 1 62 ? 0.732 6.461 1.986 1.00 1.00 62 GLN A N 19
ATOM 26217 C CA . GLN A 1 62 ? -0.196 6.323 0.863 1.00 1.00 62 GLN A CA 19
ATOM 26218 C C . GLN A 1 62 ? -0.628 4.868 0.708 1.00 1.00 62 GLN A C 19
ATOM 26219 O O . GLN A 1 62 ? -1.820 4.571 0.562 1.00 1.00 62 GLN A O 19
ATOM 26233 N N . TYR A 1 63 ? 0.343 3.963 0.756 1.00 1.00 63 TYR A N 19
ATOM 26234 C CA . TYR A 1 63 ? 0.041 2.545 0.628 1.00 1.00 63 TYR A CA 19
ATOM 26235 C C . TYR A 1 63 ? -0.835 2.082 1.780 1.00 1.00 63 TYR A C 19
ATOM 26236 O O . TYR A 1 63 ? -1.845 1.410 1.569 1.00 1.00 63 TYR A O 19
ATOM 26254 N N . LEU A 1 64 ? -0.447 2.431 2.996 1.00 1.00 64 LEU A N 19
ATOM 26255 C CA . LEU A 1 64 ? -1.234 2.015 4.144 1.00 1.00 64 LEU A CA 19
ATOM 26256 C C . LEU A 1 64 ? -2.644 2.568 4.045 1.00 1.00 64 LEU A C 19
ATOM 26257 O O . LEU A 1 64 ? -3.608 1.832 4.223 1.00 1.00 64 LEU A O 19
ATOM 26273 N N . ASP A 1 65 ? -2.781 3.859 3.778 1.00 1.00 65 ASP A N 19
ATOM 26274 C CA . ASP A 1 65 ? -4.096 4.455 3.690 1.00 1.00 65 ASP A CA 19
ATOM 26275 C C . ASP A 1 65 ? -4.975 3.646 2.762 1.00 1.00 65 ASP A C 19
ATOM 26276 O O . ASP A 1 65 ? -6.131 3.354 3.079 1.00 1.00 65 ASP A O 19
ATOM 26285 N N . ARG A 1 66 ? -4.426 3.270 1.620 1.00 1.00 66 ARG A N 19
ATOM 26286 C CA . ARG A 1 66 ? -5.191 2.481 0.681 1.00 1.00 66 ARG A CA 19
ATOM 26287 C C . ARG A 1 66 ? -5.581 1.152 1.328 1.00 1.00 66 ARG A C 19
ATOM 26288 O O . ARG A 1 66 ? -6.706 0.678 1.189 1.00 1.00 66 ARG A O 19
ATOM 26309 N N . ALA A 1 67 ? -4.632 0.536 2.013 1.00 1.00 67 ALA A N 19
ATOM 26310 C CA . ALA A 1 67 ? -4.890 -0.743 2.659 1.00 1.00 67 ALA A CA 19
ATOM 26311 C C . ALA A 1 67 ? -5.996 -0.605 3.704 1.00 1.00 67 ALA A C 19
ATOM 26312 O O . ALA A 1 67 ? -6.805 -1.515 3.892 1.00 1.00 67 ALA A O 19
ATOM 26319 N N . GLU A 1 68 ? -6.021 0.534 4.382 1.00 1.00 68 GLU A N 19
ATOM 26320 C CA . GLU A 1 68 ? -7.018 0.790 5.410 1.00 1.00 68 GLU A CA 19
ATOM 26321 C C . GLU A 1 68 ? -8.416 0.863 4.825 1.00 1.00 68 GLU A C 19
ATOM 26322 O O . GLU A 1 68 ? -9.309 0.148 5.264 1.00 1.00 68 GLU A O 19
ATOM 26334 N N . LYS A 1 69 ? -8.606 1.728 3.837 1.00 1.00 69 LYS A N 19
ATOM 26335 C CA . LYS A 1 69 ? -9.922 1.865 3.234 1.00 1.00 69 LYS A CA 19
ATOM 26336 C C . LYS A 1 69 ? -10.350 0.537 2.608 1.00 1.00 69 LYS A C 19
ATOM 26337 O O . LYS A 1 69 ? -11.540 0.183 2.632 1.00 1.00 69 LYS A O 19
ATOM 26356 N N . LEU A 1 70 ? -9.387 -0.184 2.030 1.00 1.00 70 LEU A N 19
ATOM 26357 C CA . LEU A 1 70 ? -9.690 -1.454 1.378 1.00 1.00 70 LEU A CA 19
ATOM 26358 C C . LEU A 1 70 ? -10.260 -2.430 2.380 1.00 1.00 70 LEU A C 19
ATOM 26359 O O . LEU A 1 70 ? -11.320 -3.026 2.165 1.00 1.00 70 LEU A O 19
ATOM 26375 N N . LYS A 1 71 ? -9.578 -2.540 3.491 1.00 1.00 71 LYS A N 19
ATOM 26376 C CA . LYS A 1 71 ? -10.000 -3.401 4.573 1.00 1.00 71 LYS A CA 19
ATOM 26377 C C . LYS A 1 71 ? -11.240 -2.848 5.279 1.00 1.00 71 LYS A C 19
ATOM 26378 O O . LYS A 1 71 ? -11.970 -3.593 5.934 1.00 1.00 71 LYS A O 19
ATOM 26397 N N . ASP A 1 72 ? -11.460 -1.537 5.162 1.00 1.00 72 ASP A N 19
ATOM 26398 C CA . ASP A 1 72 ? -12.590 -0.885 5.819 1.00 1.00 72 ASP A CA 19
ATOM 26399 C C . ASP A 1 72 ? -13.940 -1.304 5.234 1.00 1.00 72 ASP A C 19
ATOM 26400 O O . ASP A 1 72 ? -14.810 -1.793 5.945 1.00 1.00 72 ASP A O 19
ATOM 26409 N N . TYR A 1 73 ? -14.080 -1.108 3.927 1.00 1.00 73 TYR A N 19
ATOM 26410 C CA . TYR A 1 73 ? -15.340 -1.480 3.289 1.00 1.00 73 TYR A CA 19
ATOM 26411 C C . TYR A 1 73 ? -15.380 -2.980 3.088 1.00 1.00 73 TYR A C 19
ATOM 26412 O O . TYR A 1 73 ? -16.440 -3.583 3.060 1.00 1.00 73 TYR A O 19
ATOM 26430 N N . LEU A 1 74 ? -14.220 -3.597 2.946 1.00 1.00 74 LEU A N 19
ATOM 26431 C CA . LEU A 1 74 ? -14.200 -5.035 2.760 1.00 1.00 74 LEU A CA 19
ATOM 26432 C C . LEU A 1 74 ? -14.830 -5.718 3.969 1.00 1.00 74 LEU A C 19
ATOM 26433 O O . LEU A 1 74 ? -15.700 -6.578 3.826 1.00 1.00 74 LEU A O 19
ATOM 26449 N N . ARG A 1 75 ? -14.390 -5.332 5.157 1.00 1.00 75 ARG A N 19
ATOM 26450 C CA . ARG A 1 75 ? -14.930 -5.919 6.364 1.00 1.00 75 ARG A CA 19
ATOM 26451 C C . ARG A 1 75 ? -16.380 -5.496 6.558 1.00 1.00 75 ARG A C 19
ATOM 26452 O O . ARG A 1 75 ? -17.240 -6.313 6.895 1.00 1.00 75 ARG A O 19
ATOM 26473 N N . ILE B 2 3 ? 16.118 5.508 -5.071 1.00 1.00 168 ILE B N 19
ATOM 26474 C CA . ILE B 2 3 ? 14.777 5.153 -4.607 1.00 1.00 168 ILE B CA 19
ATOM 26475 C C . ILE B 2 3 ? 13.739 5.551 -5.644 1.00 1.00 168 ILE B C 19
ATOM 26476 O O . ILE B 2 3 ? 13.631 6.714 -6.029 1.00 1.00 168 ILE B O 19
ATOM 26492 N N . GLU B 2 4 ? 12.956 4.568 -6.073 1.00 1.00 169 GLU B N 19
ATOM 26493 C CA . GLU B 2 4 ? 11.897 4.807 -7.044 1.00 1.00 169 GLU B CA 19
ATOM 26494 C C . GLU B 2 4 ? 10.624 4.117 -6.599 1.00 1.00 169 GLU B C 19
ATOM 26495 O O . GLU B 2 4 ? 10.567 2.890 -6.536 1.00 1.00 169 GLU B O 19
ATOM 26507 N N . LEU B 2 5 ? 9.603 4.908 -6.276 1.00 1.00 170 LEU B N 19
ATOM 26508 C CA . LEU B 2 5 ? 8.334 4.345 -5.814 1.00 1.00 170 LEU B CA 19
ATOM 26509 C C . LEU B 2 5 ? 7.234 4.494 -6.878 1.00 1.00 170 LEU B C 19
ATOM 26510 O O . LEU B 2 5 ? 7.274 5.414 -7.696 1.00 1.00 170 LEU B O 19
ATOM 26526 N N . PRO B 2 6 ? 6.246 3.621 -6.862 1.00 1.00 171 PRO B N 19
ATOM 26527 C CA . PRO B 2 6 ? 5.112 3.706 -7.831 1.00 1.00 171 PRO B CA 19
ATOM 26528 C C . PRO B 2 6 ? 3.955 4.514 -7.262 1.00 1.00 171 PRO B C 19
ATOM 26529 O O . PRO B 2 6 ? 4.010 4.985 -6.125 1.00 1.00 171 PRO B O 19
ATOM 26540 N N . GLU B 2 7 ? 2.898 4.664 -8.057 1.00 1.00 172 GLU B N 19
ATOM 26541 C CA . GLU B 2 7 ? 1.716 5.408 -7.632 1.00 1.00 172 GLU B CA 19
ATOM 26542 C C . GLU B 2 7 ? 0.528 4.469 -7.508 1.00 1.00 172 GLU B C 19
ATOM 26543 O O . GLU B 2 7 ? 0.249 3.681 -8.410 1.00 1.00 172 GLU B O 19
ATOM 26555 N N . VAL B 2 8 ? -0.157 4.552 -6.378 1.00 1.00 173 VAL B N 19
ATOM 26556 C CA . VAL B 2 8 ? -1.307 3.691 -6.136 1.00 1.00 173 VAL B CA 19
ATOM 26557 C C . VAL B 2 8 ? -2.443 4.006 -7.125 1.00 1.00 173 VAL B C 19
ATOM 26558 O O . VAL B 2 8 ? -2.737 5.174 -7.387 1.00 1.00 173 VAL B O 19
ATOM 26571 N N . PRO B 2 9 ? -3.092 2.994 -7.661 1.00 1.00 174 PRO B N 19
ATOM 26572 C CA . PRO B 2 9 ? -4.224 3.199 -8.616 1.00 1.00 174 PRO B CA 19
ATOM 26573 C C . PRO B 2 9 ? -5.485 3.702 -7.914 1.00 1.00 174 PRO B C 19
ATOM 26574 O O . PRO B 2 9 ? -5.720 3.395 -6.744 1.00 1.00 174 PRO B O 19
ATOM 26585 N N . SER B 2 10 ? -6.302 4.467 -8.640 1.00 1.00 175 SER B N 19
ATOM 26586 C CA . SER B 2 10 ? -7.550 4.999 -8.086 1.00 1.00 175 SER B CA 19
ATOM 26587 C C . SER B 2 10 ? -8.737 4.431 -8.842 1.00 1.00 175 SER B C 19
ATOM 26588 O O . SER B 2 10 ? -9.258 5.052 -9.769 1.00 1.00 175 SER B O 19
ATOM 26596 N N . GLU B 2 11 ? -9.164 3.243 -8.431 1.00 1.00 176 GLU B N 19
ATOM 26597 C CA . GLU B 2 11 ? -10.300 2.582 -9.061 1.00 1.00 176 GLU B CA 19
ATOM 26598 C C . GLU B 2 11 ? -11.610 3.012 -8.397 1.00 1.00 176 GLU B C 19
ATOM 26599 O O . GLU B 2 11 ? -11.600 3.645 -7.342 1.00 1.00 176 GLU B O 19
ATOM 26611 N N . PRO B 2 12 ? -12.730 2.658 -8.983 1.00 1.00 177 PRO B N 19
ATOM 26612 C CA . PRO B 2 12 ? -14.070 2.998 -8.405 1.00 1.00 177 PRO B CA 19
ATOM 26613 C C . PRO B 2 12 ? -14.520 1.931 -7.416 1.00 1.00 177 PRO B C 19
ATOM 26614 O O . PRO B 2 12 ? -15.260 1.015 -7.773 1.00 1.00 177 PRO B O 19
ATOM 26625 N N . LEU B 2 13 ? -14.070 2.043 -6.174 1.00 1.00 178 LEU B N 19
ATOM 26626 C CA . LEU B 2 13 ? -14.440 1.065 -5.163 1.00 1.00 178 LEU B CA 19
ATOM 26627 C C . LEU B 2 13 ? -15.900 1.248 -4.742 1.00 1.00 178 LEU B C 19
ATOM 26628 O O . LEU B 2 13 ? -16.370 2.380 -4.620 1.00 1.00 178 LEU B O 19
ATOM 26644 N N . PRO B 2 14 ? -16.620 0.165 -4.527 1.00 1.00 179 PRO B N 19
ATOM 26645 C CA . PRO B 2 14 ? -18.060 0.238 -4.125 1.00 1.00 179 PRO B CA 19
ATOM 26646 C C . PRO B 2 14 ? -18.370 1.468 -3.269 1.00 1.00 179 PRO B C 19
ATOM 26647 O O . PRO B 2 14 ? -17.650 1.759 -2.310 1.00 1.00 179 PRO B O 19
ATOM 26658 N N . THR A 1 3 ? 14.631 -13.370 -0.307 1.00 1.00 3 THR A N 20
ATOM 26659 C CA . THR A 1 3 ? 14.337 -12.130 -1.004 1.00 1.00 3 THR A CA 20
ATOM 26660 C C . THR A 1 3 ? 14.602 -10.930 -0.091 1.00 1.00 3 THR A C 20
ATOM 26661 O O . THR A 1 3 ? 14.538 -11.040 1.132 1.00 1.00 3 THR A O 20
ATOM 26672 N N . SER A 1 4 ? 14.897 -9.784 -0.698 1.00 1.00 4 SER A N 20
ATOM 26673 C CA . SER A 1 4 ? 15.166 -8.574 0.070 1.00 1.00 4 SER A CA 20
ATOM 26674 C C . SER A 1 4 ? 13.868 -7.997 0.631 1.00 1.00 4 SER A C 20
ATOM 26675 O O . SER A 1 4 ? 12.791 -8.170 0.052 1.00 1.00 4 SER A O 20
ATOM 26683 N N . THR A 1 5 ? 13.980 -7.314 1.762 1.00 1.00 5 THR A N 20
ATOM 26684 C CA . THR A 1 5 ? 12.815 -6.722 2.402 1.00 1.00 5 THR A CA 20
ATOM 26685 C C . THR A 1 5 ? 12.177 -5.695 1.485 1.00 1.00 5 THR A C 20
ATOM 26686 O O . THR A 1 5 ? 10.952 -5.624 1.369 1.00 1.00 5 THR A O 20
ATOM 26697 N N . LEU A 1 6 ? 13.007 -4.886 0.841 1.00 1.00 6 LEU A N 20
ATOM 26698 C CA . LEU A 1 6 ? 12.489 -3.862 -0.045 1.00 1.00 6 LEU A CA 20
ATOM 26699 C C . LEU A 1 6 ? 11.762 -4.487 -1.225 1.00 1.00 6 LEU A C 20
ATOM 26700 O O . LEU A 1 6 ? 10.682 -4.040 -1.609 1.00 1.00 6 LEU A O 20
ATOM 26716 N N . GLN A 1 7 ? 12.357 -5.524 -1.798 1.00 1.00 7 GLN A N 20
ATOM 26717 C CA . GLN A 1 7 ? 11.745 -6.199 -2.931 1.00 1.00 7 GLN A CA 20
ATOM 26718 C C . GLN A 1 7 ? 10.344 -6.637 -2.554 1.00 1.00 7 GLN A C 20
ATOM 26719 O O . GLN A 1 7 ? 9.392 -6.421 -3.303 1.00 1.00 7 GLN A O 20
ATOM 26733 N N . LYS A 1 8 ? 10.221 -7.240 -1.385 1.00 1.00 8 LYS A N 20
ATOM 26734 C CA . LYS A 1 8 ? 8.918 -7.679 -0.932 1.00 1.00 8 LYS A CA 20
ATOM 26735 C C . LYS A 1 8 ? 7.991 -6.471 -0.845 1.00 1.00 8 LYS A C 20
ATOM 26736 O O . LYS A 1 8 ? 6.821 -6.550 -1.210 1.00 1.00 8 LYS A O 20
ATOM 26755 N N . ALA A 1 9 ? 8.517 -5.352 -0.357 1.00 1.00 9 ALA A N 20
ATOM 26756 C CA . ALA A 1 9 ? 7.702 -4.158 -0.232 1.00 1.00 9 ALA A CA 20
ATOM 26757 C C . ALA A 1 9 ? 7.109 -3.775 -1.587 1.00 1.00 9 ALA A C 20
ATOM 26758 O O . ALA A 1 9 ? 5.904 -3.563 -1.713 1.00 1.00 9 ALA A O 20
ATOM 26765 N N . ILE A 1 10 ? 7.967 -3.703 -2.597 1.00 1.00 10 ILE A N 20
ATOM 26766 C CA . ILE A 1 10 ? 7.525 -3.366 -3.943 1.00 1.00 10 ILE A CA 20
ATOM 26767 C C . ILE A 1 10 ? 6.594 -4.462 -4.471 1.00 1.00 10 ILE A C 20
ATOM 26768 O O . ILE A 1 10 ? 5.597 -4.201 -5.124 1.00 1.00 10 ILE A O 20
ATOM 26784 N N . ASP A 1 11 ? 6.948 -5.701 -4.241 1.00 1.00 11 ASP A N 20
ATOM 26785 C CA . ASP A 1 11 ? 6.126 -6.785 -4.739 1.00 1.00 11 ASP A CA 20
ATOM 26786 C C . ASP A 1 11 ? 4.716 -6.695 -4.159 1.00 1.00 11 ASP A C 20
ATOM 26787 O O . ASP A 1 11 ? 3.717 -6.806 -4.883 1.00 1.00 11 ASP A O 20
ATOM 26796 N N . LEU A 1 12 ? 4.640 -6.498 -2.849 1.00 1.00 12 LEU A N 20
ATOM 26797 C CA . LEU A 1 12 ? 3.357 -6.409 -2.173 1.00 1.00 12 LEU A CA 20
ATOM 26798 C C . LEU A 1 12 ? 2.566 -5.198 -2.647 1.00 1.00 12 LEU A C 20
ATOM 26799 O O . LEU A 1 12 ? 1.369 -5.290 -2.888 1.00 1.00 12 LEU A O 20
ATOM 26815 N N . VAL A 1 13 ? 3.240 -4.066 -2.790 1.00 1.00 13 VAL A N 20
ATOM 26816 C CA . VAL A 1 13 ? 2.560 -2.852 -3.229 1.00 1.00 13 VAL A CA 20
ATOM 26817 C C . VAL A 1 13 ? 2.022 -3.027 -4.646 1.00 1.00 13 VAL A C 20
ATOM 26818 O O . VAL A 1 13 ? 0.922 -2.574 -4.971 1.00 1.00 13 VAL A O 20
ATOM 26831 N N . THR A 1 14 ? 2.799 -3.706 -5.478 1.00 1.00 14 THR A N 20
ATOM 26832 C CA . THR A 1 14 ? 2.382 -3.947 -6.851 1.00 1.00 14 THR A CA 20
ATOM 26833 C C . THR A 1 14 ? 1.063 -4.708 -6.843 1.00 1.00 14 THR A C 20
ATOM 26834 O O . THR A 1 14 ? 0.116 -4.363 -7.565 1.00 1.00 14 THR A O 20
ATOM 26845 N N . LYS A 1 15 ? 0.991 -5.729 -6.002 1.00 1.00 15 LYS A N 20
ATOM 26846 C CA . LYS A 1 15 ? -0.225 -6.499 -5.902 1.00 1.00 15 LYS A CA 20
ATOM 26847 C C . LYS A 1 15 ? -1.355 -5.591 -5.443 1.00 1.00 15 LYS A C 20
ATOM 26848 O O . LYS A 1 15 ? -2.468 -5.664 -5.940 1.00 1.00 15 LYS A O 20
ATOM 26867 N N . ALA A 1 16 ? -1.071 -4.731 -4.484 1.00 1.00 16 ALA A N 20
ATOM 26868 C CA . ALA A 1 16 ? -2.093 -3.831 -3.980 1.00 1.00 16 ALA A CA 20
ATOM 26869 C C . ALA A 1 16 ? -2.752 -3.076 -5.117 1.00 1.00 16 ALA A C 20
ATOM 26870 O O . ALA A 1 16 ? -3.973 -2.934 -5.158 1.00 1.00 16 ALA A O 20
ATOM 26877 N N . THR A 1 17 ? -1.937 -2.572 -6.020 1.00 1.00 17 THR A N 20
ATOM 26878 C CA . THR A 1 17 ? -2.463 -1.806 -7.129 1.00 1.00 17 THR A CA 20
ATOM 26879 C C . THR A 1 17 ? -3.347 -2.670 -8.014 1.00 1.00 17 THR A C 20
ATOM 26880 O O . THR A 1 17 ? -4.400 -2.229 -8.476 1.00 1.00 17 THR A O 20
ATOM 26891 N N . GLU A 1 18 ? -2.926 -3.908 -8.241 1.00 1.00 18 GLU A N 20
ATOM 26892 C CA . GLU A 1 18 ? -3.712 -4.806 -9.076 1.00 1.00 18 GLU A CA 20
ATOM 26893 C C . GLU A 1 18 ? -5.066 -5.081 -8.416 1.00 1.00 18 GLU A C 20
ATOM 26894 O O . GLU A 1 18 ? -6.100 -5.131 -9.088 1.00 1.00 18 GLU A O 20
ATOM 26906 N N . GLU A 1 19 ? -5.050 -5.279 -7.100 1.00 1.00 19 GLU A N 20
ATOM 26907 C CA . GLU A 1 19 ? -6.273 -5.563 -6.371 1.00 1.00 19 GLU A CA 20
ATOM 26908 C C . GLU A 1 19 ? -7.186 -4.346 -6.368 1.00 1.00 19 GLU A C 20
ATOM 26909 O O . GLU A 1 19 ? -8.399 -4.463 -6.536 1.00 1.00 19 GLU A O 20
ATOM 26921 N N . ASP A 1 20 ? -6.598 -3.177 -6.183 1.00 1.00 20 ASP A N 20
ATOM 26922 C CA . ASP A 1 20 ? -7.373 -1.950 -6.165 1.00 1.00 20 ASP A CA 20
ATOM 26923 C C . ASP A 1 20 ? -8.115 -1.787 -7.484 1.00 1.00 20 ASP A C 20
ATOM 26924 O O . ASP A 1 20 ? -9.282 -1.397 -7.508 1.00 1.00 20 ASP A O 20
ATOM 26933 N N . LYS A 1 21 ? -7.435 -2.106 -8.581 1.00 1.00 21 LYS A N 20
ATOM 26934 C CA . LYS A 1 21 ? -8.052 -2.010 -9.897 1.00 1.00 21 LYS A CA 20
ATOM 26935 C C . LYS A 1 21 ? -9.179 -3.024 -10.010 1.00 1.00 21 LYS A C 20
ATOM 26936 O O . LYS A 1 21 ? -10.230 -2.739 -10.590 1.00 1.00 21 LYS A O 20
ATOM 26955 N N . ALA A 1 22 ? -8.947 -4.214 -9.470 1.00 1.00 22 ALA A N 20
ATOM 26956 C CA . ALA A 1 22 ? -9.948 -5.269 -9.524 1.00 1.00 22 ALA A CA 20
ATOM 26957 C C . ALA A 1 22 ? -11.090 -4.975 -8.562 1.00 1.00 22 ALA A C 20
ATOM 26958 O O . ALA A 1 22 ? -11.980 -5.802 -8.380 1.00 1.00 22 ALA A O 20
ATOM 26965 N N . LYS A 1 23 ? -11.040 -3.791 -7.955 1.00 1.00 23 LYS A N 20
ATOM 26966 C CA . LYS A 1 23 ? -12.060 -3.361 -7.004 1.00 1.00 23 LYS A CA 20
ATOM 26967 C C . LYS A 1 23 ? -11.970 -4.158 -5.711 1.00 1.00 23 LYS A C 20
ATOM 26968 O O . LYS A 1 23 ? -12.960 -4.321 -4.994 1.00 1.00 23 LYS A O 20
ATOM 26987 N N . ASN A 1 24 ? -10.770 -4.648 -5.411 1.00 1.00 24 ASN A N 20
ATOM 26988 C CA . ASN A 1 24 ? -10.540 -5.422 -4.191 1.00 1.00 24 ASN A CA 20
ATOM 26989 C C . ASN A 1 24 ? -9.983 -4.520 -3.091 1.00 1.00 24 ASN A C 20
ATOM 26990 O O . ASN A 1 24 ? -8.829 -4.637 -2.709 1.00 1.00 24 ASN A O 20
ATOM 27001 N N . TYR A 1 25 ? -10.800 -3.617 -2.591 1.00 1.00 25 TYR A N 20
ATOM 27002 C CA . TYR A 1 25 ? -10.360 -2.702 -1.544 1.00 1.00 25 TYR A CA 20
ATOM 27003 C C . TYR A 1 25 ? -9.847 -3.477 -0.337 1.00 1.00 25 TYR A C 20
ATOM 27004 O O . TYR A 1 25 ? -8.842 -3.097 0.264 1.00 1.00 25 TYR A O 20
ATOM 27022 N N . GLU A 1 26 ? -10.530 -4.556 0.022 1.00 1.00 26 GLU A N 20
ATOM 27023 C CA . GLU A 1 26 ? -10.110 -5.350 1.169 1.00 1.00 26 GLU A CA 20
ATOM 27024 C C . GLU A 1 26 ? -8.713 -5.928 0.947 1.00 1.00 26 GLU A C 20
ATOM 27025 O O . GLU A 1 26 ? -7.804 -5.740 1.768 1.00 1.00 26 GLU A O 20
ATOM 27037 N N . GLU A 1 27 ? -8.538 -6.622 -0.166 1.00 1.00 27 GLU A N 20
ATOM 27038 C CA . GLU A 1 27 ? -7.244 -7.213 -0.460 1.00 1.00 27 GLU A CA 20
ATOM 27039 C C . GLU A 1 27 ? -6.205 -6.117 -0.675 1.00 1.00 27 GLU A C 20
ATOM 27040 O O . GLU A 1 27 ? -5.149 -6.118 -0.060 1.00 1.00 27 GLU A O 20
ATOM 27052 N N . ALA A 1 28 ? -6.542 -5.161 -1.525 1.00 1.00 28 ALA A N 20
ATOM 27053 C CA . ALA A 1 28 ? -5.641 -4.056 -1.813 1.00 1.00 28 ALA A CA 20
ATOM 27054 C C . ALA A 1 28 ? -5.141 -3.437 -0.519 1.00 1.00 28 ALA A C 20
ATOM 27055 O O . ALA A 1 28 ? -3.953 -3.148 -0.382 1.00 1.00 28 ALA A O 20
ATOM 27062 N N . LEU A 1 29 ? -6.043 -3.244 0.433 1.00 1.00 29 LEU A N 20
ATOM 27063 C CA . LEU A 1 29 ? -5.671 -2.663 1.709 1.00 1.00 29 LEU A CA 20
ATOM 27064 C C . LEU A 1 29 ? -4.633 -3.522 2.400 1.00 1.00 29 LEU A C 20
ATOM 27065 O O . LEU A 1 29 ? -3.658 -3.009 2.953 1.00 1.00 29 LEU A O 20
ATOM 27081 N N . ARG A 1 30 ? -4.834 -4.827 2.365 1.00 1.00 30 ARG A N 20
ATOM 27082 C CA . ARG A 1 30 ? -3.879 -5.719 3.004 1.00 1.00 30 ARG A CA 20
ATOM 27083 C C . ARG A 1 30 ? -2.488 -5.530 2.409 1.00 1.00 30 ARG A C 20
ATOM 27084 O O . ARG A 1 30 ? -1.500 -5.435 3.140 1.00 1.00 30 ARG A O 20
ATOM 27105 N N . LEU A 1 31 ? -2.403 -5.477 1.088 1.00 1.00 31 LEU A N 20
ATOM 27106 C CA . LEU A 1 31 ? -1.127 -5.300 0.439 1.00 1.00 31 LEU A CA 20
ATOM 27107 C C . LEU A 1 31 ? -0.528 -3.930 0.739 1.00 1.00 31 LEU A C 20
ATOM 27108 O O . LEU A 1 31 ? 0.684 -3.799 0.914 1.00 1.00 31 LEU A O 20
ATOM 27124 N N . TYR A 1 32 ? -1.361 -2.903 0.771 1.00 1.00 32 TYR A N 20
ATOM 27125 C CA . TYR A 1 32 ? -0.849 -1.570 1.028 1.00 1.00 32 TYR A CA 20
ATOM 27126 C C . TYR A 1 32 ? -0.175 -1.510 2.394 1.00 1.00 32 TYR A C 20
ATOM 27127 O O . TYR A 1 32 ? 0.957 -1.035 2.522 1.00 1.00 32 TYR A O 20
ATOM 27145 N N . GLN A 1 33 ? -0.875 -1.987 3.410 1.00 1.00 33 GLN A N 20
ATOM 27146 C CA . GLN A 1 33 ? -0.338 -1.971 4.758 1.00 1.00 33 GLN A CA 20
ATOM 27147 C C . GLN A 1 33 ? 0.915 -2.840 4.846 1.00 1.00 33 GLN A C 20
ATOM 27148 O O . GLN A 1 33 ? 1.908 -2.463 5.478 1.00 1.00 33 GLN A O 20
ATOM 27162 N N . HIS A 1 34 ? 0.869 -3.995 4.196 1.00 1.00 34 HIS A N 20
ATOM 27163 C CA . HIS A 1 34 ? 2.008 -4.902 4.199 1.00 1.00 34 HIS A CA 20
ATOM 27164 C C . HIS A 1 34 ? 3.208 -4.269 3.497 1.00 1.00 34 HIS A C 20
ATOM 27165 O O . HIS A 1 34 ? 4.310 -4.221 4.042 1.00 1.00 34 HIS A O 20
ATOM 27180 N N . ALA A 1 35 ? 2.982 -3.780 2.289 1.00 1.00 35 ALA A N 20
ATOM 27181 C CA . ALA A 1 35 ? 4.048 -3.156 1.521 1.00 1.00 35 ALA A CA 20
ATOM 27182 C C . ALA A 1 35 ? 4.746 -2.081 2.346 1.00 1.00 35 ALA A C 20
ATOM 27183 O O . ALA A 1 35 ? 5.973 -2.055 2.438 1.00 1.00 35 ALA A O 20
ATOM 27190 N N . VAL A 1 36 ? 3.954 -1.196 2.934 1.00 1.00 36 VAL A N 20
ATOM 27191 C CA . VAL A 1 36 ? 4.509 -0.110 3.730 1.00 1.00 36 VAL A CA 20
ATOM 27192 C C . VAL A 1 36 ? 5.371 -0.662 4.857 1.00 1.00 36 VAL A C 20
ATOM 27193 O O . VAL A 1 36 ? 6.465 -0.159 5.117 1.00 1.00 36 VAL A O 20
ATOM 27206 N N . GLU A 1 37 ? 4.877 -1.691 5.520 1.00 1.00 37 GLU A N 20
ATOM 27207 C CA . GLU A 1 37 ? 5.622 -2.293 6.619 1.00 1.00 37 GLU A CA 20
ATOM 27208 C C . GLU A 1 37 ? 7.026 -2.688 6.168 1.00 1.00 37 GLU A C 20
ATOM 27209 O O . GLU A 1 37 ? 8.018 -2.360 6.822 1.00 1.00 37 GLU A O 20
ATOM 27221 N N . TYR A 1 38 ? 7.102 -3.397 5.050 1.00 1.00 38 TYR A N 20
ATOM 27222 C CA . TYR A 1 38 ? 8.396 -3.836 4.530 1.00 1.00 38 TYR A CA 20
ATOM 27223 C C . TYR A 1 38 ? 9.266 -2.641 4.138 1.00 1.00 38 TYR A C 20
ATOM 27224 O O . TYR A 1 38 ? 10.481 -2.656 4.336 1.00 1.00 38 TYR A O 20
ATOM 27242 N N . PHE A 1 39 ? 8.639 -1.617 3.578 1.00 1.00 39 PHE A N 20
ATOM 27243 C CA . PHE A 1 39 ? 9.373 -0.427 3.157 1.00 1.00 39 PHE A CA 20
ATOM 27244 C C . PHE A 1 39 ? 10.049 0.246 4.359 1.00 1.00 39 PHE A C 20
ATOM 27245 O O . PHE A 1 39 ? 11.243 0.568 4.321 1.00 1.00 39 PHE A O 20
ATOM 27262 N N . LEU A 1 40 ? 9.275 0.453 5.419 1.00 1.00 40 LEU A N 20
ATOM 27263 C CA . LEU A 1 40 ? 9.787 1.090 6.623 1.00 1.00 40 LEU A CA 20
ATOM 27264 C C . LEU A 1 40 ? 10.888 0.236 7.228 1.00 1.00 40 LEU A C 20
ATOM 27265 O O . LEU A 1 40 ? 11.903 0.741 7.705 1.00 1.00 40 LEU A O 20
ATOM 27281 N N . HIS A 1 41 ? 10.694 -1.067 7.185 1.00 1.00 41 HIS A N 20
ATOM 27282 C CA . HIS A 1 41 ? 11.688 -1.979 7.721 1.00 1.00 41 HIS A CA 20
ATOM 27283 C C . HIS A 1 41 ? 12.976 -1.900 6.901 1.00 1.00 41 HIS A C 20
ATOM 27284 O O . HIS A 1 41 ? 14.071 -2.027 7.427 1.00 1.00 41 HIS A O 20
ATOM 27299 N N . ALA A 1 42 ? 12.846 -1.708 5.603 1.00 1.00 42 ALA A N 20
ATOM 27300 C CA . ALA A 1 42 ? 14.026 -1.639 4.751 1.00 1.00 42 ALA A CA 20
ATOM 27301 C C . ALA A 1 42 ? 14.890 -0.428 5.077 1.00 1.00 42 ALA A C 20
ATOM 27302 O O . ALA A 1 42 ? 16.096 -0.530 5.239 1.00 1.00 42 ALA A O 20
ATOM 27309 N N . ILE A 1 43 ? 14.271 0.717 5.215 1.00 1.00 43 ILE A N 20
ATOM 27310 C CA . ILE A 1 43 ? 15.036 1.912 5.534 1.00 1.00 43 ILE A CA 20
ATOM 27311 C C . ILE A 1 43 ? 15.676 1.815 6.921 1.00 1.00 43 ILE A C 20
ATOM 27312 O O . ILE A 1 43 ? 16.780 2.316 7.132 1.00 1.00 43 ILE A O 20
ATOM 27328 N N . LYS A 1 44 ? 14.988 1.161 7.863 1.00 1.00 44 LYS A N 20
ATOM 27329 C CA . LYS A 1 44 ? 15.527 1.009 9.220 1.00 1.00 44 LYS A CA 20
ATOM 27330 C C . LYS A 1 44 ? 16.508 -0.138 9.332 1.00 1.00 44 LYS A C 20
ATOM 27331 O O . LYS A 1 44 ? 17.580 -0.002 9.923 1.00 1.00 44 LYS A O 20
ATOM 27350 N N . TYR A 1 45 ? 16.113 -1.286 8.791 1.00 1.00 45 TYR A N 20
ATOM 27351 C CA . TYR A 1 45 ? 16.952 -2.481 8.878 1.00 1.00 45 TYR A CA 20
ATOM 27352 C C . TYR A 1 45 ? 17.904 -2.597 7.692 1.00 1.00 45 TYR A C 20
ATOM 27353 O O . TYR A 1 45 ? 18.884 -3.344 7.752 1.00 1.00 45 TYR A O 20
ATOM 27371 N N . GLU A 1 46 ? 17.621 -1.854 6.612 1.00 1.00 46 GLU A N 20
ATOM 27372 C CA . GLU A 1 46 ? 18.484 -1.881 5.420 1.00 1.00 46 GLU A CA 20
ATOM 27373 C C . GLU A 1 46 ? 18.980 -0.472 5.129 1.00 1.00 46 GLU A C 20
ATOM 27374 O O . GLU A 1 46 ? 18.226 0.498 5.212 1.00 1.00 46 GLU A O 20
ATOM 27386 N N . ALA A 1 47 ? 20.259 -0.368 4.803 1.00 1.00 47 ALA A N 20
ATOM 27387 C CA . ALA A 1 47 ? 20.876 0.926 4.520 1.00 1.00 47 ALA A CA 20
ATOM 27388 C C . ALA A 1 47 ? 20.666 1.311 3.066 1.00 1.00 47 ALA A C 20
ATOM 27389 O O . ALA A 1 47 ? 20.672 0.456 2.181 1.00 1.00 47 ALA A O 20
ATOM 27396 N N . HIS A 1 48 ? 20.484 2.602 2.829 1.00 1.00 48 HIS A N 20
ATOM 27397 C CA . HIS A 1 48 ? 20.271 3.099 1.477 1.00 1.00 48 HIS A CA 20
ATOM 27398 C C . HIS A 1 48 ? 20.575 4.593 1.399 1.00 1.00 48 HIS A C 20
ATOM 27399 O O . HIS A 1 48 ? 20.541 5.298 2.408 1.00 1.00 48 HIS A O 20
ATOM 27414 N N . SER A 1 49 ? 20.885 5.073 0.201 1.00 1.00 49 SER A N 20
ATOM 27415 C CA . SER A 1 49 ? 21.209 6.480 0.016 1.00 1.00 49 SER A CA 20
ATOM 27416 C C . SER A 1 49 ? 20.053 7.358 0.478 1.00 1.00 49 SER A C 20
ATOM 27417 O O . SER A 1 49 ? 18.904 6.920 0.520 1.00 1.00 49 SER A O 20
ATOM 27425 N N . ASP A 1 50 ? 20.370 8.597 0.833 1.00 1.00 50 ASP A N 20
ATOM 27426 C CA . ASP A 1 50 ? 19.353 9.528 1.305 1.00 1.00 50 ASP A CA 20
ATOM 27427 C C . ASP A 1 50 ? 18.256 9.701 0.255 1.00 1.00 50 ASP A C 20
ATOM 27428 O O . ASP A 1 50 ? 17.099 9.941 0.591 1.00 1.00 50 ASP A O 20
ATOM 27437 N N . LYS A 1 51 ? 18.633 9.561 -1.011 1.00 1.00 51 LYS A N 20
ATOM 27438 C CA . LYS A 1 51 ? 17.684 9.681 -2.117 1.00 1.00 51 LYS A CA 20
ATOM 27439 C C . LYS A 1 51 ? 16.700 8.508 -2.090 1.00 1.00 51 LYS A C 20
ATOM 27440 O O . LYS A 1 51 ? 15.488 8.664 -2.295 1.00 1.00 51 LYS A O 20
ATOM 27459 N N . ALA A 1 52 ? 17.227 7.325 -1.818 1.00 1.00 52 ALA A N 20
ATOM 27460 C CA . ALA A 1 52 ? 16.391 6.144 -1.746 1.00 1.00 52 ALA A CA 20
ATOM 27461 C C . ALA A 1 52 ? 15.488 6.230 -0.520 1.00 1.00 52 ALA A C 20
ATOM 27462 O O . ALA A 1 52 ? 14.307 5.947 -0.607 1.00 1.00 52 ALA A O 20
ATOM 27469 N N . LYS A 1 53 ? 16.052 6.617 0.623 1.00 1.00 53 LYS A N 20
ATOM 27470 C CA . LYS A 1 53 ? 15.268 6.700 1.852 1.00 1.00 53 LYS A CA 20
ATOM 27471 C C . LYS A 1 53 ? 14.091 7.654 1.706 1.00 1.00 53 LYS A C 20
ATOM 27472 O O . LYS A 1 53 ? 12.945 7.280 1.951 1.00 1.00 53 LYS A O 20
ATOM 27491 N N . GLU A 1 54 ? 14.380 8.880 1.315 1.00 1.00 54 GLU A N 20
ATOM 27492 C CA . GLU A 1 54 ? 13.336 9.868 1.161 1.00 1.00 54 GLU A CA 20
ATOM 27493 C C . GLU A 1 54 ? 12.262 9.350 0.229 1.00 1.00 54 GLU A C 20
ATOM 27494 O O . GLU A 1 54 ? 11.070 9.595 0.435 1.00 1.00 54 GLU A O 20
ATOM 27506 N N . SER A 1 55 ? 12.686 8.611 -0.785 1.00 1.00 55 SER A N 20
ATOM 27507 C CA . SER A 1 55 ? 11.736 8.046 -1.722 1.00 1.00 55 SER A CA 20
ATOM 27508 C C . SER A 1 55 ? 10.783 7.105 -0.997 1.00 1.00 55 SER A C 20
ATOM 27509 O O . SER A 1 55 ? 9.582 7.099 -1.264 1.00 1.00 55 SER A O 20
ATOM 27517 N N . ILE A 1 56 ? 11.328 6.296 -0.093 1.00 1.00 56 ILE A N 20
ATOM 27518 C CA . ILE A 1 56 ? 10.499 5.333 0.635 1.00 1.00 56 ILE A CA 20
ATOM 27519 C C . ILE A 1 56 ? 9.488 6.047 1.529 1.00 1.00 56 ILE A C 20
ATOM 27520 O O . ILE A 1 56 ? 8.313 5.700 1.551 1.00 1.00 56 ILE A O 20
ATOM 27536 N N . ARG A 1 57 ? 9.968 7.030 2.275 1.00 1.00 57 ARG A N 20
ATOM 27537 C CA . ARG A 1 57 ? 9.097 7.768 3.181 1.00 1.00 57 ARG A CA 20
ATOM 27538 C C . ARG A 1 57 ? 7.924 8.368 2.411 1.00 1.00 57 ARG A C 20
ATOM 27539 O O . ARG A 1 57 ? 6.761 8.112 2.728 1.00 1.00 57 ARG A O 20
ATOM 27560 N N . ALA A 1 58 ? 8.229 9.175 1.405 1.00 1.00 58 ALA A N 20
ATOM 27561 C CA . ALA A 1 58 ? 7.181 9.809 0.619 1.00 1.00 58 ALA A CA 20
ATOM 27562 C C . ALA A 1 58 ? 6.184 8.769 0.109 1.00 1.00 58 ALA A C 20
ATOM 27563 O O . ALA A 1 58 ? 4.970 8.903 0.304 1.00 1.00 58 ALA A O 20
ATOM 27570 N N . LYS A 1 59 ? 6.701 7.735 -0.545 1.00 1.00 59 LYS A N 20
ATOM 27571 C CA . LYS A 1 59 ? 5.843 6.691 -1.093 1.00 1.00 59 LYS A CA 20
ATOM 27572 C C . LYS A 1 59 ? 5.033 6.018 0.012 1.00 1.00 59 LYS A C 20
ATOM 27573 O O . LYS A 1 59 ? 3.841 5.748 -0.146 1.00 1.00 59 LYS A O 20
ATOM 27592 N N . CYS A 1 60 ? 5.698 5.747 1.117 1.00 1.00 60 CYS A N 20
ATOM 27593 C CA . CYS A 1 60 ? 5.053 5.098 2.252 1.00 1.00 60 CYS A CA 20
ATOM 27594 C C . CYS A 1 60 ? 3.797 5.867 2.632 1.00 1.00 60 CYS A C 20
ATOM 27595 O O . CYS A 1 60 ? 2.758 5.274 2.924 1.00 1.00 60 CYS A O 20
ATOM 27603 N N . VAL A 1 61 ? 3.892 7.188 2.612 1.00 1.00 61 VAL A N 20
ATOM 27604 C CA . VAL A 1 61 ? 2.743 8.016 2.942 1.00 1.00 61 VAL A CA 20
ATOM 27605 C C . VAL A 1 61 ? 1.641 7.811 1.909 1.00 1.00 61 VAL A C 20
ATOM 27606 O O . VAL A 1 61 ? 0.482 7.596 2.261 1.00 1.00 61 VAL A O 20
ATOM 27619 N N . GLN A 1 62 ? 2.007 7.893 0.632 1.00 1.00 62 GLN A N 20
ATOM 27620 C CA . GLN A 1 62 ? 1.026 7.727 -0.439 1.00 1.00 62 GLN A CA 20
ATOM 27621 C C . GLN A 1 62 ? 0.293 6.398 -0.290 1.00 1.00 62 GLN A C 20
ATOM 27622 O O . GLN A 1 62 ? -0.938 6.338 -0.385 1.00 1.00 62 GLN A O 20
ATOM 27636 N N . TYR A 1 63 ? 1.053 5.333 -0.051 1.00 1.00 63 TYR A N 20
ATOM 27637 C CA . TYR A 1 63 ? 0.457 4.013 0.109 1.00 1.00 63 TYR A CA 20
ATOM 27638 C C . TYR A 1 63 ? -0.458 3.979 1.324 1.00 1.00 63 TYR A C 20
ATOM 27639 O O . TYR A 1 63 ? -1.605 3.538 1.236 1.00 1.00 63 TYR A O 20
ATOM 27657 N N . LEU A 1 64 ? 0.050 4.435 2.456 1.00 1.00 64 LEU A N 20
ATOM 27658 C CA . LEU A 1 64 ? -0.757 4.429 3.665 1.00 1.00 64 LEU A CA 20
ATOM 27659 C C . LEU A 1 64 ? -2.007 5.269 3.475 1.00 1.00 64 LEU A C 20
ATOM 27660 O O . LEU A 1 64 ? -3.104 4.829 3.803 1.00 1.00 64 LEU A O 20
ATOM 27676 N N . ASP A 1 65 ? -1.860 6.471 2.946 1.00 1.00 65 ASP A N 20
ATOM 27677 C CA . ASP A 1 65 ? -3.008 7.330 2.748 1.00 1.00 65 ASP A CA 20
ATOM 27678 C C . ASP A 1 65 ? -4.091 6.592 1.984 1.00 1.00 65 ASP A C 20
ATOM 27679 O O . ASP A 1 65 ? -5.261 6.607 2.375 1.00 1.00 65 ASP A O 20
ATOM 27688 N N . ARG A 1 66 ? -3.700 5.933 0.906 1.00 1.00 66 ARG A N 20
ATOM 27689 C CA . ARG A 1 66 ? -4.665 5.192 0.121 1.00 1.00 66 ARG A CA 20
ATOM 27690 C C . ARG A 1 66 ? -5.321 4.122 0.987 1.00 1.00 66 ARG A C 20
ATOM 27691 O O . ARG A 1 66 ? -6.536 3.921 0.943 1.00 1.00 66 ARG A O 20
ATOM 27712 N N . ALA A 1 67 ? -4.508 3.421 1.760 1.00 1.00 67 ALA A N 20
ATOM 27713 C CA . ALA A 1 67 ? -5.030 2.367 2.609 1.00 1.00 67 ALA A CA 20
ATOM 27714 C C . ALA A 1 67 ? -6.006 2.942 3.642 1.00 1.00 67 ALA A C 20
ATOM 27715 O O . ALA A 1 67 ? -7.030 2.333 3.952 1.00 1.00 67 ALA A O 20
ATOM 27722 N N . GLU A 1 68 ? -5.679 4.112 4.167 1.00 1.00 68 GLU A N 20
ATOM 27723 C CA . GLU A 1 68 ? -6.520 4.765 5.164 1.00 1.00 68 GLU A CA 20
ATOM 27724 C C . GLU A 1 68 ? -7.906 5.060 4.614 1.00 1.00 68 GLU A C 20
ATOM 27725 O O . GLU A 1 68 ? -8.909 4.663 5.202 1.00 1.00 68 GLU A O 20
ATOM 27737 N N . LYS A 1 69 ? -7.965 5.759 3.492 1.00 1.00 69 LYS A N 20
ATOM 27738 C CA . LYS A 1 69 ? -9.252 6.090 2.908 1.00 1.00 69 LYS A CA 20
ATOM 27739 C C . LYS A 1 69 ? -10.010 4.812 2.553 1.00 1.00 69 LYS A C 20
ATOM 27740 O O . LYS A 1 69 ? -11.240 4.756 2.656 1.00 1.00 69 LYS A O 20
ATOM 27759 N N . LEU A 1 70 ? -9.268 3.783 2.132 1.00 1.00 70 LEU A N 20
ATOM 27760 C CA . LEU A 1 70 ? -9.887 2.517 1.758 1.00 1.00 70 LEU A CA 20
ATOM 27761 C C . LEU A 1 70 ? -10.620 1.925 2.944 1.00 1.00 70 LEU A C 20
ATOM 27762 O O . LEU A 1 70 ? -11.790 1.550 2.849 1.00 1.00 70 LEU A O 20
ATOM 27778 N N . LYS A 1 71 ? -9.941 1.904 4.066 1.00 1.00 71 LYS A N 20
ATOM 27779 C CA . LYS A 1 71 ? -10.510 1.415 5.307 1.00 1.00 71 LYS A CA 20
ATOM 27780 C C . LYS A 1 71 ? -11.590 2.373 5.819 1.00 1.00 71 LYS A C 20
ATOM 27781 O O . LYS A 1 71 ? -12.490 1.978 6.556 1.00 1.00 71 LYS A O 20
ATOM 27800 N N . ASP A 1 72 ? -11.480 3.643 5.455 1.00 1.00 72 ASP A N 20
ATOM 27801 C CA . ASP A 1 72 ? -12.430 4.643 5.937 1.00 1.00 72 ASP A CA 20
ATOM 27802 C C . ASP A 1 72 ? -13.850 4.387 5.460 1.00 1.00 72 ASP A C 20
ATOM 27803 O O . ASP A 1 72 ? -14.780 4.266 6.264 1.00 1.00 72 ASP A O 20
ATOM 27812 N N . TYR A 1 73 ? -14.010 4.295 4.148 1.00 1.00 73 TYR A N 20
ATOM 27813 C CA . TYR A 1 73 ? -15.340 4.057 3.604 1.00 1.00 73 TYR A CA 20
ATOM 27814 C C . TYR A 1 73 ? -15.720 2.593 3.752 1.00 1.00 73 TYR A C 20
ATOM 27815 O O . TYR A 1 73 ? -16.890 2.267 3.901 1.00 1.00 73 TYR A O 20
ATOM 27833 N N . LEU A 1 74 ? -14.720 1.711 3.716 1.00 1.00 74 LEU A N 20
ATOM 27834 C CA . LEU A 1 74 ? -14.990 0.279 3.860 1.00 1.00 74 LEU A CA 20
ATOM 27835 C C . LEU A 1 74 ? -15.660 0.021 5.208 1.00 1.00 74 LEU A C 20
ATOM 27836 O O . LEU A 1 74 ? -16.700 -0.637 5.285 1.00 1.00 74 LEU A O 20
ATOM 27852 N N . ARG A 1 75 ? -15.070 0.554 6.265 1.00 1.00 75 ARG A N 20
ATOM 27853 C CA . ARG A 1 75 ? -15.620 0.387 7.592 1.00 1.00 75 ARG A CA 20
ATOM 27854 C C . ARG A 1 75 ? -16.980 1.063 7.674 1.00 1.00 75 ARG A C 20
ATOM 27855 O O . ARG A 1 75 ? -17.920 0.515 8.240 1.00 1.00 75 ARG A O 20
ATOM 27876 N N . ILE B 2 3 ? 16.403 3.553 -6.901 1.00 1.00 168 ILE B N 20
ATOM 27877 C CA . ILE B 2 3 ? 15.121 3.001 -6.472 1.00 1.00 168 ILE B CA 20
ATOM 27878 C C . ILE B 2 3 ? 13.998 3.575 -7.317 1.00 1.00 168 ILE B C 20
ATOM 27879 O O . ILE B 2 3 ? 13.883 4.790 -7.475 1.00 1.00 168 ILE B O 20
ATOM 27895 N N . GLU B 2 4 ? 13.149 2.692 -7.834 1.00 1.00 169 GLU B N 20
ATOM 27896 C CA . GLU B 2 4 ? 12.007 3.114 -8.640 1.00 1.00 169 GLU B CA 20
ATOM 27897 C C . GLU B 2 4 ? 10.738 2.428 -8.144 1.00 1.00 169 GLU B C 20
ATOM 27898 O O . GLU B 2 4 ? 10.501 1.254 -8.426 1.00 1.00 169 GLU B O 20
ATOM 27910 N N . LEU B 2 5 ? 9.927 3.165 -7.395 1.00 1.00 170 LEU B N 20
ATOM 27911 C CA . LEU B 2 5 ? 8.690 2.614 -6.853 1.00 1.00 170 LEU B CA 20
ATOM 27912 C C . LEU B 2 5 ? 7.537 2.791 -7.842 1.00 1.00 170 LEU B C 20
ATOM 27913 O O . LEU B 2 5 ? 7.635 3.580 -8.781 1.00 1.00 170 LEU B O 20
ATOM 27929 N N . PRO B 2 6 ? 6.447 2.092 -7.637 1.00 1.00 171 PRO B N 20
ATOM 27930 C CA . PRO B 2 6 ? 5.248 2.208 -8.527 1.00 1.00 171 PRO B CA 20
ATOM 27931 C C . PRO B 2 6 ? 4.295 3.304 -8.055 1.00 1.00 171 PRO B C 20
ATOM 27932 O O . PRO B 2 6 ? 4.426 3.821 -6.945 1.00 1.00 171 PRO B O 20
ATOM 27943 N N . GLU B 2 7 ? 3.325 3.640 -8.904 1.00 1.00 172 GLU B N 20
ATOM 27944 C CA . GLU B 2 7 ? 2.333 4.659 -8.567 1.00 1.00 172 GLU B CA 20
ATOM 27945 C C . GLU B 2 7 ? 1.036 4.014 -8.137 1.00 1.00 172 GLU B C 20
ATOM 27946 O O . GLU B 2 7 ? 0.681 2.934 -8.608 1.00 1.00 172 GLU B O 20
ATOM 27958 N N . VAL B 2 8 ? 0.332 4.676 -7.230 1.00 1.00 173 VAL B N 20
ATOM 27959 C CA . VAL B 2 8 ? -0.924 4.142 -6.730 1.00 1.00 173 VAL B CA 20
ATOM 27960 C C . VAL B 2 8 ? -2.085 4.477 -7.688 1.00 1.00 173 VAL B C 20
ATOM 27961 O O . VAL B 2 8 ? -2.199 5.611 -8.154 1.00 1.00 173 VAL B O 20
ATOM 27974 N N . PRO B 2 9 ? -2.948 3.522 -7.968 1.00 1.00 174 PRO B N 20
ATOM 27975 C CA . PRO B 2 9 ? -4.119 3.753 -8.867 1.00 1.00 174 PRO B CA 20
ATOM 27976 C C . PRO B 2 9 ? -5.192 4.611 -8.198 1.00 1.00 174 PRO B C 20
ATOM 27977 O O . PRO B 2 9 ? -5.317 4.625 -6.972 1.00 1.00 174 PRO B O 20
ATOM 27988 N N . SER B 2 10 ? -5.973 5.319 -9.011 1.00 1.00 175 SER B N 20
ATOM 27989 C CA . SER B 2 10 ? -7.047 6.169 -8.496 1.00 1.00 175 SER B CA 20
ATOM 27990 C C . SER B 2 10 ? -8.358 5.808 -9.173 1.00 1.00 175 SER B C 20
ATOM 27991 O O . SER B 2 10 ? -8.740 6.416 -10.170 1.00 1.00 175 SER B O 20
ATOM 27999 N N . GLU B 2 11 ? -9.047 4.811 -8.628 1.00 1.00 176 GLU B N 20
ATOM 28000 C CA . GLU B 2 11 ? -10.310 4.379 -9.200 1.00 1.00 176 GLU B CA 20
ATOM 28001 C C . GLU B 2 11 ? -11.480 5.221 -8.651 1.00 1.00 176 GLU B C 20
ATOM 28002 O O . GL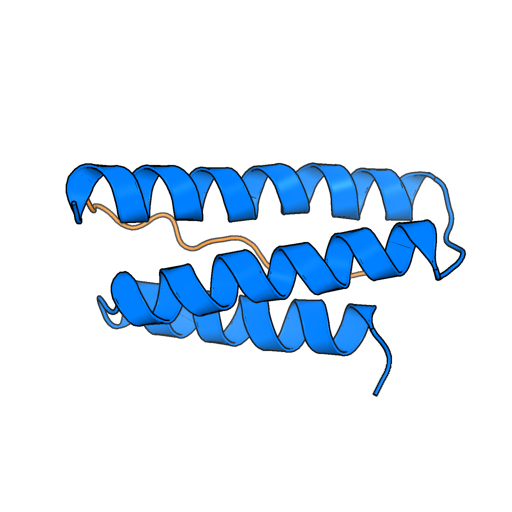U B 2 11 ? -11.320 5.908 -7.642 1.00 1.00 176 GLU B O 20
ATOM 28014 N N . PRO B 2 12 ? -12.640 5.157 -9.271 1.00 1.00 177 PRO B N 20
ATOM 28015 C CA . PRO B 2 12 ? -13.840 5.913 -8.784 1.00 1.00 177 PRO B CA 20
ATOM 28016 C C . PRO B 2 12 ? -14.420 5.299 -7.507 1.00 1.00 177 PRO B C 20
ATOM 28017 O O . PRO B 2 12 ? -15.510 4.726 -7.521 1.00 1.00 177 PRO B O 20
ATOM 28028 N N . LEU B 2 13 ? -13.680 5.408 -6.406 1.00 1.00 178 LEU B N 20
ATOM 28029 C CA . LEU B 2 13 ? -14.120 4.848 -5.129 1.00 1.00 178 LEU B CA 20
ATOM 28030 C C . LEU B 2 13 ? -14.190 5.950 -4.068 1.00 1.00 178 LEU B C 20
ATOM 28031 O O . LEU B 2 13 ? -13.400 6.897 -4.109 1.00 1.00 178 LEU B O 20
ATOM 28047 N N . PRO B 2 14 ? -15.110 5.843 -3.132 1.00 1.00 179 PRO B N 20
ATOM 28048 C CA . PRO B 2 14 ? -15.270 6.860 -2.051 1.00 1.00 179 PRO B CA 20
ATOM 28049 C C . PRO B 2 14 ? -13.950 7.532 -1.681 1.00 1.00 179 PRO B C 20
ATOM 28050 O O . PRO B 2 14 ? -12.940 6.859 -1.473 1.00 1.00 179 PRO B O 20
#

B-factor: mean 1.0, std 0.0, range [1.0, 1.0]

Secondary structure (DSSP, 8-state):
--HHHHHHHHHHHHHHHHHTT-HHHHHHHHHHHHHHHHHHHHHS---HHHHHHHHHHHHHHHHHHHHHHHHH-/------------

Organism: Homo sapiens (NCBI:txid9606)

Foldseek 3Di:
DQLLVLLVVLQVVLVVCVVVVNLVSSLVSLVSSLVSLVCCVVVNPDDPVSNVVSVVVNCVSVVSSVVSVVVVD/DDDDDDDDDPDD

Sequence (85 aa):
TSTLQKAIDLVTKATEEDKAKNYEEALRLYQHAVEYFLHAIKYEAHSDKAKESIRAKCVQYLDRAEKLKDYLRIELPEVPSEPLPTSTLQKAIDLVTKATEEDKAKNYEEALRLYQHAVEYFLHAIKYEAHSDKAKESIRAKCVQYLDRAEKLKDYLRIELPEVPSEPLPTSTLQKAIDLVTKATEEDKAKNYEEALRLYQHAVEYFLHAIKYEAHSDKAKESIRAKCVQYLDRAEKLKDYLRIELPEVPSEPLPTSTLQKAIDLVTKATEEDKAKNYEEALRLYQHAVEYFLHAIKYEAHSDKAKESIRAKCVQYLDRAEKLKDYLRIELPEVPSEPLPTSTLQKAIDLVTKATEEDKAKNYEEALRLYQHAVEYFLHAIKYEAHSDKAKESIRAKCVQYLDRAEKLKDYLRIELPEVPSEPLPTSTLQKAIDLVTKATEEDKAKNYEEALRLYQHAVEYFLHAIKYEAHSDKAKESIRAKCVQYLDRAEKLKDYLRIELPEVPSEPLPTSTLQKAIDLVTKATEEDKAKNYEEALRLYQHAVEYFLHAIKYEAHSDKAKESIRAKCVQYLDRAEKLKDYLRIELPEVPSEPLPTSTLQKAIDLVTKATEEDKAKNYEEALRLYQHAVEYFLHAIKYEAHSDKAKESIRAKCVQYLDRAEKLKDYLRIELPEVPSEPLPTSTLQKAIDLVTKATEEDKAKNYEEALRLYQHAVEYFLHAIKYEAHSDKAKESIRAKCVQYLDRAEKLKDYLRIELPEVPSEPLPTSTLQKAIDLVTKATEEDKAKNYEEALRLYQHAVEYFLHAIKYEAHSDKAKESIRAKCVQYLDRAEKLKDYLRIELPEVPSEPLPTSTLQKAIDLVTKATEEDKAKNYEEALRLYQHAVEYFLHAIKYEAHSDKAKESIRAKCVQYLDRAEKLKDYLRIELPEVPSEPLPTSTLQKAIDLVTKATEEDKAKNYEEALRLYQHAVEYFLHAIKYEAHSDKAKESIRAKCVQYLDRAEKLKDYLRIELPEVPSEPLPTSTLQKAIDLVTKATEEDKAKNYEEALRLYQHAVEYFLHAIKYEAHSDKAKESIRAKCVQYLDRAEKLKDYLRIELPEVPSEPLPTSTLQKAIDLVTKATEEDKAKNYEEALRLYQHAVEYFLHAIKYEAHSDKAKESIRAKCVQYLDRAEKLKDYLRIELPEVPSEPLPTSTLQKAIDLVTKATEEDKAKNYEEALRLYQHAVEYFLHAIKYEAHSDKAKESIRAKCVQYLDRAEKLKDYLRIELPEVPSEPLPTSTLQKAIDLVTKATEEDKAKNYEEALRLYQHAVEYFLHAIKYEAHSDKAKESIRAKCVQYLDRAEKLKDYLRIELPEVPSEPLPTSTLQKAIDLVTKATEEDKAKNYEEALRLYQHAVEYFLHAIKYEAHSDKAKESIRAKCVQYLDRAEKLKDYLRIELPEVPSEPLPTSTLQKAIDLVTKATEEDKAKNYEEALRLYQHAVEYFLHAIKYEAHSDKAKESIRAKCVQYLDRAEKLKDYLRIELPEVPSEPLPTSTLQKAIDLVTKATEEDKAKNYEEALRLYQHAVEYFLHAIKYEAHSDKAKESIRAKCVQYLDRAEKLKDYLRIELPEVPSEPLPTSTLQKAIDLVTKATEEDKAKNYEEALRLYQHAVEYFLHAIKYEAHSDKAKESIRAKCVQYLDRAEKLKDYLRIELPEVPSEPLP

Solvent-accessible surface area: 5289 Å² total; per-residue (Å²): 130,72,32,24,93,76,0,35,75,34,0,64,89,0,13,91,28,0,125,66,118,62,47,105,65,0,12,113,15,0,80,91,0,4,87,72,1,60,53,0,20,144,152,45,93,74,64,114,155,3,34,92,35,1,148,45,28,5,91,68,0,67,76,22,2,101,69,0,99,108,66,69,239,112,157,39,38,140,23,19,112,30,129,20,112